Protein 1KXQ (pdb70)

CATH classification: 3.20.20.80 (+1 more: 2.60.40.1180)

Sequence (2464 aa):
QYAPQTQSGRTSIVHLFEWRWVDIALECERYLGPKGFGGVQVSPPNENIVVTNPSRPWWERYQPVSYKLCTRSGNENEFRDMVTRCNNVGVRIYVDAVINHMCGSGAAAGTGTTCGSYCNPGSREFPAVPYSAWDFNDGKCKTASGGIESYNDPYQVRDCQLVGLLDLALEKDYVRSMIADYLNKLIDIGVAGFRIDASKHMWPGDIKAVLDKLHNLNTNWFPAGSRPFIFQEVIDLGGEAIKSSEYFGNGRVTEFKYGAKLGTVVRKWSGEKMSYLKNWGEGWGFMPSDRALVFVDNHDNQRGHGAGGSSILTFWDARLYKIAVGFMLAHPYGFTRVMSSYRWARNFVNGEDVNDWIGPPNNNGVIKEVTINADTTCGNDWVCEHRWREIRNMVWFRNVVDGQPFANWWDNGSNQVAFGRGNRGFIVFNNDDWQLSSTLQTGLPGGTYCDVISGDKVGNSCTGIKVYVSSDGTAQFSISNSAEDPFIAIHAESKLQYAPQTQSGRTSIVHLFEWRWVDIALECERYLGPKGFGGVQVSPPNENIVVTNPSRPWWERYQPVSYKLCTRSGNENEFRDMVTRCNNVGVRIYVDAVINHMCGSGAAAGTGTTCGSYCNPGSREFPAVPYSAWDFNDGKCKTASGGIESYNDPYQVRDCQLVGLLDLALEKDYVRSMIADYLNKLIDIGVAGFRIDASKHMWPGDIKAVLDKLHNLNTNWFPAGSRPFIFQEVIDLGGEAIKSSEYFGNGRVTEFKYGAKLGTVVRKWSGEKMSYLKNWGEGWGFMPSDRALVFVDNHDNQRGHGAGGSSILTFWDARLYKIAVGFMLAHPYGFTRVMSSYRWARNFVNGEDVNDWIGPPNNNGVIKEVTINADTTCGNDWVCEHRWREIRNMVWFRNVVDGQPFANWWDNGSNQVAFGRGNRGFIVFNNDDWQLSSTLQTGLPGGTYCDVISGDKVGNSCTGIKVYVSSDGTAQFSISNSAEDPFIAIHAESKLQYAPQTQSGRTSIVHLFEWRWVDIALECERYLGPKGFGGVQVSPPNENIVVTNPSRPWWERYQPVSYKLCTRSGNENEFRDMVTRCNNVGVRIYVDAVINHMCGSGAAAGTGTTCGSYCNPGSREFPAVPYSAWDFNDGKCKTASGGIESYNDPYQVRDCQLVGLLDLALEKDYVRSMIADYLNKLIDIGVAGFRIDASKHMWPGDIKAVLDKLHNLNTNWFPAGSRPFIFQEVIDLGGEAIKSSEYFGNGRVTEFKYGAKLGTVVRKWSGEKMSYLKNWGEGWGFMPSDRALVFVDNHDNQRGHGAGGSSILTFWDARLYKIAVGFMLAHPYGFTRVMSSYRWARNFVNGEDVNDWIGPPNNNGVIKEVTINADTTCGNDWVCEHRWREIRNMVWFRNVVDGQPFANWWDNGSNQVAFGRGNRGFIVFNNDDWQLSSTLQTGLPGGTYCDVISGDKVGNSCTGIKVYVSSDGTAQFSISNSAEDPFIAIHAESKLQYAPQTQSGRTSIVHLFEWRWVDIALECERYLGPKGFGGVQVSPPNENIVVTNPSRPWWERYQPVSYKLCTRSGNENEFRDMVTRCNNVGVRIYVDAVINHMCGSGAAAGTGTTCGSYCNPGSREFPAVPYSAWDFNDGKCKTASGGIESYNDPYQVRDCQLVGLLDLALEKDYVRSMIADYLNKLIDIGVAGFRIDASKHMWPGDIKAVLDKLHNLNTNWFPAGSRPFIFQEVIDLGGEAIKSSEYFGNGRVTEFKYGAKLGTVVRKWSGEKMSYLKNWGEGWGFMPSDRALVFVDNHDNQRGHGAGGSSILTFWDARLYKIAVGFMLAHPYGFTRVMSSYRWARNFVNGEDVNDWIGPPNNNGVIKEVTINADTTCGNDWVCEHRWREIRNMVWFRNVVDGQPFANWWDNGSNQVAFGRGNRGFIVFNNDDWQLSSTLQTGLPGGTYCDVISGDKVGNSCTGIKVYVSSDGTAQFSISNSAEDPFIAIHAESKLQVQLVESGGGSVQAGGSLSLSCAASTYTDTVGWFRQAPGKEREGVAAIYRRTGYTYSADSVKGRFTLSQDNNKNTVYLQMNSLKPEDTGIYYCATGNSVRLASWEGYFYWGQGTQVTVSSQVQLVESGGGSVQAGGSLSLSCAASTYTDTVGWFRQAPGKEREGVAAIYRRTGYTYSADSVKGRFTLSQDNNKNTVYLQMNSLKPEDTGIYYCATGNSVRLASWEGYFYWGQGTQVTVSSQVQLVESGGGSVQAGGSLSLSCAASTYTDTVGWFRQAPGKEREGVAAIYRRTGYTYSADSVKGRFTLSQDNNKNTVYLQMNSLKPEDTGIYYCATGNSVRLASWEGYFYWGQGTQVTVSSQVQLVESGGGSVQAGGSLSLSCAASTYTDTVGWFRQAPGKEREGVAAIYRRTGYTYSADSVKGRFTLSQDNNKNTVYLQMNSLKPEDTGIYYCATGNSVRLASWEGYFYWGQGTQVTVSS

Organism: Sus scrofa (NCBI:txid9823)

Nearest PDB structures (foldseek):
  1ua3-assembly1_A  TM=1.000E+00  e=0.000E+00  Sus scrofa
  1kxq-assembly1_A  TM=1.000E+00  e=0.000E+00  Sus scrofa
  1wo2-assembly1_A  TM=9.997E-01  e=0.000E+00  Sus scrofa
  4x0n-assembly1_A  TM=9.987E-01  e=0.000E+00  Sus scrofa
  3l2m-assembly1_A  TM=9.996E-01  e=0.000E+00  Sus scrofa

Structure (mmCIF, N/CA/C/O backbone):
data_1KXQ
#
_entry.id   1KXQ
#
_cell.length_a   65.170
_cell.length_b   100.920
_cell.length_c   103.740
_cell.angle_alpha   79.31
_cell.angle_beta   72.63
_cell.angle_gamma   86.11
#
_symmetry.space_group_name_H-M   'P 1'
#
loop_
_entity.id
_entity.type
_entity.pdbx_description
1 polymer 'alpha-amylase, pancreatic'
2 polymer 'antibody VHH fragment CABAMD9'
3 non-polymer 'CALCIUM ION'
4 non-polymer 'CHLORIDE ION'
5 water water
#
loop_
_atom_site.group_PDB
_atom_site.id
_atom_site.type_symbol
_atom_site.label_atom_id
_atom_site.label_alt_id
_atom_site.label_comp_id
_atom_site.label_asym_id
_atom_site.label_entity_id
_atom_site.label_seq_id
_atom_site.pdbx_PDB_ins_code
_atom_site.Cartn_x
_atom_site.Cartn_y
_atom_site.Cartn_z
_atom_site.occupancy
_atom_site.B_iso_or_equiv
_atom_site.auth_seq_id
_atom_site.auth_comp_id
_atom_site.auth_asym_id
_atom_site.auth_atom_id
_atom_site.pdbx_PDB_model_num
ATOM 1 N N . GLN A 1 1 ? 14.756 -7.202 -7.581 1.00 18.54 1 GLN A N 1
ATOM 2 C CA . GLN A 1 1 ? 13.408 -6.598 -7.782 1.00 17.96 1 GLN A CA 1
ATOM 3 C C . GLN A 1 1 ? 12.444 -6.991 -6.669 1.00 16.99 1 GLN A C 1
ATOM 4 O O . GLN A 1 1 ? 11.457 -6.294 -6.437 1.00 16.36 1 GLN A O 1
ATOM 10 N N . TYR A 1 2 ? 12.725 -8.104 -5.990 1.00 15.72 2 TYR A N 1
ATOM 11 C CA . TYR A 1 2 ? 11.844 -8.591 -4.925 1.00 14.79 2 TYR A CA 1
ATOM 12 C C . TYR A 1 2 ? 12.210 -8.097 -3.534 1.00 14.12 2 TYR A C 1
ATOM 13 O O . TYR A 1 2 ? 11.358 -8.078 -2.646 1.00 13.52 2 TYR A O 1
ATOM 22 N N . ALA A 1 3 ? 13.480 -7.754 -3.330 1.00 13.46 3 ALA A N 1
ATOM 23 C CA . ALA A 1 3 ? 13.930 -7.238 -2.033 1.00 12.87 3 ALA A CA 1
ATOM 24 C C . ALA A 1 3 ? 13.370 -5.837 -1.887 1.00 12.45 3 ALA A C 1
ATOM 25 O O . ALA A 1 3 ? 13.496 -5.023 -2.806 1.00 12.12 3 ALA A O 1
ATOM 27 N N . PRO A 1 4 ? 12.774 -5.520 -0.722 1.00 11.94 4 PRO A N 1
ATOM 28 C CA . PRO A 1 4 ? 12.206 -4.178 -0.512 1.00 11.84 4 PRO A CA 1
ATOM 29 C C . PRO A 1 4 ? 13.223 -3.034 -0.515 1.00 12.18 4 PRO A C 1
ATOM 30 O O . PRO A 1 4 ? 12.898 -1.887 -0.854 1.00 11.54 4 PRO A O 1
ATOM 34 N N . GLN A 1 5 ? 14.458 -3.347 -0.137 1.00 12.19 5 GLN A N 1
ATOM 35 C CA . GLN A 1 5 ? 15.538 -2.369 -0.082 1.00 12.90 5 GLN A CA 1
ATOM 36 C C . GLN A 1 5 ? 15.331 -1.369 1.045 1.00 12.98 5 GLN A C 1
ATOM 37 O O . GLN A 1 5 ? 15.937 -0.298 1.075 1.00 12.77 5 GLN A O 1
ATOM 43 N N . THR A 1 6 ? 14.447 -1.724 1.972 1.00 13.09 6 THR A N 1
ATOM 44 C CA . THR A 1 6 ? 14.248 -0.913 3.161 1.00 13.02 6 THR A CA 1
ATOM 45 C C . THR A 1 6 ? 15.471 -1.283 4.005 1.00 13.41 6 THR A C 1
ATOM 46 O O . THR A 1 6 ? 16.153 -2.280 3.721 1.00 13.60 6 THR A O 1
ATOM 50 N N . GLN A 1 7 ? 15.761 -0.511 5.044 1.00 13.00 7 GLN A N 1
ATOM 51 C CA . GLN A 1 7 ? 16.884 -0.885 5.881 1.00 13.59 7 GLN A CA 1
ATOM 52 C C . GLN A 1 7 ? 16.605 -2.248 6.522 1.00 13.25 7 GLN A C 1
ATOM 53 O O . GLN A 1 7 ? 15.455 -2.644 6.734 1.00 12.80 7 GLN A O 1
ATOM 59 N N . SER A 1 8 ? 17.664 -2.985 6.821 1.00 13.11 8 SER A N 1
ATOM 60 C CA . SER A 1 8 ? 17.483 -4.273 7.471 1.00 12.98 8 SER A CA 1
ATOM 61 C C . SER A 1 8 ? 16.719 -4.060 8.777 1.00 12.97 8 SER A C 1
ATOM 62 O O . SER A 1 8 ? 17.011 -3.149 9.555 1.00 12.70 8 SER A O 1
ATOM 65 N N . GLY A 1 9 ? 15.721 -4.893 9.023 1.00 12.99 9 GLY A N 1
ATOM 66 C CA . GLY A 1 9 ? 14.975 -4.731 10.250 1.00 13.19 9 GLY A CA 1
ATOM 67 C C . GLY A 1 9 ? 13.721 -3.892 10.109 1.00 13.47 9 GLY A C 1
ATOM 68 O O . GLY A 1 9 ? 12.957 -3.785 11.070 1.00 13.73 9 GLY A O 1
ATOM 69 N N . ARG A 1 10 ? 13.525 -3.275 8.940 1.00 12.98 10 ARG A N 1
ATOM 70 C CA . ARG A 1 10 ? 12.329 -2.470 8.668 1.00 12.78 10 ARG A CA 1
ATOM 71 C C . ARG A 1 10 ? 11.553 -3.287 7.641 1.00 12.22 10 ARG A C 1
ATOM 72 O O . ARG A 1 10 ? 12.051 -3.608 6.548 1.00 11.93 10 ARG A O 1
ATOM 80 N N . THR A 1 11 ? 10.320 -3.616 8.008 1.00 10.97 11 THR A N 1
ATOM 81 C CA . THR A 1 11 ? 9.511 -4.526 7.224 1.00 10.60 11 THR A CA 1
ATOM 82 C C . THR A 1 11 ? 8.187 -4.090 6.627 1.00 10.13 11 THR A C 1
ATOM 83 O O . THR A 1 11 ? 7.460 -4.923 6.094 1.00 10.43 11 THR A O 1
ATOM 87 N N . SER A 1 12 ? 7.861 -2.804 6.696 1.00 9.95 12 SER A N 1
ATOM 88 C CA . SER A 1 12 ? 6.605 -2.332 6.105 1.00 9.99 12 SER A CA 1
ATOM 89 C C . SER A 1 12 ? 6.779 -1.017 5.370 1.00 10.06 12 SER A C 1
ATOM 90 O O . SER A 1 12 ? 7.734 -0.277 5.618 1.00 10.09 12 SER A O 1
ATOM 93 N N . ILE A 1 13 ? 5.858 -0.749 4.452 1.00 10.08 13 ILE A N 1
ATOM 94 C CA . ILE A 1 13 ? 5.828 0.543 3.787 1.00 10.48 13 ILE A CA 1
ATOM 95 C C . ILE A 1 13 ? 4.446 1.103 4.084 1.00 10.22 13 ILE A C 1
ATOM 96 O O . ILE A 1 13 ? 3.508 0.348 4.366 1.00 9.66 13 ILE A O 1
ATOM 101 N N . VAL A 1 14 ? 4.339 2.422 4.091 1.00 9.73 14 VAL A N 1
ATOM 102 C CA . VAL A 1 14 ? 3.059 3.057 4.319 1.00 10.08 14 VAL A CA 1
ATOM 103 C C . VAL A 1 14 ? 2.714 3.929 3.139 1.00 9.48 14 VAL A C 1
ATOM 104 O O . VAL A 1 14 ? 3.567 4.625 2.586 1.00 9.21 14 VAL A O 1
ATOM 108 N N . HIS A 1 15 ? 1.454 3.863 2.731 1.00 9.12 15 HIS A N 1
ATOM 109 C CA . HIS A 1 15 ? 0.992 4.678 1.614 1.00 8.66 15 HIS A CA 1
ATOM 110 C C . HIS A 1 15 ? 0.470 6.007 2.178 1.00 8.61 15 HIS A C 1
ATOM 111 O O . HIS A 1 15 ? -0.610 6.047 2.773 1.00 8.25 15 HIS A O 1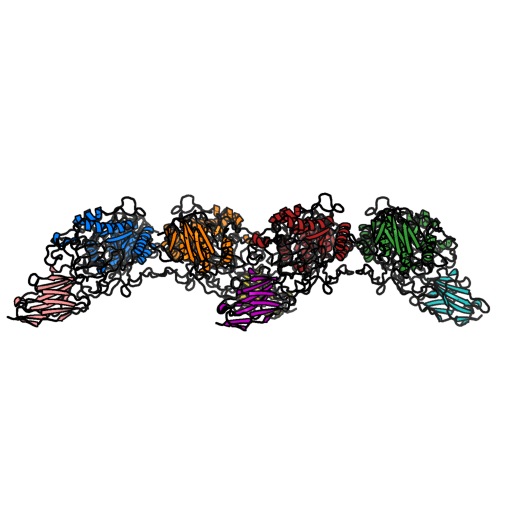
ATOM 118 N N . LEU A 1 16 ? 1.249 7.080 2.039 1.00 8.29 16 LEU A N 1
ATOM 119 C CA . LEU A 1 16 ? 0.801 8.396 2.534 1.00 8.39 16 LEU A CA 1
ATOM 120 C C . LEU A 1 16 ? 0.064 9.008 1.335 1.00 8.25 16 LEU A C 1
ATOM 121 O O . LEU A 1 16 ? 0.557 9.870 0.598 1.00 8.28 16 LEU A O 1
ATOM 126 N N . PHE A 1 17 ? -1.136 8.481 1.139 1.00 8.49 17 PHE A N 1
ATOM 127 C CA . PHE A 1 17 ? -2.021 8.813 0.024 1.00 8.42 17 PHE A CA 1
ATOM 128 C C . PHE A 1 17 ? -2.316 10.313 -0.092 1.00 8.68 17 PHE A C 1
ATOM 129 O O . PHE A 1 17 ? -2.912 10.901 0.810 1.00 8.56 17 PHE A O 1
ATOM 137 N N . GLU A 1 18 ? -1.872 10.917 -1.198 1.00 7.92 18 GLU A N 1
ATOM 138 C CA . GLU A 1 18 ? -2.080 12.345 -1.474 1.00 8.44 18 GLU A CA 1
ATOM 139 C C . GLU A 1 18 ? -1.328 13.316 -0.564 1.00 8.49 18 GLU A C 1
ATOM 140 O O . GLU A 1 18 ? -1.564 14.527 -0.583 1.00 8.63 18 GLU A O 1
ATOM 146 N N . TRP A 1 19 ? -0.401 12.805 0.231 1.00 8.45 19 TRP A N 1
ATOM 147 C CA . TRP A 1 19 ? 0.367 13.709 1.085 1.00 8.97 19 TRP A CA 1
ATOM 148 C C . TRP A 1 19 ? 1.335 14.564 0.264 1.00 9.15 19 TRP A C 1
ATOM 149 O O . TRP A 1 19 ? 1.844 14.142 -0.784 1.00 9.19 19 TRP A O 1
ATOM 160 N N . ARG A 1 20 ? 1.593 15.765 0.763 1.00 9.28 20 ARG A N 1
ATOM 161 C CA . ARG A 1 20 ? 2.526 16.688 0.120 1.00 10.13 20 ARG A CA 1
ATOM 162 C C . ARG A 1 20 ? 3.947 16.299 0.500 1.00 9.90 20 ARG A C 1
ATOM 163 O O . ARG A 1 20 ? 4.185 15.785 1.589 1.00 10.00 20 ARG A O 1
ATOM 171 N N . TRP A 1 21 ? 4.895 16.585 -0.384 1.00 9.92 21 TRP A N 1
ATOM 172 C CA . TRP A 1 21 ? 6.284 16.250 -0.125 1.00 9.75 21 TRP A CA 1
ATOM 173 C C . TRP A 1 21 ? 6.840 16.907 1.144 1.00 9.80 21 TRP A C 1
ATOM 174 O O . TRP A 1 21 ? 7.600 16.274 1.867 1.00 9.75 21 TRP A O 1
ATOM 185 N N . VAL A 1 22 ? 6.470 18.157 1.424 1.00 10.15 22 VAL A N 1
ATOM 186 C CA . VAL A 1 22 ? 6.998 18.812 2.623 1.00 10.58 22 VAL A CA 1
ATOM 187 C C . VAL A 1 22 ? 6.476 18.141 3.892 1.00 10.67 22 VAL A C 1
ATOM 188 O O . VAL A 1 22 ? 7.162 18.082 4.913 1.00 10.81 22 VAL A O 1
ATOM 192 N N . ASP A 1 23 ? 5.264 17.612 3.822 1.00 10.58 23 ASP A N 1
ATOM 193 C CA . ASP A 1 23 ? 4.693 16.931 4.971 1.00 11.00 23 ASP A CA 1
ATOM 194 C C . ASP A 1 23 ? 5.360 15.567 5.168 1.00 10.36 23 ASP A C 1
ATOM 195 O O . ASP A 1 23 ? 5.658 15.160 6.290 1.00 10.54 23 ASP A O 1
ATOM 200 N N . ILE A 1 24 ? 5.599 14.850 4.071 1.00 9.67 24 ILE A N 1
ATOM 201 C CA . ILE A 1 24 ? 6.216 13.537 4.171 1.00 9.28 24 ILE A CA 1
ATOM 202 C C . ILE A 1 24 ? 7.636 13.684 4.676 1.00 9.21 24 ILE A C 1
ATOM 203 O O . ILE A 1 24 ? 8.088 12.921 5.538 1.00 9.52 24 ILE A O 1
ATOM 208 N N . ALA A 1 25 ? 8.338 14.694 4.181 1.00 9.44 25 ALA A N 1
ATOM 209 C CA . ALA A 1 25 ? 9.715 14.891 4.628 1.00 9.74 25 ALA A CA 1
ATOM 210 C C . ALA A 1 25 ? 9.797 14.980 6.156 1.00 10.25 25 ALA A C 1
ATOM 211 O O . ALA A 1 25 ? 10.617 14.310 6.795 1.00 9.82 25 ALA A O 1
ATOM 213 N N . LEU A 1 26 ? 8.941 15.814 6.737 1.00 10.56 26 LEU A N 1
ATOM 214 C CA . LEU A 1 26 ? 8.914 16.001 8.180 1.00 11.41 26 LEU A CA 1
ATOM 215 C C . LEU A 1 26 ? 8.416 14.742 8.879 1.00 10.84 26 LEU A C 1
ATOM 216 O O . LEU A 1 26 ? 8.953 14.348 9.908 1.00 10.49 26 LEU A O 1
ATOM 221 N N . GLU A 1 27 ? 7.387 14.121 8.317 1.00 9.96 27 GLU A N 1
ATOM 222 C CA . GLU A 1 27 ? 6.833 12.912 8.914 1.00 9.48 27 GLU A CA 1
ATOM 223 C C . GLU A 1 27 ? 7.918 11.834 9.031 1.00 9.41 27 GLU A C 1
ATOM 224 O O . GLU A 1 27 ? 7.941 11.062 9.983 1.00 9.25 27 GLU A O 1
ATOM 230 N N . CYS A 1 28 ? 8.825 11.778 8.064 1.00 9.24 28 CYS A N 1
ATOM 231 C CA . CYS A 1 28 ? 9.906 10.797 8.150 1.00 9.48 28 CYS A CA 1
ATOM 232 C C . CYS A 1 28 ? 10.757 11.026 9.388 1.00 9.45 28 CYS A C 1
ATOM 233 O O . CYS A 1 28 ? 11.093 10.091 10.106 1.00 9.60 28 CYS A O 1
ATOM 236 N N . GLU A 1 29 ? 11.100 12.282 9.635 1.00 9.57 29 GLU A N 1
ATOM 237 C CA . GLU A 1 29 ? 11.926 12.629 10.768 1.00 9.88 29 GLU A CA 1
ATOM 238 C C . GLU A 1 29 ? 11.212 12.547 12.115 1.00 9.87 29 GLU A C 1
ATOM 239 O O . GLU A 1 29 ? 11.732 11.977 13.067 1.00 9.92 29 GLU A O 1
ATOM 245 N N . ARG A 1 30 ? 10.007 13.097 12.199 1.00 9.93 30 ARG A N 1
ATOM 246 C CA . ARG A 1 30 ? 9.332 13.131 13.498 1.00 10.33 30 ARG A CA 1
ATOM 247 C C . ARG A 1 30 ? 8.611 11.854 13.880 1.00 10.29 30 ARG A C 1
ATOM 248 O O . ARG A 1 30 ? 8.243 11.670 15.044 1.00 10.88 30 ARG A O 1
ATOM 256 N N . TYR A 1 31 ? 8.434 10.953 12.924 1.00 10.21 31 TYR A N 1
ATOM 257 C CA . TYR A 1 31 ? 7.690 9.742 13.223 1.00 10.10 31 TYR A CA 1
ATOM 258 C C . TYR A 1 31 ? 8.092 8.439 12.535 1.00 9.78 31 TYR A C 1
ATOM 259 O O . TYR A 1 31 ? 8.401 7.468 13.210 1.00 9.71 31 TYR A O 1
ATOM 268 N N . LEU A 1 32 ? 8.094 8.407 11.199 1.00 9.45 32 LEU A N 1
ATOM 269 C CA . LEU A 1 32 ? 8.380 7.158 10.480 1.00 9.17 32 LEU A CA 1
ATOM 270 C C . LEU A 1 32 ? 9.738 6.546 10.773 1.00 9.31 32 LEU A C 1
ATOM 271 O O . LEU A 1 32 ? 9.843 5.342 10.988 1.00 8.57 32 LEU A O 1
ATOM 276 N N . GLY A 1 33 ? 10.770 7.381 10.788 1.00 9.54 33 GLY A N 1
ATOM 277 C CA . GLY A 1 33 ? 12.105 6.893 11.075 1.00 9.81 33 GLY A CA 1
ATOM 278 C C . GLY A 1 33 ? 12.182 6.289 12.465 1.00 10.45 33 GLY A C 1
ATOM 279 O O . GLY A 1 33 ? 12.477 5.102 12.612 1.00 10.40 33 GLY A O 1
ATOM 280 N N . PRO A 1 34 ? 11.905 7.076 13.513 1.00 10.44 34 PRO A N 1
ATOM 281 C CA . PRO A 1 34 ? 11.966 6.558 14.889 1.00 10.57 34 PRO A CA 1
ATOM 282 C C . PRO A 1 34 ? 11.043 5.356 15.146 1.00 10.61 34 PRO A C 1
ATOM 283 O O . PRO A 1 34 ? 11.382 4.456 15.922 1.00 10.66 34 PRO A O 1
ATOM 287 N N . LYS A 1 35 ? 9.873 5.341 14.510 1.00 10.19 35 LYS A N 1
ATOM 288 C CA . LYS A 1 35 ? 8.926 4.253 14.727 1.00 10.05 35 LYS A CA 1
ATOM 289 C C . LYS A 1 35 ? 9.177 3.033 13.850 1.00 9.92 35 LYS A C 1
ATOM 290 O O . LYS A 1 35 ? 8.368 2.109 13.791 1.00 9.39 35 LYS A O 1
ATOM 296 N N . GLY A 1 36 ? 10.319 3.030 13.178 1.00 9.37 36 GLY A N 1
ATOM 297 C CA . GLY A 1 36 ? 10.692 1.851 12.412 1.00 9.28 36 GLY A CA 1
ATOM 298 C C . GLY A 1 36 ? 10.012 1.506 11.110 1.00 9.12 36 GLY A C 1
ATOM 299 O O . GLY A 1 36 ? 10.084 0.359 10.659 1.00 8.99 36 GLY A O 1
ATOM 300 N N . PHE A 1 37 ? 9.350 2.478 10.498 1.00 9.05 37 PHE A N 1
ATOM 301 C CA . PHE A 1 37 ? 8.708 2.225 9.214 1.00 9.08 37 PHE A CA 1
ATOM 302 C C . PHE A 1 37 ? 9.776 2.106 8.131 1.00 8.94 37 PHE A C 1
ATOM 303 O O . PHE A 1 37 ? 10.751 2.862 8.110 1.00 9.03 37 PHE A O 1
ATOM 311 N N . GLY A 1 38 ? 9.564 1.166 7.218 1.00 8.76 38 GLY A N 1
ATOM 312 C CA . GLY A 1 38 ? 10.509 0.933 6.146 1.00 8.58 38 GLY A CA 1
ATOM 313 C C . GLY A 1 38 ? 10.517 1.952 5.028 1.00 8.74 38 GLY A C 1
ATOM 314 O O . GLY A 1 38 ? 11.572 2.270 4.487 1.00 8.59 38 GLY A O 1
ATOM 315 N N . GLY A 1 39 ? 9.354 2.485 4.676 1.00 8.68 39 GLY A N 1
ATOM 316 C CA . GLY A 1 39 ? 9.317 3.435 3.589 1.00 8.39 39 GLY A CA 1
ATOM 317 C C . GLY A 1 39 ? 7.926 3.968 3.372 1.00 8.45 39 GLY A C 1
ATOM 318 O O . GLY A 1 39 ? 6.970 3.572 4.055 1.00 8.51 39 GLY A O 1
ATOM 319 N N . VAL A 1 40 ? 7.827 4.851 2.389 1.00 8.36 40 VAL A N 1
ATOM 320 C CA . VAL A 1 40 ? 6.580 5.503 2.046 1.00 8.05 40 VAL A CA 1
ATOM 321 C C . VAL A 1 40 ? 6.274 5.330 0.576 1.00 8.54 40 VAL A C 1
ATOM 322 O O . VAL A 1 40 ? 7.154 5.518 -0.248 1.00 8.45 40 VAL A O 1
ATOM 326 N N . GLN A 1 41 ? 5.046 4.942 0.258 1.00 8.38 41 GLN A N 1
ATOM 327 C CA . GLN A 1 41 ? 4.626 4.878 -1.130 1.00 8.16 41 GLN A CA 1
ATOM 328 C C . GLN A 1 41 ? 3.998 6.256 -1.315 1.00 8.39 41 GLN A C 1
ATOM 329 O O . GLN A 1 41 ? 3.054 6.629 -0.592 1.00 8.09 41 GLN A O 1
ATOM 335 N N . VAL A 1 42 ? 4.545 7.036 -2.236 1.00 8.15 42 VAL A N 1
ATOM 336 C CA . VAL A 1 42 ? 3.997 8.360 -2.492 1.00 8.18 42 VAL A CA 1
ATOM 337 C C . VAL A 1 42 ? 3.059 8.324 -3.678 1.00 8.25 42 VAL A C 1
ATOM 338 O O . VAL A 1 42 ? 3.132 7.428 -4.527 1.00 8.19 42 VAL A O 1
ATOM 342 N N . SER A 1 43 ? 2.166 9.303 -3.741 1.00 8.31 43 SER A N 1
ATOM 343 C CA . SER A 1 43 ? 1.256 9.392 -4.881 1.00 8.36 43 SER A CA 1
ATOM 344 C C . SER A 1 43 ? 2.104 9.751 -6.115 1.00 8.23 43 SER A C 1
ATOM 345 O O . SER A 1 43 ? 3.230 10.230 -5.982 1.00 8.26 43 SER A O 1
ATOM 348 N N . PRO A 1 44 ? 1.563 9.535 -7.319 1.00 8.09 44 PRO A N 1
ATOM 349 C CA . PRO A 1 44 ? 2.307 9.840 -8.560 1.00 8.07 44 PRO A CA 1
ATOM 350 C C . PRO A 1 44 ? 2.952 11.212 -8.481 1.00 8.20 44 PRO A C 1
ATOM 351 O O . PRO A 1 44 ? 2.255 12.217 -8.350 1.00 8.53 44 PRO A O 1
ATOM 355 N N . PRO A 1 45 ? 4.290 11.285 -8.615 1.00 8.40 45 PRO A N 1
ATOM 356 C CA . PRO A 1 45 ? 4.967 12.580 -8.532 1.00 8.82 45 PRO A CA 1
ATOM 357 C C . PRO A 1 45 ? 5.079 13.352 -9.832 1.00 9.07 45 PRO A C 1
ATOM 358 O O . PRO A 1 45 ? 5.603 14.460 -9.841 1.00 9.22 45 PRO A O 1
ATOM 362 N N . ASN A 1 46 ? 4.606 12.755 -10.926 1.00 9.25 46 ASN A N 1
ATOM 363 C CA . ASN A 1 46 ? 4.670 13.389 -12.242 1.00 9.57 46 ASN A CA 1
ATOM 364 C C . ASN A 1 46 ? 3.398 14.189 -12.534 1.00 9.62 46 ASN A C 1
ATOM 365 O O . ASN A 1 46 ? 2.312 13.878 -12.039 1.00 9.75 46 ASN A O 1
ATOM 370 N N . GLU A 1 47 ? 3.565 15.211 -13.368 1.00 9.42 47 GLU A N 1
ATOM 371 C CA . GLU A 1 47 ? 2.496 16.118 -13.764 1.00 9.57 47 GLU A CA 1
ATOM 372 C C . GLU A 1 47 ? 1.286 15.394 -14.338 1.00 9.28 47 GLU A C 1
ATOM 373 O O . GLU A 1 47 ? 1.416 14.487 -15.162 1.00 9.35 47 GLU A O 1
ATOM 379 N N . ASN A 1 48 ? 0.105 15.832 -13.922 1.00 9.17 48 ASN A N 1
ATOM 380 C CA . ASN A 1 48 ? -1.131 15.232 -14.386 1.00 9.73 48 ASN A CA 1
ATOM 381 C C . ASN A 1 48 ? -2.105 16.285 -14.881 1.00 9.50 48 ASN A C 1
ATOM 382 O O . ASN A 1 48 ? -1.892 17.482 -14.682 1.00 9.81 48 ASN A O 1
ATOM 387 N N . ILE A 1 49 ? -3.166 15.787 -15.546 1.00 20.00 49 ILE A N 1
ATOM 388 C CA . ILE A 1 49 ? -4.184 16.695 -16.059 1.00 20.00 49 ILE A CA 1
ATOM 389 C C . ILE A 1 49 ? -5.024 17.192 -14.882 1.00 20.00 49 ILE A C 1
ATOM 390 O O . ILE A 1 49 ? -5.237 16.460 -13.919 1.00 20.00 49 ILE A O 1
ATOM 395 N N . VAL A 1 50 ? -5.507 18.446 -14.922 1.00 10.22 50 VAL A N 1
ATOM 396 C CA . VAL A 1 50 ? -6.340 18.991 -13.854 1.00 10.75 50 VAL A CA 1
ATOM 397 C C . VAL A 1 50 ? -7.783 18.650 -14.219 1.00 11.18 50 VAL A C 1
ATOM 398 O O . VAL A 1 50 ? -8.261 19.009 -15.308 1.00 11.07 50 VAL A O 1
ATOM 402 N N . VAL A 1 51 ? -8.466 17.936 -13.326 1.00 11.13 51 VAL A N 1
ATOM 403 C CA . VAL A 1 51 ? -9.853 17.571 -13.556 1.00 11.57 51 VAL A CA 1
ATOM 404 C C . VAL A 1 51 ? -10.698 18.514 -12.723 1.00 11.63 51 VAL A C 1
ATOM 405 O O . VAL A 1 51 ? -10.476 18.653 -11.527 1.00 11.28 51 VAL A O 1
ATOM 409 N N . THR A 1 52 ? -11.654 19.173 -13.372 1.00 12.09 52 THR A N 1
ATOM 410 C CA . THR A 1 52 ? -12.526 20.121 -12.702 1.00 12.80 52 THR A CA 1
ATOM 411 C C . THR A 1 52 ? -13.965 19.590 -12.598 1.00 12.88 52 THR A C 1
ATOM 412 O O . THR A 1 52 ? -14.780 20.132 -11.841 1.00 13.78 52 THR A O 1
ATOM 416 N N . ASN A 1 53 ? -14.280 18.555 -13.366 1.00 12.69 53 ASN A N 1
ATOM 417 C CA . ASN A 1 53 ? -15.620 17.931 -13.331 1.00 12.72 53 ASN A CA 1
ATOM 418 C C . ASN A 1 53 ? -15.413 16.444 -13.043 1.00 12.17 53 ASN A C 1
ATOM 419 O O . ASN A 1 53 ? -15.232 15.652 -13.962 1.00 12.25 53 ASN A O 1
ATOM 424 N N . PRO A 1 54 ? -15.441 16.041 -11.766 1.00 11.97 54 PRO A N 1
ATOM 425 C CA . PRO A 1 54 ? -15.651 16.822 -10.544 1.00 11.76 54 PRO A CA 1
ATOM 426 C C . PRO A 1 54 ? -14.398 17.597 -10.136 1.00 11.85 54 PRO A C 1
ATOM 427 O O . PRO A 1 54 ? -13.349 17.483 -10.782 1.00 11.46 54 PRO A O 1
ATOM 431 N N . SER A 1 55 ? -14.495 18.344 -9.041 1.00 11.75 55 SER A N 1
ATOM 432 C CA . SER A 1 55 ? -13.395 19.190 -8.610 1.00 11.92 55 SER A CA 1
ATOM 433 C C . SER A 1 55 ? -12.188 18.562 -7.928 1.00 11.51 55 SER A C 1
ATOM 434 O O . SER A 1 55 ? -12.203 18.294 -6.724 1.00 11.56 55 SER A O 1
ATOM 437 N N . ARG A 1 56 ? -11.136 18.355 -8.718 1.00 11.10 56 ARG A N 1
ATOM 438 C CA . ARG A 1 56 ? -9.860 17.811 -8.244 1.00 10.46 56 ARG A CA 1
ATOM 439 C C . ARG A 1 56 ? -9.947 16.484 -7.505 1.00 10.22 56 ARG A C 1
ATOM 440 O O . ARG A 1 56 ? -9.541 16.373 -6.332 1.00 10.11 56 ARG A O 1
ATOM 448 N N . PRO A 1 57 ? -10.473 15.458 -8.175 1.00 9.77 57 PRO A N 1
ATOM 449 C CA . PRO A 1 57 ? -10.612 14.123 -7.588 1.00 9.40 57 PRO A CA 1
ATOM 450 C C . PRO A 1 57 ? -9.233 13.500 -7.376 1.00 9.32 57 PRO A C 1
ATOM 451 O O . PRO A 1 57 ? -8.267 13.920 -8.003 1.00 9.13 57 PRO A O 1
ATOM 455 N N . TRP A 1 58 ? -9.136 12.508 -6.496 1.00 9.13 58 TRP A N 1
ATOM 456 C CA . TRP A 1 58 ? -7.845 11.869 -6.284 1.00 8.99 58 TRP A CA 1
ATOM 457 C C . TRP A 1 58 ? -7.357 11.208 -7.575 1.00 8.97 58 TRP A C 1
ATOM 458 O O . TRP A 1 58 ? -6.145 11.200 -7.854 1.00 8.91 58 TRP A O 1
ATOM 469 N N . TRP A 1 59 ? -8.289 10.708 -8.391 1.00 8.68 59 TRP A N 1
ATOM 470 C CA . TRP A 1 59 ? -7.896 9.987 -9.599 1.00 8.73 59 TRP A CA 1
ATOM 471 C C . TRP A 1 59 ? -7.340 10.799 -10.751 1.00 9.06 59 TRP A C 1
ATOM 472 O O . TRP A 1 59 ? -6.898 10.234 -11.742 1.00 8.66 59 TRP A O 1
ATOM 483 N N . GLU A 1 60 ? -7.316 12.117 -10.615 1.00 8.77 60 GLU A N 1
ATOM 484 C CA . GLU A 1 60 ? -6.733 12.905 -11.690 1.00 9.08 60 GLU A CA 1
ATOM 485 C C . GLU A 1 60 ? -5.225 12.603 -11.727 1.00 9.21 60 GLU A C 1
ATOM 486 O O . GLU A 1 60 ? -4.576 12.790 -12.756 1.00 9.37 60 GLU A O 1
ATOM 492 N N . ARG A 1 61 ? -4.666 12.131 -10.611 1.00 8.85 61 ARG A N 1
ATOM 493 C CA . ARG A 1 61 ? -3.228 11.843 -10.581 1.00 9.07 61 ARG A CA 1
ATOM 494 C C . ARG A 1 61 ? -2.834 10.587 -11.336 1.00 9.12 61 ARG A C 1
ATOM 495 O O . ARG A 1 61 ? -1.642 10.266 -11.460 1.00 9.43 61 ARG A O 1
ATOM 503 N N . TYR A 1 62 ? -3.832 9.863 -11.841 1.00 8.96 62 TYR A N 1
ATOM 504 C CA . TYR A 1 62 ? -3.545 8.674 -12.636 1.00 8.92 62 TYR A CA 1
ATOM 505 C C . TYR A 1 62 ? -3.714 8.969 -14.125 1.00 8.68 62 TYR A C 1
ATOM 506 O O . TYR A 1 62 ? -3.819 8.071 -14.953 1.00 8.96 62 TYR A O 1
ATOM 515 N N . GLN A 1 63 ? -3.684 10.263 -14.441 1.00 9.14 63 GLN A N 1
ATOM 516 C CA . GLN A 1 63 ? -3.784 10.750 -15.823 1.00 8.96 63 GLN A CA 1
ATOM 517 C C . GLN A 1 63 ? -2.612 11.694 -16.119 1.00 9.34 63 GLN A C 1
ATOM 518 O O . GLN A 1 63 ? -2.742 12.916 -16.104 1.00 9.57 63 GLN A O 1
ATOM 524 N N . PRO A 1 64 ? -1.430 11.120 -16.390 1.00 9.36 64 PRO A N 1
ATOM 525 C CA . PRO A 1 64 ? -0.206 11.880 -16.688 1.00 9.80 64 PRO A CA 1
ATOM 526 C C . PRO A 1 64 ? -0.265 12.778 -17.917 1.00 10.06 64 PRO A C 1
ATOM 527 O O . PRO A 1 64 ? -0.928 12.445 -18.889 1.00 10.20 64 PRO A O 1
ATOM 531 N N . VAL A 1 65 ? 0.445 13.904 -17.862 1.00 10.53 65 VAL A N 1
ATOM 532 C CA . VAL A 1 65 ? 0.574 14.778 -19.023 1.00 10.85 65 VAL A CA 1
ATOM 533 C C . VAL A 1 65 ? 2.059 14.987 -19.346 1.00 11.05 65 VAL A C 1
ATOM 534 O O . VAL A 1 65 ? 2.397 15.459 -20.427 1.00 10.96 65 VAL A O 1
ATOM 538 N N . SER A 1 66 ? 2.936 14.625 -18.413 1.00 10.97 66 SER A N 1
ATOM 539 C CA . SER A 1 66 ? 4.392 14.713 -18.620 1.00 11.24 66 SER A CA 1
ATOM 540 C C . SER A 1 66 ? 5.072 13.979 -17.484 1.00 11.10 66 SER A C 1
ATOM 541 O O . SER A 1 66 ? 4.401 13.408 -16.622 1.00 10.81 66 SER A O 1
ATOM 544 N N . TYR A 1 67 ? 6.405 13.976 -17.490 1.00 11.24 67 TYR A N 1
ATOM 545 C CA . TYR A 1 67 ? 7.158 13.335 -16.417 1.00 11.62 67 TYR A CA 1
ATOM 546 C C . TYR A 1 67 ? 7.830 14.376 -15.526 1.00 11.97 67 TYR A C 1
ATOM 547 O O . TYR A 1 67 ? 8.724 14.058 -14.732 1.00 11.36 67 TYR A O 1
ATOM 556 N N . LYS A 1 68 ? 7.377 15.628 -15.624 1.00 12.30 68 LYS A N 1
ATOM 557 C CA . LYS A 1 68 ? 7.914 16.686 -14.767 1.00 13.43 68 LYS A CA 1
ATOM 558 C C . LYS A 1 68 ? 7.446 16.394 -13.340 1.00 13.32 68 LYS A C 1
ATOM 559 O O . LYS A 1 68 ? 6.289 16.017 -13.130 1.00 12.66 68 LYS A O 1
ATOM 565 N N . LEU A 1 69 ? 8.326 16.587 -12.362 1.00 13.47 69 LEU A N 1
ATOM 566 C CA . LEU A 1 69 ? 7.985 16.318 -10.949 1.00 14.28 69 LEU A CA 1
ATOM 567 C C . LEU A 1 69 ? 7.289 17.530 -10.355 1.00 14.38 69 LEU A C 1
ATOM 568 O O . LEU A 1 69 ? 7.832 18.223 -9.496 1.00 14.65 69 LEU A O 1
ATOM 573 N N . CYS A 1 70 ? 6.049 17.743 -10.765 1.00 14.28 70 CYS A N 1
ATOM 574 C CA . CYS A 1 70 ? 5.347 18.947 -10.375 1.00 14.27 70 CYS A CA 1
ATOM 575 C C . CYS A 1 70 ? 3.864 18.605 -10.294 1.00 13.30 70 CYS A C 1
ATOM 576 O O . CYS A 1 70 ? 3.185 18.479 -11.312 1.00 12.81 70 CYS A O 1
ATOM 579 N N . THR A 1 71 ? 3.384 18.472 -9.061 1.00 12.12 71 THR A N 1
ATOM 580 C CA . THR A 1 71 ? 2.011 18.048 -8.779 1.00 11.24 71 THR A CA 1
ATOM 581 C C . THR A 1 71 ? 1.460 18.799 -7.571 1.00 11.10 71 THR A C 1
ATOM 582 O O . THR A 1 71 ? 2.150 19.629 -6.980 1.00 10.67 71 THR A O 1
ATOM 586 N N . ARG A 1 72 ? 0.227 18.485 -7.174 1.00 11.07 72 ARG A N 1
ATOM 587 C CA . ARG A 1 72 ? -0.337 19.133 -5.991 1.00 11.26 72 ARG A CA 1
ATOM 588 C C . ARG A 1 72 ? 0.459 18.751 -4.744 1.00 10.91 72 ARG A C 1
ATOM 589 O O . ARG A 1 72 ? 0.352 19.418 -3.702 1.00 10.53 72 ARG A O 1
ATOM 597 N N . SER A 1 73 ? 1.239 17.671 -4.830 1.00 10.46 73 SER A N 1
ATOM 598 C CA . SER A 1 73 ? 2.059 17.282 -3.685 1.00 10.22 73 SER A CA 1
ATOM 599 C C . SER A 1 73 ? 3.287 18.183 -3.544 1.00 10.64 73 SER A C 1
ATOM 600 O O . SER A 1 73 ? 3.855 18.299 -2.458 1.00 10.69 73 SER A O 1
ATOM 603 N N . GLY A 1 74 ? 3.691 18.832 -4.635 1.00 10.84 74 GLY A N 1
ATOM 604 C CA . GLY A 1 74 ? 4.853 19.698 -4.554 1.00 11.51 74 GLY A CA 1
ATOM 605 C C . GLY A 1 74 ? 5.699 19.681 -5.817 1.00 12.00 74 GLY A C 1
ATOM 606 O O . GLY A 1 74 ? 5.374 18.987 -6.788 1.00 11.81 74 GLY A O 1
ATOM 607 N N . ASN A 1 75 ? 6.800 20.430 -5.787 1.00 12.78 75 ASN A N 1
ATOM 608 C CA . ASN A 1 75 ? 7.684 20.543 -6.940 1.00 13.97 75 ASN A CA 1
ATOM 609 C C . ASN A 1 75 ? 8.901 19.623 -6.843 1.00 13.48 75 ASN A C 1
ATOM 610 O O . ASN A 1 75 ? 9.073 18.892 -5.868 1.00 13.01 75 ASN A O 1
ATOM 615 N N . GLU A 1 76 ? 9.754 19.666 -7.858 1.00 13.26 76 GLU A N 1
ATOM 616 C CA . GLU A 1 76 ? 10.908 18.791 -7.875 1.00 13.15 76 GLU A CA 1
ATOM 617 C C . GLU A 1 76 ? 11.879 19.007 -6.725 1.00 13.00 76 GLU A C 1
ATOM 618 O O . GLU A 1 76 ? 12.417 18.047 -6.190 1.00 12.05 76 GLU A O 1
ATOM 624 N N . ASN A 1 77 ? 12.116 20.255 -6.337 1.00 13.07 77 ASN A N 1
ATOM 625 C CA . ASN A 1 77 ? 13.065 20.481 -5.251 1.00 13.70 77 ASN A CA 1
ATOM 626 C C . ASN A 1 77 ? 12.485 19.967 -3.933 1.00 12.92 77 ASN A C 1
ATOM 627 O O . ASN A 1 77 ? 13.223 19.455 -3.100 1.00 12.31 77 ASN A O 1
ATOM 632 N N . GLU A 1 78 ? 11.170 20.110 -3.740 1.00 12.27 78 GLU A N 1
ATOM 633 C CA . GLU A 1 78 ? 10.541 19.599 -2.520 1.00 11.74 78 GLU A CA 1
ATOM 634 C C . GLU A 1 78 ? 10.562 18.071 -2.561 1.00 11.23 78 GLU A C 1
ATOM 635 O O . GLU A 1 78 ? 10.695 17.416 -1.531 1.00 11.17 78 GLU A O 1
ATOM 641 N N . PHE A 1 79 ? 10.424 17.501 -3.749 1.00 10.69 79 PHE A N 1
ATOM 642 C CA . PHE A 1 79 ? 10.477 16.053 -3.878 1.00 10.03 79 PHE A CA 1
ATOM 643 C C . PHE A 1 79 ? 11.882 15.583 -3.486 1.00 10.24 79 PHE A C 1
ATOM 644 O O . PHE A 1 79 ? 12.054 14.623 -2.718 1.00 9.99 79 PHE A O 1
ATOM 652 N N . ARG A 1 80 ? 12.887 16.268 -4.013 1.00 10.14 80 ARG A N 1
ATOM 653 C CA . ARG A 1 80 ? 14.269 15.921 -3.692 1.00 10.24 80 ARG A CA 1
ATOM 654 C C . ARG A 1 80 ? 14.527 16.013 -2.190 1.00 10.49 80 ARG A C 1
ATOM 655 O O . ARG A 1 80 ? 15.129 15.113 -1.605 1.00 10.47 80 ARG A O 1
ATOM 663 N N . ASP A 1 81 ? 14.081 17.110 -1.580 1.00 10.52 81 ASP A N 1
ATOM 664 C CA . ASP A 1 81 ? 14.274 17.353 -0.152 1.00 10.84 81 ASP A CA 1
ATOM 665 C C . ASP A 1 81 ? 13.655 16.208 0.645 1.00 10.40 81 ASP A C 1
ATOM 666 O O . ASP A 1 81 ? 14.230 15.726 1.625 1.00 10.44 81 ASP A O 1
ATOM 671 N N . MET A 1 82 ? 12.491 15.761 0.207 1.00 9.87 82 MET A N 1
ATOM 672 C CA . MET A 1 82 ? 11.808 14.654 0.877 1.00 9.88 82 MET A CA 1
ATOM 673 C C . MET A 1 82 ? 12.587 13.341 0.766 1.00 9.71 82 MET A C 1
ATOM 674 O O . MET A 1 82 ? 12.745 12.623 1.748 1.00 9.83 82 MET A O 1
ATOM 679 N N . VAL A 1 83 ? 13.056 13.015 -0.435 1.00 9.41 83 VAL A N 1
ATOM 680 C CA . VAL A 1 83 ? 13.784 11.761 -0.610 1.00 9.49 83 VAL A CA 1
ATOM 681 C C . VAL A 1 83 ? 15.087 11.771 0.206 1.00 9.70 83 VAL A C 1
ATOM 682 O O . VAL A 1 83 ? 15.451 10.788 0.850 1.00 9.68 83 VAL A O 1
ATOM 686 N N . THR A 1 84 ? 15.775 12.902 0.198 1.00 10.03 84 THR A N 1
ATOM 687 C CA . THR A 1 84 ? 17.020 12.999 0.932 1.00 10.44 84 THR A CA 1
ATOM 688 C C . THR A 1 84 ? 16.776 12.884 2.435 1.00 10.15 84 THR A C 1
ATOM 689 O O . THR A 1 84 ? 17.433 12.111 3.140 1.00 10.35 84 THR A O 1
ATOM 693 N N . ARG A 1 85 ? 15.815 13.660 2.920 1.00 9.75 85 ARG A N 1
ATOM 694 C CA . ARG A 1 85 ? 15.529 13.664 4.345 1.00 9.49 85 ARG A CA 1
ATOM 695 C C . ARG A 1 85 ? 15.011 12.332 4.859 1.00 9.48 85 ARG A C 1
ATOM 696 O O . ARG A 1 85 ? 15.393 11.894 5.949 1.00 9.91 85 ARG A O 1
ATOM 704 N N . CYS A 1 86 ? 14.166 11.675 4.068 1.00 9.56 86 CYS A N 1
ATOM 705 C CA . CYS A 1 86 ? 13.638 10.387 4.464 1.00 9.22 86 CYS A CA 1
ATOM 706 C C . CYS A 1 86 ? 14.759 9.341 4.444 1.00 9.47 86 CYS A C 1
ATOM 707 O O . CYS A 1 86 ? 14.954 8.628 5.430 1.00 9.05 86 CYS A O 1
ATOM 710 N N . ASN A 1 87 ? 15.520 9.266 3.355 1.00 9.70 87 ASN A N 1
ATOM 711 C CA . ASN A 1 87 ? 16.613 8.292 3.331 1.00 10.19 87 ASN A CA 1
ATOM 712 C C . ASN A 1 87 ? 17.596 8.528 4.475 1.00 10.37 87 ASN A C 1
ATOM 713 O O . ASN A 1 87 ? 18.131 7.568 5.033 1.00 10.43 87 ASN A O 1
ATOM 718 N N . ASN A 1 88 ? 17.840 9.788 4.825 1.00 10.93 88 ASN A N 1
ATOM 719 C CA . ASN A 1 88 ? 18.788 10.078 5.902 1.00 11.43 88 ASN A CA 1
ATOM 720 C C . ASN A 1 88 ? 18.352 9.591 7.277 1.00 11.62 88 ASN A C 1
ATOM 721 O O . ASN A 1 88 ? 19.194 9.454 8.178 1.00 11.78 88 ASN A O 1
ATOM 726 N N . VAL A 1 89 ? 17.054 9.351 7.464 1.00 11.34 89 VAL A N 1
ATOM 727 C CA . VAL A 1 89 ? 16.586 8.783 8.730 1.00 11.23 89 VAL A CA 1
ATOM 728 C C . VAL A 1 89 ? 16.140 7.329 8.527 1.00 11.25 89 VAL A C 1
ATOM 729 O O . VAL A 1 89 ? 15.385 6.767 9.327 1.00 11.15 89 VAL A O 1
ATOM 733 N N . GLY A 1 90 ? 16.604 6.719 7.435 1.00 10.77 90 GLY A N 1
ATOM 734 C CA . GLY A 1 90 ? 16.309 5.321 7.187 1.00 10.54 90 GLY A CA 1
ATOM 735 C C . GLY A 1 90 ? 14.950 4.941 6.649 1.00 10.39 90 GLY A C 1
ATOM 736 O O . GLY A 1 90 ? 14.554 3.775 6.775 1.00 10.37 90 GLY A O 1
ATOM 737 N N . VAL A 1 91 ? 14.232 5.897 6.059 1.00 10.10 91 VAL A N 1
ATOM 738 C CA . VAL A 1 91 ? 12.915 5.625 5.487 1.00 9.91 91 VAL A CA 1
ATOM 739 C C . VAL A 1 91 ? 12.980 5.806 3.967 1.00 10.20 91 VAL A C 1
ATOM 740 O O . VAL A 1 91 ? 13.292 6.884 3.484 1.00 9.99 91 VAL A O 1
ATOM 744 N N . ARG A 1 92 ? 12.694 4.744 3.218 1.00 10.39 92 ARG A N 1
ATOM 745 C CA . ARG A 1 92 ? 12.762 4.822 1.761 1.00 10.87 92 ARG A CA 1
ATOM 746 C C . ARG A 1 92 ? 11.516 5.445 1.141 1.00 10.64 92 ARG A C 1
ATOM 747 O O . ARG A 1 92 ? 10.470 5.565 1.785 1.00 10.29 92 ARG A O 1
ATOM 755 N N . ILE A 1 93 ? 11.651 5.843 -0.117 1.00 9.97 93 ILE A N 1
ATOM 756 C CA . ILE A 1 93 ? 10.545 6.404 -0.889 1.00 10.14 93 ILE A CA 1
ATOM 757 C C . ILE A 1 93 ? 10.320 5.468 -2.075 1.00 10.01 93 ILE A C 1
ATOM 758 O O . ILE A 1 93 ? 11.283 5.102 -2.767 1.00 10.00 93 ILE A O 1
ATOM 763 N N . TYR A 1 94 ? 9.064 5.088 -2.297 1.00 9.39 94 TYR A N 1
ATOM 764 C CA . TYR A 1 94 ? 8.667 4.225 -3.413 1.00 9.25 94 TYR A CA 1
ATOM 765 C C . TYR A 1 94 ? 7.678 5.021 -4.224 1.00 9.19 94 TYR A C 1
ATOM 766 O O . TYR A 1 94 ? 6.667 5.485 -3.697 1.00 8.96 94 TYR A O 1
ATOM 775 N N . VAL A 1 95 ? 7.978 5.191 -5.508 1.00 8.65 95 VAL A N 1
ATOM 776 C CA . VAL A 1 95 ? 7.127 5.990 -6.372 1.00 8.62 95 VAL A CA 1
ATOM 777 C C . VAL A 1 95 ? 6.063 5.201 -7.097 1.00 8.81 95 VAL A C 1
ATOM 778 O O . VAL A 1 95 ? 6.307 4.112 -7.600 1.00 8.39 95 VAL A O 1
ATOM 782 N N . ASP A 1 96 ? 4.858 5.757 -7.119 1.00 8.84 96 ASP A N 1
ATOM 783 C CA . ASP A 1 96 ? 3.746 5.158 -7.830 1.00 8.86 96 ASP A CA 1
ATOM 784 C C . ASP A 1 96 ? 3.995 5.592 -9.272 1.00 9.10 96 ASP A C 1
ATOM 785 O O . ASP A 1 96 ? 3.804 6.767 -9.622 1.00 8.69 96 ASP A O 1
ATOM 790 N N . ALA A 1 97 ? 4.437 4.630 -10.080 1.00 8.88 97 ALA A N 1
ATOM 791 C CA . ALA A 1 97 ? 4.798 4.846 -11.488 1.00 9.18 97 ALA A CA 1
ATOM 792 C C . ALA A 1 97 ? 3.637 4.575 -12.427 1.00 9.08 97 ALA A C 1
ATOM 793 O O . ALA A 1 97 ? 3.244 3.437 -12.627 1.00 9.04 97 ALA A O 1
ATOM 795 N N . VAL A 1 98 ? 3.098 5.645 -12.996 1.00 9.25 98 VAL A N 1
ATOM 796 C CA . VAL A 1 98 ? 1.975 5.562 -13.912 1.00 9.58 98 VAL A CA 1
ATOM 797 C C . VAL A 1 98 ? 2.616 5.637 -15.292 1.00 9.83 98 VAL A C 1
ATOM 798 O O . VAL A 1 98 ? 2.877 6.723 -15.810 1.00 9.71 98 VAL A O 1
ATOM 802 N N . ILE A 1 99 ? 2.887 4.459 -15.849 1.00 10.20 99 ILE A N 1
ATOM 803 C CA . ILE A 1 99 ? 3.591 4.333 -17.121 1.00 10.71 99 ILE A CA 1
ATOM 804 C C . ILE A 1 99 ? 2.840 3.605 -18.233 1.00 11.21 99 ILE A C 1
ATOM 805 O O . ILE A 1 99 ? 3.329 3.494 -19.357 1.00 11.41 99 ILE A O 1
ATOM 810 N N . ASN A 1 100 ? 1.651 3.107 -17.939 1.00 11.26 100 ASN A N 1
ATOM 811 C CA . ASN A 1 100 ? 0.880 2.412 -18.960 1.00 11.36 100 ASN A CA 1
ATOM 812 C C . ASN A 1 100 ? 0.194 3.390 -19.890 1.00 11.37 100 ASN A C 1
ATOM 813 O O . ASN A 1 100 ? -0.073 3.087 -21.056 1.00 11.63 100 ASN A O 1
ATOM 818 N N . HIS A 1 101 ? -0.074 4.581 -19.383 1.00 10.90 101 HIS A N 1
ATOM 819 C CA . HIS A 1 101 ? -0.870 5.535 -20.144 1.00 10.67 101 HIS A CA 1
ATOM 820 C C . HIS A 1 101 ? -0.602 6.978 -19.793 1.00 10.81 101 HIS A C 1
ATOM 821 O O . HIS A 1 101 ? 0.111 7.279 -18.847 1.00 10.52 101 HIS A O 1
ATOM 828 N N . MET A 1 102 ? -1.180 7.869 -20.595 1.00 10.66 102 MET A N 1
ATOM 829 C CA . MET A 1 102 ? -1.130 9.287 -20.299 1.00 11.10 102 MET A CA 1
ATOM 830 C C . MET A 1 102 ? -2.577 9.580 -19.874 1.00 11.44 102 MET A C 1
ATOM 831 O O . MET A 1 102 ? -3.270 8.667 -19.432 1.00 12.07 102 MET A O 1
ATOM 836 N N . CYS A 1 103 ? -3.051 10.807 -20.036 1.00 11.60 103 CYS A N 1
ATOM 837 C CA . CYS A 1 103 ? -4.400 11.150 -19.580 1.00 11.76 103 CYS A CA 1
ATOM 838 C C . CYS A 1 103 ? -5.562 10.657 -20.428 1.00 12.09 103 CYS A C 1
ATOM 839 O O . CYS A 1 103 ? -5.378 10.027 -21.473 1.00 12.21 103 CYS A O 1
ATOM 842 N N . GLY A 1 104 ? -6.769 10.936 -19.940 1.00 12.29 104 GLY A N 1
ATOM 843 C CA . GLY A 1 104 ? -7.975 10.527 -20.637 1.00 12.77 104 GLY A CA 1
ATOM 844 C C . GLY A 1 104 ? -8.059 11.127 -22.025 1.00 12.96 104 GLY A C 1
ATOM 845 O O . GLY A 1 104 ? -7.666 12.273 -22.246 1.00 12.85 104 GLY A O 1
ATOM 846 N N . SER A 1 105 ? -8.590 10.343 -22.955 1.00 13.40 105 SER A N 1
ATOM 847 C CA . SER A 1 105 ? -8.734 10.762 -24.341 1.00 13.90 105 SER A CA 1
ATOM 848 C C . SER A 1 105 ? -9.618 11.993 -24.506 1.00 13.90 105 SER A C 1
ATOM 849 O O . SER A 1 105 ? -9.450 12.768 -25.447 1.00 14.02 105 SER A O 1
ATOM 852 N N . GLY A 1 106 ? -10.564 12.170 -23.595 1.00 13.97 106 GLY A N 1
ATOM 853 C CA . GLY A 1 106 ? -11.461 13.304 -23.694 1.00 13.95 106 GLY A CA 1
ATOM 854 C C . GLY A 1 106 ? -11.032 14.585 -23.010 1.00 13.94 106 GLY A C 1
ATOM 855 O O . GLY A 1 106 ? -11.764 15.575 -23.061 1.00 13.95 106 GLY A O 1
ATOM 856 N N . ALA A 1 107 ? -9.864 14.592 -22.368 1.00 13.96 107 ALA A N 1
ATOM 857 C CA . ALA A 1 107 ? -9.393 15.801 -21.690 1.00 14.19 107 ALA A CA 1
ATOM 858 C C . ALA A 1 107 ? -9.172 16.895 -22.735 1.00 14.48 107 ALA A C 1
ATOM 859 O O . ALA A 1 107 ? -8.714 16.608 -23.834 1.00 14.54 107 ALA A O 1
ATOM 861 N N . ALA A 1 108 ? -9.502 18.136 -22.385 1.00 14.87 108 ALA A N 1
ATOM 862 C CA . ALA A 1 108 ? -9.343 19.246 -23.328 1.00 15.17 108 ALA A CA 1
ATOM 863 C C . ALA A 1 108 ? -7.883 19.611 -23.554 1.00 15.23 108 ALA A C 1
ATOM 864 O O . ALA A 1 108 ? -7.063 19.538 -22.640 1.00 15.19 108 ALA A O 1
ATOM 866 N N . ALA A 1 109 ? -7.564 20.011 -24.785 1.00 15.21 109 ALA A N 1
ATOM 867 C CA . ALA A 1 109 ? -6.202 20.410 -25.125 1.00 15.16 109 ALA A CA 1
ATOM 868 C C . ALA A 1 109 ? -5.964 21.769 -24.503 1.00 15.16 109 ALA A C 1
ATOM 869 O O . ALA A 1 109 ? -6.857 22.615 -24.474 1.00 15.43 109 ALA A O 1
ATOM 871 N N . GLY A 1 110 ? -4.754 21.987 -24.006 1.00 14.94 110 GLY A N 1
ATOM 872 C CA . GLY A 1 110 ? -4.453 23.251 -23.371 1.00 14.49 110 GLY A CA 1
ATOM 873 C C . GLY A 1 110 ? -3.440 23.034 -22.273 1.00 14.66 110 GLY A C 1
ATOM 874 O O . GLY A 1 110 ? -2.738 22.020 -22.276 1.00 14.48 110 GLY A O 1
ATOM 875 N N . THR A 1 111 ? -3.374 23.977 -21.341 1.00 14.52 111 THR A N 1
ATOM 876 C CA . THR A 1 111 ? -2.439 23.906 -20.228 1.00 14.60 111 THR A CA 1
ATOM 877 C C . THR A 1 111 ? -3.135 23.727 -18.872 1.00 14.29 111 THR A C 1
ATOM 878 O O . THR A 1 111 ? -2.660 24.240 -17.849 1.00 14.34 111 THR A O 1
ATOM 882 N N . GLY A 1 112 ? -4.261 23.010 -18.880 1.00 13.88 112 GLY A N 1
ATOM 883 C CA . GLY A 1 112 ? -4.992 22.731 -17.646 1.00 13.33 112 GLY A CA 1
ATOM 884 C C . GLY A 1 112 ? -4.309 21.516 -17.037 1.00 13.07 112 GLY A C 1
ATOM 885 O O . GLY A 1 112 ? -4.881 20.419 -16.953 1.00 13.06 112 GLY A O 1
ATOM 886 N N . THR A 1 113 ? -3.071 21.731 -16.609 1.00 12.29 113 THR A N 1
ATOM 887 C CA . THR A 1 113 ? -2.217 20.676 -16.078 1.00 12.24 113 THR A CA 1
ATOM 888 C C . THR A 1 113 ? -1.546 21.149 -14.798 1.00 12.10 113 THR A C 1
ATOM 889 O O . THR A 1 113 ? -1.448 22.354 -14.559 1.00 11.77 113 THR A O 1
ATOM 893 N N . THR A 1 114 ? -1.025 20.216 -13.999 1.00 12.22 114 THR A N 1
ATOM 894 C CA . THR A 1 114 ? -0.442 20.627 -12.728 1.00 12.63 114 THR A CA 1
ATOM 895 C C . THR A 1 114 ? 0.840 21.448 -12.764 1.00 13.41 114 THR A C 1
ATOM 896 O O . THR A 1 114 ? 1.195 22.057 -11.753 1.00 13.76 114 THR A O 1
ATOM 900 N N . CYS A 1 115 ? 1.531 21.479 -13.902 1.00 14.31 115 CYS A N 1
ATOM 901 C CA . CYS A 1 115 ? 2.737 22.300 -14.011 1.00 15.15 115 CYS A CA 1
ATOM 902 C C . CYS A 1 115 ? 2.606 23.296 -15.151 1.00 15.29 115 CYS A C 1
ATOM 903 O O . CYS A 1 115 ? 3.554 24.021 -15.452 1.00 15.59 115 CYS A O 1
ATOM 906 N N . GLY A 1 116 ? 1.443 23.324 -15.795 1.00 15.03 116 GLY A N 1
ATOM 907 C CA . GLY A 1 116 ? 1.244 24.254 -16.894 1.00 14.56 116 GLY A CA 1
ATOM 908 C C . GLY A 1 116 ? 1.733 23.768 -18.243 1.00 14.51 116 GLY A C 1
ATOM 909 O O . GLY A 1 116 ? 1.742 24.542 -19.216 1.00 14.36 116 GLY A O 1
ATOM 910 N N . SER A 1 117 ? 2.157 22.509 -18.329 1.00 13.99 117 SER A N 1
ATOM 911 C CA . SER A 1 117 ? 2.596 21.977 -19.607 1.00 13.56 117 SER A CA 1
ATOM 912 C C . SER A 1 117 ? 1.391 21.929 -20.529 1.00 13.54 117 SER A C 1
ATOM 913 O O . SER A 1 117 ? 0.254 21.860 -20.084 1.00 13.69 117 SER A O 1
ATOM 916 N N . TYR A 1 118 ? 1.644 21.962 -21.825 1.00 13.43 118 TYR A N 1
ATOM 917 C CA . TYR A 1 118 ? 0.558 21.869 -22.769 1.00 13.33 118 TYR A CA 1
ATOM 918 C C . TYR A 1 118 ? 0.438 20.420 -23.211 1.00 13.29 118 TYR A C 1
ATOM 919 O O . TYR A 1 118 ? 1.413 19.660 -23.222 1.00 13.32 118 TYR A O 1
ATOM 928 N N . CYS A 1 119 ? -0.780 20.020 -23.543 1.00 13.15 119 CYS A N 1
ATOM 929 C CA . CYS A 1 119 ? -1.001 18.704 -24.088 1.00 13.09 119 CYS A CA 1
ATOM 930 C C . CYS A 1 119 ? -2.257 18.779 -24.949 1.00 13.13 119 CYS A C 1
ATOM 931 O O . CYS A 1 119 ? -3.093 19.674 -24.784 1.00 12.68 119 CYS A O 1
ATOM 934 N N . ASN A 1 120 ? -2.349 17.873 -25.907 1.00 13.05 120 ASN A N 1
ATOM 935 C CA . ASN A 1 120 ? -3.509 17.812 -26.780 1.00 13.72 120 ASN A CA 1
ATOM 936 C C . ASN A 1 120 ? -3.934 16.356 -26.819 1.00 13.68 120 ASN A C 1
ATOM 937 O O . ASN A 1 120 ? -3.603 15.614 -27.732 1.00 13.57 120 ASN A O 1
ATOM 942 N N . PRO A 1 121 ? -4.681 15.922 -25.798 1.00 13.86 121 PRO A N 1
ATOM 943 C CA . PRO A 1 121 ? -5.133 14.533 -25.732 1.00 14.19 121 PRO A CA 1
ATOM 944 C C . PRO A 1 121 ? -5.882 14.056 -26.977 1.00 14.12 121 PRO A C 1
ATOM 945 O O . PRO A 1 121 ? -5.686 12.937 -27.432 1.00 14.27 121 PRO A O 1
ATOM 949 N N . GLY A 1 122 ? -6.719 14.920 -27.541 1.00 14.44 122 GLY A N 1
ATOM 950 C CA . GLY A 1 122 ? -7.487 14.543 -28.718 1.00 15.04 122 GLY A CA 1
ATOM 951 C C . GLY A 1 122 ? -6.642 14.000 -29.853 1.00 15.27 122 GLY A C 1
ATOM 952 O O . GLY A 1 122 ? -7.067 13.086 -30.575 1.00 15.48 122 GLY A O 1
ATOM 953 N N . SER A 1 123 ? -5.448 14.565 -30.025 1.00 15.54 123 SER A N 1
ATOM 954 C CA . SER A 1 123 ? -4.543 14.115 -31.077 1.00 16.13 123 SER A CA 1
ATOM 955 C C . SER A 1 123 ? -3.301 13.433 -30.493 1.00 16.22 123 SER A C 1
ATOM 956 O O . SER A 1 123 ? -2.288 13.295 -31.171 1.00 15.86 123 SER A O 1
ATOM 959 N N . ARG A 1 124 ? -3.398 13.000 -29.231 1.00 15.96 124 ARG A N 1
ATOM 960 C CA . ARG A 1 124 ? -2.323 12.295 -28.533 1.00 16.31 124 ARG A CA 1
ATOM 961 C C . ARG A 1 124 ? -0.994 13.043 -28.523 1.00 15.68 124 ARG A C 1
ATOM 962 O O . ARG A 1 124 ? 0.055 12.442 -28.701 1.00 15.40 124 ARG A O 1
ATOM 970 N N . GLU A 1 125 ? -1.035 14.342 -28.282 1.00 15.27 125 GLU A N 1
ATOM 971 C CA . GLU A 1 125 ? 0.199 15.127 -28.261 1.00 14.95 125 GLU A CA 1
ATOM 972 C C . GLU A 1 125 ? 0.594 15.545 -26.854 1.00 14.23 125 GLU A C 1
ATOM 973 O O . GLU A 1 125 ? -0.179 16.224 -26.185 1.00 13.43 125 GLU A O 1
ATOM 979 N N . PHE A 1 126 ? 1.799 15.158 -26.420 1.00 13.41 126 PHE A N 1
ATOM 980 C CA . PHE A 1 126 ? 2.313 15.526 -25.097 1.00 13.43 126 PHE A CA 1
ATOM 981 C C . PHE A 1 126 ? 3.724 16.052 -25.322 1.00 13.62 126 PHE A C 1
ATOM 982 O O . PHE A 1 126 ? 4.707 15.390 -25.026 1.00 13.35 126 PHE A O 1
ATOM 990 N N . PRO A 1 127 ? 3.825 17.273 -25.845 1.00 14.06 127 PRO A N 1
ATOM 991 C CA . PRO A 1 127 ? 5.116 17.904 -26.133 1.00 14.37 127 PRO A CA 1
ATOM 992 C C . PRO A 1 127 ? 6.066 18.065 -24.956 1.00 14.39 127 PRO A C 1
ATOM 993 O O . PRO A 1 127 ? 7.268 18.261 -25.153 1.00 14.26 127 PRO A O 1
ATOM 997 N N . ALA A 1 128 ? 5.555 17.960 -23.733 1.00 14.12 128 ALA A N 1
ATOM 998 C CA . ALA A 1 128 ? 6.433 18.107 -22.578 1.00 14.31 128 ALA A CA 1
ATOM 999 C C . ALA A 1 128 ? 7.235 16.831 -22.306 1.00 14.37 128 ALA A C 1
ATOM 1000 O O . ALA A 1 128 ? 8.130 16.825 -21.459 1.00 14.67 128 ALA A O 1
ATOM 1002 N N . VAL A 1 129 ? 6.936 15.756 -23.029 1.00 14.17 129 VAL A N 1
ATOM 1003 C CA . VAL A 1 129 ? 7.656 14.511 -22.820 1.00 14.53 129 VAL A CA 1
ATOM 1004 C C . VAL A 1 129 ? 8.911 14.360 -23.703 1.00 14.70 129 VAL A C 1
ATOM 1005 O O . VAL A 1 129 ? 10.024 14.228 -23.181 1.00 14.85 129 VAL A O 1
ATOM 1009 N N . PRO A 1 130 ? 8.766 14.383 -25.039 1.00 14.84 130 PRO A N 1
ATOM 1010 C CA . PRO A 1 130 ? 7.555 14.535 -25.833 1.00 14.52 130 PRO A CA 1
ATOM 1011 C C . PRO A 1 130 ? 7.055 13.211 -26.407 1.00 14.60 130 PRO A C 1
ATOM 1012 O O . PRO A 1 130 ? 7.847 12.304 -26.709 1.00 14.30 130 PRO A O 1
ATOM 1016 N N . TYR A 1 131 ? 5.736 13.090 -26.522 1.00 14.12 131 TYR A N 1
ATOM 1017 C CA . TYR A 1 131 ? 5.116 11.925 -27.146 1.00 14.57 131 TYR A CA 1
ATOM 1018 C C . TYR A 1 131 ? 4.205 12.456 -28.252 1.00 15.10 131 TYR A C 1
ATOM 1019 O O . TYR A 1 131 ? 3.691 13.567 -28.143 1.00 14.95 131 TYR A O 1
ATOM 1028 N N . SER A 1 132 ? 3.996 11.637 -29.283 1.00 15.85 132 SER A N 1
ATOM 1029 C CA . SER A 1 132 ? 3.104 11.957 -30.400 1.00 16.85 132 SER A CA 1
ATOM 1030 C C . SER A 1 132 ? 2.154 10.778 -30.620 1.00 16.88 132 SER A C 1
ATOM 1031 O O . SER A 1 132 ? 2.292 9.739 -29.994 1.00 16.86 132 SER A O 1
ATOM 1034 N N . ALA A 1 133 ? 1.181 10.926 -31.515 1.00 17.36 133 ALA A N 1
ATOM 1035 C CA . ALA A 1 133 ? 0.230 9.842 -31.743 1.00 17.46 133 ALA A CA 1
ATOM 1036 C C . ALA A 1 133 ? 0.857 8.488 -32.017 1.00 17.74 133 ALA A C 1
ATOM 1037 O O . ALA A 1 133 ? 0.329 7.446 -31.597 1.00 17.70 133 ALA A O 1
ATOM 1039 N N . TRP A 1 134 ? 1.981 8.480 -32.730 1.00 17.62 134 TRP A N 1
ATOM 1040 C CA . TRP A 1 134 ? 2.594 7.205 -33.035 1.00 17.89 134 TRP A CA 1
ATOM 1041 C C . TRP A 1 134 ? 3.269 6.556 -31.848 1.00 17.78 134 TRP A C 1
ATOM 1042 O O . TRP A 1 134 ? 3.821 5.464 -31.961 1.00 18.35 134 TRP A O 1
ATOM 1053 N N . ASP A 1 135 ? 3.222 7.230 -30.704 1.00 17.76 135 ASP A N 1
ATOM 1054 C CA . ASP A 1 135 ? 3.797 6.675 -29.485 1.00 17.63 135 ASP A CA 1
ATOM 1055 C C . ASP A 1 135 ? 2.691 5.981 -28.690 1.00 17.59 135 ASP A C 1
ATOM 1056 O O . ASP A 1 135 ? 2.915 5.520 -27.573 1.00 17.22 135 ASP A O 1
ATOM 1061 N N . PHE A 1 136 ? 1.496 5.909 -29.276 1.00 17.41 136 PHE A N 1
ATOM 1062 C CA . PHE A 1 136 ? 0.366 5.253 -28.632 1.00 17.25 136 PHE A CA 1
ATOM 1063 C C . PHE A 1 136 ? -0.135 4.032 -29.397 1.00 17.75 136 PHE A C 1
ATOM 1064 O O . PHE A 1 136 ? 0.208 3.826 -30.568 1.00 17.62 136 PHE A O 1
ATOM 1072 N N . ASN A 1 137 ? -0.958 3.232 -28.723 1.00 17.86 137 ASN A N 1
ATOM 1073 C CA . ASN A 1 137 ? -1.487 1.997 -29.291 1.00 18.56 137 ASN A CA 1
ATOM 1074 C C . ASN A 1 137 ? -2.763 2.073 -30.113 1.00 19.19 137 ASN A C 1
ATOM 1075 O O . ASN A 1 137 ? -3.312 1.028 -30.467 1.00 19.26 137 ASN A O 1
ATOM 1080 N N . ASP A 1 138 ? -3.246 3.271 -30.417 1.00 20.09 138 ASP A N 1
ATOM 1081 C CA . ASP A 1 138 ? -4.474 3.370 -31.202 1.00 21.19 138 ASP A CA 1
ATOM 1082 C C . ASP A 1 138 ? -4.421 2.537 -32.479 1.00 21.78 138 ASP A C 1
ATOM 1083 O O . ASP A 1 138 ? -5.420 1.935 -32.874 1.00 21.82 138 ASP A O 1
ATOM 1088 N N . GLY A 1 139 ? -3.252 2.494 -33.110 1.00 22.34 139 GLY A N 1
ATOM 1089 C CA . GLY A 1 139 ? -3.106 1.721 -34.332 1.00 23.02 139 GLY A CA 1
ATOM 1090 C C . GLY A 1 139 ? -2.905 0.231 -34.119 1.00 23.31 139 GLY A C 1
ATOM 1091 O O . GLY A 1 139 ? -2.839 -0.529 -35.091 1.00 23.54 139 GLY A O 1
ATOM 1092 N N . LYS A 1 140 ? -2.810 -0.190 -32.859 1.00 23.30 140 LYS A N 1
ATOM 1093 C CA . LYS A 1 140 ? -2.598 -1.594 -32.511 1.00 23.44 140 LYS A CA 1
ATOM 1094 C C . LYS A 1 140 ? -3.855 -2.223 -31.918 1.00 23.22 140 LYS A C 1
ATOM 1095 O O . LYS A 1 140 ? -4.051 -3.434 -31.982 1.00 23.02 140 LYS A O 1
ATOM 1101 N N . CYS A 1 141 ? -4.701 -1.386 -31.325 1.00 23.07 141 CYS A N 1
ATOM 1102 C CA . CYS A 1 141 ? -5.941 -1.855 -30.716 1.00 22.77 141 CYS A CA 1
ATOM 1103 C C . CYS A 1 141 ? -6.978 -2.144 -31.804 1.00 22.55 141 CYS A C 1
ATOM 1104 O O . CYS A 1 141 ? -7.213 -1.321 -32.696 1.00 22.82 141 CYS A O 1
ATOM 1107 N N . LYS A 1 142 ? -7.597 -3.314 -31.711 1.00 22.20 142 LYS A N 1
ATOM 1108 C CA . LYS A 1 142 ? -8.590 -3.739 -32.687 1.00 21.79 142 LYS A CA 1
ATOM 1109 C C . LYS A 1 142 ? -10.053 -3.567 -32.262 1.00 20.88 142 LYS A C 1
ATOM 1110 O O . LYS A 1 142 ? -10.952 -3.932 -33.016 1.00 20.22 142 LYS A O 1
ATOM 1116 N N . THR A 1 143 ? -10.309 -3.026 -31.074 1.00 19.71 143 THR A N 1
ATOM 1117 C CA . THR A 1 143 ? -11.698 -2.875 -30.660 1.00 18.87 143 THR A CA 1
ATOM 1118 C C . THR A 1 143 ? -12.324 -1.628 -31.245 1.00 18.59 143 THR A C 1
ATOM 1119 O O . THR A 1 143 ? -11.681 -0.586 -31.377 1.00 18.41 143 THR A O 1
ATOM 1123 N N . ALA A 1 144 ? -13.596 -1.756 -31.601 1.00 18.29 144 ALA A N 1
ATOM 1124 C CA . ALA A 1 144 ? -14.360 -0.671 -32.188 1.00 17.97 144 ALA A CA 1
ATOM 1125 C C . ALA A 1 144 ? -14.407 0.555 -31.291 1.00 17.65 144 ALA A C 1
ATOM 1126 O O . ALA A 1 144 ? -14.359 1.680 -31.779 1.00 18.02 144 ALA A O 1
ATOM 1128 N N . SER A 1 145 ? -14.488 0.341 -29.979 1.00 17.13 145 SER A N 1
ATOM 1129 C CA . SER A 1 145 ? -14.541 1.464 -29.039 1.00 16.34 145 SER A CA 1
ATOM 1130 C C . SER A 1 145 ? -13.163 2.015 -28.733 1.00 16.16 145 SER A C 1
ATOM 1131 O O . SER A 1 145 ? -13.040 3.121 -28.222 1.00 16.01 145 SER A O 1
ATOM 1134 N N . GLY A 1 146 ? -12.128 1.233 -29.029 1.00 15.89 146 GLY A N 1
ATOM 1135 C CA . GLY A 1 146 ? -10.772 1.659 -28.730 1.00 15.55 146 GLY A CA 1
ATOM 1136 C C . GLY A 1 146 ? -10.416 1.373 -27.274 1.00 15.68 146 GLY A C 1
ATOM 1137 O O . GLY A 1 146 ? -9.301 1.657 -26.826 1.00 15.31 146 GLY A O 1
ATOM 1138 N N . GLY A 1 147 ? -11.369 0.812 -26.535 1.00 15.55 147 GLY A N 1
ATOM 1139 C CA . GLY A 1 147 ? -11.141 0.502 -25.132 1.00 15.80 147 GLY A CA 1
ATOM 1140 C C . GLY A 1 147 ? -11.169 -0.994 -24.891 1.00 16.25 147 GLY A C 1
ATOM 1141 O O . GLY A 1 147 ? -11.363 -1.771 -25.826 1.00 16.13 147 GLY A O 1
ATOM 1142 N N . ILE A 1 148 ? -10.975 -1.404 -23.641 1.00 16.48 148 ILE A N 1
ATOM 1143 C CA . ILE A 1 148 ? -10.991 -2.821 -23.292 1.00 17.00 148 ILE A CA 1
ATOM 1144 C C . ILE A 1 148 ? -12.448 -3.257 -23.167 1.00 17.83 148 ILE A C 1
ATOM 1145 O O . ILE A 1 148 ? -13.199 -2.725 -22.352 1.00 17.82 148 ILE A O 1
ATOM 1150 N N . GLU A 1 149 ? -12.843 -4.217 -23.995 1.00 18.42 149 GLU A N 1
ATOM 1151 C CA . GLU A 1 149 ? -14.213 -4.706 -23.988 1.00 19.49 149 GLU A CA 1
ATOM 1152 C C . GLU A 1 149 ? -14.305 -6.069 -23.323 1.00 20.30 149 GLU A C 1
ATOM 1153 O O . GLU A 1 149 ? -15.202 -6.306 -22.520 1.00 20.77 149 GLU A O 1
ATOM 1159 N N . SER A 1 150 ? -13.369 -6.955 -23.644 1.00 20.93 150 SER A N 1
ATOM 1160 C CA . SER A 1 150 ? -13.312 -8.272 -23.027 1.00 21.76 150 SER A CA 1
ATOM 1161 C C . SER A 1 150 ? -12.019 -8.323 -22.236 1.00 22.60 150 SER A C 1
ATOM 1162 O O . SER A 1 150 ? -10.942 -8.141 -22.799 1.00 22.30 150 SER A O 1
ATOM 1165 N N . TYR A 1 151 ? -12.110 -8.553 -20.935 1.00 23.65 151 TYR A N 1
ATOM 1166 C CA . TYR A 1 151 ? -10.894 -8.628 -20.141 1.00 24.86 151 TYR A CA 1
ATOM 1167 C C . TYR A 1 151 ? -10.307 -10.031 -20.218 1.00 25.40 151 TYR A C 1
ATOM 1168 O O . TYR A 1 151 ? -9.399 -10.379 -19.461 1.00 25.69 151 TYR A O 1
ATOM 1177 N N . ASN A 1 152 ? -10.823 -10.826 -21.156 1.00 25.92 152 ASN A N 1
ATOM 1178 C CA . ASN A 1 152 ? -10.339 -12.188 -21.368 1.00 26.43 152 ASN A CA 1
ATOM 1179 C C . ASN A 1 152 ? -9.407 -12.275 -22.561 1.00 26.18 152 ASN A C 1
ATOM 1180 O O . ASN A 1 152 ? -8.715 -13.279 -22.745 1.00 26.50 152 ASN A O 1
ATOM 1185 N N . ASP A 1 153 ? -9.397 -11.230 -23.378 1.00 25.49 153 ASP A N 1
ATOM 1186 C CA . ASP A 1 153 ? -8.516 -11.181 -24.532 1.00 24.97 153 ASP A CA 1
ATOM 1187 C C . ASP A 1 153 ? -7.243 -10.485 -24.067 1.00 24.53 153 ASP A C 1
ATOM 1188 O O . ASP A 1 153 ? -7.239 -9.274 -23.879 1.00 24.26 153 ASP A O 1
ATOM 1193 N N . PRO A 1 154 ? -6.143 -11.235 -23.891 1.00 24.02 154 PRO A N 1
ATOM 1194 C CA . PRO A 1 154 ? -4.905 -10.595 -23.439 1.00 23.59 154 PRO A CA 1
ATOM 1195 C C . PRO A 1 154 ? -4.455 -9.452 -24.332 1.00 23.17 154 PRO A C 1
ATOM 1196 O O . PRO A 1 154 ? -3.822 -8.513 -23.864 1.00 22.96 154 PRO A O 1
ATOM 1200 N N . TYR A 1 155 ? -4.767 -9.514 -25.620 1.00 22.36 155 TYR A N 1
ATOM 1201 C CA . TYR A 1 155 ? -4.352 -8.426 -26.490 1.00 22.02 155 TYR A CA 1
ATOM 1202 C C . TYR A 1 155 ? -5.056 -7.101 -26.227 1.00 21.31 155 TYR A C 1
ATOM 1203 O O . TYR A 1 155 ? -4.410 -6.068 -26.099 1.00 21.28 155 TYR A O 1
ATOM 1212 N N . GLN A 1 156 ? -6.377 -7.099 -26.147 1.00 20.42 156 GLN A N 1
ATOM 1213 C CA . GLN A 1 156 ? -7.011 -5.811 -25.916 1.00 19.62 156 GLN A CA 1
ATOM 1214 C C . GLN A 1 156 ? -6.800 -5.313 -24.485 1.00 19.03 156 GLN A C 1
ATOM 1215 O O . GLN A 1 156 ? -6.797 -4.115 -24.254 1.00 18.30 156 GLN A O 1
ATOM 1221 N N . VAL A 1 157 ? -6.603 -6.212 -23.525 1.00 18.23 157 VAL A N 1
ATOM 1222 C CA . VAL A 1 157 ? -6.378 -5.737 -22.163 1.00 17.84 157 VAL A CA 1
ATOM 1223 C C . VAL A 1 157 ? -5.068 -4.950 -22.102 1.00 17.46 157 VAL A C 1
ATOM 1224 O O . VAL A 1 157 ? -4.942 -3.991 -21.331 1.00 16.74 157 VAL A O 1
ATOM 1228 N N . ARG A 1 158 ? -4.102 -5.339 -22.936 1.00 16.77 158 ARG A N 1
ATOM 1229 C CA . ARG A 1 158 ? -2.795 -4.674 -22.982 1.00 16.76 158 ARG A CA 1
ATOM 1230 C C . ARG A 1 158 ? -2.631 -3.589 -24.048 1.00 16.71 158 ARG A C 1
ATOM 1231 O O . ARG A 1 158 ? -1.890 -2.622 -23.845 1.00 16.19 158 ARG A O 1
ATOM 1239 N N . ASP A 1 159 ? -3.324 -3.740 -25.178 1.00 16.15 159 ASP A N 1
ATOM 1240 C CA . ASP A 1 159 ? -3.174 -2.815 -26.294 1.00 16.55 159 ASP A CA 1
ATOM 1241 C C . ASP A 1 159 ? -4.221 -1.720 -26.430 1.00 16.41 159 ASP A C 1
ATOM 1242 O O . ASP A 1 159 ? -4.006 -0.746 -27.133 1.00 16.64 159 ASP A O 1
ATOM 1247 N N . CYS A 1 160 ? -5.350 -1.879 -25.756 1.00 16.51 160 CYS A N 1
ATOM 1248 C CA . CYS A 1 160 ? -6.390 -0.874 -25.866 1.00 16.80 160 CYS A CA 1
ATOM 1249 C C . CYS A 1 160 ? -6.412 0.033 -24.660 1.00 16.17 160 CYS A C 1
ATOM 1250 O O . CYS A 1 160 ? -5.692 -0.190 -23.678 1.00 15.89 160 CYS A O 1
ATOM 1253 N N . GLN A 1 161 ? -7.250 1.054 -24.737 1.00 15.30 161 GLN A N 1
ATOM 1254 C CA . GLN A 1 161 ? -7.346 2.029 -23.665 1.00 15.05 161 GLN A CA 1
ATOM 1255 C C . GLN A 1 161 ? -8.120 1.524 -22.473 1.00 14.65 161 GLN A C 1
ATOM 1256 O O . GLN A 1 161 ? -9.238 1.041 -22.619 1.00 13.92 161 GLN A O 1
ATOM 1262 N N . LEU A 1 162 ? -7.506 1.628 -21.299 1.00 14.34 162 LEU A N 1
ATOM 1263 C CA . LEU A 1 162 ? -8.156 1.249 -20.042 1.00 14.59 162 LEU A CA 1
ATOM 1264 C C . LEU A 1 162 ? -9.133 2.424 -19.839 1.00 14.22 162 LEU A C 1
ATOM 1265 O O . LEU A 1 162 ? -8.723 3.523 -19.473 1.00 14.28 162 LEU A O 1
ATOM 1270 N N . VAL A 1 163 ? -10.415 2.179 -20.094 1.00 14.04 163 VAL A N 1
ATOM 1271 C CA . VAL A 1 163 ? -11.455 3.213 -20.030 1.00 13.86 163 VAL A CA 1
ATOM 1272 C C . VAL A 1 163 ? -11.040 4.614 -20.512 1.00 13.82 163 VAL A C 1
ATOM 1273 O O . VAL A 1 163 ? -11.224 5.619 -19.815 1.00 13.50 163 VAL A O 1
ATOM 1277 N N . GLY A 1 164 ? -10.469 4.675 -21.714 1.00 13.55 164 GLY A N 1
ATOM 1278 C CA . GLY A 1 164 ? -10.097 5.952 -22.285 1.00 13.56 164 GLY A CA 1
ATOM 1279 C C . GLY A 1 164 ? -8.744 6.543 -21.930 1.00 14.06 164 GLY A C 1
ATOM 1280 O O . GLY A 1 164 ? -8.382 7.589 -22.463 1.00 13.88 164 GLY A O 1
ATOM 1281 N N . LEU A 1 165 ? -8.058 5.920 -21.024 1.00 20.00 165 LEU A N 1
ATOM 1282 C CA . LEU A 1 165 ? -6.686 6.331 -20.731 1.00 20.00 165 LEU A CA 1
ATOM 1283 C C . LEU A 1 165 ? -5.827 6.070 -21.957 1.00 20.00 165 LEU A C 1
ATOM 1284 O O . LEU A 1 165 ? -5.691 4.922 -22.393 1.00 20.00 165 LEU A O 1
ATOM 1289 N N . LEU A 1 166 ? -5.221 7.177 -22.531 1.00 13.53 166 LEU A N 1
ATOM 1290 C CA . LEU A 1 166 ? -4.425 7.011 -23.754 1.00 13.46 166 LEU A CA 1
ATOM 1291 C C . LEU A 1 166 ? -3.304 6.012 -23.498 1.00 13.36 166 LEU A C 1
ATOM 1292 O O . LEU A 1 166 ? -2.436 6.243 -22.657 1.00 13.23 166 LEU A O 1
ATOM 1297 N N . ASP A 1 167 ? -3.332 4.913 -24.253 1.00 13.49 167 ASP A N 1
ATOM 1298 C CA . ASP A 1 167 ? -2.426 3.791 -24.065 1.00 13.83 167 ASP A CA 1
ATOM 1299 C C . ASP A 1 167 ? -1.105 3.868 -24.794 1.00 14.16 167 ASP A C 1
ATOM 1300 O O . ASP A 1 167 ? -1.054 3.816 -26.016 1.00 14.38 167 ASP A O 1
ATOM 1305 N N . LEU A 1 168 ? -0.036 3.986 -24.017 1.00 14.44 168 LEU A N 1
ATOM 1306 C CA . LEU A 1 168 ? 1.319 4.100 -24.553 1.00 14.46 168 LEU A CA 1
ATOM 1307 C C . LEU A 1 168 ? 1.787 2.831 -25.286 1.00 14.61 168 LEU A C 1
ATOM 1308 O O . LEU A 1 168 ? 1.490 1.725 -24.870 1.00 13.92 168 LEU A O 1
ATOM 1313 N N . ALA A 1 169 ? 2.527 3.015 -26.380 1.00 15.12 169 ALA A N 1
ATOM 1314 C CA . ALA A 1 169 ? 3.054 1.894 -27.163 1.00 15.96 169 ALA A CA 1
ATOM 1315 C C . ALA A 1 169 ? 4.339 1.398 -26.491 1.00 16.62 169 ALA A C 1
ATOM 1316 O O . ALA A 1 169 ? 5.456 1.716 -26.920 1.00 16.46 169 ALA A O 1
ATOM 1318 N N . LEU A 1 170 ? 4.152 0.626 -25.431 1.00 17.02 170 LEU A N 1
ATOM 1319 C CA . LEU A 1 170 ? 5.245 0.085 -24.638 1.00 17.87 170 LEU A CA 1
ATOM 1320 C C . LEU A 1 170 ? 6.192 -0.880 -25.332 1.00 18.15 170 LEU A C 1
ATOM 1321 O O . LEU A 1 170 ? 7.161 -1.351 -24.734 1.00 17.85 170 LEU A O 1
ATOM 1326 N N . GLU A 1 171 ? 5.926 -1.182 -26.592 1.00 18.82 171 GLU A N 1
ATOM 1327 C CA . GLU A 1 171 ? 6.836 -2.056 -27.299 1.00 19.55 171 GLU A CA 1
ATOM 1328 C C . GLU A 1 171 ? 7.941 -1.214 -27.950 1.00 19.27 171 GLU A C 1
ATOM 1329 O O . GLU A 1 171 ? 9.029 -1.721 -28.221 1.00 19.12 171 GLU A O 1
ATOM 1335 N N . LYS A 1 172 ? 7.659 0.070 -28.182 1.00 18.91 172 LYS A N 1
ATOM 1336 C CA . LYS A 1 172 ? 8.597 0.995 -28.826 1.00 19.04 172 LYS A CA 1
ATOM 1337 C C . LYS A 1 172 ? 9.777 1.338 -27.940 1.00 19.02 172 LYS A C 1
ATOM 1338 O O . LYS A 1 172 ? 9.598 1.720 -26.783 1.00 18.82 172 LYS A O 1
ATOM 1344 N N . ASP A 1 173 ? 10.987 1.227 -28.473 1.00 18.76 173 ASP A N 1
ATOM 1345 C CA . ASP A 1 173 ? 12.132 1.557 -27.644 1.00 18.49 173 ASP A CA 1
ATOM 1346 C C . ASP A 1 173 ? 12.120 3.017 -27.227 1.00 17.92 173 ASP A C 1
ATOM 1347 O O . ASP A 1 173 ? 12.615 3.360 -26.154 1.00 17.67 173 ASP A O 1
ATOM 1352 N N . TYR A 1 174 ? 11.548 3.885 -28.061 1.00 17.07 174 TYR A N 1
ATOM 1353 C CA . TYR A 1 174 ? 11.482 5.297 -27.726 1.00 16.57 174 TYR A CA 1
ATOM 1354 C C . TYR A 1 174 ? 10.659 5.477 -26.455 1.00 16.26 174 TYR A C 1
ATOM 1355 O O . TYR A 1 174 ? 11.066 6.186 -25.538 1.00 16.07 174 TYR A O 1
ATOM 1364 N N . VAL A 1 175 ? 9.498 4.833 -26.419 1.00 16.10 175 VAL A N 1
ATOM 1365 C CA . VAL A 1 175 ? 8.608 4.935 -25.264 1.00 16.34 175 VAL A CA 1
ATOM 1366 C C . VAL A 1 175 ? 9.254 4.294 -24.037 1.00 16.60 175 VAL A C 1
ATOM 1367 O O . VAL A 1 175 ? 9.271 4.882 -22.951 1.00 16.44 175 VAL A O 1
ATOM 1371 N N . ARG A 1 176 ? 9.789 3.091 -24.224 1.00 17.00 176 ARG A N 1
ATOM 1372 C CA . ARG A 1 176 ? 10.465 2.371 -23.155 1.00 17.59 176 ARG A CA 1
ATOM 1373 C C . ARG A 1 176 ? 11.578 3.234 -22.562 1.00 17.12 176 ARG A C 1
ATOM 1374 O O . ARG A 1 176 ? 11.739 3.294 -21.344 1.00 17.10 176 ARG A O 1
ATOM 1382 N N . SER A 1 177 ? 12.326 3.929 -23.416 1.00 17.01 177 SER A N 1
ATOM 1383 C CA . SER A 1 177 ? 13.422 4.771 -22.950 1.00 16.69 177 SER A CA 1
ATOM 1384 C C . SER A 1 177 ? 12.947 6.053 -22.270 1.00 16.61 177 SER A C 1
ATOM 1385 O O . SER A 1 177 ? 13.582 6.540 -21.328 1.00 16.40 177 SER A O 1
ATOM 1388 N N . MET A 1 178 ? 11.842 6.619 -22.751 1.00 16.55 178 MET A N 1
ATOM 1389 C CA . MET A 1 178 ? 11.312 7.835 -22.147 1.00 16.59 178 MET A CA 1
ATOM 1390 C C . MET A 1 178 ? 10.870 7.512 -20.706 1.00 15.80 178 MET A C 1
ATOM 1391 O O . MET A 1 178 ? 11.111 8.288 -19.782 1.00 15.44 178 MET A O 1
ATOM 1396 N N . ILE A 1 179 ? 10.225 6.363 -20.539 1.00 15.31 179 ILE A N 1
ATOM 1397 C CA . ILE A 1 179 ? 9.753 5.916 -19.229 1.00 14.88 179 ILE A CA 1
ATOM 1398 C C . ILE A 1 179 ? 10.969 5.641 -18.349 1.00 14.47 179 ILE A C 1
ATOM 1399 O O . ILE A 1 179 ? 11.051 6.087 -17.199 1.00 13.83 179 ILE A O 1
ATOM 1404 N N . ALA A 1 180 ? 11.923 4.901 -18.891 1.00 14.44 180 ALA A N 1
ATOM 1405 C CA . ALA A 1 180 ? 13.134 4.593 -18.126 1.00 14.58 180 ALA A CA 1
ATOM 1406 C C . ALA A 1 180 ? 13.902 5.849 -17.742 1.00 14.48 180 ALA A C 1
ATOM 1407 O O . ALA A 1 180 ? 14.499 5.906 -16.673 1.00 14.84 180 ALA A O 1
ATOM 1409 N N . ASP A 1 181 ? 13.900 6.868 -18.596 1.00 14.66 181 ASP A N 1
ATOM 1410 C CA . ASP A 1 181 ? 14.598 8.102 -18.258 1.00 14.43 181 ASP A CA 1
ATOM 1411 C C . ASP A 1 181 ? 13.958 8.732 -17.008 1.00 13.96 181 ASP A C 1
ATOM 1412 O O . ASP A 1 181 ? 14.649 9.269 -16.134 1.00 13.54 181 ASP A O 1
ATOM 1417 N N . TYR A 1 182 ? 12.627 8.674 -16.953 1.00 12.89 182 TYR A N 1
ATOM 1418 C CA . TYR A 1 182 ? 11.862 9.198 -15.823 1.00 12.17 182 TYR A CA 1
ATOM 1419 C C . TYR A 1 182 ? 12.181 8.391 -14.549 1.00 11.90 182 TYR A C 1
ATOM 1420 O O . TYR A 1 182 ? 12.526 8.962 -13.516 1.00 11.75 182 TYR A O 1
ATOM 1429 N N . LEU A 1 183 ? 12.095 7.074 -14.644 1.00 11.73 183 LEU A N 1
ATOM 1430 C CA . LEU A 1 183 ? 12.356 6.222 -13.495 1.00 11.60 183 LEU A CA 1
ATOM 1431 C C . LEU A 1 183 ? 13.800 6.374 -13.030 1.00 11.85 183 LEU A C 1
ATOM 1432 O O . LEU A 1 183 ? 14.079 6.393 -11.823 1.00 11.11 183 LEU A O 1
ATOM 1437 N N . ASN A 1 184 ? 14.728 6.502 -13.979 1.00 11.37 184 ASN A N 1
ATOM 1438 C CA . ASN A 1 184 ? 16.120 6.663 -13.591 1.00 11.71 184 ASN A CA 1
ATOM 1439 C C . ASN A 1 184 ? 16.384 8.012 -12.929 1.00 11.60 184 ASN A C 1
ATOM 1440 O O . ASN A 1 184 ? 17.214 8.108 -12.027 1.00 11.71 184 ASN A O 1
ATOM 1445 N N . LYS A 1 185 ? 15.668 9.052 -13.339 1.00 11.49 185 LYS A N 1
ATOM 1446 C CA . LYS A 1 185 ? 15.846 10.351 -12.707 1.00 11.92 185 LYS A CA 1
ATOM 1447 C C . LYS A 1 185 ? 15.475 10.160 -11.232 1.00 11.53 185 LYS A C 1
ATOM 1448 O O . LYS A 1 185 ? 16.167 10.645 -10.330 1.00 11.35 185 LYS A O 1
ATOM 1454 N N . LEU A 1 186 ? 14.391 9.418 -11.001 1.00 11.22 186 LEU A N 1
ATOM 1455 C CA . LEU A 1 186 ? 13.930 9.180 -9.640 1.00 11.25 186 LEU A CA 1
ATOM 1456 C C . LEU A 1 186 ? 14.891 8.318 -8.844 1.00 11.03 186 LEU A C 1
ATOM 1457 O O . LEU A 1 186 ? 15.161 8.608 -7.679 1.00 10.79 186 LEU A O 1
ATOM 1462 N N . ILE A 1 187 ? 15.385 7.247 -9.454 1.00 11.01 187 ILE A N 1
ATOM 1463 C CA . ILE A 1 187 ? 16.343 6.383 -8.752 1.00 10.81 187 ILE A CA 1
ATOM 1464 C C . ILE A 1 187 ? 17.577 7.211 -8.376 1.00 11.19 187 ILE A C 1
ATOM 1465 O O . ILE A 1 187 ? 18.082 7.137 -7.253 1.00 10.96 187 ILE A O 1
ATOM 1470 N N . ASP A 1 188 ? 18.070 8.011 -9.310 1.00 11.46 188 ASP A N 1
ATOM 1471 C CA . ASP A 1 188 ? 19.251 8.805 -9.004 1.00 11.96 188 ASP A CA 1
ATOM 1472 C C . ASP A 1 188 ? 19.000 9.796 -7.877 1.00 11.71 188 ASP A C 1
ATOM 1473 O O . ASP A 1 188 ? 19.905 10.109 -7.100 1.00 11.97 188 ASP A O 1
ATOM 1478 N N . ILE A 1 189 ? 17.771 10.295 -7.785 1.00 11.60 189 ILE A N 1
ATOM 1479 C CA . ILE A 1 189 ? 17.403 11.199 -6.705 1.00 11.75 189 ILE A CA 1
ATOM 1480 C C . ILE A 1 189 ? 17.503 10.448 -5.365 1.00 11.38 189 ILE A C 1
ATOM 1481 O O . ILE A 1 189 ? 17.829 11.042 -4.332 1.00 11.48 189 ILE A O 1
ATOM 1486 N N . GLY A 1 190 ? 17.203 9.151 -5.390 1.00 11.13 190 GLY A N 1
ATOM 1487 C CA . GLY A 1 190 ? 17.295 8.350 -4.176 1.00 10.54 190 GLY A CA 1
ATOM 1488 C C . GLY A 1 190 ? 16.124 7.421 -3.898 1.00 10.42 190 GLY A C 1
ATOM 1489 O O . GLY A 1 190 ? 16.072 6.794 -2.846 1.00 9.70 190 GLY A O 1
ATOM 1490 N N . VAL A 1 191 ? 15.189 7.338 -4.837 1.00 10.29 191 VAL A N 1
ATOM 1491 C CA . VAL A 1 191 ? 14.024 6.477 -4.697 1.00 10.49 191 VAL A CA 1
ATOM 1492 C C . VAL A 1 191 ? 14.504 5.018 -4.657 1.00 10.44 191 VAL A C 1
ATOM 1493 O O . VAL A 1 191 ? 15.444 4.647 -5.351 1.00 10.68 191 VAL A O 1
ATOM 1497 N N . ALA A 1 192 ? 13.853 4.208 -3.835 1.00 9.90 192 ALA A N 1
ATOM 1498 C CA . ALA A 1 192 ? 14.237 2.815 -3.638 1.00 9.85 192 ALA A CA 1
ATOM 1499 C C . ALA A 1 192 ? 13.507 1.805 -4.521 1.00 9.63 192 ALA A C 1
ATOM 1500 O O . ALA A 1 192 ? 13.927 0.654 -4.656 1.00 9.76 192 ALA A O 1
ATOM 1502 N N . GLY A 1 193 ? 12.411 2.234 -5.119 1.00 9.43 193 GLY A N 1
ATOM 1503 C CA . GLY A 1 193 ? 11.650 1.312 -5.923 1.00 9.23 193 GLY A CA 1
ATOM 1504 C C . GLY A 1 193 ? 10.355 1.921 -6.389 1.00 9.28 193 GLY A C 1
ATOM 1505 O O . GLY A 1 193 ? 10.086 3.110 -6.158 1.00 9.00 193 GLY A O 1
ATOM 1506 N N . PHE A 1 194 ? 9.543 1.081 -7.013 1.00 9.41 194 PHE A N 1
ATOM 1507 C CA . PHE A 1 194 ? 8.301 1.534 -7.607 1.00 9.41 194 PHE A CA 1
ATOM 1508 C C . PHE A 1 194 ? 7.116 0.617 -7.515 1.00 9.55 194 PHE A C 1
ATOM 1509 O O . PHE A 1 194 ? 7.253 -0.614 -7.499 1.00 9.40 194 PHE A O 1
ATOM 1517 N N . ARG A 1 195 ? 5.947 1.257 -7.448 1.00 9.85 195 ARG A N 1
ATOM 1518 C CA . ARG A 1 195 ? 4.673 0.558 -7.560 1.00 10.06 195 ARG A CA 1
ATOM 1519 C C . ARG A 1 195 ? 4.417 0.740 -9.062 1.00 10.29 195 ARG A C 1
ATOM 1520 O O . ARG A 1 195 ? 4.379 1.868 -9.548 1.00 10.51 195 ARG A O 1
ATOM 1528 N N . ILE A 1 196 ? 4.298 -0.342 -9.817 1.00 10.25 196 ILE A N 1
ATOM 1529 C CA . ILE A 1 196 ? 4.007 -0.197 -11.238 1.00 10.14 196 ILE A CA 1
ATOM 1530 C C . ILE A 1 196 ? 2.492 -0.226 -11.423 1.00 9.87 196 ILE A C 1
ATOM 1531 O O . ILE A 1 196 ? 1.862 -1.285 -11.377 1.00 9.92 196 ILE A O 1
ATOM 1536 N N . ASP A 1 197 ? 1.917 0.958 -11.599 1.00 9.86 197 ASP A N 1
ATOM 1537 C CA . ASP A 1 197 ? 0.477 1.114 -11.782 1.00 9.80 197 ASP A CA 1
ATOM 1538 C C . ASP A 1 197 ? -0.030 0.406 -13.032 1.00 10.11 197 ASP A C 1
ATOM 1539 O O . ASP A 1 197 ? 0.668 0.361 -14.041 1.00 9.98 197 ASP A O 1
ATOM 1544 N N . ALA A 1 198 ? -1.247 -0.128 -12.952 1.00 10.16 198 ALA A N 1
ATOM 1545 C CA . ALA A 1 198 ? -1.904 -0.780 -14.088 1.00 10.64 198 ALA A CA 1
ATOM 1546 C C . ALA A 1 198 ? -1.055 -1.826 -14.802 1.00 11.10 198 ALA A C 1
ATOM 1547 O O . ALA A 1 198 ? -1.098 -1.931 -16.029 1.00 10.87 198 ALA A O 1
ATOM 1549 N N . SER A 1 199 ? -0.321 -2.632 -14.043 1.00 11.33 199 SER A N 1
ATOM 1550 C CA . SER A 1 199 ? 0.550 -3.633 -14.672 1.00 12.08 199 SER A CA 1
ATOM 1551 C C . SER A 1 199 ? -0.175 -4.654 -15.542 1.00 12.63 199 SER A C 1
ATOM 1552 O O . SER A 1 199 ? 0.363 -5.104 -16.550 1.00 12.03 199 SER A O 1
ATOM 1555 N N . LYS A 1 200 ? -1.400 -5.008 -15.164 1.00 13.20 200 LYS A N 1
ATOM 1556 C CA . LYS A 1 200 ? -2.190 -5.972 -15.926 1.00 14.25 200 LYS A CA 1
ATOM 1557 C C . LYS A 1 200 ? -2.338 -5.480 -17.363 1.00 13.84 200 LYS A C 1
ATOM 1558 O O . LYS A 1 200 ? -2.442 -6.278 -18.305 1.00 14.22 200 LYS A O 1
ATOM 1564 N N . HIS A 1 201 ? -2.289 -4.160 -17.530 1.00 13.27 201 HIS A N 1
ATOM 1565 C CA . HIS A 1 201 ? -2.478 -3.550 -18.832 1.00 13.32 201 HIS A CA 1
ATOM 1566 C C . HIS A 1 201 ? -1.253 -3.358 -19.688 1.00 13.13 201 HIS A C 1
ATOM 1567 O O . HIS A 1 201 ? -1.304 -2.698 -20.709 1.00 13.54 201 HIS A O 1
ATOM 1574 N N . MET A 1 202 ? -0.154 -3.974 -19.273 1.00 13.26 202 MET A N 1
ATOM 1575 C CA . MET A 1 202 ? 1.087 -3.917 -20.031 1.00 13.48 202 MET A CA 1
ATOM 1576 C C . MET A 1 202 ? 1.553 -5.353 -20.142 1.00 13.64 202 MET A C 1
ATOM 1577 O O . MET A 1 202 ? 1.255 -6.178 -19.279 1.00 13.23 202 MET A O 1
ATOM 1582 N N . TRP A 1 203 ? 2.249 -5.656 -21.230 1.00 14.32 203 TRP A N 1
ATOM 1583 C CA . TRP A 1 203 ? 2.765 -6.997 -21.428 1.00 14.63 203 TRP A CA 1
ATOM 1584 C C . TRP A 1 203 ? 3.918 -7.194 -20.462 1.00 14.31 203 TRP A C 1
ATOM 1585 O O . TRP A 1 203 ? 4.756 -6.305 -20.305 1.00 14.56 203 TRP A O 1
ATOM 1596 N N . PRO A 1 204 ? 3.975 -8.356 -19.799 1.00 14.49 204 PRO A N 1
ATOM 1597 C CA . PRO A 1 204 ? 5.067 -8.627 -18.853 1.00 14.64 204 PRO A CA 1
ATOM 1598 C C . PRO A 1 204 ? 6.442 -8.312 -19.471 1.00 14.60 204 PRO A C 1
ATOM 1599 O O . PRO A 1 204 ? 7.336 -7.768 -18.810 1.00 14.66 204 PRO A O 1
ATOM 1603 N N . GLY A 1 205 ? 6.602 -8.639 -20.750 1.00 14.74 205 GLY A N 1
ATOM 1604 C CA . GLY A 1 205 ? 7.871 -8.396 -21.425 1.00 15.19 205 GLY A CA 1
ATOM 1605 C C . GLY A 1 205 ? 8.213 -6.943 -21.707 1.00 15.39 205 GLY A C 1
ATOM 1606 O O . GLY A 1 205 ? 9.392 -6.568 -21.807 1.00 15.36 205 GLY A O 1
ATOM 1607 N N . ASP A 1 206 ? 7.195 -6.104 -21.874 1.00 15.43 206 ASP A N 1
ATOM 1608 C CA . ASP A 1 206 ? 7.451 -4.697 -22.108 1.00 15.52 206 ASP A CA 1
ATOM 1609 C C . ASP A 1 206 ? 7.890 -4.107 -20.776 1.00 15.55 206 ASP A C 1
ATOM 1610 O O . ASP A 1 206 ? 8.766 -3.253 -20.731 1.00 15.29 206 ASP A O 1
ATOM 1615 N N . ILE A 1 207 ? 7.270 -4.561 -19.689 1.00 15.30 207 ILE A N 1
ATOM 1616 C CA . ILE A 1 207 ? 7.663 -4.058 -18.381 1.00 15.24 207 ILE A CA 1
ATOM 1617 C C . ILE A 1 207 ? 9.116 -4.464 -18.143 1.00 15.61 207 ILE A C 1
ATOM 1618 O O . ILE A 1 207 ? 9.927 -3.652 -17.718 1.00 15.32 207 ILE A O 1
ATOM 1623 N N . LYS A 1 208 ? 9.439 -5.726 -18.429 1.00 16.40 208 LYS A N 1
ATOM 1624 C CA . LYS A 1 208 ? 10.804 -6.206 -18.243 1.00 17.07 208 LYS A CA 1
ATOM 1625 C C . LYS A 1 208 ? 11.781 -5.341 -19.037 1.00 17.06 208 LYS A C 1
ATOM 1626 O O . LYS A 1 208 ? 12.839 -4.971 -18.536 1.00 16.83 208 LYS A O 1
ATOM 1632 N N . ALA A 1 209 ? 11.429 -5.014 -20.278 1.00 16.95 209 ALA A N 1
ATOM 1633 C CA . ALA A 1 209 ? 12.301 -4.190 -21.110 1.00 17.18 209 ALA A CA 1
ATOM 1634 C C . ALA A 1 209 ? 12.571 -2.824 -20.499 1.00 17.17 209 ALA A C 1
ATOM 1635 O O . ALA A 1 209 ? 13.663 -2.270 -20.647 1.00 17.49 209 ALA A O 1
ATOM 1637 N N . VAL A 1 210 ? 11.575 -2.262 -19.819 1.00 16.95 210 VAL A N 1
ATOM 1638 C CA . VAL A 1 210 ? 11.761 -0.968 -19.183 1.00 16.71 210 VAL A CA 1
ATOM 1639 C C . VAL A 1 210 ? 12.636 -1.136 -17.939 1.00 16.79 210 VAL A C 1
ATOM 1640 O O . VAL A 1 210 ? 13.576 -0.372 -17.715 1.00 16.63 210 VAL A O 1
ATOM 1644 N N . LEU A 1 211 ? 12.325 -2.141 -17.135 1.00 17.20 211 LEU A N 1
ATOM 1645 C CA . LEU A 1 211 ? 13.075 -2.389 -15.905 1.00 17.80 211 LEU A CA 1
ATOM 1646 C C . LEU A 1 211 ? 14.555 -2.661 -16.150 1.00 18.00 211 LEU A C 1
ATOM 1647 O O . LEU A 1 211 ? 15.416 -2.262 -15.358 1.00 17.65 211 LEU A O 1
ATOM 1652 N N . ASP A 1 212 ? 14.846 -3.352 -17.243 1.00 18.31 212 ASP A N 1
ATOM 1653 C CA . ASP A 1 212 ? 16.224 -3.678 -17.572 1.00 18.71 212 ASP A CA 1
ATOM 1654 C C . ASP A 1 212 ? 17.077 -2.453 -17.872 1.00 18.17 212 ASP A C 1
ATOM 1655 O O . ASP A 1 212 ? 18.313 -2.503 -17.783 1.00 18.39 212 ASP A O 1
ATOM 1660 N N . LYS A 1 213 ? 16.424 -1.344 -18.198 1.00 17.08 213 LYS A N 1
ATOM 1661 C CA . LYS A 1 213 ? 17.120 -0.095 -18.489 1.00 16.32 213 LYS A CA 1
ATOM 1662 C C . LYS A 1 213 ? 17.426 0.720 -17.221 1.00 15.69 213 LYS A C 1
ATOM 1663 O O . LYS A 1 213 ? 18.112 1.745 -17.280 1.00 15.14 213 LYS A O 1
ATOM 1669 N N . LEU A 1 214 ? 16.909 0.275 -16.080 1.00 15.20 214 LEU A N 1
ATOM 1670 C CA . LEU A 1 214 ? 17.089 1.035 -14.846 1.00 14.94 214 LEU A CA 1
ATOM 1671 C C . LEU A 1 214 ? 18.428 0.929 -14.147 1.00 14.91 214 LEU A C 1
ATOM 1672 O O . LEU A 1 214 ? 19.032 -0.131 -14.097 1.00 15.12 214 LEU A O 1
ATOM 1677 N N . HIS A 1 215 ? 18.857 2.056 -13.600 1.00 14.77 215 HIS A N 1
ATOM 1678 C CA . HIS A 1 215 ? 20.096 2.172 -12.841 1.00 14.78 215 HIS A CA 1
ATOM 1679 C C . HIS A 1 215 ? 20.002 1.429 -11.517 1.00 14.74 215 HIS A C 1
ATOM 1680 O O . HIS A 1 215 ? 18.903 1.178 -10.997 1.00 14.74 215 HIS A O 1
ATOM 1687 N N . ASN A 1 216 ? 21.168 1.105 -10.963 1.00 14.18 216 ASN A N 1
ATOM 1688 C CA . ASN A 1 216 ? 21.233 0.495 -9.642 1.00 13.94 216 ASN A CA 1
ATOM 1689 C C . ASN A 1 216 ? 20.897 1.663 -8.715 1.00 13.15 216 ASN A C 1
ATOM 1690 O O . ASN A 1 216 ? 21.006 2.819 -9.103 1.00 12.94 216 ASN A O 1
ATOM 1695 N N . LEU A 1 217 ? 20.507 1.363 -7.487 1.00 12.64 217 LEU A N 1
ATOM 1696 C CA . LEU A 1 217 ? 20.158 2.413 -6.539 1.00 12.22 217 LEU A CA 1
ATOM 1697 C C . LEU A 1 217 ? 21.333 3.315 -6.152 1.00 12.41 217 LEU A C 1
ATOM 1698 O O . LEU A 1 217 ? 22.510 2.929 -6.261 1.00 12.30 217 LEU A O 1
ATOM 1703 N N . ASN A 1 218 ? 21.010 4.527 -5.707 1.00 12.56 218 ASN A N 1
ATOM 1704 C CA . ASN A 1 218 ? 22.011 5.507 -5.314 1.00 12.92 218 ASN A CA 1
ATOM 1705 C C . ASN A 1 218 ? 22.899 4.987 -4.168 1.00 13.13 218 ASN A C 1
ATOM 1706 O O . ASN A 1 218 ? 22.411 4.695 -3.074 1.00 12.82 218 ASN A O 1
ATOM 1711 N N . THR A 1 219 ? 24.208 4.893 -4.414 1.00 13.73 219 THR A N 1
ATOM 1712 C CA . THR A 1 219 ? 25.122 4.371 -3.406 1.00 14.22 219 THR A CA 1
ATOM 1713 C C . THR A 1 219 ? 25.351 5.245 -2.178 1.00 14.83 219 THR A C 1
ATOM 1714 O O . THR A 1 219 ? 26.079 4.861 -1.262 1.00 14.61 219 THR A O 1
ATOM 1718 N N . ASN A 1 220 ? 24.750 6.424 -2.156 1.00 15.32 220 ASN A N 1
ATOM 1719 C CA . ASN A 1 220 ? 24.857 7.256 -0.979 1.00 16.23 220 ASN A CA 1
ATOM 1720 C C . ASN A 1 220 ? 24.043 6.603 0.142 1.00 15.72 220 ASN A C 1
ATOM 1721 O O . ASN A 1 220 ? 24.280 6.856 1.328 1.00 15.57 220 ASN A O 1
ATOM 1726 N N . TRP A 1 221 ? 23.102 5.737 -0.232 1.00 15.12 221 TRP A N 1
ATOM 1727 C CA . TRP A 1 221 ? 22.272 5.057 0.759 1.00 14.74 221 TRP A CA 1
ATOM 1728 C C . TRP A 1 221 ? 22.181 3.536 0.616 1.00 14.94 221 TRP A C 1
ATOM 1729 O O . TRP A 1 221 ? 21.809 2.844 1.566 1.00 15.03 221 TRP A O 1
ATOM 1740 N N . PHE A 1 222 ? 22.510 3.011 -0.559 1.00 14.71 222 PHE A N 1
ATOM 1741 C CA . PHE A 1 222 ? 22.404 1.574 -0.791 1.00 14.90 222 PHE A CA 1
ATOM 1742 C C . PHE A 1 222 ? 23.715 0.911 -1.212 1.00 15.26 222 PHE A C 1
ATOM 1743 O O . PHE A 1 222 ? 24.568 1.544 -1.825 1.00 15.44 222 PHE A O 1
ATOM 1751 N N . PRO A 1 223 ? 23.893 -0.380 -0.886 1.00 15.61 223 PRO A N 1
ATOM 1752 C CA . PRO A 1 223 ? 25.152 -0.992 -1.317 1.00 15.70 223 PRO A CA 1
ATOM 1753 C C . PRO A 1 223 ? 25.199 -1.040 -2.837 1.00 15.52 223 PRO A C 1
ATOM 1754 O O . PRO A 1 223 ? 24.161 -1.001 -3.502 1.00 15.37 223 PRO A O 1
ATOM 1758 N N . ALA A 1 224 ? 26.405 -1.111 -3.391 1.00 15.22 224 ALA A N 1
ATOM 1759 C CA . ALA A 1 224 ? 26.547 -1.174 -4.836 1.00 15.15 224 ALA A CA 1
ATOM 1760 C C . ALA A 1 224 ? 25.787 -2.353 -5.438 1.00 15.24 224 ALA A C 1
ATOM 1761 O O . ALA A 1 224 ? 25.670 -3.422 -4.825 1.00 15.36 224 ALA A O 1
ATOM 1763 N N . GLY A 1 225 ? 25.265 -2.158 -6.643 1.00 15.16 225 GLY A N 1
ATOM 1764 C CA . GLY A 1 225 ? 24.569 -3.238 -7.319 1.00 14.98 225 GLY A CA 1
ATOM 1765 C C . GLY A 1 225 ? 23.166 -3.545 -6.828 1.00 14.86 225 GLY A C 1
ATOM 1766 O O . GLY A 1 225 ? 22.621 -4.602 -7.137 1.00 14.86 225 GLY A O 1
ATOM 1767 N N . SER A 1 226 ? 22.580 -2.637 -6.058 1.00 14.75 226 SER A N 1
ATOM 1768 C CA . SER A 1 226 ? 21.226 -2.850 -5.561 1.00 14.68 226 SER A CA 1
ATOM 1769 C C . SER A 1 226 ? 20.213 -2.497 -6.648 1.00 14.66 226 SER A C 1
ATOM 1770 O O . SER A 1 226 ? 20.334 -1.466 -7.307 1.00 14.59 226 SER A O 1
ATOM 1773 N N . ARG A 1 227 ? 19.220 -3.367 -6.814 1.00 14.58 227 ARG A N 1
ATOM 1774 C CA . ARG A 1 227 ? 18.184 -3.208 -7.827 1.00 14.64 227 ARG A CA 1
ATOM 1775 C C . ARG A 1 227 ? 16.933 -2.609 -7.178 1.00 13.86 227 ARG A C 1
ATOM 1776 O O . ARG A 1 227 ? 16.614 -2.899 -6.029 1.00 13.71 227 ARG A O 1
ATOM 1784 N N . PRO A 1 228 ? 16.219 -1.749 -7.903 1.00 13.14 228 PRO A N 1
ATOM 1785 C CA . PRO A 1 228 ? 15.014 -1.158 -7.315 1.00 12.80 228 PRO A CA 1
ATOM 1786 C C . PRO A 1 228 ? 13.936 -2.189 -6.992 1.00 12.25 228 PRO A C 1
ATOM 1787 O O . PRO A 1 228 ? 13.749 -3.156 -7.732 1.00 11.96 228 PRO A O 1
ATOM 1791 N N . PHE A 1 229 ? 13.233 -1.970 -5.878 1.00 11.81 229 PHE A N 1
ATOM 1792 C CA . PHE A 1 229 ? 12.141 -2.836 -5.459 1.00 11.49 229 PHE A CA 1
ATOM 1793 C C . PHE A 1 229 ? 10.996 -2.567 -6.437 1.00 11.11 229 PHE A C 1
ATOM 1794 O O . PHE A 1 229 ? 10.675 -1.418 -6.722 1.00 10.95 229 PHE A O 1
ATOM 1802 N N . ILE A 1 230 ? 10.394 -3.629 -6.960 1.00 10.82 230 ILE A N 1
ATOM 1803 C CA . ILE A 1 230 ? 9.300 -3.483 -7.899 1.00 10.65 230 ILE A CA 1
ATOM 1804 C C . ILE A 1 230 ? 8.076 -4.244 -7.406 1.00 10.85 230 ILE A C 1
ATOM 1805 O O . ILE A 1 230 ? 8.172 -5.434 -7.105 1.00 10.63 230 ILE A O 1
ATOM 1810 N N . PHE A 1 231 ? 6.944 -3.557 -7.262 1.00 10.52 231 PHE A N 1
ATOM 1811 C CA . PHE A 1 231 ? 5.708 -4.257 -6.929 1.00 10.67 231 PHE A CA 1
ATOM 1812 C C . PHE A 1 231 ? 4.690 -3.777 -7.943 1.00 10.72 231 PHE A C 1
ATOM 1813 O O . PHE A 1 231 ? 4.418 -2.573 -8.072 1.00 10.96 231 PHE A O 1
ATOM 1821 N N . GLN A 1 232 ? 4.182 -4.739 -8.705 1.00 10.73 232 GLN A N 1
ATOM 1822 C CA . GLN A 1 232 ? 3.243 -4.479 -9.794 1.00 10.72 232 GLN A CA 1
ATOM 1823 C C . GLN A 1 232 ? 1.789 -4.609 -9.394 1.00 10.73 232 GLN A C 1
ATOM 1824 O O . GLN A 1 232 ? 1.384 -5.615 -8.802 1.00 10.10 232 GLN A O 1
ATOM 1830 N N . GLU A 1 233 ? 0.995 -3.604 -9.753 1.00 10.48 233 GLU A N 1
ATOM 1831 C CA . GLU A 1 233 ? -0.419 -3.655 -9.433 1.00 10.83 233 GLU A CA 1
ATOM 1832 C C . GLU A 1 233 ? -1.144 -4.511 -10.457 1.00 10.58 233 GLU A C 1
ATOM 1833 O O . GLU A 1 233 ? -1.310 -4.119 -11.608 1.00 10.48 233 GLU A O 1
ATOM 1839 N N . VAL A 1 234 ? -1.577 -5.687 -10.017 1.00 11.05 234 VAL A N 1
ATOM 1840 C CA . VAL A 1 234 ? -2.333 -6.609 -10.853 1.00 11.70 234 VAL A CA 1
ATOM 1841 C C . VAL A 1 234 ? -3.433 -7.145 -9.954 1.00 12.12 234 VAL A C 1
ATOM 1842 O O . VAL A 1 234 ? -3.150 -7.668 -8.883 1.00 11.88 234 VAL A O 1
ATOM 1846 N N . ILE A 1 235 ? -4.678 -6.993 -10.379 1.00 13.03 235 ILE A N 1
ATOM 1847 C CA . ILE A 1 235 ? -5.796 -7.504 -9.592 1.00 14.43 235 ILE A CA 1
ATOM 1848 C C . ILE A 1 235 ? -6.218 -8.818 -10.220 1.00 15.42 235 ILE A C 1
ATOM 1849 O O . ILE A 1 235 ? -6.690 -8.846 -11.367 1.00 15.45 235 ILE A O 1
ATOM 1854 N N . ASP A 1 236 ? -6.031 -9.899 -9.470 1.00 16.53 236 ASP A N 1
ATOM 1855 C CA . ASP A 1 236 ? -6.389 -11.237 -9.924 1.00 17.76 236 ASP A CA 1
ATOM 1856 C C . ASP A 1 236 ? -6.902 -12.025 -8.726 1.00 18.61 236 ASP A C 1
ATOM 1857 O O . ASP A 1 236 ? -6.123 -12.512 -7.913 1.00 18.16 236 ASP A O 1
ATOM 1862 N N . LEU A 1 237 ? -8.228 -12.129 -8.619 1.00 19.61 237 LEU A N 1
ATOM 1863 C CA . LEU A 1 237 ? -8.851 -12.833 -7.501 1.00 21.22 237 LEU A CA 1
ATOM 1864 C C . LEU A 1 237 ? -9.089 -14.314 -7.765 1.00 22.20 237 LEU A C 1
ATOM 1865 O O . LEU A 1 237 ? -9.764 -14.984 -6.988 1.00 22.34 237 LEU A O 1
ATOM 1870 N N . GLY A 1 238 ? -8.523 -14.813 -8.854 1.00 23.17 238 GLY A N 1
ATOM 1871 C CA . GLY A 1 238 ? -8.651 -16.222 -9.175 1.00 24.70 238 GLY A CA 1
ATOM 1872 C C . GLY A 1 238 ? -9.627 -16.509 -10.292 1.00 25.65 238 GLY A C 1
ATOM 1873 O O . GLY A 1 238 ? -10.648 -15.841 -10.427 1.00 25.94 238 GLY A O 1
ATOM 1874 N N . GLY A 1 239 ? -9.307 -17.511 -11.099 1.00 26.64 239 GLY A N 1
ATOM 1875 C CA . GLY A 1 239 ? -10.177 -17.878 -12.200 1.00 27.74 239 GLY A CA 1
ATOM 1876 C C . GLY A 1 239 ? -10.352 -16.834 -13.288 1.00 28.37 239 GLY A C 1
ATOM 1877 O O . GLY A 1 239 ? -11.449 -16.685 -13.836 1.00 28.79 239 GLY A O 1
ATOM 1878 N N . GLU A 1 240 ? -9.301 -16.085 -13.608 1.00 28.89 240 GLU A N 1
ATOM 1879 C CA . GLU A 1 240 ? -9.428 -15.099 -14.682 1.00 29.13 240 GLU A CA 1
ATOM 1880 C C . GLU A 1 240 ? -8.364 -15.363 -15.745 1.00 28.79 240 GLU A C 1
ATOM 1881 O O . GLU A 1 240 ? -7.426 -16.122 -15.508 1.00 28.85 240 GLU A O 1
ATOM 1887 N N . ALA A 1 241 ? -8.518 -14.750 -16.915 1.00 28.37 241 ALA A N 1
ATOM 1888 C CA . ALA A 1 241 ? -7.579 -14.947 -18.019 1.00 27.85 241 ALA A CA 1
ATOM 1889 C C . ALA A 1 241 ? -6.125 -14.618 -17.699 1.00 27.39 241 ALA A C 1
ATOM 1890 O O . ALA A 1 241 ? -5.248 -15.475 -17.819 1.00 27.41 241 ALA A O 1
ATOM 1892 N N . ILE A 1 242 ? -5.870 -13.367 -17.326 1.00 26.60 242 ILE A N 1
ATOM 1893 C CA . ILE A 1 242 ? -4.521 -12.911 -16.996 1.00 25.93 242 ILE A CA 1
ATOM 1894 C C . ILE A 1 242 ? -4.237 -13.221 -15.532 1.00 25.10 242 ILE A C 1
ATOM 1895 O O . ILE A 1 242 ? -4.990 -12.813 -14.653 1.00 24.80 242 ILE A O 1
ATOM 1900 N N . LYS A 1 243 ? -3.150 -13.940 -15.272 1.00 24.21 243 LYS A N 1
ATOM 1901 C CA . LYS A 1 243 ? -2.792 -14.300 -13.905 1.00 23.43 243 LYS A CA 1
ATOM 1902 C C . LYS A 1 243 ? -1.631 -13.461 -13.389 1.00 22.46 243 LYS A C 1
ATOM 1903 O O . LYS A 1 243 ? -0.725 -13.098 -14.136 1.00 21.72 243 LYS A O 1
ATOM 1909 N N . SER A 1 244 ? -1.642 -13.165 -12.097 1.00 21.35 244 SER A N 1
ATOM 1910 C CA . SER A 1 244 ? -0.565 -12.369 -11.540 1.00 20.90 244 SER A CA 1
ATOM 1911 C C . SER A 1 244 ? 0.784 -13.071 -11.747 1.00 20.07 244 SER A C 1
ATOM 1912 O O . SER A 1 244 ? 1.822 -12.420 -11.848 1.00 19.46 244 SER A O 1
ATOM 1915 N N . SER A 1 245 ? 0.778 -14.400 -11.836 1.00 19.32 245 SER A N 1
ATOM 1916 C CA . SER A 1 245 ? 2.041 -15.110 -12.024 1.00 18.95 245 SER A CA 1
ATOM 1917 C C . SER A 1 245 ? 2.738 -14.730 -13.330 1.00 18.58 245 SER A C 1
ATOM 1918 O O . SER A 1 245 ? 3.947 -14.931 -13.470 1.00 18.70 245 SER A O 1
ATOM 1921 N N . GLU A 1 246 ? 2.003 -14.176 -14.289 1.00 17.89 246 GLU A N 1
ATOM 1922 C CA . GLU A 1 246 ? 2.645 -13.780 -15.542 1.00 17.48 246 GLU A CA 1
ATOM 1923 C C . GLU A 1 246 ? 3.651 -12.666 -15.289 1.00 16.60 246 GLU A C 1
ATOM 1924 O O . GLU A 1 246 ? 4.510 -12.397 -16.119 1.00 16.42 246 GLU A O 1
ATOM 1930 N N . TYR A 1 247 ? 3.549 -12.020 -14.132 1.00 15.80 247 TYR A N 1
ATOM 1931 C CA . TYR A 1 247 ? 4.437 -10.908 -13.823 1.00 15.05 247 TYR A CA 1
ATOM 1932 C C . TYR A 1 247 ? 5.544 -11.189 -12.801 1.00 14.96 247 TYR A C 1
ATOM 1933 O O . TYR A 1 247 ? 6.312 -10.289 -12.465 1.00 14.66 247 TYR A O 1
ATOM 1942 N N . PHE A 1 248 ? 5.633 -12.424 -12.312 1.00 15.21 248 PHE A N 1
ATOM 1943 C CA . PHE A 1 248 ? 6.639 -12.765 -11.305 1.00 15.35 248 PHE A CA 1
ATOM 1944 C C . PHE A 1 248 ? 8.082 -12.537 -11.713 1.00 15.35 248 PHE A C 1
ATOM 1945 O O . PHE A 1 248 ? 8.962 -12.399 -10.853 1.00 15.16 248 PHE A O 1
ATOM 1953 N N . GLY A 1 249 ? 8.338 -12.485 -13.012 1.00 15.12 249 GLY A N 1
ATOM 1954 C CA . GLY A 1 249 ? 9.703 -12.288 -13.456 1.00 15.07 249 GLY A CA 1
ATOM 1955 C C . GLY A 1 249 ? 10.217 -10.881 -13.317 1.00 15.00 249 GLY A C 1
ATOM 1956 O O . GLY A 1 249 ? 11.422 -10.651 -13.354 1.00 15.71 249 GLY A O 1
ATOM 1957 N N . ASN A 1 250 ? 9.291 -9.939 -13.149 1.00 14.40 250 ASN A N 1
ATOM 1958 C CA . ASN A 1 250 ? 9.594 -8.526 -13.039 1.00 14.13 250 ASN A CA 1
ATOM 1959 C C . ASN A 1 250 ? 9.779 -7.998 -11.623 1.00 13.35 250 ASN A C 1
ATOM 1960 O O . ASN A 1 250 ? 10.427 -6.972 -11.427 1.00 13.52 250 ASN A O 1
ATOM 1965 N N . GLY A 1 251 ? 9.194 -8.698 -10.659 1.00 12.90 251 GLY A N 1
ATOM 1966 C CA . GLY A 1 251 ? 9.249 -8.284 -9.264 1.00 12.07 251 GLY A CA 1
ATOM 1967 C C . GLY A 1 251 ? 8.013 -8.785 -8.546 1.00 11.57 251 GLY A C 1
ATOM 1968 O O . GLY A 1 251 ? 7.338 -9.701 -9.020 1.00 11.68 251 GLY A O 1
ATOM 1969 N N . ARG A 1 252 ? 7.701 -8.190 -7.398 1.00 11.33 252 ARG A N 1
ATOM 1970 C CA . AR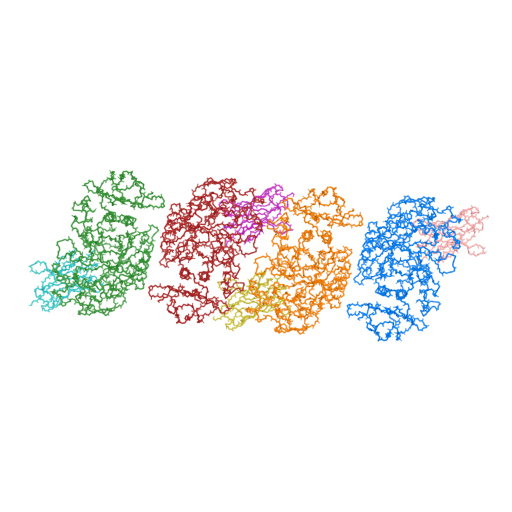G A 1 252 ? 6.531 -8.621 -6.655 1.00 10.91 252 ARG A CA 1
ATOM 1971 C C . ARG A 1 252 ? 5.264 -8.160 -7.343 1.00 10.91 252 ARG A C 1
ATOM 1972 O O . ARG A 1 252 ? 5.294 -7.325 -8.256 1.00 10.70 252 ARG A O 1
ATOM 1980 N N . VAL A 1 253 ? 4.154 -8.709 -6.868 1.00 10.61 253 VAL A N 1
ATOM 1981 C CA . VAL A 1 253 ? 2.838 -8.389 -7.393 1.00 10.61 253 VAL A CA 1
ATOM 1982 C C . VAL A 1 253 ? 1.892 -8.163 -6.218 1.00 10.31 253 VAL A C 1
ATOM 1983 O O . VAL A 1 253 ? 1.977 -8.832 -5.203 1.00 10.17 253 VAL A O 1
ATOM 1987 N N . THR A 1 254 ? 0.986 -7.207 -6.366 1.00 10.36 254 THR A N 1
ATOM 1988 C CA . THR A 1 254 ? 0.008 -6.957 -5.321 1.00 9.91 254 THR A CA 1
ATOM 1989 C C . THR A 1 254 ? -0.884 -8.190 -5.205 1.00 10.23 254 THR A C 1
ATOM 1990 O O . THR A 1 254 ? -1.451 -8.627 -6.196 1.00 10.29 254 THR A O 1
ATOM 1994 N N . GLU A 1 255 ? -1.036 -8.735 -4.004 1.00 10.37 255 GLU A N 1
ATOM 1995 C CA . GLU A 1 255 ? -1.911 -9.889 -3.838 1.00 10.65 255 GLU A CA 1
ATOM 1996 C C . GLU A 1 255 ? -3.259 -9.368 -3.321 1.00 10.40 255 GLU A C 1
ATOM 1997 O O . GLU A 1 255 ? -3.478 -9.274 -2.111 1.00 10.30 255 GLU A O 1
ATOM 2003 N N . PHE A 1 256 ? -4.163 -9.039 -4.243 1.00 10.44 256 PHE A N 1
ATOM 2004 C CA . PHE A 1 256 ? -5.471 -8.506 -3.856 1.00 10.76 256 PHE A CA 1
ATOM 2005 C C . PHE A 1 256 ? -6.371 -9.571 -3.222 1.00 10.85 256 PHE A C 1
ATOM 2006 O O . PHE A 1 256 ? -7.365 -9.241 -2.594 1.00 11.04 256 PHE A O 1
ATOM 2014 N N . LYS A 1 257 ? -6.023 -10.842 -3.358 1.00 11.27 257 LYS A N 1
ATOM 2015 C CA . LYS A 1 257 ? -6.841 -11.872 -2.716 1.00 11.59 257 LYS A CA 1
ATOM 2016 C C . LYS A 1 257 ? -6.732 -11.706 -1.204 1.00 11.25 257 LYS A C 1
ATOM 2017 O O . LYS A 1 257 ? -7.655 -12.036 -0.465 1.00 11.15 257 LYS A O 1
ATOM 2023 N N . TYR A 1 258 ? -5.590 -11.185 -0.762 1.00 10.93 258 TYR A N 1
ATOM 2024 C CA . TYR A 1 258 ? -5.287 -11.028 0.651 1.00 10.71 258 TYR A CA 1
ATOM 2025 C C . TYR A 1 258 ? -6.301 -10.224 1.451 1.00 10.73 258 TYR A C 1
ATOM 2026 O O . TYR A 1 258 ? -6.920 -10.738 2.383 1.00 10.45 258 TYR A O 1
ATOM 2035 N N . GLY A 1 259 ? -6.488 -8.965 1.085 1.00 10.64 259 GLY A N 1
ATOM 2036 C CA . GLY A 1 259 ? -7.429 -8.152 1.837 1.00 11.16 259 GLY A CA 1
ATOM 2037 C C . GLY A 1 259 ? -8.876 -8.559 1.658 1.00 11.19 259 GLY A C 1
ATOM 2038 O O . GLY A 1 259 ? -9.694 -8.411 2.579 1.00 11.26 259 GLY A O 1
ATOM 2039 N N . ALA A 1 260 ? -9.196 -9.084 0.478 1.00 11.46 260 ALA A N 1
ATOM 2040 C CA . ALA A 1 260 ? -10.556 -9.513 0.168 1.00 11.69 260 ALA A CA 1
ATOM 2041 C C . ALA A 1 260 ? -10.926 -10.662 1.089 1.00 11.89 260 ALA A C 1
ATOM 2042 O O . ALA A 1 260 ? -11.984 -10.668 1.719 1.00 11.90 260 ALA A O 1
ATOM 2044 N N . LYS A 1 261 ? -10.037 -11.643 1.178 1.00 12.15 261 LYS A N 1
ATOM 2045 C CA . LYS A 1 261 ? -10.302 -12.787 2.030 1.00 12.41 261 LYS A CA 1
ATOM 2046 C C . LYS A 1 261 ? -10.237 -12.428 3.503 1.00 12.22 261 LYS A C 1
ATOM 2047 O O . LYS A 1 261 ? -11.093 -12.845 4.280 1.00 12.00 261 LYS A O 1
ATOM 2053 N N . LEU A 1 262 ? -9.232 -11.657 3.900 1.00 11.93 262 LEU A N 1
ATOM 2054 C CA . LEU A 1 262 ? -9.110 -11.298 5.312 1.00 11.70 262 LEU A CA 1
ATOM 2055 C C . LEU A 1 262 ? -10.312 -10.484 5.776 1.00 11.50 262 LEU A C 1
ATOM 2056 O O . LEU A 1 262 ? -10.821 -10.683 6.883 1.00 11.36 262 LEU A O 1
ATOM 2061 N N . GLY A 1 263 ? -10.742 -9.549 4.936 1.00 10.97 263 GLY A N 1
ATOM 2062 C CA . GLY A 1 263 ? -11.887 -8.720 5.279 1.00 11.07 263 GLY A CA 1
ATOM 2063 C C . GLY A 1 263 ? -13.131 -9.571 5.490 1.00 11.09 263 GLY A C 1
ATOM 2064 O O . GLY A 1 263 ? -13.877 -9.369 6.446 1.00 10.92 263 GLY A O 1
ATOM 2065 N N . THR A 1 264 ? -13.360 -10.518 4.586 1.00 10.75 264 THR A N 1
ATOM 2066 C CA . THR A 1 264 ? -14.514 -11.403 4.705 1.00 11.15 264 THR A CA 1
ATOM 2067 C C . THR A 1 264 ? -14.419 -12.203 6.012 1.00 11.02 264 THR A C 1
ATOM 2068 O O . THR A 1 264 ? -15.409 -12.349 6.733 1.00 10.58 264 THR A O 1
ATOM 2072 N N . VAL A 1 265 ? -13.224 -12.703 6.328 1.00 10.89 265 VAL A N 1
ATOM 2073 C CA . VAL A 1 265 ? -13.022 -13.468 7.552 1.00 10.71 265 VAL A CA 1
ATOM 2074 C C . VAL A 1 265 ? -13.252 -12.626 8.810 1.00 11.09 265 VAL A C 1
ATOM 2075 O O . VAL A 1 265 ? -14.023 -13.012 9.700 1.00 10.78 265 VAL A O 1
ATOM 2079 N N . VAL A 1 266 ? -12.598 -11.464 8.890 1.00 11.09 266 VAL A N 1
ATOM 2080 C CA . VAL A 1 266 ? -12.733 -10.637 10.083 1.00 11.51 266 VAL A CA 1
ATOM 2081 C C . VAL A 1 266 ? -14.156 -10.104 10.266 1.00 11.72 266 VAL A C 1
ATOM 2082 O O . VAL A 1 266 ? -14.589 -9.892 11.395 1.00 12.13 266 VAL A O 1
ATOM 2086 N N . ARG A 1 267 ? -14.884 -9.908 9.172 1.00 11.86 267 ARG A N 1
ATOM 2087 C CA . ARG A 1 267 ? -16.275 -9.455 9.281 1.00 12.03 267 ARG A CA 1
ATOM 2088 C C . ARG A 1 267 ? -17.208 -10.631 9.603 1.00 12.72 267 ARG A C 1
ATOM 2089 O O . ARG A 1 267 ? -18.411 -10.432 9.832 1.00 12.92 267 ARG A O 1
ATOM 2097 N N . LYS A 1 268 ? -16.652 -11.841 9.581 1.00 12.98 268 LYS A N 1
ATOM 2098 C CA . LYS A 1 268 ? -17.414 -13.069 9.830 1.00 13.65 268 LYS A CA 1
ATOM 2099 C C . LYS A 1 268 ? -18.579 -13.188 8.848 1.00 13.99 268 LYS A C 1
ATOM 2100 O O . LYS A 1 268 ? -19.715 -13.498 9.220 1.00 13.89 268 LYS A O 1
ATOM 2106 N N . TRP A 1 269 ? -18.280 -12.932 7.578 1.00 13.78 269 TRP A N 1
ATOM 2107 C CA . TRP A 1 269 ? -19.280 -13.010 6.526 1.00 13.94 269 TRP A CA 1
ATOM 2108 C C . TRP A 1 269 ? -19.234 -14.351 5.830 1.00 14.28 269 TRP A C 1
ATOM 2109 O O . TRP A 1 269 ? -18.191 -14.995 5.767 1.00 13.63 269 TRP A O 1
ATOM 2120 N N . SER A 1 270 ? -20.386 -14.749 5.295 1.00 14.61 270 SER A N 1
ATOM 2121 C CA . SER A 1 270 ? -20.511 -15.981 4.527 1.00 15.34 270 SER A CA 1
ATOM 2122 C C . SER A 1 270 ? -19.868 -17.213 5.132 1.00 15.39 270 SER A C 1
ATOM 2123 O O . SER A 1 270 ? -19.218 -17.987 4.420 1.00 15.29 270 SER A O 1
ATOM 2126 N N . GLY A 1 271 ? -20.052 -17.392 6.438 1.00 15.43 271 GLY A N 1
ATOM 2127 C CA . GLY A 1 271 ? -19.525 -18.560 7.116 1.00 15.45 271 GLY A CA 1
ATOM 2128 C C . GLY A 1 271 ? -18.040 -18.568 7.426 1.00 15.54 271 GLY A C 1
ATOM 2129 O O . GLY A 1 271 ? -17.545 -19.530 8.012 1.00 15.36 271 GLY A O 1
ATOM 2130 N N . GLU A 1 272 ? -17.321 -17.513 7.066 1.00 15.63 272 GLU A N 1
ATOM 2131 C CA . GLU A 1 272 ? -15.892 -17.497 7.361 1.00 16.30 272 GLU A CA 1
ATOM 2132 C C . GLU A 1 272 ? -15.637 -17.267 8.852 1.00 16.77 272 GLU A C 1
ATOM 2133 O O . GLU A 1 272 ? -16.371 -16.524 9.516 1.00 16.62 272 GLU A O 1
ATOM 2139 N N . LYS A 1 273 ? -14.599 -17.923 9.365 1.00 16.86 273 LYS A N 1
ATOM 2140 C CA . LYS A 1 273 ? -14.203 -17.837 10.763 1.00 17.29 273 LYS A CA 1
ATOM 2141 C C . LYS A 1 273 ? -12.692 -17.584 10.858 1.00 16.69 273 LYS A C 1
ATOM 2142 O O . LYS A 1 273 ? -11.924 -18.069 10.030 1.00 16.22 273 LYS A O 1
ATOM 2148 N N . MET A 1 274 ? -12.268 -16.861 11.887 1.00 16.20 274 MET A N 1
ATOM 2149 C CA . MET A 1 274 ? -10.856 -16.573 12.050 1.00 15.98 274 MET A CA 1
ATOM 2150 C C . MET A 1 274 ? -10.030 -17.839 12.248 1.00 15.22 274 MET A C 1
ATOM 2151 O O . MET A 1 274 ? -8.857 -17.883 11.886 1.00 14.33 274 MET A O 1
ATOM 2156 N N . SER A 1 275 ? -10.630 -18.889 12.808 1.00 14.61 275 SER A N 1
ATOM 2157 C CA . SER A 1 275 ? -9.892 -20.132 12.999 1.00 14.43 275 SER A CA 1
ATOM 2158 C C . SER A 1 275 ? -9.458 -20.750 11.668 1.00 14.36 275 SER A C 1
ATOM 2159 O O . SER A 1 275 ? -8.566 -21.587 11.636 1.00 14.36 275 SER A O 1
ATOM 2162 N N . TYR A 1 276 ? -10.085 -20.336 10.571 1.00 14.17 276 TYR A N 1
ATOM 2163 C CA . TYR A 1 276 ? -9.731 -20.866 9.258 1.00 14.29 276 TYR A CA 1
ATOM 2164 C C . TYR A 1 276 ? -8.409 -20.281 8.745 1.00 13.95 276 TYR A C 1
ATOM 2165 O O . TYR A 1 276 ? -7.869 -20.754 7.737 1.00 13.79 276 TYR A O 1
ATOM 2174 N N . LEU A 1 277 ? -7.895 -19.262 9.438 1.00 13.61 277 LEU A N 1
ATOM 2175 C CA . LEU A 1 277 ? -6.642 -18.610 9.032 1.00 13.13 277 LEU A CA 1
ATOM 2176 C C . LEU A 1 277 ? -5.415 -19.418 9.418 1.00 13.31 277 LEU A C 1
ATOM 2177 O O . LEU A 1 277 ? -4.288 -18.997 9.172 1.00 13.19 277 LEU A O 1
ATOM 2182 N N . LYS A 1 278 ? -5.622 -20.584 10.021 1.00 13.21 278 LYS A N 1
ATOM 2183 C CA . LYS A 1 278 ? -4.485 -21.404 10.422 1.00 13.78 278 LYS A CA 1
ATOM 2184 C C . LYS A 1 278 ? -3.499 -21.623 9.274 1.00 13.72 278 LYS A C 1
ATOM 2185 O O . LYS A 1 278 ? -2.279 -21.571 9.473 1.00 13.73 278 LYS A O 1
ATOM 2191 N N . ASN A 1 279 ? -4.020 -21.835 8.070 1.00 13.32 279 ASN A N 1
ATOM 2192 C CA . ASN A 1 279 ? -3.159 -22.068 6.925 1.00 13.36 279 ASN A CA 1
ATOM 2193 C C . ASN A 1 279 ? -3.106 -20.874 5.990 1.00 13.15 279 ASN A C 1
ATOM 2194 O O . ASN A 1 279 ? -2.917 -21.028 4.780 1.00 12.63 279 ASN A O 1
ATOM 2199 N N . TRP A 1 280 ? -3.277 -19.689 6.566 1.00 12.65 280 TRP A N 1
ATOM 2200 C CA . TRP A 1 280 ? -3.217 -18.431 5.826 1.00 12.81 280 TRP A CA 1
ATOM 2201 C C . TRP A 1 280 ? -1.947 -18.375 4.979 1.00 13.19 280 TRP A C 1
ATOM 2202 O O . TRP A 1 280 ? -0.873 -18.842 5.393 1.00 13.28 280 TRP A O 1
ATOM 2213 N N . GLY A 1 281 ? -2.078 -17.794 3.792 1.00 13.84 281 GLY A N 1
ATOM 2214 C CA . GLY A 1 281 ? -0.951 -17.679 2.887 1.00 14.80 281 GLY A CA 1
ATOM 2215 C C . GLY A 1 281 ? -1.176 -18.546 1.665 1.00 15.31 281 GLY A C 1
ATOM 2216 O O . GLY A 1 281 ? -2.272 -18.586 1.098 1.00 14.75 281 GLY A O 1
ATOM 2217 N N . GLU A 1 282 ? -0.136 -19.257 1.253 1.00 16.01 282 GLU A N 1
ATOM 2218 C CA . GLU A 1 282 ? -0.263 -20.112 0.096 1.00 16.96 282 GLU A CA 1
ATOM 2219 C C . GLU A 1 282 ? -1.377 -21.151 0.293 1.00 16.87 282 GLU A C 1
ATOM 2220 O O . GLU A 1 282 ? -1.993 -21.596 -0.677 1.00 17.26 282 GLU A O 1
ATOM 2226 N N . GLY A 1 283 ? -1.662 -21.500 1.544 1.00 16.61 283 GLY A N 1
ATOM 2227 C CA . GLY A 1 283 ? -2.711 -22.467 1.820 1.00 16.24 283 GLY A CA 1
ATOM 2228 C C . GLY A 1 283 ? -4.076 -21.991 1.355 1.00 15.80 283 GLY A C 1
ATOM 2229 O O . GLY A 1 283 ? -4.993 -22.789 1.139 1.00 15.91 283 GLY A O 1
ATOM 2230 N N . TRP A 1 284 ? -4.228 -20.679 1.220 1.00 15.21 284 TRP A N 1
ATOM 2231 C CA . TRP A 1 284 ? -5.497 -20.123 0.761 1.00 14.73 284 TRP A CA 1
ATOM 2232 C C . TRP A 1 284 ? -5.465 -19.867 -0.746 1.00 14.75 284 TRP A C 1
ATOM 2233 O O . TRP A 1 284 ? -6.355 -19.212 -1.291 1.00 14.68 284 TRP A O 1
ATOM 2244 N N . GLY A 1 285 ? -4.429 -20.371 -1.413 1.00 14.70 285 GLY A N 1
ATOM 2245 C CA . GLY A 1 285 ? -4.335 -20.210 -2.857 1.00 14.59 285 GLY A CA 1
ATOM 2246 C C . GLY A 1 285 ? -3.647 -18.930 -3.309 1.00 14.46 285 GLY A C 1
ATOM 2247 O O . GLY A 1 285 ? -3.681 -18.572 -4.483 1.00 14.46 285 GLY A O 1
ATOM 2248 N N . PHE A 1 286 ? -3.012 -18.250 -2.367 1.00 14.32 286 PHE A N 1
ATOM 2249 C CA . PHE A 1 286 ? -2.323 -17.002 -2.660 1.00 13.91 286 PHE A CA 1
ATOM 2250 C C . PHE A 1 286 ? -1.007 -17.272 -3.386 1.00 13.84 286 PHE A C 1
ATOM 2251 O O . PHE A 1 286 ? -0.494 -18.400 -3.387 1.00 14.11 286 PHE A O 1
ATOM 2259 N N . MET A 1 287 ? -0.454 -16.230 -3.990 1.00 13.30 287 MET A N 1
ATOM 2260 C CA . MET A 1 287 ? 0.817 -16.361 -4.700 1.00 13.29 287 MET A CA 1
ATOM 2261 C C . MET A 1 287 ? 1.934 -16.643 -3.690 1.00 13.19 287 MET A C 1
ATOM 2262 O O . MET A 1 287 ? 1.738 -16.537 -2.480 1.00 13.16 287 MET A O 1
ATOM 2267 N N . PRO A 1 288 ? 3.125 -17.017 -4.175 1.00 13.47 288 PRO A N 1
ATOM 2268 C CA . PRO A 1 288 ? 4.223 -17.290 -3.246 1.00 13.60 288 PRO A CA 1
ATOM 2269 C C . PRO A 1 288 ? 4.496 -16.062 -2.379 1.00 13.76 288 PRO A C 1
ATOM 2270 O O . PRO A 1 288 ? 4.482 -14.926 -2.872 1.00 13.79 288 PRO A O 1
ATOM 2274 N N . SER A 1 289 ? 4.762 -16.289 -1.102 1.00 14.14 289 SER A N 1
ATOM 2275 C CA . SER A 1 289 ? 5.040 -15.194 -0.182 1.00 14.48 289 SER A CA 1
ATOM 2276 C C . SER A 1 289 ? 6.142 -14.260 -0.706 1.00 14.92 289 SER A C 1
ATOM 2277 O O . SER A 1 289 ? 6.029 -13.036 -0.604 1.00 14.47 289 SER A O 1
ATOM 2280 N N . ASP A 1 290 ? 7.200 -14.842 -1.274 1.00 15.32 290 ASP A N 1
ATOM 2281 C CA . ASP A 1 290 ? 8.320 -14.046 -1.765 1.00 15.73 290 ASP A CA 1
ATOM 2282 C C . ASP A 1 290 ? 8.034 -13.227 -3.019 1.00 15.22 290 ASP A C 1
ATOM 2283 O O . ASP A 1 290 ? 8.926 -12.544 -3.533 1.00 15.29 290 ASP A O 1
ATOM 2288 N N . ARG A 1 291 ? 6.795 -13.282 -3.506 1.00 14.35 291 ARG A N 1
ATOM 2289 C CA . ARG A 1 291 ? 6.417 -12.491 -4.668 1.00 13.55 291 ARG A CA 1
ATOM 2290 C C . ARG A 1 291 ? 5.268 -11.561 -4.307 1.00 12.78 291 ARG A C 1
ATOM 2291 O O . ARG A 1 291 ? 4.835 -10.782 -5.130 1.00 12.41 291 ARG A O 1
ATOM 2299 N N . ALA A 1 292 ? 4.789 -11.642 -3.073 1.00 11.93 292 ALA A N 1
ATOM 2300 C CA . ALA A 1 292 ? 3.629 -10.854 -2.685 1.00 11.41 292 ALA A CA 1
ATOM 2301 C C . ALA A 1 292 ? 3.813 -9.537 -1.941 1.00 11.05 292 ALA A C 1
ATOM 2302 O O . ALA A 1 292 ? 4.649 -9.420 -1.036 1.00 10.71 292 ALA A O 1
ATOM 2304 N N . LEU A 1 293 ? 3.018 -8.550 -2.353 1.00 10.80 293 LEU A N 1
ATOM 2305 C CA . LEU A 1 293 ? 2.950 -7.282 -1.649 1.00 10.91 293 LEU A CA 1
ATOM 2306 C C . LEU A 1 293 ? 1.513 -7.360 -1.103 1.00 10.33 293 LEU A C 1
ATOM 2307 O O . LEU A 1 293 ? 0.545 -7.463 -1.875 1.00 9.94 293 LEU A O 1
ATOM 2312 N N . VAL A 1 294 ? 1.375 -7.357 0.222 1.00 9.80 294 VAL A N 1
ATOM 2313 C CA . VAL A 1 294 ? 0.063 -7.486 0.840 1.00 9.80 294 VAL A CA 1
ATOM 2314 C C . VAL A 1 294 ? -0.377 -6.241 1.591 1.00 9.33 294 VAL A C 1
ATOM 2315 O O . VAL A 1 294 ? 0.423 -5.386 1.959 1.00 8.91 294 VAL A O 1
ATOM 2319 N N . PHE A 1 295 ? -1.678 -6.162 1.809 1.00 9.07 295 PHE A N 1
ATOM 2320 C CA . PHE A 1 295 ? -2.276 -5.013 2.464 1.00 8.79 295 PHE A CA 1
ATOM 2321 C C . PHE A 1 295 ? -3.725 -5.372 2.762 1.00 8.94 295 PHE A C 1
ATOM 2322 O O . PHE A 1 295 ? -4.281 -6.267 2.128 1.00 8.83 295 PHE A O 1
ATOM 2330 N N . VAL A 1 296 ? -4.330 -4.681 3.727 1.00 8.79 296 VAL A N 1
ATOM 2331 C CA . VAL A 1 296 ? -5.722 -4.939 4.077 1.00 8.83 296 VAL A CA 1
ATOM 2332 C C . VAL A 1 296 ? -6.617 -4.162 3.111 1.00 8.92 296 VAL A C 1
ATOM 2333 O O . VAL A 1 296 ? -7.614 -4.691 2.610 1.00 8.91 296 VAL A O 1
ATOM 2337 N N . ASP A 1 297 ? -6.252 -2.910 2.853 1.00 9.07 297 ASP A N 1
ATOM 2338 C CA . ASP A 1 297 ? -6.982 -2.064 1.903 1.00 9.35 297 ASP A CA 1
ATOM 2339 C C . ASP A 1 297 ? -6.000 -1.204 1.157 1.00 8.92 297 ASP A C 1
ATOM 2340 O O . ASP A 1 297 ? -4.876 -1.020 1.616 1.00 8.87 297 ASP A O 1
ATOM 2345 N N . ASN A 1 298 ? -6.401 -0.723 -0.019 1.00 9.00 298 ASN A N 1
ATOM 2346 C CA . ASN A 1 298 ? -5.546 0.209 -0.751 1.00 9.12 298 ASN A CA 1
ATOM 2347 C C . ASN A 1 298 ? -6.379 1.448 -1.049 1.00 9.39 298 ASN A C 1
ATOM 2348 O O . ASN A 1 298 ? -7.568 1.505 -0.711 1.00 9.24 298 ASN A O 1
ATOM 2353 N N . HIS A 1 299 ? -5.759 2.463 -1.632 1.00 9.53 299 HIS A N 1
ATOM 2354 C CA . HIS A 1 299 ? -6.472 3.713 -1.880 1.00 9.96 299 HIS A CA 1
ATOM 2355 C C . HIS A 1 299 ? -7.722 3.563 -2.732 1.00 10.59 299 HIS A C 1
ATOM 2356 O O . HIS A 1 299 ? -8.668 4.332 -2.596 1.00 10.86 299 HIS A O 1
ATOM 2363 N N . ASP A 1 300 ? -7.734 2.573 -3.615 1.00 11.04 300 ASP A N 1
ATOM 2364 C CA . ASP A 1 300 ? -8.884 2.400 -4.478 1.00 12.03 300 ASP A CA 1
ATOM 2365 C C . ASP A 1 300 ? -9.976 1.570 -3.849 1.00 11.57 300 ASP A C 1
ATOM 2366 O O . ASP A 1 300 ? -11.126 2.012 -3.768 1.00 11.43 300 ASP A O 1
ATOM 2371 N N . ASN A 1 301 ? -9.629 0.377 -3.376 1.00 10.95 301 ASN A N 1
ATOM 2372 C CA . ASN A 1 301 ? -10.669 -0.459 -2.810 1.00 10.48 301 ASN A CA 1
ATOM 2373 C C . ASN A 1 301 ? -11.186 -0.040 -1.432 1.00 10.38 301 ASN A C 1
ATOM 2374 O O . ASN A 1 301 ? -12.209 -0.566 -0.980 1.00 9.96 301 ASN A O 1
ATOM 2379 N N . GLN A 1 302 ? -10.531 0.913 -0.769 1.00 9.68 302 GLN A N 1
ATOM 2380 C CA . GLN A 1 302 ? -11.062 1.340 0.521 1.00 9.86 302 GLN A CA 1
ATOM 2381 C C . GLN A 1 302 ? -12.343 2.139 0.248 1.00 10.16 302 GLN A C 1
ATOM 2382 O O . GLN A 1 302 ? -13.108 2.436 1.171 1.00 9.76 302 GLN A O 1
ATOM 2388 N N . ARG A 1 303 ? -12.577 2.471 -1.024 1.00 10.64 303 ARG A N 1
ATOM 2389 C CA . ARG A 1 303 ? -13.780 3.202 -1.395 1.00 11.02 303 ARG A CA 1
ATOM 2390 C C . ARG A 1 303 ? -15.004 2.301 -1.616 1.00 11.82 303 ARG A C 1
ATOM 2391 O O . ARG A 1 303 ? -16.106 2.783 -1.878 1.00 12.16 303 ARG A O 1
ATOM 2399 N N . GLY A 1 304 ? -14.800 0.993 -1.522 1.00 12.36 304 GLY A N 1
ATOM 2400 C CA . GLY A 1 304 ? -15.934 0.072 -1.561 1.00 13.41 304 GLY A CA 1
ATOM 2401 C C . GLY A 1 304 ? -16.318 -0.777 -2.745 1.00 14.21 304 GLY A C 1
ATOM 2402 O O . GLY A 1 304 ? -17.107 -1.723 -2.586 1.00 14.61 304 GLY A O 1
ATOM 2403 N N . HIS A 1 305 ? -15.809 -0.467 -3.925 1.00 14.62 305 HIS A N 1
ATOM 2404 C CA . HIS A 1 305 ? -16.164 -1.286 -5.074 1.00 15.68 305 HIS A CA 1
ATOM 2405 C C . HIS A 1 305 ? -14.963 -1.660 -5.910 1.00 15.78 305 HIS A C 1
ATOM 2406 O O . HIS A 1 305 ? -15.025 -1.730 -7.139 1.00 15.88 305 HIS A O 1
ATOM 2413 N N . GLY A 1 306 ? -13.871 -1.927 -5.203 1.00 15.56 306 GLY A N 1
ATOM 2414 C CA . GLY A 1 306 ? -12.643 -2.340 -5.839 1.00 15.56 306 GLY A CA 1
ATOM 2415 C C . GLY A 1 306 ? -12.532 -3.839 -5.660 1.00 15.56 306 GLY A C 1
ATOM 2416 O O . GLY A 1 306 ? -13.539 -4.529 -5.486 1.00 15.48 306 GLY A O 1
ATOM 2417 N N . ALA A 1 307 ? -11.312 -4.362 -5.694 1.00 15.65 307 ALA A N 1
ATOM 2418 C CA . ALA A 1 307 ? -11.134 -5.795 -5.529 1.00 15.49 307 ALA A CA 1
ATOM 2419 C C . ALA A 1 307 ? -11.492 -6.154 -4.090 1.00 15.45 307 ALA A C 1
ATOM 2420 O O . ALA A 1 307 ? -10.843 -5.677 -3.165 1.00 15.82 307 ALA A O 1
ATOM 2422 N N . GLY A 1 308 ? -12.536 -6.964 -3.927 1.00 14.83 308 GLY A N 1
ATOM 2423 C CA . GLY A 1 308 ? -13.002 -7.394 -2.620 1.00 14.25 308 GLY A CA 1
ATOM 2424 C C . GLY A 1 308 ? -14.314 -6.710 -2.269 1.00 14.05 308 GLY A C 1
ATOM 2425 O O . GLY A 1 308 ? -14.998 -7.095 -1.326 1.00 14.15 308 GLY A O 1
ATOM 2426 N N . GLY A 1 309 ? -14.644 -5.663 -3.016 1.00 13.70 309 GLY A N 1
ATOM 2427 C CA . GLY A 1 309 ? -15.876 -4.935 -2.766 1.00 13.72 309 GLY A CA 1
ATOM 2428 C C . GLY A 1 309 ? -16.118 -4.492 -1.336 1.00 13.80 309 GLY A C 1
ATOM 2429 O O . GLY A 1 309 ? -15.248 -3.937 -0.662 1.00 13.65 309 GLY A O 1
ATOM 2430 N N . SER A 1 310 ? -17.330 -4.731 -0.860 1.00 13.95 310 SER A N 1
ATOM 2431 C CA . SER A 1 310 ? -17.673 -4.312 0.473 1.00 14.36 310 SER A CA 1
ATOM 2432 C C . SER A 1 310 ? -16.987 -5.090 1.587 1.00 13.48 310 SER A C 1
ATOM 2433 O O . SER A 1 310 ? -17.035 -4.670 2.736 1.00 13.52 310 SER A O 1
ATOM 2436 N N . SER A 1 311 ? -16.318 -6.197 1.267 1.00 13.23 311 SER A N 1
ATOM 2437 C CA . SER A 1 311 ? -15.655 -6.956 2.331 1.00 12.67 311 SER A CA 1
ATOM 2438 C C . SER A 1 311 ? -14.398 -6.244 2.809 1.00 12.10 311 SER A C 1
ATOM 2439 O O . SER A 1 311 ? -13.936 -6.471 3.921 1.00 11.85 311 SER A O 1
ATOM 2442 N N . ILE A 1 312 ? -13.829 -5.387 1.973 1.00 11.59 312 ILE A N 1
ATOM 2443 C CA . ILE A 1 312 ? -12.611 -4.690 2.389 1.00 11.35 312 ILE A CA 1
ATOM 2444 C C . ILE A 1 312 ? -12.824 -3.845 3.649 1.00 10.90 312 ILE A C 1
ATOM 2445 O O . ILE A 1 312 ? -13.781 -3.065 3.743 1.00 11.39 312 ILE A O 1
ATOM 2450 N N . LEU A 1 313 ? -11.934 -4.014 4.618 1.00 10.43 313 LEU A N 1
ATOM 2451 C CA . LEU A 1 313 ? -11.987 -3.258 5.871 1.00 10.24 313 LEU A CA 1
ATOM 2452 C C . LEU A 1 313 ? -11.142 -2.001 5.717 1.00 10.17 313 LEU A C 1
ATOM 2453 O O . LEU A 1 313 ? -10.072 -2.034 5.092 1.00 10.39 313 LEU A O 1
ATOM 2458 N N . THR A 1 314 ? -11.607 -0.908 6.313 1.00 10.15 314 THR A N 1
ATOM 2459 C CA . THR A 1 314 ? -10.934 0.382 6.212 1.00 9.95 314 THR A CA 1
ATOM 2460 C C . THR A 1 314 ? -11.035 1.100 7.541 1.00 10.12 314 THR A C 1
ATOM 2461 O O . THR A 1 314 ? -11.655 0.594 8.482 1.00 9.64 314 THR A O 1
ATOM 2465 N N . PHE A 1 315 ? -10.450 2.290 7.604 1.00 10.02 315 PHE A N 1
ATOM 2466 C CA . PHE A 1 315 ? -10.462 3.081 8.825 1.00 10.77 315 PHE A CA 1
ATOM 2467 C C . PHE A 1 315 ? -11.870 3.408 9.292 1.00 11.32 315 PHE A C 1
ATOM 2468 O O . PHE A 1 315 ? -12.064 3.737 10.465 1.00 11.27 315 PHE A O 1
ATOM 2476 N N . TRP A 1 316 ? -12.836 3.346 8.377 1.00 11.86 316 TRP A N 1
ATOM 2477 C CA . TRP A 1 316 ? -14.230 3.633 8.724 1.00 12.70 316 TRP A CA 1
ATOM 2478 C C . TRP A 1 316 ? -14.787 2.585 9.704 1.00 13.64 316 TRP A C 1
ATOM 2479 O O . TRP A 1 316 ? -15.747 2.853 10.427 1.00 14.22 316 TRP A O 1
ATOM 2490 N N . ASP A 1 317 ? -14.174 1.404 9.717 1.00 14.18 317 ASP A N 1
ATOM 2491 C CA . ASP A 1 317 ? -14.578 0.287 10.577 1.00 14.92 317 ASP A CA 1
ATOM 2492 C C . ASP A 1 317 ? -13.321 0.063 11.449 1.00 14.30 317 ASP A C 1
ATOM 2493 O O . ASP A 1 317 ? -12.747 -1.016 11.458 1.00 14.29 317 ASP A O 1
ATOM 2498 N N . ALA A 1 318 ? -12.915 1.100 12.182 1.00 14.01 318 ALA A N 1
ATOM 2499 C CA . ALA A 1 318 ? -11.672 1.087 12.960 1.00 13.57 318 ALA A CA 1
ATOM 2500 C C . ALA A 1 318 ? -11.331 -0.114 13.822 1.00 13.26 318 ALA A C 1
ATOM 2501 O O . ALA A 1 318 ? -10.206 -0.624 13.760 1.00 13.23 318 ALA A O 1
ATOM 2503 N N . ARG A 1 319 ? -12.282 -0.552 14.638 1.00 13.00 319 ARG A N 1
ATOM 2504 C CA . ARG A 1 319 ? -12.043 -1.672 15.536 1.00 12.81 319 ARG A CA 1
ATOM 2505 C C . ARG A 1 319 ? -11.659 -2.933 14.776 1.00 12.40 319 ARG A C 1
ATOM 2506 O O . ARG A 1 319 ? -10.638 -3.553 15.074 1.00 11.99 319 ARG A O 1
ATOM 2514 N N . LEU A 1 320 ? -12.476 -3.300 13.791 1.00 12.04 320 LEU A N 1
ATOM 2515 C CA . LEU A 1 320 ? -12.208 -4.486 12.985 1.00 12.33 320 LEU A CA 1
ATOM 2516 C C . LEU A 1 320 ? -10.981 -4.273 12.120 1.00 11.71 320 LEU A C 1
ATOM 2517 O O . LEU A 1 320 ? -10.210 -5.198 11.879 1.00 11.70 320 LEU A O 1
ATOM 2522 N N . TYR A 1 321 ? -10.781 -3.039 11.678 1.00 11.46 321 TYR A N 1
ATOM 2523 C CA . TYR A 1 321 ? -9.635 -2.748 10.830 1.00 10.84 321 TYR A CA 1
ATOM 2524 C C . TYR A 1 321 ? -8.335 -3.033 11.577 1.00 10.92 321 TYR A C 1
ATOM 2525 O O . TYR A 1 321 ? -7.412 -3.641 11.029 1.00 10.40 321 TYR A O 1
ATOM 2534 N N . LYS A 1 322 ? -8.258 -2.587 12.826 1.00 10.95 322 LYS A N 1
ATOM 2535 C CA . LYS A 1 322 ? -7.056 -2.809 13.611 1.00 11.01 322 LYS A CA 1
ATOM 2536 C C . LYS A 1 322 ? -6.794 -4.294 13.780 1.00 11.19 322 LYS A C 1
ATOM 2537 O O . LYS A 1 322 ? -5.645 -4.722 13.768 1.00 11.14 322 LYS A O 1
ATOM 2543 N N . ILE A 1 323 ? -7.798 -5.124 13.960 1.00 20.00 323 ILE A N 1
ATOM 2544 C CA . ILE A 1 323 ? -7.574 -6.554 14.130 1.00 20.00 323 ILE A CA 1
ATOM 2545 C C . ILE A 1 323 ? -7.026 -7.152 12.831 1.00 20.00 323 ILE A C 1
ATOM 2546 O O . ILE A 1 323 ? -6.092 -7.959 12.852 1.00 20.00 323 ILE A O 1
ATOM 2551 N N . ALA A 1 324 ? -7.607 -6.697 11.638 1.00 10.56 324 ALA A N 1
ATOM 2552 C CA . ALA A 1 324 ? -7.135 -7.228 10.361 1.00 9.86 324 ALA A CA 1
ATOM 2553 C C . ALA A 1 324 ? -5.698 -6.789 10.103 1.00 9.47 324 ALA A C 1
ATOM 2554 O O . ALA A 1 324 ? -4.857 -7.596 9.718 1.00 8.61 324 ALA A O 1
ATOM 2556 N N . VAL A 1 325 ? -5.402 -5.516 10.340 1.00 9.10 325 VAL A N 1
ATOM 2557 C CA . VAL A 1 325 ? -4.039 -5.037 10.123 1.00 9.36 325 VAL A CA 1
ATOM 2558 C C . VAL A 1 325 ? -3.059 -5.734 11.087 1.00 9.66 325 VAL A C 1
ATOM 2559 O O . VAL A 1 325 ? -1.938 -6.100 10.706 1.00 9.53 325 VAL A O 1
ATOM 2563 N N . GLY A 1 326 ? -3.507 -5.949 12.319 1.00 9.69 326 GLY A N 1
ATOM 2564 C CA . GLY A 1 326 ? -2.669 -6.600 13.318 1.00 9.74 326 GLY A CA 1
ATOM 2565 C C . GLY A 1 326 ? -2.341 -8.023 12.910 1.00 9.74 326 GLY A C 1
ATOM 2566 O O . GLY A 1 326 ? -1.198 -8.470 13.039 1.00 9.86 326 GLY A O 1
ATOM 2567 N N . PHE A 1 327 ? -3.339 -8.751 12.423 1.00 9.64 327 PHE A N 1
ATOM 2568 C CA . PHE A 1 327 ? -3.103 -10.121 11.986 1.00 9.76 327 PHE A CA 1
ATOM 2569 C C . PHE A 1 327 ? -2.119 -10.083 10.813 1.00 9.51 327 PHE A C 1
ATOM 2570 O O . PHE A 1 327 ? -1.161 -10.846 10.768 1.00 9.66 327 PHE A O 1
ATOM 2578 N N . MET A 1 328 ? -2.342 -9.176 9.874 1.00 9.51 328 MET A N 1
ATOM 2579 C CA . MET A 1 328 ? -1.436 -9.094 8.736 1.00 9.63 328 MET A CA 1
ATOM 2580 C C . MET A 1 328 ? -0.001 -8.796 9.174 1.00 9.74 328 MET A C 1
ATOM 2581 O O . MET A 1 328 ? 0.942 -9.458 8.749 1.00 9.55 328 MET A O 1
ATOM 2586 N N . LEU A 1 329 ? 0.164 -7.788 10.021 1.00 9.76 329 LEU A N 1
ATOM 2587 C CA . LEU A 1 329 ? 1.502 -7.403 10.478 1.00 10.15 329 LEU A CA 1
ATOM 2588 C C . LEU A 1 329 ? 2.214 -8.484 11.293 1.00 10.20 329 LEU A C 1
ATOM 2589 O O . LEU A 1 329 ? 3.441 -8.529 11.336 1.00 10.00 329 LEU A O 1
ATOM 2594 N N . ALA A 1 330 ? 1.445 -9.359 11.935 1.00 10.15 330 ALA A N 1
ATOM 2595 C CA . ALA A 1 330 ? 2.040 -10.422 12.734 1.00 10.73 330 ALA A CA 1
ATOM 2596 C C . ALA A 1 330 ? 2.380 -11.644 11.900 1.00 10.81 330 ALA A C 1
ATOM 2597 O O . ALA A 1 330 ? 3.326 -12.361 12.215 1.00 11.12 330 ALA A O 1
ATOM 2599 N N . HIS A 1 331 ? 1.614 -11.870 10.839 1.00 11.03 331 HIS A N 1
ATOM 2600 C CA . HIS A 1 331 ? 1.807 -13.062 10.006 1.00 11.35 331 HIS A CA 1
ATOM 2601 C C . HIS A 1 331 ? 2.986 -12.961 9.040 1.00 11.61 331 HIS A C 1
ATOM 2602 O O . HIS A 1 331 ? 3.160 -11.960 8.352 1.00 11.21 331 HIS A O 1
ATOM 2609 N N . PRO A 1 332 ? 3.790 -14.030 8.939 1.00 11.83 332 PRO A N 1
ATOM 2610 C CA . PRO A 1 332 ? 4.942 -13.972 8.035 1.00 12.09 332 PRO A CA 1
ATOM 2611 C C . PRO A 1 332 ? 4.702 -13.828 6.536 1.00 12.10 332 PRO A C 1
ATOM 2612 O O . PRO A 1 332 ? 5.620 -13.455 5.810 1.00 12.41 332 PRO A O 1
ATOM 2616 N N . TYR A 1 333 ? 3.494 -14.096 6.061 1.00 11.46 333 TYR A N 1
ATOM 2617 C CA . TYR A 1 333 ? 3.246 -14.010 4.629 1.00 11.43 333 TYR A CA 1
ATOM 2618 C C . TYR A 1 333 ? 3.341 -12.613 4.012 1.00 11.40 333 TYR A C 1
ATOM 2619 O O . TYR A 1 333 ? 2.750 -11.656 4.517 1.00 11.27 333 TYR A O 1
ATOM 2628 N N . GLY A 1 334 ? 4.099 -12.536 2.919 1.00 11.08 334 GLY A N 1
ATOM 2629 C CA . GLY A 1 334 ? 4.282 -11.318 2.142 1.00 10.93 334 GLY A CA 1
ATOM 2630 C C . GLY A 1 334 ? 5.016 -10.121 2.714 1.00 10.68 334 GLY A C 1
ATOM 2631 O O . GLY A 1 334 ? 5.479 -10.137 3.854 1.00 11.07 334 GLY A O 1
ATOM 2632 N N . PHE A 1 335 ? 5.160 -9.085 1.891 1.00 10.00 335 PHE A N 1
ATOM 2633 C CA . PHE A 1 335 ? 5.769 -7.837 2.348 1.00 9.87 335 PHE A CA 1
ATOM 2634 C C . PHE A 1 335 ? 4.563 -6.924 2.551 1.00 9.55 335 PHE A C 1
ATOM 2635 O O . PHE A 1 335 ? 3.760 -6.726 1.639 1.00 10.07 335 PHE A O 1
ATOM 2643 N N . THR A 1 336 ? 4.485 -6.332 3.732 1.00 9.43 336 THR A N 1
ATOM 2644 C CA . THR A 1 336 ? 3.344 -5.534 4.133 1.00 9.11 336 THR A CA 1
ATOM 2645 C C . THR A 1 336 ? 3.325 -4.041 3.874 1.00 9.00 336 THR A C 1
ATOM 2646 O O . THR A 1 336 ? 4.311 -3.343 4.110 1.00 9.10 336 THR A O 1
ATOM 2650 N N . ARG A 1 337 ? 2.174 -3.570 3.386 1.00 8.91 337 ARG A N 1
ATOM 2651 C CA . ARG A 1 337 ? 1.949 -2.152 3.158 1.00 9.26 337 ARG A CA 1
ATOM 2652 C C . ARG A 1 337 ? 0.733 -1.728 3.988 1.00 9.89 337 ARG A C 1
ATOM 2653 O O . ARG A 1 337 ? -0.318 -2.354 3.931 1.00 9.88 337 ARG A O 1
ATOM 2661 N N . VAL A 1 338 ? 0.915 -0.666 4.756 1.00 9.97 338 VAL A N 1
ATOM 2662 C CA . VAL A 1 338 ? -0.126 -0.111 5.601 1.00 10.86 338 VAL A CA 1
ATOM 2663 C C . VAL A 1 338 ? -0.669 1.135 4.898 1.00 10.79 338 VAL A C 1
ATOM 2664 O O . VAL A 1 338 ? 0.079 1.886 4.282 1.00 10.58 338 VAL A O 1
ATOM 2668 N N . MET A 1 339 ? -1.978 1.343 5.002 1.00 10.59 339 MET A N 1
ATOM 2669 C CA . MET A 1 339 ? -2.649 2.481 4.383 1.00 10.53 339 MET A CA 1
ATOM 2670 C C . MET A 1 339 ? -2.727 3.693 5.329 1.00 10.60 339 MET A C 1
ATOM 2671 O O . MET A 1 339 ? -2.785 3.529 6.547 1.00 10.48 339 MET A O 1
ATOM 2676 N N . SER A 1 340 ? -2.662 4.901 4.768 1.00 10.06 340 SER A N 1
ATOM 2677 C CA . SER A 1 340 ? -2.824 6.133 5.549 1.00 9.96 340 SER A CA 1
ATOM 2678 C C . SER A 1 340 ? -3.751 6.969 4.663 1.00 9.80 340 SER A C 1
ATOM 2679 O O . SER A 1 340 ? -3.409 7.312 3.528 1.00 9.33 340 SER A O 1
ATOM 2682 N N . SER A 1 341 ? -4.910 7.322 5.205 1.00 9.65 341 SER A N 1
ATOM 2683 C CA . SER A 1 341 ? -5.962 7.959 4.402 1.00 9.68 341 SER A CA 1
ATOM 2684 C C . SER A 1 341 ? -6.408 9.346 4.818 1.00 9.76 341 SER A C 1
ATOM 2685 O O . SER A 1 341 ? -5.917 9.902 5.781 1.00 9.81 341 SER A O 1
ATOM 2688 N N . TYR A 1 342 ? -7.367 9.881 4.067 1.00 10.00 342 TYR A N 1
ATOM 2689 C CA . TYR A 1 342 ? -8.002 11.142 4.437 1.00 10.41 342 TYR A CA 1
ATOM 2690 C C . TYR A 1 342 ? -9.498 10.834 4.470 1.00 11.00 342 TYR A C 1
ATOM 2691 O O . TYR A 1 342 ? -9.965 9.876 3.833 1.00 10.14 342 TYR A O 1
ATOM 2700 N N . ARG A 1 343 ? -10.248 11.619 5.235 1.00 11.80 343 ARG A N 1
ATOM 2701 C CA . ARG A 1 343 ? -11.687 11.407 5.346 1.00 13.22 343 ARG A CA 1
ATOM 2702 C C . ARG A 1 343 ? -12.436 12.222 4.298 1.00 12.75 343 ARG A C 1
ATOM 2703 O O . ARG A 1 343 ? -11.933 13.230 3.797 1.00 12.65 343 ARG A O 1
ATOM 2711 N N . TRP A 1 344 ? -13.642 11.778 3.963 1.00 12.50 344 TRP A N 1
ATOM 2712 C CA . TRP A 1 344 ? -14.469 12.486 3.005 1.00 12.32 344 TRP A CA 1
ATOM 2713 C C . TRP A 1 344 ? -15.914 12.170 3.362 1.00 12.57 344 TRP A C 1
ATOM 2714 O O . TRP A 1 344 ? -16.175 11.228 4.102 1.00 12.29 344 TRP A O 1
ATOM 2725 N N . ALA A 1 345 ? -16.846 12.971 2.852 1.00 13.06 345 ALA A N 1
ATOM 2726 C CA . ALA A 1 345 ? -18.257 12.742 3.125 1.00 13.73 345 ALA A CA 1
ATOM 2727 C C . ALA A 1 345 ? -18.801 11.694 2.166 1.00 13.94 345 ALA A C 1
ATOM 2728 O O . ALA A 1 345 ? -18.980 11.950 0.976 1.00 14.03 345 ALA A O 1
ATOM 2730 N N . ARG A 1 346 ? -19.072 10.507 2.687 1.00 14.55 346 ARG A N 1
ATOM 2731 C CA . ARG A 1 346 ? -19.577 9.444 1.841 1.00 15.20 346 ARG A CA 1
ATOM 2732 C C . ARG A 1 346 ? -21.039 9.666 1.506 1.00 15.46 346 ARG A C 1
ATOM 2733 O O . ARG A 1 346 ? -21.767 10.292 2.269 1.00 15.47 346 ARG A O 1
ATOM 2741 N N . ASN A 1 347 ? -21.450 9.178 0.345 1.00 15.58 347 ASN A N 1
ATOM 2742 C CA . ASN A 1 347 ? -22.835 9.306 -0.098 1.00 16.17 347 ASN A CA 1
ATOM 2743 C C . ASN A 1 347 ? -23.219 7.979 -0.731 1.00 16.28 347 ASN A C 1
ATOM 2744 O O . ASN A 1 347 ? -22.987 7.765 -1.919 1.00 15.87 347 ASN A O 1
ATOM 2749 N N . PHE A 1 348 ? -23.805 7.085 0.063 1.00 16.61 348 PHE A N 1
ATOM 2750 C CA . PHE A 1 348 ? -24.184 5.770 -0.441 1.00 17.23 348 PHE A CA 1
ATOM 2751 C C . PHE A 1 348 ? -25.531 5.743 -1.124 1.00 17.72 348 PHE A C 1
ATOM 2752 O O . PHE A 1 348 ? -26.525 6.229 -0.591 1.00 18.11 348 PHE A O 1
ATOM 2760 N N . VAL A 1 349 ? -25.538 5.182 -2.325 1.00 17.81 349 VAL A N 1
ATOM 2761 C CA . VAL A 1 349 ? -26.758 5.033 -3.106 1.00 18.42 349 VAL A CA 1
ATOM 2762 C C . VAL A 1 349 ? -26.798 3.539 -3.407 1.00 18.65 349 VAL A C 1
ATOM 2763 O O . VAL A 1 349 ? -25.911 3.008 -4.076 1.00 18.37 349 VAL A O 1
ATOM 2767 N N . ASN A 1 350 ? -27.811 2.857 -2.874 1.00 18.89 350 ASN A N 1
ATOM 2768 C CA . ASN A 1 350 ? -27.946 1.422 -3.049 1.00 19.25 350 ASN A CA 1
ATOM 2769 C C . ASN A 1 350 ? -26.614 0.701 -2.801 1.00 18.95 350 ASN A C 1
ATOM 2770 O O . ASN A 1 350 ? -26.210 -0.188 -3.545 1.00 19.31 350 ASN A O 1
ATOM 2775 N N . GLY A 1 351 ? -25.915 1.120 -1.752 1.00 18.57 351 GLY A N 1
ATOM 2776 C CA . GLY A 1 351 ? -24.661 0.467 -1.406 1.00 18.11 351 GLY A CA 1
ATOM 2777 C C . GLY A 1 351 ? -23.367 0.990 -2.000 1.00 17.86 351 GLY A C 1
ATOM 2778 O O . GLY A 1 351 ? -22.282 0.564 -1.583 1.00 17.75 351 GLY A O 1
ATOM 2779 N N . GLU A 1 352 ? -23.463 1.906 -2.960 1.00 17.48 352 GLU A N 1
ATOM 2780 C CA . GLU A 1 352 ? -22.275 2.466 -3.610 1.00 17.32 352 GLU A CA 1
ATOM 2781 C C . GLU A 1 352 ? -22.016 3.888 -3.167 1.00 16.00 352 GLU A C 1
ATOM 2782 O O . GLU A 1 352 ? -22.927 4.699 -3.145 1.00 15.34 352 GLU A O 1
ATOM 2788 N N . ASP A 1 353 ? -20.763 4.201 -2.875 1.00 14.53 353 ASP A N 1
ATOM 2789 C CA . ASP A 1 353 ? -20.409 5.549 -2.466 1.00 13.75 353 ASP A CA 1
ATOM 2790 C C . ASP A 1 353 ? -20.161 6.383 -3.715 1.00 13.65 353 ASP A C 1
ATOM 2791 O O . ASP A 1 353 ? -19.172 6.178 -4.432 1.00 13.75 353 ASP A O 1
ATOM 2796 N N . VAL A 1 354 ? -21.048 7.332 -3.979 1.00 12.98 354 VAL A N 1
ATOM 2797 C CA . VAL A 1 354 ? -20.881 8.167 -5.152 1.00 12.66 354 VAL A CA 1
ATOM 2798 C C . VAL A 1 354 ? -19.947 9.346 -4.908 1.00 12.25 354 VAL A C 1
ATOM 2799 O O . VAL A 1 354 ? -19.634 10.081 -5.845 1.00 11.83 354 VAL A O 1
ATOM 2803 N N . ASN A 1 355 ? -19.514 9.532 -3.660 1.00 11.62 355 ASN A N 1
ATOM 2804 C CA . ASN A 1 355 ? -18.590 10.618 -3.336 1.00 11.75 355 ASN A CA 1
ATOM 2805 C C . ASN A 1 355 ? -17.164 10.073 -3.198 1.00 11.50 355 ASN A C 1
ATOM 2806 O O . ASN A 1 355 ? -16.297 10.727 -2.631 1.00 11.65 355 ASN A O 1
ATOM 2811 N N . ASP A 1 356 ? -16.933 8.879 -3.730 1.00 11.60 356 ASP A N 1
ATOM 2812 C CA . ASP A 1 356 ? -15.623 8.251 -3.678 1.00 12.27 356 ASP A CA 1
ATOM 2813 C C . ASP A 1 356 ? -14.574 9.018 -4.498 1.00 11.77 356 ASP A C 1
ATOM 2814 O O . ASP A 1 356 ? -13.388 8.747 -4.386 1.00 11.55 356 ASP A O 1
ATOM 2819 N N . TRP A 1 357 ? -15.010 9.972 -5.311 1.00 11.05 357 TRP A N 1
ATOM 2820 C CA . TRP A 1 357 ? -14.086 10.762 -6.136 1.00 10.41 357 TRP A CA 1
ATOM 2821 C C . TRP A 1 357 ? -13.375 11.867 -5.345 1.00 10.32 357 TRP A C 1
ATOM 2822 O O . TRP A 1 357 ? -12.295 12.340 -5.735 1.00 10.20 357 TRP A O 1
ATOM 2833 N N . ILE A 1 358 ? -13.997 12.290 -4.249 1.00 10.05 358 ILE A N 1
ATOM 2834 C CA . ILE A 1 358 ? -13.486 13.404 -3.474 1.00 10.02 358 ILE A CA 1
ATOM 2835 C C . ILE A 1 358 ? -11.995 13.318 -3.222 1.00 10.03 358 ILE A C 1
ATOM 2836 O O . ILE A 1 358 ? -11.483 12.291 -2.796 1.00 10.19 358 ILE A O 1
ATOM 2841 N N . GLY A 1 359 ? -11.302 14.405 -3.537 1.00 10.14 359 GLY A N 1
ATOM 2842 C CA . GLY A 1 359 ? -9.863 14.425 -3.371 1.00 10.10 359 GLY A CA 1
ATOM 2843 C C . GLY A 1 359 ? -9.409 14.755 -1.963 1.00 10.46 359 GLY A C 1
ATOM 2844 O O . GLY A 1 359 ? -10.236 14.940 -1.054 1.00 10.55 359 GLY A O 1
ATOM 2845 N N . PRO A 1 360 ? -8.088 14.848 -1.749 1.00 10.61 360 PRO A N 1
ATOM 2846 C CA . PRO A 1 360 ? -7.529 15.151 -0.430 1.00 10.68 360 PRO A CA 1
ATOM 2847 C C . PRO A 1 360 ? -8.006 16.472 0.148 1.00 10.70 360 PRO A C 1
ATOM 2848 O O . PRO A 1 360 ? -8.449 17.355 -0.588 1.00 10.06 360 PRO A O 1
ATOM 2852 N N . PRO A 1 361 ? -7.924 16.609 1.477 1.00 11.28 361 PRO A N 1
ATOM 2853 C CA . PRO A 1 361 ? -8.338 17.827 2.173 1.00 11.64 361 PRO A CA 1
ATOM 2854 C C . PRO A 1 361 ? -7.691 19.013 1.481 1.00 12.04 361 PRO A C 1
ATOM 2855 O O . PRO A 1 361 ? -6.488 19.011 1.213 1.00 11.17 361 PRO A O 1
ATOM 2859 N N . ASN A 1 362 ? -8.477 20.045 1.212 1.00 12.77 362 ASN A N 1
ATOM 2860 C CA . ASN A 1 362 ? -7.923 21.173 0.482 1.00 13.80 362 ASN A CA 1
ATOM 2861 C C . ASN A 1 362 ? -8.656 22.483 0.734 1.00 14.76 362 ASN A C 1
ATOM 2862 O O . ASN A 1 362 ? -9.778 22.504 1.247 1.00 14.77 362 ASN A O 1
ATOM 2867 N N . ASN A 1 363 ? -7.993 23.565 0.347 1.00 15.63 363 ASN A N 1
ATOM 2868 C CA . ASN A 1 363 ? -8.545 24.913 0.419 1.00 16.68 363 ASN A CA 1
ATOM 2869 C C . ASN A 1 363 ? -8.490 25.378 -1.029 1.00 16.90 363 ASN A C 1
ATOM 2870 O O . ASN A 1 363 ? -7.415 25.672 -1.548 1.00 16.97 363 ASN A O 1
ATOM 2875 N N . ASN A 1 364 ? -9.643 25.421 -1.688 1.00 17.71 364 ASN A N 1
ATOM 2876 C CA . ASN A 1 364 ? -9.711 25.843 -3.087 1.00 18.35 364 ASN A CA 1
ATOM 2877 C C . ASN A 1 364 ? -8.702 25.108 -3.964 1.00 17.95 364 ASN A C 1
ATOM 2878 O O . ASN A 1 364 ? -8.001 25.715 -4.776 1.00 17.71 364 ASN A O 1
ATOM 2883 N N . GLY A 1 365 ? -8.626 23.795 -3.761 1.00 17.31 365 GLY A N 1
ATOM 2884 C CA . GLY A 1 365 ? -7.741 22.964 -4.558 1.00 16.15 365 GLY A CA 1
ATOM 2885 C C . GLY A 1 365 ? -6.318 22.789 -4.074 1.00 15.64 365 GLY A C 1
ATOM 2886 O O . GLY A 1 365 ? -5.597 21.953 -4.615 1.00 14.92 365 GLY A O 1
ATOM 2887 N N . VAL A 1 366 ? -5.895 23.562 -3.081 1.00 14.77 366 VAL A N 1
ATOM 2888 C CA . VAL A 1 366 ? -4.533 23.424 -2.586 1.00 14.47 366 VAL A CA 1
ATOM 2889 C C . VAL A 1 366 ? -4.585 22.453 -1.407 1.00 13.81 366 VAL A C 1
ATOM 2890 O O . VAL A 1 366 ? -5.304 22.678 -0.430 1.00 13.47 366 VAL A O 1
ATOM 2894 N N . ILE A 1 367 ? -3.830 21.361 -1.507 1.00 12.53 367 ILE A N 1
ATOM 2895 C CA . ILE A 1 367 ? -3.842 20.365 -0.452 1.00 12.18 367 ILE A CA 1
ATOM 2896 C C . ILE A 1 367 ? -3.422 20.928 0.892 1.00 12.26 367 ILE A C 1
ATOM 2897 O O . ILE A 1 367 ? -2.428 21.648 1.004 1.00 11.70 367 ILE A O 1
ATOM 2902 N N . LYS A 1 368 ? -4.205 20.605 1.922 1.00 12.45 368 LYS A N 1
ATOM 2903 C CA . LYS A 1 368 ? -3.918 21.073 3.279 1.00 13.18 368 LYS A CA 1
ATOM 2904 C C . LYS A 1 368 ? -2.754 20.337 3.922 1.00 13.37 368 LYS A C 1
ATOM 2905 O O . LYS A 1 368 ? -2.564 19.143 3.704 1.00 13.68 368 LYS A O 1
ATOM 2911 N N . GLU A 1 369 ? -2.004 21.058 4.742 1.00 13.65 369 GLU A N 1
ATOM 2912 C CA . GLU A 1 369 ? -0.878 20.489 5.468 1.00 13.97 369 GLU A CA 1
ATOM 2913 C C . GLU A 1 369 ? -1.394 19.465 6.481 1.00 13.92 369 GLU A C 1
ATOM 2914 O O . GLU A 1 369 ? -2.548 19.527 6.928 1.00 13.72 369 GLU A O 1
ATOM 2920 N N . VAL A 1 370 ? -0.542 18.512 6.830 1.00 13.63 370 VAL A N 1
ATOM 2921 C CA . VAL A 1 370 ? -0.921 17.525 7.821 1.00 13.96 370 VAL A CA 1
ATOM 2922 C C . VAL A 1 370 ? -0.514 18.126 9.151 1.00 14.23 370 VAL A C 1
ATOM 2923 O O . VAL A 1 370 ? 0.675 18.345 9.399 1.00 14.54 370 VAL A O 1
ATOM 2927 N N . THR A 1 371 ? -1.498 18.426 9.992 1.00 14.44 371 THR A N 1
ATOM 2928 C CA . THR A 1 371 ? -1.198 18.974 11.306 1.00 14.82 371 THR A CA 1
ATOM 2929 C C . THR A 1 371 ? -1.154 17.825 12.302 1.00 14.94 371 THR A C 1
ATOM 2930 O O . THR A 1 371 ? -1.899 16.845 12.183 1.00 14.54 371 THR A O 1
ATOM 2934 N N . ILE A 1 372 ? -0.255 17.929 13.273 1.00 15.13 372 ILE A N 1
ATOM 2935 C CA . ILE A 1 372 ? -0.117 16.871 14.262 1.00 16.11 372 ILE A CA 1
ATOM 2936 C C . ILE A 1 372 ? -0.584 17.384 15.610 1.00 16.87 372 ILE A C 1
ATOM 2937 O O . ILE A 1 372 ? -0.132 18.430 16.075 1.00 17.25 372 ILE A O 1
ATOM 2942 N N . ASN A 1 373 ? -1.491 16.649 16.235 1.00 17.69 373 ASN A N 1
ATOM 2943 C CA . ASN A 1 373 ? -2.013 17.047 17.538 1.00 18.88 373 ASN A CA 1
ATOM 2944 C C . ASN A 1 373 ? -1.121 16.489 18.631 1.00 19.44 373 ASN A C 1
ATOM 2945 O O . ASN A 1 373 ? -0.332 15.568 18.394 1.00 19.76 373 ASN A O 1
ATOM 2950 N N . ALA A 1 374 ? -1.235 17.047 19.832 1.00 20.02 374 ALA A N 1
ATOM 2951 C CA . ALA A 1 374 ? -0.418 16.594 20.956 1.00 20.58 374 ALA A CA 1
ATOM 2952 C C . ALA A 1 374 ? -0.577 15.099 21.264 1.00 20.84 374 ALA A C 1
ATOM 2953 O O . ALA A 1 374 ? 0.355 14.456 21.763 1.00 21.10 374 ALA A O 1
ATOM 2955 N N . ASP A 1 375 ? -1.747 14.540 20.970 1.00 20.82 375 ASP A N 1
ATOM 2956 C CA . ASP A 1 375 ? -1.984 13.126 21.236 1.00 20.76 375 ASP A CA 1
ATOM 2957 C C . ASP A 1 375 ? -1.564 12.216 20.079 1.00 20.19 375 ASP A C 1
ATOM 2958 O O . ASP A 1 375 ? -1.932 11.044 20.049 1.00 20.12 375 ASP A O 1
ATOM 2963 N N . THR A 1 376 ? -0.807 12.787 19.143 1.00 19.41 376 THR A N 1
ATOM 2964 C CA . THR A 1 376 ? -0.271 12.125 17.944 1.00 18.67 376 THR A CA 1
ATOM 2965 C C . THR A 1 376 ? -1.261 11.885 16.799 1.00 18.02 376 THR A C 1
ATOM 2966 O O . THR A 1 376 ? -0.888 11.313 15.771 1.00 17.69 376 THR A O 1
ATOM 2970 N N . THR A 1 377 ? -2.513 12.302 16.968 1.00 17.41 377 THR A N 1
ATOM 2971 C CA . THR A 1 377 ? -3.496 12.157 15.891 1.00 17.01 377 THR A CA 1
ATOM 2972 C C . THR A 1 377 ? -3.240 13.316 14.926 1.00 16.32 377 THR A C 1
ATOM 2973 O O . THR A 1 377 ? -2.408 14.183 15.203 1.00 16.51 377 THR A O 1
ATOM 2977 N N . CYS A 1 378 ? -3.934 13.330 13.795 1.00 15.29 378 CYS A N 1
ATOM 2978 C CA . CYS A 1 378 ? -3.748 14.408 12.821 1.00 14.71 378 CYS A CA 1
ATOM 2979 C C . CYS A 1 378 ? -5.002 15.247 12.654 1.00 14.75 378 CYS A C 1
ATOM 2980 O O . CYS A 1 378 ? -6.111 14.795 12.935 1.00 14.80 378 CYS A O 1
ATOM 2983 N N . GLY A 1 379 ? -4.822 16.469 12.171 1.00 14.49 379 GLY A N 1
ATOM 2984 C CA . GLY A 1 379 ? -5.957 17.341 11.935 1.00 14.28 379 GLY A CA 1
ATOM 2985 C C . GLY A 1 379 ? -6.176 17.458 10.439 1.00 14.26 379 GLY A C 1
ATOM 2986 O O . GLY A 1 379 ? -5.617 16.677 9.649 1.00 13.91 379 GLY A O 1
ATOM 2987 N N . ASN A 1 380 ? -6.999 18.422 10.047 1.00 14.15 380 ASN A N 1
ATOM 2988 C CA . ASN A 1 380 ? -7.291 18.678 8.641 1.00 14.45 380 ASN A CA 1
ATOM 2989 C C . ASN A 1 380 ? -7.819 17.490 7.837 1.00 14.66 380 ASN A C 1
ATOM 2990 O O . ASN A 1 380 ? -7.564 17.382 6.637 1.00 14.73 380 ASN A O 1
ATOM 2995 N N . ASP A 1 381 ? -8.553 16.612 8.506 1.00 14.61 381 ASP A N 1
ATOM 2996 C CA . ASP A 1 381 ? -9.173 15.442 7.876 1.00 14.69 381 ASP A CA 1
ATOM 2997 C C . ASP A 1 381 ? -8.234 14.332 7.428 1.00 13.72 381 ASP A C 1
ATOM 2998 O O . ASP A 1 381 ? -8.643 13.438 6.696 1.00 13.44 381 ASP A O 1
ATOM 3003 N N . TRP A 1 382 ? -6.976 14.391 7.839 1.00 12.45 382 TRP A N 1
ATOM 3004 C CA . TRP A 1 382 ? -6.075 13.290 7.508 1.00 11.70 382 TRP A CA 1
ATOM 3005 C C . TRP A 1 382 ? -6.321 12.264 8.617 1.00 11.56 382 TRP A C 1
ATOM 3006 O O . TRP A 1 382 ? -6.280 12.610 9.805 1.00 11.73 382 TRP A O 1
ATOM 3017 N N . VAL A 1 383 ? -6.583 11.012 8.252 1.00 11.16 383 VAL A N 1
ATOM 3018 C CA . VAL A 1 383 ? -6.873 9.986 9.259 1.00 11.46 383 VAL A CA 1
ATOM 3019 C C . VAL A 1 383 ? -5.641 9.507 10.015 1.00 11.12 383 VAL A C 1
ATOM 3020 O O . VAL A 1 383 ? -5.705 9.254 11.217 1.00 10.69 383 VAL A O 1
ATOM 3024 N N . CYS A 1 384 ? -4.525 9.369 9.303 1.00 10.68 384 CYS A N 1
ATOM 3025 C CA . CYS A 1 384 ? -3.274 8.940 9.912 1.00 11.04 384 CYS A CA 1
ATOM 3026 C C . CYS A 1 384 ? -3.356 7.617 10.674 1.00 10.84 384 CYS A C 1
ATOM 3027 O O . CYS A 1 384 ? -2.907 7.519 11.818 1.00 10.69 384 CYS A O 1
ATOM 3030 N N . GLU A 1 385 ? -3.904 6.598 10.020 1.00 10.50 385 GLU A N 1
ATOM 3031 C CA . GLU A 1 385 ? -4.015 5.277 10.631 1.00 10.38 385 GLU A CA 1
ATOM 3032 C C . GLU A 1 385 ? -2.661 4.755 11.052 1.00 10.29 385 GLU A C 1
ATOM 3033 O O . GLU A 1 385 ? -2.568 3.977 11.993 1.00 9.91 385 GLU A O 1
ATOM 3039 N N . HIS A 1 386 ? -1.610 5.159 10.349 1.00 10.03 386 HIS A N 1
ATOM 3040 C CA . HIS A 1 386 ? -0.274 4.674 10.659 1.00 10.44 386 HIS A CA 1
ATOM 3041 C C . HIS A 1 386 ? 0.242 5.178 11.994 1.00 10.87 386 HIS A C 1
ATOM 3042 O O . HIS A 1 386 ? 1.264 4.697 12.500 1.00 11.30 386 HIS A O 1
ATOM 3049 N N . ARG A 1 387 ? -0.462 6.153 12.562 1.00 10.66 387 ARG A N 1
ATOM 3050 C CA . ARG A 1 387 ? -0.104 6.703 13.866 1.00 10.59 387 ARG A CA 1
ATOM 3051 C C . ARG A 1 387 ? -0.951 6.085 14.980 1.00 10.89 387 ARG A C 1
ATOM 3052 O O . ARG A 1 387 ? -0.687 6.340 16.150 1.00 11.09 387 ARG A O 1
ATOM 3060 N N . TRP A 1 388 ? -1.956 5.284 14.625 1.00 10.82 388 TRP A N 1
ATOM 3061 C CA . TRP A 1 388 ? -2.767 4.618 15.655 1.00 10.98 388 TRP A CA 1
ATOM 3062 C C . TRP A 1 388 ? -1.814 3.704 16.434 1.00 11.36 388 TRP A C 1
ATOM 3063 O O . TRP A 1 388 ? -1.050 2.943 15.835 1.00 10.94 388 TRP A O 1
ATOM 3074 N N . ARG A 1 389 ? -1.861 3.772 17.762 1.00 11.36 389 ARG A N 1
ATOM 3075 C CA . ARG A 1 389 ? -0.969 2.965 18.605 1.00 12.16 389 ARG A CA 1
ATOM 3076 C C . ARG A 1 389 ? -0.990 1.495 18.212 1.00 11.65 389 ARG A C 1
ATOM 3077 O O . ARG A 1 389 ? 0.048 0.833 18.126 1.00 11.45 389 ARG A O 1
ATOM 3085 N N . GLU A 1 390 ? -2.198 0.999 17.988 1.00 11.58 390 GLU A N 1
ATOM 3086 C CA . GLU A 1 390 ? -2.406 -0.397 17.644 1.00 11.56 390 GLU A CA 1
ATOM 3087 C C . GLU A 1 390 ? -1.760 -0.823 16.334 1.00 11.48 390 GLU A C 1
ATOM 3088 O O . GLU A 1 390 ? -1.423 -1.996 16.151 1.00 11.81 390 GLU A O 1
ATOM 3094 N N . ILE A 1 391 ? -1.598 0.120 15.410 1.00 11.16 391 ILE A N 1
ATOM 3095 C CA . ILE A 1 391 ? -0.982 -0.201 14.126 1.00 11.01 391 ILE A CA 1
ATOM 3096 C C . ILE A 1 391 ? 0.500 0.084 14.235 1.00 11.02 391 ILE A C 1
ATOM 3097 O O . ILE A 1 391 ? 1.331 -0.744 13.868 1.00 9.91 391 ILE A O 1
ATOM 3102 N N . ARG A 1 392 ? 0.821 1.259 14.765 1.00 11.03 392 ARG A N 1
ATOM 3103 C CA . ARG A 1 392 ? 2.208 1.643 14.969 1.00 11.72 392 ARG A CA 1
ATOM 3104 C C . ARG A 1 392 ? 2.978 0.557 15.722 1.00 11.32 392 ARG A C 1
ATOM 3105 O O . ARG A 1 392 ? 4.061 0.151 15.321 1.00 11.23 392 ARG A O 1
ATOM 3113 N N . ASN A 1 393 ? 2.435 0.060 16.819 1.00 10.90 393 ASN A N 1
ATOM 3114 C CA . ASN A 1 393 ? 3.185 -0.946 17.552 1.00 10.78 393 ASN A CA 1
ATOM 3115 C C . ASN A 1 393 ? 3.250 -2.293 16.851 1.00 10.54 393 ASN A C 1
ATOM 3116 O O . ASN A 1 393 ? 4.172 -3.074 17.117 1.00 10.48 393 ASN A O 1
ATOM 3121 N N . MET A 1 394 ? 2.305 -2.567 15.946 1.00 10.14 394 MET A N 1
ATOM 3122 C CA . MET A 1 394 ? 2.345 -3.826 15.207 1.00 10.16 394 MET A CA 1
ATOM 3123 C C . MET A 1 394 ? 3.366 -3.707 14.083 1.00 10.09 394 MET A C 1
ATOM 3124 O O . MET A 1 394 ? 3.944 -4.707 13.643 1.00 10.40 394 MET A O 1
ATOM 3129 N N . VAL A 1 395 ? 3.599 -2.488 13.612 1.00 10.22 395 VAL A N 1
ATOM 3130 C CA . VAL A 1 395 ? 4.634 -2.304 12.591 1.00 10.33 395 VAL A CA 1
ATOM 3131 C C . VAL A 1 395 ? 5.974 -2.628 13.268 1.00 10.17 395 VAL A C 1
ATOM 3132 O O . VAL A 1 395 ? 6.835 -3.293 12.681 1.00 9.62 395 VAL A O 1
ATOM 3136 N N . TRP A 1 396 ? 6.123 -2.212 14.528 1.00 9.90 396 TRP A N 1
ATOM 3137 C CA . TRP A 1 396 ? 7.341 -2.494 15.279 1.00 10.56 396 TRP A CA 1
ATOM 3138 C C . TRP A 1 396 ? 7.413 -4.003 15.557 1.00 10.45 396 TRP A C 1
ATOM 3139 O O . TRP A 1 396 ? 8.470 -4.617 15.436 1.00 10.47 396 TRP A O 1
ATOM 3150 N N . PHE A 1 397 ? 6.279 -4.598 15.920 1.00 10.08 397 PHE A N 1
ATOM 3151 C CA . PHE A 1 397 ? 6.210 -6.038 16.174 1.00 10.40 397 PHE A CA 1
ATOM 3152 C C . PHE A 1 397 ? 6.799 -6.800 14.976 1.00 10.16 397 PHE A C 1
ATOM 3153 O O . PHE A 1 397 ? 7.675 -7.662 15.122 1.00 9.92 397 PHE A O 1
ATOM 3161 N N . ARG A 1 398 ? 6.343 -6.465 13.776 1.00 9.93 398 ARG A N 1
ATOM 3162 C CA . ARG A 1 398 ? 6.829 -7.160 12.588 1.00 9.79 398 ARG A CA 1
ATOM 3163 C C . ARG A 1 398 ? 8.343 -7.041 12.423 1.00 10.08 398 ARG A C 1
ATOM 3164 O O . ARG A 1 398 ? 9.003 -7.984 11.976 1.00 9.65 398 ARG A O 1
ATOM 3172 N N . ASN A 1 399 ? 8.891 -5.883 12.784 1.00 10.31 399 ASN A N 1
ATOM 3173 C CA . ASN A 1 399 ? 10.336 -5.682 12.712 1.00 11.05 399 ASN A CA 1
ATOM 3174 C C . ASN A 1 399 ? 11.022 -6.616 13.717 1.00 11.25 399 ASN A C 1
ATOM 3175 O O . ASN A 1 399 ? 12.011 -7.278 13.410 1.00 11.54 399 ASN A O 1
ATOM 3180 N N . VAL A 1 400 ? 10.508 -6.628 14.938 1.00 11.61 400 VAL A N 1
ATOM 3181 C CA . VAL A 1 400 ? 11.101 -7.442 15.988 1.00 12.06 400 VAL A CA 1
ATOM 3182 C C . VAL A 1 400 ? 11.137 -8.940 15.685 1.00 12.47 400 VAL A C 1
ATOM 3183 O O . VAL A 1 400 ? 12.145 -9.612 15.957 1.00 12.66 400 VAL A O 1
ATOM 3187 N N . VAL A 1 401 ? 10.062 -9.456 15.095 1.00 12.36 401 VAL A N 1
ATOM 3188 C CA . VAL A 1 401 ? 9.974 -10.891 14.826 1.00 12.62 401 VAL A CA 1
ATOM 3189 C C . VAL A 1 401 ? 10.449 -11.279 13.436 1.00 13.01 401 VAL A C 1
ATOM 3190 O O . VAL A 1 401 ? 10.421 -12.447 13.051 1.00 13.53 401 VAL A O 1
ATOM 3194 N N . ASP A 1 402 ? 10.900 -10.286 12.684 1.00 13.47 402 ASP A N 1
ATOM 3195 C CA . ASP A 1 402 ? 11.369 -10.491 11.325 1.00 14.24 402 ASP A CA 1
ATOM 3196 C C . ASP A 1 402 ? 12.314 -11.685 11.218 1.00 14.69 402 ASP A C 1
ATOM 3197 O O . ASP A 1 402 ? 13.299 -11.768 11.954 1.00 15.04 402 ASP A O 1
ATOM 3202 N N . GLY A 1 403 ? 11.998 -12.607 10.312 1.00 15.39 403 GLY A N 1
ATOM 3203 C CA . GLY A 1 403 ? 12.838 -13.777 10.115 1.00 16.07 403 GLY A CA 1
ATOM 3204 C C . GLY A 1 403 ? 12.444 -14.995 10.928 1.00 16.51 403 GLY A C 1
ATOM 3205 O O . GLY A 1 403 ? 12.925 -16.092 10.649 1.00 16.90 403 GLY A O 1
ATOM 3206 N N . GLN A 1 404 ? 11.579 -14.809 11.923 1.00 16.66 404 GLN A N 1
ATOM 3207 C CA . GLN A 1 404 ? 11.118 -15.903 12.781 1.00 16.87 404 GLN A CA 1
ATOM 3208 C C . GLN A 1 404 ? 9.948 -16.622 12.119 1.00 16.78 404 GLN A C 1
ATOM 3209 O O . GLN A 1 404 ? 9.094 -15.993 11.509 1.00 16.63 404 GLN A O 1
ATOM 3215 N N . PRO A 1 405 ? 9.884 -17.952 12.259 1.00 16.65 405 PRO A N 1
ATOM 3216 C CA . PRO A 1 405 ? 8.818 -18.761 11.668 1.00 16.68 405 PRO A CA 1
ATOM 3217 C C . PRO A 1 405 ? 7.483 -18.736 12.398 1.00 16.54 405 PRO A C 1
ATOM 3218 O O . PRO A 1 405 ? 7.407 -18.448 13.592 1.00 16.43 405 PRO A O 1
ATOM 3222 N N . PHE A 1 406 ? 6.438 -19.065 11.651 1.00 16.57 406 PHE A N 1
ATOM 3223 C CA . PHE A 1 406 ? 5.073 -19.162 12.153 1.00 16.84 406 PHE A CA 1
ATOM 3224 C C . PHE A 1 406 ? 5.125 -20.315 13.151 1.00 16.47 406 PHE A C 1
ATOM 3225 O O . PHE A 1 406 ? 5.667 -21.384 12.844 1.00 16.61 406 PHE A O 1
ATOM 3233 N N . ALA A 1 407 ? 4.585 -20.100 14.343 1.00 15.83 407 ALA A N 1
ATOM 3234 C CA . ALA A 1 407 ? 4.632 -21.139 15.365 1.00 15.35 407 ALA A CA 1
ATOM 3235 C C . ALA A 1 407 ? 3.532 -21.027 16.391 1.00 15.09 407 ALA A C 1
ATOM 3236 O O . ALA A 1 407 ? 2.825 -20.028 16.474 1.00 14.69 407 ALA A O 1
ATOM 3238 N N . ASN A 1 408 ? 3.361 -22.095 17.157 1.00 14.83 408 ASN A N 1
ATOM 3239 C CA . ASN A 1 408 ? 2.394 -22.083 18.230 1.00 14.68 408 ASN A CA 1
ATOM 3240 C C . ASN A 1 408 ? 0.995 -21.584 17.894 1.00 14.34 408 ASN A C 1
ATOM 3241 O O . ASN A 1 408 ? 0.438 -20.771 18.617 1.00 14.10 408 ASN A O 1
ATOM 3246 N N . TRP A 1 409 ? 0.427 -22.066 16.800 1.00 14.41 409 TRP A N 1
ATOM 3247 C CA . TRP A 1 409 ? -0.931 -21.672 16.468 1.00 14.47 409 TRP A CA 1
ATOM 3248 C C . TRP A 1 409 ? -1.926 -22.322 17.422 1.00 14.71 409 TRP A C 1
ATOM 3249 O O . TRP A 1 409 ? -1.745 -23.481 17.835 1.00 15.17 409 TRP A O 1
ATOM 3260 N N . TRP A 1 410 ? -2.967 -21.566 17.753 1.00 14.60 410 TRP A N 1
ATOM 3261 C CA . TRP A 1 410 ? -4.082 -22.002 18.596 1.00 14.76 410 TRP A CA 1
ATOM 3262 C C . TRP A 1 410 ? -5.358 -21.327 18.107 1.00 14.85 410 TRP A C 1
ATOM 3263 O O . TRP A 1 410 ? -5.327 -20.200 17.616 1.00 14.36 410 TRP A O 1
ATOM 3274 N N . ASP A 1 411 ? -6.486 -22.019 18.235 1.00 14.95 411 ASP A N 1
ATOM 3275 C CA . ASP A 1 411 ? -7.773 -21.448 17.879 1.00 15.44 411 ASP A CA 1
ATOM 3276 C C . ASP A 1 411 ? -8.827 -22.194 18.687 1.00 15.64 411 ASP A C 1
ATOM 3277 O O . ASP A 1 411 ? -8.557 -23.291 19.185 1.00 15.63 411 ASP A O 1
ATOM 3282 N N . ASN A 1 412 ? -9.989 -21.566 18.853 1.00 15.99 412 ASN A N 1
ATOM 3283 C CA . ASN A 1 412 ? -11.104 -22.142 19.613 1.00 16.56 412 ASN A CA 1
ATOM 3284 C C . ASN A 1 412 ? -12.165 -22.702 18.672 1.00 16.86 412 ASN A C 1
ATOM 3285 O O . ASN A 1 412 ? -13.342 -22.810 19.039 1.00 17.26 412 ASN A O 1
ATOM 3290 N N . GLY A 1 413 ? -11.750 -23.028 17.450 1.00 16.97 413 GLY A N 1
ATOM 3291 C CA . GLY A 1 413 ? -12.672 -23.571 16.465 1.00 16.82 413 GLY A CA 1
ATOM 3292 C C . GLY A 1 413 ? -13.700 -22.555 16.009 1.00 16.83 413 GLY A C 1
ATOM 3293 O O . GLY A 1 413 ? -14.621 -22.874 15.253 1.00 17.18 413 GLY A O 1
ATOM 3294 N N . SER A 1 414 ? -13.540 -21.314 16.448 1.00 16.33 414 SER A N 1
ATOM 3295 C CA . SER A 1 414 ? -14.475 -20.270 16.076 1.00 16.24 414 SER A CA 1
ATOM 3296 C C . SER A 1 414 ? -13.744 -19.006 15.599 1.00 15.95 414 SER A C 1
ATOM 3297 O O . SER A 1 414 ? -13.203 -19.002 14.496 1.00 15.81 414 SER A O 1
ATOM 3300 N N . ASN A 1 415 ? -13.711 -17.961 16.419 1.00 15.51 415 ASN A N 1
ATOM 3301 C CA . ASN A 1 415 ? -13.050 -16.719 16.030 1.00 15.20 415 ASN A CA 1
ATOM 3302 C C . ASN A 1 415 ? -12.036 -16.210 17.042 1.00 14.92 415 ASN A C 1
ATOM 3303 O O . ASN A 1 415 ? -11.766 -15.004 17.097 1.00 14.43 415 ASN A O 1
ATOM 3308 N N . GLN A 1 416 ? -11.514 -17.114 17.868 1.00 14.47 416 GLN A N 1
ATOM 3309 C CA . GLN A 1 416 ? -10.466 -16.768 18.832 1.00 14.34 416 GLN A CA 1
ATOM 3310 C C . GLN A 1 416 ? -9.248 -17.526 18.336 1.00 14.04 416 GLN A C 1
ATOM 3311 O O . GLN A 1 416 ? -9.276 -18.750 18.191 1.00 14.17 416 GLN A O 1
ATOM 3317 N N . VAL A 1 417 ? -8.180 -16.796 18.036 1.00 13.63 417 VAL A N 1
ATOM 3318 C CA . VAL A 1 417 ? -6.981 -17.417 17.502 1.00 13.64 417 VAL A CA 1
ATOM 3319 C C . VAL A 1 417 ? -5.726 -16.785 18.072 1.00 13.10 417 VAL A C 1
ATOM 3320 O O . VAL A 1 417 ? -5.779 -15.685 18.609 1.00 12.62 417 VAL A O 1
ATOM 3324 N N . ALA A 1 418 ? -4.609 -17.499 17.963 1.00 12.96 418 ALA A N 1
ATOM 3325 C CA . ALA A 1 418 ? -3.330 -17.012 18.454 1.00 12.95 418 ALA A CA 1
ATOM 3326 C C . ALA A 1 418 ? -2.180 -17.708 17.744 1.00 12.77 418 ALA A C 1
ATOM 3327 O O . ALA A 1 418 ? -2.321 -18.828 17.255 1.00 12.75 418 ALA A O 1
ATOM 3329 N N . PHE A 1 419 ? -1.043 -17.030 17.664 1.00 12.59 419 PHE A N 1
ATOM 3330 C CA . PHE A 1 419 ? 0.125 -17.636 17.074 1.00 12.39 419 PHE A CA 1
ATOM 3331 C C . PHE A 1 419 ? 1.343 -16.799 17.391 1.00 12.50 419 PHE A C 1
ATOM 3332 O O . PHE A 1 419 ? 1.229 -15.651 17.815 1.00 12.14 419 PHE A O 1
ATOM 3340 N N . GLY A 1 420 ? 2.506 -17.405 17.213 1.00 12.65 420 GLY A N 1
ATOM 3341 C CA . GLY A 1 420 ? 3.742 -16.715 17.502 1.00 12.79 420 GLY A CA 1
ATOM 3342 C C . GLY A 1 420 ? 4.684 -16.721 16.324 1.00 12.97 420 GLY A C 1
ATOM 3343 O O . GLY A 1 420 ? 4.419 -17.310 15.285 1.00 12.63 420 GLY A O 1
ATOM 3344 N N . ARG A 1 421 ? 5.800 -16.031 16.497 1.00 13.38 421 ARG A N 1
ATOM 3345 C CA . ARG A 1 421 ? 6.830 -15.943 15.480 1.00 14.17 421 ARG A CA 1
ATOM 3346 C C . ARG A 1 421 ? 8.103 -16.359 16.206 1.00 14.30 421 ARG A C 1
ATOM 3347 O O . ARG A 1 421 ? 8.698 -15.568 16.961 1.00 13.99 421 ARG A O 1
ATOM 3355 N N . GLY A 1 422 ? 8.483 -17.618 16.008 1.00 14.32 422 GLY A N 1
ATOM 3356 C CA . GLY A 1 422 ? 9.665 -18.146 16.670 1.00 14.68 422 GLY A CA 1
ATOM 3357 C C . GLY A 1 422 ? 9.605 -17.867 18.161 1.00 15.06 422 GLY A C 1
ATOM 3358 O O . GLY A 1 422 ? 8.569 -18.077 18.798 1.00 14.76 422 GLY A O 1
ATOM 3359 N N . ASN A 1 423 ? 10.706 -17.377 18.729 1.00 15.37 423 ASN A N 1
ATOM 3360 C CA . ASN A 1 423 ? 10.733 -17.073 20.155 1.00 15.67 423 ASN A CA 1
ATOM 3361 C C . ASN A 1 423 ? 10.756 -15.571 20.370 1.00 15.59 423 ASN A C 1
ATOM 3362 O O . ASN A 1 423 ? 11.168 -15.105 21.429 1.00 15.49 423 ASN A O 1
ATOM 3367 N N . ARG A 1 424 ? 10.267 -14.813 19.387 1.00 14.96 424 ARG A N 1
ATOM 3368 C CA . ARG A 1 424 ? 10.311 -13.362 19.516 1.00 14.84 424 ARG A CA 1
ATOM 3369 C C . ARG A 1 424 ? 9.008 -12.585 19.594 1.00 14.10 424 ARG A C 1
ATOM 3370 O O . ARG A 1 424 ? 9.026 -11.411 19.924 1.00 13.79 424 ARG A O 1
ATOM 3378 N N . GLY A 1 425 ? 7.878 -13.231 19.342 1.00 13.38 425 GLY A N 1
ATOM 3379 C CA . GLY A 1 425 ? 6.620 -12.509 19.440 1.00 13.03 425 GLY A CA 1
ATOM 3380 C C . GLY A 1 425 ? 5.430 -13.445 19.493 1.00 12.66 425 GLY A C 1
ATOM 3381 O O . GLY A 1 425 ? 5.513 -14.564 19.001 1.00 12.26 425 GLY A O 1
ATOM 3382 N N . PHE A 1 426 ? 4.322 -12.967 20.057 1.00 12.41 426 PHE A N 1
ATOM 3383 C CA . PHE A 1 426 ? 3.099 -13.755 20.178 1.00 11.99 426 PHE A CA 1
ATOM 3384 C C . PHE A 1 426 ? 1.906 -12.805 20.132 1.00 11.92 426 PHE A C 1
ATOM 3385 O O . PHE A 1 426 ? 1.959 -11.697 20.666 1.00 11.45 426 PHE A O 1
ATOM 3393 N N . ILE A 1 427 ? 0.832 -13.243 19.486 1.00 11.49 427 ILE A N 1
ATOM 3394 C CA . ILE A 1 427 ? -0.360 -12.416 19.359 1.00 11.74 427 ILE A CA 1
ATOM 3395 C C . ILE A 1 427 ? -1.600 -13.288 19.578 1.00 11.96 427 ILE A C 1
ATOM 3396 O O . ILE A 1 427 ? -1.611 -14.461 19.204 1.00 12.12 427 ILE A O 1
ATOM 3401 N N . VAL A 1 428 ? -2.614 -12.712 20.218 1.00 12.12 428 VAL A N 1
ATOM 3402 C CA . VAL A 1 428 ? -3.878 -13.412 20.534 1.00 12.73 428 VAL A CA 1
ATOM 3403 C C . VAL A 1 428 ? -5.064 -12.530 20.134 1.00 12.83 428 VAL A C 1
ATOM 3404 O O . VAL A 1 428 ? -5.107 -11.355 20.480 1.00 12.63 428 VAL A O 1
ATOM 3408 N N . PHE A 1 429 ? -6.035 -13.110 19.427 1.00 13.12 429 PHE A N 1
ATOM 3409 C CA . PHE A 1 429 ? -7.205 -12.366 18.977 1.00 13.48 429 PHE A CA 1
ATOM 3410 C C . PHE A 1 429 ? -8.505 -12.962 19.472 1.00 13.80 429 PHE A C 1
ATOM 3411 O O . PHE A 1 429 ? -8.640 -14.172 19.507 1.00 14.11 429 PHE A O 1
ATOM 3419 N N . ASN A 1 430 ? -9.458 -12.106 19.818 1.00 14.11 430 ASN A N 1
ATOM 3420 C CA . ASN A 1 430 ? -10.779 -12.585 20.200 1.00 14.59 430 ASN A CA 1
ATOM 3421 C C . ASN A 1 430 ? -11.784 -11.883 19.310 1.00 14.70 430 ASN A C 1
ATOM 3422 O O . ASN A 1 430 ? -12.141 -10.721 19.556 1.00 14.63 430 ASN A O 1
ATOM 3427 N N . ASN A 1 431 ? -12.224 -12.555 18.247 1.00 15.30 431 ASN A N 1
ATOM 3428 C CA . ASN A 1 431 ? -13.226 -11.940 17.393 1.00 16.05 431 ASN A CA 1
ATOM 3429 C C . ASN A 1 431 ? -14.549 -12.694 17.520 1.00 16.47 431 ASN A C 1
ATOM 3430 O O . ASN A 1 431 ? -15.363 -12.710 16.601 1.00 16.51 431 ASN A O 1
ATOM 3435 N N . ASP A 1 432 ? -14.745 -13.321 18.677 1.00 16.96 432 ASP A N 1
ATOM 3436 C CA . ASP A 1 432 ? -15.992 -14.025 18.950 1.00 17.63 432 ASP A CA 1
ATOM 3437 C C . ASP A 1 432 ? -16.857 -13.137 19.831 1.00 18.30 432 ASP A C 1
ATOM 3438 O O . ASP A 1 432 ? -16.372 -12.171 20.417 1.00 18.23 432 ASP A O 1
ATOM 3443 N N . ASP A 1 433 ? -18.138 -13.477 19.929 1.00 18.99 433 ASP A N 1
ATOM 3444 C CA . ASP A 1 433 ? -19.079 -12.700 20.723 1.00 19.67 433 ASP A CA 1
ATOM 3445 C C . ASP A 1 433 ? -19.159 -13.099 22.199 1.00 19.87 433 ASP A C 1
ATOM 3446 O O . ASP A 1 433 ? -20.212 -13.004 22.831 1.00 19.81 433 ASP A O 1
ATOM 3451 N N . TRP A 1 434 ? -18.034 -13.542 22.738 1.00 19.73 434 TRP A N 1
ATOM 3452 C CA . TRP A 1 434 ? -17.939 -13.919 24.140 1.00 19.92 434 TRP A CA 1
ATOM 3453 C C . TRP A 1 434 ? -16.487 -13.799 24.577 1.00 20.02 434 TRP A C 1
ATOM 3454 O O . TRP A 1 434 ? -15.596 -13.570 23.757 1.00 20.16 434 TRP A O 1
ATOM 3465 N N . GLN A 1 435 ? -16.255 -13.933 25.873 1.00 20.12 435 GLN A N 1
ATOM 3466 C CA . GLN A 1 435 ? -14.927 -13.805 26.448 1.00 20.53 435 GLN A CA 1
ATOM 3467 C C . GLN A 1 435 ? -13.881 -14.834 26.032 1.00 20.07 435 GLN A C 1
ATOM 3468 O O . GLN A 1 435 ? -14.186 -16.015 25.847 1.00 19.66 435 GLN A O 1
ATOM 3474 N N . LEU A 1 436 ? -12.642 -14.365 25.872 1.00 19.65 436 LEU A N 1
ATOM 3475 C CA . LEU A 1 436 ? -11.521 -15.245 25.578 1.00 19.45 436 LEU A CA 1
ATOM 3476 C C . LEU A 1 436 ? -10.857 -15.396 26.944 1.00 19.79 436 LEU A C 1
ATOM 3477 O O . LEU A 1 436 ? -10.568 -14.403 27.626 1.00 19.52 436 LEU A O 1
ATOM 3482 N N . SER A 1 437 ? -10.638 -16.639 27.350 1.00 20.07 437 SER A N 1
ATOM 3483 C CA . SER A 1 437 ? -10.033 -16.938 28.647 1.00 20.55 437 SER A CA 1
ATOM 3484 C C . SER A 1 437 ? -9.282 -18.248 28.478 1.00 20.70 437 SER A C 1
ATOM 3485 O O . SER A 1 437 ? -9.865 -19.325 28.617 1.00 20.73 437 SER A O 1
ATOM 3488 N N . SER A 1 438 ? -7.992 -18.158 28.177 1.00 20.66 438 SER A N 1
ATOM 3489 C CA . SER A 1 438 ? -7.186 -19.349 27.940 1.00 20.86 438 SER A CA 1
ATOM 3490 C C . SER A 1 438 ? -5.722 -19.157 28.300 1.00 20.88 438 SER A C 1
ATOM 3491 O O . SER A 1 438 ? -5.200 -18.044 28.252 1.00 21.00 438 SER A O 1
ATOM 3494 N N . THR A 1 439 ? -5.065 -20.257 28.653 1.00 20.83 439 THR A N 1
ATOM 3495 C CA . THR A 1 439 ? -3.647 -20.243 28.969 1.00 20.74 439 THR A CA 1
ATOM 3496 C C . THR A 1 439 ? -2.983 -20.821 27.731 1.00 20.51 439 THR A C 1
ATOM 3497 O O . THR A 1 439 ? -3.214 -21.980 27.370 1.00 20.66 439 THR A O 1
ATOM 3501 N N . LEU A 1 440 ? -2.166 -20.014 27.067 1.00 20.04 440 LEU A N 1
ATOM 3502 C CA . LEU A 1 440 ? -1.537 -20.458 25.832 1.00 19.72 440 LEU A CA 1
ATOM 3503 C C . LEU A 1 440 ? -0.024 -20.478 25.810 1.00 19.28 440 LEU A C 1
ATOM 3504 O O . LEU A 1 440 ? 0.638 -19.691 26.492 1.00 18.90 440 LEU A O 1
ATOM 3509 N N . GLN A 1 441 ? 0.524 -21.364 24.983 1.00 18.83 441 GLN A N 1
ATOM 3510 C CA . GLN A 1 441 ? 1.964 -21.466 24.811 1.00 18.59 441 GLN A CA 1
ATOM 3511 C C . GLN A 1 441 ? 2.378 -20.335 23.870 1.00 18.53 441 GLN A C 1
ATOM 3512 O O . GLN A 1 441 ? 1.998 -20.337 22.698 1.00 18.13 441 GLN A O 1
ATOM 3518 N N . THR A 1 442 ? 3.162 -19.389 24.382 1.00 18.23 442 THR A N 1
ATOM 3519 C CA . THR A 1 442 ? 3.612 -18.228 23.612 1.00 18.03 442 THR A CA 1
ATOM 3520 C C . THR A 1 442 ? 4.909 -18.435 22.852 1.00 18.18 442 THR A C 1
ATOM 3521 O O . THR A 1 442 ? 5.200 -17.707 21.899 1.00 18.25 442 THR A O 1
ATOM 3525 N N . GLY A 1 443 ? 5.707 -19.398 23.297 1.00 18.19 443 GLY A N 1
ATOM 3526 C CA . GLY A 1 443 ? 6.981 -19.647 22.664 1.00 18.21 443 GLY A CA 1
ATOM 3527 C C . GLY A 1 443 ? 8.036 -18.653 23.133 1.00 18.12 443 GLY A C 1
ATOM 3528 O O . GLY A 1 443 ? 9.189 -18.717 22.717 1.00 17.82 443 GLY A O 1
ATOM 3529 N N . LEU A 1 444 ? 7.650 -17.752 24.028 1.00 18.24 444 LEU A N 1
ATOM 3530 C CA . LEU A 1 444 ? 8.564 -16.722 24.532 1.00 18.66 444 LEU A CA 1
ATOM 3531 C C . LEU A 1 444 ? 9.227 -17.021 25.874 1.00 18.51 444 LEU A C 1
ATOM 3532 O O . LEU A 1 444 ? 8.682 -17.761 26.691 1.00 18.56 444 LEU A O 1
ATOM 3537 N N . PRO A 1 445 ? 10.413 -16.438 26.117 1.00 18.51 445 PRO A N 1
ATOM 3538 C CA . PRO A 1 445 ? 11.129 -16.640 27.383 1.00 18.35 445 PRO A CA 1
ATOM 3539 C C . PRO A 1 445 ? 10.253 -16.122 28.524 1.00 18.30 445 PRO A C 1
ATOM 3540 O O . PRO A 1 445 ? 9.515 -15.145 28.360 1.00 18.37 445 PRO A O 1
ATOM 3544 N N . GLY A 1 446 ? 10.320 -16.770 29.681 1.00 18.14 446 GLY A N 1
ATOM 3545 C CA . GLY A 1 446 ? 9.508 -16.333 30.807 1.00 18.10 446 GLY A CA 1
ATOM 3546 C C . GLY A 1 446 ? 9.781 -14.892 31.216 1.00 17.92 446 GLY A C 1
ATOM 3547 O O . GLY A 1 446 ? 10.898 -14.396 31.040 1.00 18.02 446 GLY A O 1
ATOM 3548 N N . GLY A 1 447 ? 8.761 -14.233 31.765 1.00 17.64 447 GLY A N 1
ATOM 3549 C CA . GLY A 1 447 ? 8.898 -12.856 32.204 1.00 17.62 447 GLY A CA 1
ATOM 3550 C C . GLY A 1 447 ? 7.624 -12.046 32.061 1.00 17.38 447 GLY A C 1
ATOM 3551 O O . GLY A 1 447 ? 6.570 -12.581 31.726 1.00 17.05 447 GLY A O 1
ATOM 3552 N N . THR A 1 448 ? 7.721 -10.744 32.330 1.00 17.03 448 THR A N 1
ATOM 3553 C CA . THR A 1 448 ? 6.573 -9.848 32.227 1.00 16.70 448 THR A CA 1
ATOM 3554 C C . THR A 1 448 ? 6.696 -9.074 30.917 1.00 16.32 448 THR A C 1
ATOM 3555 O O . THR A 1 448 ? 7.715 -8.424 30.679 1.00 16.08 448 THR A O 1
ATOM 3559 N N . TYR A 1 449 ? 5.668 -9.149 30.071 1.00 15.46 449 TYR A N 1
ATOM 3560 C CA . TYR A 1 449 ? 5.699 -8.451 28.791 1.00 15.22 449 TYR A CA 1
ATOM 3561 C C . TYR A 1 449 ? 4.624 -7.404 28.722 1.00 15.21 449 TYR A C 1
ATOM 3562 O O . TYR A 1 449 ? 3.516 -7.603 29.217 1.00 14.90 449 TYR A O 1
ATOM 3571 N N . CYS A 1 450 ? 4.950 -6.284 28.092 1.00 14.96 450 CYS A N 1
ATOM 3572 C CA . CYS A 1 450 ? 3.967 -5.235 27.925 1.00 15.21 450 CYS A CA 1
ATOM 3573 C C . CYS A 1 450 ? 3.172 -5.573 26.674 1.00 14.55 450 CYS A C 1
ATOM 3574 O O . CYS A 1 450 ? 3.763 -5.910 25.647 1.00 13.93 450 CYS A O 1
ATOM 3577 N N . ASP A 1 451 ? 1.844 -5.508 26.775 1.00 13.76 451 ASP A N 1
ATOM 3578 C CA . ASP A 1 451 ? 0.975 -5.737 25.618 1.00 13.36 451 ASP A CA 1
ATOM 3579 C C . ASP A 1 451 ? 1.102 -4.443 24.820 1.00 13.10 451 ASP A C 1
ATOM 3580 O O . ASP A 1 451 ? 0.814 -3.364 25.345 1.00 13.45 451 ASP A O 1
ATOM 3585 N N . VAL A 1 452 ? 1.520 -4.528 23.559 1.00 12.44 452 VAL A N 1
ATOM 3586 C CA . VAL A 1 452 ? 1.721 -3.296 22.803 1.00 11.97 452 VAL A CA 1
ATOM 3587 C C . VAL A 1 452 ? 0.510 -2.786 22.059 1.00 11.78 452 VAL A C 1
ATOM 3588 O O . VAL A 1 452 ? 0.585 -1.785 21.344 1.00 11.63 452 VAL A O 1
ATOM 3592 N N . ILE A 1 453 ? -0.621 -3.460 22.239 1.00 11.82 453 ILE A N 1
ATOM 3593 C CA . ILE A 1 453 ? -1.845 -3.010 21.620 1.00 12.08 453 ILE A CA 1
ATOM 3594 C C . ILE A 1 453 ? -2.489 -2.004 22.585 1.00 12.68 453 ILE A C 1
ATOM 3595 O O . ILE A 1 453 ? -2.944 -0.943 22.173 1.00 12.62 453 ILE A O 1
ATOM 3600 N N . SER A 1 454 ? -2.483 -2.320 23.879 1.00 13.35 454 SER A N 1
ATOM 3601 C CA . SER A 1 454 ? -3.072 -1.431 24.875 1.00 13.63 454 SER A CA 1
ATOM 3602 C C . SER A 1 454 ? -2.096 -0.380 25.396 1.00 14.05 454 SER A C 1
ATOM 3603 O O . SER A 1 454 ? -2.510 0.636 25.965 1.00 14.69 454 SER A O 1
ATOM 3606 N N . GLY A 1 455 ? -0.806 -0.619 25.223 1.00 14.27 455 GLY A N 1
ATOM 3607 C CA . GLY A 1 455 ? 0.163 0.333 25.720 1.00 14.87 455 GLY A CA 1
ATOM 3608 C C . GLY A 1 455 ? 1.548 0.221 25.133 1.00 15.37 455 GLY A C 1
ATOM 3609 O O . GLY A 1 455 ? 1.755 -0.282 24.020 1.00 14.87 455 GLY A O 1
ATOM 3610 N N . ASP A 1 456 ? 2.508 0.696 25.911 1.00 15.86 456 ASP A N 1
ATOM 3611 C CA . ASP A 1 456 ? 3.891 0.702 25.491 1.00 16.76 456 ASP A CA 1
ATOM 3612 C C . ASP A 1 456 ? 4.824 0.396 26.647 1.00 17.13 456 ASP A C 1
ATOM 3613 O O . ASP A 1 456 ? 4.458 0.523 27.819 1.00 17.39 456 ASP A O 1
ATOM 3618 N N . LYS A 1 457 ? 6.037 0.000 26.294 1.00 17.28 457 LYS A N 1
ATOM 3619 C CA . LYS A 1 457 ? 7.070 -0.227 27.282 1.00 17.54 457 LYS A CA 1
ATOM 3620 C C . LYS A 1 457 ? 7.851 1.086 27.329 1.00 17.60 457 LYS A C 1
ATOM 3621 O O . LYS A 1 457 ? 8.273 1.605 26.296 1.00 17.56 457 LYS A O 1
ATOM 3627 N N . VAL A 1 458 ? 8.020 1.637 28.522 1.00 17.70 458 VAL A N 1
ATOM 3628 C CA . VAL A 1 458 ? 8.775 2.873 28.674 1.00 18.27 458 VAL A CA 1
ATOM 3629 C C . VAL A 1 458 ? 9.760 2.625 29.801 1.00 18.40 458 VAL A C 1
ATOM 3630 O O . VAL A 1 458 ? 9.373 2.462 30.956 1.00 17.97 458 VAL A O 1
ATOM 3634 N N . GLY A 1 459 ? 11.041 2.574 29.472 1.00 19.01 459 GLY A N 1
ATOM 3635 C CA . GLY A 1 459 ? 12.005 2.292 30.512 1.00 20.11 459 GLY A CA 1
ATOM 3636 C C . GLY A 1 459 ? 11.629 0.937 31.076 1.00 20.86 459 GLY A C 1
ATOM 3637 O O . GLY A 1 459 ? 11.298 0.030 30.312 1.00 21.24 459 GLY A O 1
ATOM 3638 N N . ASN A 1 460 ? 11.656 0.782 32.393 1.00 21.29 460 ASN A N 1
ATOM 3639 C CA . ASN A 1 460 ? 11.301 -0.505 32.978 1.00 21.86 460 ASN A CA 1
ATOM 3640 C C . ASN A 1 460 ? 9.842 -0.540 33.447 1.00 21.28 460 ASN A C 1
ATOM 3641 O O . ASN A 1 460 ? 9.539 -0.941 34.564 1.00 21.51 460 ASN A O 1
ATOM 3646 N N . SER A 1 461 ? 8.923 -0.132 32.573 1.00 20.65 461 SER A N 1
ATOM 3647 C CA . SER A 1 461 ? 7.507 -0.137 32.925 1.00 20.08 461 SER A CA 1
ATOM 3648 C C . SER A 1 461 ? 6.634 -0.322 31.694 1.00 19.48 461 SER A C 1
ATOM 3649 O O . SER A 1 461 ? 7.107 -0.181 30.560 1.00 18.87 461 SER A O 1
ATOM 3652 N N . CYS A 1 462 ? 5.364 -0.639 31.935 1.00 19.10 462 CYS A N 1
ATOM 3653 C CA . CYS A 1 462 ? 4.362 -0.811 30.878 1.00 18.96 462 CYS A CA 1
ATOM 3654 C C . CYS A 1 462 ? 3.244 0.186 31.138 1.00 18.71 462 CYS A C 1
ATOM 3655 O O . CYS A 1 462 ? 2.857 0.394 32.286 1.00 18.78 462 CYS A O 1
ATOM 3658 N N . THR A 1 463 ? 2.690 0.774 30.084 1.00 17.99 463 THR A N 1
ATOM 3659 C CA . THR A 1 463 ? 1.608 1.728 30.270 1.00 17.87 463 THR A CA 1
ATOM 3660 C C . THR A 1 463 ? 0.234 1.087 30.111 1.00 17.82 463 THR A C 1
ATOM 3661 O O . THR A 1 463 ? -0.782 1.694 30.457 1.00 18.02 463 THR A O 1
ATOM 3665 N N . GLY A 1 464 ? 0.198 -0.132 29.578 1.00 17.69 464 GLY A N 1
ATOM 3666 C CA . GLY A 1 464 ? -1.072 -0.819 29.393 1.00 17.75 464 GLY A CA 1
ATOM 3667 C C . GLY A 1 464 ? -1.086 -2.177 30.079 1.00 17.81 464 GLY A C 1
ATOM 3668 O O . GLY A 1 464 ? -0.506 -2.352 31.150 1.00 17.95 464 GLY A O 1
ATOM 3669 N N . ILE A 1 465 ? -1.755 -3.138 29.458 1.00 17.58 465 ILE A N 1
ATOM 3670 C CA . ILE A 1 465 ? -1.847 -4.493 29.984 1.00 17.80 465 ILE A CA 1
ATOM 3671 C C . ILE A 1 465 ? -0.490 -5.176 30.048 1.00 17.68 465 ILE A C 1
ATOM 3672 O O . ILE A 1 465 ? 0.352 -4.992 29.175 1.00 17.28 465 ILE A O 1
ATOM 3677 N N . LYS A 1 466 ? -0.285 -5.972 31.094 1.00 17.77 466 LYS A N 1
ATOM 3678 C CA . LYS A 1 466 ? 0.955 -6.721 31.253 1.00 18.05 466 LYS A CA 1
ATOM 3679 C C . LYS A 1 466 ? 0.608 -8.198 31.085 1.00 17.92 466 LYS A C 1
ATOM 3680 O O . LYS A 1 466 ? -0.438 -8.648 31.545 1.00 17.72 466 LYS A O 1
ATOM 3686 N N . VAL A 1 467 ? 1.480 -8.945 30.420 1.00 17.70 467 VAL A N 1
ATOM 3687 C CA . VAL A 1 467 ? 1.249 -10.369 30.233 1.00 17.97 467 VAL A CA 1
ATOM 3688 C C . VAL A 1 467 ? 2.360 -11.103 30.965 1.00 18.50 467 VAL A C 1
ATOM 3689 O O . VAL A 1 467 ? 3.532 -10.784 30.796 1.00 18.00 467 VAL A O 1
ATOM 3693 N N . TYR A 1 468 ? 2.005 -12.071 31.805 1.00 19.31 468 TYR A N 1
ATOM 3694 C CA . TYR A 1 468 ? 3.046 -12.807 32.498 1.00 20.60 468 TYR A CA 1
ATOM 3695 C C . TYR A 1 468 ? 3.246 -14.171 31.869 1.00 20.41 468 TYR A C 1
ATOM 3696 O O . TYR A 1 468 ? 2.363 -15.031 31.925 1.00 20.33 468 TYR A O 1
ATOM 3705 N N . VAL A 1 469 ? 4.415 -14.360 31.276 1.00 20.28 469 VAL A N 1
ATOM 3706 C CA . VAL A 1 469 ? 4.750 -15.619 30.649 1.00 20.61 469 VAL A CA 1
ATOM 3707 C C . VAL A 1 469 ? 5.526 -16.420 31.676 1.00 20.73 469 VAL A C 1
ATOM 3708 O O . VAL A 1 469 ? 6.526 -15.952 32.231 1.00 20.50 469 VAL A O 1
ATOM 3712 N N . SER A 1 470 ? 5.034 -17.619 31.957 1.00 20.94 470 SER A N 1
ATOM 3713 C CA . SER A 1 470 ? 5.682 -18.473 32.940 1.00 21.54 470 SER A CA 1
ATOM 3714 C C . SER A 1 470 ? 6.947 -19.060 32.357 1.00 21.63 470 SER A C 1
ATOM 3715 O O . SER A 1 470 ? 7.243 -18.892 31.176 1.00 21.36 470 SER A O 1
ATOM 3718 N N . SER A 1 471 ? 7.694 -19.776 33.184 1.00 21.97 471 SER A N 1
ATOM 3719 C CA . SER A 1 471 ? 8.944 -20.359 32.725 1.00 22.53 471 SER A CA 1
ATOM 3720 C C . SER A 1 471 ? 8.825 -21.279 31.506 1.00 22.65 471 SER A C 1
ATOM 3721 O O . SER A 1 471 ? 9.731 -21.320 30.677 1.00 22.99 471 SER A O 1
ATOM 3724 N N . ASP A 1 472 ? 7.729 -22.015 31.371 1.00 22.73 472 ASP A N 1
ATOM 3725 C CA . ASP A 1 472 ? 7.632 -22.911 30.221 1.00 22.87 472 ASP A CA 1
ATOM 3726 C C . ASP A 1 472 ? 7.031 -22.259 28.984 1.00 22.42 472 ASP A C 1
ATOM 3727 O O . ASP A 1 472 ? 6.733 -22.939 28.006 1.00 22.19 472 ASP A O 1
ATOM 3732 N N . GLY A 1 473 ? 6.845 -20.944 29.035 1.00 21.73 473 GLY A N 1
ATOM 3733 C CA . GLY A 1 473 ? 6.300 -20.243 27.884 1.00 21.30 473 GLY A CA 1
ATOM 3734 C C . GLY A 1 473 ? 4.803 -20.017 27.862 1.00 20.97 473 GLY A C 1
ATOM 3735 O O . GLY A 1 473 ? 4.300 -19.287 27.004 1.00 20.55 473 GLY A O 1
ATOM 3736 N N . THR A 1 474 ? 4.073 -20.628 28.789 1.00 20.91 474 THR A N 1
ATOM 3737 C CA . THR A 1 474 ? 2.627 -20.445 28.815 1.00 20.86 474 THR A CA 1
ATOM 3738 C C . THR A 1 474 ? 2.220 -19.191 29.566 1.00 20.62 474 THR A C 1
ATOM 3739 O O . THR A 1 474 ? 2.868 -18.790 30.530 1.00 20.61 474 THR A O 1
ATOM 3743 N N . ALA A 1 475 ? 1.145 -18.564 29.110 1.00 20.52 475 ALA A N 1
ATOM 3744 C CA . ALA A 1 475 ? 0.656 -17.352 29.739 1.00 20.48 475 ALA A CA 1
ATOM 3745 C C . ALA A 1 475 ? -0.862 -17.296 29.683 1.00 20.58 475 ALA A C 1
ATOM 3746 O O . ALA A 1 475 ? -1.491 -17.827 28.761 1.00 20.44 475 ALA A O 1
ATOM 3748 N N . GLN A 1 476 ? -1.451 -16.656 30.684 1.00 20.67 476 GLN A N 1
ATOM 3749 C CA . GLN A 1 476 ? -2.889 -16.522 30.756 1.00 21.10 476 GLN A CA 1
ATOM 3750 C C . GLN A 1 476 ? -3.353 -15.275 30.013 1.00 20.79 476 GLN A C 1
ATOM 3751 O O . GLN A 1 476 ? -2.807 -14.183 30.205 1.00 20.82 476 GLN A O 1
ATOM 3757 N N . PHE A 1 477 ? -4.357 -15.457 29.163 1.00 20.22 477 PHE A N 1
ATOM 3758 C CA . PHE A 1 477 ? -4.929 -14.368 28.380 1.00 19.80 477 PHE A CA 1
ATOM 3759 C C . PHE A 1 477 ? -6.422 -14.278 28.638 1.00 19.97 477 PHE A C 1
ATOM 3760 O O . PHE A 1 477 ? -7.123 -15.285 28.629 1.00 19.93 477 PHE A O 1
ATOM 3768 N N . SER A 1 478 ? -6.895 -13.064 28.892 1.00 20.17 478 SER A N 1
ATOM 3769 C CA . SER A 1 478 ? -8.308 -12.801 29.127 1.00 20.53 478 SER A CA 1
ATOM 3770 C C . SER A 1 478 ? -8.680 -11.558 28.341 1.00 20.60 478 SER A C 1
ATOM 3771 O O . SER A 1 478 ? -8.237 -10.446 28.661 1.00 20.62 478 SER A O 1
ATOM 3774 N N . ILE A 1 479 ? -9.488 -11.755 27.306 1.00 20.31 479 ILE A N 1
ATOM 3775 C CA . ILE A 1 479 ? -9.922 -10.661 26.452 1.00 20.16 479 ILE A CA 1
ATOM 3776 C C . ILE A 1 479 ? -11.431 -10.645 26.320 1.00 20.15 479 ILE A C 1
ATOM 3777 O O . ILE A 1 479 ? -12.025 -11.590 25.796 1.00 19.67 479 ILE A O 1
ATOM 3782 N N . SER A 1 480 ? -12.059 -9.577 26.791 1.00 20.31 480 SER A N 1
ATOM 3783 C CA . SER A 1 480 ? -13.505 -9.475 26.665 1.00 20.61 480 SER A CA 1
ATOM 3784 C C . SER A 1 480 ? -13.840 -9.152 25.217 1.00 20.62 480 SER A C 1
ATOM 3785 O O . SER A 1 480 ? -13.046 -8.512 24.524 1.00 20.45 480 SER A O 1
ATOM 3788 N N . ASN A 1 481 ? -15.011 -9.585 24.759 1.00 20.44 481 ASN A N 1
ATOM 3789 C CA . ASN A 1 481 ? -15.432 -9.277 23.399 1.00 20.58 481 ASN A CA 1
ATOM 3790 C C . ASN A 1 481 ? -15.905 -7.819 23.349 1.00 20.45 481 ASN A C 1
ATOM 3791 O O . ASN A 1 481 ? -16.183 -7.286 22.282 1.00 20.49 481 ASN A O 1
ATOM 3796 N N . SER A 1 482 ? -15.997 -7.178 24.509 1.00 20.51 482 SER A N 1
ATOM 3797 C CA . SER A 1 482 ? -16.425 -5.786 24.558 1.00 20.56 482 SER A CA 1
ATOM 3798 C C . SER A 1 482 ? -15.212 -4.872 24.630 1.00 20.13 482 SER A C 1
ATOM 3799 O O . SER A 1 482 ? -15.348 -3.651 24.678 1.00 20.17 482 SER A O 1
ATOM 3802 N N . ALA A 1 483 ? -14.027 -5.470 24.637 1.00 19.56 483 ALA A N 1
ATOM 3803 C CA . ALA A 1 483 ? -12.786 -4.701 24.693 1.00 19.31 483 ALA A CA 1
ATOM 3804 C C . ALA A 1 483 ? -12.675 -3.784 23.472 1.00 19.12 483 ALA A C 1
ATOM 3805 O O . ALA A 1 483 ? -13.092 -4.145 22.373 1.00 18.91 483 ALA A O 1
ATOM 3807 N N . GLU A 1 484 ? -12.128 -2.590 23.685 1.00 18.86 484 GLU A N 1
ATOM 3808 C CA . GLU A 1 484 ? -11.945 -1.611 22.618 1.00 18.91 484 GLU A CA 1
ATOM 3809 C C . GLU A 1 484 ? -11.160 -2.245 21.472 1.00 17.95 484 GLU A C 1
ATOM 3810 O O . GLU A 1 484 ? -11.539 -2.126 20.306 1.00 17.65 484 GLU A O 1
ATOM 3816 N N . ASP A 1 485 ? -10.071 -2.923 21.825 1.00 17.09 485 ASP A N 1
ATOM 3817 C CA . ASP A 1 485 ? -9.209 -3.626 20.871 1.00 16.27 485 ASP A CA 1
ATOM 3818 C C . ASP A 1 485 ? -9.106 -5.034 21.434 1.00 15.48 485 ASP A C 1
ATOM 3819 O O . ASP A 1 485 ? -8.342 -5.292 22.369 1.00 15.61 485 ASP A O 1
ATOM 3824 N N . PRO A 1 486 ? -9.886 -5.967 20.876 1.00 14.79 486 PRO A N 1
ATOM 3825 C CA . PRO A 1 486 ? -9.879 -7.349 21.358 1.00 14.31 486 PRO A CA 1
ATOM 3826 C C . PRO A 1 486 ? -8.710 -8.231 20.957 1.00 13.60 486 PRO A C 1
ATOM 3827 O O . PRO A 1 486 ? -8.900 -9.356 20.503 1.00 13.66 486 PRO A O 1
ATOM 3831 N N . PHE A 1 487 ? -7.496 -7.715 21.095 1.00 13.36 487 PHE A N 1
ATOM 3832 C CA . PHE A 1 487 ? -6.315 -8.504 20.792 1.00 12.84 487 PHE A CA 1
ATOM 3833 C C . PHE A 1 487 ? -5.125 -7.992 21.566 1.00 12.72 487 PHE A C 1
ATOM 3834 O O . PHE A 1 487 ? -5.069 -6.818 21.933 1.00 12.56 487 PHE A O 1
ATOM 3842 N N . ILE A 1 488 ? -4.201 -8.903 21.837 1.00 12.31 488 ILE A N 1
ATOM 3843 C CA . ILE A 1 488 ? -3.011 -8.624 22.618 1.00 12.78 488 ILE A CA 1
ATOM 3844 C C . ILE A 1 488 ? -1.787 -9.101 21.868 1.00 12.47 488 ILE A C 1
ATOM 3845 O O . ILE A 1 488 ? -1.812 -10.159 21.229 1.00 12.54 488 ILE A O 1
ATOM 3850 N N . ALA A 1 489 ? -0.720 -8.312 21.923 1.00 11.97 489 ALA A N 1
ATOM 3851 C CA . ALA A 1 489 ? 0.520 -8.688 21.265 1.00 11.91 489 ALA A CA 1
ATOM 3852 C C . ALA A 1 489 ? 1.701 -8.344 22.161 1.00 11.96 489 ALA A C 1
ATOM 3853 O O . ALA A 1 489 ? 1.764 -7.248 22.737 1.00 11.76 489 ALA A O 1
ATOM 3855 N N . ILE A 1 490 ? 2.640 -9.282 22.254 1.00 11.70 490 ILE A N 1
ATOM 3856 C CA . ILE A 1 490 ? 3.841 -9.099 23.061 1.00 11.76 490 ILE A CA 1
ATOM 3857 C C . ILE A 1 490 ? 5.050 -9.558 22.259 1.00 11.84 490 ILE A C 1
ATOM 3858 O O . ILE A 1 490 ? 4.936 -10.430 21.406 1.00 11.84 490 ILE A O 1
ATOM 3863 N N . HIS A 1 491 ? 6.212 -8.956 22.503 1.00 12.13 491 HIS A N 1
ATOM 3864 C CA . HIS A 1 491 ? 7.401 -9.356 21.754 1.00 12.32 491 HIS A CA 1
ATOM 3865 C C . HIS A 1 491 ? 8.687 -9.141 22.535 1.00 12.64 491 HIS A C 1
ATOM 3866 O O . HIS A 1 491 ? 8.679 -8.576 23.623 1.00 12.54 491 HIS A O 1
ATOM 3873 N N . ALA A 1 492 ? 9.792 -9.603 21.961 1.00 13.36 492 ALA A N 1
ATOM 3874 C CA . ALA A 1 492 ? 11.081 -9.528 22.626 1.00 14.13 492 ALA A CA 1
ATOM 3875 C C . ALA A 1 492 ? 11.482 -8.138 23.090 1.00 14.66 492 ALA A C 1
ATOM 3876 O O . ALA A 1 492 ? 12.236 -8.001 24.048 1.00 15.05 492 ALA A O 1
ATOM 3878 N N . GLU A 1 493 ? 10.988 -7.101 22.431 1.00 14.96 493 GLU A N 1
ATOM 3879 C CA . GLU A 1 493 ? 11.349 -5.753 22.856 1.00 15.12 493 GLU A CA 1
ATOM 3880 C C . GLU A 1 493 ? 10.315 -5.066 23.742 1.00 15.28 493 GLU A C 1
ATOM 3881 O O . GLU A 1 493 ? 10.457 -3.882 24.064 1.00 15.67 493 GLU A O 1
ATOM 3887 N N . SER A 1 494 ? 9.291 -5.811 24.158 1.00 15.24 494 SER A N 1
ATOM 3888 C CA . SER A 1 494 ? 8.280 -5.264 25.066 1.00 15.47 494 SER A CA 1
ATOM 3889 C C . SER A 1 494 ? 8.403 -5.996 26.407 1.00 15.98 494 SER A C 1
ATOM 3890 O O . SER A 1 494 ? 7.586 -5.815 27.303 1.00 15.42 494 SER A O 1
ATOM 3893 N N . LYS A 1 495 ? 9.433 -6.825 26.530 1.00 16.68 495 LYS A N 1
ATOM 3894 C CA . LYS A 1 495 ? 9.673 -7.561 27.766 1.00 17.91 495 LYS A CA 1
ATOM 3895 C C . LYS A 1 495 ? 10.356 -6.635 28.771 1.00 18.55 495 LYS A C 1
ATOM 3896 O O . LYS A 1 495 ? 11.252 -5.867 28.409 1.00 18.78 495 LYS A O 1
ATOM 3902 N N . LEU A 1 496 ? 9.940 -6.714 30.029 1.00 19.41 496 LEU A N 1
ATOM 3903 C CA . LEU A 1 496 ? 10.539 -5.889 31.070 1.00 20.51 496 LEU A CA 1
ATOM 3904 C C . LEU A 1 496 ? 11.816 -6.552 31.577 1.00 21.03 496 LEU A C 1
ATOM 3905 O O . LEU A 1 496 ? 11.925 -7.793 31.469 1.00 20.96 496 LEU A O 1
ATOM 3911 N N . GLN B 1 1 ? 38.697 13.672 29.412 1.00 23.88 1 GLN B N 1
ATOM 3912 C CA . GLN B 1 1 ? 37.622 14.548 29.954 1.00 23.91 1 GLN B CA 1
ATOM 3913 C C . GLN B 1 1 ? 37.351 15.762 29.083 1.00 23.30 1 GLN B C 1
ATOM 3914 O O . GLN B 1 1 ? 36.315 16.411 29.231 1.00 22.82 1 GLN B O 1
ATOM 3920 N N . TYR B 1 2 ? 38.271 16.059 28.171 1.00 22.54 2 TYR B N 1
ATOM 3921 C CA . TYR B 1 2 ? 38.151 17.228 27.308 1.00 22.06 2 TYR B CA 1
ATOM 3922 C C . TYR B 1 2 ? 37.380 16.988 26.020 1.00 21.42 2 TYR B C 1
ATOM 3923 O O . TYR B 1 2 ? 36.874 17.930 25.411 1.00 20.96 2 TYR B O 1
ATOM 3932 N N . ALA B 1 3 ? 37.295 15.726 25.611 1.00 20.92 3 ALA B N 1
ATOM 3933 C CA . ALA B 1 3 ? 36.593 15.357 24.392 1.00 20.60 3 ALA B CA 1
ATOM 3934 C C . ALA B 1 3 ? 35.095 15.348 24.642 1.00 20.28 3 ALA B C 1
ATOM 3935 O O . ALA B 1 3 ? 34.617 14.695 25.573 1.00 20.16 3 ALA B O 1
ATOM 3937 N N . PRO B 1 4 ? 34.328 16.056 23.799 1.00 20.28 4 PRO B N 1
ATOM 3938 C CA . PRO B 1 4 ? 32.873 16.101 23.979 1.00 20.31 4 PRO B CA 1
ATOM 3939 C C . PRO B 1 4 ? 32.174 14.752 23.843 1.00 20.27 4 PRO B C 1
ATOM 3940 O O . PRO B 1 4 ? 31.118 14.535 24.431 1.00 20.15 4 PRO B O 1
ATOM 3944 N N . GLN B 1 5 ? 32.776 13.843 23.078 1.00 20.27 5 GLN B N 1
ATOM 3945 C CA . GLN B 1 5 ? 32.223 12.505 22.845 1.00 20.33 5 GLN B CA 1
ATOM 3946 C C . GLN B 1 5 ? 30.941 12.525 22.008 1.00 20.29 5 GLN B C 1
ATOM 3947 O O . GLN B 1 5 ? 30.124 11.606 22.066 1.00 19.85 5 GLN B O 1
ATOM 3953 N N . THR B 1 6 ? 30.781 13.589 21.231 1.00 20.61 6 THR B N 1
ATOM 3954 C CA . THR B 1 6 ? 29.646 13.709 20.336 1.00 21.28 6 THR B CA 1
ATOM 3955 C C . THR B 1 6 ? 30.000 12.845 19.140 1.00 22.10 6 THR B C 1
ATOM 3956 O O . THR B 1 6 ? 31.165 12.485 18.943 1.00 22.08 6 THR B O 1
ATOM 3960 N N . GLN B 1 7 ? 28.999 12.517 18.341 1.00 23.01 7 GLN B N 1
ATOM 3961 C CA . GLN B 1 7 ? 29.231 11.724 17.150 1.00 24.24 7 GLN B CA 1
ATOM 3962 C C . GLN B 1 7 ? 30.193 12.560 16.317 1.00 24.38 7 GLN B C 1
ATOM 3963 O O . GLN B 1 7 ? 30.119 13.789 16.331 1.00 24.51 7 GLN B O 1
ATOM 3969 N N . SER B 1 8 ? 31.107 11.904 15.608 1.00 24.51 8 SER B N 1
ATOM 3970 C CA . SER B 1 8 ? 32.083 12.615 14.784 1.00 24.43 8 SER B CA 1
ATOM 3971 C C . SER B 1 8 ? 31.437 13.653 13.872 1.00 23.96 8 SER B C 1
ATOM 3972 O O . SER B 1 8 ? 30.477 13.363 13.165 1.00 23.98 8 SER B O 1
ATOM 3975 N N . GLY B 1 9 ? 31.975 14.865 13.886 1.00 23.50 9 GLY B N 1
ATOM 3976 C CA . GLY B 1 9 ? 31.427 15.907 13.040 1.00 22.81 9 GLY B CA 1
ATOM 3977 C C . GLY B 1 9 ? 30.345 16.765 13.670 1.00 22.03 9 GLY B C 1
ATOM 3978 O O . GLY B 1 9 ? 29.936 17.756 13.064 1.00 22.42 9 GLY B O 1
ATOM 3979 N N . ARG B 1 10 ? 29.857 16.395 14.853 1.00 21.13 10 ARG B N 1
ATOM 3980 C CA . ARG B 1 10 ? 28.833 17.208 15.520 1.00 20.16 10 ARG B CA 1
ATOM 3981 C C . ARG B 1 10 ? 29.579 18.055 16.525 1.00 18.97 10 ARG B C 1
ATOM 3982 O O . ARG B 1 10 ? 30.322 17.538 17.358 1.00 19.07 10 ARG B O 1
ATOM 3990 N N . THR B 1 11 ? 29.341 19.359 16.454 1.00 17.56 11 THR B N 1
ATOM 3991 C CA . THR B 1 11 ? 30.106 20.327 17.221 1.00 16.36 11 THR B CA 1
ATOM 3992 C C . THR B 1 11 ? 29.470 21.227 18.270 1.00 15.71 11 THR B C 1
ATOM 3993 O O . THR B 1 11 ? 30.145 22.121 18.791 1.00 15.74 11 THR B O 1
ATOM 3997 N N . SER B 1 12 ? 28.195 21.026 18.582 1.00 14.64 12 SER B N 1
ATOM 3998 C CA . SER B 1 12 ? 27.570 21.863 19.602 1.00 14.03 12 SER B CA 1
ATOM 3999 C C . SER B 1 12 ? 26.622 21.056 20.470 1.00 13.99 12 SER B C 1
ATOM 4000 O O . SER B 1 12 ? 26.230 19.930 20.122 1.00 13.69 12 SER B O 1
ATOM 4003 N N . ILE B 1 13 ? 26.285 21.621 21.626 1.00 13.34 13 ILE B N 1
ATOM 4004 C CA . ILE B 1 13 ? 25.290 21.006 22.481 1.00 13.51 13 ILE B CA 1
ATOM 4005 C C . ILE B 1 13 ? 24.281 22.107 22.744 1.00 12.96 13 ILE B C 1
ATOM 4006 O O . ILE B 1 13 ? 24.582 23.298 22.573 1.00 12.29 13 ILE B O 1
ATOM 4011 N N . VAL B 1 14 ? 23.066 21.714 23.091 1.00 12.53 14 VAL B N 1
ATOM 4012 C CA . VAL B 1 14 ? 22.026 22.687 23.388 1.00 12.36 14 VAL B CA 1
ATOM 4013 C C . VAL B 1 14 ? 21.491 22.453 24.776 1.00 11.87 14 VAL B C 1
ATOM 4014 O O . VAL B 1 14 ? 21.279 21.316 25.196 1.00 11.89 14 VAL B O 1
ATOM 4018 N N . HIS B 1 15 ? 21.292 23.542 25.507 1.00 11.23 15 HIS B N 1
ATOM 4019 C CA . HIS B 1 15 ? 20.746 23.441 26.851 1.00 10.92 15 HIS B CA 1
ATOM 4020 C C . HIS B 1 15 ? 19.234 23.505 26.738 1.00 10.43 15 HIS B C 1
ATOM 4021 O O . HIS B 1 15 ? 18.670 24.572 26.484 1.00 10.41 15 HIS B O 1
ATOM 4028 N N . LEU B 1 16 ? 18.565 22.359 26.874 1.00 10.39 16 LEU B N 1
ATOM 4029 C CA . LEU B 1 16 ? 17.097 22.360 26.798 1.00 10.24 16 LEU B CA 1
ATOM 4030 C C . LEU B 1 16 ? 16.649 22.564 28.243 1.00 10.32 16 LEU B C 1
ATOM 4031 O O . LEU B 1 16 ? 16.205 21.649 28.944 1.00 10.35 16 LEU B O 1
ATOM 4036 N N . PHE B 1 17 ? 16.798 23.812 28.662 1.00 10.44 17 PHE B N 1
ATOM 4037 C CA . PHE B 1 17 ? 16.526 24.273 30.021 1.00 10.12 17 PHE B CA 1
ATOM 4038 C C . PHE B 1 17 ? 15.120 23.964 30.517 1.00 10.36 17 PHE B C 1
ATOM 4039 O O . PHE B 1 17 ? 14.137 24.456 29.973 1.00 9.56 17 PHE B O 1
ATOM 4047 N N . GLU B 1 18 ? 15.049 23.138 31.554 1.00 10.41 18 GLU B N 1
ATOM 4048 C CA . GLU B 1 18 ? 13.782 22.733 32.172 1.00 10.99 18 GLU B CA 1
ATOM 4049 C C . GLU B 1 18 ? 12.842 21.889 31.316 1.00 11.16 18 GLU B C 1
ATOM 4050 O O . GLU B 1 18 ? 11.677 21.725 31.655 1.00 11.46 18 GLU B O 1
ATOM 4056 N N . TRP B 1 19 ? 13.341 21.356 30.205 1.00 11.44 19 TRP B N 1
ATOM 4057 C CA . TRP B 1 19 ? 12.521 20.492 29.372 1.00 11.57 19 TRP B CA 1
ATOM 4058 C C . TRP B 1 19 ? 12.283 19.144 30.046 1.00 11.83 19 TRP B C 1
ATOM 4059 O O . TRP B 1 19 ? 13.120 18.650 30.814 1.00 11.37 19 TRP B O 1
ATOM 4070 N N . ARG B 1 20 ? 11.131 18.559 29.737 1.00 12.29 20 ARG B N 1
ATOM 4071 C CA . ARG B 1 20 ? 10.752 17.249 30.246 1.00 12.79 20 ARG B CA 1
ATOM 4072 C C . ARG B 1 20 ? 11.479 16.194 29.426 1.00 12.54 20 ARG B C 1
ATOM 4073 O O . ARG B 1 20 ? 11.741 16.392 28.232 1.00 12.65 20 ARG B O 1
ATOM 4081 N N . TRP B 1 21 ? 11.805 15.073 30.059 1.00 12.57 21 TRP B N 1
ATOM 4082 C CA . TRP B 1 21 ? 12.524 13.996 29.371 1.00 12.58 21 TRP B CA 1
ATOM 4083 C C . TRP B 1 21 ? 11.827 13.515 28.100 1.00 12.81 21 TRP B C 1
ATOM 4084 O O . TRP B 1 21 ? 12.482 13.315 27.072 1.00 13.14 21 TRP B O 1
ATOM 4095 N N . VAL B 1 22 ? 10.513 13.332 28.149 1.00 13.02 22 VAL B N 1
ATOM 4096 C CA . VAL B 1 22 ? 9.794 12.850 26.966 1.00 13.19 22 VAL B CA 1
ATOM 4097 C C . VAL B 1 22 ? 9.855 13.839 25.821 1.00 12.92 22 VAL B C 1
ATOM 4098 O O . VAL B 1 22 ? 9.917 13.439 24.654 1.00 12.52 22 VAL B O 1
ATOM 4102 N N . ASP B 1 23 ? 9.856 15.131 26.145 1.00 12.09 23 ASP B N 1
ATOM 4103 C CA . ASP B 1 23 ? 9.928 16.147 25.106 1.00 11.87 23 ASP B CA 1
ATOM 4104 C C . ASP B 1 23 ? 11.323 16.164 24.502 1.00 11.29 23 ASP B C 1
ATOM 4105 O O . ASP B 1 23 ? 11.482 16.379 23.299 1.00 11.14 23 ASP B O 1
ATOM 4110 N N . ILE B 1 24 ? 12.331 15.939 25.339 1.00 10.95 24 ILE B N 1
ATOM 4111 C CA . ILE B 1 24 ? 13.706 15.904 24.841 1.00 10.76 24 ILE B CA 1
ATOM 4112 C C . ILE B 1 24 ? 13.878 14.666 23.948 1.00 10.97 24 ILE B C 1
ATOM 4113 O O . ILE B 1 24 ? 14.518 14.745 22.892 1.00 10.72 24 ILE B O 1
ATOM 4118 N N . ALA B 1 25 ? 13.292 13.535 24.353 1.00 11.06 25 ALA B N 1
ATOM 4119 C CA . ALA B 1 25 ? 13.392 12.308 23.557 1.00 11.31 25 ALA B CA 1
ATOM 4120 C C . ALA B 1 25 ? 12.819 12.568 22.173 1.00 11.23 25 ALA B C 1
ATOM 4121 O O . ALA B 1 25 ? 13.445 12.266 21.154 1.00 11.04 25 ALA B O 1
ATOM 4123 N N . LEU B 1 26 ? 11.625 13.150 22.149 1.00 11.33 26 LEU B N 1
ATOM 4124 C CA . LEU B 1 26 ? 10.953 13.469 20.900 1.00 11.88 26 LEU B CA 1
ATOM 4125 C C . LEU B 1 26 ? 11.794 14.456 20.090 1.00 11.73 26 LEU B C 1
ATOM 4126 O O . LEU B 1 26 ? 11.999 14.278 18.890 1.00 11.72 26 LEU B O 1
ATOM 4131 N N . GLU B 1 27 ? 12.301 15.484 20.761 1.00 11.63 27 GLU B N 1
ATOM 4132 C CA . GLU B 1 27 ? 13.097 16.505 20.093 1.00 11.71 27 GLU B CA 1
ATOM 4133 C C . GLU B 1 27 ? 14.369 15.919 19.447 1.00 12.19 27 GLU B C 1
ATOM 4134 O O . GLU B 1 27 ? 14.771 16.324 18.343 1.00 11.95 27 GLU B O 1
ATOM 4140 N N . CYS B 1 28 ? 15.002 14.966 20.119 1.00 12.52 28 CYS B N 1
ATOM 4141 C CA . CYS B 1 28 ? 16.192 14.335 19.552 1.00 12.51 28 CYS B CA 1
ATOM 4142 C C . CYS B 1 28 ? 15.847 13.723 18.207 1.00 12.94 28 CYS B C 1
ATOM 4143 O O . CYS B 1 28 ? 16.572 13.883 17.229 1.00 13.03 28 CYS B O 1
ATOM 4146 N N . GLU B 1 29 ? 14.731 13.011 18.172 1.00 12.80 29 GLU B N 1
ATOM 4147 C CA . GLU B 1 29 ? 14.319 12.346 16.948 1.00 12.85 29 GLU B CA 1
ATOM 4148 C C . GLU B 1 29 ? 13.848 13.262 15.828 1.00 12.99 29 GLU B C 1
ATOM 4149 O O . GLU B 1 29 ? 14.339 13.196 14.700 1.00 12.75 29 GLU B O 1
ATOM 4155 N N . ARG B 1 30 ? 12.904 14.131 16.148 1.00 12.79 30 ARG B N 1
ATOM 4156 C CA . ARG B 1 30 ? 12.283 14.982 15.145 1.00 12.87 30 ARG B CA 1
ATOM 4157 C C . ARG B 1 30 ? 13.048 16.223 14.750 1.00 13.22 30 ARG B C 1
ATOM 4158 O O . ARG B 1 30 ? 12.639 16.925 13.824 1.00 13.72 30 ARG B O 1
ATOM 4166 N N . TYR B 1 31 ? 14.142 16.508 15.447 1.00 12.71 31 TYR B N 1
ATOM 4167 C CA . TYR B 1 31 ? 14.868 17.720 15.143 1.00 12.75 31 TYR B CA 1
ATOM 4168 C C . TYR B 1 31 ? 16.377 17.709 15.380 1.00 12.76 31 TYR B C 1
ATOM 4169 O O . TYR B 1 31 ? 17.140 17.966 14.451 1.00 12.74 31 TYR B O 1
ATOM 4178 N N . LEU B 1 32 ? 16.811 17.419 16.606 1.00 12.38 32 LEU B N 1
ATOM 4179 C CA . LEU B 1 32 ? 18.242 17.458 16.913 1.00 12.64 32 LEU B CA 1
ATOM 4180 C C . LEU B 1 32 ? 19.131 16.518 16.105 1.00 12.89 32 LEU B C 1
ATOM 4181 O O . LEU B 1 32 ? 20.213 16.919 15.667 1.00 12.86 32 LEU B O 1
ATOM 4186 N N . GLY B 1 33 ? 18.684 15.281 15.914 1.00 13.13 33 GLY B N 1
ATOM 4187 C CA . GLY B 1 33 ? 19.471 14.338 15.145 1.00 13.44 33 GLY B CA 1
ATOM 4188 C C . GLY B 1 33 ? 19.590 14.815 13.709 1.00 13.65 33 GLY B C 1
ATOM 4189 O O . GLY B 1 33 ? 20.694 15.042 13.201 1.00 13.64 33 GLY B O 1
ATOM 4190 N N . PRO B 1 34 ? 18.448 14.999 13.027 1.00 13.80 34 PRO B N 1
ATOM 4191 C CA . PRO B 1 34 ? 18.418 15.456 11.636 1.00 13.88 34 PRO B CA 1
ATOM 4192 C C . PRO B 1 34 ? 19.171 16.764 11.432 1.00 14.29 34 PRO B C 1
ATOM 4193 O O . PRO B 1 34 ? 19.809 16.966 10.399 1.00 14.63 34 PRO B O 1
ATOM 4197 N N . LYS B 1 35 ? 19.091 17.656 12.414 1.00 14.01 35 LYS B N 1
ATOM 4198 C CA . LYS B 1 35 ? 19.760 18.939 12.296 1.00 13.89 35 LYS B CA 1
ATOM 4199 C C . LYS B 1 35 ? 21.215 18.958 12.742 1.00 13.60 35 LYS B C 1
ATOM 4200 O O . LYS B 1 35 ? 21.824 20.015 12.832 1.00 13.34 35 LYS B O 1
ATOM 4206 N N . GLY B 1 36 ? 21.772 17.790 13.035 1.00 13.37 36 GLY B N 1
ATOM 4207 C CA . GLY B 1 36 ? 23.181 17.742 13.392 1.00 13.40 36 GLY B CA 1
ATOM 4208 C C . GLY B 1 36 ? 23.639 18.250 14.742 1.00 13.14 36 GLY B C 1
ATOM 4209 O O . GLY B 1 36 ? 24.828 18.537 14.922 1.00 13.21 36 GLY B O 1
ATOM 4210 N N . PHE B 1 37 ? 22.726 18.363 15.695 1.00 12.77 37 PHE B N 1
ATOM 4211 C CA . PHE B 1 37 ? 23.123 18.813 17.031 1.00 12.31 37 PHE B CA 1
ATOM 4212 C C . PHE B 1 37 ? 23.898 17.690 17.714 1.00 12.12 37 PHE B C 1
ATOM 4213 O O . PHE B 1 37 ? 23.517 16.516 17.628 1.00 11.65 37 PHE B O 1
ATOM 4221 N N . GLY B 1 38 ? 24.974 18.048 18.404 1.00 11.84 38 GLY B N 1
ATOM 4222 C CA . GLY B 1 38 ? 25.783 17.041 19.055 1.00 11.86 38 GLY B CA 1
ATOM 4223 C C . GLY B 1 38 ? 25.206 16.476 20.336 1.00 11.61 38 GLY B C 1
ATOM 4224 O O . GLY B 1 38 ? 25.382 15.303 20.636 1.00 11.87 38 GLY B O 1
ATOM 4225 N N . GLY B 1 39 ? 24.514 17.300 21.115 1.00 11.57 39 GLY B N 1
ATOM 4226 C CA . GLY B 1 39 ? 23.974 16.783 22.354 1.00 11.49 39 GLY B CA 1
ATOM 4227 C C . GLY B 1 39 ? 23.088 17.785 23.045 1.00 11.42 39 GLY B C 1
ATOM 4228 O O . GLY B 1 39 ? 22.899 18.904 22.557 1.00 11.62 39 GLY B O 1
ATOM 4229 N N . VAL B 1 40 ? 22.569 17.364 24.191 1.00 11.12 40 VAL B N 1
ATOM 4230 C CA . VAL B 1 40 ? 21.667 18.157 25.011 1.00 10.94 40 VAL B CA 1
ATOM 4231 C C . VAL B 1 40 ? 22.161 18.196 26.452 1.00 10.67 40 VAL B C 1
ATOM 4232 O O . VAL B 1 40 ? 22.489 17.161 27.029 1.00 10.73 40 VAL B O 1
ATOM 4236 N N . GLN B 1 41 ? 22.254 19.396 27.012 1.00 10.46 41 GLN B N 1
ATOM 4237 C CA . GLN B 1 41 ? 22.588 19.542 28.416 1.00 10.11 41 GLN B CA 1
ATOM 4238 C C . GLN B 1 41 ? 21.191 19.551 29.045 1.00 10.44 41 GLN B C 1
ATOM 4239 O O . GLN B 1 41 ? 20.344 20.375 28.671 1.00 10.22 41 GLN B O 1
ATOM 4245 N N . VAL B 1 42 ? 20.932 18.620 29.958 1.00 10.48 42 VAL B N 1
ATOM 4246 C CA . VAL B 1 42 ? 19.631 18.553 30.620 1.00 10.68 42 VAL B CA 1
ATOM 4247 C C . VAL B 1 42 ? 19.691 19.181 32.011 1.00 10.87 42 VAL B C 1
ATOM 4248 O O . VAL B 1 42 ? 20.758 19.280 32.609 1.00 11.29 42 VAL B O 1
ATOM 4252 N N . SER B 1 43 ? 18.541 19.632 32.506 1.00 10.77 43 SER B N 1
ATOM 4253 C CA . SER B 1 43 ? 18.480 20.186 33.854 1.00 10.76 43 SER B CA 1
ATOM 4254 C C . SER B 1 43 ? 18.785 19.051 34.846 1.00 10.78 43 SER B C 1
ATOM 4255 O O . SER B 1 43 ? 18.682 17.869 34.499 1.00 10.43 43 SER B O 1
ATOM 4258 N N . PRO B 1 44 ? 19.181 19.386 36.093 1.00 10.90 44 PRO B N 1
ATOM 4259 C CA . PRO B 1 44 ? 19.499 18.354 37.095 1.00 10.92 44 PRO B CA 1
ATOM 4260 C C . PRO B 1 44 ? 18.452 17.243 37.101 1.00 11.07 44 PRO B C 1
ATOM 4261 O O . PRO B 1 44 ? 17.273 17.498 37.326 1.00 10.32 44 PRO B O 1
ATOM 4265 N N . PRO B 1 45 ? 18.875 15.990 36.889 1.00 11.43 45 PRO B N 1
ATOM 4266 C CA . PRO B 1 45 ? 17.854 14.941 36.878 1.00 11.99 45 PRO B CA 1
ATOM 4267 C C . PRO B 1 45 ? 17.578 14.268 38.209 1.00 12.28 45 PRO B C 1
ATOM 4268 O O . PRO B 1 45 ? 16.800 13.321 38.273 1.00 12.55 45 PRO B O 1
ATOM 4272 N N . ASN B 1 46 ? 18.222 14.752 39.266 1.00 12.59 46 ASN B N 1
ATOM 4273 C CA . ASN B 1 46 ? 18.059 14.184 40.595 1.00 12.90 46 ASN B CA 1
ATOM 4274 C C . ASN B 1 46 ? 17.005 14.928 41.393 1.00 13.21 46 ASN B C 1
ATOM 4275 O O . ASN B 1 46 ? 16.765 16.113 41.167 1.00 12.91 46 ASN B O 1
ATOM 4280 N N . GLU B 1 47 ? 16.406 14.221 42.355 1.00 13.02 47 GLU B N 1
ATOM 4281 C CA . GLU B 1 47 ? 15.355 14.776 43.197 1.00 13.05 47 GLU B CA 1
ATOM 4282 C C . GLU B 1 47 ? 15.770 16.056 43.907 1.00 12.84 47 GLU B C 1
ATOM 4283 O O . GLU B 1 47 ? 16.860 16.136 44.471 1.00 12.71 47 GLU B O 1
ATOM 4289 N N . ASN B 1 48 ? 14.879 17.046 43.906 1.00 12.32 48 ASN B N 1
ATOM 4290 C CA . ASN B 1 48 ? 15.167 18.319 44.551 1.00 12.37 48 ASN B CA 1
ATOM 4291 C C . ASN B 1 48 ? 14.050 18.720 45.509 1.00 12.55 48 ASN B C 1
ATOM 4292 O O . ASN B 1 48 ? 12.980 18.104 45.536 1.00 12.20 48 ASN B O 1
ATOM 4297 N N . ILE B 1 49 ? 14.288 19.714 46.327 1.00 20.00 49 ILE B N 1
ATOM 4298 C CA . ILE B 1 49 ? 13.277 20.197 47.259 1.00 20.00 49 ILE B CA 1
ATOM 4299 C C . ILE B 1 49 ? 12.225 20.970 46.469 1.00 20.00 49 ILE B C 1
ATOM 4300 O O . ILE B 1 49 ? 12.528 21.599 45.453 1.00 20.00 49 ILE B O 1
ATOM 4305 N N . VAL B 1 50 ? 10.979 20.880 46.917 1.00 13.63 50 VAL B N 1
ATOM 4306 C CA . VAL B 1 50 ? 9.881 21.581 46.270 1.00 13.67 50 VAL B CA 1
ATOM 4307 C C . VAL B 1 50 ? 9.779 22.961 46.923 1.00 13.90 50 VAL B C 1
ATOM 4308 O O . VAL B 1 50 ? 9.594 23.074 48.138 1.00 14.10 50 VAL B O 1
ATOM 4312 N N . VAL B 1 51 ? 9.941 24.010 46.126 1.00 13.66 51 VAL B N 1
ATOM 4313 C CA . VAL B 1 51 ? 9.832 25.367 46.639 1.00 13.71 51 VAL B CA 1
ATOM 4314 C C . VAL B 1 51 ? 8.461 25.904 46.217 1.00 14.03 51 VAL B C 1
ATOM 4315 O O . VAL B 1 51 ? 8.136 25.961 45.031 1.00 13.85 51 VAL B O 1
ATOM 4319 N N . THR B 1 52 ? 7.645 26.259 47.205 1.00 14.52 52 THR B N 1
ATOM 4320 C CA . THR B 1 52 ? 6.311 26.769 46.945 1.00 15.22 52 THR B CA 1
ATOM 4321 C C . THR B 1 52 ? 6.257 28.275 47.157 1.00 15.00 52 THR B C 1
ATOM 4322 O O . THR B 1 52 ? 5.317 28.932 46.721 1.00 15.55 52 THR B O 1
ATOM 4326 N N . ASN B 1 53 ? 7.268 28.820 47.831 1.00 14.70 53 ASN B N 1
ATOM 4327 C CA . ASN B 1 53 ? 7.349 30.261 48.067 1.00 14.49 53 ASN B CA 1
ATOM 4328 C C . ASN B 1 53 ? 8.694 30.717 47.513 1.00 14.31 53 ASN B C 1
ATOM 4329 O O . ASN B 1 53 ? 9.692 30.650 48.222 1.00 14.25 53 ASN B O 1
ATOM 4334 N N . PRO B 1 54 ? 8.748 31.168 46.239 1.00 14.02 54 PRO B N 1
ATOM 4335 C CA . PRO B 1 54 ? 7.678 31.308 45.244 1.00 13.91 54 PRO B CA 1
ATOM 4336 C C . PRO B 1 54 ? 7.265 29.977 44.616 1.00 13.92 54 PRO B C 1
ATOM 4337 O O . PRO B 1 54 ? 7.873 28.944 44.878 1.00 13.43 54 PRO B O 1
ATOM 4341 N N . SER B 1 55 ? 6.243 30.021 43.760 1.00 13.97 55 SER B N 1
ATOM 4342 C CA . SER B 1 55 ? 5.701 28.812 43.152 1.00 14.41 55 SER B CA 1
ATOM 4343 C C . SER B 1 55 ? 6.530 28.077 42.094 1.00 13.87 55 SER B C 1
ATOM 4344 O O . SER B 1 55 ? 6.432 28.375 40.905 1.00 14.13 55 SER B O 1
ATOM 4347 N N . ARG B 1 56 ? 7.329 27.115 42.546 1.00 13.41 56 ARG B N 1
ATOM 4348 C CA . ARG B 1 56 ? 8.169 26.271 41.697 1.00 12.85 56 ARG B CA 1
ATOM 4349 C C . ARG B 1 56 ? 9.141 27.020 40.793 1.00 12.39 56 ARG B C 1
ATOM 4350 O O . ARG B 1 56 ? 9.082 26.911 39.568 1.00 12.08 56 ARG B O 1
ATOM 4358 N N . PRO B 1 57 ? 10.074 27.767 41.388 1.00 12.06 57 PRO B N 1
ATOM 4359 C CA . PRO B 1 57 ? 11.051 28.520 40.590 1.00 11.59 57 PRO B CA 1
ATOM 4360 C C . PRO B 1 57 ? 12.017 27.577 39.874 1.00 11.16 57 PRO B C 1
ATOM 4361 O O . PRO B 1 57 ? 12.153 26.417 40.251 1.00 11.16 57 PRO B O 1
ATOM 4365 N N . TRP B 1 58 ? 12.708 28.063 38.848 1.00 10.96 58 TRP B N 1
ATOM 4366 C CA . TRP B 1 58 ? 13.653 27.184 38.170 1.00 10.43 58 TRP B CA 1
ATOM 4367 C C . TRP B 1 58 ? 14.765 26.756 39.127 1.00 10.30 58 TRP B C 1
ATOM 4368 O O . TRP B 1 58 ? 15.255 25.618 39.077 1.00 10.22 58 TRP B O 1
ATOM 4379 N N . TRP B 1 59 ? 15.156 27.660 40.016 1.00 9.82 59 TRP B N 1
ATOM 4380 C CA . TRP B 1 59 ? 16.258 27.368 40.903 1.00 10.02 59 TRP B CA 1
ATOM 4381 C C . TRP B 1 59 ? 16.074 26.324 41.995 1.00 10.22 59 TRP B C 1
ATOM 4382 O O . TRP B 1 59 ? 17.037 25.975 42.670 1.00 10.53 59 TRP B O 1
ATOM 4393 N N . GLU B 1 60 ? 14.863 25.795 42.153 1.00 10.27 60 GLU B N 1
ATOM 4394 C CA . GLU B 1 60 ? 14.677 24.766 43.159 1.00 10.50 60 GLU B CA 1
ATOM 4395 C C . GLU B 1 60 ? 15.450 23.520 42.717 1.00 10.50 60 GLU B C 1
ATOM 4396 O O . GLU B 1 60 ? 15.798 22.694 43.547 1.00 10.54 60 GLU B O 1
ATOM 4402 N N . ARG B 1 61 ? 15.752 23.405 41.419 1.00 10.63 61 ARG B N 1
ATOM 4403 C CA . ARG B 1 61 ? 16.461 22.230 40.923 1.00 10.68 61 ARG B CA 1
ATOM 4404 C C . ARG B 1 61 ? 17.928 22.200 41.284 1.00 10.68 61 ARG B C 1
ATOM 4405 O O . ARG B 1 61 ? 18.635 21.215 41.003 1.00 10.62 61 ARG B O 1
ATOM 4413 N N . TYR B 1 62 ? 18.394 23.272 41.917 1.00 10.72 62 TYR B N 1
ATOM 4414 C CA . TYR B 1 62 ? 19.780 23.317 42.360 1.00 10.80 62 TYR B CA 1
ATOM 4415 C C . TYR B 1 62 ? 19.880 23.083 43.861 1.00 10.96 62 TYR B C 1
ATOM 4416 O O . TYR B 1 62 ? 20.888 23.384 44.486 1.00 10.91 62 TYR B O 1
ATOM 4425 N N . GLN B 1 63 ? 18.812 22.502 44.413 1.00 10.84 63 GLN B N 1
ATOM 4426 C CA . GLN B 1 63 ? 18.754 22.141 45.825 1.00 11.49 63 GLN B CA 1
ATOM 4427 C C . GLN B 1 63 ? 18.396 20.656 45.952 1.00 11.72 63 GLN B C 1
ATOM 4428 O O . GLN B 1 63 ? 17.259 20.300 46.222 1.00 11.81 63 GLN B O 1
ATOM 4434 N N . PRO B 1 64 ? 19.386 19.779 45.763 1.00 12.44 64 PRO B N 1
ATOM 4435 C CA . PRO B 1 64 ? 19.190 18.327 45.845 1.00 12.66 64 PRO B CA 1
ATOM 4436 C C . PRO B 1 64 ? 18.706 17.805 47.188 1.00 13.16 64 PRO B C 1
ATOM 4437 O O . PRO B 1 64 ? 19.086 18.324 48.235 1.00 13.16 64 PRO B O 1
ATOM 4441 N N . VAL B 1 65 ? 17.878 16.759 47.157 1.00 13.36 65 VAL B N 1
ATOM 4442 C CA . VAL B 1 65 ? 17.420 16.117 48.391 1.00 13.94 65 VAL B CA 1
ATOM 4443 C C . VAL B 1 65 ? 17.734 14.622 48.318 1.00 14.33 65 VAL B C 1
ATOM 4444 O O . VAL B 1 65 ? 17.642 13.921 49.313 1.00 14.26 65 VAL B O 1
ATOM 4448 N N . SER B 1 66 ? 18.122 14.146 47.135 1.00 14.44 66 SER B N 1
ATOM 4449 C CA . SER B 1 66 ? 18.518 12.754 46.952 1.00 14.83 66 SER B CA 1
ATOM 4450 C C . SER B 1 66 ? 19.065 12.623 45.546 1.00 15.10 66 SER B C 1
ATOM 4451 O O . SER B 1 66 ? 19.120 13.605 44.796 1.00 14.82 66 SER B O 1
ATOM 4454 N N . TYR B 1 67 ? 19.474 11.414 45.183 1.00 15.42 67 TYR B N 1
ATOM 4455 C CA . TYR B 1 67 ? 19.979 11.184 43.849 1.00 15.92 67 TYR B CA 1
ATOM 4456 C C . TYR B 1 67 ? 19.019 10.336 43.026 1.00 16.05 67 TYR B C 1
ATOM 4457 O O . TYR B 1 67 ? 19.390 9.806 41.983 1.00 16.55 67 TYR B O 1
ATOM 4466 N N . LYS B 1 68 ? 17.778 10.220 43.491 1.00 16.43 68 LYS B N 1
ATOM 4467 C CA . LYS B 1 68 ? 16.773 9.479 42.723 1.00 16.81 68 LYS B CA 1
ATOM 4468 C C . LYS B 1 68 ? 16.513 10.298 41.449 1.00 16.73 68 LYS B C 1
ATOM 4469 O O . LYS B 1 68 ? 16.444 11.528 41.504 1.00 16.33 68 LYS B O 1
ATOM 4475 N N . LEU B 1 69 ? 16.370 9.627 40.311 1.00 16.40 69 LEU B N 1
ATOM 4476 C CA . LEU B 1 69 ? 16.135 10.321 39.035 1.00 16.68 69 LEU B CA 1
ATOM 4477 C C . LEU B 1 69 ? 14.648 10.575 38.891 1.00 16.82 69 LEU B C 1
ATOM 4478 O O . LEU B 1 69 ? 13.977 10.006 38.038 1.00 17.06 69 LEU B O 1
ATOM 4483 N N . CYS B 1 70 ? 14.150 11.492 39.700 1.00 16.70 70 CYS B N 1
ATOM 4484 C CA . CYS B 1 70 ? 12.729 11.752 39.765 1.00 16.94 70 CYS B CA 1
ATOM 4485 C C . CYS B 1 70 ? 12.522 13.253 40.027 1.00 15.88 70 CYS B C 1
ATOM 4486 O O . CYS B 1 70 ? 12.688 13.729 41.153 1.00 15.41 70 CYS B O 1
ATOM 4489 N N . THR B 1 71 ? 12.170 13.974 38.963 1.00 14.72 71 THR B N 1
ATOM 4490 C CA . THR B 1 71 ? 12.008 15.433 38.975 1.00 13.88 71 THR B CA 1
ATOM 4491 C C . THR B 1 71 ? 10.773 15.856 38.180 1.00 13.84 71 THR B C 1
ATOM 4492 O O . THR B 1 71 ? 10.036 15.007 37.677 1.00 13.85 71 THR B O 1
ATOM 4496 N N . ARG B 1 72 ? 10.553 17.164 38.044 1.00 13.74 72 ARG B N 1
ATOM 4497 C CA . ARG B 1 72 ? 9.411 17.630 37.269 1.00 13.88 72 ARG B CA 1
ATOM 4498 C C . ARG B 1 72 ? 9.632 17.300 35.790 1.00 13.47 72 ARG B C 1
ATOM 4499 O O . ARG B 1 72 ? 8.692 17.341 35.000 1.00 13.45 72 ARG B O 1
ATOM 4507 N N . SER B 1 73 ? 10.876 17.007 35.411 1.00 12.72 73 SER B N 1
ATOM 4508 C CA . SER B 1 73 ? 11.161 16.650 34.018 1.00 12.63 73 SER B CA 1
ATOM 4509 C C . SER B 1 73 ? 10.728 15.220 33.746 1.00 12.63 73 SER B C 1
ATOM 4510 O O . SER B 1 73 ? 10.455 14.852 32.606 1.00 12.22 73 SER B O 1
ATOM 4513 N N . GLY B 1 74 ? 10.663 14.412 34.799 1.00 13.40 74 GLY B N 1
ATOM 4514 C CA . GLY B 1 74 ? 10.240 13.033 34.607 1.00 14.33 74 GLY B CA 1
ATOM 4515 C C . GLY B 1 74 ? 10.847 12.056 35.596 1.00 15.09 74 GLY B C 1
ATOM 4516 O O . GLY B 1 74 ? 11.683 12.441 36.413 1.00 14.57 74 GLY B O 1
ATOM 4517 N N . ASN B 1 75 ? 10.437 10.790 35.511 1.00 16.05 75 ASN B N 1
ATOM 4518 C CA . ASN B 1 75 ? 10.937 9.750 36.406 1.00 17.60 75 ASN B CA 1
ATOM 4519 C C . ASN B 1 75 ? 12.085 8.987 35.753 1.00 17.31 75 ASN B C 1
ATOM 4520 O O . ASN B 1 75 ? 12.447 9.260 34.609 1.00 17.21 75 ASN B O 1
ATOM 4525 N N . GLU B 1 76 ? 12.661 8.032 36.478 1.00 17.31 76 GLU B N 1
ATOM 4526 C CA . GLU B 1 76 ? 13.792 7.274 35.956 1.00 17.15 76 GLU B CA 1
ATOM 4527 C C . GLU B 1 76 ? 13.464 6.552 34.662 1.00 16.88 76 GLU B C 1
ATOM 4528 O O . GLU B 1 76 ? 14.314 6.415 33.784 1.00 16.21 76 GLU B O 1
ATOM 4534 N N . ASN B 1 77 ? 12.226 6.081 34.573 1.00 16.69 77 ASN B N 1
ATOM 4535 C CA . ASN B 1 77 ? 11.701 5.391 33.402 1.00 16.84 77 ASN B CA 1
ATOM 4536 C C . ASN B 1 77 ? 11.831 6.295 32.171 1.00 16.21 77 ASN B C 1
ATOM 4537 O O . ASN B 1 77 ? 12.383 5.923 31.129 1.00 15.44 77 ASN B O 1
ATOM 4542 N N . GLU B 1 78 ? 11.307 7.503 32.319 1.00 15.55 78 GLU B N 1
ATOM 4543 C CA . GLU B 1 78 ? 11.315 8.476 31.244 1.00 15.05 78 GLU B CA 1
ATOM 4544 C C . GLU B 1 78 ? 12.712 8.964 30.930 1.00 14.60 78 GLU B C 1
ATOM 4545 O O . GLU B 1 78 ? 13.012 9.246 29.782 1.00 14.20 78 GLU B O 1
ATOM 4551 N N . PHE B 1 79 ? 13.565 9.056 31.949 1.00 14.09 79 PHE B N 1
ATOM 4552 C CA . PHE B 1 79 ? 14.941 9.502 31.749 1.00 13.91 79 PHE B CA 1
ATOM 4553 C C . PHE B 1 79 ? 15.701 8.472 30.922 1.00 13.87 79 PHE B C 1
ATOM 4554 O O . PHE B 1 79 ? 16.422 8.825 30.003 1.00 13.66 79 PHE B O 1
ATOM 4562 N N . ARG B 1 80 ? 15.534 7.193 31.247 1.00 14.09 80 ARG B N 1
ATOM 4563 C CA . ARG B 1 80 ? 16.203 6.132 30.496 1.00 14.24 80 ARG B CA 1
ATOM 4564 C C . ARG B 1 80 ? 15.727 6.127 29.041 1.00 14.24 80 ARG B C 1
ATOM 4565 O O . ARG B 1 80 ? 16.522 6.014 28.109 1.00 14.34 80 ARG B O 1
ATOM 4573 N N . ASP B 1 81 ? 14.422 6.258 28.855 1.00 13.94 81 ASP B N 1
ATOM 4574 C CA . ASP B 1 81 ? 13.829 6.266 27.524 1.00 13.91 81 ASP B CA 1
ATOM 4575 C C . ASP B 1 81 ? 14.450 7.394 26.686 1.00 13.77 81 ASP B C 1
ATOM 4576 O O . ASP B 1 81 ? 14.755 7.230 25.505 1.00 13.79 81 ASP B O 1
ATOM 4581 N N . MET B 1 82 ? 14.635 8.547 27.317 1.00 13.34 82 MET B N 1
ATOM 4582 C CA . MET B 1 82 ? 15.207 9.703 26.652 1.00 13.42 82 MET B CA 1
ATOM 4583 C C . MET B 1 82 ? 16.645 9.453 26.240 1.00 13.36 82 MET B C 1
ATOM 4584 O O . MET B 1 82 ? 17.033 9.698 25.095 1.00 13.35 82 MET B O 1
ATOM 4589 N N . VAL B 1 83 ? 17.446 8.966 27.177 1.00 13.30 83 VAL B N 1
ATOM 4590 C CA . VAL B 1 83 ? 18.840 8.715 26.867 1.00 13.37 83 VAL B CA 1
ATOM 4591 C C . VAL B 1 83 ? 18.990 7.680 25.753 1.00 13.44 83 VAL B C 1
ATOM 4592 O O . VAL B 1 83 ? 19.835 7.832 24.868 1.00 13.50 83 VAL B O 1
ATOM 4596 N N . THR B 1 84 ? 18.167 6.636 25.787 1.00 13.55 84 THR B N 1
ATOM 4597 C CA . THR B 1 84 ? 18.230 5.601 24.760 1.00 13.46 84 THR B CA 1
ATOM 4598 C C . THR B 1 84 ? 17.858 6.181 23.397 1.00 13.36 84 THR B C 1
ATOM 4599 O O . THR B 1 84 ? 18.590 6.040 22.411 1.00 12.85 84 THR B O 1
ATOM 4603 N N . ARG B 1 85 ? 16.724 6.866 23.343 1.00 13.04 85 ARG B N 1
ATOM 4604 C CA . ARG B 1 85 ? 16.268 7.419 22.074 1.00 13.04 85 ARG B CA 1
ATOM 4605 C C . ARG B 1 85 ? 17.191 8.466 21.482 1.00 13.21 85 ARG B C 1
ATOM 4606 O O . ARG B 1 85 ? 17.370 8.528 20.266 1.00 13.29 85 ARG B O 1
ATOM 4614 N N . CYS B 1 86 ? 17.779 9.292 22.334 1.00 13.02 86 CYS B N 1
ATOM 4615 C CA . CYS B 1 86 ? 18.682 10.319 21.847 1.00 13.14 86 CYS B CA 1
ATOM 4616 C C . CYS B 1 86 ? 19.982 9.696 21.340 1.00 13.57 86 CYS B C 1
ATOM 4617 O O . CYS B 1 86 ? 20.443 10.002 20.235 1.00 13.54 86 CYS B O 1
ATOM 4620 N N . ASN B 1 87 ? 20.573 8.811 22.137 1.00 13.76 87 ASN B N 1
ATOM 4621 C CA . ASN B 1 87 ? 21.804 8.159 21.696 1.00 14.56 87 ASN B CA 1
ATOM 4622 C C . ASN B 1 87 ? 21.573 7.394 20.394 1.00 14.90 87 ASN B C 1
ATOM 4623 O O . ASN B 1 87 ? 22.464 7.321 19.547 1.00 15.14 87 ASN B O 1
ATOM 4628 N N . ASN B 1 88 ? 20.384 6.812 20.245 1.00 15.09 88 ASN B N 1
ATOM 4629 C CA . ASN B 1 88 ? 20.075 6.040 19.049 1.00 15.49 88 ASN B CA 1
ATOM 4630 C C . ASN B 1 88 ? 20.040 6.877 17.778 1.00 15.65 88 ASN B C 1
ATOM 4631 O O . ASN B 1 88 ? 20.110 6.335 16.669 1.00 16.01 88 ASN B O 1
ATOM 4636 N N . VAL B 1 89 ? 19.930 8.196 17.919 1.00 15.48 89 VAL B N 1
ATOM 4637 C CA . VAL B 1 89 ? 19.943 9.054 16.740 1.00 15.72 89 VAL B CA 1
ATOM 4638 C C . VAL B 1 89 ? 21.193 9.928 16.723 1.00 15.58 89 VAL B C 1
ATOM 4639 O O . VAL B 1 89 ? 21.258 10.937 16.024 1.00 15.77 89 VAL B O 1
ATOM 4643 N N . GLY B 1 90 ? 22.186 9.535 17.515 1.00 15.48 90 GLY B N 1
ATOM 4644 C CA . GLY B 1 90 ? 23.440 10.274 17.532 1.00 15.24 90 GLY B CA 1
ATOM 4645 C C . GLY B 1 90 ? 23.460 11.595 18.279 1.00 15.21 90 GLY B C 1
ATOM 4646 O O . GLY B 1 90 ? 24.290 12.459 17.997 1.00 14.78 90 GLY B O 1
ATOM 4647 N N . VAL B 1 91 ? 22.562 11.756 19.243 1.00 14.85 91 VAL B N 1
ATOM 4648 C CA . VAL B 1 91 ? 22.522 12.990 20.027 1.00 14.52 91 VAL B CA 1
ATOM 4649 C C . VAL B 1 91 ? 22.827 12.592 21.472 1.00 14.40 91 VAL B C 1
ATOM 4650 O O . VAL B 1 91 ? 22.085 11.836 22.088 1.00 14.34 91 VAL B O 1
ATOM 4654 N N . ARG B 1 92 ? 23.932 13.096 22.015 1.00 14.31 92 ARG B N 1
ATOM 4655 C CA . ARG B 1 92 ? 24.325 12.724 23.365 1.00 14.53 92 ARG B CA 1
ATOM 4656 C C . ARG B 1 92 ? 23.593 13.508 24.449 1.00 13.92 92 ARG B C 1
ATOM 4657 O O . ARG B 1 92 ? 23.040 14.584 24.198 1.00 14.03 92 ARG B O 1
ATOM 4665 N N . ILE B 1 93 ? 23.628 12.966 25.662 1.00 13.23 93 ILE B N 1
ATOM 4666 C CA . ILE B 1 93 ? 23.000 13.604 26.821 1.00 12.85 93 ILE B CA 1
ATOM 4667 C C . ILE B 1 93 ? 24.075 13.979 27.841 1.00 12.72 93 ILE B C 1
ATOM 4668 O O . ILE B 1 93 ? 24.909 13.152 28.216 1.00 12.34 93 ILE B O 1
ATOM 4673 N N . TYR B 1 94 ? 24.059 15.232 28.283 1.00 12.36 94 TYR B N 1
ATOM 4674 C CA . TYR B 1 94 ? 25.025 15.693 29.278 1.00 12.33 94 TYR B CA 1
ATOM 4675 C C . TYR B 1 94 ? 24.232 16.151 30.487 1.00 12.38 94 TYR B C 1
ATOM 4676 O O . TYR B 1 94 ? 23.317 16.958 30.370 1.00 12.05 94 TYR B O 1
ATOM 4685 N N . VAL B 1 95 ? 24.577 15.613 31.647 1.00 12.33 95 VAL B N 1
ATOM 4686 C CA . VAL B 1 95 ? 23.856 15.925 32.868 1.00 12.45 95 VAL B CA 1
ATOM 4687 C C . VAL B 1 95 ? 24.441 17.055 33.688 1.00 12.33 95 VAL B C 1
ATOM 4688 O O . VAL B 1 95 ? 25.652 17.149 33.876 1.00 11.70 95 VAL B O 1
ATOM 4692 N N . ASP B 1 96 ? 23.550 17.921 34.165 1.00 12.08 96 ASP B N 1
ATOM 4693 C CA . ASP B 1 96 ? 23.931 19.035 35.011 1.00 12.14 96 ASP B CA 1
ATOM 4694 C C . ASP B 1 96 ? 24.044 18.372 36.379 1.00 11.92 96 ASP B C 1
ATOM 4695 O O . ASP B 1 96 ? 23.041 18.040 37.003 1.00 12.03 96 ASP B O 1
ATOM 4700 N N . ALA B 1 97 ? 25.275 18.150 36.812 1.00 11.93 97 ALA B N 1
ATOM 4701 C CA . ALA B 1 97 ? 25.533 17.482 38.077 1.00 11.80 97 ALA B CA 1
ATOM 4702 C C . ALA B 1 97 ? 25.673 18.446 39.250 1.00 11.88 97 ALA B C 1
ATOM 4703 O O . ALA B 1 97 ? 26.646 19.192 39.335 1.00 11.67 97 ALA B O 1
ATOM 4705 N N . VAL B 1 98 ? 24.701 18.417 40.153 1.00 11.79 98 VAL B N 1
ATOM 4706 C CA . VAL B 1 98 ? 24.715 19.291 41.318 1.00 12.28 98 VAL B CA 1
ATOM 4707 C C . VAL B 1 98 ? 25.259 18.446 42.457 1.00 12.62 98 VAL B C 1
ATOM 4708 O O . VAL B 1 98 ? 24.527 17.694 43.112 1.00 12.72 98 VAL B O 1
ATOM 4712 N N . ILE B 1 99 ? 26.553 18.596 42.694 1.00 12.78 99 ILE B N 1
ATOM 4713 C CA . ILE B 1 99 ? 27.243 17.778 43.684 1.00 13.22 99 ILE B CA 1
ATOM 4714 C C . ILE B 1 99 ? 27.966 18.502 44.810 1.00 13.29 99 ILE B C 1
ATOM 4715 O O . ILE B 1 99 ? 28.509 17.863 45.710 1.00 13.44 99 ILE B O 1
ATOM 4720 N N . ASN B 1 100 ? 27.985 19.830 44.766 1.00 12.99 100 ASN B N 1
ATOM 4721 C CA . ASN B 1 100 ? 28.661 20.590 45.809 1.00 12.84 100 ASN B CA 1
ATOM 4722 C C . ASN B 1 100 ? 27.840 20.648 47.091 1.00 12.79 100 ASN B C 1
ATOM 4723 O O . ASN B 1 100 ? 28.378 20.739 48.194 1.00 12.59 100 ASN B O 1
ATOM 4728 N N . HIS B 1 101 ? 26.528 20.548 46.949 1.00 12.63 101 HIS B N 1
ATOM 4729 C CA . HIS B 1 101 ? 25.659 20.732 48.092 1.00 13.03 101 HIS B CA 1
ATOM 4730 C C . HIS B 1 101 ? 24.335 20.006 47.956 1.00 13.16 101 HIS B C 1
ATOM 4731 O O . HIS B 1 101 ? 24.021 19.433 46.904 1.00 13.06 101 HIS B O 1
ATOM 4738 N N . MET B 1 102 ? 23.573 20.046 49.041 1.00 13.21 102 MET B N 1
ATOM 4739 C CA . MET B 1 102 ? 22.221 19.515 49.043 1.00 14.17 102 MET B CA 1
ATOM 4740 C C . MET B 1 102 ? 21.379 20.797 49.136 1.00 14.45 102 MET B C 1
ATOM 4741 O O . MET B 1 102 ? 21.877 21.874 48.787 1.00 14.97 102 MET B O 1
ATOM 4746 N N . CYS B 1 103 ? 20.144 20.722 49.616 1.00 14.98 103 CYS B N 1
ATOM 4747 C CA . CYS B 1 103 ? 19.286 21.908 49.666 1.00 15.68 103 CYS B CA 1
ATOM 4748 C C . CYS B 1 103 ? 19.630 22.958 50.730 1.00 16.49 103 CYS B C 1
ATOM 4749 O O . CYS B 1 103 ? 20.557 22.788 51.511 1.00 16.14 103 CYS B O 1
ATOM 4752 N N . GLY B 1 104 ? 18.858 24.045 50.738 1.00 17.58 104 GLY B N 1
ATOM 4753 C CA . GLY B 1 104 ? 19.066 25.122 51.689 1.00 19.09 104 GLY B CA 1
ATOM 4754 C C . GLY B 1 104 ? 18.900 24.679 53.129 1.00 20.25 104 GLY B C 1
ATOM 4755 O O . GLY B 1 104 ? 18.031 23.863 53.442 1.00 20.18 104 GLY B O 1
ATOM 4756 N N . SER B 1 105 ? 19.735 25.209 54.011 1.00 21.24 105 SER B N 1
ATOM 4757 C CA . SER B 1 105 ? 19.672 24.833 55.418 1.00 22.45 105 SER B CA 1
ATOM 4758 C C . SER B 1 105 ? 18.333 25.198 56.054 1.00 22.91 105 SER B C 1
ATOM 4759 O O . SER B 1 105 ? 17.947 24.625 57.081 1.00 23.19 105 SER B O 1
ATOM 4762 N N . GLY B 1 106 ? 17.620 26.142 55.447 1.00 23.15 106 GLY B N 1
ATOM 4763 C CA . GLY B 1 106 ? 16.338 26.562 55.986 1.00 23.42 106 GLY B CA 1
ATOM 4764 C C . GLY B 1 106 ? 15.132 25.868 55.390 1.00 23.55 106 GLY B C 1
ATOM 4765 O O . GLY B 1 106 ? 13.991 26.202 55.730 1.00 23.72 106 GLY B O 1
ATOM 4766 N N . ALA B 1 107 ? 15.366 24.920 54.485 1.00 23.48 107 ALA B N 1
ATOM 4767 C CA . ALA B 1 107 ? 14.260 24.189 53.881 1.00 23.66 107 ALA B CA 1
ATOM 4768 C C . ALA B 1 107 ? 13.576 23.421 55.011 1.00 23.66 107 ALA B C 1
ATOM 4769 O O . ALA B 1 107 ? 14.243 22.889 55.897 1.00 23.62 107 ALA B O 1
ATOM 4771 N N . ALA B 1 108 ? 12.251 23.369 54.979 1.00 24.02 108 ALA B N 1
ATOM 4772 C CA . ALA B 1 108 ? 11.503 22.668 56.012 1.00 24.04 108 ALA B CA 1
ATOM 4773 C C . ALA B 1 108 ? 11.710 21.163 55.926 1.00 24.08 108 ALA B C 1
ATOM 4774 O O . ALA B 1 108 ? 11.853 20.600 54.838 1.00 24.17 108 ALA B O 1
ATOM 4776 N N . ALA B 1 109 ? 11.725 20.507 57.082 1.00 24.03 109 ALA B N 1
ATOM 4777 C CA . ALA B 1 109 ? 11.873 19.057 57.120 1.00 23.63 109 ALA B CA 1
ATOM 4778 C C . ALA B 1 109 ? 10.551 18.475 56.627 1.00 23.40 109 ALA B C 1
ATOM 4779 O O . ALA B 1 109 ? 9.485 19.075 56.827 1.00 23.74 109 ALA B O 1
ATOM 4781 N N . GLY B 1 110 ? 10.608 17.320 55.973 1.00 22.92 110 GLY B N 1
ATOM 4782 C CA . GLY B 1 110 ? 9.383 16.710 55.488 1.00 22.06 110 GLY B CA 1
ATOM 4783 C C . GLY B 1 110 ? 9.555 16.013 54.154 1.00 21.50 110 GLY B C 1
ATOM 4784 O O . GLY B 1 110 ? 10.675 15.669 53.774 1.00 21.20 110 GLY B O 1
ATOM 4785 N N . THR B 1 111 ? 8.443 15.807 53.450 1.00 20.91 111 THR B N 1
ATOM 4786 C CA . THR B 1 111 ? 8.466 15.138 52.159 1.00 20.44 111 THR B CA 1
ATOM 4787 C C . THR B 1 111 ? 8.055 16.078 51.014 1.00 19.96 111 THR B C 1
ATOM 4788 O O . THR B 1 111 ? 7.515 15.637 49.997 1.00 19.64 111 THR B O 1
ATOM 4792 N N . GLY B 1 112 ? 8.305 17.380 51.191 1.00 19.33 112 GLY B N 1
ATOM 4793 C CA . GLY B 1 112 ? 8.003 18.347 50.140 1.00 18.78 112 GLY B CA 1
ATOM 4794 C C . GLY B 1 112 ? 9.199 18.301 49.196 1.00 18.45 112 GLY B C 1
ATOM 4795 O O . GLY B 1 112 ? 10.020 19.232 49.125 1.00 18.18 112 GLY B O 1
ATOM 4796 N N . THR B 1 113 ? 9.280 17.193 48.469 1.00 17.82 113 THR B N 1
ATOM 4797 C CA . THR B 1 113 ? 10.373 16.881 47.558 1.00 17.32 113 THR B CA 1
ATOM 4798 C C . THR B 1 113 ? 9.798 16.360 46.250 1.00 17.07 113 THR B C 1
ATOM 4799 O O . THR B 1 113 ? 8.666 15.885 46.223 1.00 16.77 113 THR B O 1
ATOM 4803 N N . THR B 1 114 ? 10.573 16.404 45.169 1.00 16.64 114 THR B N 1
ATOM 4804 C CA . THR B 1 114 ? 10.013 15.981 43.893 1.00 16.68 114 THR B CA 1
ATOM 4805 C C . THR B 1 114 ? 9.678 14.506 43.755 1.00 17.32 114 THR B C 1
ATOM 4806 O O . THR B 1 114 ? 8.899 14.137 42.871 1.00 17.20 114 THR B O 1
ATOM 4810 N N . CYS B 1 115 ? 10.243 13.657 44.610 1.00 18.09 115 CYS B N 1
ATOM 4811 C CA . CYS B 1 115 ? 9.905 12.232 44.547 1.00 19.27 115 CYS B CA 1
ATOM 4812 C C . CYS B 1 115 ? 9.273 11.750 45.842 1.00 19.61 115 CYS B C 1
ATOM 4813 O O . CYS B 1 115 ? 9.045 10.546 46.018 1.00 19.81 115 CYS B O 1
ATOM 4816 N N . GLY B 1 116 ? 8.996 12.682 46.744 1.00 19.75 116 GLY B N 1
ATOM 4817 C CA . GLY B 1 116 ? 8.385 12.322 48.014 1.00 19.88 116 GLY B CA 1
ATOM 4818 C C . GLY B 1 116 ? 9.360 11.822 49.066 1.00 20.04 116 GLY B C 1
ATOM 4819 O O . GLY B 1 116 ? 8.937 11.334 50.119 1.00 19.93 116 GLY B O 1
ATOM 4820 N N . SER B 1 117 ? 10.660 11.915 48.799 1.00 19.77 117 SER B N 1
ATOM 4821 C CA . SER B 1 117 ? 11.655 11.486 49.776 1.00 19.88 117 SER B CA 1
ATOM 4822 C C . SER B 1 117 ? 11.617 12.438 50.966 1.00 19.88 117 SER B C 1
ATOM 4823 O O . SER B 1 117 ? 11.226 13.602 50.846 1.00 19.85 117 SER B O 1
ATOM 4826 N N . TYR B 1 118 ? 12.015 11.939 52.124 1.00 19.79 118 TYR B N 1
ATOM 4827 C CA . TYR B 1 118 ? 12.048 12.776 53.301 1.00 19.61 118 TYR B CA 1
ATOM 4828 C C . TYR B 1 118 ? 13.456 13.321 53.506 1.00 19.59 118 TYR B C 1
ATOM 4829 O O . TYR B 1 118 ? 14.455 12.711 53.116 1.00 19.09 118 TYR B O 1
ATOM 4838 N N . CYS B 1 119 ? 13.525 14.494 54.112 1.00 19.78 119 CYS B N 1
ATOM 4839 C CA . CYS B 1 119 ? 14.801 15.067 54.475 1.00 19.94 119 CYS B CA 1
ATOM 4840 C C . CYS B 1 119 ? 14.511 16.065 55.584 1.00 19.88 119 CYS B C 1
ATOM 4841 O O . CYS B 1 119 ? 13.393 16.565 55.719 1.00 19.64 119 CYS B O 1
ATOM 4844 N N . ASN B 1 120 ? 15.510 16.305 56.412 1.00 20.01 120 ASN B N 1
ATOM 4845 C CA . ASN B 1 120 ? 15.388 17.286 57.476 1.00 20.28 120 ASN B CA 1
ATOM 4846 C C . ASN B 1 120 ? 16.665 18.090 57.324 1.00 20.42 120 ASN B C 1
ATOM 4847 O O . ASN B 1 120 ? 17.704 17.731 57.865 1.00 19.97 120 ASN B O 1
ATOM 4852 N N . PRO B 1 121 ? 16.607 19.170 56.531 1.00 20.85 121 PRO B N 1
ATOM 4853 C CA . PRO B 1 121 ? 17.765 20.034 56.289 1.00 21.22 121 PRO B CA 1
ATOM 4854 C C . PRO B 1 121 ? 18.390 20.570 57.572 1.00 21.54 121 PRO B C 1
ATOM 4855 O O . PRO B 1 121 ? 19.611 20.618 57.697 1.00 21.50 121 PRO B O 1
ATOM 4859 N N . GLY B 1 122 ? 17.550 20.974 58.522 1.00 21.90 122 GLY B N 1
ATOM 4860 C CA . GLY B 1 122 ? 18.072 21.492 59.775 1.00 22.41 122 GLY B CA 1
ATOM 4861 C C . GLY B 1 122 ? 18.996 20.492 60.441 1.00 22.75 122 GLY B C 1
ATOM 4862 O O . GLY B 1 122 ? 19.986 20.863 61.078 1.00 22.84 122 GLY B O 1
ATOM 4863 N N . SER B 1 123 ? 18.677 19.209 60.284 1.00 22.56 123 SER B N 1
ATOM 4864 C CA . SER B 1 123 ? 19.471 18.149 60.889 1.00 22.75 123 SER B CA 1
ATOM 4865 C C . SER B 1 123 ? 20.480 17.532 59.941 1.00 22.50 123 SER B C 1
ATOM 4866 O O . SER B 1 123 ? 21.116 16.533 60.287 1.00 22.39 123 SER B O 1
ATOM 4869 N N . ARG B 1 124 ? 20.623 18.112 58.748 1.00 22.31 124 ARG B N 1
ATOM 4870 C CA . ARG B 1 124 ? 21.549 17.578 57.752 1.00 22.29 124 ARG B CA 1
ATOM 4871 C C . ARG B 1 124 ? 21.197 16.115 57.488 1.00 22.17 124 ARG B C 1
ATOM 4872 O O . ARG B 1 124 ? 22.081 15.296 57.237 1.00 21.62 124 ARG B O 1
ATOM 4880 N N . GLU B 1 125 ? 19.905 15.792 57.541 1.00 22.44 125 GLU B N 1
ATOM 4881 C CA . GLU B 1 125 ? 19.457 14.406 57.341 1.00 22.91 125 GLU B CA 1
ATOM 4882 C C . GLU B 1 125 ? 18.825 14.157 55.979 1.00 22.27 125 GLU B C 1
ATOM 4883 O O . GLU B 1 125 ? 17.779 14.716 55.679 1.00 22.02 125 GLU B O 1
ATOM 4889 N N . PHE B 1 126 ? 19.449 13.302 55.175 1.00 21.68 126 PHE B N 1
ATOM 4890 C CA . PHE B 1 126 ? 18.917 12.951 53.855 1.00 21.31 126 PHE B CA 1
ATOM 4891 C C . PHE B 1 126 ? 18.965 11.431 53.752 1.00 21.16 126 PHE B C 1
ATOM 4892 O O . PHE B 1 126 ? 19.822 10.870 53.087 1.00 20.66 126 PHE B O 1
ATOM 4900 N N . PRO B 1 127 ? 18.018 10.751 54.416 1.00 21.54 127 PRO B N 1
ATOM 4901 C CA . PRO B 1 127 ? 17.981 9.286 54.398 1.00 21.75 127 PRO B CA 1
ATOM 4902 C C . PRO B 1 127 ? 17.846 8.626 53.035 1.00 21.75 127 PRO B C 1
ATOM 4903 O O . PRO B 1 127 ? 18.164 7.446 52.889 1.00 21.80 127 PRO B O 1
ATOM 4907 N N . ALA B 1 128 ? 17.394 9.367 52.031 1.00 21.79 128 ALA B N 1
ATOM 4908 C CA . ALA B 1 128 ? 17.259 8.772 50.708 1.00 21.81 128 ALA B CA 1
ATOM 4909 C C . ALA B 1 128 ? 18.605 8.589 50.003 1.00 21.77 128 ALA B C 1
ATOM 4910 O O . ALA B 1 128 ? 18.685 7.893 48.994 1.00 22.08 128 ALA B O 1
ATOM 4912 N N . VAL B 1 129 ? 19.667 9.191 50.531 1.00 21.75 129 VAL B N 1
ATOM 4913 C CA . VAL B 1 129 ? 20.971 9.066 49.899 1.00 21.41 129 VAL B CA 1
ATOM 4914 C C . VAL B 1 129 ? 21.784 7.828 50.320 1.00 21.69 129 VAL B C 1
ATOM 4915 O O . VAL B 1 129 ? 22.131 6.994 49.478 1.00 21.62 129 VAL B O 1
ATOM 4919 N N . PRO B 1 130 ? 22.110 7.690 51.619 1.00 21.58 130 PRO B N 1
ATOM 4920 C CA . PRO B 1 130 ? 21.808 8.567 52.748 1.00 21.44 130 PRO B CA 1
ATOM 4921 C C . PRO B 1 130 ? 22.981 9.467 53.141 1.00 21.26 130 PRO B C 1
ATOM 4922 O O . PRO B 1 130 ? 24.151 9.110 52.962 1.00 21.09 130 PRO B O 1
ATOM 4926 N N . TYR B 1 131 ? 22.650 10.634 53.685 1.00 20.98 131 TYR B N 1
ATOM 4927 C CA . TYR B 1 131 ? 23.658 11.564 54.179 1.00 20.92 131 TYR B CA 1
ATOM 4928 C C . TYR B 1 131 ? 23.274 11.927 55.607 1.00 21.33 131 TYR B C 1
ATOM 4929 O O . TYR B 1 131 ? 22.084 12.065 55.919 1.00 21.33 131 TYR B O 1
ATOM 4938 N N . SER B 1 132 ? 24.289 12.085 56.454 1.00 22.16 132 SER B N 1
ATOM 4939 C CA . SER B 1 132 ? 24.131 12.458 57.862 1.00 23.03 132 SER B CA 1
ATOM 4940 C C . SER B 1 132 ? 24.868 13.764 58.089 1.00 22.98 132 SER B C 1
ATOM 4941 O O . SER B 1 132 ? 25.545 14.265 57.193 1.00 22.64 132 SER B O 1
ATOM 4944 N N . ALA B 1 133 ? 24.765 14.278 59.312 1.00 23.19 133 ALA B N 1
ATOM 4945 C CA . ALA B 1 133 ? 25.434 15.516 59.684 1.00 23.67 133 ALA B CA 1
ATOM 4946 C C . ALA B 1 133 ? 26.932 15.458 59.443 1.00 23.86 133 ALA B C 1
ATOM 4947 O O . ALA B 1 133 ? 27.545 16.478 59.154 1.00 23.77 133 ALA B O 1
ATOM 4949 N N . TRP B 1 134 ? 27.551 14.290 59.580 1.00 24.45 134 TRP B N 1
ATOM 4950 C CA . TRP B 1 134 ? 28.986 14.281 59.351 1.00 24.88 134 TRP B CA 1
ATOM 4951 C C . TRP B 1 134 ? 29.384 14.140 57.900 1.00 24.18 134 TRP B C 1
ATOM 4952 O O . TRP B 1 134 ? 30.551 13.931 57.587 1.00 24.05 134 TRP B O 1
ATOM 4963 N N . ASP B 1 135 ? 28.410 14.270 57.007 1.00 23.11 135 ASP B N 1
ATOM 4964 C CA . ASP B 1 135 ? 28.703 14.207 55.585 1.00 22.21 135 ASP B CA 1
ATOM 4965 C C . ASP B 1 135 ? 28.757 15.634 55.033 1.00 21.74 135 ASP B C 1
ATOM 4966 O O . ASP B 1 135 ? 28.904 15.842 53.830 1.00 21.28 135 ASP B O 1
ATOM 4971 N N . PHE B 1 136 ? 28.655 16.612 55.933 1.00 21.31 136 PHE B N 1
ATOM 4972 C CA . PHE B 1 136 ? 28.687 18.027 55.551 1.00 20.89 136 PHE B CA 1
ATOM 4973 C C . PHE B 1 136 ? 29.889 18.774 56.135 1.00 21.06 136 PHE B C 1
ATOM 4974 O O . PHE B 1 136 ? 30.530 18.295 57.072 1.00 20.91 136 PHE B O 1
ATOM 4982 N N . ASN B 1 137 ? 30.174 19.953 55.578 1.00 20.96 137 ASN B N 1
ATOM 4983 C CA . ASN B 1 137 ? 31.323 20.765 55.972 1.00 21.20 137 ASN B CA 1
ATOM 4984 C C . ASN B 1 137 ? 31.181 21.712 57.142 1.00 21.67 137 ASN B C 1
ATOM 4985 O O . ASN B 1 137 ? 32.026 22.579 57.326 1.00 21.52 137 ASN B O 1
ATOM 4990 N N . ASP B 1 138 ? 30.147 21.570 57.947 1.00 22.56 138 ASP B N 1
ATOM 4991 C CA . ASP B 1 138 ? 30.012 22.513 59.042 1.00 23.17 138 ASP B CA 1
ATOM 4992 C C . ASP B 1 138 ? 31.248 22.625 59.951 1.00 23.29 138 ASP B C 1
ATOM 4993 O O . ASP B 1 138 ? 31.595 23.725 60.388 1.00 23.29 138 ASP B O 1
ATOM 4998 N N . GLY B 1 139 ? 31.955 21.522 60.183 1.00 23.20 139 GLY B N 1
ATOM 4999 C CA . GLY B 1 139 ? 33.139 21.581 61.034 1.00 22.98 139 GLY B CA 1
ATOM 5000 C C . GLY B 1 139 ? 34.384 22.129 60.345 1.00 22.85 139 GLY B C 1
ATOM 5001 O O . GLY B 1 139 ? 35.469 22.211 60.932 1.00 23.00 139 GLY B O 1
ATOM 5002 N N . LYS B 1 140 ? 34.226 22.528 59.092 1.00 22.44 140 LYS B N 1
ATOM 5003 C CA . LYS B 1 140 ? 35.324 23.050 58.302 1.00 22.02 140 LYS B CA 1
ATOM 5004 C C . LYS B 1 140 ? 35.076 24.524 57.951 1.00 21.39 140 LYS B C 1
ATOM 5005 O O . LYS B 1 140 ? 35.918 25.187 57.344 1.00 21.05 140 LYS B O 1
ATOM 5011 N N . CYS B 1 141 ? 33.916 25.040 58.342 1.00 20.57 141 CYS B N 1
ATOM 5012 C CA . CYS B 1 141 ? 33.592 26.426 58.028 1.00 20.07 141 CYS B CA 1
ATOM 5013 C C . CYS B 1 141 ? 33.847 27.331 59.226 1.00 19.82 141 CYS B C 1
ATOM 5014 O O . CYS B 1 141 ? 33.354 27.088 60.329 1.00 19.34 141 CYS B O 1
ATOM 5017 N N . LYS B 1 142 ? 34.607 28.395 58.982 1.00 19.59 142 LYS B N 1
ATOM 5018 C CA . LYS B 1 142 ? 35.007 29.335 60.019 1.00 19.72 142 LYS B CA 1
ATOM 5019 C C . LYS B 1 142 ? 34.018 30.465 60.338 1.00 18.87 142 LYS B C 1
ATOM 5020 O O . LYS B 1 142 ? 34.155 31.139 61.361 1.00 19.16 142 LYS B O 1
ATOM 5026 N N . THR B 1 143 ? 33.015 30.672 59.493 1.00 17.45 143 THR B N 1
ATOM 5027 C CA . THR B 1 143 ? 32.111 31.801 59.700 1.00 16.27 143 THR B CA 1
ATOM 5028 C C . THR B 1 143 ? 30.947 31.635 60.656 1.00 15.97 143 THR B C 1
ATOM 5029 O O . THR B 1 143 ? 30.390 30.549 60.792 1.00 15.63 143 THR B O 1
ATOM 5033 N N . ALA B 1 144 ? 30.561 32.745 61.278 1.00 15.54 144 ALA B N 1
ATOM 5034 C CA . ALA B 1 144 ? 29.446 32.741 62.218 1.00 15.64 144 ALA B CA 1
ATOM 5035 C C . ALA B 1 144 ? 28.125 32.379 61.544 1.00 15.40 144 ALA B C 1
ATOM 5036 O O . ALA B 1 144 ? 27.315 31.661 62.134 1.00 15.90 144 ALA B O 1
ATOM 5038 N N . SER B 1 145 ? 27.917 32.851 60.316 1.00 14.84 145 SER B N 1
ATOM 5039 C CA . SER B 1 145 ? 26.673 32.571 59.599 1.00 14.53 145 SER B CA 1
ATOM 5040 C C . SER B 1 145 ? 26.647 31.184 58.981 1.00 14.55 145 SER B C 1
ATOM 5041 O O . SER B 1 145 ? 25.585 30.707 58.578 1.00 14.56 145 SER B O 1
ATOM 5044 N N . GLY B 1 146 ? 27.805 30.533 58.911 1.00 14.26 146 GLY B N 1
ATOM 5045 C CA . GLY B 1 146 ? 27.868 29.220 58.294 1.00 14.05 146 GLY B CA 1
ATOM 5046 C C . GLY B 1 146 ? 27.954 29.327 56.776 1.00 14.12 146 GLY B C 1
ATOM 5047 O O . GLY B 1 146 ? 28.089 28.313 56.079 1.00 14.15 146 GLY B O 1
ATOM 5048 N N . GLY B 1 147 ? 27.879 30.555 56.258 1.00 13.67 147 GLY B N 1
ATOM 5049 C CA . GLY B 1 147 ? 27.951 30.751 54.823 1.00 13.30 147 GLY B CA 1
ATOM 5050 C C . GLY B 1 147 ? 29.194 31.480 54.358 1.00 13.17 147 GLY B C 1
ATOM 5051 O O . GLY B 1 147 ? 30.028 31.901 55.158 1.00 12.57 147 GLY B O 1
ATOM 5052 N N . ILE B 1 148 ? 29.328 31.610 53.046 1.00 12.95 148 ILE B N 1
ATOM 5053 C CA . ILE B 1 148 ? 30.459 32.319 52.476 1.00 13.06 148 ILE B CA 1
ATOM 5054 C C . ILE B 1 148 ? 30.209 33.803 52.750 1.00 13.54 148 ILE B C 1
ATOM 5055 O O . ILE B 1 148 ? 29.193 34.346 52.324 1.00 13.79 148 ILE B O 1
ATOM 5060 N N . GLU B 1 149 ? 31.129 34.441 53.462 1.00 13.44 149 GLU B N 1
ATOM 5061 C CA . GLU B 1 149 ? 30.993 35.852 53.808 1.00 14.04 149 GLU B CA 1
ATOM 5062 C C . GLU B 1 149 ? 31.986 36.674 53.012 1.00 14.73 149 GLU B C 1
ATOM 5063 O O . GLU B 1 149 ? 31.637 37.720 52.459 1.00 15.13 149 GLU B O 1
ATOM 5069 N N . SER B 1 150 ? 33.227 36.210 52.960 1.00 15.16 150 SER B N 1
ATOM 5070 C CA . SER B 1 150 ? 34.234 36.875 52.145 1.00 15.97 150 SER B CA 1
ATOM 5071 C C . SER B 1 150 ? 34.441 35.965 50.940 1.00 16.89 150 SER B C 1
ATOM 5072 O O . SER B 1 150 ? 35.021 34.881 51.056 1.00 16.39 150 SER B O 1
ATOM 5075 N N . TYR B 1 151 ? 33.947 36.383 49.781 1.00 17.95 151 TYR B N 1
ATOM 5076 C CA . TYR B 1 151 ? 34.101 35.543 48.606 1.00 19.32 151 TYR B CA 1
ATOM 5077 C C . TYR B 1 151 ? 35.515 35.652 48.082 1.00 19.96 151 TYR B C 1
ATOM 5078 O O . TYR B 1 151 ? 35.807 35.163 46.992 1.00 20.67 151 TYR B O 1
ATOM 5087 N N . ASN B 1 152 ? 36.391 36.294 48.857 1.00 20.52 152 ASN B N 1
ATOM 5088 C CA . ASN B 1 152 ? 37.783 36.445 48.461 1.00 20.70 152 ASN B CA 1
ATOM 5089 C C . ASN B 1 152 ? 38.748 35.473 49.158 1.00 20.03 152 ASN B C 1
ATOM 5090 O O . ASN B 1 152 ? 39.948 35.491 48.896 1.00 20.08 152 ASN B O 1
ATOM 5095 N N . ASP B 1 153 ? 38.210 34.621 50.031 1.00 18.81 153 ASP B N 1
ATOM 5096 C CA . ASP B 1 153 ? 39.003 33.606 50.733 1.00 17.69 153 ASP B CA 1
ATOM 5097 C C . ASP B 1 153 ? 38.570 32.266 50.160 1.00 17.03 153 ASP B C 1
ATOM 5098 O O . ASP B 1 153 ? 37.453 31.827 50.407 1.00 15.99 153 ASP B O 1
ATOM 5103 N N . PRO B 1 154 ? 39.455 31.587 49.407 1.00 16.86 154 PRO B N 1
ATOM 5104 C CA . PRO B 1 154 ? 39.089 30.293 48.818 1.00 16.71 154 PRO B CA 1
ATOM 5105 C C . PRO B 1 154 ? 38.570 29.286 49.831 1.00 16.55 154 PRO B C 1
ATOM 5106 O O . PRO B 1 154 ? 37.742 28.434 49.492 1.00 16.66 154 PRO B O 1
ATOM 5110 N N . TYR B 1 155 ? 39.051 29.359 51.071 1.00 16.17 155 TYR B N 1
ATOM 5111 C CA . TYR B 1 155 ? 38.566 28.426 52.074 1.00 15.95 155 TYR B CA 1
ATOM 5112 C C . TYR B 1 155 ? 37.113 28.690 52.386 1.00 15.22 155 TYR B C 1
ATOM 5113 O O . TYR B 1 155 ? 36.337 27.762 52.579 1.00 14.67 155 TYR B O 1
ATOM 5122 N N . GLN B 1 156 ? 36.720 29.954 52.440 1.00 14.22 156 GLN B N 1
ATOM 5123 C CA . GLN B 1 156 ? 35.316 30.203 52.691 1.00 13.95 156 GLN B CA 1
ATOM 5124 C C . GLN B 1 156 ? 34.478 29.821 51.468 1.00 14.05 156 GLN B C 1
ATOM 5125 O O . GLN B 1 156 ? 33.406 29.227 51.605 1.00 13.54 156 GLN B O 1
ATOM 5131 N N . VAL B 1 157 ? 34.947 30.133 50.268 1.00 14.43 157 VAL B N 1
ATOM 5132 C CA . VAL B 1 157 ? 34.063 29.835 49.155 1.00 14.74 157 VAL B CA 1
ATOM 5133 C C . VAL B 1 157 ? 33.938 28.343 48.872 1.00 14.68 157 VAL B C 1
ATOM 5134 O O . VAL B 1 157 ? 32.941 27.912 48.311 1.00 14.01 157 VAL B O 1
ATOM 5138 N N . ARG B 1 158 ? 34.902 27.542 49.326 1.00 14.66 158 ARG B N 1
ATOM 5139 C CA . ARG B 1 158 ? 34.818 26.099 49.100 1.00 14.91 158 ARG B CA 1
ATOM 5140 C C . ARG B 1 158 ? 34.309 25.269 50.282 1.00 14.89 158 ARG B C 1
ATOM 5141 O O . ARG B 1 158 ? 33.712 24.206 50.084 1.00 14.16 158 ARG B O 1
ATOM 5149 N N . ASP B 1 159 ? 34.545 25.744 51.502 1.00 14.98 159 ASP B N 1
ATOM 5150 C CA . ASP B 1 159 ? 34.164 24.987 52.695 1.00 15.34 159 ASP B CA 1
ATOM 5151 C C . ASP B 1 159 ? 32.933 25.492 53.448 1.00 15.34 159 ASP B C 1
ATOM 5152 O O . ASP B 1 159 ? 32.428 24.796 54.319 1.00 15.51 159 ASP B O 1
ATOM 5157 N N . CYS B 1 160 ? 32.467 26.706 53.146 1.00 15.28 160 CYS B N 1
ATOM 5158 C CA . CYS B 1 160 ? 31.279 27.223 53.807 1.00 15.61 160 CYS B CA 1
ATOM 5159 C C . CYS B 1 160 ? 30.103 27.091 52.858 1.00 15.05 160 CYS B C 1
ATOM 5160 O O . CYS B 1 160 ? 30.286 26.755 51.692 1.00 14.94 160 CYS B O 1
ATOM 5163 N N . GLN B 1 161 ? 28.898 27.328 53.367 1.00 14.81 161 GLN B N 1
ATOM 5164 C CA . GLN B 1 161 ? 27.698 27.203 52.553 1.00 14.77 161 GLN B CA 1
ATOM 5165 C C . GLN B 1 161 ? 27.462 28.360 51.599 1.00 14.51 161 GLN B C 1
ATOM 5166 O O . GLN B 1 161 ? 27.448 29.521 52.011 1.00 13.82 161 GLN B O 1
ATOM 5172 N N . LEU B 1 162 ? 27.289 28.037 50.321 1.00 14.34 162 LEU B N 1
ATOM 5173 C CA . LEU B 1 162 ? 26.988 29.040 49.298 1.00 14.58 162 LEU B CA 1
ATOM 5174 C C . LEU B 1 162 ? 25.552 29.432 49.648 1.00 14.40 162 LEU B C 1
ATOM 5175 O O . LEU B 1 162 ? 24.633 28.641 49.492 1.00 14.47 162 LEU B O 1
ATOM 5180 N N . VAL B 1 163 ? 25.370 30.655 50.130 1.00 14.20 163 VAL B N 1
ATOM 5181 C CA . VAL B 1 163 ? 24.058 31.129 50.570 1.00 14.43 163 VAL B CA 1
ATOM 5182 C C . VAL B 1 163 ? 23.197 30.075 51.286 1.00 14.59 163 VAL B C 1
ATOM 5183 O O . VAL B 1 163 ? 22.009 29.909 50.999 1.00 14.41 163 VAL B O 1
ATOM 5187 N N . GLY B 1 164 ? 23.798 29.372 52.234 1.00 14.76 164 GLY B N 1
ATOM 5188 C CA . GLY B 1 164 ? 23.035 28.400 52.992 1.00 15.29 164 GLY B CA 1
ATOM 5189 C C . GLY B 1 164 ? 22.796 27.037 52.369 1.00 15.84 164 GLY B C 1
ATOM 5190 O O . GLY B 1 164 ? 22.100 26.208 52.981 1.00 15.79 164 GLY B O 1
ATOM 5191 N N . LEU B 1 165 ? 23.316 26.816 51.223 1.00 20.00 165 LEU B N 1
ATOM 5192 C CA . LEU B 1 165 ? 23.222 25.497 50.590 1.00 20.00 165 LEU B CA 1
ATOM 5193 C C . LEU B 1 165 ? 24.106 24.544 51.408 1.00 20.00 165 LEU B C 1
ATOM 5194 O O . LEU B 1 165 ? 25.319 24.732 51.468 1.00 20.00 165 LEU B O 1
ATOM 5199 N N . LEU B 1 166 ? 23.462 23.467 51.917 1.00 15.81 166 LEU B N 1
ATOM 5200 C CA . LEU B 1 166 ? 24.244 22.564 52.770 1.00 15.84 166 LEU B CA 1
ATOM 5201 C C . LEU B 1 166 ? 25.438 22.027 51.999 1.00 15.64 166 LEU B C 1
ATOM 5202 O O . LEU B 1 166 ? 25.283 21.331 50.996 1.00 15.31 166 LEU B O 1
ATOM 5207 N N . ASP B 1 167 ? 26.633 22.347 52.483 1.00 15.42 167 ASP B N 1
ATOM 5208 C CA . ASP B 1 167 ? 27.872 21.987 51.798 1.00 15.60 167 ASP B CA 1
ATOM 5209 C C . ASP B 1 167 ? 28.379 20.574 52.101 1.00 15.88 167 ASP B C 1
ATOM 5210 O O . ASP B 1 167 ? 28.744 20.258 53.230 1.00 16.07 167 ASP B O 1
ATOM 5215 N N . LEU B 1 168 ? 28.424 19.743 51.067 1.00 16.14 168 LEU B N 1
ATOM 5216 C CA . LEU B 1 168 ? 28.873 18.360 51.189 1.00 16.73 168 LEU B CA 1
ATOM 5217 C C . LEU B 1 168 ? 30.369 18.268 51.513 1.00 17.14 168 LEU B C 1
ATOM 5218 O O . LEU B 1 168 ? 31.182 19.008 50.953 1.00 16.77 168 LEU B O 1
ATOM 5223 N N . ALA B 1 169 ? 30.731 17.345 52.410 1.00 17.62 169 ALA B N 1
ATOM 5224 C CA . ALA B 1 169 ? 32.130 17.157 52.779 1.00 18.21 169 ALA B CA 1
ATOM 5225 C C . ALA B 1 169 ? 32.787 16.351 51.665 1.00 18.71 169 ALA B C 1
ATOM 5226 O O . ALA B 1 169 ? 32.988 15.138 51.783 1.00 18.31 169 ALA B O 1
ATOM 5228 N N . LEU B 1 170 ? 33.117 17.044 50.585 1.00 19.23 170 LEU B N 1
ATOM 5229 C CA . LEU B 1 170 ? 33.709 16.437 49.402 1.00 20.19 170 LEU B CA 1
ATOM 5230 C C . LEU B 1 170 ? 35.095 15.833 49.536 1.00 20.81 170 LEU B C 1
ATOM 5231 O O . LEU B 1 170 ? 35.629 15.297 48.568 1.00 20.48 170 LEU B O 1
ATOM 5236 N N . GLU B 1 171 ? 35.685 15.924 50.722 1.00 21.59 171 GLU B N 1
ATOM 5237 C CA . GLU B 1 171 ? 37.006 15.349 50.906 1.00 22.53 171 GLU B CA 1
ATOM 5238 C C . GLU B 1 171 ? 36.857 13.908 51.378 1.00 22.64 171 GLU B C 1
ATOM 5239 O O . GLU B 1 171 ? 37.768 13.109 51.217 1.00 22.87 171 GLU B O 1
ATOM 5245 N N . LYS B 1 172 ? 35.694 13.588 51.938 1.00 22.89 172 LYS B N 1
ATOM 5246 C CA . LYS B 1 172 ? 35.411 12.253 52.464 1.00 23.25 172 LYS B CA 1
ATOM 5247 C C . LYS B 1 172 ? 35.148 11.214 51.380 1.00 23.34 172 LYS B C 1
ATOM 5248 O O . LYS B 1 172 ? 34.441 11.478 50.405 1.00 23.23 172 LYS B O 1
ATOM 5254 N N . ASP B 1 173 ? 35.698 10.017 51.552 1.00 23.32 173 ASP B N 1
ATOM 5255 C CA . ASP B 1 173 ? 35.480 9.002 50.538 1.00 23.21 173 ASP B CA 1
ATOM 5256 C C . ASP B 1 173 ? 34.023 8.577 50.476 1.00 22.79 173 ASP B C 1
ATOM 5257 O O . ASP B 1 173 ? 33.528 8.226 49.411 1.00 22.67 173 ASP B O 1
ATOM 5262 N N . TYR B 1 174 ? 33.332 8.612 51.609 1.00 22.51 174 TYR B N 1
ATOM 5263 C CA . TYR B 1 174 ? 31.930 8.220 51.620 1.00 22.29 174 TYR B CA 1
ATOM 5264 C C . TYR B 1 174 ? 31.117 9.147 50.719 1.00 22.00 174 TYR B C 1
ATOM 5265 O O . TYR B 1 174 ? 30.302 8.693 49.906 1.00 21.63 174 TYR B O 1
ATOM 5274 N N . VAL B 1 175 ? 31.339 10.449 50.881 1.00 21.53 175 VAL B N 1
ATOM 5275 C CA . VAL B 1 175 ? 30.639 11.458 50.088 1.00 21.41 175 VAL B CA 1
ATOM 5276 C C . VAL B 1 175 ? 31.094 11.390 48.625 1.00 21.37 175 VAL B C 1
ATOM 5277 O O . VAL B 1 175 ? 30.275 11.430 47.701 1.00 21.16 175 VAL B O 1
ATOM 5281 N N . ARG B 1 176 ? 32.398 11.275 48.408 1.00 21.58 176 ARG B N 1
ATOM 5282 C CA . ARG B 1 176 ? 32.917 11.170 47.052 1.00 21.93 176 ARG B CA 1
ATOM 5283 C C . ARG B 1 176 ? 32.362 9.917 46.353 1.00 21.91 176 ARG B C 1
ATOM 5284 O O . ARG B 1 176 ? 32.089 9.939 45.153 1.00 21.72 176 ARG B O 1
ATOM 5292 N N . SER B 1 177 ? 32.162 8.841 47.110 1.00 21.85 177 SER B N 1
ATOM 5293 C CA . SER B 1 177 ? 31.637 7.605 46.536 1.00 22.07 177 SER B CA 1
ATOM 5294 C C . SER B 1 177 ? 30.133 7.661 46.288 1.00 22.01 177 SER B C 1
ATOM 5295 O O . SER B 1 177 ? 29.642 7.112 45.301 1.00 21.90 177 SER B O 1
ATOM 5298 N N . MET B 1 178 ? 29.405 8.336 47.171 1.00 22.00 178 MET B N 1
ATOM 5299 C CA . MET B 1 178 ? 27.966 8.468 47.022 1.00 22.23 178 MET B CA 1
ATOM 5300 C C . MET B 1 178 ? 27.692 9.248 45.730 1.00 21.64 178 MET B C 1
ATOM 5301 O O . MET B 1 178 ? 26.784 8.914 44.962 1.00 21.40 178 MET B O 1
ATOM 5306 N N . ILE B 1 179 ? 28.491 10.285 45.500 1.00 20.81 179 ILE B N 1
ATOM 5307 C CA . ILE B 1 179 ? 28.343 11.106 44.302 1.00 19.98 179 ILE B CA 1
ATOM 5308 C C . ILE B 1 179 ? 28.753 10.314 43.065 1.00 19.67 179 ILE B C 1
ATOM 5309 O O . ILE B 1 179 ? 28.043 10.323 42.058 1.00 19.36 179 ILE B O 1
ATOM 5314 N N . ALA B 1 180 ? 29.883 9.612 43.146 1.00 19.18 180 ALA B N 1
ATOM 5315 C CA . ALA B 1 180 ? 30.349 8.829 42.008 1.00 19.03 180 ALA B CA 1
ATOM 5316 C C . ALA B 1 180 ? 29.345 7.732 41.653 1.00 18.72 180 ALA B C 1
ATOM 5317 O O . ALA B 1 180 ? 29.216 7.363 40.483 1.00 18.83 180 ALA B O 1
ATOM 5319 N N . ASP B 1 181 ? 28.633 7.216 42.655 1.00 18.61 181 ASP B N 1
ATOM 5320 C CA . ASP B 1 181 ? 27.648 6.164 42.404 1.00 18.16 181 ASP B CA 1
ATOM 5321 C C . ASP B 1 181 ? 26.513 6.735 41.567 1.00 17.96 181 ASP B C 1
ATOM 5322 O O . ASP B 1 181 ? 25.990 6.081 40.665 1.00 17.85 181 ASP B O 1
ATOM 5327 N N . TYR B 1 182 ? 26.135 7.966 41.888 1.00 17.35 182 TYR B N 1
ATOM 5328 C CA . TYR B 1 182 ? 25.079 8.661 41.164 1.00 17.04 182 TYR B CA 1
ATOM 5329 C C . TYR B 1 182 ? 25.517 8.922 39.717 1.00 17.07 182 TYR B C 1
ATOM 5330 O O . TYR B 1 182 ? 24.790 8.610 38.768 1.00 16.98 182 TYR B O 1
ATOM 5339 N N . LEU B 1 183 ? 26.710 9.481 39.542 1.00 17.00 183 LEU B N 1
ATOM 5340 C CA . LEU B 1 183 ? 27.213 9.779 38.205 1.00 16.72 183 LEU B CA 1
ATOM 5341 C C . LEU B 1 183 ? 27.401 8.510 37.367 1.00 16.80 183 LEU B C 1
ATOM 5342 O O . LEU B 1 183 ? 27.175 8.510 36.154 1.00 16.28 183 LEU B O 1
ATOM 5347 N N . ASN B 1 184 ? 27.820 7.433 38.025 1.00 16.89 184 ASN B N 1
ATOM 5348 C CA . ASN B 1 184 ? 28.036 6.170 37.333 1.00 17.17 184 ASN B CA 1
ATOM 5349 C C . ASN B 1 184 ? 26.732 5.535 36.897 1.00 17.31 184 ASN B C 1
ATOM 5350 O O . ASN B 1 184 ? 26.681 4.884 35.853 1.00 17.48 184 ASN B O 1
ATOM 5355 N N . LYS B 1 185 ? 25.680 5.720 37.687 1.00 17.53 185 LYS B N 1
ATOM 5356 C CA . LYS B 1 185 ? 24.373 5.188 37.329 1.00 17.61 185 LYS B CA 1
ATOM 5357 C C . LYS B 1 185 ? 24.002 5.881 36.022 1.00 17.38 185 LYS B C 1
ATOM 5358 O O . LYS B 1 185 ? 23.554 5.248 35.065 1.00 17.25 185 LYS B O 1
ATOM 5364 N N . LEU B 1 186 ? 24.204 7.195 35.988 1.00 17.08 186 LEU B N 1
ATOM 5365 C CA . LEU B 1 186 ? 23.902 7.977 34.796 1.00 17.17 186 LEU B CA 1
ATOM 5366 C C . LEU B 1 186 ? 24.738 7.534 33.588 1.00 17.21 186 LEU B C 1
ATOM 5367 O O . LEU B 1 186 ? 24.232 7.430 32.465 1.00 16.90 186 LEU B O 1
ATOM 5372 N N . ILE B 1 187 ? 26.027 7.299 33.803 1.00 17.39 187 ILE B N 1
ATOM 5373 C CA . ILE B 1 187 ? 26.891 6.850 32.718 1.00 17.84 187 ILE B CA 1
ATOM 5374 C C . ILE B 1 187 ? 26.401 5.504 32.189 1.00 18.05 187 ILE B C 1
ATOM 5375 O O . ILE B 1 187 ? 26.342 5.281 30.981 1.00 18.17 187 ILE B O 1
ATOM 5380 N N . ASP B 1 188 ? 26.055 4.608 33.105 1.00 18.32 188 ASP B N 1
ATOM 5381 C CA . ASP B 1 188 ? 25.589 3.284 32.717 1.00 18.75 188 ASP B CA 1
ATOM 5382 C C . ASP B 1 188 ? 24.288 3.367 31.906 1.00 18.22 188 ASP B C 1
ATOM 5383 O O . ASP B 1 188 ? 24.060 2.563 30.992 1.00 17.96 188 ASP B O 1
ATOM 5388 N N . ILE B 1 189 ? 23.442 4.350 32.221 1.00 17.51 189 ILE B N 1
ATOM 5389 C CA . ILE B 1 189 ? 22.196 4.543 31.483 1.00 16.66 189 ILE B CA 1
ATOM 5390 C C . ILE B 1 189 ? 22.514 5.043 30.061 1.00 16.37 189 ILE B C 1
ATOM 5391 O O . ILE B 1 189 ? 21.758 4.776 29.114 1.00 16.37 189 ILE B O 1
ATOM 5396 N N . GLY B 1 190 ? 23.638 5.748 29.903 1.00 15.85 190 GLY B N 1
ATOM 5397 C CA . GLY B 1 190 ? 24.024 6.214 28.577 1.00 15.11 190 GLY B CA 1
ATOM 5398 C C . GLY B 1 190 ? 24.457 7.661 28.444 1.00 14.71 190 GLY B C 1
ATOM 5399 O O . GLY B 1 190 ? 24.706 8.141 27.336 1.00 14.33 190 GLY B O 1
ATOM 5400 N N . VAL B 1 191 ? 24.548 8.362 29.568 1.00 14.48 191 VAL B N 1
ATOM 5401 C CA . VAL B 1 191 ? 24.963 9.760 29.548 1.00 14.46 191 VAL B CA 1
ATOM 5402 C C . VAL B 1 191 ? 26.410 9.843 29.085 1.00 14.41 191 VAL B C 1
ATOM 5403 O O . VAL B 1 191 ? 27.222 8.984 29.427 1.00 14.42 191 VAL B O 1
ATOM 5407 N N . ALA B 1 192 ? 26.734 10.881 28.315 1.00 14.11 192 ALA B N 1
ATOM 5408 C CA . ALA B 1 192 ? 28.071 11.054 27.761 1.00 14.05 192 ALA B CA 1
ATOM 5409 C C . ALA B 1 192 ? 29.010 11.952 28.545 1.00 14.04 192 ALA B C 1
ATOM 5410 O O . ALA B 1 192 ? 30.213 11.995 28.270 1.00 14.08 192 ALA B O 1
ATOM 5412 N N . GLY B 1 193 ? 28.477 12.664 29.525 1.00 13.82 193 GLY B N 1
ATOM 5413 C CA . GLY B 1 193 ? 29.331 13.579 30.256 1.00 13.93 193 GLY B CA 1
ATOM 5414 C C . GLY B 1 193 ? 28.545 14.471 31.186 1.00 13.70 193 GLY B C 1
ATOM 5415 O O . GLY B 1 193 ? 27.325 14.325 31.301 1.00 13.77 193 GLY B O 1
ATOM 5416 N N . PHE B 1 194 ? 29.238 15.416 31.815 1.00 13.54 194 PHE B N 1
ATOM 5417 C CA . PHE B 1 194 ? 28.599 16.268 32.810 1.00 13.52 194 PHE B CA 1
ATOM 5418 C C . PHE B 1 194 ? 29.003 17.727 32.880 1.00 13.36 194 PHE B C 1
ATOM 5419 O O . PHE B 1 194 ? 30.131 18.104 32.567 1.00 13.35 194 PHE B O 1
ATOM 5427 N N . ARG B 1 195 ? 28.040 18.543 33.300 1.00 12.99 195 ARG B N 1
ATOM 5428 C CA . ARG B 1 195 ? 28.308 19.944 33.586 1.00 13.06 195 ARG B CA 1
ATOM 5429 C C . ARG B 1 195 ? 28.493 19.827 35.103 1.00 12.99 195 ARG B C 1
ATOM 5430 O O . ARG B 1 195 ? 27.583 19.344 35.790 1.00 12.99 195 ARG B O 1
ATOM 5438 N N . ILE B 1 196 ? 29.652 20.210 35.636 1.00 13.09 196 ILE B N 1
ATOM 5439 C CA . ILE B 1 196 ? 29.841 20.130 37.085 1.00 12.92 196 ILE B CA 1
ATOM 5440 C C . ILE B 1 196 ? 29.450 21.482 37.672 1.00 12.91 196 ILE B C 1
ATOM 5441 O O . ILE B 1 196 ? 30.203 22.455 37.619 1.00 12.52 196 ILE B O 1
ATOM 5446 N N . ASP B 1 197 ? 28.242 21.528 38.214 1.00 12.91 197 ASP B N 1
ATOM 5447 C CA . ASP B 1 197 ? 27.696 22.745 38.799 1.00 13.03 197 ASP B CA 1
ATOM 5448 C C . ASP B 1 197 ? 28.512 23.242 39.989 1.00 13.10 197 ASP B C 1
ATOM 5449 O O . ASP B 1 197 ? 29.055 22.434 40.744 1.00 13.17 197 ASP B O 1
ATOM 5454 N N . ALA B 1 198 ? 28.562 24.566 40.157 1.00 12.98 198 ALA B N 1
ATOM 5455 C CA . ALA B 1 198 ? 29.242 25.211 41.278 1.00 13.13 198 ALA B CA 1
ATOM 5456 C C . ALA B 1 198 ? 30.663 24.707 41.531 1.00 13.16 198 ALA B C 1
ATOM 5457 O O . ALA B 1 198 ? 31.068 24.536 42.682 1.00 12.57 198 ALA B O 1
ATOM 5459 N N . SER B 1 199 ? 31.428 24.508 40.461 1.00 13.31 199 SER B N 1
ATOM 5460 C CA . SER B 1 199 ? 32.793 24.003 40.617 1.00 13.50 199 SER B CA 1
ATOM 5461 C C . SER B 1 199 ? 33.692 24.940 41.425 1.00 13.67 199 SER B C 1
ATOM 5462 O O . SER B 1 199 ? 34.588 24.487 42.130 1.00 13.08 199 SER B O 1
ATOM 5465 N N . LYS B 1 200 ? 33.444 26.242 41.333 1.00 13.96 200 LYS B N 1
ATOM 5466 C CA . LYS B 1 200 ? 34.233 27.213 42.079 1.00 14.57 200 LYS B CA 1
ATOM 5467 C C . LYS B 1 200 ? 34.146 26.923 43.583 1.00 14.35 200 LYS B C 1
ATOM 5468 O O . LYS B 1 200 ? 35.074 27.211 44.345 1.00 14.52 200 LYS B O 1
ATOM 5474 N N . HIS B 1 201 ? 33.030 26.331 43.997 1.00 14.00 201 HIS B N 1
ATOM 5475 C CA . HIS B 1 201 ? 32.780 26.031 45.398 1.00 14.16 201 HIS B CA 1
ATOM 5476 C C . HIS B 1 201 ? 33.311 24.697 45.891 1.00 14.09 201 HIS B C 1
ATOM 5477 O O . HIS B 1 201 ? 33.048 24.288 47.019 1.00 14.12 201 HIS B O 1
ATOM 5484 N N . MET B 1 202 ? 34.079 24.035 45.034 1.00 14.19 202 MET B N 1
ATOM 5485 C CA . MET B 1 202 ? 34.709 22.780 45.408 1.00 14.58 202 MET B CA 1
ATOM 5486 C C . MET B 1 202 ? 36.204 22.863 45.109 1.00 14.70 202 MET B C 1
ATOM 5487 O O . MET B 1 202 ? 36.656 23.660 44.288 1.00 14.85 202 MET B O 1
ATOM 5492 N N . TRP B 1 203 ? 36.987 22.063 45.817 1.00 15.37 203 TRP B N 1
ATOM 5493 C CA . TRP B 1 203 ? 38.417 22.038 45.579 1.00 15.45 203 TRP B CA 1
ATOM 5494 C C . TRP B 1 203 ? 38.651 21.206 44.324 1.00 15.71 203 TRP B C 1
ATOM 5495 O O . TRP B 1 203 ? 38.045 20.148 44.156 1.00 15.34 203 TRP B O 1
ATOM 5506 N N . PRO B 1 204 ? 39.527 21.677 43.431 1.00 15.70 204 PRO B N 1
ATOM 5507 C CA . PRO B 1 204 ? 39.834 20.963 42.192 1.00 16.13 204 PRO B CA 1
ATOM 5508 C C . PRO B 1 204 ? 40.205 19.508 42.477 1.00 16.46 204 PRO B C 1
ATOM 5509 O O . PRO B 1 204 ? 39.868 18.615 41.709 1.00 16.43 204 PRO B O 1
ATOM 5513 N N . GLY B 1 205 ? 40.886 19.285 43.599 1.00 16.74 205 GLY B N 1
ATOM 5514 C CA . GLY B 1 205 ? 41.302 17.942 43.969 1.00 17.13 205 GLY B CA 1
ATOM 5515 C C . GLY B 1 205 ? 40.191 16.996 44.365 1.00 17.43 205 GLY B C 1
ATOM 5516 O O . GLY B 1 205 ? 40.309 15.784 44.159 1.00 17.42 205 GLY B O 1
ATOM 5517 N N . ASP B 1 206 ? 39.126 17.531 44.956 1.00 17.34 206 ASP B N 1
ATOM 5518 C CA . ASP B 1 206 ? 37.987 16.715 45.354 1.00 17.87 206 ASP B CA 1
ATOM 5519 C C . ASP B 1 206 ? 37.201 16.353 44.103 1.00 17.96 206 ASP B C 1
ATOM 5520 O O . ASP B 1 206 ? 36.675 15.245 43.993 1.00 18.07 206 ASP B O 1
ATOM 5525 N N . ILE B 1 207 ? 37.110 17.292 43.166 1.00 17.97 207 ILE B N 1
ATOM 5526 C CA . ILE B 1 207 ? 36.407 17.019 41.919 1.00 18.52 207 ILE B CA 1
ATOM 5527 C C . ILE B 1 207 ? 37.160 15.888 41.217 1.00 19.01 207 ILE B C 1
ATOM 5528 O O . ILE B 1 207 ? 36.551 14.916 40.764 1.00 18.97 207 ILE B O 1
ATOM 5533 N N . LYS B 1 208 ? 38.485 16.015 41.157 1.00 19.72 208 LYS B N 1
ATOM 5534 C CA . LYS B 1 208 ? 39.323 15.001 40.519 1.00 20.52 208 LYS B CA 1
ATOM 5535 C C . LYS B 1 208 ? 39.082 13.640 41.170 1.00 20.49 208 LYS B C 1
ATOM 5536 O O . LYS B 1 208 ? 38.897 12.642 40.479 1.00 20.38 208 LYS B O 1
ATOM 5542 N N . ALA B 1 209 ? 39.079 13.602 42.501 1.00 20.48 209 ALA B N 1
ATOM 5543 C CA . ALA B 1 209 ? 38.859 12.352 43.225 1.00 20.61 209 ALA B CA 1
ATOM 5544 C C . ALA B 1 209 ? 37.541 11.699 42.817 1.00 20.82 209 ALA B C 1
ATOM 5545 O O . ALA B 1 209 ? 37.460 10.479 42.673 1.00 20.68 209 ALA B O 1
ATOM 5547 N N . VAL B 1 210 ? 36.504 12.513 42.633 1.00 21.08 210 VAL B N 1
ATOM 5548 C CA . VAL B 1 210 ? 35.202 11.990 42.235 1.00 21.58 210 VAL B CA 1
ATOM 5549 C C . VAL B 1 210 ? 35.242 11.496 40.797 1.00 21.82 210 VAL B C 1
ATOM 5550 O O . VAL B 1 210 ? 34.743 10.416 40.483 1.00 21.60 210 VAL B O 1
ATOM 5554 N N . LEU B 1 211 ? 35.835 12.302 39.925 1.00 22.30 211 LEU B N 1
ATOM 5555 C CA . LEU B 1 211 ? 35.935 11.974 38.509 1.00 23.04 211 LEU B CA 1
ATOM 5556 C C . LEU B 1 211 ? 36.704 10.687 38.250 1.00 23.31 211 LEU B C 1
ATOM 5557 O O . LEU B 1 211 ? 36.348 9.913 37.362 1.00 23.29 211 LEU B O 1
ATOM 5562 N N . ASP B 1 212 ? 37.759 10.455 39.022 1.00 23.61 212 ASP B N 1
ATOM 5563 C CA . ASP B 1 212 ? 38.551 9.250 38.827 1.00 23.83 212 ASP B CA 1
ATOM 5564 C C . ASP B 1 212 ? 37.790 7.980 39.161 1.00 23.62 212 ASP B C 1
ATOM 5565 O O . ASP B 1 212 ? 38.220 6.886 38.790 1.00 23.83 212 ASP B O 1
ATOM 5570 N N . LYS B 1 213 ? 36.667 8.117 39.858 1.00 23.21 213 LYS B N 1
ATOM 5571 C CA . LYS B 1 213 ? 35.845 6.962 40.223 1.00 22.94 213 LYS B CA 1
ATOM 5572 C C . LYS B 1 213 ? 34.847 6.601 39.110 1.00 22.80 213 LYS B C 1
ATOM 5573 O O . LYS B 1 213 ? 34.189 5.562 39.173 1.00 22.68 213 LYS B O 1
ATOM 5579 N N . LEU B 1 214 ? 34.751 7.448 38.089 1.00 22.61 214 LEU B N 1
ATOM 5580 C CA . LEU B 1 214 ? 33.784 7.224 37.012 1.00 22.41 214 LEU B CA 1
ATOM 5581 C C . LEU B 1 214 ? 34.132 6.149 35.992 1.00 22.41 214 LEU B C 1
ATOM 5582 O O . LEU B 1 214 ? 35.278 6.040 35.562 1.00 22.47 214 LEU B O 1
ATOM 5587 N N . HIS B 1 215 ? 33.117 5.377 35.601 1.00 22.53 215 HIS B N 1
ATOM 5588 C CA . HIS B 1 215 ? 33.255 4.293 34.616 1.00 22.57 215 HIS B CA 1
ATOM 5589 C C . HIS B 1 215 ? 33.415 4.829 33.196 1.00 22.18 215 HIS B C 1
ATOM 5590 O O . HIS B 1 215 ? 33.132 5.997 32.918 1.00 22.19 215 HIS B O 1
ATOM 5597 N N . ASN B 1 216 ? 33.859 3.963 32.290 1.00 21.59 216 ASN B N 1
ATOM 5598 C CA . ASN B 1 216 ? 33.979 4.351 30.892 1.00 21.05 216 ASN B CA 1
ATOM 5599 C C . ASN B 1 216 ? 32.548 4.433 30.381 1.00 20.27 216 ASN B C 1
ATOM 5600 O O . ASN B 1 216 ? 31.643 3.857 30.975 1.00 19.83 216 ASN B O 1
ATOM 5605 N N . LEU B 1 217 ? 32.346 5.135 29.273 1.00 19.67 217 LEU B N 1
ATOM 5606 C CA . LEU B 1 217 ? 31.006 5.280 28.731 1.00 19.23 217 LEU B CA 1
ATOM 5607 C C . LEU B 1 217 ? 30.407 3.962 28.244 1.00 18.95 217 LEU B C 1
ATOM 5608 O O . LEU B 1 217 ? 31.119 2.977 28.021 1.00 18.77 217 LEU B O 1
ATOM 5613 N N . ASN B 1 218 ? 29.085 3.952 28.105 1.00 18.50 218 ASN B N 1
ATOM 5614 C CA . ASN B 1 218 ? 28.328 2.774 27.688 1.00 18.41 218 ASN B CA 1
ATOM 5615 C C . ASN B 1 218 ? 28.682 2.308 26.264 1.00 18.34 218 ASN B C 1
ATOM 5616 O O . ASN B 1 218 ? 28.490 3.046 25.299 1.00 17.88 218 ASN B O 1
ATOM 5621 N N . THR B 1 219 ? 29.175 1.072 26.132 1.00 18.41 219 THR B N 1
ATOM 5622 C CA . THR B 1 219 ? 29.578 0.560 24.820 1.00 18.59 219 THR B CA 1
ATOM 5623 C C . THR B 1 219 ? 28.462 0.303 23.816 1.00 18.76 219 THR B C 1
ATOM 5624 O O . THR B 1 219 ? 28.727 -0.063 22.668 1.00 18.56 219 THR B O 1
ATOM 5628 N N . ASN B 1 220 ? 27.215 0.469 24.239 1.00 18.52 220 ASN B N 1
ATOM 5629 C CA . ASN B 1 220 ? 26.111 0.301 23.305 1.00 18.84 220 ASN B CA 1
ATOM 5630 C C . ASN B 1 220 ? 26.246 1.396 22.253 1.00 19.09 220 ASN B C 1
ATOM 5631 O O . ASN B 1 220 ? 25.832 1.221 21.104 1.00 18.91 220 ASN B O 1
ATOM 5636 N N . TRP B 1 221 ? 26.842 2.521 22.654 1.00 19.13 221 TRP B N 1
ATOM 5637 C CA . TRP B 1 221 ? 26.995 3.668 21.760 1.00 19.59 221 TRP B CA 1
ATOM 5638 C C . TRP B 1 221 ? 28.399 4.231 21.634 1.00 20.23 221 TRP B C 1
ATOM 5639 O O . TRP B 1 221 ? 28.717 4.866 20.633 1.00 20.91 221 TRP B O 1
ATOM 5650 N N . PHE B 1 222 ? 29.235 4.029 22.645 1.00 20.75 222 PHE B N 1
ATOM 5651 C CA . PHE B 1 222 ? 30.585 4.576 22.604 1.00 21.42 222 PHE B CA 1
ATOM 5652 C C . PHE B 1 222 ? 31.653 3.505 22.504 1.00 22.04 222 PHE B C 1
ATOM 5653 O O . PHE B 1 222 ? 31.469 2.382 22.984 1.00 21.97 222 PHE B O 1
ATOM 5661 N N . PRO B 1 223 ? 32.785 3.839 21.868 1.00 22.56 223 PRO B N 1
ATOM 5662 C CA . PRO B 1 223 ? 33.867 2.862 21.743 1.00 22.97 223 PRO B CA 1
ATOM 5663 C C . PRO B 1 223 ? 34.362 2.479 23.134 1.00 23.26 223 PRO B C 1
ATOM 5664 O O . PRO B 1 223 ? 34.222 3.246 24.086 1.00 23.05 223 PRO B O 1
ATOM 5668 N N . ALA B 1 224 ? 34.930 1.286 23.259 1.00 23.44 224 ALA B N 1
ATOM 5669 C CA . ALA B 1 224 ? 35.427 0.849 24.553 1.00 23.69 224 ALA B CA 1
ATOM 5670 C C . ALA B 1 224 ? 36.482 1.836 25.033 1.00 23.63 224 ALA B C 1
ATOM 5671 O O . ALA B 1 224 ? 37.257 2.360 24.232 1.00 23.91 224 ALA B O 1
ATOM 5673 N N . GLY B 1 225 ? 36.501 2.098 26.335 1.00 23.61 225 GLY B N 1
ATOM 5674 C CA . GLY B 1 225 ? 37.485 3.011 26.890 1.00 23.32 225 GLY B CA 1
ATOM 5675 C C . GLY B 1 225 ? 37.193 4.490 26.725 1.00 23.20 225 GLY B C 1
ATOM 5676 O O . GLY B 1 225 ? 38.119 5.304 26.751 1.00 23.30 225 GLY B O 1
ATOM 5677 N N . SER B 1 226 ? 35.922 4.847 26.544 1.00 22.68 226 SER B N 1
ATOM 5678 C CA . SER B 1 226 ? 35.556 6.256 26.396 1.00 22.29 226 SER B CA 1
ATOM 5679 C C . SER B 1 226 ? 35.397 6.909 27.756 1.00 21.75 226 SER B C 1
ATOM 5680 O O . SER B 1 226 ? 34.747 6.366 28.646 1.00 21.48 226 SER B O 1
ATOM 5683 N N . ARG B 1 227 ? 36.007 8.081 27.898 1.00 21.54 227 ARG B N 1
ATOM 5684 C CA . ARG B 1 227 ? 35.969 8.857 29.133 1.00 21.25 227 ARG B CA 1
ATOM 5685 C C . ARG B 1 227 ? 34.860 9.904 29.039 1.00 20.16 227 ARG B C 1
ATOM 5686 O O . ARG B 1 227 ? 34.705 10.546 28.008 1.00 19.99 227 ARG B O 1
ATOM 5694 N N . PRO B 1 228 ? 34.092 10.102 30.118 1.00 19.41 228 PRO B N 1
ATOM 5695 C CA . PRO B 1 228 ? 33.026 11.106 30.056 1.00 18.55 228 PRO B CA 1
ATOM 5696 C C . PRO B 1 228 ? 33.554 12.528 29.839 1.00 18.03 228 PRO B C 1
ATOM 5697 O O . PRO B 1 228 ? 34.626 12.900 30.329 1.00 17.91 228 PRO B O 1
ATOM 5701 N N . PHE B 1 229 ? 32.791 13.310 29.082 1.00 17.05 229 PHE B N 1
ATOM 5702 C CA . PHE B 1 229 ? 33.131 14.698 28.799 1.00 16.21 229 PHE B CA 1
ATOM 5703 C C . PHE B 1 229 ? 32.836 15.470 30.080 1.00 15.86 229 PHE B C 1
ATOM 5704 O O . PHE B 1 229 ? 31.783 15.288 30.685 1.00 15.50 229 PHE B O 1
ATOM 5712 N N . ILE B 1 230 ? 33.763 16.320 30.499 1.00 15.21 230 ILE B N 1
ATOM 5713 C CA . ILE B 1 230 ? 33.560 17.095 31.716 1.00 14.81 230 ILE B CA 1
ATOM 5714 C C . ILE B 1 230 ? 33.709 18.606 31.490 1.00 14.56 230 ILE B C 1
ATOM 5715 O O . ILE B 1 230 ? 34.741 19.054 31.010 1.00 14.36 230 ILE B O 1
ATOM 5720 N N . PHE B 1 231 ? 32.665 19.388 31.777 1.00 13.90 231 PHE B N 1
ATOM 5721 C CA . PHE B 1 231 ? 32.811 20.841 31.704 1.00 14.18 231 PHE B CA 1
ATOM 5722 C C . PHE B 1 231 ? 32.352 21.397 33.048 1.00 13.54 231 PHE B C 1
ATOM 5723 O O . PHE B 1 231 ? 31.235 21.160 33.497 1.00 13.59 231 PHE B O 1
ATOM 5731 N N . GLN B 1 232 ? 33.277 22.091 33.704 1.00 13.55 232 GLN B N 1
ATOM 5732 C CA . GLN B 1 232 ? 33.074 22.656 35.033 1.00 13.28 232 GLN B CA 1
ATOM 5733 C C . GLN B 1 232 ? 32.599 24.093 35.015 1.00 13.43 232 GLN B C 1
ATOM 5734 O O . GLN B 1 232 ? 33.184 24.935 34.325 1.00 13.41 232 GLN B O 1
ATOM 5740 N N . GLU B 1 233 ? 31.543 24.380 35.776 1.00 13.49 233 GLU B N 1
ATOM 5741 C CA . GLU B 1 233 ? 31.035 25.743 35.838 1.00 13.44 233 GLU B CA 1
ATOM 5742 C C . GLU B 1 233 ? 31.841 26.529 36.836 1.00 13.43 233 GLU B C 1
ATOM 5743 O O . GLU B 1 233 ? 31.716 26.327 38.047 1.00 13.32 233 GLU B O 1
ATOM 5749 N N . VAL B 1 234 ? 32.682 27.415 36.318 1.00 13.58 234 VAL B N 1
ATOM 5750 C CA . VAL B 1 234 ? 33.470 28.295 37.153 1.00 13.72 234 VAL B CA 1
ATOM 5751 C C . VAL B 1 234 ? 33.321 29.673 36.547 1.00 14.02 234 VAL B C 1
ATOM 5752 O O . VAL B 1 234 ? 33.638 29.860 35.372 1.00 13.68 234 VAL B O 1
ATOM 5756 N N . ILE B 1 235 ? 32.811 30.625 37.328 1.00 14.29 235 ILE B N 1
ATOM 5757 C CA . ILE B 1 235 ? 32.692 31.992 36.846 1.00 15.01 235 ILE B CA 1
ATOM 5758 C C . ILE B 1 235 ? 33.956 32.715 37.271 1.00 15.28 235 ILE B C 1
ATOM 5759 O O . ILE B 1 235 ? 34.206 32.913 38.461 1.00 15.09 235 ILE B O 1
ATOM 5764 N N . ASP B 1 236 ? 34.777 33.078 36.298 1.00 15.82 236 ASP B N 1
ATOM 5765 C CA . ASP B 1 236 ? 36.019 33.789 36.582 1.00 16.54 236 ASP B CA 1
ATOM 5766 C C . ASP B 1 236 ? 36.229 34.827 35.498 1.00 17.08 236 ASP B C 1
ATOM 5767 O O . ASP B 1 236 ? 36.731 34.512 34.426 1.00 16.60 236 ASP B O 1
ATOM 5772 N N . LEU B 1 237 ? 35.840 36.068 35.774 1.00 18.07 237 LEU B N 1
ATOM 5773 C CA . LEU B 1 237 ? 35.997 37.123 34.783 1.00 19.40 237 LEU B CA 1
ATOM 5774 C C . LEU B 1 237 ? 37.331 37.827 34.949 1.00 20.06 237 LEU B C 1
ATOM 5775 O O . LEU B 1 237 ? 37.583 38.842 34.298 1.00 20.32 237 LEU B O 1
ATOM 5780 N N . GLY B 1 238 ? 38.170 37.286 35.827 1.00 20.67 238 GLY B N 1
ATOM 5781 C CA . GLY B 1 238 ? 39.478 37.867 36.071 1.00 21.60 238 GLY B CA 1
ATOM 5782 C C . GLY B 1 238 ? 39.523 38.666 37.359 1.00 22.20 238 GLY B C 1
ATOM 5783 O O . GLY B 1 238 ? 38.552 39.321 37.734 1.00 22.36 238 GLY B O 1
ATOM 5784 N N . GLY B 1 239 ? 40.655 38.607 38.053 1.00 23.02 239 GLY B N 1
ATOM 5785 C CA . GLY B 1 239 ? 40.789 39.359 39.291 1.00 23.82 239 GLY B CA 1
ATOM 5786 C C . GLY B 1 239 ? 40.041 38.779 40.477 1.00 24.41 239 GLY B C 1
ATOM 5787 O O . GLY B 1 239 ? 39.768 39.483 41.458 1.00 24.47 239 GLY B O 1
ATOM 5788 N N . GLU B 1 240 ? 39.706 37.494 40.393 1.00 24.83 240 GLU B N 1
ATOM 5789 C CA . GLU B 1 240 ? 38.996 36.812 41.472 1.00 25.26 240 GLU B CA 1
ATOM 5790 C C . GLU B 1 240 ? 39.948 35.887 42.237 1.00 24.56 240 GLU B C 1
ATOM 5791 O O . GLU B 1 240 ? 41.002 35.516 41.732 1.00 24.47 240 GLU B O 1
ATOM 5797 N N . ALA B 1 241 ? 39.572 35.527 43.458 1.00 23.92 241 ALA B N 1
ATOM 5798 C CA . ALA B 1 241 ? 40.397 34.656 44.296 1.00 23.11 241 ALA B CA 1
ATOM 5799 C C . ALA B 1 241 ? 40.608 33.272 43.688 1.00 22.37 241 ALA B C 1
ATOM 5800 O O . ALA B 1 241 ? 41.646 32.642 43.893 1.00 22.35 241 ALA B O 1
ATOM 5802 N N . ILE B 1 242 ? 39.619 32.796 42.947 1.00 21.57 242 ILE B N 1
ATOM 5803 C CA . ILE B 1 242 ? 39.715 31.493 42.311 1.00 20.82 242 ILE B CA 1
ATOM 5804 C C . ILE B 1 242 ? 39.774 31.666 40.795 1.00 20.67 242 ILE B C 1
ATOM 5805 O O . ILE B 1 242 ? 38.987 32.400 40.206 1.00 20.63 242 ILE B O 1
ATOM 5810 N N . LYS B 1 243 ? 40.728 30.990 40.170 1.00 20.40 243 LYS B N 1
ATOM 5811 C CA . LYS B 1 243 ? 40.911 31.089 38.732 1.00 20.37 243 LYS B CA 1
ATOM 5812 C C . LYS B 1 243 ? 40.447 29.823 38.026 1.00 19.79 243 LYS B C 1
ATOM 5813 O O . LYS B 1 243 ? 40.615 28.718 38.530 1.00 19.23 243 LYS B O 1
ATOM 5819 N N . SER B 1 244 ? 39.862 29.981 36.845 1.00 19.30 244 SER B N 1
ATOM 5820 C CA . SER B 1 244 ? 39.387 28.813 36.126 1.00 18.99 244 SER B CA 1
ATOM 5821 C C . SER B 1 244 ? 40.525 27.828 35.818 1.00 18.38 244 SER B C 1
ATOM 5822 O O . SER B 1 244 ? 40.313 26.618 35.819 1.00 17.61 244 SER B O 1
ATOM 5825 N N . SER B 1 245 ? 41.737 28.337 35.606 1.00 17.96 245 SER B N 1
ATOM 5826 C CA . SER B 1 245 ? 42.859 27.453 35.311 1.00 18.02 245 SER B CA 1
ATOM 5827 C C . SER B 1 245 ? 43.120 26.414 36.409 1.00 17.70 245 SER B C 1
ATOM 5828 O O . SER B 1 245 ? 43.765 25.394 36.163 1.00 17.81 245 SER B O 1
ATOM 5831 N N . GLU B 1 246 ? 42.622 26.651 37.621 1.00 17.27 246 GLU B N 1
ATOM 5832 C CA . GLU B 1 246 ? 42.833 25.695 38.706 1.00 17.23 246 GLU B CA 1
ATOM 5833 C C . GLU B 1 246 ? 42.109 24.381 38.421 1.00 16.91 246 GLU B C 1
ATOM 5834 O O . GLU B 1 246 ? 42.400 23.355 39.037 1.00 17.02 246 GLU B O 1
ATOM 5840 N N . TYR B 1 247 ? 41.166 24.431 37.482 1.00 16.71 247 TYR B N 1
ATOM 5841 C CA . TYR B 1 247 ? 40.341 23.287 37.125 1.00 16.66 247 TYR B CA 1
ATOM 5842 C C . TYR B 1 247 ? 40.647 22.588 35.801 1.00 17.01 247 TYR B C 1
ATOM 5843 O O . TYR B 1 247 ? 40.007 21.586 35.475 1.00 16.75 247 TYR B O 1
ATOM 5852 N N . PHE B 1 248 ? 41.611 23.109 35.050 1.00 17.38 248 PHE B N 1
ATOM 5853 C CA . PHE B 1 248 ? 41.974 22.541 33.745 1.00 18.12 248 PHE B CA 1
ATOM 5854 C C . PHE B 1 248 ? 42.378 21.076 33.775 1.00 18.38 248 PHE B C 1
ATOM 5855 O O . PHE B 1 248 ? 42.280 20.388 32.755 1.00 18.81 248 PHE B O 1
ATOM 5863 N N . GLY B 1 249 ? 42.853 20.606 34.920 1.00 18.64 249 GLY B N 1
ATOM 5864 C CA . GLY B 1 249 ? 43.261 19.213 35.026 1.00 18.60 249 GLY B CA 1
ATOM 5865 C C . GLY B 1 249 ? 42.110 18.222 35.097 1.00 18.57 249 GLY B C 1
ATOM 5866 O O . GLY B 1 249 ? 42.310 17.015 34.902 1.00 18.87 249 GLY B O 1
ATOM 5867 N N . ASN B 1 250 ? 40.898 18.718 35.351 1.00 18.05 250 ASN B N 1
ATOM 5868 C CA . ASN B 1 250 ? 39.718 17.853 35.468 1.00 17.66 250 ASN B CA 1
ATOM 5869 C C . ASN B 1 250 ? 38.867 17.764 34.215 1.00 17.37 250 ASN B C 1
ATOM 5870 O O . ASN B 1 250 ? 38.067 16.832 34.062 1.00 17.16 250 ASN B O 1
ATOM 5875 N N . GLY B 1 251 ? 39.027 18.739 33.334 1.00 16.99 251 GLY B N 1
ATOM 5876 C CA . GLY B 1 251 ? 38.228 18.785 32.126 1.00 16.82 251 GLY B CA 1
ATOM 5877 C C . GLY B 1 251 ? 38.102 20.219 31.662 1.00 16.47 251 GLY B C 1
ATOM 5878 O O . GLY B 1 251 ? 38.888 21.078 32.063 1.00 16.41 251 GLY B O 1
ATOM 5879 N N . ARG B 1 252 ? 37.123 20.493 30.807 1.00 16.35 252 ARG B N 1
ATOM 5880 C CA . ARG B 1 252 ? 36.950 21.849 30.314 1.00 16.41 252 ARG B CA 1
ATOM 5881 C C . ARG B 1 252 ? 36.280 22.709 31.377 1.00 15.56 252 ARG B C 1
ATOM 5882 O O . ARG B 1 252 ? 35.808 22.202 32.404 1.00 15.50 252 ARG B O 1
ATOM 5890 N N . VAL B 1 253 ? 36.267 24.010 31.121 1.00 15.00 253 VAL B N 1
ATOM 5891 C CA . VAL B 1 253 ? 35.674 24.965 32.038 1.00 14.33 253 VAL B CA 1
ATOM 5892 C C . VAL B 1 253 ? 34.868 25.984 31.240 1.00 14.16 253 VAL B C 1
ATOM 5893 O O . VAL B 1 253 ? 35.232 26.351 30.122 1.00 13.72 253 VAL B O 1
ATOM 5897 N N . THR B 1 254 ? 33.745 26.400 31.815 1.00 13.66 254 THR B N 1
ATOM 5898 C CA . THR B 1 254 ? 32.900 27.407 31.201 1.00 13.46 254 THR B CA 1
ATOM 5899 C C . THR B 1 254 ? 33.680 28.713 31.152 1.00 13.61 254 THR B C 1
ATOM 5900 O O . THR B 1 254 ? 34.158 29.191 32.180 1.00 13.90 254 THR B O 1
ATOM 5904 N N . GLU B 1 255 ? 33.794 29.295 29.965 1.00 13.48 255 GLU B N 1
ATOM 5905 C CA . GLU B 1 255 ? 34.503 30.555 29.818 1.00 13.27 255 GLU B CA 1
ATOM 5906 C C . GLU B 1 255 ? 33.463 31.668 29.801 1.00 13.02 255 GLU B C 1
ATOM 5907 O O . GLU B 1 255 ? 32.973 32.068 28.747 1.00 12.80 255 GLU B O 1
ATOM 5913 N N . PHE B 1 256 ? 33.107 32.146 30.988 1.00 12.58 256 PHE B N 1
ATOM 5914 C CA . PHE B 1 256 ? 32.126 33.216 31.099 1.00 12.67 256 PHE B CA 1
ATOM 5915 C C . PHE B 1 256 ? 32.627 34.551 30.560 1.00 12.69 256 PHE B C 1
ATOM 5916 O O . PHE B 1 256 ? 31.840 35.479 30.353 1.00 12.92 256 PHE B O 1
ATOM 5924 N N . LYS B 1 257 ? 33.925 34.672 30.324 1.00 13.02 257 LYS B N 1
ATOM 5925 C CA . LYS B 1 257 ? 34.427 35.927 29.762 1.00 13.30 257 LYS B CA 1
ATOM 5926 C C . LYS B 1 257 ? 33.898 36.061 28.327 1.00 13.08 257 LYS B C 1
ATOM 5927 O O . LYS B 1 257 ? 33.706 37.157 27.822 1.00 13.33 257 LYS B O 1
ATOM 5933 N N . TYR B 1 258 ? 33.664 34.925 27.684 1.00 12.86 258 TYR B N 1
ATOM 5934 C CA . TYR B 1 258 ? 33.222 34.886 26.292 1.00 12.29 258 TYR B CA 1
ATOM 5935 C C . TYR B 1 258 ? 31.923 35.656 26.008 1.00 12.09 258 TYR B C 1
ATOM 5936 O O . TYR B 1 258 ? 31.900 36.576 25.188 1.00 11.77 258 TYR B O 1
ATOM 5945 N N . GLY B 1 259 ? 30.851 35.281 26.695 1.00 11.68 259 GLY B N 1
ATOM 5946 C CA . GLY B 1 259 ? 29.571 35.935 26.484 1.00 11.94 259 GLY B CA 1
ATOM 5947 C C . GLY B 1 259 ? 29.549 37.370 26.959 1.00 11.80 259 GLY B C 1
ATOM 5948 O O . GLY B 1 259 ? 28.895 38.216 26.359 1.00 11.71 259 GLY B O 1
ATOM 5949 N N . ALA B 1 260 ? 30.256 37.635 28.050 1.00 12.06 260 ALA B N 1
ATOM 5950 C CA . ALA B 1 260 ? 30.315 38.975 28.598 1.00 12.53 260 ALA B CA 1
ATOM 5951 C C . ALA B 1 260 ? 30.986 39.921 27.613 1.00 12.96 260 ALA B C 1
ATOM 5952 O O . ALA B 1 260 ? 30.472 40.991 27.329 1.00 13.21 260 ALA B O 1
ATOM 5954 N N . LYS B 1 261 ? 32.145 39.527 27.099 1.00 13.31 261 LYS B N 1
ATOM 5955 C CA . LYS B 1 261 ? 32.853 40.372 26.143 1.00 13.80 261 LYS B CA 1
ATOM 5956 C C . LYS B 1 261 ? 32.125 40.468 24.797 1.00 13.66 261 LYS B C 1
ATOM 5957 O O . LYS B 1 261 ? 32.034 41.551 24.207 1.00 13.54 261 LYS B O 1
ATOM 5963 N N . LEU B 1 262 ? 31.601 39.347 24.308 1.00 13.28 262 LEU B N 1
ATOM 5964 C CA . LEU B 1 262 ? 30.899 39.367 23.028 1.00 13.35 262 LEU B CA 1
ATOM 5965 C C . LEU B 1 262 ? 29.652 40.244 23.084 1.00 13.19 262 LEU B C 1
ATOM 5966 O O . LEU B 1 262 ? 29.345 40.960 22.133 1.00 13.25 262 LEU B O 1
ATOM 5971 N N . GLY B 1 263 ? 28.925 40.174 24.197 1.00 13.13 263 GLY B N 1
ATOM 5972 C CA . GLY B 1 263 ? 27.733 40.986 24.339 1.00 13.12 263 GLY B CA 1
ATOM 5973 C C . GLY B 1 263 ? 28.108 42.460 24.344 1.00 13.08 263 GLY B C 1
ATOM 5974 O O . GLY B 1 263 ? 27.463 43.274 23.698 1.00 13.29 263 GLY B O 1
ATOM 5975 N N . THR B 1 264 ? 29.143 42.809 25.094 1.00 12.93 264 THR B N 1
ATOM 5976 C CA . THR B 1 264 ? 29.586 44.190 25.145 1.00 13.08 264 THR B CA 1
ATOM 5977 C C . THR B 1 264 ? 29.947 44.669 23.736 1.00 13.18 264 THR B C 1
ATOM 5978 O O . THR B 1 264 ? 29.576 45.769 23.332 1.00 12.94 264 THR B O 1
ATOM 5982 N N . VAL B 1 265 ? 30.647 43.829 22.984 1.00 12.92 265 VAL B N 1
ATOM 5983 C CA . VAL B 1 265 ? 31.054 44.201 21.639 1.00 13.26 265 VAL B CA 1
ATOM 5984 C C . VAL B 1 265 ? 29.884 44.356 20.675 1.00 13.45 265 VAL B C 1
ATOM 5985 O O . VAL B 1 265 ? 29.780 45.357 19.960 1.00 13.68 265 VAL B O 1
ATOM 5989 N N . VAL B 1 266 ? 28.980 43.385 20.664 1.00 13.53 266 VAL B N 1
ATOM 5990 C CA . VAL B 1 266 ? 27.860 43.458 19.751 1.00 13.48 266 VAL B CA 1
ATOM 5991 C C . VAL B 1 266 ? 26.922 44.603 20.094 1.00 13.69 266 VAL B C 1
ATOM 5992 O O . VAL B 1 266 ? 26.290 45.177 19.204 1.00 13.74 266 VAL B O 1
ATOM 5996 N N . ARG B 1 267 ? 26.824 44.944 21.376 1.00 13.83 267 ARG B N 1
ATOM 5997 C CA . ARG B 1 267 ? 25.986 46.071 21.787 1.00 14.12 267 ARG B CA 1
ATOM 5998 C C . ARG B 1 267 ? 26.717 47.395 21.531 1.00 14.76 267 ARG B C 1
ATOM 5999 O O . ARG B 1 267 ? 26.125 48.469 21.662 1.00 14.65 267 ARG B O 1
ATOM 6007 N N . LYS B 1 268 ? 28.001 47.302 21.194 1.00 15.33 268 LYS B N 1
ATOM 6008 C CA . LYS B 1 268 ? 28.845 48.475 20.939 1.00 16.16 268 LYS B CA 1
ATOM 6009 C C . LYS B 1 268 ? 28.916 49.383 22.160 1.00 16.45 268 LYS B C 1
ATOM 6010 O O . LYS B 1 268 ? 28.859 50.617 22.066 1.00 16.54 268 LYS B O 1
ATOM 6016 N N . TRP B 1 269 ? 29.058 48.752 23.315 1.00 16.52 269 TRP B N 1
ATOM 6017 C CA . TRP B 1 269 ? 29.166 49.474 24.575 1.00 17.09 269 TRP B CA 1
ATOM 6018 C C . TRP B 1 269 ? 30.612 49.732 24.935 1.00 17.49 269 TRP B C 1
ATOM 6019 O O . TRP B 1 269 ? 31.523 49.011 24.517 1.00 17.38 269 TRP B O 1
ATOM 6030 N N . SER B 1 270 ? 30.808 50.781 25.722 1.00 18.03 270 SER B N 1
ATOM 6031 C CA . SER B 1 270 ? 32.126 51.140 26.224 1.00 18.47 270 SER B CA 1
ATOM 6032 C C . SER B 1 270 ? 33.273 51.170 25.231 1.00 18.25 270 SER B C 1
ATOM 6033 O O . SER B 1 270 ? 34.365 50.687 25.528 1.00 18.30 270 SER B O 1
ATOM 6036 N N . GLY B 1 271 ? 33.024 51.756 24.066 1.00 18.04 271 GLY B N 1
ATOM 6037 C CA . GLY B 1 271 ? 34.066 51.897 23.063 1.00 17.76 271 GLY B CA 1
ATOM 6038 C C . GLY B 1 271 ? 34.416 50.679 22.236 1.00 17.47 271 GLY B C 1
ATOM 6039 O O . GLY B 1 271 ? 35.319 50.741 21.406 1.00 17.31 271 GLY B O 1
ATOM 6040 N N . GLU B 1 272 ? 33.705 49.575 22.442 1.00 17.44 272 GLU B N 1
ATOM 6041 C CA . GLU B 1 272 ? 33.985 48.359 21.690 1.00 17.49 272 GLU B CA 1
ATOM 6042 C C . GLU B 1 272 ? 33.423 48.430 20.268 1.00 17.42 272 GLU B C 1
ATOM 6043 O O . GLU B 1 272 ? 32.393 49.071 20.023 1.00 17.36 272 GLU B O 1
ATOM 6049 N N . LYS B 1 273 ? 34.110 47.764 19.346 1.00 17.26 273 LYS B N 1
ATOM 6050 C CA . LYS B 1 273 ? 33.717 47.717 17.932 1.00 17.41 273 LYS B CA 1
ATOM 6051 C C . LYS B 1 273 ? 33.910 46.292 17.454 1.00 17.08 273 LYS B C 1
ATOM 6052 O O . LYS B 1 273 ? 34.802 45.598 17.927 1.00 16.69 273 LYS B O 1
ATOM 6058 N N . MET B 1 274 ? 33.089 45.853 16.508 1.00 17.00 274 MET B N 1
ATOM 6059 C CA . MET B 1 274 ? 33.191 44.483 16.039 1.00 17.12 274 MET B CA 1
ATOM 6060 C C . MET B 1 274 ? 34.515 44.179 15.360 1.00 16.93 274 MET B C 1
ATOM 6061 O O . MET B 1 274 ? 34.991 43.045 15.394 1.00 16.49 274 MET B O 1
ATOM 6066 N N . SER B 1 275 ? 35.112 45.187 14.738 1.00 16.75 275 SER B N 1
ATOM 6067 C CA . SER B 1 275 ? 36.390 44.987 14.072 1.00 16.87 275 SER B CA 1
ATOM 6068 C C . SER B 1 275 ? 37.455 44.605 15.096 1.00 16.73 275 SER B C 1
ATOM 6069 O O . SER B 1 275 ? 38.485 44.029 14.745 1.00 16.86 275 SER B O 1
ATOM 6072 N N . TYR B 1 276 ? 37.210 44.908 16.369 1.00 16.52 276 TYR B N 1
ATOM 6073 C CA . TYR B 1 276 ? 38.182 44.558 17.401 1.00 16.38 276 TYR B CA 1
ATOM 6074 C C . TYR B 1 276 ? 38.207 43.049 17.654 1.00 16.37 276 TYR B C 1
ATOM 6075 O O . TYR B 1 276 ? 39.067 42.554 18.385 1.00 16.45 276 TYR B O 1
ATOM 6084 N N . LEU B 1 277 ? 37.260 42.321 17.070 1.00 16.28 277 LEU B N 1
ATOM 6085 C CA . LEU B 1 277 ? 37.196 40.875 17.268 1.00 16.34 277 LEU B CA 1
ATOM 6086 C C . LEU B 1 277 ? 38.168 40.086 16.385 1.00 16.61 277 LEU B C 1
ATOM 6087 O O . LEU B 1 277 ? 38.166 38.856 16.378 1.00 16.71 277 LEU B O 1
ATOM 6092 N N . LYS B 1 278 ? 39.005 40.789 15.638 1.00 16.81 278 LYS B N 1
ATOM 6093 C CA . LYS B 1 278 ? 39.955 40.103 14.762 1.00 17.35 278 LYS B CA 1
ATOM 6094 C C . LYS B 1 278 ? 40.815 39.082 15.509 1.00 17.32 278 LYS B C 1
ATOM 6095 O O . LYS B 1 278 ? 41.121 38.006 14.976 1.00 17.70 278 LYS B O 1
ATOM 6101 N N . ASN B 1 279 ? 41.202 39.410 16.740 1.00 17.13 279 ASN B N 1
ATOM 6102 C CA . ASN B 1 279 ? 42.033 38.513 17.541 1.00 16.95 279 ASN B CA 1
ATOM 6103 C C . ASN B 1 279 ? 41.243 37.783 18.630 1.00 16.76 279 ASN B C 1
ATOM 6104 O O . ASN B 1 279 ? 41.791 37.371 19.659 1.00 16.54 279 ASN B O 1
ATOM 6109 N N . TRP B 1 280 ? 39.949 37.603 18.374 1.00 16.40 280 TRP B N 1
ATOM 6110 C CA . TRP B 1 280 ? 39.055 36.909 19.304 1.00 16.29 280 TRP B CA 1
ATOM 6111 C C . TRP B 1 280 ? 39.649 35.564 19.720 1.00 16.80 280 TRP B C 1
ATOM 6112 O O . TRP B 1 280 ? 40.281 34.872 18.916 1.00 16.86 280 TRP B O 1
ATOM 6123 N N . GLY B 1 281 ? 39.438 35.195 20.981 1.00 17.14 281 GLY B N 1
ATOM 6124 C CA . GLY B 1 281 ? 39.965 33.940 21.489 1.00 17.75 281 GLY B CA 1
ATOM 6125 C C . GLY B 1 281 ? 40.978 34.229 22.581 1.00 18.24 281 GLY B C 1
ATOM 6126 O O . GLY B 1 281 ? 40.784 35.138 23.396 1.00 17.80 281 GLY B O 1
ATOM 6127 N N . GLU B 1 282 ? 42.062 33.461 22.594 1.00 18.88 282 GLU B N 1
ATOM 6128 C CA . GLU B 1 282 ? 43.116 33.646 23.583 1.00 19.82 282 GLU B CA 1
ATOM 6129 C C . GLU B 1 282 ? 43.640 35.087 23.545 1.00 19.66 282 GLU B C 1
ATOM 6130 O O . GLU B 1 282 ? 44.122 35.619 24.554 1.00 20.13 282 GLU B O 1
ATOM 6136 N N . GLY B 1 283 ? 43.538 35.711 22.377 1.00 19.53 283 GLY B N 1
ATOM 6137 C CA . GLY B 1 283 ? 43.981 37.084 22.222 1.00 19.21 283 GLY B CA 1
ATOM 6138 C C . GLY B 1 283 ? 43.232 38.054 23.114 1.00 18.80 283 GLY B C 1
ATOM 6139 O O . GLY B 1 283 ? 43.718 39.147 23.401 1.00 18.88 283 GLY B O 1
ATOM 6140 N N . TRP B 1 284 ? 42.036 37.667 23.550 1.00 18.43 284 TRP B N 1
ATOM 6141 C CA . TRP B 1 284 ? 41.251 38.527 24.423 1.00 17.95 284 TRP B CA 1
ATOM 6142 C C . TRP B 1 284 ? 41.447 38.122 25.885 1.00 17.99 284 TRP B C 1
ATOM 6143 O O . TRP B 1 284 ? 40.731 38.590 26.774 1.00 18.35 284 TRP B O 1
ATOM 6154 N N . GLY B 1 285 ? 42.427 37.256 26.132 1.00 17.62 285 GLY B N 1
ATOM 6155 C CA . GLY B 1 285 ? 42.717 36.831 27.495 1.00 17.39 285 GLY B CA 1
ATOM 6156 C C . GLY B 1 285 ? 41.927 35.631 27.979 1.00 16.92 285 GLY B C 1
ATOM 6157 O O . GLY B 1 285 ? 41.934 35.297 29.166 1.00 17.10 285 GLY B O 1
ATOM 6158 N N . PHE B 1 286 ? 41.244 34.968 27.057 1.00 16.75 286 PHE B N 1
ATOM 6159 C CA . PHE B 1 286 ? 40.437 33.801 27.402 1.00 16.22 286 PHE B CA 1
ATOM 6160 C C . PHE B 1 286 ? 41.332 32.587 27.619 1.00 16.14 286 PHE B C 1
ATOM 6161 O O . PHE B 1 286 ? 42.497 32.584 27.215 1.00 16.51 286 PHE B O 1
ATOM 6169 N N . MET B 1 287 ? 40.778 31.558 28.246 1.00 16.09 287 MET B N 1
ATOM 6170 C CA . MET B 1 287 ? 41.511 30.311 28.490 1.00 16.22 287 MET B CA 1
ATOM 6171 C C . MET B 1 287 ? 41.833 29.627 27.170 1.00 16.67 287 MET B C 1
ATOM 6172 O O . MET B 1 287 ? 41.329 30.016 26.119 1.00 16.47 287 MET B O 1
ATOM 6177 N N . PRO B 1 288 ? 42.685 28.591 27.206 1.00 16.99 288 PRO B N 1
ATOM 6178 C CA . PRO B 1 288 ? 43.009 27.907 25.951 1.00 17.42 288 PRO B CA 1
ATOM 6179 C C . PRO B 1 288 ? 41.735 27.352 25.323 1.00 17.68 288 PRO B C 1
ATOM 6180 O O . PRO B 1 288 ? 40.875 26.799 26.020 1.00 17.62 288 PRO B O 1
ATOM 6184 N N . SER B 1 289 ? 41.624 27.475 24.009 1.00 17.78 289 SER B N 1
ATOM 6185 C CA . SER B 1 289 ? 40.451 26.974 23.311 1.00 18.10 289 SER B CA 1
ATOM 6186 C C . SER B 1 289 ? 40.146 25.508 23.635 1.00 18.34 289 SER B C 1
ATOM 6187 O O . SER B 1 289 ? 38.976 25.131 23.722 1.00 18.22 289 SER B O 1
ATOM 6190 N N . ASP B 1 290 ? 41.174 24.680 23.836 1.00 18.38 290 ASP B N 1
ATOM 6191 C CA . ASP B 1 290 ? 40.939 23.267 24.121 1.00 18.74 290 ASP B CA 1
ATOM 6192 C C . ASP B 1 290 ? 40.487 22.957 25.547 1.00 18.15 290 ASP B C 1
ATOM 6193 O O . ASP B 1 290 ? 40.315 21.800 25.917 1.00 17.87 290 ASP B O 1
ATOM 6198 N N . ARG B 1 291 ? 40.263 23.998 26.340 1.00 17.45 291 ARG B N 1
ATOM 6199 C CA . ARG B 1 291 ? 39.801 23.806 27.704 1.00 17.17 291 ARG B CA 1
ATOM 6200 C C . ARG B 1 291 ? 38.487 24.560 27.880 1.00 16.46 291 ARG B C 1
ATOM 6201 O O . ARG B 1 291 ? 37.886 24.505 28.942 1.00 16.36 291 ARG B O 1
ATOM 6209 N N . ALA B 1 292 ? 38.020 25.207 26.820 1.00 15.66 292 ALA B N 1
ATOM 6210 C CA . ALA B 1 292 ? 36.827 26.046 26.936 1.00 15.28 292 ALA B CA 1
ATOM 6211 C C . ALA B 1 292 ? 35.483 25.545 26.444 1.00 14.88 292 ALA B C 1
ATOM 6212 O O . ALA B 1 292 ? 35.392 24.919 25.388 1.00 14.93 292 ALA B O 1
ATOM 6214 N N . LEU B 1 293 ? 34.450 25.827 27.238 1.00 14.24 293 LEU B N 1
ATOM 6215 C CA . LEU B 1 293 ? 33.075 25.537 26.849 1.00 13.98 293 LEU B CA 1
ATOM 6216 C C . LEU B 1 293 ? 32.534 26.979 26.758 1.00 13.52 293 LEU B C 1
ATOM 6217 O O . LEU B 1 293 ? 32.555 27.718 27.746 1.00 13.07 293 LEU B O 1
ATOM 6222 N N . VAL B 1 294 ? 32.091 27.381 25.572 1.00 12.85 294 VAL B N 1
ATOM 6223 C CA . VAL B 1 294 ? 31.605 28.746 25.372 1.00 12.60 294 VAL B CA 1
ATOM 6224 C C . VAL B 1 294 ? 30.135 28.828 25.039 1.00 12.22 294 VAL B C 1
ATOM 6225 O O . VAL B 1 294 ? 29.516 27.850 24.632 1.00 12.15 294 VAL B O 1
ATOM 6229 N N . PHE B 1 295 ? 29.592 30.030 25.204 1.00 11.94 295 PHE B N 1
ATOM 6230 C CA . PHE B 1 295 ? 28.180 30.285 24.980 1.00 11.80 295 PHE B CA 1
ATOM 6231 C C . PHE B 1 295 ? 27.963 31.791 25.053 1.00 11.68 295 PHE B C 1
ATOM 6232 O O . PHE B 1 295 ? 28.777 32.509 25.622 1.00 11.40 295 PHE B O 1
ATOM 6240 N N . VAL B 1 296 ? 26.862 32.263 24.477 1.00 11.56 296 VAL B N 1
ATOM 6241 C CA . VAL B 1 296 ? 26.539 33.685 24.524 1.00 11.32 296 VAL B CA 1
ATOM 6242 C C . VAL B 1 296 ? 25.842 34.009 25.850 1.00 11.34 296 VAL B C 1
ATOM 6243 O O . VAL B 1 296 ? 26.169 34.999 26.521 1.00 11.13 296 VAL B O 1
ATOM 6247 N N . ASP B 1 297 ? 24.896 33.157 26.237 1.00 11.09 297 ASP B N 1
ATOM 6248 C CA . ASP B 1 297 ? 24.179 33.315 27.498 1.00 11.02 297 ASP B CA 1
ATOM 6249 C C . ASP B 1 297 ? 23.955 31.927 28.065 1.00 10.79 297 ASP B C 1
ATOM 6250 O O . ASP B 1 297 ? 24.066 30.933 27.344 1.00 10.87 297 ASP B O 1
ATOM 6255 N N . ASN B 1 298 ? 23.723 31.850 29.374 1.00 10.74 298 ASN B N 1
ATOM 6256 C CA . ASN B 1 298 ? 23.397 30.562 29.985 1.00 11.04 298 ASN B CA 1
ATOM 6257 C C . ASN B 1 298 ? 22.100 30.797 30.742 1.00 11.32 298 ASN B C 1
ATOM 6258 O O . ASN B 1 298 ? 21.562 31.923 30.730 1.00 11.04 298 ASN B O 1
ATOM 6263 N N . HIS B 1 299 ? 21.578 29.758 31.387 1.00 11.39 299 HIS B N 1
ATOM 6264 C CA . HIS B 1 299 ? 20.290 29.891 32.064 1.00 11.82 299 HIS B CA 1
ATOM 6265 C C . HIS B 1 299 ? 20.227 30.913 33.176 1.00 12.20 299 HIS B C 1
ATOM 6266 O O . HIS B 1 299 ? 19.164 31.465 33.453 1.00 11.69 299 HIS B O 1
ATOM 6273 N N . ASP B 1 300 ? 21.360 31.156 33.823 1.00 12.48 300 ASP B N 1
ATOM 6274 C CA . ASP B 1 300 ? 21.393 32.109 34.905 1.00 13.01 300 ASP B CA 1
ATOM 6275 C C . ASP B 1 300 ? 21.612 33.550 34.451 1.00 12.59 300 ASP B C 1
ATOM 6276 O O . ASP B 1 300 ? 20.831 34.427 34.807 1.00 12.03 300 ASP B O 1
ATOM 6281 N N . ASN B 1 301 ? 22.646 33.796 33.650 1.00 11.93 301 ASN B N 1
ATOM 6282 C CA . ASN B 1 301 ? 22.900 35.168 33.256 1.00 11.58 301 ASN B CA 1
ATOM 6283 C C . ASN B 1 301 ? 21.948 35.715 32.208 1.00 11.39 301 ASN B C 1
ATOM 6284 O O . ASN B 1 301 ? 21.946 36.919 31.968 1.00 11.25 301 ASN B O 1
ATOM 6289 N N . GLN B 1 302 ? 21.117 34.866 31.599 1.00 11.16 302 GLN B N 1
ATOM 6290 C CA . GLN B 1 302 ? 20.169 35.410 30.625 1.00 11.66 302 GLN B CA 1
ATOM 6291 C C . GLN B 1 302 ? 19.113 36.187 31.410 1.00 11.87 302 GLN B C 1
ATOM 6292 O O . GLN B 1 302 ? 18.287 36.897 30.824 1.00 11.63 302 GLN B O 1
ATOM 6298 N N . ARG B 1 303 ? 19.131 36.033 32.734 1.00 12.07 303 ARG B N 1
ATOM 6299 C CA . ARG B 1 303 ? 18.180 36.744 33.595 1.00 12.65 303 ARG B CA 1
ATOM 6300 C C . ARG B 1 303 ? 18.653 38.151 33.970 1.00 13.54 303 ARG B C 1
ATOM 6301 O O . ARG B 1 303 ? 17.945 38.902 34.648 1.00 13.57 303 ARG B O 1
ATOM 6309 N N . GLY B 1 304 ? 19.853 38.514 33.529 1.00 13.96 304 GLY B N 1
ATOM 6310 C CA . GLY B 1 304 ? 20.300 39.890 33.726 1.00 15.29 304 GLY B CA 1
ATOM 6311 C C . GLY B 1 304 ? 21.269 40.311 34.805 1.00 16.06 304 GLY B C 1
ATOM 6312 O O . GLY B 1 304 ? 21.797 41.419 34.761 1.00 15.99 304 GLY B O 1
ATOM 6313 N N . HIS B 1 305 ? 21.493 39.473 35.794 1.00 17.17 305 HIS B N 1
ATOM 6314 C CA . HIS B 1 305 ? 22.432 39.865 36.823 1.00 18.07 305 HIS B CA 1
ATOM 6315 C C . HIS B 1 305 ? 23.297 38.684 37.178 1.00 18.16 305 HIS B C 1
ATOM 6316 O O . HIS B 1 305 ? 23.538 38.364 38.342 1.00 18.17 305 HIS B O 1
ATOM 6323 N N . GLY B 1 306 ? 23.746 38.020 36.124 1.00 17.66 306 GLY B N 1
ATOM 6324 C CA . GLY B 1 306 ? 24.632 36.888 36.273 1.00 17.43 306 GLY B CA 1
ATOM 6325 C C . GLY B 1 306 ? 25.990 37.387 35.834 1.00 17.42 306 GLY B C 1
ATOM 6326 O O . GLY B 1 306 ? 26.230 38.593 35.813 1.00 17.18 306 GLY B O 1
ATOM 6327 N N . ALA B 1 307 ? 26.883 36.469 35.487 1.00 17.27 307 ALA B N 1
ATOM 6328 C CA . ALA B 1 307 ? 28.213 36.838 35.035 1.00 17.15 307 ALA B CA 1
ATOM 6329 C C . ALA B 1 307 ? 28.087 37.601 33.716 1.00 16.93 307 ALA B C 1
ATOM 6330 O O . ALA B 1 307 ? 27.670 37.028 32.706 1.00 17.04 307 ALA B O 1
ATOM 6332 N N . GLY B 1 308 ? 28.427 38.888 33.741 1.00 16.60 308 GLY B N 1
ATOM 6333 C CA . GLY B 1 308 ? 28.336 39.712 32.547 1.00 16.30 308 GLY B CA 1
ATOM 6334 C C . GLY B 1 308 ? 27.251 40.761 32.686 1.00 16.16 308 GLY B C 1
ATOM 6335 O O . GLY B 1 308 ? 27.193 41.722 31.915 1.00 16.44 308 GLY B O 1
ATOM 6336 N N . GLY B 1 309 ? 26.374 40.581 33.666 1.00 15.72 309 GLY B N 1
ATOM 6337 C CA . GLY B 1 309 ? 25.314 41.551 33.878 1.00 15.50 309 GLY B CA 1
ATOM 6338 C C . GLY B 1 309 ? 24.437 41.858 32.670 1.00 15.35 309 GLY B C 1
ATOM 6339 O O . GLY B 1 309 ? 24.044 40.970 31.922 1.00 14.73 309 GLY B O 1
ATOM 6340 N N . SER B 1 310 ? 24.142 43.136 32.475 1.00 15.35 310 SER B N 1
ATOM 6341 C CA . SER B 1 310 ? 23.277 43.553 31.381 1.00 15.64 310 SER B CA 1
ATOM 6342 C C . SER B 1 310 ? 23.891 43.434 29.983 1.00 14.85 310 SER B C 1
ATOM 6343 O O . SER B 1 310 ? 23.176 43.544 28.983 1.00 14.65 310 SER B O 1
ATOM 6346 N N . SER B 1 311 ? 25.199 43.205 29.904 1.00 14.26 311 SER B N 1
ATOM 6347 C CA . SER B 1 311 ? 25.833 43.093 28.599 1.00 13.70 311 SER B CA 1
ATOM 6348 C C . SER B 1 311 ? 25.443 41.780 27.926 1.00 12.99 311 SER B C 1
ATOM 6349 O O . SER B 1 311 ? 25.499 41.674 26.709 1.00 12.20 311 SER B O 1
ATOM 6352 N N . ILE B 1 312 ? 25.042 40.783 28.710 1.00 12.32 312 ILE B N 1
ATOM 6353 C CA . ILE B 1 312 ? 24.663 39.495 28.129 1.00 12.00 312 ILE B CA 1
ATOM 6354 C C . ILE B 1 312 ? 23.491 39.609 27.161 1.00 12.01 312 ILE B C 1
ATOM 6355 O O . ILE B 1 312 ? 22.453 40.210 27.478 1.00 12.31 312 ILE B O 1
ATOM 6360 N N . LEU B 1 313 ? 23.665 39.046 25.968 1.00 11.77 313 LEU B N 1
ATOM 6361 C CA . LEU B 1 313 ? 22.610 39.051 24.968 1.00 11.49 313 LEU B CA 1
ATOM 6362 C C . LEU B 1 313 ? 21.788 37.772 25.124 1.00 11.63 313 LEU B C 1
ATOM 6363 O O . LEU B 1 313 ? 22.334 36.687 25.374 1.00 11.66 313 LEU B O 1
ATOM 6368 N N . THR B 1 314 ? 20.477 37.916 24.951 1.00 11.69 314 THR B N 1
ATOM 6369 C CA . THR B 1 314 ? 19.532 36.813 25.102 1.00 11.83 314 THR B CA 1
ATOM 6370 C C . THR B 1 314 ? 18.443 36.883 24.040 1.00 12.02 314 THR B C 1
ATOM 6371 O O . THR B 1 314 ? 18.422 37.798 23.218 1.00 11.80 314 THR B O 1
ATOM 6375 N N . PHE B 1 315 ? 17.522 35.925 24.076 1.00 11.96 315 PHE B N 1
ATOM 6376 C CA . PHE B 1 315 ? 16.435 35.902 23.103 1.00 12.35 315 PHE B CA 1
ATOM 6377 C C . PHE B 1 315 ? 15.561 37.160 23.189 1.00 13.05 315 PHE B C 1
ATOM 6378 O O . PHE B 1 315 ? 14.798 37.452 22.260 1.00 13.24 315 PHE B O 1
ATOM 6386 N N . TRP B 1 316 ? 15.665 37.898 24.298 1.00 13.64 316 TRP B N 1
ATOM 6387 C CA . TRP B 1 316 ? 14.875 39.122 24.462 1.00 14.40 316 TRP B CA 1
ATOM 6388 C C . TRP B 1 316 ? 15.331 40.195 23.468 1.00 14.92 316 TRP B C 1
ATOM 6389 O O . TRP B 1 316 ? 14.574 41.114 23.135 1.00 15.53 316 TRP B O 1
ATOM 6400 N N . ASP B 1 317 ? 16.565 40.073 22.999 1.00 15.13 317 ASP B N 1
ATOM 6401 C CA . ASP B 1 317 ? 17.117 41.002 22.011 1.00 15.51 317 ASP B CA 1
ATOM 6402 C C . ASP B 1 317 ? 17.543 40.118 20.850 1.00 14.97 317 ASP B C 1
ATOM 6403 O O . ASP B 1 317 ? 18.711 40.050 20.478 1.00 14.64 317 ASP B O 1
ATOM 6408 N N . ALA B 1 318 ? 16.537 39.468 20.270 1.00 14.55 318 ALA B N 1
ATOM 6409 C CA . ALA B 1 318 ? 16.717 38.490 19.202 1.00 14.20 318 ALA B CA 1
ATOM 6410 C C . ALA B 1 318 ? 17.638 38.850 18.054 1.00 14.10 318 ALA B C 1
ATOM 6411 O O . ALA B 1 318 ? 18.480 38.042 17.665 1.00 13.69 318 ALA B O 1
ATOM 6413 N N . ARG B 1 319 ? 17.477 40.049 17.498 1.00 13.97 319 ARG B N 1
ATOM 6414 C CA . ARG B 1 319 ? 18.310 40.448 16.363 1.00 13.99 319 ARG B CA 1
ATOM 6415 C C . ARG B 1 319 ? 19.798 40.452 16.707 1.00 13.82 319 ARG B C 1
ATOM 6416 O O . ARG B 1 319 ? 20.585 39.791 16.033 1.00 13.62 319 ARG B O 1
ATOM 6424 N N . LEU B 1 320 ? 20.179 41.178 17.751 1.00 13.78 320 LEU B N 1
ATOM 6425 C CA . LEU B 1 320 ? 21.581 41.216 18.155 1.00 14.26 320 LEU B CA 1
ATOM 6426 C C . LEU B 1 320 ? 22.015 39.842 18.666 1.00 13.71 320 LEU B C 1
ATOM 6427 O O . LEU B 1 320 ? 23.169 39.449 18.512 1.00 13.49 320 LEU B O 1
ATOM 6432 N N . TYR B 1 321 ? 21.089 39.106 19.272 1.00 13.02 321 TYR B N 1
ATOM 6433 C CA . TYR B 1 321 ? 21.420 37.787 19.796 1.00 12.46 321 TYR B CA 1
ATOM 6434 C C . TYR B 1 321 ? 21.871 36.850 18.676 1.00 12.38 321 TYR B C 1
ATOM 6435 O O . TYR B 1 321 ? 22.881 36.137 18.808 1.00 11.76 321 TYR B O 1
ATOM 6444 N N . LYS B 1 322 ? 21.125 36.844 17.576 1.00 12.23 322 LYS B N 1
ATOM 6445 C CA . LYS B 1 322 ? 21.458 35.994 16.443 1.00 12.50 322 LYS B CA 1
ATOM 6446 C C . LYS B 1 322 ? 22.831 36.328 15.882 1.00 12.58 322 LYS B C 1
ATOM 6447 O O . LYS B 1 322 ? 23.560 35.435 15.462 1.00 12.39 322 LYS B O 1
ATOM 6453 N N . ILE B 1 323 ? 23.205 37.563 15.841 1.00 20.00 323 ILE B N 1
ATOM 6454 C CA . ILE B 1 323 ? 24.510 37.919 15.306 1.00 20.00 323 ILE B CA 1
ATOM 6455 C C . ILE B 1 323 ? 25.601 37.390 16.243 1.00 20.00 323 ILE B C 1
ATOM 6456 O O . ILE B 1 323 ? 26.610 36.840 15.791 1.00 20.00 323 ILE B O 1
ATOM 6461 N N . ALA B 1 324 ? 25.383 37.537 17.594 1.00 12.28 324 ALA B N 1
ATOM 6462 C CA . ALA B 1 324 ? 26.359 37.056 18.573 1.00 11.96 324 ALA B CA 1
ATOM 6463 C C . ALA B 1 324 ? 26.500 35.547 18.473 1.00 12.11 324 ALA B C 1
ATOM 6464 O O . ALA B 1 324 ? 27.609 35.015 18.434 1.00 11.66 324 ALA B O 1
ATOM 6466 N N . VAL B 1 325 ? 25.367 34.853 18.440 1.00 11.82 325 VAL B N 1
ATOM 6467 C CA . VAL B 1 325 ? 25.402 33.399 18.333 1.00 12.07 325 VAL B CA 1
ATOM 6468 C C . VAL B 1 325 ? 26.043 32.953 17.013 1.00 12.37 325 VAL B C 1
ATOM 6469 O O . VAL B 1 325 ? 26.802 31.982 16.984 1.00 12.39 325 VAL B O 1
ATOM 6473 N N . GLY B 1 326 ? 25.741 33.671 15.934 1.00 12.31 326 GLY B N 1
ATOM 6474 C CA . GLY B 1 326 ? 26.295 33.334 14.630 1.00 12.78 326 GLY B CA 1
ATOM 6475 C C . GLY B 1 326 ? 27.799 33.525 14.634 1.00 12.60 326 GLY B C 1
ATOM 6476 O O . GLY B 1 326 ? 28.540 32.693 14.100 1.00 12.69 326 GLY B O 1
ATOM 6477 N N . PHE B 1 327 ? 28.269 34.613 15.241 1.00 12.60 327 PHE B N 1
ATOM 6478 C CA . PHE B 1 327 ? 29.706 34.846 15.300 1.00 12.86 327 PHE B CA 1
ATOM 6479 C C . PHE B 1 327 ? 30.373 33.713 16.071 1.00 12.74 327 PHE B C 1
ATOM 6480 O O . PHE B 1 327 ? 31.393 33.154 15.644 1.00 12.36 327 PHE B O 1
ATOM 6488 N N . MET B 1 328 ? 29.800 33.376 17.222 1.00 12.49 328 MET B N 1
ATOM 6489 C CA . MET B 1 328 ? 30.342 32.298 18.035 1.00 12.70 328 MET B CA 1
ATOM 6490 C C . MET B 1 328 ? 30.369 30.972 17.291 1.00 13.03 328 MET B C 1
ATOM 6491 O O . MET B 1 328 ? 31.370 30.261 17.315 1.00 12.66 328 MET B O 1
ATOM 6496 N N . LEU B 1 329 ? 29.264 30.627 16.639 1.00 13.33 329 LEU B N 1
ATOM 6497 C CA . LEU B 1 329 ? 29.189 29.343 15.944 1.00 13.72 329 LEU B CA 1
ATOM 6498 C C . LEU B 1 329 ? 30.135 29.239 14.742 1.00 13.71 329 LEU B C 1
ATOM 6499 O O . LEU B 1 329 ? 30.499 28.138 14.326 1.00 13.11 329 LEU B O 1
ATOM 6504 N N . ALA B 1 330 ? 30.538 30.379 14.196 1.00 13.71 330 ALA B N 1
ATOM 6505 C CA . ALA B 1 330 ? 31.437 30.391 13.044 1.00 14.10 330 ALA B CA 1
ATOM 6506 C C . ALA B 1 330 ? 32.899 30.391 13.464 1.00 14.39 330 ALA B C 1
ATOM 6507 O O . ALA B 1 330 ? 33.743 29.828 12.773 1.00 14.58 330 ALA B O 1
ATOM 6509 N N . HIS B 1 331 ? 33.187 31.024 14.596 1.00 14.37 331 HIS B N 1
ATOM 6510 C CA . HIS B 1 331 ? 34.561 31.133 15.081 1.00 14.68 331 HIS B CA 1
ATOM 6511 C C . HIS B 1 331 ? 35.078 29.824 15.668 1.00 14.70 331 HIS B C 1
ATOM 6512 O O . HIS B 1 331 ? 34.378 29.142 16.404 1.00 14.35 331 HIS B O 1
ATOM 6519 N N . PRO B 1 332 ? 36.335 29.459 15.363 1.00 14.89 332 PRO B N 1
ATOM 6520 C CA . PRO B 1 332 ? 36.895 28.203 15.875 1.00 15.02 332 PRO B CA 1
ATOM 6521 C C . PRO B 1 332 ? 37.119 28.042 17.383 1.00 15.04 332 PRO B C 1
ATOM 6522 O O . PRO B 1 332 ? 37.237 26.922 17.872 1.00 15.32 332 PRO B O 1
ATOM 6526 N N . TYR B 1 333 ? 37.156 29.144 18.119 1.00 14.62 333 TYR B N 1
ATOM 6527 C CA . TYR B 1 333 ? 37.418 29.084 19.549 1.00 14.80 333 TYR B CA 1
ATOM 6528 C C . TYR B 1 333 ? 36.378 28.344 20.395 1.00 14.72 333 TYR B C 1
ATOM 6529 O O . TYR B 1 333 ? 35.174 28.609 20.288 1.00 14.84 333 TYR B O 1
ATOM 6538 N N . GLY B 1 334 ? 36.866 27.432 21.234 1.00 14.54 334 GLY B N 1
ATOM 6539 C CA . GLY B 1 334 ? 36.027 26.680 22.163 1.00 14.56 334 GLY B CA 1
ATOM 6540 C C . GLY B 1 334 ? 35.007 25.692 21.631 1.00 14.28 334 GLY B C 1
ATOM 6541 O O . GLY B 1 334 ? 34.832 25.550 20.418 1.00 14.50 334 GLY B O 1
ATOM 6542 N N . PHE B 1 335 ? 34.364 24.974 22.550 1.00 13.95 335 PHE B N 1
ATOM 6543 C CA . PHE B 1 335 ? 33.316 24.023 22.183 1.00 13.75 335 PHE B CA 1
ATOM 6544 C C . PHE B 1 335 ? 32.034 24.773 22.526 1.00 13.49 335 PHE B C 1
ATOM 6545 O O . PHE B 1 335 ? 31.855 25.230 23.658 1.00 13.54 335 PHE B O 1
ATOM 6553 N N . THR B 1 336 ? 31.152 24.884 21.547 1.00 13.19 336 THR B N 1
ATOM 6554 C CA . THR B 1 336 ? 29.936 25.676 21.673 1.00 12.97 336 THR B CA 1
ATOM 6555 C C . THR B 1 336 ? 28.659 25.075 22.246 1.00 12.56 336 THR B C 1
ATOM 6556 O O . THR B 1 336 ? 28.271 23.957 21.907 1.00 12.44 336 THR B O 1
ATOM 6560 N N . ARG B 1 337 ? 28.015 25.847 23.119 1.00 11.99 337 ARG B N 1
ATOM 6561 C CA . ARG B 1 337 ? 26.740 25.467 23.705 1.00 12.03 337 ARG B CA 1
ATOM 6562 C C . ARG B 1 337 ? 25.729 26.564 23.365 1.00 12.20 337 ARG B C 1
ATOM 6563 O O . ARG B 1 337 ? 25.990 27.753 23.563 1.00 12.38 337 ARG B O 1
ATOM 6571 N N . VAL B 1 338 ? 24.602 26.140 22.808 1.00 12.38 338 VAL B N 1
ATOM 6572 C CA . VAL B 1 338 ? 23.518 27.021 22.431 1.00 12.83 338 VAL B CA 1
ATOM 6573 C C . VAL B 1 338 ? 22.436 26.927 23.504 1.00 12.71 338 VAL B C 1
ATOM 6574 O O . VAL B 1 338 ? 22.137 25.851 24.020 1.00 12.39 338 VAL B O 1
ATOM 6578 N N . MET B 1 339 ? 21.852 28.065 23.846 1.00 12.80 339 MET B N 1
ATOM 6579 C CA . MET B 1 339 ? 20.822 28.100 24.868 1.00 12.56 339 MET B CA 1
ATOM 6580 C C . MET B 1 339 ? 19.429 27.915 24.255 1.00 12.19 339 MET B C 1
ATOM 6581 O O . MET B 1 339 ? 19.203 28.301 23.114 1.00 12.11 339 MET B O 1
ATOM 6586 N N . SER B 1 340 ? 18.516 27.272 24.986 1.00 11.64 340 SER B N 1
ATOM 6587 C CA . SER B 1 340 ? 17.120 27.137 24.535 1.00 11.58 340 SER B CA 1
ATOM 6588 C C . SER B 1 340 ? 16.312 27.458 25.797 1.00 11.50 340 SER B C 1
ATOM 6589 O O . SER B 1 340 ? 16.414 26.766 26.820 1.00 11.13 340 SER B O 1
ATOM 6592 N N . SER B 1 341 ? 15.493 28.497 25.693 1.00 11.48 341 SER B N 1
ATOM 6593 C CA . SER B 1 341 ? 14.779 29.037 26.845 1.00 11.51 341 SER B CA 1
ATOM 6594 C C . SER B 1 341 ? 13.262 28.979 26.825 1.00 11.73 341 SER B C 1
ATOM 6595 O O . SER B 1 341 ? 12.657 28.489 25.886 1.00 11.95 341 SER B O 1
ATOM 6598 N N . TYR B 1 342 ? 12.667 29.487 27.897 1.00 11.86 342 TYR B N 1
ATOM 6599 C CA . TYR B 1 342 ? 11.216 29.637 27.969 1.00 12.08 342 TYR B CA 1
ATOM 6600 C C . TYR B 1 342 ? 11.016 31.093 28.343 1.00 12.65 342 TYR B C 1
ATOM 6601 O O . TYR B 1 342 ? 11.885 31.722 28.951 1.00 12.13 342 TYR B O 1
ATOM 6610 N N . ARG B 1 343 ? 9.870 31.632 27.967 1.00 13.57 343 ARG B N 1
ATOM 6611 C CA . ARG B 1 343 ? 9.576 33.022 28.261 1.00 14.87 343 ARG B CA 1
ATOM 6612 C C . ARG B 1 343 ? 8.867 33.171 29.594 1.00 14.57 343 ARG B C 1
ATOM 6613 O O . ARG B 1 343 ? 8.234 32.240 30.087 1.00 14.60 343 ARG B O 1
ATOM 6621 N N . TRP B 1 344 ? 8.989 34.355 30.175 1.00 14.23 344 TRP B N 1
ATOM 6622 C CA . TRP B 1 344 ? 8.319 34.660 31.431 1.00 13.83 344 TRP B CA 1
ATOM 6623 C C . TRP B 1 344 ? 8.022 36.147 31.413 1.00 14.13 344 TRP B C 1
ATOM 6624 O O . TRP B 1 344 ? 8.602 36.893 30.621 1.00 13.69 344 TRP B O 1
ATOM 6635 N N . ALA B 1 345 ? 7.106 36.565 32.279 1.00 14.56 345 ALA B N 1
ATOM 6636 C CA . ALA B 1 345 ? 6.732 37.964 32.384 1.00 15.33 345 ALA B CA 1
ATOM 6637 C C . ALA B 1 345 ? 7.744 38.693 33.253 1.00 15.60 345 ALA B C 1
ATOM 6638 O O . ALA B 1 345 ? 7.780 38.501 34.465 1.00 15.75 345 ALA B O 1
ATOM 6640 N N . ARG B 1 346 ? 8.575 39.520 32.638 1.00 16.23 346 ARG B N 1
ATOM 6641 C CA . ARG B 1 346 ? 9.556 40.270 33.397 1.00 16.97 346 ARG B CA 1
ATOM 6642 C C . ARG B 1 346 ? 8.868 41.395 34.165 1.00 17.29 346 ARG B C 1
ATOM 6643 O O . ARG B 1 346 ? 7.836 41.910 33.739 1.00 17.38 346 ARG B O 1
ATOM 6651 N N . ASN B 1 347 ? 9.437 41.754 35.309 1.00 17.28 347 ASN B N 1
ATOM 6652 C CA . ASN B 1 347 ? 8.888 42.800 36.174 1.00 17.51 347 ASN B CA 1
ATOM 6653 C C . ASN B 1 347 ? 10.090 43.582 36.673 1.00 17.67 347 ASN B C 1
ATOM 6654 O O . ASN B 1 347 ? 10.758 43.185 37.630 1.00 17.40 347 ASN B O 1
ATOM 6659 N N . PHE B 1 348 ? 10.371 44.701 36.012 1.00 17.79 348 PHE B N 1
ATOM 6660 C CA . PHE B 1 348 ? 11.524 45.505 36.366 1.00 18.30 348 PHE B CA 1
ATOM 6661 C C . PHE B 1 348 ? 11.304 46.542 37.451 1.00 18.46 348 PHE B C 1
ATOM 6662 O O . PHE B 1 348 ? 10.309 47.265 37.447 1.00 18.66 348 PHE B O 1
ATOM 6670 N N . VAL B 1 349 ? 12.252 46.601 38.382 1.00 18.33 349 VAL B N 1
ATOM 6671 C CA . VAL B 1 349 ? 12.237 47.569 39.474 1.00 18.54 349 VAL B CA 1
ATOM 6672 C C . VAL B 1 349 ? 13.670 48.085 39.529 1.00 18.22 349 VAL B C 1
ATOM 6673 O O . VAL B 1 349 ? 14.605 47.350 39.858 1.00 17.92 349 VAL B O 1
ATOM 6677 N N . ASN B 1 350 ? 13.836 49.349 39.153 1.00 17.94 350 ASN B N 1
ATOM 6678 C CA . ASN B 1 350 ? 15.153 49.966 39.105 1.00 17.59 350 ASN B CA 1
ATOM 6679 C C . ASN B 1 350 ? 16.131 49.105 38.301 1.00 17.55 350 ASN B C 1
ATOM 6680 O O . ASN B 1 350 ? 17.289 48.906 38.684 1.00 17.38 350 ASN B O 1
ATOM 6685 N N . GLY B 1 351 ? 15.627 48.604 37.171 1.00 17.49 351 GLY B N 1
ATOM 6686 C CA . GLY B 1 351 ? 16.416 47.796 36.251 1.00 17.36 351 GLY B CA 1
ATOM 6687 C C . GLY B 1 351 ? 16.637 46.335 36.571 1.00 17.13 351 GLY B C 1
ATOM 6688 O O . GLY B 1 351 ? 17.291 45.617 35.798 1.00 17.19 351 GLY B O 1
ATOM 6689 N N . GLU B 1 352 ? 16.123 45.878 37.706 1.00 16.59 352 GLU B N 1
ATOM 6690 C CA . GLU B 1 352 ? 16.306 44.489 38.081 1.00 16.18 352 GLU B CA 1
ATOM 6691 C C . GLU B 1 352 ? 15.007 43.729 37.884 1.00 15.75 352 GLU B C 1
ATOM 6692 O O . GLU B 1 352 ? 13.935 44.211 38.247 1.00 15.56 352 GLU B O 1
ATOM 6698 N N . ASP B 1 353 ? 15.092 42.544 37.285 1.00 15.54 353 ASP B N 1
ATOM 6699 C CA . ASP B 1 353 ? 13.900 41.742 37.037 1.00 15.20 353 ASP B CA 1
ATOM 6700 C C . ASP B 1 353 ? 13.581 40.915 38.264 1.00 15.05 353 ASP B C 1
ATOM 6701 O O . ASP B 1 353 ? 14.306 39.971 38.581 1.00 15.22 353 ASP B O 1
ATOM 6706 N N . VAL B 1 354 ? 12.504 41.251 38.961 1.00 14.92 354 VAL B N 1
ATOM 6707 C CA . VAL B 1 354 ? 12.145 40.493 40.148 1.00 14.73 354 VAL B CA 1
ATOM 6708 C C . VAL B 1 354 ? 11.391 39.210 39.829 1.00 14.66 354 VAL B C 1
ATOM 6709 O O . VAL B 1 354 ? 11.167 38.388 40.714 1.00 14.59 354 VAL B O 1
ATOM 6713 N N . ASN B 1 355 ? 11.002 39.023 38.570 1.00 14.56 355 ASN B N 1
ATOM 6714 C CA . ASN B 1 355 ? 10.266 37.813 38.203 1.00 14.76 355 ASN B CA 1
ATOM 6715 C C . ASN B 1 355 ? 11.196 36.799 37.553 1.00 14.77 355 ASN B C 1
ATOM 6716 O O . ASN B 1 355 ? 10.748 35.880 36.866 1.00 14.86 355 ASN B O 1
ATOM 6721 N N . ASP B 1 356 ? 12.495 36.965 37.784 1.00 14.59 356 ASP B N 1
ATOM 6722 C CA . ASP B 1 356 ? 13.463 36.055 37.204 1.00 14.47 356 ASP B CA 1
ATOM 6723 C C . ASP B 1 356 ? 13.413 34.674 37.846 1.00 14.13 356 ASP B C 1
ATOM 6724 O O . ASP B 1 356 ? 14.069 33.747 37.374 1.00 13.54 356 ASP B O 1
ATOM 6729 N N . TRP B 1 357 ? 12.633 34.533 38.919 1.00 13.38 357 TRP B N 1
ATOM 6730 C CA . TRP B 1 357 ? 12.488 33.243 39.595 1.00 12.85 357 TRP B CA 1
ATOM 6731 C C . TRP B 1 357 ? 11.541 32.312 38.846 1.00 12.92 357 TRP B C 1
ATOM 6732 O O . TRP B 1 357 ? 11.623 31.085 38.976 1.00 12.44 357 TRP B O 1
ATOM 6743 N N . ILE B 1 358 ? 10.629 32.897 38.071 1.00 12.68 358 ILE B N 1
ATOM 6744 C CA . ILE B 1 358 ? 9.624 32.106 37.392 1.00 13.07 358 ILE B CA 1
ATOM 6745 C C . ILE B 1 358 ? 10.139 30.849 36.700 1.00 12.63 358 ILE B C 1
ATOM 6746 O O . ILE B 1 358 ? 11.077 30.884 35.896 1.00 12.38 358 ILE B O 1
ATOM 6751 N N . GLY B 1 359 ? 9.506 29.728 37.048 1.00 12.44 359 GLY B N 1
ATOM 6752 C CA . GLY B 1 359 ? 9.876 28.446 36.476 1.00 12.23 359 GLY B CA 1
ATOM 6753 C C . GLY B 1 359 ? 9.311 28.199 35.087 1.00 12.11 359 GLY B C 1
ATOM 6754 O O . GLY B 1 359 ? 8.637 29.063 34.502 1.00 12.16 359 GLY B O 1
ATOM 6755 N N . PRO B 1 360 ? 9.594 27.015 34.522 1.00 11.91 360 PRO B N 1
ATOM 6756 C CA . PRO B 1 360 ? 9.112 26.643 33.189 1.00 12.15 360 PRO B CA 1
ATOM 6757 C C . PRO B 1 360 ? 7.592 26.717 33.043 1.00 12.56 360 PRO B C 1
ATOM 6758 O O . PRO B 1 360 ? 6.860 26.668 34.034 1.00 12.27 360 PRO B O 1
ATOM 6762 N N . PRO B 1 361 ? 7.103 26.855 31.797 1.00 12.84 361 PRO B N 1
ATOM 6763 C CA . PRO B 1 361 ? 5.659 26.923 31.522 1.00 13.37 361 PRO B CA 1
ATOM 6764 C C . PRO B 1 361 ? 5.001 25.754 32.259 1.00 13.95 361 PRO B C 1
ATOM 6765 O O . PRO B 1 361 ? 5.485 24.623 32.180 1.00 13.76 361 PRO B O 1
ATOM 6769 N N . ASN B 1 362 ? 3.902 26.015 32.956 1.00 14.81 362 ASN B N 1
ATOM 6770 C CA . ASN B 1 362 ? 3.275 24.963 33.732 1.00 15.90 362 ASN B CA 1
ATOM 6771 C C . ASN B 1 362 ? 1.797 25.203 34.008 1.00 16.57 362 ASN B C 1
ATOM 6772 O O . ASN B 1 362 ? 1.297 26.319 33.882 1.00 16.59 362 ASN B O 1
ATOM 6777 N N . ASN B 1 363 ? 1.117 24.136 34.397 1.00 17.56 363 ASN B N 1
ATOM 6778 C CA . ASN B 1 363 ? -0.284 24.210 34.788 1.00 18.78 363 ASN B CA 1
ATOM 6779 C C . ASN B 1 363 ? -0.237 23.712 36.225 1.00 19.40 363 ASN B C 1
ATOM 6780 O O . ASN B 1 363 ? 0.014 22.534 36.471 1.00 19.35 363 ASN B O 1
ATOM 6785 N N . ASN B 1 364 ? -0.426 24.633 37.165 1.00 20.25 364 ASN B N 1
ATOM 6786 C CA . ASN B 1 364 ? -0.397 24.305 38.577 1.00 20.82 364 ASN B CA 1
ATOM 6787 C C . ASN B 1 364 ? 0.829 23.481 38.955 1.00 20.25 364 ASN B C 1
ATOM 6788 O O . ASN B 1 364 ? 0.734 22.471 39.647 1.00 19.90 364 ASN B O 1
ATOM 6793 N N . GLY B 1 365 ? 1.990 23.920 38.476 1.00 19.51 365 GLY B N 1
ATOM 6794 C CA . GLY B 1 365 ? 3.225 23.230 38.806 1.00 18.59 365 GLY B CA 1
ATOM 6795 C C . GLY B 1 365 ? 3.663 22.097 37.900 1.00 18.18 365 GLY B C 1
ATOM 6796 O O . GLY B 1 365 ? 4.803 21.648 38.009 1.00 17.64 365 GLY B O 1
ATOM 6797 N N . VAL B 1 366 ? 2.781 21.610 37.028 1.00 17.73 366 VAL B N 1
ATOM 6798 C CA . VAL B 1 366 ? 3.158 20.526 36.122 1.00 17.40 366 VAL B CA 1
ATOM 6799 C C . VAL B 1 366 ? 3.690 21.165 34.835 1.00 16.89 366 VAL B C 1
ATOM 6800 O O . VAL B 1 366 ? 2.998 21.930 34.176 1.00 16.39 366 VAL B O 1
ATOM 6804 N N . ILE B 1 367 ? 4.934 20.859 34.490 1.00 16.44 367 ILE B N 1
ATOM 6805 C CA . ILE B 1 367 ? 5.540 21.463 33.310 1.00 16.12 367 ILE B CA 1
ATOM 6806 C C . ILE B 1 367 ? 4.738 21.134 32.062 1.00 16.28 367 ILE B C 1
ATOM 6807 O O . ILE B 1 367 ? 4.330 19.981 31.858 1.00 15.89 367 ILE B O 1
ATOM 6812 N N . LYS B 1 368 ? 4.503 22.151 31.237 1.00 16.47 368 LYS B N 1
ATOM 6813 C CA . LYS B 1 368 ? 3.758 21.982 29.988 1.00 16.94 368 LYS B CA 1
ATOM 6814 C C . LYS B 1 368 ? 4.622 21.335 28.912 1.00 17.21 368 LYS B C 1
ATOM 6815 O O . LYS B 1 368 ? 5.824 21.591 28.812 1.00 17.21 368 LYS B O 1
ATOM 6821 N N . GLU B 1 369 ? 3.996 20.516 28.081 1.00 17.21 369 GLU B N 1
ATOM 6822 C CA . GLU B 1 369 ? 4.721 19.862 27.008 1.00 17.62 369 GLU B CA 1
ATOM 6823 C C . GLU B 1 369 ? 5.180 20.905 25.998 1.00 16.80 369 GLU B C 1
ATOM 6824 O O . GLU B 1 369 ? 4.617 22.005 25.918 1.00 16.42 369 GLU B O 1
ATOM 6830 N N . VAL B 1 370 ? 6.219 20.568 25.242 1.00 15.94 370 VAL B N 1
ATOM 6831 C CA . VAL B 1 370 ? 6.705 21.465 24.213 1.00 15.61 370 VAL B CA 1
ATOM 6832 C C . VAL B 1 370 ? 5.891 21.113 22.975 1.00 15.72 370 VAL B C 1
ATOM 6833 O O . VAL B 1 370 ? 5.979 20.002 22.468 1.00 16.05 370 VAL B O 1
ATOM 6837 N N . THR B 1 371 ? 5.068 22.044 22.517 1.00 15.57 371 THR B N 1
ATOM 6838 C CA . THR B 1 371 ? 4.278 21.800 21.320 1.00 15.54 371 THR B CA 1
ATOM 6839 C C . THR B 1 371 ? 5.057 22.372 20.142 1.00 15.33 371 THR B C 1
ATOM 6840 O O . THR B 1 371 ? 5.714 23.416 20.248 1.00 15.28 371 THR B O 1
ATOM 6844 N N . ILE B 1 372 ? 4.988 21.672 19.016 1.00 15.11 372 ILE B N 1
ATOM 6845 C CA . ILE B 1 372 ? 5.686 22.094 17.814 1.00 15.14 372 ILE B CA 1
ATOM 6846 C C . ILE B 1 372 ? 4.670 22.597 16.797 1.00 15.53 372 ILE B C 1
ATOM 6847 O O . ILE B 1 372 ? 3.736 21.875 16.430 1.00 15.54 372 ILE B O 1
ATOM 6852 N N . ASN B 1 373 ? 4.850 23.843 16.364 1.00 15.89 373 ASN B N 1
ATOM 6853 C CA . ASN B 1 373 ? 3.970 24.471 15.386 1.00 16.68 373 ASN B CA 1
ATOM 6854 C C . ASN B 1 373 ? 4.328 24.068 13.959 1.00 16.99 373 ASN B C 1
ATOM 6855 O O . ASN B 1 373 ? 5.419 23.561 13.694 1.00 16.80 373 ASN B O 1
ATOM 6860 N N . ALA B 1 374 ? 3.400 24.289 13.039 1.00 17.40 374 ALA B N 1
ATOM 6861 C CA . ALA B 1 374 ? 3.627 23.939 11.644 1.00 18.06 374 ALA B CA 1
ATOM 6862 C C . ALA B 1 374 ? 4.783 24.714 11.033 1.00 18.19 374 ALA B C 1
ATOM 6863 O O . ALA B 1 374 ? 5.423 24.225 10.106 1.00 18.56 374 ALA B O 1
ATOM 6865 N N . ASP B 1 375 ? 5.057 25.914 11.546 1.00 18.18 375 ASP B N 1
ATOM 6866 C CA . ASP B 1 375 ? 6.154 26.722 11.019 1.00 18.14 375 ASP B CA 1
ATOM 6867 C C . ASP B 1 375 ? 7.488 26.401 11.708 1.00 17.89 375 ASP B C 1
ATOM 6868 O O . ASP B 1 375 ? 8.485 27.102 11.524 1.00 17.86 375 ASP B O 1
ATOM 6873 N N . THR B 1 376 ? 7.468 25.315 12.479 1.00 17.50 376 THR B N 1
ATOM 6874 C CA . THR B 1 376 ? 8.593 24.756 13.237 1.00 17.05 376 THR B CA 1
ATOM 6875 C C . THR B 1 376 ? 9.012 25.484 14.513 1.00 16.92 376 THR B C 1
ATOM 6876 O O . THR B 1 376 ? 10.037 25.151 15.109 1.00 16.87 376 THR B O 1
ATOM 6880 N N . THR B 1 377 ? 8.236 26.479 14.927 1.00 16.59 377 THR B N 1
ATOM 6881 C CA . THR B 1 377 ? 8.520 27.181 16.173 1.00 16.40 377 THR B CA 1
ATOM 6882 C C . THR B 1 377 ? 7.810 26.356 17.238 1.00 16.12 377 THR B C 1
ATOM 6883 O O . THR B 1 377 ? 7.162 25.364 16.913 1.00 15.94 377 THR B O 1
ATOM 6887 N N . CYS B 1 378 ? 7.937 26.761 18.504 1.00 15.76 378 CYS B N 1
ATOM 6888 C CA . CYS B 1 378 ? 7.307 26.053 19.611 1.00 15.61 378 CYS B CA 1
ATOM 6889 C C . CYS B 1 378 ? 6.206 26.885 20.231 1.00 15.80 378 CYS B C 1
ATOM 6890 O O . CYS B 1 378 ? 6.220 28.101 20.131 1.00 16.07 378 CYS B O 1
ATOM 6893 N N . GLY B 1 379 ? 5.266 26.220 20.886 1.00 15.73 379 GLY B N 1
ATOM 6894 C CA . GLY B 1 379 ? 4.193 26.923 21.558 1.00 15.49 379 GLY B CA 1
ATOM 6895 C C . GLY B 1 379 ? 4.392 26.746 23.059 1.00 15.81 379 GLY B C 1
ATOM 6896 O O . GLY B 1 379 ? 5.473 26.327 23.508 1.00 15.17 379 GLY B O 1
ATOM 6897 N N . ASN B 1 380 ? 3.351 27.048 23.832 1.00 15.56 380 ASN B N 1
ATOM 6898 C CA . ASN B 1 380 ? 3.385 26.925 25.291 1.00 15.92 380 ASN B CA 1
ATOM 6899 C C . ASN B 1 380 ? 4.510 27.695 25.962 1.00 15.61 380 ASN B C 1
ATOM 6900 O O . ASN B 1 380 ? 5.003 27.282 27.009 1.00 15.94 380 ASN B O 1
ATOM 6905 N N . ASP B 1 381 ? 4.913 28.803 25.344 1.00 15.49 381 ASP B N 1
ATOM 6906 C CA . ASP B 1 381 ? 5.959 29.677 25.877 1.00 15.38 381 ASP B CA 1
ATOM 6907 C C . ASP B 1 381 ? 7.387 29.177 25.884 1.00 14.57 381 ASP B C 1
ATOM 6908 O O . ASP B 1 381 ? 8.244 29.766 26.554 1.00 13.98 381 ASP B O 1
ATOM 6913 N N . TRP B 1 382 ? 7.649 28.083 25.174 1.00 13.36 382 TRP B N 1
ATOM 6914 C CA . TRP B 1 382 ? 9.030 27.612 25.044 1.00 12.93 382 TRP B CA 1
ATOM 6915 C C . TRP B 1 382 ? 9.552 28.463 23.880 1.00 13.03 382 TRP B C 1
ATOM 6916 O O . TRP B 1 382 ? 8.920 28.521 22.822 1.00 12.88 382 TRP B O 1
ATOM 6927 N N . VAL B 1 383 ? 10.689 29.131 24.041 1.00 12.94 383 VAL B N 1
ATOM 6928 C CA . VAL B 1 383 ? 11.128 29.984 22.940 1.00 13.29 383 VAL B CA 1
ATOM 6929 C C . VAL B 1 383 ? 11.834 29.205 21.834 1.00 12.89 383 VAL B C 1
ATOM 6930 O O . VAL B 1 383 ? 11.764 29.572 20.655 1.00 12.63 383 VAL B O 1
ATOM 6934 N N . CYS B 1 384 ? 12.521 28.130 22.212 1.00 12.65 384 CYS B N 1
ATOM 6935 C CA . CYS B 1 384 ? 13.187 27.286 21.228 1.00 12.53 384 CYS B CA 1
ATOM 6936 C C . CYS B 1 384 ? 14.117 28.021 20.261 1.00 12.18 384 CYS B C 1
ATOM 6937 O O . CYS B 1 384 ? 13.962 27.894 19.043 1.00 11.85 384 CYS B O 1
ATOM 6940 N N . GLU B 1 385 ? 15.082 28.772 20.792 1.00 11.58 385 GLU B N 1
ATOM 6941 C CA . GLU B 1 385 ? 16.024 29.497 19.941 1.00 11.68 385 GLU B CA 1
ATOM 6942 C C . GLU B 1 385 ? 16.776 28.547 19.035 1.00 11.58 385 GLU B C 1
ATOM 6943 O O . GLU B 1 385 ? 17.195 28.920 17.926 1.00 11.37 385 GLU B O 1
ATOM 6949 N N . HIS B 1 386 ? 16.947 27.312 19.502 1.00 11.25 386 HIS B N 1
ATOM 6950 C CA . HIS B 1 386 ? 17.703 26.330 18.722 1.00 11.36 386 HIS B CA 1
ATOM 6951 C C . HIS B 1 386 ? 17.002 25.927 17.435 1.00 11.51 386 HIS B C 1
ATOM 6952 O O . HIS B 1 386 ? 17.600 25.270 16.575 1.00 11.58 386 HIS B O 1
ATOM 6959 N N . ARG B 1 387 ? 15.731 26.308 17.322 1.00 11.51 387 ARG B N 1
ATOM 6960 C CA . ARG B 1 387 ? 14.931 26.047 16.132 1.00 11.55 387 ARG B CA 1
ATOM 6961 C C . ARG B 1 387 ? 14.909 27.283 15.216 1.00 11.93 387 ARG B C 1
ATOM 6962 O O . ARG B 1 387 ? 14.411 27.223 14.094 1.00 12.02 387 ARG B O 1
ATOM 6970 N N . TRP B 1 388 ? 15.437 28.409 15.685 1.00 12.08 388 TRP B N 1
ATOM 6971 C CA . TRP B 1 388 ? 15.473 29.593 14.822 1.00 12.28 388 TRP B CA 1
ATOM 6972 C C . TRP B 1 388 ? 16.365 29.247 13.623 1.00 12.65 388 TRP B C 1
ATOM 6973 O O . TRP B 1 388 ? 17.474 28.746 13.800 1.00 12.63 388 TRP B O 1
ATOM 6984 N N . ARG B 1 389 ? 15.886 29.518 12.415 1.00 13.22 389 ARG B N 1
ATOM 6985 C CA . ARG B 1 389 ? 16.656 29.211 11.213 1.00 13.84 389 ARG B CA 1
ATOM 6986 C C . ARG B 1 389 ? 18.100 29.697 11.293 1.00 13.57 389 ARG B C 1
ATOM 6987 O O . ARG B 1 389 ? 19.036 28.957 10.984 1.00 13.36 389 ARG B O 1
ATOM 6995 N N . GLU B 1 390 ? 18.259 30.951 11.705 1.00 13.18 390 GLU B N 1
ATOM 6996 C CA . GLU B 1 390 ? 19.564 31.591 11.806 1.00 13.36 390 GLU B CA 1
ATOM 6997 C C . GLU B 1 390 ? 20.515 30.893 12.769 1.00 13.39 390 GLU B C 1
ATOM 6998 O O . GLU B 1 390 ? 21.720 30.966 12.600 1.00 13.93 390 GLU B O 1
ATOM 7004 N N . ILE B 1 391 ? 19.984 30.234 13.790 1.00 13.10 391 ILE B N 1
ATOM 7005 C CA . ILE B 1 391 ? 20.839 29.527 14.734 1.00 13.13 391 ILE B CA 1
ATOM 7006 C C . ILE B 1 391 ? 21.011 28.090 14.264 1.00 13.39 391 ILE B C 1
ATOM 7007 O O . ILE B 1 391 ? 22.132 27.570 14.182 1.00 12.80 391 ILE B O 1
ATOM 7012 N N . ARG B 1 392 ? 19.892 27.448 13.948 1.00 13.36 392 ARG B N 1
ATOM 7013 C CA . ARG B 1 392 ? 19.924 26.074 13.470 1.00 14.07 392 ARG B CA 1
ATOM 7014 C C . ARG B 1 392 ? 20.915 25.933 12.319 1.00 14.04 392 ARG B C 1
ATOM 7015 O O . ARG B 1 392 ? 21.726 25.006 12.290 1.00 14.13 392 ARG B O 1
ATOM 7023 N N . ASN B 1 393 ? 20.859 26.849 11.362 1.00 13.85 393 ASN B N 1
ATOM 7024 C CA . ASN B 1 393 ? 21.770 26.730 10.229 1.00 13.90 393 ASN B CA 1
ATOM 7025 C C . ASN B 1 393 ? 23.223 27.036 10.571 1.00 13.83 393 ASN B C 1
ATOM 7026 O O . ASN B 1 393 ? 24.131 26.550 9.893 1.00 13.98 393 ASN B O 1
ATOM 7031 N N . MET B 1 394 ? 23.453 27.823 11.618 1.00 13.51 394 MET B N 1
ATOM 7032 C CA . MET B 1 394 ? 24.822 28.099 12.031 1.00 13.48 394 MET B CA 1
ATOM 7033 C C . MET B 1 394 ? 25.358 26.902 12.819 1.00 13.50 394 MET B C 1
ATOM 7034 O O . MET B 1 394 ? 26.566 26.660 12.857 1.00 13.44 394 MET B O 1
ATOM 7039 N N . VAL B 1 395 ? 24.473 26.137 13.456 1.00 13.44 395 VAL B N 1
ATOM 7040 C CA . VAL B 1 395 ? 24.980 24.955 14.145 1.00 13.82 395 VAL B CA 1
ATOM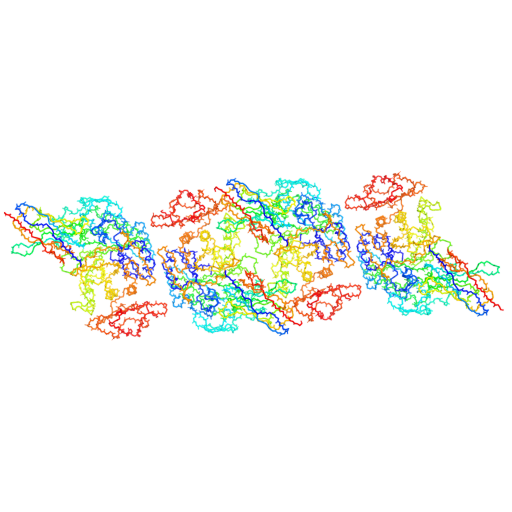 7041 C C . VAL B 1 395 ? 25.434 23.986 13.046 1.00 13.67 395 VAL B C 1
ATOM 7042 O O . VAL B 1 395 ? 26.433 23.286 13.208 1.00 13.31 395 VAL B O 1
ATOM 7046 N N . TRP B 1 396 ? 24.730 23.979 11.910 1.00 13.68 396 TRP B N 1
ATOM 7047 C CA . TRP B 1 396 ? 25.120 23.112 10.802 1.00 14.55 396 TRP B CA 1
ATOM 7048 C C . TRP B 1 396 ? 26.434 23.647 10.218 1.00 14.22 396 TRP B C 1
ATOM 7049 O O . TRP B 1 396 ? 27.357 22.883 9.955 1.00 14.21 396 TRP B O 1
ATOM 7060 N N . PHE B 1 397 ? 26.516 24.965 10.053 1.00 13.86 397 PHE B N 1
ATOM 7061 C CA . PHE B 1 397 ? 27.720 25.622 9.539 1.00 13.75 397 PHE B CA 1
ATOM 7062 C C . PHE B 1 397 ? 28.943 25.157 10.340 1.00 13.68 397 PHE B C 1
ATOM 7063 O O . PHE B 1 397 ? 29.960 24.782 9.758 1.00 13.19 397 PHE B O 1
ATOM 7071 N N . ARG B 1 398 ? 28.846 25.165 11.671 1.00 13.54 398 ARG B N 1
ATOM 7072 C CA . ARG B 1 398 ? 29.982 24.762 12.487 1.00 14.09 398 ARG B CA 1
ATOM 7073 C C . ARG B 1 398 ? 30.427 23.337 12.197 1.00 14.45 398 ARG B C 1
ATOM 7074 O O . ARG B 1 398 ? 31.620 23.053 12.199 1.00 14.51 398 ARG B O 1
ATOM 7082 N N . ASN B 1 399 ? 29.475 22.436 11.968 1.00 14.73 399 ASN B N 1
ATOM 7083 C CA . ASN B 1 399 ? 29.805 21.043 11.656 1.00 15.42 399 ASN B CA 1
ATOM 7084 C C . ASN B 1 399 ? 30.562 20.975 10.317 1.00 15.89 399 ASN B C 1
ATOM 7085 O O . ASN B 1 399 ? 31.591 20.301 10.183 1.00 16.02 399 ASN B O 1
ATOM 7090 N N . VAL B 1 400 ? 30.007 21.658 9.325 1.00 16.19 400 VAL B N 1
ATOM 7091 C CA . VAL B 1 400 ? 30.565 21.670 7.981 1.00 16.82 400 VAL B CA 1
ATOM 7092 C C . VAL B 1 400 ? 31.993 22.188 7.931 1.00 17.43 400 VAL B C 1
ATOM 7093 O O . VAL B 1 400 ? 32.814 21.666 7.179 1.00 17.93 400 VAL B O 1
ATOM 7097 N N . VAL B 1 401 ? 32.310 23.187 8.752 1.00 17.94 401 VAL B N 1
ATOM 7098 C CA . VAL B 1 401 ? 33.650 23.771 8.724 1.00 18.60 401 VAL B CA 1
ATOM 7099 C C . VAL B 1 401 ? 34.594 23.205 9.774 1.00 19.22 401 VAL B C 1
ATOM 7100 O O . VAL B 1 401 ? 35.737 23.658 9.898 1.00 19.40 401 VAL B O 1
ATOM 7104 N N . ASP B 1 402 ? 34.120 22.221 10.530 1.00 20.02 402 ASP B N 1
ATOM 7105 C CA . ASP B 1 402 ? 34.921 21.604 11.589 1.00 20.77 402 ASP B CA 1
ATOM 7106 C C . ASP B 1 402 ? 36.342 21.281 11.139 1.00 21.21 402 ASP B C 1
ATOM 7107 O O . ASP B 1 402 ? 36.546 20.621 10.119 1.00 21.09 402 ASP B O 1
ATOM 7112 N N . GLY B 1 403 ? 37.319 21.729 11.918 1.00 21.56 403 GLY B N 1
ATOM 7113 C CA . GLY B 1 403 ? 38.709 21.461 11.586 1.00 21.91 403 GLY B CA 1
ATOM 7114 C C . GLY B 1 403 ? 39.366 22.493 10.686 1.00 22.28 403 GLY B C 1
ATOM 7115 O O . GLY B 1 403 ? 40.592 22.548 10.614 1.00 22.53 403 GLY B O 1
ATOM 7116 N N . GLN B 1 404 ? 38.569 23.301 9.995 1.00 22.29 404 GLN B N 1
ATOM 7117 C CA . GLN B 1 404 ? 39.099 24.324 9.096 1.00 22.58 404 GLN B CA 1
ATOM 7118 C C . GLN B 1 404 ? 39.582 25.541 9.877 1.00 22.62 404 GLN B C 1
ATOM 7119 O O . GLN B 1 404 ? 38.930 25.982 10.830 1.00 22.57 404 GLN B O 1
ATOM 7125 N N . PRO B 1 405 ? 40.725 26.116 9.468 1.00 22.48 405 PRO B N 1
ATOM 7126 C CA . PRO B 1 405 ? 41.307 27.285 10.131 1.00 22.38 405 PRO B CA 1
ATOM 7127 C C . PRO B 1 405 ? 40.635 28.633 9.878 1.00 22.06 405 PRO B C 1
ATOM 7128 O O . PRO B 1 405 ? 40.053 28.875 8.825 1.00 21.65 405 PRO B O 1
ATOM 7132 N N . PHE B 1 406 ? 40.719 29.500 10.880 1.00 22.04 406 PHE B N 1
ATOM 7133 C CA . PHE B 1 406 ? 40.191 30.854 10.801 1.00 22.19 406 PHE B CA 1
ATOM 7134 C C . PHE B 1 406 ? 40.976 31.474 9.640 1.00 22.08 406 PHE B C 1
ATOM 7135 O O . PHE B 1 406 ? 42.197 31.332 9.573 1.00 22.35 406 PHE B O 1
ATOM 7143 N N . ALA B 1 407 ? 40.287 32.130 8.715 1.00 21.73 407 ALA B N 1
ATOM 7144 C CA . ALA B 1 407 ? 40.972 32.706 7.559 1.00 21.56 407 ALA B CA 1
ATOM 7145 C C . ALA B 1 407 ? 40.218 33.832 6.877 1.00 21.32 407 ALA B C 1
ATOM 7146 O O . ALA B 1 407 ? 39.062 34.104 7.180 1.00 21.23 407 ALA B O 1
ATOM 7148 N N . ASN B 1 408 ? 40.900 34.503 5.955 1.00 20.92 408 ASN B N 1
ATOM 7149 C CA . ASN B 1 408 ? 40.283 35.572 5.177 1.00 20.68 408 ASN B CA 1
ATOM 7150 C C . ASN B 1 408 ? 39.507 36.618 5.972 1.00 20.40 408 ASN B C 1
ATOM 7151 O O . ASN B 1 408 ? 38.418 37.050 5.574 1.00 20.36 408 ASN B O 1
ATOM 7156 N N . TRP B 1 409 ? 40.067 37.037 7.098 1.00 19.98 409 TRP B N 1
ATOM 7157 C CA . TRP B 1 409 ? 39.417 38.053 7.899 1.00 19.45 409 TRP B CA 1
ATOM 7158 C C . TRP B 1 409 ? 39.390 39.386 7.164 1.00 19.38 409 TRP B C 1
ATOM 7159 O O . TRP B 1 409 ? 40.335 39.752 6.456 1.00 19.54 409 TRP B O 1
ATOM 7170 N N . TRP B 1 410 ? 38.293 40.106 7.345 1.00 19.13 410 TRP B N 1
ATOM 7171 C CA . TRP B 1 410 ? 38.116 41.427 6.770 1.00 18.91 410 TRP B CA 1
ATOM 7172 C C . TRP B 1 410 ? 37.281 42.279 7.725 1.00 18.82 410 TRP B C 1
ATOM 7173 O O . TRP B 1 410 ? 36.467 41.758 8.489 1.00 17.97 410 TRP B O 1
ATOM 7184 N N . ASP B 1 411 ? 37.526 43.582 7.722 1.00 18.36 411 ASP B N 1
ATOM 7185 C CA . ASP B 1 411 ? 36.727 44.494 8.526 1.00 18.61 411 ASP B CA 1
ATOM 7186 C C . ASP B 1 411 ? 36.810 45.875 7.893 1.00 18.41 411 ASP B C 1
ATOM 7187 O O . ASP B 1 411 ? 37.735 46.159 7.120 1.00 18.84 411 ASP B O 1
ATOM 7192 N N . ASN B 1 412 ? 35.828 46.721 8.186 1.00 18.37 412 ASN B N 1
ATOM 7193 C CA . ASN B 1 412 ? 35.782 48.071 7.620 1.00 18.17 412 ASN B CA 1
ATOM 7194 C C . ASN B 1 412 ? 36.331 49.093 8.603 1.00 18.18 412 ASN B C 1
ATOM 7195 O O . ASN B 1 412 ? 36.064 50.292 8.489 1.00 18.22 412 ASN B O 1
ATOM 7200 N N . GLY B 1 413 ? 37.093 48.607 9.573 1.00 18.39 413 GLY B N 1
ATOM 7201 C CA . GLY B 1 413 ? 37.664 49.485 10.585 1.00 18.14 413 GLY B CA 1
ATOM 7202 C C . GLY B 1 413 ? 36.633 49.966 11.593 1.00 18.10 413 GLY B C 1
ATOM 7203 O O . GLY B 1 413 ? 36.943 50.775 12.472 1.00 18.34 413 GLY B O 1
ATOM 7204 N N . SER B 1 414 ? 35.411 49.445 11.487 1.00 17.85 414 SER B N 1
ATOM 7205 C CA . SER B 1 414 ? 34.330 49.850 12.368 1.00 17.60 414 SER B CA 1
ATOM 7206 C C . SER B 1 414 ? 33.584 48.642 12.919 1.00 17.24 414 SER B C 1
ATOM 7207 O O . SER B 1 414 ? 34.136 47.901 13.727 1.00 17.06 414 SER B O 1
ATOM 7210 N N . ASN B 1 415 ? 32.347 48.441 12.469 1.00 16.98 415 ASN B N 1
ATOM 7211 C CA . ASN B 1 415 ? 31.529 47.326 12.959 1.00 16.85 415 ASN B CA 1
ATOM 7212 C C . ASN B 1 415 ? 31.051 46.377 11.874 1.00 17.05 415 ASN B C 1
ATOM 7213 O O . ASN B 1 415 ? 30.021 45.708 12.026 1.00 16.83 415 ASN B O 1
ATOM 7218 N N . GLN B 1 416 ? 31.784 46.330 10.768 1.00 16.88 416 GLN B N 1
ATOM 7219 C CA . GLN B 1 416 ? 31.450 45.407 9.690 1.00 17.15 416 GLN B CA 1
ATOM 7220 C C . GLN B 1 416 ? 32.645 44.473 9.610 1.00 17.22 416 GLN B C 1
ATOM 7221 O O . GLN B 1 416 ? 33.797 44.907 9.528 1.00 17.54 416 GLN B O 1
ATOM 7227 N N . VAL B 1 417 ? 32.378 43.177 9.672 1.00 17.51 417 VAL B N 1
ATOM 7228 C CA . VAL B 1 417 ? 33.452 42.208 9.655 1.00 17.60 417 VAL B CA 1
ATOM 7229 C C . VAL B 1 417 ? 33.069 40.966 8.883 1.00 17.76 417 VAL B C 1
ATOM 7230 O O . VAL B 1 417 ? 31.894 40.729 8.621 1.00 17.74 417 VAL B O 1
ATOM 7234 N N . ALA B 1 418 ? 34.067 40.167 8.536 1.00 17.44 418 ALA B N 1
ATOM 7235 C CA . ALA B 1 418 ? 33.827 38.932 7.819 1.00 17.62 418 ALA B CA 1
ATOM 7236 C C . ALA B 1 418 ? 35.034 38.026 7.970 1.00 17.65 418 ALA B C 1
ATOM 7237 O O . ALA B 1 418 ? 36.152 38.492 8.181 1.00 18.15 418 ALA B O 1
ATOM 7239 N N . PHE B 1 419 ? 34.802 36.726 7.880 1.00 17.38 419 PHE B N 1
ATOM 7240 C CA . PHE B 1 419 ? 35.892 35.776 7.951 1.00 17.02 419 PHE B CA 1
ATOM 7241 C C . PHE B 1 419 ? 35.421 34.408 7.521 1.00 17.35 419 PHE B C 1
ATOM 7242 O O . PHE B 1 419 ? 34.223 34.125 7.503 1.00 17.05 419 PHE B O 1
ATOM 7250 N N . GLY B 1 420 ? 36.371 33.568 7.151 1.00 17.51 420 GLY B N 1
ATOM 7251 C CA . GLY B 1 420 ? 36.023 32.231 6.722 1.00 18.03 420 GLY B CA 1
ATOM 7252 C C . GLY B 1 420 ? 36.697 31.154 7.551 1.00 18.47 420 GLY B C 1
ATOM 7253 O O . GLY B 1 420 ? 37.427 31.430 8.505 1.00 18.32 420 GLY B O 1
ATOM 7254 N N . ARG B 1 421 ? 36.425 29.908 7.186 1.00 18.93 421 ARG B N 1
ATOM 7255 C CA . ARG B 1 421 ? 36.997 28.753 7.850 1.00 19.50 421 ARG B CA 1
ATOM 7256 C C . ARG B 1 421 ? 37.501 27.871 6.725 1.00 19.59 421 ARG B C 1
ATOM 7257 O O . ARG B 1 421 ? 36.735 27.128 6.103 1.00 19.48 421 ARG B O 1
ATOM 7265 N N . GLY B 1 422 ? 38.795 27.990 6.447 1.00 19.75 422 GLY B N 1
ATOM 7266 C CA . GLY B 1 422 ? 39.398 27.215 5.374 1.00 19.85 422 GLY B CA 1
ATOM 7267 C C . GLY B 1 422 ? 38.674 27.506 4.078 1.00 19.92 422 GLY B C 1
ATOM 7268 O O . GLY B 1 422 ? 38.392 28.659 3.749 1.00 19.64 422 GLY B O 1
ATOM 7269 N N . ASN B 1 423 ? 38.354 26.450 3.345 1.00 20.23 423 ASN B N 1
ATOM 7270 C CA . ASN B 1 423 ? 37.653 26.594 2.080 1.00 20.74 423 ASN B CA 1
ATOM 7271 C C . ASN B 1 423 ? 36.268 25.973 2.228 1.00 20.70 423 ASN B C 1
ATOM 7272 O O . ASN B 1 423 ? 35.685 25.509 1.249 1.00 20.76 423 ASN B O 1
ATOM 7277 N N . ARG B 1 424 ? 35.733 25.978 3.448 1.00 20.52 424 ARG B N 1
ATOM 7278 C CA . ARG B 1 424 ? 34.431 25.363 3.683 1.00 20.14 424 ARG B CA 1
ATOM 7279 C C . ARG B 1 424 ? 33.309 26.266 4.164 1.00 19.59 424 ARG B C 1
ATOM 7280 O O . ARG B 1 424 ? 32.142 25.874 4.140 1.00 18.90 424 ARG B O 1
ATOM 7288 N N . GLY B 1 425 ? 33.646 27.470 4.594 1.00 18.83 425 GLY B N 1
ATOM 7289 C CA . GLY B 1 425 ? 32.612 28.368 5.057 1.00 18.62 425 GLY B CA 1
ATOM 7290 C C . GLY B 1 425 ? 33.060 29.810 5.141 1.00 18.28 425 GLY B C 1
ATOM 7291 O O . GLY B 1 425 ? 34.243 30.087 5.319 1.00 18.28 425 GLY B O 1
ATOM 7292 N N . PHE B 1 426 ? 32.114 30.735 5.020 1.00 17.91 426 PHE B N 1
ATOM 7293 C CA . PHE B 1 426 ? 32.435 32.155 5.093 1.00 17.54 426 PHE B CA 1
ATOM 7294 C C . PHE B 1 426 ? 31.243 32.888 5.693 1.00 17.44 426 PHE B C 1
ATOM 7295 O O . PHE B 1 426 ? 30.095 32.527 5.433 1.00 17.14 426 PHE B O 1
ATOM 7303 N N . ILE B 1 427 ? 31.507 33.922 6.482 1.00 17.35 427 ILE B N 1
ATOM 7304 C CA . ILE B 1 427 ? 30.422 34.653 7.115 1.00 17.30 427 ILE B CA 1
ATOM 7305 C C . ILE B 1 427 ? 30.712 36.164 7.116 1.00 17.21 427 ILE B C 1
ATOM 7306 O O . ILE B 1 427 ? 31.861 36.589 7.285 1.00 17.23 427 ILE B O 1
ATOM 7311 N N . VAL B 1 428 ? 29.669 36.965 6.910 1.00 16.88 428 VAL B N 1
ATOM 7312 C CA . VAL B 1 428 ? 29.794 38.422 6.861 1.00 16.68 428 VAL B CA 1
ATOM 7313 C C . VAL B 1 428 ? 28.767 39.112 7.756 1.00 16.32 428 VAL B C 1
ATOM 7314 O O . VAL B 1 428 ? 27.576 38.806 7.703 1.00 16.07 428 VAL B O 1
ATOM 7318 N N . PHE B 1 429 ? 29.238 40.067 8.549 1.00 15.75 429 PHE B N 1
ATOM 7319 C CA . PHE B 1 429 ? 28.387 40.801 9.481 1.00 15.75 429 PHE B CA 1
ATOM 7320 C C . PHE B 1 429 ? 28.376 42.301 9.265 1.00 15.81 429 PHE B C 1
ATOM 7321 O O . PHE B 1 429 ? 29.419 42.909 9.028 1.00 15.85 429 PHE B O 1
ATOM 7329 N N . ASN B 1 430 ? 27.209 42.905 9.414 1.00 15.77 430 ASN B N 1
ATOM 7330 C CA . ASN B 1 430 ? 27.115 44.350 9.330 1.00 16.17 430 ASN B CA 1
ATOM 7331 C C . ASN B 1 430 ? 26.485 44.849 10.620 1.00 16.50 430 ASN B C 1
ATOM 7332 O O . ASN B 1 430 ? 25.269 44.776 10.794 1.00 16.50 430 ASN B O 1
ATOM 7337 N N . ASN B 1 431 ? 27.307 45.336 11.547 1.00 16.74 431 ASN B N 1
ATOM 7338 C CA . ASN B 1 431 ? 26.753 45.859 12.782 1.00 17.22 431 ASN B CA 1
ATOM 7339 C C . ASN B 1 431 ? 26.946 47.374 12.852 1.00 17.55 431 ASN B C 1
ATOM 7340 O O . ASN B 1 431 ? 26.962 47.968 13.929 1.00 17.77 431 ASN B O 1
ATOM 7345 N N . ASP B 1 432 ? 27.095 47.993 11.685 1.00 18.14 432 ASP B N 1
ATOM 7346 C CA . ASP B 1 432 ? 27.232 49.440 11.590 1.00 18.40 432 ASP B CA 1
ATOM 7347 C C . ASP B 1 432 ? 25.877 50.044 11.222 1.00 19.00 432 ASP B C 1
ATOM 7348 O O . ASP B 1 432 ? 24.956 49.336 10.805 1.00 18.96 432 ASP B O 1
ATOM 7353 N N . ASP B 1 433 ? 25.771 51.358 11.360 1.00 19.68 433 ASP B N 1
ATOM 7354 C CA . ASP B 1 433 ? 24.540 52.076 11.062 1.00 20.67 433 ASP B CA 1
ATOM 7355 C C . ASP B 1 433 ? 24.450 52.560 9.619 1.00 20.68 433 ASP B C 1
ATOM 7356 O O . ASP B 1 433 ? 23.916 53.630 9.338 1.00 21.04 433 ASP B O 1
ATOM 7361 N N . TRP B 1 434 ? 24.984 51.758 8.709 1.00 20.86 434 TRP B N 1
ATOM 7362 C CA . TRP B 1 434 ? 24.944 52.066 7.286 1.00 20.86 434 TRP B CA 1
ATOM 7363 C C . TRP B 1 434 ? 25.116 50.767 6.529 1.00 21.22 434 TRP B C 1
ATOM 7364 O O . TRP B 1 434 ? 25.464 49.740 7.109 1.00 20.82 434 TRP B O 1
ATOM 7375 N N . GLN B 1 435 ? 24.867 50.818 5.227 1.00 21.67 435 GLN B N 1
ATOM 7376 C CA . GLN B 1 435 ? 24.952 49.645 4.378 1.00 22.37 435 GLN B CA 1
ATOM 7377 C C . GLN B 1 435 ? 26.349 49.045 4.236 1.00 21.96 435 GLN B C 1
ATOM 7378 O O . GLN B 1 435 ? 27.358 49.755 4.242 1.00 21.71 435 GLN B O 1
ATOM 7384 N N . LEU B 1 436 ? 26.393 47.720 4.129 1.00 21.53 436 LEU B N 1
ATOM 7385 C CA . LEU B 1 436 ? 27.643 47.008 3.903 1.00 21.17 436 LEU B CA 1
ATOM 7386 C C . LEU B 1 436 ? 27.559 46.648 2.431 1.00 21.44 436 LEU B C 1
ATOM 7387 O O . LEU B 1 436 ? 26.568 46.077 1.987 1.00 21.22 436 LEU B O 1
ATOM 7392 N N . SER B 1 437 ? 28.583 47.016 1.669 1.00 21.66 437 SER B N 1
ATOM 7393 C CA . SER B 1 437 ? 28.628 46.725 0.238 1.00 22.01 437 SER B CA 1
ATOM 7394 C C . SER B 1 437 ? 30.097 46.535 -0.083 1.00 22.24 437 SER B C 1
ATOM 7395 O O . SER B 1 437 ? 30.823 47.506 -0.252 1.00 22.19 437 SER B O 1
ATOM 7398 N N . SER B 1 438 ? 30.530 45.282 -0.148 1.00 22.42 438 SER B N 1
ATOM 7399 C CA . SER B 1 438 ? 31.926 44.968 -0.411 1.00 22.75 438 SER B CA 1
ATOM 7400 C C . SER B 1 438 ? 32.083 43.657 -1.146 1.00 22.98 438 SER B C 1
ATOM 7401 O O . SER B 1 438 ? 31.259 42.751 -1.001 1.00 23.01 438 SER B O 1
ATOM 7404 N N . THR B 1 439 ? 33.156 43.551 -1.923 1.00 22.91 439 THR B N 1
ATOM 7405 C CA . THR B 1 439 ? 33.469 42.321 -2.629 1.00 22.90 439 THR B CA 1
ATOM 7406 C C . THR B 1 439 ? 34.588 41.716 -1.805 1.00 22.95 439 THR B C 1
ATOM 7407 O O . THR B 1 439 ? 35.662 42.304 -1.668 1.00 22.86 439 THR B O 1
ATOM 7411 N N . LEU B 1 440 ? 34.336 40.543 -1.244 1.00 22.76 440 LEU B N 1
ATOM 7412 C CA . LEU B 1 440 ? 35.320 39.907 -0.381 1.00 23.02 440 LEU B CA 1
ATOM 7413 C C . LEU B 1 440 ? 35.793 38.545 -0.833 1.00 22.69 440 LEU B C 1
ATOM 7414 O O . LEU B 1 440 ? 35.070 37.819 -1.514 1.00 22.79 440 LEU B O 1
ATOM 7419 N N . GLN B 1 441 ? 37.011 38.197 -0.422 1.00 22.30 441 GLN B N 1
ATOM 7420 C CA . GLN B 1 441 ? 37.568 36.888 -0.719 1.00 22.01 441 GLN B CA 1
ATOM 7421 C C . GLN B 1 441 ? 36.941 35.954 0.320 1.00 21.85 441 GLN B C 1
ATOM 7422 O O . GLN B 1 441 ? 37.082 36.167 1.531 1.00 21.69 441 GLN B O 1
ATOM 7428 N N . THR B 1 442 ? 36.241 34.934 -0.161 1.00 21.68 442 THR B N 1
ATOM 7429 C CA . THR B 1 442 ? 35.562 33.983 0.713 1.00 21.22 442 THR B CA 1
ATOM 7430 C C . THR B 1 442 ? 36.374 32.729 0.998 1.00 21.20 442 THR B C 1
ATOM 7431 O O . THR B 1 442 ? 36.118 32.040 1.983 1.00 21.00 442 THR B O 1
ATOM 7435 N N . GLY B 1 443 ? 37.340 32.427 0.135 1.00 21.04 443 GLY B N 1
ATOM 7436 C CA . GLY B 1 443 ? 38.141 31.229 0.314 1.00 21.20 443 GLY B CA 1
ATOM 7437 C C . GLY B 1 443 ? 37.402 29.993 -0.186 1.00 21.14 443 GLY B C 1
ATOM 7438 O O . GLY B 1 443 ? 37.897 28.873 -0.094 1.00 21.03 443 GLY B O 1
ATOM 7439 N N . LEU B 1 444 ? 36.208 30.205 -0.729 1.00 21.51 444 LEU B N 1
ATOM 7440 C CA . LEU B 1 444 ? 35.374 29.117 -1.238 1.00 21.77 444 LEU B CA 1
ATOM 7441 C C . LEU B 1 444 ? 35.448 28.930 -2.756 1.00 21.78 444 LEU B C 1
ATOM 7442 O O . LEU B 1 444 ? 35.736 29.875 -3.493 1.00 21.72 444 LEU B O 1
ATOM 7447 N N . PRO B 1 445 ? 35.188 27.699 -3.235 1.00 21.87 445 PRO B N 1
ATOM 7448 C CA . PRO B 1 445 ? 35.215 27.413 -4.677 1.00 21.76 445 PRO B CA 1
ATOM 7449 C C . PRO B 1 445 ? 34.080 28.180 -5.344 1.00 21.78 445 PRO B C 1
ATOM 7450 O O . PRO B 1 445 ? 33.039 28.410 -4.726 1.00 21.67 445 PRO B O 1
ATOM 7454 N N . GLY B 1 446 ? 34.269 28.569 -6.602 1.00 21.49 446 GLY B N 1
ATOM 7455 C CA . GLY B 1 446 ? 33.230 29.307 -7.299 1.00 21.32 446 GLY B CA 1
ATOM 7456 C C . GLY B 1 446 ? 31.920 28.538 -7.319 1.00 21.18 446 GLY B C 1
ATOM 7457 O O . GLY B 1 446 ? 31.918 27.310 -7.280 1.00 21.26 446 GLY B O 1
ATOM 7458 N N . GLY B 1 447 ? 30.809 29.266 -7.358 1.00 21.18 447 GLY B N 1
ATOM 7459 C CA . GLY B 1 447 ? 29.505 28.633 -7.391 1.00 20.98 447 GLY B CA 1
ATOM 7460 C C . GLY B 1 447 ? 28.420 29.547 -6.860 1.00 20.71 447 GLY B C 1
ATOM 7461 O O . GLY B 1 447 ? 28.675 30.697 -6.520 1.00 20.69 447 GLY B O 1
ATOM 7462 N N . THR B 1 448 ? 27.195 29.037 -6.814 1.00 20.30 448 THR B N 1
ATOM 7463 C CA . THR B 1 448 ? 26.071 29.796 -6.284 1.00 20.25 448 THR B CA 1
ATOM 7464 C C . THR B 1 448 ? 25.817 29.185 -4.907 1.00 19.69 448 THR B C 1
ATOM 7465 O O . THR B 1 448 ? 25.619 27.982 -4.803 1.00 19.38 448 THR B O 1
ATOM 7469 N N . TYR B 1 449 ? 25.842 30.006 -3.858 1.00 19.12 449 TYR B N 1
ATOM 7470 C CA . TYR B 1 449 ? 25.638 29.494 -2.500 1.00 18.67 449 TYR B CA 1
ATOM 7471 C C . TYR B 1 449 ? 24.404 30.076 -1.855 1.00 18.34 449 TYR B C 1
ATOM 7472 O O . TYR B 1 449 ? 24.126 31.263 -1.976 1.00 18.27 449 TYR B O 1
ATOM 7481 N N . CYS B 1 450 ? 23.667 29.235 -1.148 1.00 17.99 450 CYS B N 1
ATOM 7482 C CA . CYS B 1 450 ? 22.494 29.718 -0.452 1.00 17.76 450 CYS B CA 1
ATOM 7483 C C . CYS B 1 450 ? 22.968 30.358 0.843 1.00 17.08 450 CYS B C 1
ATOM 7484 O O . CYS B 1 450 ? 23.795 29.783 1.545 1.00 16.79 450 CYS B O 1
ATOM 7487 N N . ASP B 1 451 ? 22.468 31.554 1.141 1.00 16.05 451 ASP B N 1
ATOM 7488 C CA . ASP B 1 451 ? 22.789 32.209 2.400 1.00 15.24 451 ASP B CA 1
ATOM 7489 C C . ASP B 1 451 ? 21.920 31.446 3.390 1.00 14.88 451 ASP B C 1
ATOM 7490 O O . ASP B 1 451 ? 20.690 31.430 3.244 1.00 14.82 451 ASP B O 1
ATOM 7495 N N . VAL B 1 452 ? 22.539 30.836 4.394 1.00 14.12 452 VAL B N 1
ATOM 7496 C CA . VAL B 1 452 ? 21.772 30.046 5.352 1.00 13.90 452 VAL B CA 1
ATOM 7497 C C . VAL B 1 452 ? 21.170 30.838 6.508 1.00 13.77 452 VAL B C 1
ATOM 7498 O O . VAL B 1 452 ? 20.535 30.269 7.382 1.00 13.54 452 VAL B O 1
ATOM 7502 N N . ILE B 1 453 ? 21.344 32.154 6.502 1.00 13.62 453 ILE B N 1
ATOM 7503 C CA . ILE B 1 453 ? 20.741 32.989 7.535 1.00 13.64 453 ILE B CA 1
ATOM 7504 C C . ILE B 1 453 ? 19.349 33.444 7.054 1.00 13.99 453 ILE B C 1
ATOM 7505 O O . ILE B 1 453 ? 18.375 33.409 7.813 1.00 14.01 453 ILE B O 1
ATOM 7510 N N . SER B 1 454 ? 19.246 33.835 5.783 1.00 13.97 454 SER B N 1
ATOM 7511 C CA . SER B 1 454 ? 17.970 34.295 5.226 1.00 14.01 454 SER B CA 1
ATOM 7512 C C . SER B 1 454 ? 17.132 33.142 4.671 1.00 14.24 454 SER B C 1
ATOM 7513 O O . SER B 1 454 ? 15.918 33.277 4.464 1.00 14.47 454 SER B O 1
ATOM 7516 N N . GLY B 1 455 ? 17.772 32.008 4.433 1.00 14.18 455 GLY B N 1
ATOM 7517 C CA . GLY B 1 455 ? 17.046 30.891 3.871 1.00 14.67 455 GLY B CA 1
ATOM 7518 C C . GLY B 1 455 ? 17.697 29.542 4.040 1.00 14.94 455 GLY B C 1
ATOM 7519 O O . GLY B 1 455 ? 18.533 29.336 4.936 1.00 14.55 455 GLY B O 1
ATOM 7520 N N . ASP B 1 456 ? 17.293 28.617 3.175 1.00 15.46 456 ASP B N 1
ATOM 7521 C CA . ASP B 1 456 ? 17.798 27.254 3.204 1.00 16.30 456 ASP B CA 1
ATOM 7522 C C . ASP B 1 456 ? 18.016 26.727 1.800 1.00 16.76 456 ASP B C 1
ATOM 7523 O O . ASP B 1 456 ? 17.470 27.255 0.832 1.00 16.88 456 ASP B O 1
ATOM 7528 N N . LYS B 1 457 ? 18.825 25.682 1.703 1.00 17.06 457 LYS B N 1
ATOM 7529 C CA . LYS B 1 457 ? 19.040 25.017 0.433 1.00 17.33 457 LYS B CA 1
ATOM 7530 C C . LYS B 1 457 ? 18.013 23.880 0.462 1.00 17.25 457 LYS B C 1
ATOM 7531 O O . LYS B 1 457 ? 18.047 23.017 1.340 1.00 16.79 457 LYS B O 1
ATOM 7537 N N . VAL B 1 458 ? 17.079 23.904 -0.475 1.00 17.15 458 VAL B N 1
ATOM 7538 C CA . VAL B 1 458 ? 16.058 22.866 -0.555 1.00 17.58 458 VAL B CA 1
ATOM 7539 C C . VAL B 1 458 ? 16.189 22.230 -1.931 1.00 17.80 458 VAL B C 1
ATOM 7540 O O . VAL B 1 458 ? 15.921 22.873 -2.958 1.00 17.41 458 VAL B O 1
ATOM 7544 N N . GLY B 1 459 ? 16.604 20.963 -1.957 1.00 18.50 459 GLY B N 1
ATOM 7545 C CA . GLY B 1 459 ? 16.800 20.310 -3.239 1.00 19.48 459 GLY B CA 1
ATOM 7546 C C . GLY B 1 459 ? 17.902 21.111 -3.907 1.00 20.47 459 GLY B C 1
ATOM 7547 O O . GLY B 1 459 ? 18.926 21.387 -3.274 1.00 20.34 459 GLY B O 1
ATOM 7548 N N . ASN B 1 460 ? 17.707 21.507 -5.161 1.00 21.19 460 ASN B N 1
ATOM 7549 C CA . ASN B 1 460 ? 18.727 22.292 -5.848 1.00 22.16 460 ASN B CA 1
ATOM 7550 C C . ASN B 1 460 ? 18.317 23.761 -5.965 1.00 21.76 460 ASN B C 1
ATOM 7551 O O . ASN B 1 460 ? 18.524 24.400 -6.998 1.00 22.16 460 ASN B O 1
ATOM 7556 N N . SER B 1 461 ? 17.722 24.298 -4.905 1.00 21.16 461 SER B N 1
ATOM 7557 C CA . SER B 1 461 ? 17.307 25.690 -4.900 1.00 20.62 461 SER B CA 1
ATOM 7558 C C . SER B 1 461 ? 17.635 26.325 -3.548 1.00 20.26 461 SER B C 1
ATOM 7559 O O . SER B 1 461 ? 17.965 25.616 -2.598 1.00 19.77 461 SER B O 1
ATOM 7562 N N . CYS B 1 462 ? 17.561 27.658 -3.492 1.00 19.98 462 CYS B N 1
ATOM 7563 C CA . CYS B 1 462 ? 17.789 28.440 -2.275 1.00 19.94 462 CYS B CA 1
ATOM 7564 C C . CYS B 1 462 ? 16.476 29.143 -2.002 1.00 19.73 462 CYS B C 1
ATOM 7565 O O . CYS B 1 462 ? 15.841 29.625 -2.936 1.00 19.90 462 CYS B O 1
ATOM 7568 N N . THR B 1 463 ? 16.074 29.236 -0.741 1.00 19.28 463 THR B N 1
ATOM 7569 C CA . THR B 1 463 ? 14.820 29.904 -0.428 1.00 19.09 463 THR B CA 1
ATOM 7570 C C . THR B 1 463 ? 15.035 31.359 -0.061 1.00 19.09 463 THR B C 1
ATOM 7571 O O . THR B 1 463 ? 14.075 32.131 0.029 1.00 18.93 463 THR B O 1
ATOM 7575 N N . GLY B 1 464 ? 16.289 31.737 0.153 1.00 19.04 464 GLY B N 1
ATOM 7576 C CA . GLY B 1 464 ? 16.583 33.109 0.523 1.00 19.22 464 GLY B CA 1
ATOM 7577 C C . GLY B 1 464 ? 17.609 33.761 -0.382 1.00 19.12 464 GLY B C 1
ATOM 7578 O O . GLY B 1 464 ? 17.617 33.547 -1.595 1.00 19.24 464 GLY B O 1
ATOM 7579 N N . ILE B 1 465 ? 18.484 34.557 0.211 1.00 19.24 465 ILE B N 1
ATOM 7580 C CA . ILE B 1 465 ? 19.521 35.240 -0.549 1.00 19.54 465 ILE B CA 1
ATOM 7581 C C . ILE B 1 465 ? 20.502 34.245 -1.174 1.00 19.68 465 ILE B C 1
ATOM 7582 O O . ILE B 1 465 ? 20.852 33.223 -0.574 1.00 19.37 465 ILE B O 1
ATOM 7587 N N . LYS B 1 466 ? 20.925 34.531 -2.401 1.00 20.22 466 LYS B N 1
ATOM 7588 C CA . LYS B 1 466 ? 21.907 33.686 -3.062 1.00 20.93 466 LYS B CA 1
ATOM 7589 C C . LYS B 1 466 ? 23.193 34.507 -3.175 1.00 21.09 466 LYS B C 1
ATOM 7590 O O . LYS B 1 466 ? 23.145 35.713 -3.420 1.00 21.21 466 LYS B O 1
ATOM 7596 N N . VAL B 1 467 ? 24.332 33.858 -2.976 1.00 21.20 467 VAL B N 1
ATOM 7597 C CA . VAL B 1 467 ? 25.620 34.531 -3.081 1.00 21.73 467 VAL B CA 1
ATOM 7598 C C . VAL B 1 467 ? 26.356 33.884 -4.245 1.00 22.46 467 VAL B C 1
ATOM 7599 O O . VAL B 1 467 ? 26.488 32.670 -4.302 1.00 21.97 467 VAL B O 1
ATOM 7603 N N . TYR B 1 468 ? 26.818 34.697 -5.185 1.00 23.59 468 TYR B N 1
ATOM 7604 C CA . TYR B 1 468 ? 27.526 34.164 -6.333 1.00 25.05 468 TYR B CA 1
ATOM 7605 C C . TYR B 1 468 ? 29.012 34.381 -6.132 1.00 25.15 468 TYR B C 1
ATOM 7606 O O . TYR B 1 468 ? 29.485 35.517 -6.186 1.00 25.23 468 TYR B O 1
ATOM 7615 N N . VAL B 1 469 ? 29.750 33.307 -5.880 1.00 25.30 469 VAL B N 1
ATOM 7616 C CA . VAL B 1 469 ? 31.186 33.453 -5.698 1.00 25.53 469 VAL B CA 1
ATOM 7617 C C . VAL B 1 469 ? 31.843 33.110 -7.027 1.00 25.66 469 VAL B C 1
ATOM 7618 O O . VAL B 1 469 ? 31.526 32.096 -7.651 1.00 25.16 469 VAL B O 1
ATOM 7622 N N . SER B 1 470 ? 32.726 33.983 -7.490 1.00 26.04 470 SER B N 1
ATOM 7623 C CA . SER B 1 470 ? 33.389 33.724 -8.757 1.00 26.58 470 SER B CA 1
ATOM 7624 C C . SER B 1 470 ? 34.486 32.678 -8.588 1.00 26.68 470 SER B C 1
ATOM 7625 O O . SER B 1 470 ? 34.784 32.247 -7.474 1.00 26.45 470 SER B O 1
ATOM 7628 N N . SER B 1 471 ? 35.070 32.254 -9.702 1.00 26.88 471 SER B N 1
ATOM 7629 C CA . SER B 1 471 ? 36.111 31.242 -9.668 1.00 27.09 471 SER B CA 1
ATOM 7630 C C . SER B 1 471 ? 37.315 31.621 -8.807 1.00 27.01 471 SER B C 1
ATOM 7631 O O . SER B 1 471 ? 38.022 30.741 -8.322 1.00 27.17 471 SER B O 1
ATOM 7634 N N . ASP B 1 472 ? 37.548 32.913 -8.597 1.00 27.05 472 ASP B N 1
ATOM 7635 C CA . ASP B 1 472 ? 38.689 33.318 -7.779 1.00 27.03 472 ASP B CA 1
ATOM 7636 C C . ASP B 1 472 ? 38.348 33.340 -6.292 1.00 26.67 472 ASP B C 1
ATOM 7637 O O . ASP B 1 472 ? 39.202 33.622 -5.454 1.00 26.73 472 ASP B O 1
ATOM 7642 N N . GLY B 1 473 ? 37.096 33.032 -5.968 1.00 26.33 473 GLY B N 1
ATOM 7643 C CA . GLY B 1 473 ? 36.693 32.996 -4.574 1.00 25.57 473 GLY B CA 1
ATOM 7644 C C . GLY B 1 473 ? 36.088 34.273 -4.039 1.00 25.21 473 GLY B C 1
ATOM 7645 O O . GLY B 1 473 ? 35.642 34.315 -2.889 1.00 25.05 473 GLY B O 1
ATOM 7646 N N . THR B 1 474 ? 36.059 35.322 -4.852 1.00 24.52 474 THR B N 1
ATOM 7647 C CA . THR B 1 474 ? 35.494 36.579 -4.390 1.00 24.04 474 THR B CA 1
ATOM 7648 C C . THR B 1 474 ? 33.997 36.631 -4.635 1.00 23.47 474 THR B C 1
ATOM 7649 O O . THR B 1 474 ? 33.475 35.949 -5.519 1.00 23.41 474 THR B O 1
ATOM 7653 N N . ALA B 1 475 ? 33.302 37.421 -3.827 1.00 22.79 475 ALA B N 1
ATOM 7654 C CA . ALA B 1 475 ? 31.865 37.549 -3.966 1.00 22.20 475 ALA B CA 1
ATOM 7655 C C . ALA B 1 475 ? 31.407 38.894 -3.455 1.00 21.85 475 ALA B C 1
ATOM 7656 O O . ALA B 1 475 ? 32.024 39.480 -2.563 1.00 21.44 475 ALA B O 1
ATOM 7658 N N . GLN B 1 476 ? 30.319 39.382 -4.035 1.00 21.81 476 GLN B N 1
ATOM 7659 C CA . GLN B 1 476 ? 29.762 40.658 -3.640 1.00 22.03 476 GLN B CA 1
ATOM 7660 C C . GLN B 1 476 ? 28.718 40.465 -2.550 1.00 21.41 476 GLN B C 1
ATOM 7661 O O . GLN B 1 476 ? 27.808 39.642 -2.684 1.00 20.91 476 GLN B O 1
ATOM 7667 N N . PHE B 1 477 ? 28.869 41.234 -1.476 1.00 20.78 477 PHE B N 1
ATOM 7668 C CA . PHE B 1 477 ? 27.974 41.188 -0.341 1.00 20.41 477 PHE B CA 1
ATOM 7669 C C . PHE B 1 477 ? 27.315 42.545 -0.149 1.00 20.46 477 PHE B C 1
ATOM 7670 O O . PHE B 1 477 ? 27.998 43.577 -0.147 1.00 20.41 477 PHE B O 1
ATOM 7678 N N . SER B 1 478 ? 25.991 42.547 -0.005 1.00 20.47 478 SER B N 1
ATOM 7679 C CA . SER B 1 478 ? 25.244 43.780 0.211 1.00 20.77 478 SER B CA 1
ATOM 7680 C C . SER B 1 478 ? 24.278 43.541 1.352 1.00 20.63 478 SER B C 1
ATOM 7681 O O . SER B 1 478 ? 23.282 42.824 1.193 1.00 20.52 478 SER B O 1
ATOM 7684 N N . ILE B 1 479 ? 24.568 44.138 2.500 1.00 19.96 479 ILE B N 1
ATOM 7685 C CA . ILE B 1 479 ? 23.708 43.965 3.662 1.00 19.65 479 ILE B CA 1
ATOM 7686 C C . ILE B 1 479 ? 23.289 45.304 4.259 1.00 19.68 479 ILE B C 1
ATOM 7687 O O . ILE B 1 479 ? 24.124 46.072 4.731 1.00 19.52 479 ILE B O 1
ATOM 7692 N N . SER B 1 480 ? 21.992 45.580 4.233 1.00 19.70 480 SER B N 1
ATOM 7693 C CA . SER B 1 480 ? 21.467 46.814 4.800 1.00 19.94 480 SER B CA 1
ATOM 7694 C C . SER B 1 480 ? 21.501 46.751 6.319 1.00 20.20 480 SER B C 1
ATOM 7695 O O . SER B 1 480 ? 21.300 45.686 6.901 1.00 19.89 480 SER B O 1
ATOM 7698 N N . ASN B 1 481 ? 21.749 47.888 6.962 1.00 20.42 481 ASN B N 1
ATOM 7699 C CA . ASN B 1 481 ? 21.766 47.919 8.420 1.00 20.90 481 ASN B CA 1
ATOM 7700 C C . ASN B 1 481 ? 20.340 47.768 8.937 1.00 21.04 481 ASN B C 1
ATOM 7701 O O . ASN B 1 481 ? 20.123 47.649 10.141 1.00 21.05 481 ASN B O 1
ATOM 7706 N N . SER B 1 482 ? 19.365 47.781 8.026 1.00 21.21 482 SER B N 1
ATOM 7707 C CA . SER B 1 482 ? 17.969 47.612 8.424 1.00 21.49 482 SER B CA 1
ATOM 7708 C C . SER B 1 482 ? 17.472 46.199 8.096 1.00 21.20 482 SER B C 1
ATOM 7709 O O . SER B 1 482 ? 16.291 45.891 8.260 1.00 21.19 482 SER B O 1
ATOM 7712 N N . ALA B 1 483 ? 18.378 45.338 7.639 1.00 20.75 483 ALA B N 1
ATOM 7713 C CA . ALA B 1 483 ? 18.012 43.962 7.308 1.00 20.54 483 ALA B CA 1
ATOM 7714 C C . ALA B 1 483 ? 17.513 43.229 8.557 1.00 20.34 483 ALA B C 1
ATOM 7715 O O . ALA B 1 483 ? 17.975 43.487 9.661 1.00 20.36 483 ALA B O 1
ATOM 7717 N N . GLU B 1 484 ? 16.559 42.324 8.369 1.00 20.46 484 GLU B N 1
ATOM 7718 C CA . GLU B 1 484 ? 16.003 41.539 9.466 1.00 20.60 484 GLU B CA 1
ATOM 7719 C C . GLU B 1 484 ? 17.176 40.928 10.234 1.00 19.57 484 GLU B C 1
ATOM 7720 O O . GLU B 1 484 ? 17.251 41.035 11.454 1.00 19.55 484 GLU B O 1
ATOM 7726 N N . ASP B 1 485 ? 18.086 40.297 9.498 1.00 18.45 485 ASP B N 1
ATOM 7727 C CA . ASP B 1 485 ? 19.296 39.693 10.057 1.00 17.72 485 ASP B CA 1
ATOM 7728 C C . ASP B 1 485 ? 20.441 40.281 9.242 1.00 17.15 485 ASP B C 1
ATOM 7729 O O . ASP B 1 485 ? 20.630 39.930 8.073 1.00 17.03 485 ASP B O 1
ATOM 7734 N N . PRO B 1 486 ? 21.210 41.199 9.850 1.00 16.70 486 PRO B N 1
ATOM 7735 C CA . PRO B 1 486 ? 22.336 41.869 9.201 1.00 16.38 486 PRO B CA 1
ATOM 7736 C C . PRO B 1 486 ? 23.604 41.047 9.013 1.00 15.92 486 PRO B C 1
ATOM 7737 O O . PRO B 1 486 ? 24.711 41.553 9.195 1.00 15.95 486 PRO B O 1
ATOM 7741 N N . PHE B 1 487 ? 23.451 39.770 8.677 1.00 15.23 487 PHE B N 1
ATOM 7742 C CA . PHE B 1 487 ? 24.616 38.940 8.423 1.00 14.61 487 PHE B CA 1
ATOM 7743 C C . PHE B 1 487 ? 24.233 37.811 7.483 1.00 14.44 487 PHE B C 1
ATOM 7744 O O . PHE B 1 487 ? 23.062 37.430 7.396 1.00 14.72 487 PHE B O 1
ATOM 7752 N N . ILE B 1 488 ? 25.235 37.324 6.753 1.00 14.31 488 ILE B N 1
ATOM 7753 C CA . ILE B 1 488 ? 25.076 36.281 5.747 1.00 14.20 488 ILE B CA 1
ATOM 7754 C C . ILE B 1 488 ? 26.142 35.222 5.956 1.00 13.93 488 ILE B C 1
ATOM 7755 O O . ILE B 1 488 ? 27.281 35.534 6.304 1.00 13.61 488 ILE B O 1
ATOM 7760 N N . ALA B 1 489 ? 25.765 33.964 5.758 1.00 13.79 489 ALA B N 1
ATOM 7761 C CA . ALA B 1 489 ? 26.696 32.858 5.928 1.00 13.96 489 ALA B CA 1
ATOM 7762 C C . ALA B 1 489 ? 26.491 31.828 4.821 1.00 13.98 489 ALA B C 1
ATOM 7763 O O . ALA B 1 489 ? 25.361 31.509 4.464 1.00 14.09 489 ALA B O 1
ATOM 7765 N N . ILE B 1 490 ? 27.593 31.322 4.278 1.00 14.41 490 ILE B N 1
ATOM 7766 C CA . ILE B 1 490 ? 27.543 30.321 3.213 1.00 14.93 490 ILE B CA 1
ATOM 7767 C C . ILE B 1 490 ? 28.587 29.267 3.512 1.00 15.21 490 ILE B C 1
ATOM 7768 O O . ILE B 1 490 ? 29.596 29.558 4.158 1.00 15.07 490 ILE B O 1
ATOM 7773 N N . HIS B 1 491 ? 28.344 28.035 3.075 1.00 15.58 491 HIS B N 1
ATOM 7774 C CA . HIS B 1 491 ? 29.294 26.955 3.327 1.00 16.10 491 HIS B CA 1
ATOM 7775 C C . HIS B 1 491 ? 29.199 25.884 2.260 1.00 16.69 491 HIS B C 1
ATOM 7776 O O . HIS B 1 491 ? 28.274 25.896 1.445 1.00 16.87 491 HIS B O 1
ATOM 7783 N N . ALA B 1 492 ? 30.160 24.966 2.263 1.00 17.30 492 ALA B N 1
ATOM 7784 C CA . ALA B 1 492 ? 30.212 23.913 1.252 1.00 17.74 492 ALA B CA 1
ATOM 7785 C C . ALA B 1 492 ? 28.909 23.171 1.044 1.00 18.12 492 ALA B C 1
ATOM 7786 O O . ALA B 1 492 ? 28.629 22.730 -0.071 1.00 18.21 492 ALA B O 1
ATOM 7788 N N . GLU B 1 493 ? 28.102 23.030 2.090 1.00 18.29 493 GLU B N 1
ATOM 7789 C CA . GLU B 1 493 ? 26.851 22.298 1.922 1.00 18.73 493 GLU B CA 1
ATOM 7790 C C . GLU B 1 493 ? 25.629 23.148 1.573 1.00 18.74 493 GLU B C 1
ATOM 7791 O O . GLU B 1 493 ? 24.502 22.631 1.513 1.00 18.91 493 GLU B O 1
ATOM 7797 N N . SER B 1 494 ? 25.849 24.442 1.331 1.00 18.40 494 SER B N 1
ATOM 7798 C CA . SER B 1 494 ? 24.755 25.329 0.922 1.00 18.69 494 SER B CA 1
ATOM 7799 C C . SER B 1 494 ? 24.998 25.693 -0.540 1.00 19.21 494 SER B C 1
ATOM 7800 O O . SER B 1 494 ? 24.290 26.515 -1.116 1.00 18.96 494 SER B O 1
ATOM 7803 N N . LYS B 1 495 ? 26.011 25.067 -1.135 1.00 19.97 495 LYS B N 1
ATOM 7804 C CA . LYS B 1 495 ? 26.338 25.314 -2.538 1.00 20.84 495 LYS B CA 1
ATOM 7805 C C . LYS B 1 495 ? 25.394 24.540 -3.449 1.00 21.04 495 LYS B C 1
ATOM 7806 O O . LYS B 1 495 ? 25.155 23.350 -3.243 1.00 21.11 495 LYS B O 1
ATOM 7812 N N . LEU B 1 496 ? 24.862 25.222 -4.454 1.00 21.43 496 LEU B N 1
ATOM 7813 C CA . LEU B 1 496 ? 23.970 24.589 -5.419 1.00 22.27 496 LEU B CA 1
ATOM 7814 C C . LEU B 1 496 ? 24.785 23.784 -6.434 1.00 22.67 496 LEU B C 1
ATOM 7815 O O . LEU B 1 496 ? 25.999 24.068 -6.589 1.00 22.63 496 LEU B O 1
ATOM 7821 N N . GLN C 1 1 ? 89.337 71.620 80.479 1.00 23.57 1 GLN C N 1
ATOM 7822 C CA . GLN C 1 1 ? 88.402 72.682 80.959 1.00 23.49 1 GLN C CA 1
ATOM 7823 C C . GLN C 1 1 ? 88.278 73.888 80.025 1.00 22.93 1 GLN C C 1
ATOM 7824 O O . GLN C 1 1 ? 87.289 74.627 80.090 1.00 22.46 1 GLN C O 1
ATOM 7830 N N . TYR C 1 2 ? 89.263 74.087 79.149 1.00 22.03 2 TYR C N 1
ATOM 7831 C CA . TYR C 1 2 ? 89.245 75.237 78.247 1.00 21.66 2 TYR C CA 1
ATOM 7832 C C . TYR C 1 2 ? 88.580 74.976 76.908 1.00 21.18 2 TYR C C 1
ATOM 7833 O O . TYR C 1 2 ? 88.112 75.902 76.252 1.00 20.82 2 TYR C O 1
ATOM 7842 N N . ALA C 1 3 ? 88.543 73.711 76.504 1.00 20.92 3 ALA C N 1
ATOM 7843 C CA . ALA C 1 3 ? 87.922 73.338 75.241 1.00 20.79 3 ALA C CA 1
ATOM 7844 C C . ALA C 1 3 ? 86.402 73.400 75.375 1.00 20.57 3 ALA C C 1
ATOM 7845 O O . ALA C 1 3 ? 85.831 72.850 76.309 1.00 20.32 3 ALA C O 1
ATOM 7847 N N . PRO C 1 4 ? 85.724 74.089 74.445 1.00 20.59 4 PRO C N 1
ATOM 7848 C CA . PRO C 1 4 ? 84.264 74.174 74.534 1.00 20.54 4 PRO C CA 1
ATOM 7849 C C . PRO C 1 4 ? 83.535 72.842 74.392 1.00 20.59 4 PRO C C 1
ATOM 7850 O O . PRO C 1 4 ? 82.422 72.685 74.891 1.00 20.35 4 PRO C O 1
ATOM 7854 N N . GLN C 1 5 ? 84.164 71.887 73.709 1.00 20.82 5 GLN C N 1
ATOM 7855 C CA . GLN C 1 5 ? 83.583 70.556 73.500 1.00 21.32 5 GLN C CA 1
ATOM 7856 C C . GLN C 1 5 ? 82.374 70.567 72.564 1.00 21.73 5 GLN C C 1
ATOM 7857 O O . GLN C 1 5 ? 81.512 69.681 72.615 1.00 21.39 5 GLN C O 1
ATOM 7863 N N . THR C 1 6 ? 82.307 71.586 71.715 1.00 22.30 6 THR C N 1
ATOM 7864 C CA . THR C 1 6 ? 81.237 71.682 70.727 1.00 23.02 6 THR C CA 1
ATOM 7865 C C . THR C 1 6 ? 81.610 70.681 69.633 1.00 23.78 6 THR C C 1
ATOM 7866 O O . THR C 1 6 ? 82.709 70.124 69.636 1.00 23.67 6 THR C O 1
ATOM 7870 N N . GLN C 1 7 ? 80.698 70.443 68.702 1.00 24.71 7 GLN C N 1
ATOM 7871 C CA . GLN C 1 7 ? 80.996 69.550 67.600 1.00 25.57 7 GLN C CA 1
ATOM 7872 C C . GLN C 1 7 ? 82.103 70.266 66.822 1.00 25.72 7 GLN C C 1
ATOM 7873 O O . GLN C 1 7 ? 82.077 71.489 66.680 1.00 25.66 7 GLN C O 1
ATOM 7879 N N . SER C 1 8 ? 83.078 69.512 66.329 1.00 25.74 8 SER C N 1
ATOM 7880 C CA . SER C 1 8 ? 84.186 70.107 65.593 1.00 25.68 8 SER C CA 1
ATOM 7881 C C . SER C 1 8 ? 83.699 71.095 64.538 1.00 25.22 8 SER C C 1
ATOM 7882 O O . SER C 1 8 ? 82.781 70.798 63.776 1.00 25.30 8 SER C O 1
ATOM 7885 N N . GLY C 1 9 ? 84.316 72.273 64.509 1.00 24.84 9 GLY C N 1
ATOM 7886 C CA . GLY C 1 9 ? 83.927 73.285 63.547 1.00 24.11 9 GLY C CA 1
ATOM 7887 C C . GLY C 1 9 ? 82.937 74.318 64.061 1.00 23.46 9 GLY C C 1
ATOM 7888 O O . GLY C 1 9 ? 82.847 75.407 63.494 1.00 23.72 9 GLY C O 1
ATOM 7889 N N . ARG C 1 10 ? 82.200 73.996 65.126 1.00 22.50 10 ARG C N 1
ATOM 7890 C CA . ARG C 1 10 ? 81.215 74.923 65.688 1.00 21.46 10 ARG C CA 1
ATOM 7891 C C . ARG C 1 10 ? 81.893 75.807 66.718 1.00 20.35 10 ARG C C 1
ATOM 7892 O O . ARG C 1 10 ? 82.452 75.325 67.703 1.00 20.14 10 ARG C O 1
ATOM 7900 N N . THR C 1 11 ? 81.793 77.112 66.496 1.00 19.13 11 THR C N 1
ATOM 7901 C CA . THR C 1 11 ? 82.499 78.089 67.301 1.00 18.29 11 THR C CA 1
ATOM 7902 C C . THR C 1 11 ? 81.772 79.062 68.239 1.00 17.65 11 THR C C 1
ATOM 7903 O O . THR C 1 11 ? 82.415 79.942 68.815 1.00 17.45 11 THR C O 1
ATOM 7907 N N . SER C 1 12 ? 80.465 78.915 68.414 1.00 16.99 12 SER C N 1
ATOM 7908 C CA . SER C 1 12 ? 79.742 79.813 69.313 1.00 16.25 12 SER C CA 1
ATOM 7909 C C . SER C 1 12 ? 78.672 79.125 70.140 1.00 15.88 12 SER C C 1
ATOM 7910 O O . SER C 1 12 ? 78.211 78.025 69.818 1.00 15.59 12 SER C O 1
ATOM 7913 N N . ILE C 1 13 ? 78.285 79.790 71.219 1.00 15.31 13 ILE C N 1
ATOM 7914 C CA . ILE C 1 13 ? 77.188 79.300 72.021 1.00 15.28 13 ILE C CA 1
ATOM 7915 C C . ILE C 1 13 ? 76.215 80.463 72.105 1.00 14.81 13 ILE C C 1
ATOM 7916 O O . ILE C 1 13 ? 76.592 81.621 71.892 1.00 14.53 13 ILE C O 1
ATOM 7921 N N . VAL C 1 14 ? 74.954 80.149 72.352 1.00 14.44 14 VAL C N 1
ATOM 7922 C CA . VAL C 1 14 ? 73.944 81.181 72.488 1.00 14.31 14 VAL C CA 1
ATOM 7923 C C . VAL C 1 14 ? 73.257 81.001 73.814 1.00 14.04 14 VAL C C 1
ATOM 7924 O O . VAL C 1 14 ? 72.999 79.873 74.236 1.00 13.79 14 VAL C O 1
ATOM 7928 N N . HIS C 1 15 ? 72.998 82.118 74.488 1.00 13.31 15 HIS C N 1
ATOM 7929 C CA . HIS C 1 15 ? 72.308 82.100 75.772 1.00 12.81 15 HIS C CA 1
ATOM 7930 C C . HIS C 1 15 ? 70.822 82.240 75.495 1.00 12.32 15 HIS C C 1
ATOM 7931 O O . HIS C 1 15 ? 70.351 83.315 75.130 1.00 12.21 15 HIS C O 1
ATOM 7938 N N . LEU C 1 16 ? 70.078 81.143 75.616 1.00 12.05 16 LEU C N 1
ATOM 7939 C CA . LEU C 1 16 ? 68.633 81.219 75.397 1.00 11.86 16 LEU C CA 1
ATOM 7940 C C . LEU C 1 16 ? 68.045 81.543 76.765 1.00 11.86 16 LEU C C 1
ATOM 7941 O O . LEU C 1 16 ? 67.479 80.703 77.466 1.00 11.65 16 LEU C O 1
ATOM 7946 N N . PHE C 1 17 ? 68.215 82.809 77.126 1.00 11.69 17 PHE C N 1
ATOM 7947 C CA . PHE C 1 17 ? 67.794 83.355 78.411 1.00 11.59 17 PHE C CA 1
ATOM 7948 C C . PHE C 1 17 ? 66.325 83.138 78.769 1.00 11.58 17 PHE C C 1
ATOM 7949 O O . PHE C 1 17 ? 65.431 83.668 78.116 1.00 10.80 17 PHE C O 1
ATOM 7957 N N . GLU C 1 18 ? 66.101 82.352 79.822 1.00 11.51 18 GLU C N 1
ATOM 7958 C CA . GLU C 1 18 ? 64.773 82.047 80.342 1.00 12.01 18 GLU C CA 1
ATOM 7959 C C . GLU C 1 18 ? 63.867 81.200 79.439 1.00 12.08 18 GLU C C 1
ATOM 7960 O O . GLU C 1 18 ? 62.668 81.073 79.693 1.00 11.59 18 GLU C O 1
ATOM 7966 N N . TRP C 1 19 ? 64.442 80.617 78.395 1.00 12.20 19 TRP C N 1
ATOM 7967 C CA . TRP C 1 19 ? 63.671 79.747 77.502 1.00 12.40 19 TRP C CA 1
ATOM 7968 C C . TRP C 1 19 ? 63.309 78.459 78.229 1.00 12.76 19 TRP C C 1
ATOM 7969 O O . TRP C 1 19 ? 64.074 77.982 79.074 1.00 12.35 19 TRP C O 1
ATOM 7980 N N . ARG C 1 20 ? 62.150 77.909 77.872 1.00 12.79 20 ARG C N 1
ATOM 7981 C CA . ARG C 1 20 ? 61.646 76.633 78.417 1.00 13.32 20 ARG C CA 1
ATOM 7982 C C . ARG C 1 20 ? 62.368 75.494 77.721 1.00 13.07 20 ARG C C 1
ATOM 7983 O O . ARG C 1 20 ? 62.734 75.609 76.551 1.00 12.59 20 ARG C O 1
ATOM 7991 N N . TRP C 1 21 ? 62.558 74.384 78.429 1.00 13.29 21 TRP C N 1
ATOM 7992 C CA . TRP C 1 21 ? 63.257 73.241 77.834 1.00 13.53 21 TRP C CA 1
ATOM 7993 C C . TRP C 1 21 ? 62.565 72.713 76.570 1.00 13.98 21 TRP C C 1
ATOM 7994 O O . TRP C 1 21 ? 63.241 72.321 75.623 1.00 13.83 21 TRP C O 1
ATOM 8005 N N . VAL C 1 22 ? 61.231 72.696 76.545 1.00 14.36 22 VAL C N 1
ATOM 8006 C CA . VAL C 1 22 ? 60.541 72.203 75.353 1.00 14.65 22 VAL C CA 1
ATOM 8007 C C . VAL C 1 22 ? 60.878 73.062 74.144 1.00 14.76 22 VAL C C 1
ATOM 8008 O O . VAL C 1 22 ? 61.066 72.545 73.042 1.00 14.80 22 VAL C O 1
ATOM 8012 N N . ASP C 1 23 ? 60.997 74.370 74.357 1.00 14.58 23 ASP C N 1
ATOM 8013 C CA . ASP C 1 23 ? 61.310 75.274 73.263 1.00 14.72 23 ASP C CA 1
ATOM 8014 C C . ASP C 1 23 ? 62.759 75.158 72.836 1.00 14.21 23 ASP C C 1
ATOM 8015 O O . ASP C 1 23 ? 63.065 75.229 71.653 1.00 13.89 23 ASP C O 1
ATOM 8020 N N . ILE C 1 24 ? 63.662 74.961 73.788 1.00 13.77 24 ILE C N 1
ATOM 8021 C CA . ILE C 1 24 ? 65.058 74.817 73.422 1.00 13.59 24 ILE C CA 1
ATOM 8022 C C . ILE C 1 24 ? 65.271 73.528 72.628 1.00 13.85 24 ILE C C 1
ATOM 8023 O O . ILE C 1 24 ? 66.003 73.513 71.628 1.00 13.95 24 ILE C O 1
ATOM 8028 N N . ALA C 1 25 ? 64.610 72.452 73.047 1.00 13.98 25 ALA C N 1
ATOM 8029 C CA . ALA C 1 25 ? 64.757 71.176 72.346 1.00 14.25 25 ALA C CA 1
ATOM 8030 C C . ALA C 1 25 ? 64.359 71.360 70.893 1.00 14.58 25 ALA C C 1
ATOM 8031 O O . ALA C 1 25 ? 65.075 70.930 69.994 1.00 14.57 25 ALA C O 1
ATOM 8033 N N . LEU C 1 26 ? 63.221 72.009 70.666 1.00 14.74 26 LEU C N 1
ATOM 8034 C CA . LEU C 1 26 ? 62.746 72.259 69.311 1.00 15.48 26 LEU C CA 1
ATOM 8035 C C . LEU C 1 26 ? 63.694 73.159 68.539 1.00 15.34 26 LEU C C 1
ATOM 8036 O O . LEU C 1 26 ? 63.979 72.925 67.362 1.00 15.30 26 LEU C O 1
ATOM 8041 N N . GLU C 1 27 ? 64.168 74.200 69.216 1.00 15.06 27 GLU C N 1
ATOM 8042 C CA . GLU C 1 27 ? 65.073 75.162 68.601 1.00 15.16 27 GLU C CA 1
ATOM 8043 C C . GLU C 1 27 ? 66.356 74.489 68.130 1.00 15.43 27 GLU C C 1
ATOM 8044 O O . GLU C 1 27 ? 66.893 74.845 67.090 1.00 15.50 27 GLU C O 1
ATOM 8050 N N . CYS C 1 28 ? 66.841 73.506 68.880 1.00 15.19 28 CYS C N 1
ATOM 8051 C CA . CYS C 1 28 ? 68.039 72.786 68.481 1.00 15.51 28 CYS C CA 1
ATOM 8052 C C . CYS C 1 28 ? 67.856 72.108 67.125 1.00 15.61 28 CYS C C 1
ATOM 8053 O O . CYS C 1 28 ? 68.697 72.225 66.227 1.00 15.11 28 CYS C O 1
ATOM 8056 N N . GLU C 1 29 ? 66.743 71.400 66.993 1.00 15.62 29 GLU C N 1
ATOM 8057 C CA . GLU C 1 29 ? 66.444 70.671 65.767 1.00 15.83 29 GLU C CA 1
ATOM 8058 C C . GLU C 1 29 ? 66.123 71.576 64.579 1.00 16.05 29 GLU C C 1
ATOM 8059 O O . GLU C 1 29 ? 66.732 71.453 63.523 1.00 15.94 29 GLU C O 1
ATOM 8065 N N . ARG C 1 30 ? 65.191 72.504 64.771 1.00 16.20 30 ARG C N 1
ATOM 8066 C CA . ARG C 1 30 ? 64.758 73.370 63.684 1.00 16.43 30 ARG C CA 1
ATOM 8067 C C . ARG C 1 30 ? 65.697 74.494 63.307 1.00 16.60 30 ARG C C 1
ATOM 8068 O O . ARG C 1 30 ? 65.590 75.038 62.208 1.00 16.99 30 ARG C O 1
ATOM 8076 N N . TYR C 1 31 ? 66.633 74.839 64.180 1.00 16.22 31 TYR C N 1
ATOM 8077 C CA . TYR C 1 31 ? 67.481 75.971 63.857 1.00 15.96 31 TYR C CA 1
ATOM 8078 C C . TYR C 1 31 ? 68.954 75.933 64.243 1.00 15.75 31 TYR C C 1
ATOM 8079 O O . TYR C 1 31 ? 69.827 76.076 63.390 1.00 15.62 31 TYR C O 1
ATOM 8088 N N . LEU C 1 32 ? 69.239 75.734 65.526 1.00 15.14 32 LEU C N 1
ATOM 8089 C CA . LEU C 1 32 ? 70.619 75.739 65.987 1.00 15.31 32 LEU C CA 1
ATOM 8090 C C . LEU C 1 32 ? 71.511 74.704 65.309 1.00 15.26 32 LEU C C 1
ATOM 8091 O O . LEU C 1 32 ? 72.651 74.996 64.952 1.00 15.14 32 LEU C O 1
ATOM 8096 N N . GLY C 1 33 ? 70.995 73.491 65.143 1.00 15.43 33 GLY C N 1
ATOM 8097 C CA . GLY C 1 33 ? 71.785 72.454 64.504 1.00 15.50 33 GLY C CA 1
ATOM 8098 C C . GLY C 1 33 ? 72.086 72.823 63.065 1.00 15.46 33 GLY C C 1
ATOM 8099 O O . GLY C 1 33 ? 73.245 72.941 62.675 1.00 15.38 33 GLY C O 1
ATOM 8100 N N . PRO C 1 34 ? 71.047 73.004 62.241 1.00 15.59 34 PRO C N 1
ATOM 8101 C CA . PRO C 1 34 ? 71.213 73.362 60.827 1.00 15.66 34 PRO C CA 1
ATOM 8102 C C . PRO C 1 34 ? 72.052 74.623 60.612 1.00 15.81 34 PRO C C 1
ATOM 8103 O O . PRO C 1 34 ? 72.811 74.723 59.649 1.00 16.03 34 PRO C O 1
ATOM 8107 N N . LYS C 1 35 ? 71.918 75.580 61.521 1.00 15.73 35 LYS C N 1
ATOM 8108 C CA . LYS C 1 35 ? 72.643 76.836 61.384 1.00 15.36 35 LYS C CA 1
ATOM 8109 C C . LYS C 1 35 ? 74.031 76.860 62.003 1.00 15.15 35 LYS C C 1
ATOM 8110 O O . LYS C 1 35 ? 74.643 77.911 62.106 1.00 14.62 35 LYS C O 1
ATOM 8116 N N . GLY C 1 36 ? 74.529 75.696 62.411 1.00 14.75 36 GLY C N 1
ATOM 8117 C CA . GLY C 1 36 ? 75.875 75.620 62.925 1.00 14.60 36 GLY C CA 1
ATOM 8118 C C . GLY C 1 36 ? 76.212 76.185 64.291 1.00 14.58 36 GLY C C 1
ATOM 8119 O O . GLY C 1 36 ? 77.380 76.453 64.558 1.00 14.95 36 GLY C O 1
ATOM 8120 N N . PHE C 1 37 ? 75.220 76.365 65.151 1.00 14.40 37 PHE C N 1
ATOM 8121 C CA . PHE C 1 37 ? 75.518 76.865 66.487 1.00 14.12 37 PHE C CA 1
ATOM 8122 C C . PHE C 1 37 ? 76.170 75.749 67.290 1.00 14.32 37 PHE C C 1
ATOM 8123 O O . PHE C 1 37 ? 75.785 74.585 67.175 1.00 14.51 37 PHE C O 1
ATOM 8131 N N . GLY C 1 38 ? 77.160 76.106 68.100 1.00 13.72 38 GLY C N 1
ATOM 8132 C CA . GLY C 1 38 ? 77.849 75.108 68.886 1.00 13.69 38 GLY C CA 1
ATOM 8133 C C . GLY C 1 38 ? 77.101 74.621 70.105 1.00 13.81 38 GLY C C 1
ATOM 8134 O O . GLY C 1 38 ? 77.214 73.459 70.486 1.00 13.46 38 GLY C O 1
ATOM 8135 N N . GLY C 1 39 ? 76.334 75.501 70.736 1.00 13.40 39 GLY C N 1
ATOM 8136 C CA . GLY C 1 39 ? 75.629 75.070 71.922 1.00 13.25 39 GLY C CA 1
ATOM 8137 C C . GLY C 1 39 ? 74.768 76.151 72.525 1.00 13.12 39 GLY C C 1
ATOM 8138 O O . GLY C 1 39 ? 74.699 77.271 72.014 1.00 13.18 39 GLY C O 1
ATOM 8139 N N . VAL C 1 40 ? 74.129 75.801 73.633 1.00 12.78 40 VAL C N 1
ATOM 8140 C CA . VAL C 1 40 ? 73.218 76.705 74.323 1.00 12.88 40 VAL C CA 1
ATOM 8141 C C . VAL C 1 40 ? 73.544 76.812 75.793 1.00 12.50 40 VAL C C 1
ATOM 8142 O O . VAL C 1 40 ? 73.755 75.797 76.452 1.00 12.88 40 VAL C O 1
ATOM 8146 N N . GLN C 1 41 ? 73.600 78.040 76.295 1.00 12.27 41 GLN C N 1
ATOM 8147 C CA . GLN C 1 41 ? 73.782 78.254 77.719 1.00 11.89 41 GLN C CA 1
ATOM 8148 C C . GLN C 1 41 ? 72.339 78.356 78.191 1.00 11.96 41 GLN C C 1
ATOM 8149 O O . GLN C 1 41 ? 71.590 79.211 77.710 1.00 11.58 41 GLN C O 1
ATOM 8155 N N . VAL C 1 42 ? 71.935 77.468 79.100 1.00 11.91 42 VAL C N 1
ATOM 8156 C CA . VAL C 1 42 ? 70.569 77.483 79.600 1.00 12.15 42 VAL C CA 1
ATOM 8157 C C . VAL C 1 42 ? 70.509 78.227 80.925 1.00 11.94 42 VAL C C 1
ATOM 8158 O O . VAL C 1 42 ? 71.518 78.373 81.607 1.00 11.99 42 VAL C O 1
ATOM 8162 N N . SER C 1 43 ? 69.330 78.719 81.274 1.00 11.95 43 SER C N 1
ATOM 8163 C CA . SER C 1 43 ? 69.167 79.393 82.560 1.00 11.88 43 SER C CA 1
ATOM 8164 C C . SER C 1 43 ? 69.308 78.322 83.652 1.00 11.74 43 SER C C 1
ATOM 8165 O O . SER C 1 43 ? 69.192 77.115 83.377 1.00 11.52 43 SER C O 1
ATOM 8168 N N . PRO C 1 44 ? 69.555 78.733 84.906 1.00 11.38 44 PRO C N 1
ATOM 8169 C CA . PRO C 1 44 ? 69.709 77.743 85.982 1.00 11.70 44 PRO C CA 1
ATOM 8170 C C . PRO C 1 44 ? 68.623 76.675 85.956 1.00 11.79 44 PRO C C 1
ATOM 8171 O O . PRO C 1 44 ? 67.440 76.979 86.093 1.00 11.66 44 PRO C O 1
ATOM 8175 N N . PRO C 1 45 ? 69.013 75.394 85.821 1.00 12.05 45 PRO C N 1
ATOM 8176 C CA . PRO C 1 45 ? 67.983 74.353 85.775 1.00 12.45 45 PRO C CA 1
ATOM 8177 C C . PRO C 1 45 ? 67.548 73.784 87.116 1.00 12.74 45 PRO C C 1
ATOM 8178 O O . PRO C 1 45 ? 66.680 72.906 87.169 1.00 13.44 45 PRO C O 1
ATOM 8182 N N . ASN C 1 46 ? 68.125 74.295 88.198 1.00 12.65 46 ASN C N 1
ATOM 8183 C CA . ASN C 1 46 ? 67.788 73.811 89.533 1.00 12.85 46 ASN C CA 1
ATOM 8184 C C . ASN C 1 46 ? 66.705 74.671 90.190 1.00 12.50 46 ASN C C 1
ATOM 8185 O O . ASN C 1 46 ? 66.588 75.868 89.918 1.00 11.89 46 ASN C O 1
ATOM 8190 N N . GLU C 1 47 ? 65.942 74.048 91.084 1.00 12.08 47 GLU C N 1
ATOM 8191 C CA . GLU C 1 47 ? 64.845 74.702 91.792 1.00 11.90 47 GLU C CA 1
ATOM 8192 C C . GLU C 1 47 ? 65.273 75.983 92.496 1.00 11.84 47 GLU C C 1
ATOM 8193 O O . GLU C 1 47 ? 66.316 76.019 93.156 1.00 11.54 47 GLU C O 1
ATOM 8199 N N . ASN C 1 48 ? 64.434 77.007 92.397 1.00 11.53 48 ASN C N 1
ATOM 8200 C CA . ASN C 1 48 ? 64.717 78.285 93.021 1.00 11.60 48 ASN C CA 1
ATOM 8201 C C . ASN C 1 48 ? 63.527 78.788 93.837 1.00 11.78 48 ASN C C 1
ATOM 8202 O O . ASN C 1 48 ? 62.425 78.244 93.759 1.00 11.96 48 ASN C O 1
ATOM 8207 N N . ILE C 1 49 ? 63.748 79.813 94.636 1.00 20.00 49 ILE C N 1
ATOM 8208 C CA . ILE C 1 49 ? 62.688 80.394 95.446 1.00 20.00 49 ILE C CA 1
ATOM 8209 C C . ILE C 1 49 ? 61.744 81.183 94.543 1.00 20.00 49 ILE C C 1
ATOM 8210 O O . ILE C 1 49 ? 62.174 81.804 93.562 1.00 20.00 49 ILE C O 1
ATOM 8215 N N . VAL C 1 50 ? 60.473 81.166 94.856 1.00 12.69 50 VAL C N 1
ATOM 8216 C CA . VAL C 1 50 ? 59.513 81.908 94.054 1.00 12.53 50 VAL C CA 1
ATOM 8217 C C . VAL C 1 50 ? 59.459 83.327 94.606 1.00 12.46 50 VAL C C 1
ATOM 8218 O O . VAL C 1 50 ? 59.171 83.538 95.787 1.00 12.64 50 VAL C O 1
ATOM 8222 N N . VAL C 1 51 ? 59.763 84.307 93.768 1.00 12.09 51 VAL C N 1
ATOM 8223 C CA . VAL C 1 51 ? 59.689 85.687 94.216 1.00 11.97 51 VAL C CA 1
ATOM 8224 C C . VAL C 1 51 ? 58.418 86.284 93.639 1.00 12.13 51 VAL C C 1
ATOM 8225 O O . VAL C 1 51 ? 58.240 86.307 92.427 1.00 11.80 51 VAL C O 1
ATOM 8229 N N . THR C 1 52 ? 57.533 86.770 94.511 1.00 12.42 52 THR C N 1
ATOM 8230 C CA . THR C 1 52 ? 56.278 87.359 94.055 1.00 13.06 52 THR C CA 1
ATOM 8231 C C . THR C 1 52 ? 56.274 88.885 94.168 1.00 12.92 52 THR C C 1
ATOM 8232 O O . THR C 1 52 ? 55.429 89.561 93.565 1.00 13.13 52 THR C O 1
ATOM 8236 N N . ASN C 1 53 ? 57.213 89.424 94.942 1.00 12.68 53 ASN C N 1
ATOM 8237 C CA . ASN C 1 53 ? 57.333 90.869 95.108 1.00 12.66 53 ASN C CA 1
ATOM 8238 C C . ASN C 1 53 ? 58.768 91.215 94.688 1.00 12.46 53 ASN C C 1
ATOM 8239 O O . ASN C 1 53 ? 59.684 91.143 95.504 1.00 12.70 53 ASN C O 1
ATOM 8244 N N . PRO C 1 54 ? 58.981 91.605 93.416 1.00 12.29 54 PRO C N 1
ATOM 8245 C CA . PRO C 1 54 ? 58.035 91.772 92.304 1.00 12.52 54 PRO C CA 1
ATOM 8246 C C . PRO C 1 54 ? 57.607 90.437 91.697 1.00 12.81 54 PRO C C 1
ATOM 8247 O O . PRO C 1 54 ? 58.115 89.388 92.079 1.00 12.60 54 PRO C O 1
ATOM 8251 N N . SER C 1 55 ? 56.699 90.477 90.731 1.00 13.14 55 SER C N 1
ATOM 8252 C CA . SER C 1 55 ? 56.177 89.239 90.166 1.00 13.42 55 SER C CA 1
ATOM 8253 C C . SER C 1 55 ? 57.046 88.424 89.215 1.00 13.23 55 SER C C 1
ATOM 8254 O O . SER C 1 55 ? 57.093 88.694 88.013 1.00 13.33 55 SER C O 1
ATOM 8257 N N . ARG C 1 56 ? 57.704 87.404 89.771 1.00 12.76 56 ARG C N 1
ATOM 8258 C CA . ARG C 1 56 ? 58.535 86.476 89.011 1.00 12.26 56 ARG C CA 1
ATOM 8259 C C . ARG C 1 56 ? 59.655 87.100 88.181 1.00 11.80 56 ARG C C 1
ATOM 8260 O O . ARG C 1 56 ? 59.725 86.942 86.961 1.00 11.95 56 ARG C O 1
ATOM 8268 N N . PRO C 1 57 ? 60.566 87.808 88.847 1.00 11.48 57 PRO C N 1
ATOM 8269 C CA . PRO C 1 57 ? 61.693 88.452 88.170 1.00 11.11 57 PRO C CA 1
ATOM 8270 C C . PRO C 1 57 ? 62.673 87.415 87.629 1.00 10.86 57 PRO C C 1
ATOM 8271 O O . PRO C 1 57 ? 62.710 86.280 88.095 1.00 10.69 57 PRO C O 1
ATOM 8275 N N . TRP C 1 58 ? 63.474 87.800 86.645 1.00 10.84 58 TRP C N 1
ATOM 8276 C CA . TRP C 1 58 ? 64.429 86.851 86.108 1.00 10.77 58 TRP C CA 1
ATOM 8277 C C . TRP C 1 58 ? 65.402 86.427 87.202 1.00 10.50 58 TRP C C 1
ATOM 8278 O O . TRP C 1 58 ? 65.827 85.267 87.255 1.00 10.43 58 TRP C O 1
ATOM 8289 N N . TRP C 1 59 ? 65.736 87.355 88.091 1.00 10.32 59 TRP C N 1
ATOM 8290 C CA . TRP C 1 59 ? 66.732 87.041 89.104 1.00 10.36 59 TRP C CA 1
ATOM 8291 C C . TRP C 1 59 ? 66.363 86.057 90.202 1.00 10.69 59 TRP C C 1
ATOM 8292 O O . TRP C 1 59 ? 67.239 85.652 90.955 1.00 10.61 59 TRP C O 1
ATOM 8303 N N . GLU C 1 60 ? 65.100 85.644 90.286 1.00 10.97 60 GLU C N 1
ATOM 8304 C CA . GLU C 1 60 ? 64.766 84.659 91.312 1.00 11.18 60 GLU C CA 1
ATOM 8305 C C . GLU C 1 60 ? 65.502 83.354 90.991 1.00 11.27 60 GLU C C 1
ATOM 8306 O O . GLU C 1 60 ? 65.740 82.554 91.881 1.00 11.41 60 GLU C O 1
ATOM 8312 N N . ARG C 1 61 ? 65.894 83.157 89.731 1.00 11.42 61 ARG C N 1
ATOM 8313 C CA . ARG C 1 61 ? 66.594 81.921 89.368 1.00 11.52 61 ARG C CA 1
ATOM 8314 C C . ARG C 1 61 ? 68.030 81.866 89.866 1.00 11.63 61 ARG C C 1
ATOM 8315 O O . ARG C 1 61 ? 68.696 80.851 89.707 1.00 11.65 61 ARG C O 1
ATOM 8323 N N . TYR C 1 62 ? 68.510 82.943 90.480 1.00 11.55 62 TYR C N 1
ATOM 8324 C CA . TYR C 1 62 ? 69.863 82.906 91.024 1.00 11.43 62 TYR C CA 1
ATOM 8325 C C . TYR C 1 62 ? 69.793 82.755 92.549 1.00 11.48 62 TYR C C 1
ATOM 8326 O O . TYR C 1 62 ? 70.742 83.054 93.275 1.00 12.02 62 TYR C O 1
ATOM 8335 N N . GLN C 1 63 ? 68.641 82.264 93.009 1.00 11.26 63 GLN C N 1
ATOM 8336 C CA . GLN C 1 63 ? 68.383 81.996 94.431 1.00 10.90 63 GLN C CA 1
ATOM 8337 C C . GLN C 1 63 ? 67.911 80.547 94.591 1.00 10.87 63 GLN C C 1
ATOM 8338 O O . GLN C 1 63 ? 66.715 80.264 94.744 1.00 10.10 63 GLN C O 1
ATOM 8344 N N . PRO C 1 64 ? 68.863 79.604 94.568 1.00 10.73 64 PRO C N 1
ATOM 8345 C CA . PRO C 1 64 ? 68.573 78.172 94.699 1.00 11.08 64 PRO C CA 1
ATOM 8346 C C . PRO C 1 64 ? 67.937 77.760 96.006 1.00 11.45 64 PRO C C 1
ATOM 8347 O O . PRO C 1 64 ? 68.203 78.355 97.048 1.00 11.03 64 PRO C O 1
ATOM 8351 N N . VAL C 1 65 ? 67.099 76.722 95.943 1.00 11.85 65 VAL C N 1
ATOM 8352 C CA . VAL C 1 65 ? 66.502 76.165 97.155 1.00 12.18 65 VAL C CA 1
ATOM 8353 C C . VAL C 1 65 ? 66.727 74.656 97.192 1.00 12.47 65 VAL C C 1
ATOM 8354 O O . VAL C 1 65 ? 66.464 74.019 98.210 1.00 12.50 65 VAL C O 1
ATOM 8358 N N . SER C 1 66 ? 67.231 74.101 96.088 1.00 12.57 66 SER C N 1
ATOM 8359 C CA . SER C 1 66 ? 67.551 72.666 95.984 1.00 12.98 66 SER C CA 1
ATOM 8360 C C . SER C 1 66 ? 68.246 72.425 94.644 1.00 13.24 66 SER C C 1
ATOM 8361 O O . SER C 1 66 ? 68.433 73.364 93.860 1.00 13.45 66 SER C O 1
ATOM 8364 N N . TYR C 1 67 ? 68.655 71.181 94.391 1.00 13.53 67 TYR C N 1
ATOM 8365 C CA . TYR C 1 67 ? 69.286 70.857 93.121 1.00 13.91 67 TYR C CA 1
ATOM 8366 C C . TYR C 1 67 ? 68.355 70.024 92.242 1.00 14.16 67 TYR C C 1
ATOM 8367 O O . TYR C 1 67 ? 68.785 69.430 91.256 1.00 14.38 67 TYR C O 1
ATOM 8376 N N . LYS C 1 68 ? 67.070 69.994 92.596 1.00 14.72 68 LYS C N 1
ATOM 8377 C CA . LYS C 1 68 ? 66.077 69.289 91.783 1.00 15.14 68 LYS C CA 1
ATOM 8378 C C . LYS C 1 68 ? 66.007 70.058 90.465 1.00 15.37 68 LYS C C 1
ATOM 8379 O O . LYS C 1 68 ? 66.026 71.291 90.472 1.00 15.08 68 LYS C O 1
ATOM 8385 N N . LEU C 1 69 ? 65.922 69.344 89.345 1.00 15.42 69 LEU C N 1
ATOM 8386 C CA . LEU C 1 69 ? 65.869 69.981 88.019 1.00 16.03 69 LEU C CA 1
ATOM 8387 C C . LEU C 1 69 ? 64.421 70.316 87.718 1.00 16.36 69 LEU C C 1
ATOM 8388 O O . LEU C 1 69 ? 63.805 69.749 86.823 1.00 16.26 69 LEU C O 1
ATOM 8393 N N . CYS C 1 70 ? 63.891 71.282 88.452 1.00 16.21 70 CYS C N 1
ATOM 8394 C CA . CYS C 1 70 ? 62.481 71.607 88.342 1.00 16.56 70 CYS C CA 1
ATOM 8395 C C . CYS C 1 70 ? 62.316 73.122 88.497 1.00 15.76 70 CYS C C 1
ATOM 8396 O O . CYS C 1 70 ? 62.415 73.659 89.598 1.00 15.34 70 CYS C O 1
ATOM 8399 N N . THR C 1 71 ? 62.053 73.787 87.370 1.00 14.66 71 THR C N 1
ATOM 8400 C CA . THR C 1 71 ? 61.969 75.248 87.300 1.00 14.02 71 THR C CA 1
ATOM 8401 C C . THR C 1 71 ? 60.857 75.694 86.364 1.00 13.98 71 THR C C 1
ATOM 8402 O O . THR C 1 71 ? 60.144 74.862 85.803 1.00 14.02 71 THR C O 1
ATOM 8406 N N . ARG C 1 72 ? 60.733 77.005 86.161 1.00 13.91 72 ARG C N 1
ATOM 8407 C CA . ARG C 1 72 ? 59.711 77.486 85.234 1.00 13.97 72 ARG C CA 1
ATOM 8408 C C . ARG C 1 72 ? 60.071 77.028 83.823 1.00 13.86 72 ARG C C 1
ATOM 8409 O O . ARG C 1 72 ? 59.217 77.005 82.926 1.00 13.23 72 ARG C O 1
ATOM 8417 N N . SER C 1 73 ? 61.343 76.685 83.614 1.00 13.61 73 SER C N 1
ATOM 8418 C CA . SER C 1 73 ? 61.765 76.217 82.304 1.00 13.78 73 SER C CA 1
ATOM 8419 C C . SER C 1 73 ? 61.273 74.801 82.054 1.00 14.11 73 SER C C 1
ATOM 8420 O O . SER C 1 73 ? 61.093 74.401 80.909 1.00 14.10 73 SER C O 1
ATOM 8423 N N . GLY C 1 74 ? 61.044 74.044 83.126 1.00 14.56 74 GLY C N 1
ATOM 8424 C CA . GLY C 1 74 ? 60.567 72.683 82.939 1.00 15.46 74 GLY C CA 1
ATOM 8425 C C . GLY C 1 74 ? 61.040 71.729 84.009 1.00 16.26 74 GLY C C 1
ATOM 8426 O O . GLY C 1 74 ? 61.782 72.126 84.904 1.00 15.85 74 GLY C O 1
ATOM 8427 N N . ASN C 1 75 ? 60.610 70.472 83.905 1.00 16.81 75 ASN C N 1
ATOM 8428 C CA . ASN C 1 75 ? 60.962 69.435 84.871 1.00 18.15 75 ASN C CA 1
ATOM 8429 C C . ASN C 1 75 ? 62.176 68.624 84.407 1.00 17.60 75 ASN C C 1
ATOM 8430 O O . ASN C 1 75 ? 62.705 68.836 83.318 1.00 17.37 75 ASN C O 1
ATOM 8435 N N . GLU C 1 76 ? 62.613 67.682 85.232 1.00 17.40 76 GLU C N 1
ATOM 8436 C CA . GLU C 1 76 ? 63.789 66.883 84.886 1.00 17.32 76 GLU C CA 1
ATOM 8437 C C . GLU C 1 76 ? 63.622 66.125 83.589 1.00 17.03 76 GLU C C 1
ATOM 8438 O O . GLU C 1 76 ? 64.553 66.014 82.806 1.00 16.65 76 GLU C O 1
ATOM 8444 N N . ASN C 1 77 ? 62.421 65.605 83.386 1.00 17.33 77 ASN C N 1
ATOM 8445 C CA . ASN C 1 77 ? 62.043 64.851 82.195 1.00 17.69 77 ASN C CA 1
ATOM 8446 C C . ASN C 1 77 ? 62.272 65.683 80.931 1.00 16.96 77 ASN C C 1
ATOM 8447 O O . ASN C 1 77 ? 62.886 65.235 79.964 1.00 16.41 77 ASN C O 1
ATOM 8452 N N . GLU C 1 78 ? 61.740 66.900 80.957 1.00 16.09 78 GLU C N 1
ATOM 8453 C CA . GLU C 1 78 ? 61.851 67.801 79.825 1.00 15.73 78 GLU C CA 1
ATOM 8454 C C . GLU C 1 78 ? 63.287 68.247 79.652 1.00 15.03 78 GLU C C 1
ATOM 8455 O O . GLU C 1 78 ? 63.745 68.465 78.532 1.00 14.57 78 GLU C O 1
ATOM 8461 N N . PHE C 1 79 ? 64.005 68.364 80.763 1.00 14.61 79 PHE C N 1
ATOM 8462 C CA . PHE C 1 79 ? 65.399 68.771 80.692 1.00 14.44 79 PHE C CA 1
ATOM 8463 C C . PHE C 1 79 ? 66.207 67.684 79.986 1.00 14.30 79 PHE C C 1
ATOM 8464 O O . PHE C 1 79 ? 67.036 67.974 79.127 1.00 14.14 79 PHE C O 1
ATOM 8472 N N . ARG C 1 80 ? 65.970 66.430 80.370 1.00 14.15 80 ARG C N 1
ATOM 8473 C CA . ARG C 1 80 ? 66.655 65.298 79.761 1.00 13.96 80 ARG C CA 1
ATOM 8474 C C . ARG C 1 80 ? 66.314 65.227 78.281 1.00 13.96 80 ARG C C 1
ATOM 8475 O O . ARG C 1 80 ? 67.187 65.024 77.443 1.00 13.37 80 ARG C O 1
ATOM 8483 N N . ASP C 1 81 ? 65.032 65.383 77.963 1.00 14.00 81 ASP C N 1
ATOM 8484 C CA . ASP C 1 81 ? 64.605 65.328 76.567 1.00 14.28 81 ASP C CA 1
ATOM 8485 C C . ASP C 1 81 ? 65.341 66.404 75.762 1.00 13.97 81 ASP C C 1
ATOM 8486 O O . ASP C 1 81 ? 65.793 66.157 74.648 1.00 13.53 81 ASP C O 1
ATOM 8491 N N . MET C 1 82 ? 65.458 67.597 76.332 1.00 13.86 82 MET C N 1
ATOM 8492 C CA . MET C 1 82 ? 66.153 68.696 75.658 1.00 13.85 82 MET C CA 1
ATOM 8493 C C . MET C 1 82 ? 67.637 68.369 75.437 1.00 14.03 82 MET C C 1
ATOM 8494 O O . MET C 1 82 ? 68.168 68.531 74.333 1.00 14.13 82 MET C O 1
ATOM 8499 N N . VAL C 1 83 ? 68.320 67.908 76.481 1.00 14.03 83 VAL C N 1
ATOM 8500 C CA . VAL C 1 83 ? 69.733 67.587 76.335 1.00 14.16 83 VAL C CA 1
ATOM 8501 C C . VAL C 1 83 ? 69.978 66.494 75.299 1.00 14.52 83 VAL C C 1
ATOM 8502 O O . VAL C 1 83 ? 70.904 66.577 74.495 1.00 14.05 83 VAL C O 1
ATOM 8506 N N . THR C 1 84 ? 69.136 65.470 75.314 1.00 14.63 84 THR C N 1
ATOM 8507 C CA . THR C 1 84 ? 69.267 64.378 74.363 1.00 15.04 84 THR C CA 1
ATOM 8508 C C . THR C 1 84 ? 69.049 64.859 72.935 1.00 15.03 84 THR C C 1
ATOM 8509 O O . THR C 1 84 ? 69.867 64.609 72.047 1.00 15.05 84 THR C O 1
ATOM 8513 N N . ARG C 1 85 ? 67.941 65.557 72.724 1.00 14.81 85 ARG C N 1
ATOM 8514 C CA . ARG C 1 85 ? 67.591 66.032 71.394 1.00 14.93 85 ARG C CA 1
ATOM 8515 C C . ARG C 1 85 ? 68.585 67.019 70.821 1.00 14.94 85 ARG C C 1
ATOM 8516 O O . ARG C 1 85 ? 68.898 66.973 69.622 1.00 14.93 85 ARG C O 1
ATOM 8524 N N . CYS C 1 86 ? 69.106 67.894 71.676 1.00 14.88 86 CYS C N 1
ATOM 8525 C CA . CYS C 1 86 ? 70.079 68.879 71.226 1.00 15.18 86 CYS C CA 1
ATOM 8526 C C . CYS C 1 86 ? 71.383 68.172 70.883 1.00 15.47 86 CYS C C 1
ATOM 8527 O O . CYS C 1 86 ? 71.941 68.391 69.810 1.00 15.22 86 CYS C O 1
ATOM 8530 N N . ASN C 1 87 ? 71.867 67.300 71.768 1.00 15.89 87 ASN C N 1
ATOM 8531 C CA . ASN C 1 87 ? 73.104 66.586 71.457 1.00 16.28 87 ASN C CA 1
ATOM 8532 C C . ASN C 1 87 ? 72.970 65.786 70.159 1.00 16.70 87 ASN C C 1
ATOM 8533 O O . ASN C 1 87 ? 73.905 65.733 69.364 1.00 16.92 87 ASN C O 1
ATOM 8538 N N . ASN C 1 88 ? 71.806 65.179 69.938 1.00 17.24 88 ASN C N 1
ATOM 8539 C CA . ASN C 1 88 ? 71.604 64.374 68.733 1.00 17.47 88 ASN C CA 1
ATOM 8540 C C . ASN C 1 88 ? 71.727 65.155 67.428 1.00 17.67 88 ASN C C 1
ATOM 8541 O O . ASN C 1 88 ? 71.966 64.561 66.376 1.00 17.69 88 ASN C O 1
ATOM 8546 N N . VAL C 1 89 ? 71.559 66.475 67.477 1.00 17.80 89 VAL C N 1
ATOM 8547 C CA . VAL C 1 89 ? 71.726 67.273 66.260 1.00 17.98 89 VAL C CA 1
ATOM 8548 C C . VAL C 1 89 ? 72.993 68.129 66.327 1.00 17.87 89 VAL C C 1
ATOM 8549 O O . VAL C 1 89 ? 73.139 69.118 65.613 1.00 18.07 89 VAL C O 1
ATOM 8553 N N . GLY C 1 90 ? 73.909 67.731 67.199 1.00 17.66 90 GLY C N 1
ATOM 8554 C CA . GLY C 1 90 ? 75.174 68.429 67.322 1.00 17.38 90 GLY C CA 1
ATOM 8555 C C . GLY C 1 90 ? 75.179 69.764 68.050 1.00 17.11 90 GLY C C 1
ATOM 8556 O O . GLY C 1 90 ? 76.058 70.585 67.818 1.00 17.27 90 GLY C O 1
ATOM 8557 N N . VAL C 1 91 ? 74.218 69.984 68.937 1.00 16.79 91 VAL C N 1
ATOM 8558 C CA . VAL C 1 91 ? 74.170 71.244 69.686 1.00 16.30 91 VAL C CA 1
ATOM 8559 C C . VAL C 1 91 ? 74.338 70.942 71.173 1.00 16.41 91 VAL C C 1
ATOM 8560 O O . VAL C 1 91 ? 73.499 70.259 71.762 1.00 16.02 91 VAL C O 1
ATOM 8564 N N . ARG C 1 92 ? 75.416 71.443 71.784 1.00 16.55 92 ARG C N 1
ATOM 8565 C CA . ARG C 1 92 ? 75.666 71.160 73.204 1.00 16.87 92 ARG C CA 1
ATOM 8566 C C . ARG C 1 92 ? 74.832 71.998 74.169 1.00 16.48 92 ARG C C 1
ATOM 8567 O O . ARG C 1 92 ? 74.296 73.047 73.813 1.00 16.13 92 ARG C O 1
ATOM 8575 N N . ILE C 1 93 ? 74.746 71.522 75.404 1.00 15.68 93 ILE C N 1
ATOM 8576 C CA . ILE C 1 93 ? 74.021 72.236 76.438 1.00 15.28 93 ILE C CA 1
ATOM 8577 C C . ILE C 1 93 ? 75.029 72.600 77.519 1.00 14.77 93 ILE C C 1
ATOM 8578 O O . ILE C 1 93 ? 75.790 71.746 77.968 1.00 14.55 93 ILE C O 1
ATOM 8583 N N . TYR C 1 94 ? 75.050 73.873 77.917 1.00 14.13 94 TYR C N 1
ATOM 8584 C CA . TYR C 1 94 ? 75.955 74.347 78.964 1.00 13.63 94 TYR C CA 1
ATOM 8585 C C . TYR C 1 94 ? 75.066 74.916 80.045 1.00 13.27 94 TYR C C 1
ATOM 8586 O O . TYR C 1 94 ? 74.220 75.773 79.782 1.00 12.73 94 TYR C O 1
ATOM 8595 N N . VAL C 1 95 ? 75.269 74.423 81.259 1.00 12.57 95 VAL C N 1
ATOM 8596 C CA . VAL C 1 95 ? 74.451 74.814 82.400 1.00 12.25 95 VAL C CA 1
ATOM 8597 C C . VAL C 1 95 ? 75.006 75.933 83.255 1.00 11.95 95 VAL C C 1
ATOM 8598 O O . VAL C 1 95 ? 76.184 75.948 83.598 1.00 11.34 95 VAL C O 1
ATOM 8602 N N . ASP C 1 96 ? 74.121 76.878 83.577 1.00 11.66 96 ASP C N 1
ATOM 8603 C CA . ASP C 1 96 ? 74.438 78.008 84.440 1.00 12.01 96 ASP C CA 1
ATOM 8604 C C . ASP C 1 96 ? 74.350 77.423 85.853 1.00 12.04 96 ASP C C 1
ATOM 8605 O O . ASP C 1 96 ? 73.254 77.201 86.397 1.00 12.30 96 ASP C O 1
ATOM 8610 N N . ALA C 1 97 ? 75.522 77.158 86.420 1.00 11.85 97 ALA C N 1
ATOM 8611 C CA . ALA C 1 97 ? 75.675 76.541 87.721 1.00 11.68 97 ALA C CA 1
ATOM 8612 C C . ALA C 1 97 ? 75.756 77.564 88.835 1.00 11.57 97 ALA C C 1
ATOM 8613 O O . ALA C 1 97 ? 76.758 78.260 88.983 1.00 11.32 97 ALA C O 1
ATOM 8615 N N . VAL C 1 98 ? 74.690 77.634 89.621 1.00 11.72 98 VAL C N 1
ATOM 8616 C CA . VAL C 1 98 ? 74.607 78.578 90.726 1.00 11.91 98 VAL C CA 1
ATOM 8617 C C . VAL C 1 98 ? 74.981 77.766 91.971 1.00 12.07 98 VAL C C 1
ATOM 8618 O O . VAL C 1 98 ? 74.147 77.103 92.590 1.00 12.11 98 VAL C O 1
ATOM 8622 N N . ILE C 1 99 ? 76.257 77.845 92.322 1.00 12.23 99 ILE C N 1
ATOM 8623 C CA . ILE C 1 99 ? 76.809 77.064 93.417 1.00 12.25 99 ILE C CA 1
ATOM 8624 C C . ILE C 1 99 ? 77.442 77.828 94.576 1.00 11.97 99 ILE C C 1
ATOM 8625 O O . ILE C 1 99 ? 77.839 77.227 95.568 1.00 11.89 99 ILE C O 1
ATOM 8630 N N . ASN C 1 100 ? 77.542 79.148 94.475 1.00 11.51 100 ASN C N 1
ATOM 8631 C CA . ASN C 1 100 ? 78.142 79.928 95.559 1.00 11.37 100 ASN C CA 1
ATOM 8632 C C . ASN C 1 100 ? 77.188 80.112 96.732 1.00 11.59 100 ASN C C 1
ATOM 8633 O O . ASN C 1 100 ? 77.605 80.275 97.878 1.00 11.23 100 ASN C O 1
ATOM 8638 N N . HIS C 1 101 ? 75.896 80.058 96.438 1.00 11.56 101 HIS C N 1
ATOM 8639 C CA . HIS C 1 101 ? 74.903 80.365 97.450 1.00 11.85 101 HIS C CA 1
ATOM 8640 C C . HIS C 1 101 ? 73.578 79.692 97.239 1.00 12.14 101 HIS C C 1
ATOM 8641 O O . HIS C 1 101 ? 73.350 79.056 96.215 1.00 12.29 101 HIS C O 1
ATOM 8648 N N . MET C 1 102 ? 72.713 79.824 98.235 1.00 12.22 102 MET C N 1
ATOM 8649 C CA . MET C 1 102 ? 71.338 79.343 98.127 1.00 12.71 102 MET C CA 1
ATOM 8650 C C . MET C 1 102 ? 70.541 80.651 98.051 1.00 12.89 102 MET C C 1
ATOM 8651 O O . MET C 1 102 ? 71.102 81.679 97.669 1.00 13.02 102 MET C O 1
ATOM 8656 N N . CYS C 1 103 ? 69.269 80.649 98.423 1.00 12.93 103 CYS C N 1
ATOM 8657 C CA . CYS C 1 103 ? 68.473 81.876 98.288 1.00 13.31 103 CYS C CA 1
ATOM 8658 C C . CYS C 1 103 ? 68.756 82.996 99.293 1.00 13.39 103 CYS C C 1
ATOM 8659 O O . CYS C 1 103 ? 69.598 82.868 100.168 1.00 13.35 103 CYS C O 1
ATOM 8662 N N . GLY C 1 104 ? 68.048 84.106 99.124 1.00 13.49 104 GLY C N 1
ATOM 8663 C CA . GLY C 1 104 ? 68.210 85.242 100.013 1.00 13.86 104 GLY C CA 1
ATOM 8664 C C . GLY C 1 104 ? 67.857 84.912 101.456 1.00 14.17 104 GLY C C 1
ATOM 8665 O O . GLY C 1 104 ? 66.923 84.145 101.739 1.00 13.93 104 GLY C O 1
ATOM 8666 N N . SER C 1 105 ? 68.602 85.508 102.381 1.00 14.59 105 SER C N 1
ATOM 8667 C CA . SER C 1 105 ? 68.382 85.266 103.798 1.00 15.18 105 SER C CA 1
ATOM 8668 C C . SER C 1 105 ? 66.978 85.650 104.261 1.00 15.38 105 SER C C 1
ATOM 8669 O O . SER C 1 105 ? 66.449 85.054 105.205 1.00 15.85 105 SER C O 1
ATOM 8672 N N . GLY C 1 106 ? 66.374 86.629 103.595 1.00 15.56 106 GLY C N 1
ATOM 8673 C CA . GLY C 1 106 ? 65.043 87.079 103.983 1.00 15.77 106 GLY C CA 1
ATOM 8674 C C . GLY C 1 106 ? 63.861 86.327 103.391 1.00 15.97 106 GLY C C 1
ATOM 8675 O O . GLY C 1 106 ? 62.710 86.613 103.733 1.00 15.87 106 GLY C O 1
ATOM 8676 N N . ALA C 1 107 ? 64.124 85.358 102.520 1.00 15.88 107 ALA C N 1
ATOM 8677 C CA . ALA C 1 107 ? 63.043 84.605 101.889 1.00 16.40 107 ALA C CA 1
ATOM 8678 C C . ALA C 1 107 ? 62.205 83.867 102.943 1.00 16.68 107 ALA C C 1
ATOM 8679 O O . ALA C 1 107 ? 62.726 83.408 103.959 1.00 16.89 107 ALA C O 1
ATOM 8681 N N . ALA C 1 108 ? 60.904 83.748 102.699 1.00 17.17 108 ALA C N 1
ATOM 8682 C CA . ALA C 1 108 ? 60.019 83.097 103.660 1.00 17.58 108 ALA C CA 1
ATOM 8683 C C . ALA C 1 108 ? 60.148 81.587 103.743 1.00 17.83 108 ALA C C 1
ATOM 8684 O O . ALA C 1 108 ? 60.286 80.906 102.720 1.00 18.19 108 ALA C O 1
ATOM 8686 N N . ALA C 1 109 ? 60.092 81.064 104.966 1.00 17.87 109 ALA C N 1
ATOM 8687 C CA . ALA C 1 109 ? 60.145 79.618 105.161 1.00 17.88 109 ALA C CA 1
ATOM 8688 C C . ALA C 1 109 ? 58.834 79.068 104.632 1.00 17.97 109 ALA C C 1
ATOM 8689 O O . ALA C 1 109 ? 57.769 79.673 104.812 1.00 18.19 109 ALA C O 1
ATOM 8691 N N . GLY C 1 110 ? 58.904 77.929 103.964 1.00 17.78 110 GLY C N 1
ATOM 8692 C CA . GLY C 1 110 ? 57.703 77.351 103.402 1.00 17.64 110 GLY C CA 1
ATOM 8693 C C . GLY C 1 110 ? 57.993 76.665 102.088 1.00 17.42 110 GLY C C 1
ATOM 8694 O O . GLY C 1 110 ? 59.135 76.290 101.816 1.00 17.22 110 GLY C O 1
ATOM 8695 N N . THR C 1 111 ? 56.960 76.521 101.264 1.00 16.93 111 THR C N 1
ATOM 8696 C CA . THR C 1 111 ? 57.108 75.846 99.993 1.00 16.89 111 THR C CA 1
ATOM 8697 C C . THR C 1 111 ? 56.897 76.731 98.768 1.00 16.56 111 THR C C 1
ATOM 8698 O O . THR C 1 111 ? 56.441 76.249 97.723 1.00 16.81 111 THR C O 1
ATOM 8702 N N . GLY C 1 112 ? 57.227 78.018 98.899 1.00 16.13 112 GLY C N 1
ATOM 8703 C CA . GLY C 1 112 ? 57.101 78.951 97.780 1.00 15.63 112 GLY C CA 1
ATOM 8704 C C . GLY C 1 112 ? 58.356 78.789 96.939 1.00 15.20 112 GLY C C 1
ATOM 8705 O O . GLY C 1 112 ? 59.214 79.668 96.878 1.00 14.82 112 GLY C O 1
ATOM 8706 N N . THR C 1 113 ? 58.440 77.641 96.284 1.00 15.03 113 THR C N 1
ATOM 8707 C CA . THR C 1 113 ? 59.594 77.256 95.499 1.00 14.83 113 THR C CA 1
ATOM 8708 C C . THR C 1 113 ? 59.118 76.684 94.173 1.00 15.05 113 THR C C 1
ATOM 8709 O O . THR C 1 113 ? 57.962 76.261 94.058 1.00 14.67 113 THR C O 1
ATOM 8713 N N . THR C 1 114 ? 60.000 76.626 93.179 1.00 14.98 114 THR C N 1
ATOM 8714 C CA . THR C 1 114 ? 59.547 76.170 91.878 1.00 15.43 114 THR C CA 1
ATOM 8715 C C . THR C 1 114 ? 59.160 74.702 91.772 1.00 16.16 114 THR C C 1
ATOM 8716 O O . THR C 1 114 ? 58.505 74.321 90.802 1.00 16.27 114 THR C O 1
ATOM 8720 N N . CYS C 1 115 ? 59.534 73.884 92.755 1.00 16.70 115 CYS C N 1
ATOM 8721 C CA . CYS C 1 115 ? 59.133 72.482 92.723 1.00 17.87 115 CYS C CA 1
ATOM 8722 C C . CYS C 1 115 ? 58.336 72.113 93.966 1.00 18.03 115 CYS C C 1
ATOM 8723 O O . CYS C 1 115 ? 57.993 70.947 94.174 1.00 18.18 115 CYS C O 1
ATOM 8726 N N . GLY C 1 116 ? 58.047 73.109 94.789 1.00 17.91 116 GLY C N 1
ATOM 8727 C CA . GLY C 1 116 ? 57.289 72.854 95.995 1.00 18.04 116 GLY C CA 1
ATOM 8728 C C . GLY C 1 116 ? 58.108 72.336 97.158 1.00 18.00 116 GLY C C 1
ATOM 8729 O O . GLY C 1 116 ? 57.537 71.976 98.188 1.00 17.86 116 GLY C O 1
ATOM 8730 N N . SER C 1 117 ? 59.430 72.261 97.003 1.00 17.73 117 SER C N 1
ATOM 8731 C CA . SER C 1 117 ? 60.275 71.809 98.094 1.00 17.44 117 SER C CA 1
ATOM 8732 C C . SER C 1 117 ? 60.190 72.801 99.250 1.00 17.55 117 SER C C 1
ATOM 8733 O O . SER C 1 117 ? 59.947 73.994 99.055 1.00 16.91 117 SER C O 1
ATOM 8736 N N . TYR C 1 118 ? 60.386 72.297 100.462 1.00 17.48 118 TYR C N 1
ATOM 8737 C CA . TYR C 1 118 ? 60.367 73.149 101.637 1.00 17.87 118 TYR C CA 1
ATOM 8738 C C . TYR C 1 118 ? 61.765 73.673 101.918 1.00 17.99 118 TYR C C 1
ATOM 8739 O O . TYR C 1 118 ? 62.769 73.034 101.588 1.00 17.79 118 TYR C O 1
ATOM 8748 N N . CYS C 1 119 ? 61.827 74.863 102.500 1.00 18.22 119 CYS C N 1
ATOM 8749 C CA . CYS C 1 119 ? 63.095 75.439 102.911 1.00 18.47 119 CYS C CA 1
ATOM 8750 C C . CYS C 1 119 ? 62.798 76.473 103.986 1.00 18.48 119 CYS C C 1
ATOM 8751 O O . CYS C 1 119 ? 61.681 76.987 104.081 1.00 18.27 119 CYS C O 1
ATOM 8754 N N . ASN C 1 120 ? 63.789 76.743 104.822 1.00 18.45 120 ASN C N 1
ATOM 8755 C CA . ASN C 1 120 ? 63.629 77.732 105.878 1.00 19.05 120 ASN C CA 1
ATOM 8756 C C . ASN C 1 120 ? 64.892 78.575 105.826 1.00 19.00 120 ASN C C 1
ATOM 8757 O O . ASN C 1 120 ? 65.830 78.346 106.575 1.00 18.91 120 ASN C O 1
ATOM 8762 N N . PRO C 1 121 ? 64.930 79.564 104.922 1.00 19.14 121 PRO C N 1
ATOM 8763 C CA . PRO C 1 121 ? 66.085 80.454 104.747 1.00 19.38 121 PRO C CA 1
ATOM 8764 C C . PRO C 1 121 ? 66.628 81.079 106.027 1.00 19.84 121 PRO C C 1
ATOM 8765 O O . PRO C 1 121 ? 67.837 81.132 106.233 1.00 19.74 121 PRO C O 1
ATOM 8769 N N . GLY C 1 122 ? 65.732 81.553 106.883 1.00 20.44 122 GLY C N 1
ATOM 8770 C CA . GLY C 1 122 ? 66.163 82.155 108.132 1.00 21.15 122 GLY C CA 1
ATOM 8771 C C . GLY C 1 122 ? 66.972 81.229 109.016 1.00 21.57 122 GLY C C 1
ATOM 8772 O O . GLY C 1 122 ? 67.894 81.681 109.707 1.00 22.05 122 GLY C O 1
ATOM 8773 N N . SER C 1 123 ? 66.631 79.943 109.020 1.00 21.67 123 SER C N 1
ATOM 8774 C CA . SER C 1 123 ? 67.357 78.976 109.830 1.00 22.05 123 SER C CA 1
ATOM 8775 C C . SER C 1 123 ? 68.399 78.243 108.980 1.00 21.77 123 SER C C 1
ATOM 8776 O O . SER C 1 123 ? 68.991 77.268 109.433 1.00 21.98 123 SER C O 1
ATOM 8779 N N . ARG C 1 124 ? 68.638 78.739 107.764 1.00 21.37 124 ARG C N 1
ATOM 8780 C CA . ARG C 1 124 ? 69.603 78.132 106.838 1.00 20.99 124 ARG C CA 1
ATOM 8781 C C . ARG C 1 124 ? 69.301 76.661 106.597 1.00 20.49 124 ARG C C 1
ATOM 8782 O O . ARG C 1 124 ? 70.222 75.840 106.507 1.00 19.58 124 ARG C O 1
ATOM 8790 N N . GLU C 1 125 ? 68.015 76.335 106.486 1.00 20.07 125 GLU C N 1
ATOM 8791 C CA . GLU C 1 125 ? 67.586 74.956 106.271 1.00 19.81 125 GLU C CA 1
ATOM 8792 C C . GLU C 1 125 ? 67.062 74.700 104.866 1.00 18.66 125 GLU C C 1
ATOM 8793 O O . GLU C 1 125 ? 66.099 75.322 104.443 1.00 17.98 125 GLU C O 1
ATOM 8799 N N . PHE C 1 126 ? 67.683 73.754 104.168 1.00 17.43 126 PHE C N 1
ATOM 8800 C CA . PHE C 1 126 ? 67.266 73.377 102.817 1.00 16.53 126 PHE C CA 1
ATOM 8801 C C . PHE C 1 126 ? 67.223 71.848 102.815 1.00 16.18 126 PHE C C 1
ATOM 8802 O O . PHE C 1 126 ? 68.100 71.185 102.272 1.00 15.27 126 PHE C O 1
ATOM 8810 N N . PRO C 1 127 ? 66.176 71.275 103.418 1.00 16.25 127 PRO C N 1
ATOM 8811 C CA . PRO C 1 127 ? 66.076 69.813 103.477 1.00 16.43 127 PRO C CA 1
ATOM 8812 C C . PRO C 1 127 ? 66.103 69.060 102.160 1.00 16.51 127 PRO C C 1
ATOM 8813 O O . PRO C 1 127 ? 66.449 67.879 102.130 1.00 16.26 127 PRO C O 1
ATOM 8817 N N . ALA C 1 128 ? 65.752 69.723 101.065 1.00 16.34 128 ALA C N 1
ATOM 8818 C CA . ALA C 1 128 ? 65.747 69.045 99.782 1.00 16.75 128 ALA C CA 1
ATOM 8819 C C . ALA C 1 128 ? 67.141 68.757 99.251 1.00 16.75 128 ALA C C 1
ATOM 8820 O O . ALA C 1 128 ? 67.289 68.031 98.270 1.00 17.17 128 ALA C O 1
ATOM 8822 N N . VAL C 1 129 ? 68.168 69.308 99.888 1.00 16.61 129 VAL C N 1
ATOM 8823 C CA . VAL C 1 129 ? 69.523 69.054 99.420 1.00 16.44 129 VAL C CA 1
ATOM 8824 C C . VAL C 1 129 ? 70.163 67.799 100.032 1.00 16.58 129 VAL C C 1
ATOM 8825 O O . VAL C 1 129 ? 70.514 66.872 99.297 1.00 16.85 129 VAL C O 1
ATOM 8829 N N . PRO C 1 130 ? 70.330 67.741 101.365 1.00 16.23 130 PRO C N 1
ATOM 8830 C CA . PRO C 1 130 ? 69.987 68.738 102.384 1.00 15.87 130 PRO C CA 1
ATOM 8831 C C . PRO C 1 130 ? 71.189 69.558 102.840 1.00 15.69 130 PRO C C 1
ATOM 8832 O O . PRO C 1 130 ? 72.330 69.081 102.830 1.00 15.47 130 PRO C O 1
ATOM 8836 N N . TYR C 1 131 ? 70.912 70.797 103.221 1.00 15.34 131 TYR C N 1
ATOM 8837 C CA . TYR C 1 131 ? 71.914 71.703 103.776 1.00 15.32 131 TYR C CA 1
ATOM 8838 C C . TYR C 1 131 ? 71.337 72.202 105.094 1.00 15.62 131 TYR C C 1
ATOM 8839 O O . TYR C 1 131 ? 70.120 72.363 105.229 1.00 15.65 131 TYR C O 1
ATOM 8848 N N . SER C 1 132 ? 72.207 72.454 106.061 1.00 16.03 132 SER C N 1
ATOM 8849 C CA . SER C 1 132 ? 71.775 72.969 107.351 1.00 16.73 132 SER C CA 1
ATOM 8850 C C . SER C 1 132 ? 72.675 74.154 107.653 1.00 16.67 132 SER C C 1
ATOM 8851 O O . SER C 1 132 ? 73.590 74.456 106.888 1.00 16.08 132 SER C O 1
ATOM 8854 N N . ALA C 1 133 ? 72.416 74.817 108.772 1.00 16.70 133 ALA C N 1
ATOM 8855 C CA . ALA C 1 133 ? 73.176 75.996 109.155 1.00 16.90 133 ALA C CA 1
ATOM 8856 C C . ALA C 1 133 ? 74.685 75.887 109.024 1.00 16.81 133 ALA C C 1
ATOM 8857 O O . ALA C 1 133 ? 75.338 76.803 108.509 1.00 16.84 133 ALA C O 1
ATOM 8859 N N . TRP C 1 134 ? 75.248 74.774 109.474 1.00 16.69 134 TRP C N 1
ATOM 8860 C CA . TRP C 1 134 ? 76.693 74.632 109.431 1.00 16.57 134 TRP C CA 1
ATOM 8861 C C . TRP C 1 134 ? 77.293 74.400 108.054 1.00 16.17 134 TRP C C 1
ATOM 8862 O O . TRP C 1 134 ? 78.511 74.247 107.914 1.00 15.65 134 TRP C O 1
ATOM 8873 N N . ASP C 1 135 ? 76.441 74.402 107.033 1.00 15.42 135 ASP C N 1
ATOM 8874 C CA . ASP C 1 135 ? 76.916 74.241 105.659 1.00 15.19 135 ASP C CA 1
ATOM 8875 C C . ASP C 1 135 ? 77.072 75.620 105.026 1.00 14.90 135 ASP C C 1
ATOM 8876 O O . ASP C 1 135 ? 77.357 75.734 103.831 1.00 14.99 135 ASP C O 1
ATOM 8881 N N . PHE C 1 136 ? 76.873 76.661 105.829 1.00 14.28 136 PHE C N 1
ATOM 8882 C CA . PHE C 1 136 ? 77.002 78.035 105.347 1.00 14.50 136 PHE C CA 1
ATOM 8883 C C . PHE C 1 136 ? 78.156 78.770 106.029 1.00 14.66 136 PHE C C 1
ATOM 8884 O O . PHE C 1 136 ? 78.639 78.345 107.076 1.00 14.81 136 PHE C O 1
ATOM 8892 N N . ASN C 1 137 ? 78.592 79.866 105.418 1.00 14.82 137 ASN C N 1
ATOM 8893 C CA . ASN C 1 137 ? 79.726 80.648 105.918 1.00 15.17 137 ASN C CA 1
ATOM 8894 C C . ASN C 1 137 ? 79.483 81.692 107.004 1.00 15.46 137 ASN C C 1
ATOM 8895 O O . ASN C 1 137 ? 80.388 82.471 107.303 1.00 15.11 137 ASN C O 1
ATOM 8900 N N . ASP C 1 138 ? 78.301 81.736 107.602 1.00 15.87 138 ASP C N 1
ATOM 8901 C CA . ASP C 1 138 ? 78.064 82.755 108.620 1.00 16.58 138 ASP C CA 1
ATOM 8902 C C . ASP C 1 138 ? 79.118 82.810 109.734 1.00 16.72 138 ASP C C 1
ATOM 8903 O O . ASP C 1 138 ? 79.469 83.894 110.223 1.00 16.46 138 ASP C O 1
ATOM 8908 N N . GLY C 1 139 ? 79.630 81.651 110.136 1.00 16.83 139 GLY C N 1
ATOM 8909 C CA . GLY C 1 139 ? 80.628 81.637 111.192 1.00 17.56 139 GLY C CA 1
ATOM 8910 C C . GLY C 1 139 ? 82.037 81.978 110.720 1.00 17.92 139 GLY C C 1
ATOM 8911 O O . GLY C 1 139 ? 82.978 81.993 111.515 1.00 18.40 139 GLY C O 1
ATOM 8912 N N . LYS C 1 140 ? 82.182 82.252 109.429 1.00 17.98 140 LYS C N 1
ATOM 8913 C CA . LYS C 1 140 ? 83.473 82.563 108.820 1.00 18.26 140 LYS C CA 1
ATOM 8914 C C . LYS C 1 140 ? 83.524 84.031 108.395 1.00 18.01 140 LYS C C 1
ATOM 8915 O O . LYS C 1 140 ? 84.595 84.612 108.170 1.00 17.63 140 LYS C O 1
ATOM 8921 N N . CYS C 1 141 ? 82.350 84.634 108.280 1.00 17.75 141 CYS C N 1
ATOM 8922 C CA . CYS C 1 141 ? 82.267 86.025 107.841 1.00 17.44 141 CYS C CA 1
ATOM 8923 C C . CYS C 1 141 ? 82.490 86.993 109.002 1.00 17.16 141 CYS C C 1
ATOM 8924 O O . CYS C 1 141 ? 81.882 86.857 110.054 1.00 16.95 141 CYS C O 1
ATOM 8927 N N . LYS C 1 142 ? 83.373 87.971 108.803 1.00 16.64 142 LYS C N 1
ATOM 8928 C CA . LYS C 1 142 ? 83.697 88.930 109.849 1.00 16.13 142 LYS C CA 1
ATOM 8929 C C . LYS C 1 142 ? 82.979 90.280 109.780 1.00 15.21 142 LYS C C 1
ATOM 8930 O O . LYS C 1 142 ? 83.363 91.210 110.488 1.00 14.86 142 LYS C O 1
ATOM 8936 N N . THR C 1 143 ? 81.962 90.409 108.931 1.00 14.34 143 THR C N 1
ATOM 8937 C CA . THR C 1 143 ? 81.251 91.684 108.845 1.00 13.68 143 THR C CA 1
ATOM 8938 C C . THR C 1 143 ? 80.005 91.648 109.712 1.00 13.51 143 THR C C 1
ATOM 8939 O O . THR C 1 143 ? 79.330 90.623 109.822 1.00 13.23 143 THR C O 1
ATOM 8943 N N . ALA C 1 144 ? 79.679 92.773 110.337 1.00 13.44 144 ALA C N 1
ATOM 8944 C CA . ALA C 1 144 ? 78.522 92.769 111.224 1.00 13.38 144 ALA C CA 1
ATOM 8945 C C . ALA C 1 144 ? 77.194 92.559 110.511 1.00 13.27 144 ALA C C 1
ATOM 8946 O O . ALA C 1 144 ? 76.252 92.033 111.100 1.00 13.55 144 ALA C O 1
ATOM 8948 N N . SER C 1 145 ? 77.125 92.939 109.238 1.00 13.05 145 SER C N 1
ATOM 8949 C CA . SER C 1 145 ? 75.883 92.773 108.492 1.00 12.86 145 SER C CA 1
ATOM 8950 C C . SER C 1 145 ? 75.775 91.377 107.895 1.00 12.81 145 SER C C 1
ATOM 8951 O O . SER C 1 145 ? 74.706 90.978 107.441 1.00 12.73 145 SER C O 1
ATOM 8954 N N . GLY C 1 146 ? 76.889 90.647 107.889 1.00 12.58 146 GLY C N 1
ATOM 8955 C CA . GLY C 1 146 ? 76.893 89.311 107.321 1.00 12.71 146 GLY C CA 1
ATOM 8956 C C . GLY C 1 146 ? 77.068 89.334 105.810 1.00 12.43 146 GLY C C 1
ATOM 8957 O O . GLY C 1 146 ? 77.207 88.287 105.168 1.00 12.00 146 GLY C O 1
ATOM 8958 N N . GLY C 1 147 ? 77.075 90.540 105.244 1.00 12.39 147 GLY C N 1
ATOM 8959 C CA . GLY C 1 147 ? 77.227 90.695 103.811 1.00 12.55 147 GLY C CA 1
ATOM 8960 C C . GLY C 1 147 ? 78.543 91.332 103.425 1.00 12.86 147 GLY C C 1
ATOM 8961 O O . GLY C 1 147 ? 79.349 91.694 104.272 1.00 12.91 147 GLY C O 1
ATOM 8962 N N . ILE C 1 148 ? 78.766 91.477 102.130 1.00 13.23 148 ILE C N 1
ATOM 8963 C CA . ILE C 1 148 ? 79.997 92.078 101.650 1.00 13.79 148 ILE C CA 1
ATOM 8964 C C . ILE C 1 148 ? 79.883 93.585 101.830 1.00 14.60 148 ILE C C 1
ATOM 8965 O O . ILE C 1 148 ? 78.991 94.222 101.267 1.00 15.24 148 ILE C O 1
ATOM 8970 N N . GLU C 1 149 ? 80.780 94.151 102.627 1.00 15.28 149 GLU C N 1
ATOM 8971 C CA . GLU C 1 149 ? 80.749 95.577 102.890 1.00 15.92 149 GLU C CA 1
ATOM 8972 C C . GLU C 1 149 ? 81.839 96.269 102.072 1.00 16.55 149 GLU C C 1
ATOM 8973 O O . GLU C 1 149 ? 81.545 97.203 101.331 1.00 17.62 149 GLU C O 1
ATOM 8979 N N . SER C 1 150 ? 83.077 95.809 102.173 1.00 16.63 150 SER C N 1
ATOM 8980 C CA . SER C 1 150 ? 84.141 96.367 101.342 1.00 16.87 150 SER C CA 1
ATOM 8981 C C . SER C 1 150 ? 84.414 95.325 100.272 1.00 17.12 150 SER C C 1
ATOM 8982 O O . SER C 1 150 ? 84.776 94.190 100.583 1.00 16.78 150 SER C O 1
ATOM 8985 N N . TYR C 1 151 ? 84.231 95.695 99.015 1.00 17.51 151 TYR C N 1
ATOM 8986 C CA . TYR C 1 151 ? 84.475 94.756 97.947 1.00 18.03 151 TYR C CA 1
ATOM 8987 C C . TYR C 1 151 ? 85.947 94.716 97.605 1.00 18.18 151 TYR C C 1
ATOM 8988 O O . TYR C 1 151 ? 86.338 94.105 96.615 1.00 18.38 151 TYR C O 1
ATOM 8997 N N . ASN C 1 152 ? 86.764 95.355 98.438 1.00 18.18 152 ASN C N 1
ATOM 8998 C CA . ASN C 1 152 ? 88.207 95.359 98.230 1.00 18.31 152 ASN C CA 1
ATOM 8999 C C . ASN C 1 152 ? 88.898 94.338 99.124 1.00 18.02 152 ASN C C 1
ATOM 9000 O O . ASN C 1 152 ? 90.113 94.128 99.022 1.00 18.03 152 ASN C O 1
ATOM 9005 N N . ASP C 1 153 ? 88.131 93.724 100.023 1.00 17.69 153 ASP C N 1
ATOM 9006 C CA . ASP C 1 153 ? 88.665 92.712 100.933 1.00 17.54 153 ASP C CA 1
ATOM 9007 C C . ASP C 1 153 ? 88.285 91.344 100.370 1.00 17.40 153 ASP C C 1
ATOM 9008 O O . ASP C 1 153 ? 87.140 90.932 100.480 1.00 16.82 153 ASP C O 1
ATOM 9013 N N . PRO C 1 154 ? 89.247 90.616 99.775 1.00 17.26 154 PRO C N 1
ATOM 9014 C CA . PRO C 1 154 ? 88.955 89.297 99.204 1.00 17.40 154 PRO C CA 1
ATOM 9015 C C . PRO C 1 154 ? 88.289 88.327 100.164 1.00 17.25 154 PRO C C 1
ATOM 9016 O O . PRO C 1 154 ? 87.479 87.499 99.755 1.00 17.23 154 PRO C O 1
ATOM 9020 N N . TYR C 1 155 ? 88.625 88.408 101.442 1.00 17.03 155 TYR C N 1
ATOM 9021 C CA . TYR C 1 155 ? 87.996 87.507 102.385 1.00 17.22 155 TYR C CA 1
ATOM 9022 C C . TYR C 1 155 ? 86.486 87.707 102.508 1.00 16.74 155 TYR C C 1
ATOM 9023 O O . TYR C 1 155 ? 85.726 86.744 102.431 1.00 16.55 155 TYR C O 1
ATOM 9032 N N . GLN C 1 156 ? 86.027 88.936 102.696 1.00 16.20 156 GLN C N 1
ATOM 9033 C CA . GLN C 1 156 ? 84.585 89.084 102.818 1.00 15.75 156 GLN C CA 1
ATOM 9034 C C . GLN C 1 156 ? 83.882 88.897 101.471 1.00 15.49 156 GLN C C 1
ATOM 9035 O O . GLN C 1 156 ? 82.735 88.459 101.432 1.00 15.17 156 GLN C O 1
ATOM 9041 N N . VAL C 1 157 ? 84.557 89.185 100.362 1.00 15.22 157 VAL C N 1
ATOM 9042 C CA . VAL C 1 157 ? 83.894 88.988 99.069 1.00 15.03 157 VAL C CA 1
ATOM 9043 C C . VAL C 1 157 ? 83.624 87.504 98.829 1.00 14.87 157 VAL C C 1
ATOM 9044 O O . VAL C 1 157 ? 82.699 87.140 98.115 1.00 14.10 157 VAL C O 1
ATOM 9048 N N . ARG C 1 158 ? 84.426 86.640 99.443 1.00 14.38 158 ARG C N 1
ATOM 9049 C CA . ARG C 1 158 ? 84.229 85.215 99.249 1.00 14.57 158 ARG C CA 1
ATOM 9050 C C . ARG C 1 158 ? 83.559 84.484 100.390 1.00 14.14 158 ARG C C 1
ATOM 9051 O O . ARG C 1 158 ? 82.914 83.457 100.176 1.00 13.93 158 ARG C O 1
ATOM 9059 N N . ASP C 1 159 ? 83.697 85.019 101.596 1.00 13.81 159 ASP C N 1
ATOM 9060 C CA . ASP C 1 159 ? 83.146 84.367 102.768 1.00 13.86 159 ASP C CA 1
ATOM 9061 C C . ASP C 1 159 ? 81.841 84.967 103.284 1.00 13.80 159 ASP C C 1
ATOM 9062 O O . ASP C 1 159 ? 81.152 84.344 104.088 1.00 13.49 159 ASP C O 1
ATOM 9067 N N . CYS C 1 160 ? 81.498 86.168 102.834 1.00 14.13 160 CYS C N 1
ATOM 9068 C CA . CYS C 1 160 ? 80.258 86.785 103.289 1.00 14.34 160 CYS C CA 1
ATOM 9069 C C . CYS C 1 160 ? 79.167 86.692 102.236 1.00 14.28 160 CYS C C 1
ATOM 9070 O O . CYS C 1 160 ? 79.412 86.288 101.098 1.00 14.16 160 CYS C O 1
ATOM 9073 N N . GLN C 1 161 ? 77.955 87.069 102.625 1.00 14.12 161 GLN C N 1
ATOM 9074 C CA . GLN C 1 161 ? 76.808 87.019 101.726 1.00 13.96 161 GLN C CA 1
ATOM 9075 C C . GLN C 1 161 ? 76.818 88.102 100.646 1.00 13.94 161 GLN C C 1
ATOM 9076 O O . GLN C 1 161 ? 76.914 89.292 100.945 1.00 12.89 161 GLN C O 1
ATOM 9082 N N . LEU C 1 162 ? 76.740 87.682 99.386 1.00 13.99 162 LEU C N 1
ATOM 9083 C CA . LEU C 1 162 ? 76.675 88.637 98.277 1.00 14.29 162 LEU C CA 1
ATOM 9084 C C . LEU C 1 162 ? 75.238 89.163 98.422 1.00 14.30 162 LEU C C 1
ATOM 9085 O O . LEU C 1 162 ? 74.282 88.451 98.132 1.00 13.71 162 LEU C O 1
ATOM 9090 N N . VAL C 1 163 ? 75.111 90.407 98.879 1.00 14.16 163 VAL C N 1
ATOM 9091 C CA . VAL C 1 163 ? 73.816 91.027 99.144 1.00 14.63 163 VAL C CA 1
ATOM 9092 C C . VAL C 1 163 ? 72.774 90.078 99.732 1.00 14.46 163 VAL C C 1
ATOM 9093 O O . VAL C 1 163 ? 71.633 90.006 99.265 1.00 14.90 163 VAL C O 1
ATOM 9097 N N . GLY C 1 164 ? 73.182 89.353 100.770 1.00 14.25 164 GLY C N 1
ATOM 9098 C CA . GLY C 1 164 ? 72.263 88.471 101.465 1.00 14.39 164 GLY C CA 1
ATOM 9099 C C . GLY C 1 164 ? 71.994 87.083 100.932 1.00 14.36 164 GLY C C 1
ATOM 9100 O O . GLY C 1 164 ? 71.186 86.364 101.523 1.00 14.26 164 GLY C O 1
ATOM 9101 N N . LEU C 1 165 ? 72.610 86.727 99.813 1.00 20.00 165 LEU C N 1
ATOM 9102 C CA . LEU C 1 165 ? 72.506 85.379 99.264 1.00 20.00 165 LEU C CA 1
ATOM 9103 C C . LEU C 1 165 ? 73.216 84.469 100.274 1.00 20.00 165 LEU C C 1
ATOM 9104 O O . LEU C 1 165 ? 74.409 84.632 100.505 1.00 20.00 165 LEU C O 1
ATOM 9109 N N . LEU C 1 166 ? 72.489 83.490 100.854 1.00 14.06 166 LEU C N 1
ATOM 9110 C CA . LEU C 1 166 ? 73.116 82.614 101.851 1.00 13.67 166 LEU C CA 1
ATOM 9111 C C . LEU C 1 166 ? 74.350 81.960 101.237 1.00 13.56 166 LEU C C 1
ATOM 9112 O O . LEU C 1 166 ? 74.267 81.242 100.247 1.00 13.30 166 LEU C O 1
ATOM 9117 N N . ASP C 1 167 ? 75.497 82.218 101.853 1.00 13.37 167 ASP C N 1
ATOM 9118 C CA . ASP C 1 167 ? 76.776 81.758 101.321 1.00 13.38 167 ASP C CA 1
ATOM 9119 C C . ASP C 1 167 ? 77.205 80.362 101.757 1.00 13.84 167 ASP C C 1
ATOM 9120 O O . ASP C 1 167 ? 77.438 80.119 102.937 1.00 13.61 167 ASP C O 1
ATOM 9125 N N . LEU C 1 168 ? 77.311 79.452 100.789 1.00 14.41 168 LEU C N 1
ATOM 9126 C CA . LEU C 1 168 ? 77.699 78.072 101.059 1.00 14.94 168 LEU C CA 1
ATOM 9127 C C . LEU C 1 168 ? 79.160 77.946 101.509 1.00 15.17 168 LEU C C 1
ATOM 9128 O O . LEU C 1 168 ? 80.043 78.652 101.019 1.00 14.71 168 LEU C O 1
ATOM 9133 N N . ALA C 1 169 ? 79.405 77.022 102.438 1.00 15.81 169 ALA C N 1
ATOM 9134 C CA . ALA C 1 169 ? 80.752 76.792 102.947 1.00 16.18 169 ALA C CA 1
ATOM 9135 C C . ALA C 1 169 ? 81.464 75.865 101.971 1.00 16.70 169 ALA C C 1
ATOM 9136 O O . ALA C 1 169 ? 81.537 74.642 102.182 1.00 16.17 169 ALA C O 1
ATOM 9138 N N . LEU C 1 170 ? 81.975 76.474 100.905 1.00 16.99 170 LEU C N 1
ATOM 9139 C CA . LEU C 1 170 ? 82.659 75.778 99.822 1.00 17.50 170 LEU C CA 1
ATOM 9140 C C . LEU C 1 170 ? 83.958 75.106 100.206 1.00 18.24 170 LEU C C 1
ATOM 9141 O O . LEU C 1 170 ? 84.576 74.435 99.380 1.00 18.12 170 LEU C O 1
ATOM 9146 N N . GLU C 1 171 ? 84.390 75.290 101.445 1.00 18.79 171 GLU C N 1
ATOM 9147 C CA . GLU C 1 171 ? 85.612 74.630 101.876 1.00 19.81 171 GLU C CA 1
ATOM 9148 C C . GLU C 1 171 ? 85.275 73.224 102.400 1.00 19.65 171 GLU C C 1
ATOM 9149 O O . GLU C 1 171 ? 86.140 72.355 102.462 1.00 19.83 171 GLU C O 1
ATOM 9155 N N . LYS C 1 172 ? 84.013 72.999 102.753 1.00 19.39 172 LYS C N 1
ATOM 9156 C CA . LYS C 1 172 ? 83.584 71.708 103.292 1.00 19.45 172 LYS C CA 1
ATOM 9157 C C . LYS C 1 172 ? 83.449 70.615 102.233 1.00 19.35 172 LYS C C 1
ATOM 9158 O O . LYS C 1 172 ? 82.832 70.830 101.190 1.00 19.08 172 LYS C O 1
ATOM 9164 N N . ASP C 1 173 ? 84.004 69.431 102.490 1.00 19.10 173 ASP C N 1
ATOM 9165 C CA . ASP C 1 173 ? 83.846 68.375 101.503 1.00 19.08 173 ASP C CA 1
ATOM 9166 C C . ASP C 1 173 ? 82.373 68.010 101.333 1.00 18.32 173 ASP C C 1
ATOM 9167 O O . ASP C 1 173 ? 81.968 67.621 100.251 1.00 18.34 173 ASP C O 1
ATOM 9172 N N . TYR C 1 174 ? 81.574 68.114 102.392 1.00 17.38 174 TYR C N 1
ATOM 9173 C CA . TYR C 1 174 ? 80.154 67.781 102.281 1.00 16.83 174 TYR C CA 1
ATOM 9174 C C . TYR C 1 174 ? 79.487 68.688 101.259 1.00 16.49 174 TYR C C 1
ATOM 9175 O O . TYR C 1 174 ? 78.711 68.231 100.429 1.00 16.27 174 TYR C O 1
ATOM 9184 N N . VAL C 1 175 ? 79.794 69.980 101.334 1.00 16.21 175 VAL C N 1
ATOM 9185 C CA . VAL C 1 175 ? 79.207 70.946 100.411 1.00 16.04 175 VAL C CA 1
ATOM 9186 C C . VAL C 1 175 ? 79.783 70.756 99.014 1.00 16.22 175 VAL C C 1
ATOM 9187 O O . VAL C 1 175 ? 79.050 70.755 98.024 1.00 15.80 175 VAL C O 1
ATOM 9191 N N . ARG C 1 176 ? 81.095 70.590 98.933 1.00 16.47 176 ARG C N 1
ATOM 9192 C CA . ARG C 1 176 ? 81.732 70.382 97.645 1.00 17.59 176 ARG C CA 1
ATOM 9193 C C . ARG C 1 176 ? 81.174 69.118 96.975 1.00 17.45 176 ARG C C 1
ATOM 9194 O O . ARG C 1 176 ? 80.964 69.088 95.760 1.00 17.40 176 ARG C O 1
ATOM 9202 N N . SER C 1 177 ? 80.918 68.083 97.767 1.00 17.38 177 SER C N 1
ATOM 9203 C CA . SER C 1 177 ? 80.391 66.838 97.214 1.00 17.63 177 SER C CA 1
ATOM 9204 C C . SER C 1 177 ? 78.930 66.966 96.805 1.00 17.47 177 SER C C 1
ATOM 9205 O O . SER C 1 177 ? 78.507 66.364 95.829 1.00 17.71 177 SER C O 1
ATOM 9208 N N . MET C 1 178 ? 78.164 67.759 97.543 1.00 17.37 178 MET C N 1
ATOM 9209 C CA . MET C 1 178 ? 76.758 67.950 97.219 1.00 17.44 178 MET C CA 1
ATOM 9210 C C . MET C 1 178 ? 76.646 68.664 95.873 1.00 16.59 178 MET C C 1
ATOM 9211 O O . MET C 1 178 ? 75.818 68.310 95.032 1.00 16.32 178 MET C O 1
ATOM 9216 N N . ILE C 1 179 ? 77.491 69.670 95.683 1.00 15.85 179 ILE C N 1
ATOM 9217 C CA . ILE C 1 179 ? 77.510 70.434 94.446 1.00 15.44 179 ILE C CA 1
ATOM 9218 C C . ILE C 1 179 ? 78.011 69.540 93.311 1.00 15.41 179 ILE C C 1
ATOM 9219 O O . ILE C 1 179 ? 77.408 69.492 92.237 1.00 15.18 179 ILE C O 1
ATOM 9224 N N . ALA C 1 180 ? 79.102 68.818 93.552 1.00 15.57 180 ALA C N 1
ATOM 9225 C CA . ALA C 1 180 ? 79.644 67.929 92.524 1.00 15.93 180 ALA C CA 1
ATOM 9226 C C . ALA C 1 180 ? 78.617 66.868 92.106 1.00 15.78 180 ALA C C 1
ATOM 9227 O O . ALA C 1 180 ? 78.534 66.511 90.938 1.00 16.10 180 ALA C O 1
ATOM 9229 N N . ASP C 1 181 ? 77.839 66.363 93.058 1.00 16.14 181 ASP C N 1
ATOM 9230 C CA . ASP C 1 181 ? 76.821 65.356 92.740 1.00 16.13 181 ASP C CA 1
ATOM 9231 C C . ASP C 1 181 ? 75.807 65.965 91.761 1.00 15.54 181 ASP C C 1
ATOM 9232 O O . ASP C 1 181 ? 75.366 65.306 90.821 1.00 15.26 181 ASP C O 1
ATOM 9237 N N . TYR C 1 182 ? 75.445 67.228 91.992 1.00 14.89 182 TYR C N 1
ATOM 9238 C CA . TYR C 1 182 ? 74.500 67.939 91.125 1.00 14.25 182 TYR C CA 1
ATOM 9239 C C . TYR C 1 182 ? 75.101 68.134 89.734 1.00 14.12 182 TYR C C 1
ATOM 9240 O O . TYR C 1 182 ? 74.458 67.853 88.720 1.00 14.07 182 TYR C O 1
ATOM 9249 N N . LEU C 1 183 ? 76.344 68.587 89.681 1.00 14.25 183 LEU C N 1
ATOM 9250 C CA . LEU C 1 183 ? 76.989 68.806 88.398 1.00 14.38 183 LEU C CA 1
ATOM 9251 C C . LEU C 1 183 ? 77.184 67.483 87.671 1.00 14.69 183 LEU C C 1
ATOM 9252 O O . LEU C 1 183 ? 77.042 67.403 86.450 1.00 14.78 183 LEU C O 1
ATOM 9257 N N . ASN C 1 184 ? 77.492 66.433 88.419 1.00 14.70 184 ASN C N 1
ATOM 9258 C CA . ASN C 1 184 ? 77.692 65.144 87.777 1.00 15.15 184 ASN C CA 1
ATOM 9259 C C . ASN C 1 184 ? 76.379 64.555 87.264 1.00 15.42 184 ASN C C 1
ATOM 9260 O O . ASN C 1 184 ? 76.374 63.841 86.266 1.00 15.86 184 ASN C O 1
ATOM 9265 N N . LYS C 1 185 ? 75.269 64.848 87.935 1.00 15.54 185 LYS C N 1
ATOM 9266 C CA . LYS C 1 185 ? 73.970 64.371 87.472 1.00 15.99 185 LYS C CA 1
ATOM 9267 C C . LYS C 1 185 ? 73.753 65.002 86.100 1.00 15.80 185 LYS C C 1
ATOM 9268 O O . LYS C 1 185 ? 73.331 64.339 85.157 1.00 15.71 185 LYS C O 1
ATOM 9274 N N . LEU C 1 186 ? 74.076 66.288 85.985 1.00 15.54 186 LEU C N 1
ATOM 9275 C CA . LEU C 1 186 ? 73.906 66.993 84.718 1.00 15.54 186 LEU C CA 1
ATOM 9276 C C . LEU C 1 186 ? 74.840 66.451 83.643 1.00 15.59 186 LEU C C 1
ATOM 9277 O O . LEU C 1 186 ? 74.440 66.274 82.491 1.00 15.34 186 LEU C O 1
ATOM 9282 N N . ILE C 1 187 ? 76.087 66.178 84.010 1.00 15.70 187 ILE C N 1
ATOM 9283 C CA . ILE C 1 187 ? 77.048 65.638 83.049 1.00 16.19 187 ILE C CA 1
ATOM 9284 C C . ILE C 1 187 ? 76.551 64.284 82.536 1.00 16.50 187 ILE C C 1
ATOM 9285 O O . ILE C 1 187 ? 76.591 64.008 81.340 1.00 16.15 187 ILE C O 1
ATOM 9290 N N . ASP C 1 188 ? 76.060 63.453 83.443 1.00 17.05 188 ASP C N 1
ATOM 9291 C CA . ASP C 1 188 ? 75.575 62.138 83.053 1.00 18.01 188 ASP C CA 1
ATOM 9292 C C . ASP C 1 188 ? 74.355 62.239 82.138 1.00 17.56 188 ASP C C 1
ATOM 9293 O O . ASP C 1 188 ? 74.128 61.372 81.287 1.00 17.71 188 ASP C O 1
ATOM 9298 N N . ILE C 1 189 ? 73.571 63.303 82.302 1.00 16.87 189 ILE C N 1
ATOM 9299 C CA . ILE C 1 189 ? 72.402 63.510 81.458 1.00 16.33 189 ILE C CA 1
ATOM 9300 C C . ILE C 1 189 ? 72.877 63.890 80.060 1.00 16.36 189 ILE C C 1
ATOM 9301 O O . ILE C 1 189 ? 72.201 63.595 79.067 1.00 16.74 189 ILE C O 1
ATOM 9306 N N . GLY C 1 190 ? 74.039 64.536 79.975 1.00 16.20 190 GLY C N 1
ATOM 9307 C CA . GLY C 1 190 ? 74.569 64.883 78.670 1.00 15.52 190 GLY C CA 1
ATOM 9308 C C . GLY C 1 190 ? 75.094 66.295 78.489 1.00 15.18 190 GLY C C 1
ATOM 9309 O O . GLY C 1 190 ? 75.485 66.667 77.386 1.00 14.65 190 GLY C O 1
ATOM 9310 N N . VAL C 1 191 ? 75.101 67.076 79.563 1.00 14.79 191 VAL C N 1
ATOM 9311 C CA . VAL C 1 191 ? 75.589 68.446 79.496 1.00 15.16 191 VAL C CA 1
ATOM 9312 C C . VAL C 1 191 ? 77.079 68.457 79.170 1.00 14.87 191 VAL C C 1
ATOM 9313 O O . VAL C 1 191 ? 77.825 67.585 79.619 1.00 15.03 191 VAL C O 1
ATOM 9317 N N . ALA C 1 192 ? 77.514 69.444 78.388 1.00 14.34 192 ALA C N 1
ATOM 9318 C CA . ALA C 1 192 ? 78.911 69.549 77.962 1.00 14.01 192 ALA C CA 1
ATOM 9319 C C . ALA C 1 192 ? 79.802 70.437 78.818 1.00 13.64 192 ALA C C 1
ATOM 9320 O O . ALA C 1 192 ? 81.029 70.401 78.704 1.00 13.33 192 ALA C O 1
ATOM 9322 N N . GLY C 1 193 ? 79.199 71.248 79.672 1.00 13.50 193 GLY C N 1
ATOM 9323 C CA . GLY C 1 193 ? 80.014 72.137 80.474 1.00 13.21 193 GLY C CA 1
ATOM 9324 C C . GLY C 1 193 ? 79.177 73.097 81.283 1.00 13.09 193 GLY C C 1
ATOM 9325 O O . GLY C 1 193 ? 77.945 73.007 81.287 1.00 12.86 193 GLY C O 1
ATOM 9326 N N . PHE C 1 194 ? 79.842 74.040 81.934 1.00 12.74 194 PHE C N 1
ATOM 9327 C CA . PHE C 1 194 ? 79.130 74.961 82.801 1.00 12.65 194 PHE C CA 1
ATOM 9328 C C . PHE C 1 194 ? 79.635 76.378 82.843 1.00 12.60 194 PHE C C 1
ATOM 9329 O O . PHE C 1 194 ? 80.816 76.650 82.643 1.00 12.66 194 PHE C O 1
ATOM 9337 N N . ARG C 1 195 ? 78.703 77.274 83.155 1.00 12.17 195 ARG C N 1
ATOM 9338 C CA . ARG C 1 195 ? 79.024 78.660 83.413 1.00 11.90 195 ARG C CA 1
ATOM 9339 C C . ARG C 1 195 ? 79.039 78.609 84.946 1.00 11.87 195 ARG C C 1
ATOM 9340 O O . ARG C 1 195 ? 78.056 78.192 85.571 1.00 11.66 195 ARG C O 1
ATOM 9348 N N . ILE C 1 196 ? 80.144 78.983 85.574 1.00 12.01 196 ILE C N 1
ATOM 9349 C CA . ILE C 1 196 ? 80.169 78.961 87.029 1.00 12.35 196 ILE C CA 1
ATOM 9350 C C . ILE C 1 196 ? 79.805 80.354 87.492 1.00 12.22 196 ILE C C 1
ATOM 9351 O O . ILE C 1 196 ? 80.607 81.285 87.436 1.00 11.99 196 ILE C O 1
ATOM 9356 N N . ASP C 1 197 ? 78.553 80.478 87.915 1.00 12.21 197 ASP C N 1
ATOM 9357 C CA . ASP C 1 197 ? 78.002 81.730 88.385 1.00 12.03 197 ASP C CA 1
ATOM 9358 C C . ASP C 1 197 ? 78.732 82.262 89.628 1.00 12.08 197 ASP C C 1
ATOM 9359 O O . ASP C 1 197 ? 79.214 81.488 90.450 1.00 11.50 197 ASP C O 1
ATOM 9364 N N . ALA C 1 198 ? 78.813 83.590 89.741 1.00 11.84 198 ALA C N 1
ATOM 9365 C CA . ALA C 1 198 ? 79.418 84.249 90.898 1.00 12.35 198 ALA C CA 1
ATOM 9366 C C . ALA C 1 198 ? 80.776 83.691 91.315 1.00 12.41 198 ALA C C 1
ATOM 9367 O O . ALA C 1 198 ? 81.057 83.550 92.507 1.00 12.31 198 ALA C O 1
ATOM 9369 N N . SER C 1 199 ? 81.636 83.424 90.340 1.00 12.74 199 SER C N 1
ATOM 9370 C CA . SER C 1 199 ? 82.943 82.849 90.645 1.00 12.99 199 SER C CA 1
ATOM 9371 C C . SER C 1 199 ? 83.823 83.747 91.511 1.00 12.97 199 SER C C 1
ATOM 9372 O O . SER C 1 199 ? 84.596 83.259 92.334 1.00 12.76 199 SER C O 1
ATOM 9375 N N . LYS C 1 200 ? 83.693 85.063 91.339 1.00 13.50 200 LYS C N 1
ATOM 9376 C CA . LYS C 1 200 ? 84.479 86.014 92.121 1.00 13.75 200 LYS C CA 1
ATOM 9377 C C . LYS C 1 200 ? 84.206 85.803 93.608 1.00 13.24 200 LYS C C 1
ATOM 9378 O O . LYS C 1 200 ? 85.065 86.039 94.452 1.00 12.66 200 LYS C O 1
ATOM 9384 N N . HIS C 1 201 ? 83.010 85.309 93.920 1.00 12.66 201 HIS C N 1
ATOM 9385 C CA . HIS C 1 201 ? 82.612 85.106 95.301 1.00 12.71 201 HIS C CA 1
ATOM 9386 C C . HIS C 1 201 ? 82.983 83.771 95.928 1.00 12.37 201 HIS C C 1
ATOM 9387 O O . HIS C 1 201 ? 82.550 83.423 97.032 1.00 11.85 201 HIS C O 1
ATOM 9394 N N . MET C 1 202 ? 83.816 83.028 95.217 1.00 12.39 202 MET C N 1
ATOM 9395 C CA . MET C 1 202 ? 84.297 81.755 95.726 1.00 13.08 202 MET C CA 1
ATOM 9396 C C . MET C 1 202 ? 85.807 81.769 95.546 1.00 13.16 202 MET C C 1
ATOM 9397 O O . MET C 1 202 ? 86.334 82.437 94.653 1.00 13.03 202 MET C O 1
ATOM 9402 N N . TRP C 1 203 ? 86.498 81.043 96.411 1.00 13.67 203 TRP C N 1
ATOM 9403 C CA . TRP C 1 203 ? 87.944 80.963 96.327 1.00 13.89 203 TRP C CA 1
ATOM 9404 C C . TRP C 1 203 ? 88.302 80.079 95.135 1.00 14.00 203 TRP C C 1
ATOM 9405 O O . TRP C 1 203 ? 87.705 79.026 94.954 1.00 13.82 203 TRP C O 1
ATOM 9416 N N . PRO C 1 204 ? 89.269 80.501 94.306 1.00 14.05 204 PRO C N 1
ATOM 9417 C CA . PRO C 1 204 ? 89.647 79.674 93.152 1.00 14.65 204 PRO C CA 1
ATOM 9418 C C . PRO C 1 204 ? 89.911 78.203 93.524 1.00 14.78 204 PRO C C 1
ATOM 9419 O O . PRO C 1 204 ? 89.580 77.290 92.769 1.00 14.97 204 PRO C O 1
ATOM 9423 N N . GLY C 1 205 ? 90.493 77.986 94.697 1.00 15.34 205 GLY C N 1
ATOM 9424 C CA . GLY C 1 205 ? 90.807 76.636 95.147 1.00 15.73 205 GLY C CA 1
ATOM 9425 C C . GLY C 1 205 ? 89.618 75.766 95.503 1.00 16.21 205 GLY C C 1
ATOM 9426 O O . GLY C 1 205 ? 89.673 74.538 95.360 1.00 16.39 205 GLY C O 1
ATOM 9427 N N . ASP C 1 206 ? 88.545 76.388 95.988 1.00 16.09 206 ASP C N 1
ATOM 9428 C CA . ASP C 1 206 ? 87.343 75.642 96.330 1.00 16.16 206 ASP C CA 1
ATOM 9429 C C . ASP C 1 206 ? 86.679 75.263 95.023 1.00 16.24 206 ASP C C 1
ATOM 9430 O O . ASP C 1 206 ? 86.153 74.162 94.886 1.00 16.41 206 ASP C O 1
ATOM 9435 N N . ILE C 1 207 ? 86.691 76.183 94.059 1.00 16.23 207 ILE C N 1
ATOM 9436 C CA . ILE C 1 207 ? 86.092 75.876 92.761 1.00 16.35 207 ILE C CA 1
ATOM 9437 C C . ILE C 1 207 ? 86.843 74.673 92.178 1.00 16.86 207 ILE C C 1
ATOM 9438 O O . ILE C 1 207 ? 86.233 73.733 91.686 1.00 16.68 207 ILE C O 1
ATOM 9443 N N . LYS C 1 208 ? 88.169 74.704 92.258 1.00 17.44 208 LYS C N 1
ATOM 9444 C CA . LYS C 1 208 ? 88.982 73.610 91.727 1.00 18.33 208 LYS C CA 1
ATOM 9445 C C . LYS C 1 208 ? 88.612 72.303 92.411 1.00 18.17 208 LYS C C 1
ATOM 9446 O O . LYS C 1 208 ? 88.452 71.273 91.757 1.00 17.92 208 LYS C O 1
ATOM 9452 N N . ALA C 1 209 ? 88.461 72.351 93.733 1.00 18.20 209 ALA C N 1
ATOM 9453 C CA . ALA C 1 209 ? 88.124 71.157 94.494 1.00 18.42 209 ALA C CA 1
ATOM 9454 C C . ALA C 1 209 ? 86.809 70.554 94.013 1.00 18.65 209 ALA C C 1
ATOM 9455 O O . ALA C 1 209 ? 86.638 69.333 94.007 1.00 18.72 209 ALA C O 1
ATOM 9457 N N . VAL C 1 210 ? 85.865 71.402 93.620 1.00 18.53 210 VAL C N 1
ATOM 9458 C CA . VAL C 1 210 ? 84.596 70.893 93.120 1.00 18.71 210 VAL C CA 1
ATOM 9459 C C . VAL C 1 210 ? 84.787 70.321 91.715 1.00 18.97 210 VAL C C 1
ATOM 9460 O O . VAL C 1 210 ? 84.297 69.240 91.401 1.00 18.80 210 VAL C O 1
ATOM 9464 N N . LEU C 1 211 ? 85.516 71.052 90.879 1.00 19.40 211 LEU C N 1
ATOM 9465 C CA . LEU C 1 211 ? 85.747 70.640 89.501 1.00 20.10 211 LEU C CA 1
ATOM 9466 C C . LEU C 1 211 ? 86.490 69.332 89.364 1.00 20.52 211 LEU C C 1
ATOM 9467 O O . LEU C 1 211 ? 86.244 68.571 88.428 1.00 20.34 211 LEU C O 1
ATOM 9472 N N . ASP C 1 212 ? 87.406 69.074 90.289 1.00 21.04 212 ASP C N 1
ATOM 9473 C CA . ASP C 1 212 ? 88.180 67.844 90.239 1.00 21.53 212 ASP C CA 1
ATOM 9474 C C . ASP C 1 212 ? 87.338 66.616 90.567 1.00 21.45 212 ASP C C 1
ATOM 9475 O O . ASP C 1 212 ? 87.762 65.485 90.332 1.00 21.45 212 ASP C O 1
ATOM 9480 N N . LYS C 1 213 ? 86.142 66.836 91.100 1.00 21.05 213 LYS C N 1
ATOM 9481 C CA . LYS C 1 213 ? 85.233 65.743 91.425 1.00 21.02 213 LYS C CA 1
ATOM 9482 C C . LYS C 1 213 ? 84.336 65.411 90.227 1.00 20.85 213 LYS C C 1
ATOM 9483 O O . LYS C 1 213 ? 83.555 64.463 90.273 1.00 20.71 213 LYS C O 1
ATOM 9489 N N . LEU C 1 214 ? 84.434 66.199 89.163 1.00 20.72 214 LEU C N 1
ATOM 9490 C CA . LEU C 1 214 ? 83.577 65.978 88.001 1.00 20.76 214 LEU C CA 1
ATOM 9491 C C . LEU C 1 214 ? 83.981 64.825 87.091 1.00 20.99 214 LEU C C 1
ATOM 9492 O O . LEU C 1 214 ? 85.171 64.598 86.825 1.00 20.83 214 LEU C O 1
ATOM 9497 N N . HIS C 1 215 ? 82.958 64.110 86.632 1.00 21.20 215 HIS C N 1
ATOM 9498 C CA . HIS C 1 215 ? 83.089 62.971 85.725 1.00 21.60 215 HIS C CA 1
ATOM 9499 C C . HIS C 1 215 ? 83.421 63.475 84.321 1.00 21.80 215 HIS C C 1
ATOM 9500 O O . HIS C 1 215 ? 83.217 64.654 84.001 1.00 21.54 215 HIS C O 1
ATOM 9507 N N . ASN C 1 216 ? 83.922 62.574 83.480 1.00 21.94 216 ASN C N 1
ATOM 9508 C CA . ASN C 1 216 ? 84.205 62.918 82.088 1.00 22.37 216 ASN C CA 1
ATOM 9509 C C . ASN C 1 216 ? 82.836 62.979 81.441 1.00 22.19 216 ASN C C 1
ATOM 9510 O O . ASN C 1 216 ? 81.875 62.428 81.983 1.00 22.29 216 ASN C O 1
ATOM 9515 N N . LEU C 1 217 ? 82.740 63.619 80.281 1.00 22.14 217 LEU C N 1
ATOM 9516 C CA . LEU C 1 217 ? 81.453 63.739 79.604 1.00 22.03 217 LEU C CA 1
ATOM 9517 C C . LEU C 1 217 ? 80.846 62.400 79.188 1.00 22.29 217 LEU C C 1
ATOM 9518 O O . LEU C 1 217 ? 81.549 61.386 79.064 1.00 21.97 217 LEU C O 1
ATOM 9523 N N . ASN C 1 218 ? 79.533 62.405 78.993 1.00 22.43 218 ASN C N 1
ATOM 9524 C CA . ASN C 1 218 ? 78.784 61.211 78.618 1.00 22.98 218 ASN C CA 1
ATOM 9525 C C . ASN C 1 218 ? 79.304 60.636 77.301 1.00 23.28 218 ASN C C 1
ATOM 9526 O O . ASN C 1 218 ? 79.245 61.302 76.273 1.00 22.96 218 ASN C O 1
ATOM 9531 N N . THR C 1 219 ? 79.794 59.393 77.337 1.00 23.75 219 THR C N 1
ATOM 9532 C CA . THR C 1 219 ? 80.345 58.748 76.141 1.00 24.50 219 THR C CA 1
ATOM 9533 C C . THR C 1 219 ? 79.349 58.381 75.045 1.00 24.98 219 THR C C 1
ATOM 9534 O O . THR C 1 219 ? 79.737 57.832 74.014 1.00 25.30 219 THR C O 1
ATOM 9538 N N . ASN C 1 220 ? 78.070 58.666 75.263 1.00 25.49 220 ASN C N 1
ATOM 9539 C CA . ASN C 1 220 ? 77.053 58.413 74.243 1.00 25.81 220 ASN C CA 1
ATOM 9540 C C . ASN C 1 220 ? 77.225 59.471 73.152 1.00 25.59 220 ASN C C 1
ATOM 9541 O O . ASN C 1 220 ? 76.860 59.260 71.999 1.00 25.45 220 ASN C O 1
ATOM 9546 N N . TRP C 1 221 ? 77.784 60.616 73.531 1.00 25.11 221 TRP C N 1
ATOM 9547 C CA . TRP C 1 221 ? 77.972 61.725 72.595 1.00 24.96 221 TRP C CA 1
ATOM 9548 C C . TRP C 1 221 ? 79.384 62.263 72.531 1.00 24.89 221 TRP C C 1
ATOM 9549 O O . TRP C 1 221 ? 79.756 62.904 71.557 1.00 25.05 221 TRP C O 1
ATOM 9560 N N . PHE C 1 222 ? 80.164 62.037 73.578 1.00 24.87 222 PHE C N 1
ATOM 9561 C CA . PHE C 1 222 ? 81.526 62.554 73.595 1.00 24.90 222 PHE C CA 1
ATOM 9562 C C . PHE C 1 222 ? 82.557 61.443 73.638 1.00 25.41 222 PHE C C 1
ATOM 9563 O O . PHE C 1 222 ? 82.292 60.361 74.168 1.00 25.51 222 PHE C O 1
ATOM 9571 N N . PRO C 1 223 ? 83.752 61.694 73.086 1.00 25.77 223 PRO C N 1
ATOM 9572 C CA . PRO C 1 223 ? 84.779 60.651 73.115 1.00 26.13 223 PRO C CA 1
ATOM 9573 C C . PRO C 1 223 ? 85.236 60.414 74.546 1.00 26.29 223 PRO C C 1
ATOM 9574 O O . PRO C 1 223 ? 85.075 61.272 75.415 1.00 26.19 223 PRO C O 1
ATOM 9578 N N . ALA C 1 224 ? 85.806 59.242 74.783 1.00 26.40 224 ALA C N 1
ATOM 9579 C CA . ALA C 1 224 ? 86.291 58.879 76.104 1.00 26.41 224 ALA C CA 1
ATOM 9580 C C . ALA C 1 224 ? 87.256 59.937 76.624 1.00 26.28 224 ALA C C 1
ATOM 9581 O O . ALA C 1 224 ? 88.006 60.532 75.851 1.00 26.55 224 ALA C O 1
ATOM 9583 N N . GLY C 1 225 ? 87.220 60.168 77.937 1.00 26.12 225 GLY C N 1
ATOM 9584 C CA . GLY C 1 225 ? 88.106 61.135 78.571 1.00 25.58 225 GLY C CA 1
ATOM 9585 C C . GLY C 1 225 ? 87.886 62.607 78.265 1.00 25.28 225 GLY C C 1
ATOM 9586 O O . GLY C 1 225 ? 88.816 63.412 78.358 1.00 25.42 225 GLY C O 1
ATOM 9587 N N . SER C 1 226 ? 86.665 62.981 77.903 1.00 24.76 226 SER C N 1
ATOM 9588 C CA . SER C 1 226 ? 86.395 64.381 77.603 1.00 24.30 226 SER C CA 1
ATOM 9589 C C . SER C 1 226 ? 86.070 65.124 78.896 1.00 23.72 226 SER C C 1
ATOM 9590 O O . SER C 1 226 ? 85.254 64.667 79.694 1.00 23.83 226 SER C O 1
ATOM 9593 N N . ARG C 1 227 ? 86.719 66.267 79.093 1.00 23.12 227 ARG C N 1
ATOM 9594 C CA . ARG C 1 227 ? 86.534 67.084 80.293 1.00 22.55 227 ARG C CA 1
ATOM 9595 C C . ARG C 1 227 ? 85.482 68.171 80.054 1.00 21.29 227 ARG C C 1
ATOM 9596 O O . ARG C 1 227 ? 85.437 68.774 78.986 1.00 20.91 227 ARG C O 1
ATOM 9604 N N . PRO C 1 228 ? 84.632 68.448 81.055 1.00 19.99 228 PRO C N 1
ATOM 9605 C CA . PRO C 1 228 ? 83.620 69.492 80.835 1.00 19.13 228 PRO C CA 1
ATOM 9606 C C . PRO C 1 228 ? 84.199 70.882 80.573 1.00 18.30 228 PRO C C 1
ATOM 9607 O O . PRO C 1 228 ? 85.232 71.266 81.132 1.00 18.12 228 PRO C O 1
ATOM 9611 N N . PHE C 1 229 ? 83.520 71.634 79.713 1.00 17.36 229 PHE C N 1
ATOM 9612 C CA . PHE C 1 229 ? 83.938 72.988 79.395 1.00 16.50 229 PHE C CA 1
ATOM 9613 C C . PHE C 1 229 ? 83.564 73.838 80.602 1.00 16.27 229 PHE C C 1
ATOM 9614 O O . PHE C 1 229 ? 82.453 73.733 81.109 1.00 15.88 229 PHE C O 1
ATOM 9622 N N . ILE C 1 230 ? 84.476 74.687 81.047 1.00 16.12 230 ILE C N 1
ATOM 9623 C CA . ILE C 1 230 ? 84.187 75.530 82.196 1.00 16.14 230 ILE C CA 1
ATOM 9624 C C . ILE C 1 230 ? 84.474 77.002 81.925 1.00 15.67 230 ILE C C 1
ATOM 9625 O O . ILE C 1 230 ? 85.570 77.351 81.509 1.00 15.50 230 ILE C O 1
ATOM 9630 N N . PHE C 1 231 ? 83.483 77.865 82.128 1.00 15.45 231 PHE C N 1
ATOM 9631 C CA . PHE C 1 231 ? 83.722 79.293 81.984 1.00 15.21 231 PHE C CA 1
ATOM 9632 C C . PHE C 1 231 ? 83.137 79.929 83.243 1.00 14.85 231 PHE C C 1
ATOM 9633 O O . PHE C 1 231 ? 81.976 79.721 83.609 1.00 14.79 231 PHE C O 1
ATOM 9641 N N . GLN C 1 232 ? 84.011 80.638 83.937 1.00 14.50 232 GLN C N 1
ATOM 9642 C CA . GLN C 1 232 ? 83.698 81.271 85.204 1.00 14.30 232 GLN C CA 1
ATOM 9643 C C . GLN C 1 232 ? 83.286 82.717 85.057 1.00 14.15 232 GLN C C 1
ATOM 9644 O O . GLN C 1 232 ? 83.964 83.486 84.385 1.00 13.97 232 GLN C O 1
ATOM 9650 N N . GLU C 1 233 ? 82.184 83.086 85.697 1.00 13.85 233 GLU C N 1
ATOM 9651 C CA . GLU C 1 233 ? 81.748 84.470 85.647 1.00 14.14 233 GLU C CA 1
ATOM 9652 C C . GLU C 1 233 ? 82.513 85.267 86.690 1.00 13.97 233 GLU C C 1
ATOM 9653 O O . GLU C 1 233 ? 82.334 85.073 87.895 1.00 13.58 233 GLU C O 1
ATOM 9659 N N . VAL C 1 234 ? 83.376 86.155 86.213 1.00 14.29 234 VAL C N 1
ATOM 9660 C CA . VAL C 1 234 ? 84.167 87.032 87.064 1.00 14.59 234 VAL C CA 1
ATOM 9661 C C . VAL C 1 234 ? 84.201 88.360 86.333 1.00 14.95 234 VAL C C 1
ATOM 9662 O O . VAL C 1 234 ? 84.616 88.418 85.178 1.00 14.42 234 VAL C O 1
ATOM 9666 N N . ILE C 1 235 ? 83.731 89.414 86.992 1.00 15.82 235 ILE C N 1
ATOM 9667 C CA . ILE C 1 235 ? 83.732 90.747 86.401 1.00 16.71 235 ILE C CA 1
ATOM 9668 C C . ILE C 1 235 ? 84.990 91.462 86.888 1.00 17.44 235 ILE C C 1
ATOM 9669 O O . ILE C 1 235 ? 85.136 91.741 88.075 1.00 17.71 235 ILE C O 1
ATOM 9674 N N . ASP C 1 236 ? 85.906 91.737 85.971 1.00 17.97 236 ASP C N 1
ATOM 9675 C CA . ASP C 1 236 ? 87.148 92.418 86.320 1.00 18.81 236 ASP C CA 1
ATOM 9676 C C . ASP C 1 236 ? 87.492 93.365 85.186 1.00 19.47 236 ASP C C 1
ATOM 9677 O O . ASP C 1 236 ? 88.019 92.946 84.155 1.00 19.32 236 ASP C O 1
ATOM 9682 N N . LEU C 1 237 ? 87.190 94.647 85.371 1.00 20.23 237 LEU C N 1
ATOM 9683 C CA . LEU C 1 237 ? 87.462 95.631 84.332 1.00 21.50 237 LEU C CA 1
ATOM 9684 C C . LEU C 1 237 ? 88.839 96.269 84.479 1.00 22.16 237 LEU C C 1
ATOM 9685 O O . LEU C 1 237 ? 89.166 97.231 83.786 1.00 22.19 237 LEU C O 1
ATOM 9690 N N . GLY C 1 238 ? 89.644 95.712 85.378 1.00 23.00 238 GLY C N 1
ATOM 9691 C CA . GLY C 1 238 ? 90.987 96.217 85.586 1.00 24.07 238 GLY C CA 1
ATOM 9692 C C . GLY C 1 238 ? 91.138 97.023 86.854 1.00 24.80 238 GLY C C 1
ATOM 9693 O O . GLY C 1 238 ? 90.227 97.749 87.246 1.00 24.68 238 GLY C O 1
ATOM 9694 N N . GLY C 1 239 ? 92.292 96.886 87.498 1.00 25.65 239 GLY C N 1
ATOM 9695 C CA . GLY C 1 239 ? 92.557 97.623 88.720 1.00 26.80 239 GLY C CA 1
ATOM 9696 C C . GLY C 1 239 ? 91.582 97.304 89.828 1.00 27.50 239 GLY C C 1
ATOM 9697 O O . GLY C 1 239 ? 91.131 98.199 90.553 1.00 28.00 239 GLY C O 1
ATOM 9698 N N . GLU C 1 240 ? 91.248 96.026 89.961 1.00 27.85 240 GLU C N 1
ATOM 9699 C CA . GLU C 1 240 ? 90.324 95.589 90.995 1.00 28.29 240 GLU C CA 1
ATOM 9700 C C . GLU C 1 240 ? 91.002 94.667 91.999 1.00 27.83 240 GLU C C 1
ATOM 9701 O O . GLU C 1 240 ? 92.114 94.188 91.760 1.00 27.88 240 GLU C O 1
ATOM 9707 N N . ALA C 1 241 ? 90.329 94.428 93.122 1.00 27.20 241 ALA C N 1
ATOM 9708 C CA . ALA C 1 241 ? 90.860 93.589 94.189 1.00 26.73 241 ALA C CA 1
ATOM 9709 C C . ALA C 1 241 ? 91.043 92.130 93.770 1.00 26.28 241 ALA C C 1
ATOM 9710 O O . ALA C 1 241 ? 92.027 91.485 94.131 1.00 26.45 241 ALA C O 1
ATOM 9712 N N . ILE C 1 242 ? 90.084 91.605 93.022 1.00 25.57 242 ILE C N 1
ATOM 9713 C CA . ILE C 1 242 ? 90.170 90.225 92.560 1.00 24.66 242 ILE C CA 1
ATOM 9714 C C . ILE C 1 242 ? 90.337 90.285 91.052 1.00 24.15 242 ILE C C 1
ATOM 9715 O O . ILE C 1 242 ? 89.610 91.006 90.368 1.00 23.92 242 ILE C O 1
ATOM 9720 N N . LYS C 1 243 ? 91.294 89.529 90.530 1.00 23.31 243 LYS C N 1
ATOM 9721 C CA . LYS C 1 243 ? 91.538 89.554 89.103 1.00 22.68 243 LYS C CA 1
ATOM 9722 C C . LYS C 1 243 ? 91.104 88.272 88.440 1.00 21.69 243 LYS C C 1
ATOM 9723 O O . LYS C 1 243 ? 91.176 87.205 89.035 1.00 21.10 243 LYS C O 1
ATOM 9729 N N . SER C 1 244 ? 90.647 88.379 87.198 1.00 21.01 244 SER C N 1
ATOM 9730 C CA . SER C 1 244 ? 90.189 87.198 86.494 1.00 20.51 244 SER C CA 1
ATOM 9731 C C . SER C 1 244 ? 91.298 86.151 86.388 1.00 19.81 244 SER C C 1
ATOM 9732 O O . SER C 1 244 ? 91.019 84.954 86.405 1.00 19.36 244 SER C O 1
ATOM 9735 N N . SER C 1 245 ? 92.555 86.591 86.327 1.00 19.24 245 SER C N 1
ATOM 9736 C CA . SER C 1 245 ? 93.660 85.637 86.226 1.00 18.90 245 SER C CA 1
ATOM 9737 C C . SER C 1 245 ? 93.754 84.643 87.388 1.00 18.52 245 SER C C 1
ATOM 9738 O O . SER C 1 245 ? 94.361 83.582 87.246 1.00 18.49 245 SER C O 1
ATOM 9741 N N . GLU C 1 246 ? 93.168 84.962 88.541 1.00 17.88 246 GLU C N 1
ATOM 9742 C CA . GLU C 1 246 ? 93.211 84.033 89.669 1.00 17.60 246 GLU C CA 1
ATOM 9743 C C . GLU C 1 246 ? 92.420 82.754 89.382 1.00 17.23 246 GLU C C 1
ATOM 9744 O O . GLU C 1 246 ? 92.586 81.737 90.062 1.00 16.82 246 GLU C O 1
ATOM 9750 N N . TYR C 1 247 ? 91.561 82.812 88.369 1.00 16.87 247 TYR C N 1
ATOM 9751 C CA . TYR C 1 247 ? 90.708 81.685 88.014 1.00 16.40 247 TYR C CA 1
ATOM 9752 C C . TYR C 1 247 ? 91.110 80.911 86.759 1.00 16.61 247 TYR C C 1
ATOM 9753 O O . TYR C 1 247 ? 90.437 79.957 86.373 1.00 16.41 247 TYR C O 1
ATOM 9762 N N . PHE C 1 248 ? 92.224 81.291 86.141 1.00 16.88 248 PHE C N 1
ATOM 9763 C CA . PHE C 1 248 ? 92.648 80.615 84.919 1.00 17.18 248 PHE C CA 1
ATOM 9764 C C . PHE C 1 248 ? 92.956 79.130 85.058 1.00 17.18 248 PHE C C 1
ATOM 9765 O O . PHE C 1 248 ? 92.894 78.394 84.073 1.00 17.19 248 PHE C O 1
ATOM 9773 N N . GLY C 1 249 ? 93.272 78.687 86.271 1.00 17.30 249 GLY C N 1
ATOM 9774 C CA . GLY C 1 249 ? 93.603 77.286 86.477 1.00 17.39 249 GLY C CA 1
ATOM 9775 C C . GLY C 1 249 ? 92.410 76.356 86.440 1.00 17.53 249 GLY C C 1
ATOM 9776 O O . GLY C 1 249 ? 92.558 75.136 86.286 1.00 18.04 249 GLY C O 1
ATOM 9777 N N . ASN C 1 250 ? 91.218 76.930 86.566 1.00 17.07 250 ASN C N 1
ATOM 9778 C CA . ASN C 1 250 ? 89.981 76.160 86.571 1.00 16.94 250 ASN C CA 1
ATOM 9779 C C . ASN C 1 250 ? 89.267 76.055 85.232 1.00 16.64 250 ASN C C 1
ATOM 9780 O O . ASN C 1 250 ? 88.461 75.154 85.035 1.00 17.07 250 ASN C O 1
ATOM 9785 N N . GLY C 1 251 ? 89.544 76.994 84.336 1.00 16.37 251 GLY C N 1
ATOM 9786 C CA . GLY C 1 251 ? 88.896 77.011 83.040 1.00 15.85 251 GLY C CA 1
ATOM 9787 C C . GLY C 1 251 ? 88.908 78.429 82.512 1.00 15.50 251 GLY C C 1
ATOM 9788 O O . GLY C 1 251 ? 89.692 79.264 82.980 1.00 15.36 251 GLY C O 1
ATOM 9789 N N . ARG C 1 252 ? 88.056 78.709 81.529 1.00 15.11 252 ARG C N 1
ATOM 9790 C CA . ARG C 1 252 ? 87.993 80.044 80.961 1.00 14.98 252 ARG C CA 1
ATOM 9791 C C . ARG C 1 252 ? 87.293 80.988 81.912 1.00 14.49 252 ARG C C 1
ATOM 9792 O O . ARG C 1 252 ? 86.691 80.561 82.901 1.00 14.33 252 ARG C O 1
ATOM 9800 N N . VAL C 1 253 ? 87.374 82.273 81.585 1.00 14.10 253 VAL C N 1
ATOM 9801 C CA . VAL C 1 253 ? 86.748 83.317 82.382 1.00 13.88 253 VAL C CA 1
ATOM 9802 C C . VAL C 1 253 ? 86.045 84.305 81.462 1.00 13.63 253 VAL C C 1
ATOM 9803 O O . VAL C 1 253 ? 86.508 84.588 80.353 1.00 13.53 253 VAL C O 1
ATOM 9807 N N . THR C 1 254 ? 84.909 84.816 81.924 1.00 13.12 254 THR C N 1
ATOM 9808 C CA . THR C 1 254 ? 84.169 85.808 81.169 1.00 12.77 254 THR C CA 1
ATOM 9809 C C . THR C 1 254 ? 85.034 87.068 81.101 1.00 12.90 254 THR C C 1
ATOM 9810 O O . THR C 1 254 ? 85.476 87.585 82.133 1.00 12.49 254 THR C O 1
ATOM 9814 N N . GLU C 1 255 ? 85.289 87.556 79.896 1.00 12.95 255 GLU C N 1
ATOM 9815 C CA . GLU C 1 255 ? 86.082 88.784 79.765 1.00 13.57 255 GLU C CA 1
ATOM 9816 C C . GLU C 1 255 ? 85.100 89.943 79.594 1.00 13.55 255 GLU C C 1
ATOM 9817 O O . GLU C 1 255 ? 84.719 90.297 78.477 1.00 13.58 255 GLU C O 1
ATOM 9823 N N . PHE C 1 256 ? 84.668 90.523 80.707 1.00 13.61 256 PHE C N 1
ATOM 9824 C CA . PHE C 1 256 ? 83.719 91.623 80.638 1.00 13.96 256 PHE C CA 1
ATOM 9825 C C . PHE C 1 256 ? 84.294 92.914 80.065 1.00 14.55 256 PHE C C 1
ATOM 9826 O O . PHE C 1 256 ? 83.540 93.828 79.719 1.00 14.78 256 PHE C O 1
ATOM 9834 N N . LYS C 1 257 ? 85.616 93.005 79.972 1.00 14.93 257 LYS C N 1
ATOM 9835 C CA . LYS C 1 257 ? 86.227 94.204 79.391 1.00 15.17 257 LYS C CA 1
ATOM 9836 C C . LYS C 1 257 ? 85.829 94.271 77.928 1.00 14.90 257 LYS C C 1
ATOM 9837 O O . LYS C 1 257 ? 85.734 95.339 77.338 1.00 14.67 257 LYS C O 1
ATOM 9843 N N . TYR C 1 258 ? 85.606 93.103 77.341 1.00 14.37 258 TYR C N 1
ATOM 9844 C CA . TYR C 1 258 ? 85.264 93.003 75.931 1.00 14.22 258 TYR C CA 1
ATOM 9845 C C . TYR C 1 258 ? 84.049 93.816 75.480 1.00 14.32 258 TYR C C 1
ATOM 9846 O O . TYR C 1 258 ? 84.167 94.705 74.634 1.00 14.58 258 TYR C O 1
ATOM 9855 N N . GLY C 1 259 ? 82.884 93.527 76.046 1.00 14.35 259 GLY C N 1
ATOM 9856 C CA . GLY C 1 259 ? 81.679 94.234 75.648 1.00 14.49 259 GLY C CA 1
ATOM 9857 C C . GLY C 1 259 ? 81.680 95.681 76.086 1.00 14.81 259 GLY C C 1
ATOM 9858 O O . GLY C 1 259 ? 81.089 96.543 75.427 1.00 14.83 259 GLY C O 1
ATOM 9859 N N . ALA C 1 260 ? 82.340 95.952 77.205 1.00 15.16 260 ALA C N 1
ATOM 9860 C CA . ALA C 1 260 ? 82.412 97.314 77.722 1.00 15.60 260 ALA C CA 1
ATOM 9861 C C . ALA C 1 260 ? 83.178 98.195 76.741 1.00 15.81 260 ALA C C 1
ATOM 9862 O O . ALA C 1 260 ? 82.723 99.270 76.370 1.00 15.73 260 ALA C O 1
ATOM 9864 N N . LYS C 1 261 ? 84.337 97.724 76.300 1.00 16.29 261 LYS C N 1
ATOM 9865 C CA . LYS C 1 261 ? 85.131 98.505 75.362 1.00 16.35 261 LYS C CA 1
ATOM 9866 C C . LYS C 1 261 ? 84.496 98.555 73.974 1.00 16.11 261 LYS C C 1
ATOM 9867 O O . LYS C 1 261 ? 84.414 99.618 73.369 1.00 15.81 261 LYS C O 1
ATOM 9873 N N . LEU C 1 262 ? 84.038 97.416 73.464 1.00 15.66 262 LEU C N 1
ATOM 9874 C CA . LEU C 1 262 ? 83.437 97.394 72.132 1.00 15.59 262 LEU C CA 1
ATOM 9875 C C . LEU C 1 262 ? 82.193 98.268 72.042 1.00 15.01 262 LEU C C 1
ATOM 9876 O O . LEU C 1 262 ? 81.948 98.911 71.024 1.00 14.68 262 LEU C O 1
ATOM 9881 N N . GLY C 1 263 ? 81.402 98.279 73.112 1.00 14.90 263 GLY C N 1
ATOM 9882 C CA . GLY C 1 263 ? 80.190 99.075 73.117 1.00 14.48 263 GLY C CA 1
ATOM 9883 C C . GLY C 1 263 ? 80.528 100.553 73.069 1.00 14.36 263 GLY C C 1
ATOM 9884 O O . GLY C 1 263 ? 79.884 101.336 72.359 1.00 13.90 263 GLY C O 1
ATOM 9885 N N . THR C 1 264 ? 81.543 100.940 73.831 1.00 14.51 264 THR C N 1
ATOM 9886 C CA . THR C 1 264 ? 81.953 102.341 73.833 1.00 14.78 264 THR C CA 1
ATOM 9887 C C . THR C 1 264 ? 82.468 102.734 72.449 1.00 14.83 264 THR C C 1
ATOM 9888 O O . THR C 1 264 ? 82.140 103.807 71.932 1.00 14.80 264 THR C O 1
ATOM 9892 N N . VAL C 1 265 ? 83.258 101.854 71.840 1.00 14.87 265 VAL C N 1
ATOM 9893 C CA . VAL C 1 265 ? 83.804 102.129 70.518 1.00 14.76 265 VAL C CA 1
ATOM 9894 C C . VAL C 1 265 ? 82.733 102.247 69.436 1.00 14.99 265 VAL C C 1
ATOM 9895 O O . VAL C 1 265 ? 82.697 103.214 68.672 1.00 15.16 265 VAL C O 1
ATOM 9899 N N . VAL C 1 266 ? 81.851 101.261 69.361 1.00 14.84 266 VAL C N 1
ATOM 9900 C CA . VAL C 1 266 ? 80.818 101.279 68.344 1.00 15.02 266 VAL C CA 1
ATOM 9901 C C . VAL C 1 266 ? 79.830 102.425 68.552 1.00 15.03 266 VAL C C 1
ATOM 9902 O O . VAL C 1 266 ? 79.261 102.950 67.592 1.00 15.20 266 VAL C O 1
ATOM 9906 N N . ARG C 1 267 ? 79.627 102.838 69.799 1.00 15.02 267 ARG C N 1
ATOM 9907 C CA . ARG C 1 267 ? 78.731 103.968 70.049 1.00 15.39 267 ARG C CA 1
ATOM 9908 C C . ARG C 1 267 ? 79.491 105.257 69.774 1.00 15.44 267 ARG C C 1
ATOM 9909 O O . ARG C 1 267 ? 78.899 106.331 69.729 1.00 15.65 267 ARG C O 1
ATOM 9917 N N . LYS C 1 268 ? 80.806 105.132 69.613 1.00 15.70 268 LYS C N 1
ATOM 9918 C CA . LYS C 1 268 ? 81.682 106.279 69.372 1.00 16.16 268 LYS C CA 1
ATOM 9919 C C . LYS C 1 268 ? 81.583 107.263 70.530 1.00 16.23 268 LYS C C 1
ATOM 9920 O O . LYS C 1 268 ? 81.537 108.488 70.340 1.00 16.69 268 LYS C O 1
ATOM 9926 N N . TRP C 1 269 ? 81.543 106.718 71.740 1.00 16.19 269 TRP C N 1
ATOM 9927 C CA . TRP C 1 269 ? 81.473 107.541 72.937 1.00 16.39 269 TRP C CA 1
ATOM 9928 C C . TRP C 1 269 ? 82.878 107.873 73.433 1.00 16.67 269 TRP C C 1
ATOM 9929 O O . TRP C 1 269 ? 83.848 107.181 73.108 1.00 16.36 269 TRP C O 1
ATOM 9940 N N . SER C 1 270 ? 82.969 108.932 74.228 1.00 17.01 270 SER C N 1
ATOM 9941 C CA . SER C 1 270 ? 84.235 109.350 74.815 1.00 17.66 270 SER C CA 1
ATOM 9942 C C . SER C 1 270 ? 85.414 109.307 73.854 1.00 18.02 270 SER C C 1
ATOM 9943 O O . SER C 1 270 ? 86.491 108.797 74.178 1.00 18.13 270 SER C O 1
ATOM 9946 N N . GLY C 1 271 ? 85.182 109.826 72.655 1.00 18.51 271 GLY C N 1
ATOM 9947 C CA . GLY C 1 271 ? 86.222 109.911 71.650 1.00 18.76 271 GLY C CA 1
ATOM 9948 C C . GLY C 1 271 ? 86.726 108.643 70.998 1.00 19.12 271 GLY C C 1
ATOM 9949 O O . GLY C 1 271 ? 87.732 108.685 70.285 1.00 19.21 271 GLY C O 1
ATOM 9950 N N . GLU C 1 272 ? 86.050 107.521 71.204 1.00 19.25 272 GLU C N 1
ATOM 9951 C CA . GLU C 1 272 ? 86.524 106.283 70.593 1.00 19.67 272 GLU C CA 1
ATOM 9952 C C . GLU C 1 272 ? 86.198 106.233 69.107 1.00 19.93 272 GLU C C 1
ATOM 9953 O O . GLU C 1 272 ? 85.230 106.835 68.658 1.00 19.71 272 GLU C O 1
ATOM 9959 N N . LYS C 1 273 ? 87.038 105.531 68.354 1.00 20.42 273 LYS C N 1
ATOM 9960 C CA . LYS C 1 273 ? 86.876 105.382 66.908 1.00 20.99 273 LYS C CA 1
ATOM 9961 C C . LYS C 1 273 ? 87.059 103.914 66.567 1.00 20.68 273 LYS C C 1
ATOM 9962 O O . LYS C 1 273 ? 87.869 103.228 67.181 1.00 20.56 273 LYS C O 1
ATOM 9968 N N . MET C 1 274 ? 86.321 103.430 65.578 1.00 20.67 274 MET C N 1
ATOM 9969 C CA . MET C 1 274 ? 86.426 102.028 65.215 1.00 20.49 274 MET C CA 1
ATOM 9970 C C . MET C 1 274 ? 87.818 101.646 64.714 1.00 20.31 274 MET C C 1
ATOM 9971 O O . MET C 1 274 ? 88.251 100.506 64.886 1.00 20.11 274 MET C O 1
ATOM 9976 N N . SER C 1 275 ? 88.526 102.595 64.106 1.00 20.13 275 SER C N 1
ATOM 9977 C CA . SER C 1 275 ? 89.877 102.317 63.612 1.00 19.90 275 SER C CA 1
ATOM 9978 C C . SER C 1 275 ? 90.832 101.941 64.743 1.00 19.72 275 SER C C 1
ATOM 9979 O O . SER C 1 275 ? 91.879 101.346 64.507 1.00 19.63 275 SER C O 1
ATOM 9982 N N . TYR C 1 276 ? 90.475 102.271 65.979 1.00 19.80 276 TYR C N 1
ATOM 9983 C CA . TYR C 1 276 ? 91.326 101.927 67.110 1.00 19.90 276 TYR C CA 1
ATOM 9984 C C . TYR C 1 276 ? 91.302 100.425 67.391 1.00 19.71 276 TYR C C 1
ATOM 9985 O O . TYR C 1 276 ? 92.143 99.917 68.128 1.00 19.36 276 TYR C O 1
ATOM 9994 N N . LEU C 1 277 ? 90.337 99.718 66.805 1.00 19.69 277 LEU C N 1
ATOM 9995 C CA . LEU C 1 277 ? 90.202 98.274 67.015 1.00 19.69 277 LEU C CA 1
ATOM 9996 C C . LEU C 1 277 ? 91.242 97.434 66.266 1.00 20.00 277 LEU C C 1
ATOM 9997 O O . LEU C 1 277 ? 91.232 96.206 66.339 1.00 19.66 277 LEU C O 1
ATOM 10002 N N . LYS C 1 278 ? 92.144 98.096 65.551 1.00 20.31 278 LYS C N 1
ATOM 10003 C CA . LYS C 1 278 ? 93.161 97.377 64.800 1.00 20.89 278 LYS C CA 1
ATOM 10004 C C . LYS C 1 278 ? 93.895 96.357 65.676 1.00 20.73 278 LYS C C 1
ATOM 10005 O O . LYS C 1 278 ? 94.151 95.232 65.248 1.00 20.77 278 LYS C O 1
ATOM 10011 N N . ASN C 1 279 ? 94.213 96.736 66.912 1.00 20.56 279 ASN C N 1
ATOM 10012 C CA . ASN C 1 279 ? 94.915 95.827 67.813 1.00 20.43 279 ASN C CA 1
ATOM 10013 C C . ASN C 1 279 ? 94.002 95.203 68.868 1.00 20.22 279 ASN C C 1
ATOM 10014 O O . ASN C 1 279 ? 94.439 94.900 69.977 1.00 20.17 279 ASN C O 1
ATOM 10019 N N . TRP C 1 280 ? 92.738 95.023 68.504 1.00 19.86 280 TRP C N 1
ATOM 10020 C CA . TRP C 1 280 ? 91.740 94.421 69.386 1.00 19.69 280 TRP C CA 1
ATOM 10021 C C . TRP C 1 280 ? 92.258 93.121 69.996 1.00 20.01 280 TRP C C 1
ATOM 10022 O O . TRP C 1 280 ? 92.963 92.354 69.340 1.00 19.73 280 TRP C O 1
ATOM 10033 N N . GLY C 1 281 ? 91.901 92.869 71.253 1.00 20.29 281 GLY C N 1
ATOM 10034 C CA . GLY C 1 281 ? 92.342 91.652 71.914 1.00 21.05 281 GLY C CA 1
ATOM 10035 C C . GLY C 1 281 ? 93.309 91.957 73.038 1.00 21.46 281 GLY C C 1
ATOM 10036 O O . GLY C 1 281 ? 93.110 92.899 73.799 1.00 21.40 281 GLY C O 1
ATOM 10037 N N . GLU C 1 282 ? 94.358 91.153 73.154 1.00 22.10 282 GLU C N 1
ATOM 10038 C CA . GLU C 1 282 ? 95.346 91.374 74.194 1.00 22.94 282 GLU C CA 1
ATOM 10039 C C . GLU C 1 282 ? 95.913 92.796 74.108 1.00 22.87 282 GLU C C 1
ATOM 10040 O O . GLU C 1 282 ? 96.300 93.378 75.123 1.00 23.24 282 GLU C O 1
ATOM 10046 N N . GLY C 1 283 ? 95.940 93.355 72.903 1.00 22.62 283 GLY C N 1
ATOM 10047 C CA . GLY C 1 283 ? 96.444 94.706 72.720 1.00 22.44 283 GLY C CA 1
ATOM 10048 C C . GLY C 1 283 ? 95.644 95.727 73.508 1.00 22.23 283 GLY C C 1
ATOM 10049 O O . GLY C 1 283 ? 96.145 96.815 73.824 1.00 22.43 283 GLY C O 1
ATOM 10050 N N . TRP C 1 284 ? 94.395 95.386 73.823 1.00 21.80 284 TRP C N 1
ATOM 10051 C CA . TRP C 1 284 ? 93.539 96.281 74.595 1.00 21.42 284 TRP C CA 1
ATOM 10052 C C . TRP C 1 284 ? 93.574 95.929 76.076 1.00 21.27 284 TRP C C 1
ATOM 10053 O O . TRP C 1 284 ? 92.759 96.416 76.858 1.00 21.56 284 TRP C O 1
ATOM 10064 N N . GLY C 1 285 ? 94.531 95.089 76.452 1.00 21.05 285 GLY C N 1
ATOM 10065 C CA . GLY C 1 285 ? 94.675 94.691 77.841 1.00 20.71 285 GLY C CA 1
ATOM 10066 C C . GLY C 1 285 ? 93.792 93.548 78.295 1.00 20.34 285 GLY C C 1
ATOM 10067 O O . GLY C 1 285 ? 93.655 93.303 79.500 1.00 20.59 285 GLY C O 1
ATOM 10068 N N . PHE C 1 286 ? 93.198 92.834 77.346 1.00 19.81 286 PHE C N 1
ATOM 10069 C CA . PHE C 1 286 ? 92.326 91.715 77.694 1.00 18.93 286 PHE C CA 1
ATOM 10070 C C . PHE C 1 286 ? 93.146 90.493 78.089 1.00 18.78 286 PHE C C 1
ATOM 10071 O O . PHE C 1 286 ? 94.348 90.438 77.847 1.00 18.67 286 PHE C O 1
ATOM 10079 N N . MET C 1 287 ? 92.482 89.504 78.681 1.00 18.06 287 MET C N 1
ATOM 10080 C CA . MET C 1 287 ? 93.135 88.265 79.097 1.00 17.69 287 MET C CA 1
ATOM 10081 C C . MET C 1 287 ? 93.545 87.442 77.869 1.00 17.64 287 MET C C 1
ATOM 10082 O O . MET C 1 287 ? 93.169 87.754 76.743 1.00 17.38 287 MET C O 1
ATOM 10087 N N . PRO C 1 288 ? 94.317 86.370 78.075 1.00 17.90 288 PRO C N 1
ATOM 10088 C CA . PRO C 1 288 ? 94.709 85.573 76.906 1.00 17.98 288 PRO C CA 1
ATOM 10089 C C . PRO C 1 288 ? 93.480 85.040 76.170 1.00 18.04 288 PRO C C 1
ATOM 10090 O O . PRO C 1 288 ? 92.527 84.557 76.795 1.00 18.02 288 PRO C O 1
ATOM 10094 N N . SER C 1 289 ? 93.505 85.106 74.845 1.00 17.79 289 SER C N 1
ATOM 10095 C CA . SER C 1 289 ? 92.382 84.615 74.063 1.00 17.79 289 SER C CA 1
ATOM 10096 C C . SER C 1 289 ? 91.954 83.202 74.452 1.00 18.08 289 SER C C 1
ATOM 10097 O O . SER C 1 289 ? 90.758 82.919 74.551 1.00 17.92 289 SER C O 1
ATOM 10100 N N . ASP C 1 290 ? 92.921 82.315 74.681 1.00 18.46 290 ASP C N 1
ATOM 10101 C CA . ASP C 1 290 ? 92.586 80.942 75.024 1.00 19.02 290 ASP C CA 1
ATOM 10102 C C . ASP C 1 290 ? 91.985 80.745 76.422 1.00 18.67 290 ASP C C 1
ATOM 10103 O O . ASP C 1 290 ? 91.705 79.625 76.833 1.00 18.85 290 ASP C O 1
ATOM 10108 N N . ARG C 1 291 ? 91.772 81.835 77.142 1.00 18.18 291 ARG C N 1
ATOM 10109 C CA . ARG C 1 291 ? 91.175 81.746 78.467 1.00 17.82 291 ARG C CA 1
ATOM 10110 C C . ARG C 1 291 ? 89.881 82.547 78.520 1.00 17.26 291 ARG C C 1
ATOM 10111 O O . ARG C 1 291 ? 89.174 82.531 79.526 1.00 17.01 291 ARG C O 1
ATOM 10119 N N . ALA C 1 292 ? 89.563 83.211 77.418 1.00 16.74 292 ALA C N 1
ATOM 10120 C CA . ALA C 1 292 ? 88.412 84.090 77.360 1.00 16.39 292 ALA C CA 1
ATOM 10121 C C . ALA C 1 292 ? 87.101 83.602 76.778 1.00 16.05 292 ALA C C 1
ATOM 10122 O O . ALA C 1 292 ? 87.080 82.884 75.784 1.00 16.02 292 ALA C O 1
ATOM 10124 N N . LEU C 1 293 ? 86.009 83.996 77.426 1.00 15.60 293 LEU C N 1
ATOM 10125 C CA . LEU C 1 293 ? 84.669 83.735 76.906 1.00 15.52 293 LEU C CA 1
ATOM 10126 C C . LEU C 1 293 ? 84.199 85.172 76.685 1.00 15.02 293 LEU C C 1
ATOM 10127 O O . LEU C 1 293 ? 84.136 85.957 77.636 1.00 14.89 293 LEU C O 1
ATOM 10132 N N . VAL C 1 294 ? 83.909 85.523 75.436 1.00 14.25 294 VAL C N 1
ATOM 10133 C CA . VAL C 1 294 ? 83.508 86.888 75.110 1.00 13.76 294 VAL C CA 1
ATOM 10134 C C . VAL C 1 294 ? 82.068 87.023 74.642 1.00 13.74 294 VAL C C 1
ATOM 10135 O O . VAL C 1 294 ? 81.431 86.056 74.222 1.00 13.61 294 VAL C O 1
ATOM 10139 N N . PHE C 1 295 ? 81.566 88.251 74.721 1.00 13.52 295 PHE C N 1
ATOM 10140 C CA . PHE C 1 295 ? 80.192 88.550 74.361 1.00 13.25 295 PHE C CA 1
ATOM 10141 C C . PHE C 1 295 ? 80.033 90.058 74.304 1.00 13.25 295 PHE C C 1
ATOM 10142 O O . PHE C 1 295 ? 80.819 90.787 74.908 1.00 13.29 295 PHE C O 1
ATOM 10150 N N . VAL C 1 296 ? 79.023 90.522 73.576 1.00 12.88 296 VAL C N 1
ATOM 10151 C CA . VAL C 1 296 ? 78.769 91.955 73.470 1.00 12.81 296 VAL C CA 1
ATOM 10152 C C . VAL C 1 296 ? 77.982 92.385 74.715 1.00 12.89 296 VAL C C 1
ATOM 10153 O O . VAL C 1 296 ? 78.305 93.396 75.357 1.00 12.93 296 VAL C O 1
ATOM 10157 N N . ASP C 1 297 ? 76.970 91.596 75.072 1.00 12.82 297 ASP C N 1
ATOM 10158 C CA . ASP C 1 297 ? 76.163 91.855 76.271 1.00 12.63 297 ASP C CA 1
ATOM 10159 C C . ASP C 1 297 ? 75.793 90.520 76.906 1.00 12.68 297 ASP C C 1
ATOM 10160 O O . ASP C 1 297 ? 75.853 89.480 76.250 1.00 12.61 297 ASP C O 1
ATOM 10165 N N . ASN C 1 298 ? 75.462 90.537 78.194 1.00 12.54 298 ASN C N 1
ATOM 10166 C CA . ASN C 1 298 ? 75.010 89.311 78.844 1.00 12.53 298 ASN C CA 1
ATOM 10167 C C . ASN C 1 298 ? 73.653 89.624 79.467 1.00 12.71 298 ASN C C 1
ATOM 10168 O O . ASN C 1 298 ? 73.178 90.760 79.392 1.00 12.23 298 ASN C O 1
ATOM 10173 N N . HIS C 1 299 ? 73.007 88.627 80.061 1.00 12.33 299 HIS C N 1
ATOM 10174 C CA . HIS C 1 299 ? 71.664 88.838 80.583 1.00 13.00 299 HIS C CA 1
ATOM 10175 C C . HIS C 1 299 ? 71.562 89.922 81.646 1.00 13.46 299 HIS C C 1
ATOM 10176 O O . HIS C 1 299 ? 70.527 90.578 81.768 1.00 13.38 299 HIS C O 1
ATOM 10183 N N . ASP C 1 300 ? 72.628 90.120 82.412 1.00 13.75 300 ASP C N 1
ATOM 10184 C CA . ASP C 1 300 ? 72.589 91.139 83.437 1.00 14.41 300 ASP C CA 1
ATOM 10185 C C . ASP C 1 300 ? 72.942 92.534 82.927 1.00 14.13 300 ASP C C 1
ATOM 10186 O O . ASP C 1 300 ? 72.172 93.481 83.118 1.00 14.06 300 ASP C O 1
ATOM 10191 N N . ASN C 1 301 ? 74.075 92.674 82.247 1.00 13.50 301 ASN C N 1
ATOM 10192 C CA . ASN C 1 301 ? 74.441 94.015 81.809 1.00 12.97 301 ASN C CA 1
ATOM 10193 C C . ASN C 1 301 ? 73.652 94.575 80.634 1.00 12.74 301 ASN C C 1
ATOM 10194 O O . ASN C 1 301 ? 73.762 95.754 80.337 1.00 12.26 301 ASN C O 1
ATOM 10199 N N . GLN C 1 302 ? 72.832 93.759 79.974 1.00 12.60 302 GLN C N 1
ATOM 10200 C CA . GLN C 1 302 ? 72.039 94.313 78.881 1.00 12.72 302 GLN C CA 1
ATOM 10201 C C . GLN C 1 302 ? 70.944 95.169 79.529 1.00 12.93 302 GLN C C 1
ATOM 10202 O O . GLN C 1 302 ? 70.213 95.887 78.844 1.00 13.21 302 GLN C O 1
ATOM 10208 N N . ARG C 1 303 ? 70.831 95.098 80.856 1.00 13.22 303 ARG C N 1
ATOM 10209 C CA . ARG C 1 303 ? 69.830 95.897 81.550 1.00 13.71 303 ARG C CA 1
ATOM 10210 C C . ARG C 1 303 ? 70.352 97.294 81.910 1.00 14.65 303 ARG C C 1
ATOM 10211 O O . ARG C 1 303 ? 69.657 98.098 82.532 1.00 14.52 303 ARG C O 1
ATOM 10219 N N . GLY C 1 304 ? 71.595 97.567 81.530 1.00 15.16 304 GLY C N 1
ATOM 10220 C CA . GLY C 1 304 ? 72.116 98.911 81.713 1.00 16.63 304 GLY C CA 1
ATOM 10221 C C . GLY C 1 304 ? 72.953 99.337 82.888 1.00 17.59 304 GLY C C 1
ATOM 10222 O O . GLY C 1 304 ? 73.551 100.419 82.842 1.00 17.90 304 GLY C O 1
ATOM 10223 N N . HIS C 1 305 ? 72.990 98.557 83.952 1.00 18.75 305 HIS C N 1
ATOM 10224 C CA . HIS C 1 305 ? 73.843 98.966 85.047 1.00 20.06 305 HIS C CA 1
ATOM 10225 C C . HIS C 1 305 ? 74.666 97.824 85.598 1.00 20.10 305 HIS C C 1
ATOM 10226 O O . HIS C 1 305 ? 74.810 97.643 86.810 1.00 20.79 305 HIS C O 1
ATOM 10233 N N . GLY C 1 306 ? 75.213 97.050 84.668 1.00 19.85 306 GLY C N 1
ATOM 10234 C CA . GLY C 1 306 ? 76.060 95.929 85.017 1.00 19.91 306 GLY C CA 1
ATOM 10235 C C . GLY C 1 306 ? 77.467 96.325 84.632 1.00 19.94 306 GLY C C 1
ATOM 10236 O O . GLY C 1 306 ? 77.772 97.512 84.591 1.00 20.15 306 GLY C O 1
ATOM 10237 N N . ALA C 1 307 ? 78.322 95.348 84.350 1.00 19.94 307 ALA C N 1
ATOM 10238 C CA . ALA C 1 307 ? 79.692 95.635 83.959 1.00 19.59 307 ALA C CA 1
ATOM 10239 C C . ALA C 1 307 ? 79.659 96.315 82.599 1.00 19.45 307 ALA C C 1
ATOM 10240 O O . ALA C 1 307 ? 79.298 95.694 81.584 1.00 19.53 307 ALA C O 1
ATOM 10242 N N . GLY C 1 308 ? 80.007 97.595 82.586 1.00 18.86 308 GLY C N 1
ATOM 10243 C CA . GLY C 1 308 ? 80.017 98.355 81.350 1.00 18.13 308 GLY C CA 1
ATOM 10244 C C . GLY C 1 308 ? 78.974 99.453 81.332 1.00 17.70 308 GLY C C 1
ATOM 10245 O O . GLY C 1 308 ? 78.984 100.318 80.459 1.00 17.63 308 GLY C O 1
ATOM 10246 N N . GLY C 1 309 ? 78.055 99.405 82.289 1.00 17.05 309 GLY C N 1
ATOM 10247 C CA . GLY C 1 309 ? 77.019 100.412 82.361 1.00 16.45 309 GLY C CA 1
ATOM 10248 C C . GLY C 1 309 ? 76.252 100.649 81.073 1.00 16.24 309 GLY C C 1
ATOM 10249 O O . GLY C 1 309 ? 75.914 99.720 80.338 1.00 15.87 309 GLY C O 1
ATOM 10250 N N . SER C 1 310 ? 75.983 101.918 80.791 1.00 15.85 310 SER C N 1
ATOM 10251 C CA . SER C 1 310 ? 75.235 102.308 79.608 1.00 16.03 310 SER C CA 1
ATOM 10252 C C . SER C 1 310 ? 75.942 102.067 78.284 1.00 15.33 310 SER C C 1
ATOM 10253 O O . SER C 1 310 ? 75.302 102.112 77.229 1.00 15.23 310 SER C O 1
ATOM 10256 N N . SER C 1 311 ? 77.252 101.830 78.322 1.00 14.98 311 SER C N 1
ATOM 10257 C CA . SER C 1 311 ? 77.981 101.607 77.076 1.00 14.83 311 SER C CA 1
ATOM 10258 C C . SER C 1 311 ? 77.625 100.266 76.451 1.00 14.20 311 SER C C 1
ATOM 10259 O O . SER C 1 311 ? 77.731 100.105 75.250 1.00 14.25 311 SER C O 1
ATOM 10262 N N . ILE C 1 312 ? 77.184 99.310 77.260 1.00 13.52 312 ILE C N 1
ATOM 10263 C CA . ILE C 1 312 ? 76.827 97.993 76.714 1.00 12.87 312 ILE C CA 1
ATOM 10264 C C . ILE C 1 312 ? 75.748 98.089 75.629 1.00 12.71 312 ILE C C 1
ATOM 10265 O O . ILE C 1 312 ? 74.695 98.709 75.832 1.00 12.57 312 ILE C O 1
ATOM 10270 N N . LEU C 1 313 ? 76.022 97.490 74.471 1.00 12.38 313 LEU C N 1
ATOM 10271 C CA . LEU C 1 313 ? 75.066 97.491 73.359 1.00 12.44 313 LEU C CA 1
ATOM 10272 C C . LEU C 1 313 ? 74.152 96.271 73.486 1.00 12.41 313 LEU C C 1
ATOM 10273 O O . LEU C 1 313 ? 74.597 95.193 73.873 1.00 11.95 313 LEU C O 1
ATOM 10278 N N . THR C 1 314 ? 72.878 96.462 73.165 1.00 12.56 314 THR C N 1
ATOM 10279 C CA . THR C 1 314 ? 71.872 95.402 73.255 1.00 12.86 314 THR C CA 1
ATOM 10280 C C . THR C 1 314 ? 70.923 95.455 72.059 1.00 13.04 314 THR C C 1
ATOM 10281 O O . THR C 1 314 ? 71.039 96.333 71.199 1.00 13.20 314 THR C O 1
ATOM 10285 N N . PHE C 1 315 ? 69.964 94.530 72.022 1.00 13.29 315 PHE C N 1
ATOM 10286 C CA . PHE C 1 315 ? 68.990 94.476 70.932 1.00 13.38 315 PHE C CA 1
ATOM 10287 C C . PHE C 1 315 ? 68.156 95.762 70.832 1.00 13.93 315 PHE C C 1
ATOM 10288 O O . PHE C 1 315 ? 67.541 96.030 69.798 1.00 13.34 315 PHE C O 1
ATOM 10296 N N . TRP C 1 316 ? 68.144 96.557 71.904 1.00 14.68 316 TRP C N 1
ATOM 10297 C CA . TRP C 1 316 ? 67.381 97.812 71.906 1.00 15.98 316 TRP C CA 1
ATOM 10298 C C . TRP C 1 316 ? 67.988 98.800 70.918 1.00 16.62 316 TRP C C 1
ATOM 10299 O O . TRP C 1 316 ? 67.289 99.692 70.418 1.00 17.23 316 TRP C O 1
ATOM 10310 N N . ASP C 1 317 ? 69.286 98.645 70.660 1.00 17.23 317 ASP C N 1
ATOM 10311 C CA . ASP C 1 317 ? 70.024 99.490 69.711 1.00 18.03 317 ASP C CA 1
ATOM 10312 C C . ASP C 1 317 ? 70.445 98.523 68.601 1.00 17.53 317 ASP C C 1
ATOM 10313 O O . ASP C 1 317 ? 71.631 98.343 68.335 1.00 17.20 317 ASP C O 1
ATOM 10318 N N . ALA C 1 318 ? 69.459 97.902 67.968 1.00 17.23 318 ALA C N 1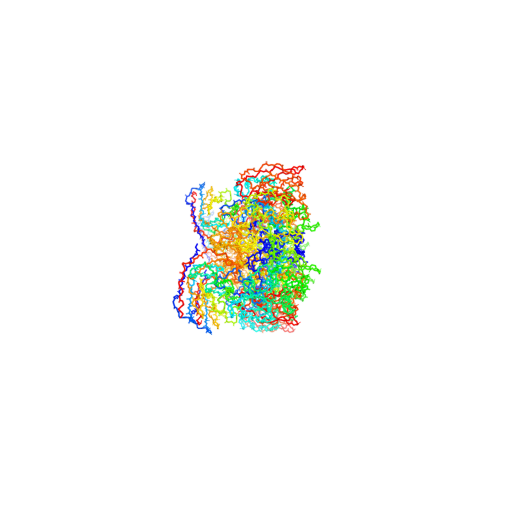
ATOM 10319 C CA . ALA C 1 318 ? 69.699 96.878 66.943 1.00 16.62 318 ALA C CA 1
ATOM 10320 C C . ALA C 1 318 ? 70.759 97.116 65.874 1.00 16.51 318 ALA C C 1
ATOM 10321 O O . ALA C 1 318 ? 71.599 96.247 65.622 1.00 15.73 318 ALA C O 1
ATOM 10323 N N . ARG C 1 319 ? 70.726 98.286 65.243 1.00 16.20 319 ARG C N 1
ATOM 10324 C CA . ARG C 1 319 ? 71.680 98.573 64.180 1.00 16.53 319 ARG C CA 1
ATOM 10325 C C . ARG C 1 319 ? 73.121 98.519 64.670 1.00 16.12 319 ARG C C 1
ATOM 10326 O O . ARG C 1 319 ? 73.954 97.842 64.076 1.00 16.05 319 ARG C O 1
ATOM 10334 N N . LEU C 1 320 ? 73.417 99.236 65.748 1.00 15.88 320 LEU C N 1
ATOM 10335 C CA . LEU C 1 320 ? 74.761 99.228 66.306 1.00 15.92 320 LEU C CA 1
ATOM 10336 C C . LEU C 1 320 ? 75.086 97.873 66.901 1.00 15.20 320 LEU C C 1
ATOM 10337 O O . LEU C 1 320 ? 76.218 97.406 66.823 1.00 15.40 320 LEU C O 1
ATOM 10342 N N . TYR C 1 321 ? 74.085 97.236 67.493 1.00 14.63 321 TYR C N 1
ATOM 10343 C CA . TYR C 1 321 ? 74.287 95.931 68.105 1.00 14.04 321 TYR C CA 1
ATOM 10344 C C . TYR C 1 321 ? 74.783 94.920 67.081 1.00 14.13 321 TYR C C 1
ATOM 10345 O O . TYR C 1 321 ? 75.707 94.152 67.351 1.00 14.18 321 TYR C O 1
ATOM 10354 N N . LYS C 1 322 ? 74.162 94.911 65.906 1.00 14.21 322 LYS C N 1
ATOM 10355 C CA . LYS C 1 322 ? 74.569 93.979 64.866 1.00 14.46 322 LYS C CA 1
ATOM 10356 C C . LYS C 1 322 ? 76.008 94.229 64.411 1.00 14.56 322 LYS C C 1
ATOM 10357 O O . LYS C 1 322 ? 76.741 93.282 64.125 1.00 14.51 322 LYS C O 1
ATOM 10363 N N . ILE C 1 323 ? 76.440 95.428 64.371 1.00 20.00 323 ILE C N 1
ATOM 10364 C CA . ILE C 1 323 ? 77.813 95.698 63.956 1.00 20.00 323 ILE C CA 1
ATOM 10365 C C . ILE C 1 323 ? 78.790 95.221 65.026 1.00 20.00 323 ILE C C 1
ATOM 10366 O O . ILE C 1 323 ? 79.841 94.660 64.710 1.00 20.00 323 ILE C O 1
ATOM 10371 N N . ALA C 1 324 ? 78.428 95.451 66.295 1.00 13.82 324 ALA C N 1
ATOM 10372 C CA . ALA C 1 324 ? 79.283 94.994 67.386 1.00 13.49 324 ALA C CA 1
ATOM 10373 C C . ALA C 1 324 ? 79.391 93.468 67.384 1.00 13.42 324 ALA C C 1
ATOM 10374 O O . ALA C 1 324 ? 80.481 92.915 67.480 1.00 13.23 324 ALA C O 1
ATOM 10376 N N . VAL C 1 325 ? 78.249 92.796 67.284 1.00 13.41 325 VAL C N 1
ATOM 10377 C CA . VAL C 1 325 ? 78.207 91.338 67.259 1.00 13.56 325 VAL C CA 1
ATOM 10378 C C . VAL C 1 325 ? 78.966 90.812 66.027 1.00 13.68 325 VAL C C 1
ATOM 10379 O O . VAL C 1 325 ? 79.691 89.820 66.117 1.00 13.56 325 VAL C O 1
ATOM 10383 N N . GLY C 1 326 ? 78.818 91.506 64.899 1.00 13.92 326 GLY C N 1
ATOM 10384 C CA . GLY C 1 326 ? 79.500 91.105 63.672 1.00 14.27 326 GLY C CA 1
ATOM 10385 C C . GLY C 1 326 ? 81.006 91.213 63.806 1.00 14.50 326 GLY C C 1
ATOM 10386 O O . GLY C 1 326 ? 81.759 90.310 63.392 1.00 14.81 326 GLY C O 1
ATOM 10387 N N . PHE C 1 327 ? 81.465 92.317 64.389 1.00 14.71 327 PHE C N 1
ATOM 10388 C CA . PHE C 1 327 ? 82.887 92.507 64.596 1.00 15.04 327 PHE C CA 1
ATOM 10389 C C . PHE C 1 327 ? 83.382 91.378 65.500 1.00 15.07 327 PHE C C 1
ATOM 10390 O O . PHE C 1 327 ? 84.377 90.727 65.208 1.00 15.24 327 PHE C O 1
ATOM 10398 N N . MET C 1 328 ? 82.669 91.132 66.594 1.00 14.86 328 MET C N 1
ATOM 10399 C CA . MET C 1 328 ? 83.058 90.070 67.511 1.00 14.65 328 MET C CA 1
ATOM 10400 C C . MET C 1 328 ? 83.137 88.704 66.837 1.00 14.80 328 MET C C 1
ATOM 10401 O O . MET C 1 328 ? 84.119 87.982 66.999 1.00 14.51 328 MET C O 1
ATOM 10406 N N . LEU C 1 329 ? 82.104 88.351 66.081 1.00 15.10 329 LEU C N 1
ATOM 10407 C CA . LEU C 1 329 ? 82.070 87.046 65.434 1.00 15.55 329 LEU C CA 1
ATOM 10408 C C . LEU C 1 329 ? 83.120 86.886 64.338 1.00 15.75 329 LEU C C 1
ATOM 10409 O O . LEU C 1 329 ? 83.520 85.770 64.016 1.00 15.45 329 LEU C O 1
ATOM 10414 N N . ALA C 1 330 ? 83.572 87.992 63.752 1.00 15.70 330 ALA C N 1
ATOM 10415 C CA . ALA C 1 330 ? 84.590 87.891 62.706 1.00 15.99 330 ALA C CA 1
ATOM 10416 C C . ALA C 1 330 ? 86.005 87.828 63.275 1.00 15.96 330 ALA C C 1
ATOM 10417 O O . ALA C 1 330 ? 86.880 87.161 62.717 1.00 16.43 330 ALA C O 1
ATOM 10419 N N . HIS C 1 331 ? 86.223 88.505 64.398 1.00 15.90 331 HIS C N 1
ATOM 10420 C CA . HIS C 1 331 ? 87.538 88.564 65.021 1.00 15.88 331 HIS C CA 1
ATOM 10421 C C . HIS C 1 331 ? 87.939 87.268 65.740 1.00 16.14 331 HIS C C 1
ATOM 10422 O O . HIS C 1 331 ? 87.140 86.661 66.450 1.00 16.05 331 HIS C O 1
ATOM 10429 N N . PRO C 1 332 ? 89.198 86.833 65.571 1.00 16.28 332 PRO C N 1
ATOM 10430 C CA . PRO C 1 332 ? 89.643 85.595 66.216 1.00 16.45 332 PRO C CA 1
ATOM 10431 C C . PRO C 1 332 ? 89.698 85.533 67.745 1.00 16.63 332 PRO C C 1
ATOM 10432 O O . PRO C 1 332 ? 89.671 84.436 68.308 1.00 16.71 332 PRO C O 1
ATOM 10436 N N . TYR C 1 333 ? 89.756 86.682 68.417 1.00 16.35 333 TYR C N 1
ATOM 10437 C CA . TYR C 1 333 ? 89.847 86.688 69.877 1.00 16.41 333 TYR C CA 1
ATOM 10438 C C . TYR C 1 333 ? 88.704 86.011 70.647 1.00 16.40 333 TYR C C 1
ATOM 10439 O O . TYR C 1 333 ? 87.527 86.332 70.451 1.00 16.18 333 TYR C O 1
ATOM 10448 N N . GLY C 1 334 ? 89.095 85.087 71.524 1.00 16.06 334 GLY C N 1
ATOM 10449 C CA . GLY C 1 334 ? 88.191 84.367 72.407 1.00 15.92 334 GLY C CA 1
ATOM 10450 C C . GLY C 1 334 ? 87.153 83.418 71.846 1.00 15.79 334 GLY C C 1
ATOM 10451 O O . GLY C 1 334 ? 87.056 83.223 70.632 1.00 15.77 334 GLY C O 1
ATOM 10452 N N . PHE C 1 335 ? 86.393 82.808 72.755 1.00 15.29 335 PHE C N 1
ATOM 10453 C CA . PHE C 1 335 ? 85.307 81.914 72.372 1.00 15.22 335 PHE C CA 1
ATOM 10454 C C . PHE C 1 335 ? 84.061 82.764 72.551 1.00 14.96 335 PHE C C 1
ATOM 10455 O O . PHE C 1 335 ? 83.796 83.285 73.640 1.00 14.48 335 PHE C O 1
ATOM 10463 N N . THR C 1 336 ? 83.287 82.862 71.484 1.00 14.60 336 THR C N 1
ATOM 10464 C CA . THR C 1 336 ? 82.103 83.706 71.442 1.00 14.34 336 THR C CA 1
ATOM 10465 C C . THR C 1 336 ? 80.743 83.186 71.899 1.00 14.14 336 THR C C 1
ATOM 10466 O O . THR C 1 336 ? 80.336 82.077 71.562 1.00 13.83 336 THR C O 1
ATOM 10470 N N . ARG C 1 337 ? 80.056 84.016 72.686 1.00 13.58 337 ARG C N 1
ATOM 10471 C CA . ARG C 1 337 ? 78.709 83.719 73.157 1.00 13.58 337 ARG C CA 1
ATOM 10472 C C . ARG C 1 337 ? 77.794 84.837 72.663 1.00 14.06 337 ARG C C 1
ATOM 10473 O O . ARG C 1 337 ? 78.076 86.031 72.855 1.00 14.12 337 ARG C O 1
ATOM 10481 N N . VAL C 1 338 ? 76.714 84.425 72.008 1.00 14.31 338 VAL C N 1
ATOM 10482 C CA . VAL C 1 338 ? 75.708 85.326 71.465 1.00 14.69 338 VAL C CA 1
ATOM 10483 C C . VAL C 1 338 ? 74.517 85.330 72.428 1.00 14.52 338 VAL C C 1
ATOM 10484 O O . VAL C 1 338 ? 74.154 84.302 72.997 1.00 14.52 338 VAL C O 1
ATOM 10488 N N . MET C 1 339 ? 73.921 86.499 72.619 1.00 14.39 339 MET C N 1
ATOM 10489 C CA . MET C 1 339 ? 72.789 86.652 73.526 1.00 14.54 339 MET C CA 1
ATOM 10490 C C . MET C 1 339 ? 71.437 86.502 72.808 1.00 14.29 339 MET C C 1
ATOM 10491 O O . MET C 1 339 ? 71.320 86.845 71.641 1.00 14.62 339 MET C O 1
ATOM 10496 N N . SER C 1 340 ? 70.430 85.955 73.494 1.00 14.14 340 SER C N 1
ATOM 10497 C CA . SER C 1 340 ? 69.080 85.833 72.931 1.00 13.69 340 SER C CA 1
ATOM 10498 C C . SER C 1 340 ? 68.186 86.291 74.079 1.00 13.55 340 SER C C 1
ATOM 10499 O O . SER C 1 340 ? 68.156 85.670 75.148 1.00 13.33 340 SER C O 1
ATOM 10502 N N . SER C 1 341 ? 67.447 87.368 73.849 1.00 13.08 341 SER C N 1
ATOM 10503 C CA . SER C 1 341 ? 66.664 87.998 74.904 1.00 13.00 341 SER C CA 1
ATOM 10504 C C . SER C 1 341 ? 65.148 88.024 74.749 1.00 12.93 341 SER C C 1
ATOM 10505 O O . SER C 1 341 ? 64.584 87.498 73.790 1.00 12.96 341 SER C O 1
ATOM 10508 N N . TYR C 1 342 ? 64.492 88.646 75.723 1.00 12.98 342 TYR C N 1
ATOM 10509 C CA . TYR C 1 342 ? 63.058 88.867 75.645 1.00 13.22 342 TYR C CA 1
ATOM 10510 C C . TYR C 1 342 ? 62.886 90.363 75.895 1.00 13.83 342 TYR C C 1
ATOM 10511 O O . TYR C 1 342 ? 63.751 91.013 76.501 1.00 13.08 342 TYR C O 1
ATOM 10520 N N . ARG C 1 343 ? 61.785 90.915 75.393 1.00 14.81 343 ARG C N 1
ATOM 10521 C CA . ARG C 1 343 ? 61.518 92.338 75.551 1.00 15.79 343 ARG C CA 1
ATOM 10522 C C . ARG C 1 343 ? 60.773 92.626 76.843 1.00 15.66 343 ARG C C 1
ATOM 10523 O O . ARG C 1 343 ? 60.079 91.767 77.373 1.00 15.26 343 ARG C O 1
ATOM 10531 N N . TRP C 1 344 ? 60.931 93.839 77.357 1.00 15.29 344 TRP C N 1
ATOM 10532 C CA . TRP C 1 344 ? 60.213 94.228 78.570 1.00 15.16 344 TRP C CA 1
ATOM 10533 C C . TRP C 1 344 ? 60.055 95.735 78.511 1.00 15.47 344 TRP C C 1
ATOM 10534 O O . TRP C 1 344 ? 60.742 96.398 77.737 1.00 15.26 344 TRP C O 1
ATOM 10545 N N . ALA C 1 345 ? 59.154 96.268 79.334 1.00 15.95 345 ALA C N 1
ATOM 10546 C CA . ALA C 1 345 ? 58.896 97.698 79.370 1.00 16.56 345 ALA C CA 1
ATOM 10547 C C . ALA C 1 345 ? 59.916 98.390 80.264 1.00 16.95 345 ALA C C 1
ATOM 10548 O O . ALA C 1 345 ? 59.863 98.279 81.487 1.00 16.92 345 ALA C O 1
ATOM 10550 N N . ARG C 1 346 ? 60.853 99.100 79.648 1.00 17.39 346 ARG C N 1
ATOM 10551 C CA . ARG C 1 346 ? 61.876 99.783 80.416 1.00 18.11 346 ARG C CA 1
ATOM 10552 C C . ARG C 1 346 ? 61.309 101.021 81.077 1.00 18.48 346 ARG C C 1
ATOM 10553 O O . ARG C 1 346 ? 60.399 101.653 80.542 1.00 18.91 346 ARG C O 1
ATOM 10561 N N . ASN C 1 347 ? 61.846 101.358 82.244 1.00 18.77 347 ASN C N 1
ATOM 10562 C CA . ASN C 1 347 ? 61.405 102.534 83.001 1.00 19.28 347 ASN C CA 1
ATOM 10563 C C . ASN C 1 347 ? 62.653 103.182 83.584 1.00 19.58 347 ASN C C 1
ATOM 10564 O O . ASN C 1 347 ? 63.114 102.820 84.665 1.00 19.06 347 ASN C O 1
ATOM 10569 N N . PHE C 1 348 ? 63.208 104.140 82.852 1.00 20.22 348 PHE C N 1
ATOM 10570 C CA . PHE C 1 348 ? 64.430 104.803 83.291 1.00 21.02 348 PHE C CA 1
ATOM 10571 C C . PHE C 1 348 ? 64.272 105.947 84.277 1.00 21.63 348 PHE C C 1
ATOM 10572 O O . PHE C 1 348 ? 63.385 106.789 84.143 1.00 21.78 348 PHE C O 1
ATOM 10580 N N . VAL C 1 349 ? 65.158 105.961 85.266 1.00 22.32 349 VAL C N 1
ATOM 10581 C CA . VAL C 1 349 ? 65.191 107.008 86.274 1.00 23.40 349 VAL C CA 1
ATOM 10582 C C . VAL C 1 349 ? 66.654 107.399 86.380 1.00 23.85 349 VAL C C 1
ATOM 10583 O O . VAL C 1 349 ? 67.491 106.587 86.768 1.00 23.76 349 VAL C O 1
ATOM 10587 N N . ASN C 1 350 ? 66.972 108.637 86.008 1.00 24.57 350 ASN C N 1
ATOM 10588 C CA . ASN C 1 350 ? 68.357 109.086 86.065 1.00 25.28 350 ASN C CA 1
ATOM 10589 C C . ASN C 1 350 ? 69.273 108.064 85.394 1.00 25.17 350 ASN C C 1
ATOM 10590 O O . ASN C 1 350 ? 70.379 107.802 85.868 1.00 25.42 350 ASN C O 1
ATOM 10595 N N . GLY C 1 351 ? 68.797 107.475 84.297 1.00 25.07 351 GLY C N 1
ATOM 10596 C CA . GLY C 1 351 ? 69.584 106.493 83.564 1.00 24.68 351 GLY C CA 1
ATOM 10597 C C . GLY C 1 351 ? 69.470 105.047 84.029 1.00 24.35 351 GLY C C 1
ATOM 10598 O O . GLY C 1 351 ? 70.021 104.131 83.403 1.00 24.56 351 GLY C O 1
ATOM 10599 N N . GLU C 1 352 ? 68.760 104.825 85.129 1.00 23.49 352 GLU C N 1
ATOM 10600 C CA . GLU C 1 352 ? 68.610 103.472 85.647 1.00 22.57 352 GLU C CA 1
ATOM 10601 C C . GLU C 1 352 ? 67.239 102.885 85.336 1.00 21.03 352 GLU C C 1
ATOM 10602 O O . GLU C 1 352 ? 66.223 103.522 85.557 1.00 20.60 352 GLU C O 1
ATOM 10608 N N . ASP C 1 353 ? 67.221 101.658 84.826 1.00 19.33 353 ASP C N 1
ATOM 10609 C CA . ASP C 1 353 ? 65.968 100.990 84.487 1.00 17.70 353 ASP C CA 1
ATOM 10610 C C . ASP C 1 353 ? 65.399 100.301 85.723 1.00 17.07 353 ASP C C 1
ATOM 10611 O O . ASP C 1 353 ? 65.882 99.243 86.126 1.00 16.70 353 ASP C O 1
ATOM 10616 N N . VAL C 1 354 ? 64.374 100.895 86.327 1.00 16.34 354 VAL C N 1
ATOM 10617 C CA . VAL C 1 354 ? 63.790 100.303 87.522 1.00 15.90 354 VAL C CA 1
ATOM 10618 C C . VAL C 1 354 ? 62.886 99.124 87.189 1.00 15.47 354 VAL C C 1
ATOM 10619 O O . VAL C 1 354 ? 62.423 98.419 88.086 1.00 15.48 354 VAL C O 1
ATOM 10623 N N . ASN C 1 355 ? 62.634 98.910 85.903 1.00 14.97 355 ASN C N 1
ATOM 10624 C CA . ASN C 1 355 ? 61.835 97.761 85.484 1.00 14.55 355 ASN C CA 1
ATOM 10625 C C . ASN C 1 355 ? 62.743 96.635 85.006 1.00 14.30 355 ASN C C 1
ATOM 10626 O O . ASN C 1 355 ? 62.273 95.686 84.377 1.00 13.79 355 ASN C O 1
ATOM 10631 N N . ASP C 1 356 ? 64.033 96.726 85.330 1.00 14.00 356 ASP C N 1
ATOM 10632 C CA . ASP C 1 356 ? 64.992 95.693 84.920 1.00 14.14 356 ASP C CA 1
ATOM 10633 C C . ASP C 1 356 ? 64.744 94.324 85.563 1.00 13.73 356 ASP C C 1
ATOM 10634 O O . ASP C 1 356 ? 65.370 93.329 85.177 1.00 13.72 356 ASP C O 1
ATOM 10639 N N . TRP C 1 357 ? 63.842 94.272 86.534 1.00 13.17 357 TRP C N 1
ATOM 10640 C CA . TRP C 1 357 ? 63.512 93.018 87.211 1.00 12.55 357 TRP C CA 1
ATOM 10641 C C . TRP C 1 357 ? 62.585 92.133 86.394 1.00 12.59 357 TRP C C 1
ATOM 10642 O O . TRP C 1 357 ? 62.566 90.907 86.560 1.00 12.03 357 TRP C O 1
ATOM 10653 N N . ILE C 1 358 ? 61.796 92.764 85.527 1.00 12.40 358 ILE C N 1
ATOM 10654 C CA . ILE C 1 358 ? 60.802 92.039 84.755 1.00 12.41 358 ILE C CA 1
ATOM 10655 C C . ILE C 1 358 ? 61.278 90.727 84.161 1.00 12.27 358 ILE C C 1
ATOM 10656 O O . ILE C 1 358 ? 62.292 90.668 83.458 1.00 12.01 358 ILE C O 1
ATOM 10661 N N . GLY C 1 359 ? 60.526 89.672 84.457 1.00 12.47 359 GLY C N 1
ATOM 10662 C CA . GLY C 1 359 ? 60.878 88.348 83.979 1.00 12.89 359 GLY C CA 1
ATOM 10663 C C . GLY C 1 359 ? 60.422 88.057 82.562 1.00 13.15 359 GLY C C 1
ATOM 10664 O O . GLY C 1 359 ? 59.828 88.902 81.902 1.00 13.40 359 GLY C O 1
ATOM 10665 N N . PRO C 1 360 ? 60.669 86.837 82.080 1.00 13.48 360 PRO C N 1
ATOM 10666 C CA . PRO C 1 360 ? 60.288 86.418 80.727 1.00 13.47 360 PRO C CA 1
ATOM 10667 C C . PRO C 1 360 ? 58.795 86.505 80.438 1.00 13.92 360 PRO C C 1
ATOM 10668 O O . PRO C 1 360 ? 57.963 86.504 81.353 1.00 13.41 360 PRO C O 1
ATOM 10672 N N . PRO C 1 361 ? 58.445 86.586 79.145 1.00 14.22 361 PRO C N 1
ATOM 10673 C CA . PRO C 1 361 ? 57.060 86.666 78.666 1.00 14.94 361 PRO C CA 1
ATOM 10674 C C . PRO C 1 361 ? 56.285 85.582 79.398 1.00 15.42 361 PRO C C 1
ATOM 10675 O O . PRO C 1 361 ? 56.717 84.434 79.442 1.00 15.16 361 PRO C O 1
ATOM 10679 N N . ASN C 1 362 ? 55.140 85.933 79.968 1.00 16.20 362 ASN C N 1
ATOM 10680 C CA . ASN C 1 362 ? 54.401 84.948 80.730 1.00 17.56 362 ASN C CA 1
ATOM 10681 C C . ASN C 1 362 ? 52.926 85.265 80.805 1.00 18.13 362 ASN C C 1
ATOM 10682 O O . ASN C 1 362 ? 52.495 86.385 80.524 1.00 18.02 362 ASN C O 1
ATOM 10687 N N . ASN C 1 363 ? 52.170 84.244 81.191 1.00 19.17 363 ASN C N 1
ATOM 10688 C CA . ASN C 1 363 ? 50.735 84.340 81.394 1.00 20.31 363 ASN C CA 1
ATOM 10689 C C . ASN C 1 363 ? 50.557 83.933 82.851 1.00 20.78 363 ASN C C 1
ATOM 10690 O O . ASN C 1 363 ? 50.648 82.760 83.191 1.00 20.90 363 ASN C O 1
ATOM 10695 N N . ASN C 1 364 ? 50.333 84.909 83.718 1.00 21.47 364 ASN C N 1
ATOM 10696 C CA . ASN C 1 364 ? 50.180 84.626 85.138 1.00 22.09 364 ASN C CA 1
ATOM 10697 C C . ASN C 1 364 ? 51.350 83.819 85.698 1.00 21.62 364 ASN C C 1
ATOM 10698 O O . ASN C 1 364 ? 51.155 82.905 86.502 1.00 21.53 364 ASN C O 1
ATOM 10703 N N . GLY C 1 365 ? 52.561 84.153 85.256 1.00 20.96 365 GLY C N 1
ATOM 10704 C CA . GLY C 1 365 ? 53.745 83.479 85.764 1.00 19.99 365 GLY C CA 1
ATOM 10705 C C . GLY C 1 365 ? 54.219 82.260 85.003 1.00 19.55 365 GLY C C 1
ATOM 10706 O O . GLY C 1 365 ? 55.306 81.762 85.268 1.00 18.94 365 GLY C O 1
ATOM 10707 N N . VAL C 1 366 ? 53.414 81.756 84.074 1.00 19.02 366 VAL C N 1
ATOM 10708 C CA . VAL C 1 366 ? 53.831 80.596 83.293 1.00 18.94 366 VAL C CA 1
ATOM 10709 C C . VAL C 1 366 ? 54.513 81.106 82.026 1.00 18.47 366 VAL C C 1
ATOM 10710 O O . VAL C 1 366 ? 53.914 81.838 81.236 1.00 18.24 366 VAL C O 1
ATOM 10714 N N . ILE C 1 367 ? 55.774 80.735 81.831 1.00 18.04 367 ILE C N 1
ATOM 10715 C CA . ILE C 1 367 ? 56.506 81.214 80.661 1.00 17.74 367 ILE C CA 1
ATOM 10716 C C . ILE C 1 367 ? 55.845 80.861 79.327 1.00 17.78 367 ILE C C 1
ATOM 10717 O O . ILE C 1 367 ? 55.397 79.738 79.120 1.00 17.47 367 ILE C O 1
ATOM 10722 N N . LYS C 1 368 ? 55.786 81.844 78.433 1.00 17.73 368 LYS C N 1
ATOM 10723 C CA . LYS C 1 368 ? 55.180 81.660 77.118 1.00 18.03 368 LYS C CA 1
ATOM 10724 C C . LYS C 1 368 ? 56.093 80.882 76.182 1.00 18.43 368 LYS C C 1
ATOM 10725 O O . LYS C 1 368 ? 57.317 81.012 76.234 1.00 18.29 368 LYS C O 1
ATOM 10731 N N . GLU C 1 369 ? 55.488 80.090 75.303 1.00 18.59 369 GLU C N 1
ATOM 10732 C CA . GLU C 1 369 ? 56.247 79.315 74.333 1.00 19.12 369 GLU C CA 1
ATOM 10733 C C . GLU C 1 369 ? 56.875 80.300 73.352 1.00 18.72 369 GLU C C 1
ATOM 10734 O O . GLU C 1 369 ? 56.415 81.435 73.232 1.00 18.43 369 GLU C O 1
ATOM 10740 N N . VAL C 1 370 ? 57.923 79.862 72.664 1.00 18.37 370 VAL C N 1
ATOM 10741 C CA . VAL C 1 370 ? 58.578 80.686 71.651 1.00 18.31 370 VAL C CA 1
ATOM 10742 C C . VAL C 1 370 ? 57.868 80.354 70.338 1.00 18.65 370 VAL C C 1
ATOM 10743 O O . VAL C 1 370 ? 57.870 79.206 69.895 1.00 18.56 370 VAL C O 1
ATOM 10747 N N . THR C 1 371 ? 57.233 81.350 69.736 1.00 18.78 371 THR C N 1
ATOM 10748 C CA . THR C 1 371 ? 56.539 81.135 68.474 1.00 19.25 371 THR C CA 1
ATOM 10749 C C . THR C 1 371 ? 57.471 81.577 67.353 1.00 19.51 371 THR C C 1
ATOM 10750 O O . THR C 1 371 ? 58.225 82.544 67.504 1.00 19.32 371 THR C O 1
ATOM 10754 N N . ILE C 1 372 ? 57.428 80.856 66.237 1.00 19.80 372 ILE C N 1
ATOM 10755 C CA . ILE C 1 372 ? 58.284 81.155 65.094 1.00 20.32 372 ILE C CA 1
ATOM 10756 C C . ILE C 1 372 ? 57.461 81.690 63.932 1.00 20.72 372 ILE C C 1
ATOM 10757 O O . ILE C 1 372 ? 56.440 81.104 63.561 1.00 20.82 372 ILE C O 1
ATOM 10762 N N . ASN C 1 373 ? 57.907 82.806 63.367 1.00 21.14 373 ASN C N 1
ATOM 10763 C CA . ASN C 1 373 ? 57.218 83.424 62.238 1.00 21.54 373 ASN C CA 1
ATOM 10764 C C . ASN C 1 373 ? 57.759 82.930 60.893 1.00 21.77 373 ASN C C 1
ATOM 10765 O O . ASN C 1 373 ? 58.830 82.325 60.821 1.00 21.66 373 ASN C O 1
ATOM 10770 N N . ALA C 1 374 ? 57.005 83.182 59.828 1.00 22.10 374 ALA C N 1
ATOM 10771 C CA . ALA C 1 374 ? 57.409 82.753 58.495 1.00 22.35 374 ALA C CA 1
ATOM 10772 C C . ALA C 1 374 ? 58.731 83.388 58.081 1.00 22.40 374 ALA C C 1
ATOM 10773 O O . ALA C 1 374 ? 59.507 82.791 57.328 1.00 22.55 374 ALA C O 1
ATOM 10775 N N . ASP C 1 375 ? 59.003 84.595 58.569 1.00 22.46 375 ASP C N 1
ATOM 10776 C CA . ASP C 1 375 ? 60.261 85.253 58.207 1.00 22.70 375 ASP C CA 1
ATOM 10777 C C . ASP C 1 375 ? 61.427 84.821 59.097 1.00 22.35 375 ASP C C 1
ATOM 10778 O O . ASP C 1 375 ? 62.537 85.344 58.980 1.00 22.27 375 ASP C O 1
ATOM 10783 N N . THR C 1 376 ? 61.155 83.843 59.963 1.00 21.78 376 THR C N 1
ATOM 10784 C CA . THR C 1 376 ? 62.117 83.265 60.914 1.00 21.27 376 THR C CA 1
ATOM 10785 C C . THR C 1 376 ? 62.311 84.060 62.205 1.00 20.75 376 THR C C 1
ATOM 10786 O O . THR C 1 376 ? 63.168 83.714 63.017 1.00 20.32 376 THR C O 1
ATOM 10790 N N . THR C 1 377 ? 61.541 85.126 62.397 1.00 20.02 377 THR C N 1
ATOM 10791 C CA . THR C 1 377 ? 61.641 85.889 63.638 1.00 19.86 377 THR C CA 1
ATOM 10792 C C . THR C 1 377 ? 60.745 85.192 64.660 1.00 19.48 377 THR C C 1
ATOM 10793 O O . THR C 1 377 ? 60.050 84.226 64.332 1.00 19.40 377 THR C O 1
ATOM 10797 N N . CYS C 1 378 ? 60.758 85.675 65.895 1.00 18.83 378 CYS C N 1
ATOM 10798 C CA . CYS C 1 378 ? 59.936 85.072 66.938 1.00 18.42 378 CYS C CA 1
ATOM 10799 C C . CYS C 1 378 ? 58.833 85.995 67.400 1.00 18.44 378 CYS C C 1
ATOM 10800 O O . CYS C 1 378 ? 58.911 87.209 67.226 1.00 18.53 378 CYS C O 1
ATOM 10803 N N . GLY C 1 379 ? 57.813 85.405 68.015 1.00 18.56 379 GLY C N 1
ATOM 10804 C CA . GLY C 1 379 ? 56.713 86.181 68.552 1.00 18.51 379 GLY C CA 1
ATOM 10805 C C . GLY C 1 379 ? 56.753 86.041 70.066 1.00 18.72 379 GLY C C 1
ATOM 10806 O O . GLY C 1 379 ? 57.753 85.576 70.616 1.00 18.77 379 GLY C O 1
ATOM 10807 N N . ASN C 1 380 ? 55.671 86.427 70.733 1.00 18.49 380 ASN C N 1
ATOM 10808 C CA . ASN C 1 380 ? 55.562 86.352 72.189 1.00 18.68 380 ASN C CA 1
ATOM 10809 C C . ASN C 1 380 ? 56.630 87.124 72.967 1.00 18.64 380 ASN C C 1
ATOM 10810 O O . ASN C 1 380 ? 57.002 86.750 74.080 1.00 18.70 380 ASN C O 1
ATOM 10815 N N . ASP C 1 381 ? 57.092 88.221 72.380 1.00 18.52 381 ASP C N 1
ATOM 10816 C CA . ASP C 1 381 ? 58.097 89.087 72.994 1.00 18.50 381 ASP C CA 1
ATOM 10817 C C . ASP C 1 381 ? 59.497 88.506 73.100 1.00 17.72 381 ASP C C 1
ATOM 10818 O O . ASP C 1 381 ? 60.342 89.074 73.794 1.00 17.45 381 ASP C O 1
ATOM 10823 N N . TRP C 1 382 ? 59.746 87.372 72.451 1.00 16.70 382 TRP C N 1
ATOM 10824 C CA . TRP C 1 382 ? 61.089 86.811 72.459 1.00 15.88 382 TRP C CA 1
ATOM 10825 C C . TRP C 1 382 ? 61.770 87.538 71.304 1.00 15.75 382 TRP C C 1
ATOM 10826 O O . TRP C 1 382 ? 61.256 87.552 70.186 1.00 15.63 382 TRP C O 1
ATOM 10837 N N . VAL C 1 383 ? 62.911 88.157 71.568 1.00 15.22 383 VAL C N 1
ATOM 10838 C CA . VAL C 1 383 ? 63.605 88.910 70.525 1.00 15.67 383 VAL C CA 1
ATOM 10839 C C . VAL C 1 383 ? 64.325 88.017 69.533 1.00 15.46 383 VAL C C 1
ATOM 10840 O O . VAL C 1 383 ? 64.393 88.330 68.356 1.00 15.86 383 VAL C O 1
ATOM 10844 N N . CYS C 1 384 ? 64.879 86.914 70.018 1.00 15.37 384 CYS C N 1
ATOM 10845 C CA . CYS C 1 384 ? 65.582 85.975 69.148 1.00 15.18 384 CYS C CA 1
ATOM 10846 C C . CYS C 1 384 ? 66.656 86.609 68.275 1.00 14.91 384 CYS C C 1
ATOM 10847 O O . CYS C 1 384 ? 66.646 86.446 67.052 1.00 14.89 384 CYS C O 1
ATOM 10850 N N . GLU C 1 385 ? 67.592 87.313 68.904 1.00 14.56 385 GLU C N 1
ATOM 10851 C CA . GLU C 1 385 ? 68.680 87.953 68.159 1.00 14.42 385 GLU C CA 1
ATOM 10852 C C . GLU C 1 385 ? 69.470 86.913 67.391 1.00 14.35 385 GLU C C 1
ATOM 10853 O O . GLU C 1 385 ? 70.024 87.196 66.329 1.00 14.02 385 GLU C O 1
ATOM 10859 N N . HIS C 1 386 ? 69.544 85.706 67.946 1.00 14.17 386 HIS C N 1
ATOM 10860 C CA . HIS C 1 386 ? 70.328 84.655 67.315 1.00 14.04 386 HIS C CA 1
ATOM 10861 C C . HIS C 1 386 ? 69.744 84.238 65.982 1.00 14.43 386 HIS C C 1
ATOM 10862 O O . HIS C 1 386 ? 70.402 83.539 65.223 1.00 14.30 386 HIS C O 1
ATOM 10869 N N . ARG C 1 387 ? 68.520 84.684 65.707 1.00 14.15 387 ARG C N 1
ATOM 10870 C CA . ARG C 1 387 ? 67.839 84.387 64.450 1.00 14.57 387 ARG C CA 1
ATOM 10871 C C . ARG C 1 387 ? 67.929 85.539 63.447 1.00 14.63 387 ARG C C 1
ATOM 10872 O O . ARG C 1 387 ? 67.570 85.380 62.280 1.00 15.39 387 ARG C O 1
ATOM 10880 N N . TRP C 1 388 ? 68.384 86.704 63.897 1.00 14.73 388 TRP C N 1
ATOM 10881 C CA . TRP C 1 388 ? 68.533 87.834 62.984 1.00 14.64 388 TRP C CA 1
ATOM 10882 C C . TRP C 1 388 ? 69.503 87.395 61.900 1.00 14.60 388 TRP C C 1
ATOM 10883 O O . TRP C 1 388 ? 70.561 86.861 62.213 1.00 13.97 388 TRP C O 1
ATOM 10894 N N . ARG C 1 389 ? 69.176 87.641 60.633 1.00 14.93 389 ARG C N 1
ATOM 10895 C CA . ARG C 1 389 ? 70.068 87.206 59.553 1.00 15.72 389 ARG C CA 1
ATOM 10896 C C . ARG C 1 389 ? 71.507 87.649 59.745 1.00 15.56 389 ARG C C 1
ATOM 10897 O O . ARG C 1 389 ? 72.454 86.884 59.531 1.00 15.39 389 ARG C O 1
ATOM 10905 N N . GLU C 1 390 ? 71.663 88.908 60.132 1.00 15.34 390 GLU C N 1
ATOM 10906 C CA . GLU C 1 390 ? 72.975 89.476 60.316 1.00 15.46 390 GLU C CA 1
ATOM 10907 C C . GLU C 1 390 ? 73.819 88.794 61.371 1.00 15.25 390 GLU C C 1
ATOM 10908 O O . GLU C 1 390 ? 75.045 88.824 61.285 1.00 15.71 390 GLU C O 1
ATOM 10914 N N . ILE C 1 391 ? 73.182 88.179 62.365 1.00 14.87 391 ILE C N 1
ATOM 10915 C CA . ILE C 1 391 ? 73.934 87.514 63.419 1.00 14.83 391 ILE C CA 1
ATOM 10916 C C . ILE C 1 391 ? 74.089 86.039 63.058 1.00 14.78 391 ILE C C 1
ATOM 10917 O O . ILE C 1 391 ? 75.182 85.471 63.142 1.00 14.27 391 ILE C O 1
ATOM 10922 N N . ARG C 1 392 ? 72.985 85.439 62.627 1.00 15.20 392 ARG C N 1
ATOM 10923 C CA . ARG C 1 392 ? 72.976 84.049 62.207 1.00 15.88 392 ARG C CA 1
ATOM 10924 C C . ARG C 1 392 ? 74.064 83.815 61.170 1.00 15.77 392 ARG C C 1
ATOM 10925 O O . ARG C 1 392 ? 74.837 82.874 61.274 1.00 15.74 392 ARG C O 1
ATOM 10933 N N . ASN C 1 393 ? 74.132 84.666 60.155 1.00 15.47 393 ASN C N 1
ATOM 10934 C CA . ASN C 1 393 ? 75.144 84.434 59.134 1.00 15.68 393 ASN C CA 1
ATOM 10935 C C . ASN C 1 393 ? 76.564 84.696 59.595 1.00 15.54 393 ASN C C 1
ATOM 10936 O O . ASN C 1 393 ? 77.511 84.194 58.999 1.00 15.42 393 ASN C O 1
ATOM 10941 N N . MET C 1 394 ? 76.727 85.472 60.663 1.00 15.29 394 MET C N 1
ATOM 10942 C CA . MET C 1 394 ? 78.063 85.720 61.176 1.00 15.12 394 MET C CA 1
ATOM 10943 C C . MET C 1 394 ? 78.483 84.571 62.084 1.00 15.14 394 MET C C 1
ATOM 10944 O O . MET C 1 394 ? 79.676 84.309 62.255 1.00 14.96 394 MET C O 1
ATOM 10949 N N . VAL C 1 395 ? 77.508 83.875 62.666 1.00 15.09 395 VAL C N 1
ATOM 10950 C CA . VAL C 1 395 ? 77.850 82.719 63.497 1.00 15.46 395 VAL C CA 1
ATOM 10951 C C . VAL C 1 395 ? 78.370 81.678 62.496 1.00 15.31 395 VAL C C 1
ATOM 10952 O O . VAL C 1 395 ? 79.320 80.962 62.780 1.00 15.02 395 VAL C O 1
ATOM 10956 N N . TRP C 1 396 ? 77.756 81.618 61.314 1.00 15.52 396 TRP C N 1
ATOM 10957 C CA . TRP C 1 396 ? 78.216 80.684 60.291 1.00 15.93 396 TRP C CA 1
ATOM 10958 C C . TRP C 1 396 ? 79.604 81.142 59.815 1.00 15.95 396 TRP C C 1
ATOM 10959 O O . TRP C 1 396 ? 80.528 80.337 59.682 1.00 15.60 396 TRP C O 1
ATOM 10970 N N . PHE C 1 397 ? 79.758 82.446 59.590 1.00 15.79 397 PHE C N 1
ATOM 10971 C CA . PHE C 1 397 ? 81.040 83.012 59.178 1.00 16.09 397 PHE C CA 1
ATOM 10972 C C . PHE C 1 397 ? 82.177 82.543 60.109 1.00 15.96 397 PHE C C 1
ATOM 10973 O O . PHE C 1 397 ? 83.227 82.103 59.649 1.00 15.63 397 PHE C O 1
ATOM 10981 N N . ARG C 1 398 ? 81.963 82.626 61.419 1.00 15.96 398 ARG C N 1
ATOM 10982 C CA . ARG C 1 398 ? 82.995 82.233 62.362 1.00 16.14 398 ARG C CA 1
ATOM 10983 C C . ARG C 1 398 ? 83.401 80.770 62.224 1.00 16.18 398 ARG C C 1
ATOM 10984 O O . ARG C 1 398 ? 84.567 80.431 62.421 1.00 16.26 398 ARG C O 1
ATOM 10992 N N . ASN C 1 399 ? 82.440 79.912 61.892 1.00 16.52 399 ASN C N 1
ATOM 10993 C CA . ASN C 1 399 ? 82.714 78.485 61.709 1.00 16.91 399 ASN C CA 1
ATOM 10994 C C . ASN C 1 399 ? 83.609 78.300 60.482 1.00 17.39 399 ASN C C 1
ATOM 10995 O O . ASN C 1 399 ? 84.636 77.608 60.527 1.00 17.34 399 ASN C O 1
ATOM 11000 N N . VAL C 1 400 ? 83.210 78.935 59.385 1.00 17.78 400 VAL C N 1
ATOM 11001 C CA . VAL C 1 400 ? 83.937 78.843 58.124 1.00 18.52 400 VAL C CA 1
ATOM 11002 C C . VAL C 1 400 ? 85.388 79.285 58.192 1.00 18.82 400 VAL C C 1
ATOM 11003 O O . VAL C 1 400 ? 86.263 78.630 57.614 1.00 19.00 400 VAL C O 1
ATOM 11007 N N . VAL C 1 401 ? 85.658 80.368 58.916 1.00 18.96 401 VAL C N 1
ATOM 11008 C CA . VAL C 1 401 ? 87.020 80.889 59.007 1.00 19.46 401 VAL C CA 1
ATOM 11009 C C . VAL C 1 401 ? 87.814 80.386 60.207 1.00 20.02 401 VAL C C 1
ATOM 11010 O O . VAL C 1 401 ? 88.936 80.839 60.441 1.00 20.33 401 VAL C O 1
ATOM 11014 N N . ASP C 1 402 ? 87.242 79.444 60.953 1.00 20.72 402 ASP C N 1
ATOM 11015 C CA . ASP C 1 402 ? 87.889 78.894 62.139 1.00 21.64 402 ASP C CA 1
ATOM 11016 C C . ASP C 1 402 ? 89.340 78.532 61.861 1.00 22.09 402 ASP C C 1
ATOM 11017 O O . ASP C 1 402 ? 89.635 77.830 60.892 1.00 22.22 402 ASP C O 1
ATOM 11022 N N . GLY C 1 403 ? 90.243 79.024 62.702 1.00 22.58 403 GLY C N 1
ATOM 11023 C CA . GLY C 1 403 ? 91.658 78.716 62.540 1.00 23.14 403 GLY C CA 1
ATOM 11024 C C . GLY C 1 403 ? 92.436 79.628 61.608 1.00 23.56 403 GLY C C 1
ATOM 11025 O O . GLY C 1 403 ? 93.668 79.611 61.607 1.00 23.85 403 GLY C O 1
ATOM 11026 N N . GLN C 1 404 ? 91.734 80.411 60.800 1.00 23.87 404 GLN C N 1
ATOM 11027 C CA . GLN C 1 404 ? 92.398 81.327 59.880 1.00 24.09 404 GLN C CA 1
ATOM 11028 C C . GLN C 1 404 ? 92.841 82.568 60.655 1.00 24.13 404 GLN C C 1
ATOM 11029 O O . GLN C 1 404 ? 92.104 83.085 61.502 1.00 23.83 404 GLN C O 1
ATOM 11035 N N . PRO C 1 405 ? 94.055 83.064 60.376 1.00 23.96 405 PRO C N 1
ATOM 11036 C CA . PRO C 1 405 ? 94.587 84.245 61.063 1.00 23.81 405 PRO C CA 1
ATOM 11037 C C . PRO C 1 405 ? 94.008 85.594 60.654 1.00 23.63 405 PRO C C 1
ATOM 11038 O O . PRO C 1 405 ? 93.566 85.786 59.525 1.00 23.47 405 PRO C O 1
ATOM 11042 N N . PHE C 1 406 ? 94.031 86.524 61.601 1.00 23.41 406 PHE C N 1
ATOM 11043 C CA . PHE C 1 406 ? 93.580 87.889 61.381 1.00 23.27 406 PHE C CA 1
ATOM 11044 C C . PHE C 1 406 ? 94.510 88.414 60.284 1.00 23.03 406 PHE C C 1
ATOM 11045 O O . PHE C 1 406 ? 95.731 88.260 60.377 1.00 22.88 406 PHE C O 1
ATOM 11053 N N . ALA C 1 407 ? 93.935 89.003 59.242 1.00 22.78 407 ALA C N 1
ATOM 11054 C CA . ALA C 1 407 ? 94.734 89.504 58.135 1.00 22.51 407 ALA C CA 1
ATOM 11055 C C . ALA C 1 407 ? 94.058 90.610 57.350 1.00 22.35 407 ALA C C 1
ATOM 11056 O O . ALA C 1 407 ? 92.876 90.885 57.515 1.00 21.96 407 ALA C O 1
ATOM 11058 N N . ASN C 1 408 ? 94.840 91.257 56.493 1.00 22.24 408 ASN C N 1
ATOM 11059 C CA . ASN C 1 408 ? 94.322 92.298 55.628 1.00 22.21 408 ASN C CA 1
ATOM 11060 C C . ASN C 1 408 ? 93.503 93.394 56.304 1.00 21.89 408 ASN C C 1
ATOM 11061 O O . ASN C 1 408 ? 92.433 93.756 55.826 1.00 21.81 408 ASN C O 1
ATOM 11066 N N . TRP C 1 409 ? 94.011 93.931 57.406 1.00 21.72 409 TRP C N 1
ATOM 11067 C CA . TRP C 1 409 ? 93.309 95.004 58.094 1.00 21.65 409 TRP C CA 1
ATOM 11068 C C . TRP C 1 409 ? 93.401 96.302 57.301 1.00 21.64 409 TRP C C 1
ATOM 11069 O O . TRP C 1 409 ? 94.441 96.613 56.708 1.00 21.83 409 TRP C O 1
ATOM 11080 N N . TRP C 1 410 ? 92.305 97.050 57.293 1.00 21.51 410 TRP C N 1
ATOM 11081 C CA . TRP C 1 410 ? 92.248 98.342 56.617 1.00 21.31 410 TRP C CA 1
ATOM 11082 C C . TRP C 1 410 ? 91.344 99.254 57.427 1.00 21.51 410 TRP C C 1
ATOM 11083 O O . TRP C 1 410 ? 90.411 98.788 58.086 1.00 21.14 410 TRP C O 1
ATOM 11094 N N . ASP C 1 411 ? 91.634 100.550 57.403 1.00 21.66 411 ASP C N 1
ATOM 11095 C CA . ASP C 1 411 ? 90.775 101.517 58.075 1.00 22.10 411 ASP C CA 1
ATOM 11096 C C . ASP C 1 411 ? 90.971 102.877 57.417 1.00 22.10 411 ASP C C 1
ATOM 11097 O O . ASP C 1 411 ? 91.980 103.112 56.749 1.00 22.42 411 ASP C O 1
ATOM 11102 N N . ASN C 1 412 ? 89.990 103.757 57.570 1.00 21.93 412 ASN C N 1
ATOM 11103 C CA . ASN C 1 412 ? 90.058 105.085 56.968 1.00 21.86 412 ASN C CA 1
ATOM 11104 C C . ASN C 1 412 ? 90.506 106.140 57.985 1.00 21.80 412 ASN C C 1
ATOM 11105 O O . ASN C 1 412 ? 90.278 107.337 57.790 1.00 22.04 412 ASN C O 1
ATOM 11110 N N . GLY C 1 413 ? 91.144 105.683 59.060 1.00 21.69 413 GLY C N 1
ATOM 11111 C CA . GLY C 1 413 ? 91.610 106.579 60.108 1.00 21.54 413 GLY C CA 1
ATOM 11112 C C . GLY C 1 413 ? 90.476 107.130 60.959 1.00 21.29 413 GLY C C 1
ATOM 11113 O O . GLY C 1 413 ? 90.683 107.998 61.814 1.00 21.48 413 GLY C O 1
ATOM 11114 N N . SER C 1 414 ? 89.271 106.619 60.735 1.00 21.06 414 SER C N 1
ATOM 11115 C CA . SER C 1 414 ? 88.109 107.082 61.483 1.00 20.65 414 SER C CA 1
ATOM 11116 C C . SER C 1 414 ? 87.268 105.901 61.980 1.00 20.57 414 SER C C 1
ATOM 11117 O O . SER C 1 414 ? 87.707 105.152 62.848 1.00 20.44 414 SER C O 1
ATOM 11120 N N . ASN C 1 415 ? 86.078 105.728 61.411 1.00 20.31 415 ASN C N 1
ATOM 11121 C CA . ASN C 1 415 ? 85.184 104.650 61.827 1.00 20.22 415 ASN C CA 1
ATOM 11122 C C . ASN C 1 415 ? 84.840 103.623 60.744 1.00 20.28 415 ASN C C 1
ATOM 11123 O O . ASN C 1 415 ? 83.829 102.924 60.843 1.00 19.80 415 ASN C O 1
ATOM 11128 N N . GLN C 1 416 ? 85.658 103.557 59.696 1.00 20.28 416 GLN C N 1
ATOM 11129 C CA . GLN C 1 416 ? 85.447 102.576 58.640 1.00 20.13 416 GLN C CA 1
ATOM 11130 C C . GLN C 1 416 ? 86.627 101.630 58.782 1.00 20.29 416 GLN C C 1
ATOM 11131 O O . GLN C 1 416 ? 87.782 102.055 58.814 1.00 20.37 416 GLN C O 1
ATOM 11137 N N . VAL C 1 417 ? 86.321 100.344 58.881 1.00 20.05 417 VAL C N 1
ATOM 11138 C CA . VAL C 1 417 ? 87.332 99.321 59.094 1.00 20.32 417 VAL C CA 1
ATOM 11139 C C . VAL C 1 417 ? 87.007 98.053 58.303 1.00 19.99 417 VAL C C 1
ATOM 11140 O O . VAL C 1 417 ? 85.858 97.815 57.948 1.00 19.93 417 VAL C O 1
ATOM 11144 N N . ALA C 1 418 ? 88.026 97.249 58.030 1.00 19.80 418 ALA C N 1
ATOM 11145 C CA . ALA C 1 418 ? 87.835 95.996 57.308 1.00 19.72 418 ALA C CA 1
ATOM 11146 C C . ALA C 1 418 ? 88.966 95.049 57.638 1.00 19.78 418 ALA C C 1
ATOM 11147 O O . ALA C 1 418 ? 90.074 95.481 57.914 1.00 19.82 418 ALA C O 1
ATOM 11149 N N . PHE C 1 419 ? 88.679 93.752 57.633 1.00 19.67 419 PHE C N 1
ATOM 11150 C CA . PHE C 1 419 ? 89.717 92.762 57.869 1.00 19.76 419 PHE C CA 1
ATOM 11151 C C . PHE C 1 419 ? 89.242 91.389 57.443 1.00 19.83 419 PHE C C 1
ATOM 11152 O O . PHE C 1 419 ? 88.046 91.159 57.261 1.00 19.66 419 PHE C O 1
ATOM 11160 N N . GLY C 1 420 ? 90.192 90.483 57.259 1.00 20.06 420 GLY C N 1
ATOM 11161 C CA . GLY C 1 420 ? 89.827 89.145 56.847 1.00 20.45 420 GLY C CA 1
ATOM 11162 C C . GLY C 1 420 ? 90.385 88.079 57.753 1.00 20.80 420 GLY C C 1
ATOM 11163 O O . GLY C 1 420 ? 91.079 88.360 58.732 1.00 20.32 420 GLY C O 1
ATOM 11164 N N . ARG C 1 421 ? 90.045 86.839 57.426 1.00 21.45 421 ARG C N 1
ATOM 11165 C CA . ARG C 1 421 ? 90.521 85.689 58.165 1.00 22.19 421 ARG C CA 1
ATOM 11166 C C . ARG C 1 421 ? 91.155 84.754 57.154 1.00 22.28 421 ARG C C 1
ATOM 11167 O O . ARG C 1 421 ? 90.465 84.017 56.457 1.00 22.33 421 ARG C O 1
ATOM 11175 N N . GLY C 1 422 ? 92.478 84.800 57.076 1.00 22.51 422 GLY C N 1
ATOM 11176 C CA . GLY C 1 422 ? 93.175 83.969 56.120 1.00 22.71 422 GLY C CA 1
ATOM 11177 C C . GLY C 1 422 ? 92.590 84.211 54.741 1.00 22.78 422 GLY C C 1
ATOM 11178 O O . GLY C 1 422 ? 92.366 85.353 54.329 1.00 22.74 422 GLY C O 1
ATOM 11179 N N . ASN C 1 423 ? 92.318 83.125 54.030 1.00 22.92 423 ASN C N 1
ATOM 11180 C CA . ASN C 1 423 ? 91.760 83.211 52.693 1.00 23.07 423 ASN C CA 1
ATOM 11181 C C . ASN C 1 423 ? 90.340 82.666 52.709 1.00 22.89 423 ASN C C 1
ATOM 11182 O O . ASN C 1 423 ? 89.828 82.232 51.679 1.00 22.94 423 ASN C O 1
ATOM 11187 N N . ARG C 1 424 ? 89.693 82.707 53.872 1.00 22.57 424 ARG C N 1
ATOM 11188 C CA . ARG C 1 424 ? 88.345 82.168 53.979 1.00 22.33 424 ARG C CA 1
ATOM 11189 C C . ARG C 1 424 ? 87.225 83.154 54.263 1.00 21.58 424 ARG C C 1
ATOM 11190 O O . ARG C 1 424 ? 86.055 82.823 54.092 1.00 21.45 424 ARG C O 1
ATOM 11198 N N . GLY C 1 425 ? 87.566 84.368 54.682 1.00 20.98 425 GLY C N 1
ATOM 11199 C CA . GLY C 1 425 ? 86.519 85.335 54.957 1.00 20.15 425 GLY C CA 1
ATOM 11200 C C . GLY C 1 425 ? 86.990 86.774 55.037 1.00 19.60 425 GLY C C 1
ATOM 11201 O O . GLY C 1 425 ? 88.161 87.044 55.294 1.00 19.48 425 GLY C O 1
ATOM 11202 N N . PHE C 1 426 ? 86.068 87.703 54.814 1.00 19.18 426 PHE C N 1
ATOM 11203 C CA . PHE C 1 426 ? 86.396 89.126 54.867 1.00 18.65 426 PHE C CA 1
ATOM 11204 C C . PHE C 1 426 ? 85.173 89.925 55.310 1.00 18.24 426 PHE C C 1
ATOM 11205 O O . PHE C 1 426 ? 84.042 89.589 54.963 1.00 18.03 426 PHE C O 1
ATOM 11213 N N . ILE C 1 427 ? 85.401 90.992 56.071 1.00 18.11 427 ILE C N 1
ATOM 11214 C CA . ILE C 1 427 ? 84.301 91.810 56.567 1.00 17.88 427 ILE C CA 1
ATOM 11215 C C . ILE C 1 427 ? 84.691 93.286 56.491 1.00 17.69 427 ILE C C 1
ATOM 11216 O O . ILE C 1 427 ? 85.841 93.642 56.729 1.00 17.31 427 ILE C O 1
ATOM 11221 N N . VAL C 1 428 ? 83.723 94.126 56.141 1.00 17.51 428 VAL C N 1
ATOM 11222 C CA . VAL C 1 42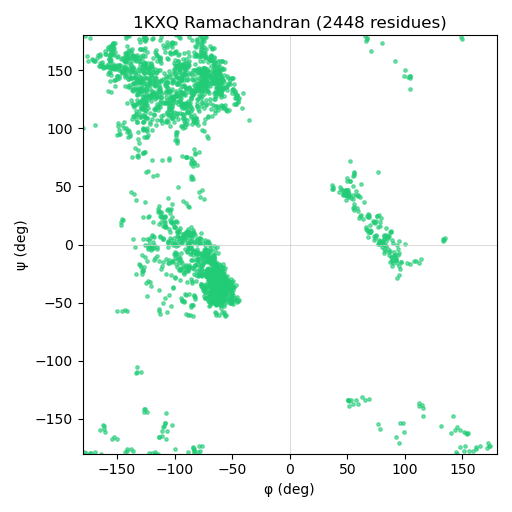8 ? 83.943 95.563 56.006 1.00 17.58 428 VAL C CA 1
ATOM 11223 C C . VAL C 1 428 ? 82.857 96.352 56.743 1.00 17.35 428 VAL C C 1
ATOM 11224 O O . VAL C 1 428 ? 81.669 96.106 56.542 1.00 17.22 428 VAL C O 1
ATOM 11228 N N . PHE C 1 429 ? 83.262 97.306 57.581 1.00 17.33 429 PHE C N 1
ATOM 11229 C CA . PHE C 1 429 ? 82.294 98.099 58.337 1.00 17.26 429 PHE C CA 1
ATOM 11230 C C . PHE C 1 429 ? 82.353 99.588 58.043 1.00 17.43 429 PHE C C 1
ATOM 11231 O O . PHE C 1 429 ? 83.435 100.145 57.858 1.00 17.39 429 PHE C O 1
ATOM 11239 N N . ASN C 1 430 ? 81.188 100.228 58.041 1.00 17.48 430 ASN C N 1
ATOM 11240 C CA . ASN C 1 430 ? 81.127 101.675 57.871 1.00 17.51 430 ASN C CA 1
ATOM 11241 C C . ASN C 1 430 ? 80.371 102.248 59.059 1.00 17.66 430 ASN C C 1
ATOM 11242 O O . ASN C 1 430 ? 79.137 102.247 59.067 1.00 17.49 430 ASN C O 1
ATOM 11247 N N . ASN C 1 431 ? 81.096 102.728 60.066 1.00 17.68 431 ASN C N 1
ATOM 11248 C CA . ASN C 1 431 ? 80.425 103.323 61.213 1.00 18.06 431 ASN C CA 1
ATOM 11249 C C . ASN C 1 431 ? 80.663 104.836 61.254 1.00 18.53 431 ASN C C 1
ATOM 11250 O O . ASN C 1 431 ? 80.575 105.464 62.304 1.00 18.42 431 ASN C O 1
ATOM 11255 N N . ASP C 1 432 ? 80.966 105.409 60.091 1.00 19.21 432 ASP C N 1
ATOM 11256 C CA . ASP C 1 432 ? 81.170 106.852 59.970 1.00 20.13 432 ASP C CA 1
ATOM 11257 C C . ASP C 1 432 ? 79.885 107.463 59.422 1.00 20.92 432 ASP C C 1
ATOM 11258 O O . ASP C 1 432 ? 79.016 106.752 58.904 1.00 21.37 432 ASP C O 1
ATOM 11263 N N . ASP C 1 433 ? 79.770 108.780 59.527 1.00 21.70 433 ASP C N 1
ATOM 11264 C CA . ASP C 1 433 ? 78.588 109.476 59.044 1.00 22.54 433 ASP C CA 1
ATOM 11265 C C . ASP C 1 433 ? 78.699 109.870 57.575 1.00 22.93 433 ASP C C 1
ATOM 11266 O O . ASP C 1 433 ? 78.180 110.903 57.166 1.00 23.21 433 ASP C O 1
ATOM 11271 N N . TRP C 1 434 ? 79.390 109.052 56.789 1.00 23.04 434 TRP C N 1
ATOM 11272 C CA . TRP C 1 434 ? 79.526 109.306 55.362 1.00 23.22 434 TRP C CA 1
ATOM 11273 C C . TRP C 1 434 ? 79.747 107.986 54.638 1.00 23.62 434 TRP C C 1
ATOM 11274 O O . TRP C 1 434 ? 80.027 106.956 55.265 1.00 23.26 434 TRP C O 1
ATOM 11285 N N . GLN C 1 435 ? 79.622 108.019 53.318 1.00 24.12 435 GLN C N 1
ATOM 11286 C CA . GLN C 1 435 ? 79.762 106.823 52.499 1.00 24.90 435 GLN C CA 1
ATOM 11287 C C . GLN C 1 435 ? 81.135 106.156 52.520 1.00 24.64 435 GLN C C 1
ATOM 11288 O O . GLN C 1 435 ? 82.176 106.816 52.591 1.00 24.64 435 GLN C O 1
ATOM 11294 N N . LEU C 1 436 ? 81.129 104.830 52.475 1.00 24.29 436 LEU C N 1
ATOM 11295 C CA . LEU C 1 436 ? 82.367 104.072 52.417 1.00 24.23 436 LEU C CA 1
ATOM 11296 C C . LEU C 1 436 ? 82.427 103.649 50.953 1.00 24.43 436 LEU C C 1
ATOM 11297 O O . LEU C 1 436 ? 81.463 103.088 50.427 1.00 24.26 436 LEU C O 1
ATOM 11302 N N . SER C 1 437 ? 83.540 103.944 50.298 1.00 24.69 437 SER C N 1
ATOM 11303 C CA . SER C 1 437 ? 83.724 103.622 48.884 1.00 25.20 437 SER C CA 1
ATOM 11304 C C . SER C 1 437 ? 85.204 103.334 48.686 1.00 25.48 437 SER C C 1
ATOM 11305 O O . SER C 1 437 ? 86.005 104.254 48.494 1.00 25.41 437 SER C O 1
ATOM 11308 N N . SER C 1 438 ? 85.566 102.056 48.738 1.00 25.55 438 SER C N 1
ATOM 11309 C CA . SER C 1 438 ? 86.959 101.665 48.605 1.00 25.80 438 SER C CA 1
ATOM 11310 C C . SER C 1 438 ? 87.165 100.291 47.988 1.00 25.85 438 SER C C 1
ATOM 11311 O O . SER C 1 438 ? 86.305 99.413 48.072 1.00 25.75 438 SER C O 1
ATOM 11314 N N . THR C 1 439 ? 88.329 100.117 47.380 1.00 25.80 439 THR C N 1
ATOM 11315 C CA . THR C 1 439 ? 88.705 98.845 46.796 1.00 25.94 439 THR C CA 1
ATOM 11316 C C . THR C 1 439 ? 89.670 98.245 47.808 1.00 25.88 439 THR C C 1
ATOM 11317 O O . THR C 1 439 ? 90.721 98.820 48.091 1.00 25.72 439 THR C O 1
ATOM 11321 N N . LEU C 1 440 ? 89.307 97.096 48.372 1.00 25.81 440 LEU C N 1
ATOM 11322 C CA . LEU C 1 440 ? 90.146 96.467 49.382 1.00 25.78 440 LEU C CA 1
ATOM 11323 C C . LEU C 1 440 ? 90.583 95.058 49.037 1.00 25.72 440 LEU C C 1
ATOM 11324 O O . LEU C 1 440 ? 89.892 94.337 48.322 1.00 25.60 440 LEU C O 1
ATOM 11329 N N . GLN C 1 441 ? 91.737 94.676 49.567 1.00 25.58 441 GLN C N 1
ATOM 11330 C CA . GLN C 1 441 ? 92.271 93.340 49.377 1.00 25.51 441 GLN C CA 1
ATOM 11331 C C . GLN C 1 441 ? 91.515 92.463 50.366 1.00 25.57 441 GLN C C 1
ATOM 11332 O O . GLN C 1 441 ? 91.626 92.653 51.584 1.00 25.58 441 GLN C O 1
ATOM 11338 N N . THR C 1 442 ? 90.752 91.507 49.846 1.00 25.66 442 THR C N 1
ATOM 11339 C CA . THR C 1 442 ? 89.959 90.624 50.690 1.00 25.53 442 THR C CA 1
ATOM 11340 C C . THR C 1 442 ? 90.712 89.386 51.143 1.00 25.60 442 THR C C 1
ATOM 11341 O O . THR C 1 442 ? 90.348 88.774 52.142 1.00 25.51 442 THR C O 1
ATOM 11345 N N . GLY C 1 443 ? 91.757 89.021 50.407 1.00 25.48 443 GLY C N 1
ATOM 11346 C CA . GLY C 1 443 ? 92.527 87.836 50.736 1.00 25.49 443 GLY C CA 1
ATOM 11347 C C . GLY C 1 443 ? 91.809 86.590 50.241 1.00 25.48 443 GLY C C 1
ATOM 11348 O O . GLY C 1 443 ? 92.280 85.470 50.424 1.00 25.51 443 GLY C O 1
ATOM 11349 N N . LEU C 1 444 ? 90.663 86.788 49.602 1.00 25.64 444 LEU C N 1
ATOM 11350 C CA . LEU C 1 444 ? 89.859 85.680 49.093 1.00 25.83 444 LEU C CA 1
ATOM 11351 C C . LEU C 1 444 ? 90.085 85.361 47.624 1.00 25.83 444 LEU C C 1
ATOM 11352 O O . LEU C 1 444 ? 90.492 86.222 46.842 1.00 25.71 444 LEU C O 1
ATOM 11357 N N . PRO C 1 445 ? 89.821 84.107 47.233 1.00 25.65 445 PRO C N 1
ATOM 11358 C CA . PRO C 1 445 ? 89.988 83.692 45.837 1.00 25.52 445 PRO C CA 1
ATOM 11359 C C . PRO C 1 445 ? 88.984 84.474 44.997 1.00 25.39 445 PRO C C 1
ATOM 11360 O O . PRO C 1 445 ? 87.901 84.809 45.478 1.00 25.27 445 PRO C O 1
ATOM 11364 N N . GLY C 1 446 ? 89.337 84.768 43.747 1.00 25.30 446 GLY C N 1
ATOM 11365 C CA . GLY C 1 446 ? 88.435 85.508 42.887 1.00 25.23 446 GLY C CA 1
ATOM 11366 C C . GLY C 1 446 ? 87.117 84.790 42.711 1.00 25.18 446 GLY C C 1
ATOM 11367 O O . GLY C 1 446 ? 87.059 83.558 42.788 1.00 25.30 446 GLY C O 1
ATOM 11368 N N . GLY C 1 447 ? 86.060 85.557 42.471 1.00 24.93 447 GLY C N 1
ATOM 11369 C CA . GLY C 1 447 ? 84.741 84.978 42.279 1.00 24.86 447 GLY C CA 1
ATOM 11370 C C . GLY C 1 447 ? 83.639 85.932 42.699 1.00 24.70 447 GLY C C 1
ATOM 11371 O O . GLY C 1 447 ? 83.916 87.068 43.070 1.00 24.90 447 GLY C O 1
ATOM 11372 N N . THR C 1 448 ? 82.388 85.486 42.616 1.00 24.35 448 THR C N 1
ATOM 11373 C CA . THR C 1 448 ? 81.250 86.306 43.024 1.00 24.01 448 THR C CA 1
ATOM 11374 C C . THR C 1 448 ? 80.761 85.727 44.344 1.00 23.56 448 THR C C 1
ATOM 11375 O O . THR C 1 448 ? 80.446 84.539 44.425 1.00 23.59 448 THR C O 1
ATOM 11379 N N . TYR C 1 449 ? 80.701 86.577 45.367 1.00 22.86 449 TYR C N 1
ATOM 11380 C CA . TYR C 1 449 ? 80.300 86.167 46.710 1.00 22.17 449 TYR C CA 1
ATOM 11381 C C . TYR C 1 449 ? 79.036 86.863 47.186 1.00 21.88 449 TYR C C 1
ATOM 11382 O O . TYR C 1 449 ? 78.830 88.043 46.930 1.00 21.79 449 TYR C O 1
ATOM 11391 N N . CYS C 1 450 ? 78.198 86.134 47.911 1.00 21.33 450 CYS C N 1
ATOM 11392 C CA . CYS C 1 450 ? 76.985 86.724 48.436 1.00 20.83 450 CYS C CA 1
ATOM 11393 C C . CYS C 1 450 ? 77.322 87.403 49.754 1.00 20.22 450 CYS C C 1
ATOM 11394 O O . CYS C 1 450 ? 78.008 86.810 50.585 1.00 19.68 450 CYS C O 1
ATOM 11397 N N . ASP C 1 451 ? 76.863 88.641 49.922 1.00 19.48 451 ASP C N 1
ATOM 11398 C CA . ASP C 1 451 ? 77.059 89.381 51.174 1.00 18.97 451 ASP C CA 1
ATOM 11399 C C . ASP C 1 451 ? 76.075 88.721 52.133 1.00 18.88 451 ASP C C 1
ATOM 11400 O O . ASP C 1 451 ? 74.866 88.772 51.911 1.00 18.85 451 ASP C O 1
ATOM 11405 N N . VAL C 1 452 ? 76.582 88.117 53.202 1.00 18.65 452 VAL C N 1
ATOM 11406 C CA . VAL C 1 452 ? 75.703 87.416 54.127 1.00 18.47 452 VAL C CA 1
ATOM 11407 C C . VAL C 1 452 ? 75.025 88.305 55.163 1.00 18.20 452 VAL C C 1
ATOM 11408 O O . VAL C 1 452 ? 74.285 87.821 56.010 1.00 18.17 452 VAL C O 1
ATOM 11412 N N . ILE C 1 453 ? 75.262 89.612 55.091 1.00 17.84 453 ILE C N 1
ATOM 11413 C CA . ILE C 1 453 ? 74.607 90.512 56.020 1.00 17.62 453 ILE C CA 1
ATOM 11414 C C . ILE C 1 453 ? 73.286 90.965 55.412 1.00 17.90 453 ILE C C 1
ATOM 11415 O O . ILE C 1 453 ? 72.252 90.998 56.090 1.00 17.66 453 ILE C O 1
ATOM 11420 N N . SER C 1 454 ? 73.317 91.295 54.123 1.00 18.29 454 SER C N 1
ATOM 11421 C CA . SER C 1 454 ? 72.119 91.740 53.419 1.00 18.72 454 SER C CA 1
ATOM 11422 C C . SER C 1 454 ? 71.283 90.577 52.892 1.00 19.20 454 SER C C 1
ATOM 11423 O O . SER C 1 454 ? 70.102 90.738 52.609 1.00 19.09 454 SER C O 1
ATOM 11426 N N . GLY C 1 455 ? 71.895 89.410 52.753 1.00 19.66 455 GLY C N 1
ATOM 11427 C CA . GLY C 1 455 ? 71.143 88.283 52.236 1.00 20.27 455 GLY C CA 1
ATOM 11428 C C . GLY C 1 455 ? 71.798 86.936 52.452 1.00 20.72 455 GLY C C 1
ATOM 11429 O O . GLY C 1 455 ? 72.655 86.777 53.326 1.00 20.37 455 GLY C O 1
ATOM 11430 N N . ASP C 1 456 ? 71.378 85.968 51.641 1.00 20.97 456 ASP C N 1
ATOM 11431 C CA . ASP C 1 456 ? 71.877 84.606 51.717 1.00 21.55 456 ASP C CA 1
ATOM 11432 C C . ASP C 1 456 ? 72.127 84.027 50.336 1.00 21.89 456 ASP C C 1
ATOM 11433 O O . ASP C 1 456 ? 71.625 84.534 49.329 1.00 21.88 456 ASP C O 1
ATOM 11438 N N . LYS C 1 457 ? 72.916 82.961 50.301 1.00 22.08 457 LYS C N 1
ATOM 11439 C CA . LYS C 1 457 ? 73.157 82.241 49.066 1.00 22.57 457 LYS C CA 1
ATOM 11440 C C . LYS C 1 457 ? 72.051 81.184 49.148 1.00 22.66 457 LYS C C 1
ATOM 11441 O O . LYS C 1 457 ? 72.009 80.409 50.096 1.00 22.63 457 LYS C O 1
ATOM 11447 N N . VAL C 1 458 ? 71.126 81.200 48.197 1.00 22.74 458 VAL C N 1
ATOM 11448 C CA . VAL C 1 458 ? 70.027 80.236 48.165 1.00 22.91 458 VAL C CA 1
ATOM 11449 C C . VAL C 1 458 ? 70.074 79.585 46.791 1.00 22.99 458 VAL C C 1
ATOM 11450 O O . VAL C 1 458 ? 69.868 80.238 45.771 1.00 22.54 458 VAL C O 1
ATOM 11454 N N . GLY C 1 459 ? 70.344 78.287 46.767 1.00 23.32 459 GLY C N 1
ATOM 11455 C CA . GLY C 1 459 ? 70.468 77.617 45.491 1.00 24.26 459 GLY C CA 1
ATOM 11456 C C . GLY C 1 459 ? 71.738 78.182 44.881 1.00 24.88 459 GLY C C 1
ATOM 11457 O O . GLY C 1 459 ? 72.762 78.292 45.562 1.00 24.73 459 GLY C O 1
ATOM 11458 N N . ASN C 1 460 ? 71.692 78.573 43.614 1.00 25.42 460 ASN C N 1
ATOM 11459 C CA . ASN C 1 460 ? 72.899 79.119 43.001 1.00 26.22 460 ASN C CA 1
ATOM 11460 C C . ASN C 1 460 ? 72.816 80.634 42.829 1.00 26.14 460 ASN C C 1
ATOM 11461 O O . ASN C 1 460 ? 73.410 81.197 41.910 1.00 26.25 460 ASN C O 1
ATOM 11466 N N . SER C 1 461 ? 72.098 81.301 43.727 1.00 25.89 461 SER C N 1
ATOM 11467 C CA . SER C 1 461 ? 71.964 82.745 43.637 1.00 25.70 461 SER C CA 1
ATOM 11468 C C . SER C 1 461 ? 72.095 83.408 44.996 1.00 25.28 461 SER C C 1
ATOM 11469 O O . SER C 1 461 ? 72.091 82.741 46.026 1.00 24.98 461 SER C O 1
ATOM 11472 N N . CYS C 1 462 ? 72.223 84.732 44.977 1.00 24.80 462 CYS C N 1
ATOM 11473 C CA . CYS C 1 462 ? 72.317 85.531 46.193 1.00 24.43 462 CYS C CA 1
ATOM 11474 C C . CYS C 1 462 ? 70.995 86.268 46.314 1.00 24.28 462 CYS C C 1
ATOM 11475 O O . CYS C 1 462 ? 70.416 86.661 45.303 1.00 24.47 462 CYS C O 1
ATOM 11478 N N . THR C 1 463 ? 70.520 86.473 47.537 1.00 23.96 463 THR C N 1
ATOM 11479 C CA . THR C 1 463 ? 69.269 87.192 47.736 1.00 23.67 463 THR C CA 1
ATOM 11480 C C . THR C 1 463 ? 69.534 88.656 48.070 1.00 23.74 463 THR C C 1
ATOM 11481 O O . THR C 1 463 ? 68.617 89.479 48.065 1.00 23.74 463 THR C O 1
ATOM 11485 N N . GLY C 1 464 ? 70.790 88.973 48.371 1.00 23.73 464 GLY C N 1
ATOM 11486 C CA . GLY C 1 464 ? 71.140 90.339 48.708 1.00 23.77 464 GLY C CA 1
ATOM 11487 C C . GLY C 1 464 ? 72.274 90.852 47.849 1.00 23.99 464 GLY C C 1
ATOM 11488 O O . GLY C 1 464 ? 72.386 90.512 46.670 1.00 23.65 464 GLY C O 1
ATOM 11489 N N . ILE C 1 465 ? 73.130 91.664 48.450 1.00 23.98 465 ILE C N 1
ATOM 11490 C CA . ILE C 1 465 ? 74.255 92.246 47.744 1.00 24.42 465 ILE C CA 1
ATOM 11491 C C . ILE C 1 465 ? 75.249 91.185 47.285 1.00 24.63 465 ILE C C 1
ATOM 11492 O O . ILE C 1 465 ? 75.453 90.175 47.957 1.00 24.42 465 ILE C O 1
ATOM 11497 N N . LYS C 1 466 ? 75.838 91.412 46.116 1.00 25.00 466 LYS C N 1
ATOM 11498 C CA . LYS C 1 466 ? 76.835 90.506 45.575 1.00 25.65 466 LYS C CA 1
ATOM 11499 C C . LYS C 1 466 ? 78.142 91.272 45.560 1.00 25.75 466 LYS C C 1
ATOM 11500 O O . LYS C 1 466 ? 78.167 92.462 45.246 1.00 25.79 466 LYS C O 1
ATOM 11506 N N . VAL C 1 467 ? 79.225 90.594 45.909 1.00 25.98 467 VAL C N 1
ATOM 11507 C CA . VAL C 1 467 ? 80.531 91.218 45.916 1.00 26.24 467 VAL C CA 1
ATOM 11508 C C . VAL C 1 467 ? 81.400 90.508 44.887 1.00 26.85 467 VAL C C 1
ATOM 11509 O O . VAL C 1 467 ? 81.549 89.281 44.922 1.00 26.71 467 VAL C O 1
ATOM 11513 N N . TYR C 1 468 ? 81.960 91.272 43.955 1.00 27.40 468 TYR C N 1
ATOM 11514 C CA . TYR C 1 468 ? 82.812 90.678 42.942 1.00 28.24 468 TYR C CA 1
ATOM 11515 C C . TYR C 1 468 ? 84.276 90.835 43.314 1.00 28.26 468 TYR C C 1
ATOM 11516 O O . TYR C 1 468 ? 84.797 91.950 43.356 1.00 28.32 468 TYR C O 1
ATOM 11525 N N . VAL C 1 469 ? 84.935 89.719 43.599 1.00 28.51 469 VAL C N 1
ATOM 11526 C CA . VAL C 1 469 ? 86.347 89.743 43.941 1.00 28.88 469 VAL C CA 1
ATOM 11527 C C . VAL C 1 469 ? 87.117 89.327 42.692 1.00 29.17 469 VAL C C 1
ATOM 11528 O O . VAL C 1 469 ? 86.857 88.274 42.105 1.00 29.05 469 VAL C O 1
ATOM 11532 N N . SER C 1 470 ? 88.066 90.155 42.281 1.00 29.52 470 SER C N 1
ATOM 11533 C CA . SER C 1 470 ? 88.837 89.845 41.089 1.00 29.82 470 SER C CA 1
ATOM 11534 C C . SER C 1 470 ? 89.928 88.839 41.412 1.00 29.80 470 SER C C 1
ATOM 11535 O O . SER C 1 470 ? 90.148 88.483 42.570 1.00 29.67 470 SER C O 1
ATOM 11538 N N . SER C 1 471 ? 90.599 88.374 40.370 1.00 29.78 471 SER C N 1
ATOM 11539 C CA . SER C 1 471 ? 91.667 87.397 40.500 1.00 29.85 471 SER C CA 1
ATOM 11540 C C . SER C 1 471 ? 92.704 87.760 41.555 1.00 29.72 471 SER C C 1
ATOM 11541 O O . SER C 1 471 ? 93.226 86.881 42.240 1.00 29.78 471 SER C O 1
ATOM 11544 N N . ASP C 1 472 ? 93.010 89.049 41.685 1.00 29.52 472 ASP C N 1
ATOM 11545 C CA . ASP C 1 472 ? 94.016 89.482 42.656 1.00 29.27 472 ASP C CA 1
ATOM 11546 C C . ASP C 1 472 ? 93.475 89.587 44.079 1.00 28.76 472 ASP C C 1
ATOM 11547 O O . ASP C 1 472 ? 94.189 90.000 44.989 1.00 28.79 472 ASP C O 1
ATOM 11552 N N . GLY C 1 473 ? 92.214 89.211 44.268 1.00 28.20 473 GLY C N 1
ATOM 11553 C CA . GLY C 1 473 ? 91.639 89.252 45.602 1.00 27.41 473 GLY C CA 1
ATOM 11554 C C . GLY C 1 473 ? 91.091 90.587 46.065 1.00 26.94 473 GLY C C 1
ATOM 11555 O O . GLY C 1 473 ? 90.653 90.711 47.211 1.00 26.72 473 GLY C O 1
ATOM 11556 N N . THR C 1 474 ? 91.114 91.593 45.196 1.00 26.42 474 THR C N 1
ATOM 11557 C CA . THR C 1 474 ? 90.589 92.899 45.573 1.00 25.97 474 THR C CA 1
ATOM 11558 C C . THR C 1 474 ? 89.130 93.009 45.166 1.00 25.67 474 THR C C 1
ATOM 11559 O O . THR C 1 474 ? 88.676 92.327 44.241 1.00 25.58 474 THR C O 1
ATOM 11563 N N . ALA C 1 475 ? 88.388 93.863 45.858 1.00 25.32 475 ALA C N 1
ATOM 11564 C CA . ALA C 1 475 ? 86.984 94.064 45.532 1.00 25.28 475 ALA C CA 1
ATOM 11565 C C . ALA C 1 475 ? 86.553 95.470 45.903 1.00 25.41 475 ALA C C 1
ATOM 11566 O O . ALA C 1 475 ? 87.092 96.068 46.830 1.00 25.45 475 ALA C O 1
ATOM 11568 N N . GLN C 1 476 ? 85.575 95.988 45.172 1.00 25.60 476 GLN C N 1
ATOM 11569 C CA . GLN C 1 476 ? 85.057 97.319 45.420 1.00 25.95 476 GLN C CA 1
ATOM 11570 C C . GLN C 1 476 ? 83.892 97.236 46.395 1.00 25.52 476 GLN C C 1
ATOM 11571 O O . GLN C 1 476 ? 82.956 96.455 46.212 1.00 25.52 476 GLN C O 1
ATOM 11577 N N . PHE C 1 477 ? 83.959 98.044 47.441 1.00 25.02 477 PHE C N 1
ATOM 11578 C CA . PHE C 1 477 ? 82.912 98.069 48.448 1.00 24.62 477 PHE C CA 1
ATOM 11579 C C . PHE C 1 477 ? 82.309 99.463 48.513 1.00 24.71 477 PHE C C 1
ATOM 11580 O O . PHE C 1 477 ? 83.031 100.461 48.563 1.00 24.99 477 PHE C O 1
ATOM 11588 N N . SER C 1 478 ? 80.984 99.525 48.491 1.00 24.92 478 SER C N 1
ATOM 11589 C CA . SER C 1 478 ? 80.256 100.790 48.555 1.00 25.28 478 SER C CA 1
ATOM 11590 C C . SER C 1 478 ? 79.156 100.636 49.583 1.00 25.21 478 SER C C 1
ATOM 11591 O O . SER C 1 478 ? 78.150 99.972 49.324 1.00 25.08 478 SER C O 1
ATOM 11594 N N . ILE C 1 479 ? 79.352 101.250 50.747 1.00 25.04 479 ILE C N 1
ATOM 11595 C CA . ILE C 1 479 ? 78.383 101.168 51.833 1.00 25.00 479 ILE C CA 1
ATOM 11596 C C . ILE C 1 479 ? 77.984 102.563 52.308 1.00 24.84 479 ILE C C 1
ATOM 11597 O O . ILE C 1 479 ? 78.826 103.330 52.773 1.00 24.62 479 ILE C O 1
ATOM 11602 N N . SER C 1 480 ? 76.699 102.877 52.190 1.00 24.63 480 SER C N 1
ATOM 11603 C CA . SER C 1 480 ? 76.180 104.164 52.619 1.00 24.37 480 SER C CA 1
ATOM 11604 C C . SER C 1 480 ? 76.010 104.166 54.130 1.00 24.10 480 SER C C 1
ATOM 11605 O O . SER C 1 480 ? 75.713 103.121 54.723 1.00 23.73 480 SER C O 1
ATOM 11608 N N . ASN C 1 481 ? 76.194 105.330 54.754 1.00 23.69 481 ASN C N 1
ATOM 11609 C CA . ASN C 1 481 ? 76.021 105.424 56.202 1.00 23.58 481 ASN C CA 1
ATOM 11610 C C . ASN C 1 481 ? 74.539 105.367 56.554 1.00 23.46 481 ASN C C 1
ATOM 11611 O O . ASN C 1 481 ? 74.180 105.257 57.724 1.00 23.30 481 ASN C O 1
ATOM 11616 N N . SER C 1 482 ? 73.677 105.432 55.542 1.00 23.45 482 SER C N 1
ATOM 11617 C CA . SER C 1 482 ? 72.239 105.345 55.787 1.00 23.61 482 SER C CA 1
ATOM 11618 C C . SER C 1 482 ? 71.731 103.923 55.528 1.00 23.33 482 SER C C 1
ATOM 11619 O O . SER C 1 482 ? 70.534 103.654 55.621 1.00 23.04 482 SER C O 1
ATOM 11622 N N . ALA C 1 483 ? 72.640 103.012 55.205 1.00 23.29 483 ALA C N 1
ATOM 11623 C CA . ALA C 1 483 ? 72.245 101.626 54.964 1.00 23.47 483 ALA C CA 1
ATOM 11624 C C . ALA C 1 483 ? 71.677 101.006 56.251 1.00 23.58 483 ALA C C 1
ATOM 11625 O O . ALA C 1 483 ? 72.116 101.318 57.359 1.00 23.52 483 ALA C O 1
ATOM 11627 N N . GLU C 1 484 ? 70.688 100.135 56.093 1.00 23.79 484 GLU C N 1
ATOM 11628 C CA . GLU C 1 484 ? 70.059 99.464 57.226 1.00 23.78 484 GLU C CA 1
ATOM 11629 C C . GLU C 1 484 ? 71.118 98.764 58.074 1.00 22.95 484 GLU C C 1
ATOM 11630 O O . GLU C 1 484 ? 71.105 98.871 59.297 1.00 23.00 484 GLU C O 1
ATOM 11636 N N . ASP C 1 485 ? 72.032 98.053 57.420 1.00 21.86 485 ASP C N 1
ATOM 11637 C CA . ASP C 1 485 ? 73.138 97.393 58.104 1.00 20.95 485 ASP C CA 1
ATOM 11638 C C . ASP C 1 485 ? 74.357 97.889 57.360 1.00 20.28 485 ASP C C 1
ATOM 11639 O O . ASP C 1 485 ? 74.629 97.462 56.239 1.00 20.37 485 ASP C O 1
ATOM 11644 N N . PRO C 1 486 ? 75.111 98.807 57.976 1.00 19.46 486 PRO C N 1
ATOM 11645 C CA . PRO C 1 486 ? 76.299 99.357 57.327 1.00 18.93 486 PRO C CA 1
ATOM 11646 C C . PRO C 1 486 ? 77.566 98.507 57.346 1.00 18.32 486 PRO C C 1
ATOM 11647 O O . PRO C 1 486 ? 78.650 99.004 57.633 1.00 18.17 486 PRO C O 1
ATOM 11651 N N . PHE C 1 487 ? 77.430 97.219 57.047 1.00 17.71 487 PHE C N 1
ATOM 11652 C CA . PHE C 1 487 ? 78.594 96.351 56.994 1.00 17.43 487 PHE C CA 1
ATOM 11653 C C . PHE C 1 487 ? 78.307 95.166 56.088 1.00 17.22 487 PHE C C 1
ATOM 11654 O O . PHE C 1 487 ? 77.150 94.785 55.897 1.00 17.19 487 PHE C O 1
ATOM 11662 N N . ILE C 1 488 ? 79.366 94.635 55.493 1.00 17.05 488 ILE C N 1
ATOM 11663 C CA . ILE C 1 488 ? 79.265 93.533 54.541 1.00 17.07 488 ILE C CA 1
ATOM 11664 C C . ILE C 1 488 ? 80.227 92.428 54.904 1.00 16.89 488 ILE C C 1
ATOM 11665 O O . ILE C 1 488 ? 81.329 92.683 55.375 1.00 16.30 488 ILE C O 1
ATOM 11670 N N . ALA C 1 489 ? 79.806 91.189 54.680 1.00 16.88 489 ALA C N 1
ATOM 11671 C CA . ALA C 1 489 ? 80.655 90.058 54.995 1.00 17.19 489 ALA C CA 1
ATOM 11672 C C . ALA C 1 489 ? 80.493 88.969 53.952 1.00 17.35 489 ALA C C 1
ATOM 11673 O O . ALA C 1 489 ? 79.373 88.651 53.551 1.00 17.45 489 ALA C O 1
ATOM 11675 N N . ILE C 1 490 ? 81.618 88.398 53.535 1.00 18.00 490 ILE C N 1
ATOM 11676 C CA . ILE C 1 490 ? 81.629 87.313 52.556 1.00 18.31 490 ILE C CA 1
ATOM 11677 C C . ILE C 1 490 ? 82.601 86.245 53.028 1.00 18.65 490 ILE C C 1
ATOM 11678 O O . ILE C 1 490 ? 83.542 86.526 53.764 1.00 18.64 490 ILE C O 1
ATOM 11683 N N . HIS C 1 491 ? 82.369 85.005 52.628 1.00 18.83 491 HIS C N 1
ATOM 11684 C CA . HIS C 1 491 ? 83.265 83.944 53.043 1.00 19.33 491 HIS C CA 1
ATOM 11685 C C . HIS C 1 491 ? 83.237 82.803 52.037 1.00 19.72 491 HIS C C 1
ATOM 11686 O O . HIS C 1 491 ? 82.418 82.796 51.118 1.00 19.58 491 HIS C O 1
ATOM 11693 N N . ALA C 1 492 ? 84.143 81.850 52.226 1.00 20.28 492 ALA C N 1
ATOM 11694 C CA . ALA C 1 492 ? 84.288 80.718 51.317 1.00 20.87 492 ALA C CA 1
ATOM 11695 C C . ALA C 1 492 ? 82.989 80.015 50.954 1.00 21.36 492 ALA C C 1
ATOM 11696 O O . ALA C 1 492 ? 82.813 79.579 49.813 1.00 21.32 492 ALA C O 1
ATOM 11698 N N . GLU C 1 493 ? 82.067 79.919 51.903 1.00 21.76 493 GLU C N 1
ATOM 11699 C CA . GLU C 1 493 ? 80.814 79.240 51.629 1.00 22.41 493 GLU C CA 1
ATOM 11700 C C . GLU C 1 493 ? 79.675 80.144 51.155 1.00 22.54 493 GLU C C 1
ATOM 11701 O O . GLU C 1 493 ? 78.534 79.699 51.046 1.00 22.84 493 GLU C O 1
ATOM 11707 N N . SER C 1 494 ? 79.978 81.407 50.863 1.00 22.64 494 SER C N 1
ATOM 11708 C CA . SER C 1 494 ? 78.951 82.316 50.358 1.00 23.06 494 SER C CA 1
ATOM 11709 C C . SER C 1 494 ? 79.262 82.605 48.885 1.00 23.31 494 SER C C 1
ATOM 11710 O O . SER C 1 494 ? 78.591 83.403 48.232 1.00 23.14 494 SER C O 1
ATOM 11713 N N . LYS C 1 495 ? 80.282 81.926 48.368 1.00 24.08 495 LYS C N 1
ATOM 11714 C CA . LYS C 1 495 ? 80.687 82.100 46.977 1.00 24.63 495 LYS C CA 1
ATOM 11715 C C . LYS C 1 495 ? 79.764 81.361 46.014 1.00 24.95 495 LYS C C 1
ATOM 11716 O O . LYS C 1 495 ? 79.369 80.225 46.264 1.00 25.15 495 LYS C O 1
ATOM 11722 N N . LEU C 1 496 ? 79.417 82.014 44.915 1.00 25.20 496 LEU C N 1
ATOM 11723 C CA . LEU C 1 496 ? 78.556 81.392 43.921 1.00 25.95 496 LEU C CA 1
ATOM 11724 C C . LEU C 1 496 ? 79.385 80.446 43.069 1.00 26.52 496 LEU C C 1
ATOM 11725 O O . LEU C 1 496 ? 80.619 80.638 43.000 1.00 26.25 496 LEU C O 1
ATOM 11731 N N . GLN D 1 1 ? 67.125 50.423 41.151 1.00 17.83 1 GLN D N 1
ATOM 11732 C CA . GLN D 1 1 ? 65.782 51.038 41.015 1.00 17.21 1 GLN D CA 1
ATOM 11733 C C . GLN D 1 1 ? 64.824 50.658 42.137 1.00 16.53 1 GLN D C 1
ATOM 11734 O O . GLN D 1 1 ? 63.842 51.353 42.364 1.00 16.00 1 GLN D O 1
ATOM 11740 N N . TYR D 1 2 ? 65.114 49.573 42.852 1.00 15.29 2 TYR D N 1
ATOM 11741 C CA . TYR D 1 2 ? 64.219 49.125 43.921 1.00 14.74 2 TYR D CA 1
ATOM 11742 C C . TYR D 1 2 ? 64.613 49.633 45.288 1.00 14.23 2 TYR D C 1
ATOM 11743 O O . TYR D 1 2 ? 63.800 49.659 46.210 1.00 13.85 2 TYR D O 1
ATOM 11752 N N . ALA D 1 3 ? 65.874 50.030 45.408 1.00 13.99 3 ALA D N 1
ATOM 11753 C CA . ALA D 1 3 ? 66.432 50.539 46.653 1.00 13.92 3 ALA D CA 1
ATOM 11754 C C . ALA D 1 3 ? 66.020 51.994 46.852 1.00 13.61 3 ALA D C 1
ATOM 11755 O O . ALA D 1 3 ? 66.262 52.826 45.990 1.00 13.31 3 ALA D O 1
ATOM 11757 N N . PRO D 1 4 ? 65.402 52.321 47.998 1.00 13.77 4 PRO D N 1
ATOM 11758 C CA . PRO D 1 4 ? 64.990 53.709 48.237 1.00 13.46 4 PRO D CA 1
ATOM 11759 C C . PRO D 1 4 ? 66.138 54.708 48.391 1.00 13.27 4 PRO D C 1
ATOM 11760 O O . PRO D 1 4 ? 65.938 55.901 48.202 1.00 12.90 4 PRO D O 1
ATOM 11764 N N . GLN D 1 5 ? 67.324 54.222 48.758 1.00 12.80 5 GLN D N 1
ATOM 11765 C CA . GLN D 1 5 ? 68.505 55.078 48.948 1.00 13.21 5 GLN D CA 1
ATOM 11766 C C . GLN D 1 5 ? 68.362 56.012 50.159 1.00 13.08 5 GLN D C 1
ATOM 11767 O O . GLN D 1 5 ? 68.959 57.087 50.220 1.00 12.55 5 GLN D O 1
ATOM 11773 N N . THR D 1 6 ? 67.556 55.587 51.122 1.00 13.33 6 THR D N 1
ATOM 11774 C CA . THR D 1 6 ? 67.369 56.345 52.353 1.00 13.85 6 THR D CA 1
ATOM 11775 C C . THR D 1 6 ? 68.540 56.028 53.274 1.00 14.25 6 THR D C 1
ATOM 11776 O O . THR D 1 6 ? 69.259 55.043 53.076 1.00 14.35 6 THR D O 1
ATOM 11780 N N . GLN D 1 7 ? 68.737 56.866 54.282 1.00 14.71 7 GLN D N 1
ATOM 11781 C CA . GLN D 1 7 ? 69.787 56.637 55.266 1.00 15.47 7 GLN D CA 1
ATOM 11782 C C . GLN D 1 7 ? 69.487 55.298 55.970 1.00 15.31 7 GLN D C 1
ATOM 11783 O O . GLN D 1 7 ? 68.330 54.909 56.100 1.00 14.44 7 GLN D O 1
ATOM 11789 N N . SER D 1 8 ? 70.515 54.588 56.429 1.00 15.02 8 SER D N 1
ATOM 11790 C CA . SER D 1 8 ? 70.268 53.325 57.117 1.00 15.31 8 SER D CA 1
ATOM 11791 C C . SER D 1 8 ? 69.422 53.598 58.355 1.00 14.94 8 SER D C 1
ATOM 11792 O O . SER D 1 8 ? 69.672 54.550 59.099 1.00 15.29 8 SER D O 1
ATOM 11795 N N . GLY D 1 9 ? 68.402 52.778 58.553 1.00 14.82 9 GLY D N 1
ATOM 11796 C CA . GLY D 1 9 ? 67.555 52.966 59.713 1.00 14.32 9 GLY D CA 1
ATOM 11797 C C . GLY D 1 9 ? 66.330 53.825 59.489 1.00 13.98 9 GLY D C 1
ATOM 11798 O O . GLY D 1 9 ? 65.566 54.050 60.434 1.00 14.44 9 GLY D O 1
ATOM 11799 N N . ARG D 1 10 ? 66.146 54.335 58.273 1.00 13.27 10 ARG D N 1
ATOM 11800 C CA . ARG D 1 10 ? 64.953 55.136 57.957 1.00 12.83 10 ARG D CA 1
ATOM 11801 C C . ARG D 1 10 ? 64.188 54.273 56.971 1.00 12.28 10 ARG D C 1
ATOM 11802 O O . ARG D 1 10 ? 64.749 53.787 55.988 1.00 13.12 10 ARG D O 1
ATOM 11810 N N . THR D 1 11 ? 62.897 54.096 57.217 1.00 11.42 11 THR D N 1
ATOM 11811 C CA . THR D 1 11 ? 62.122 53.144 56.425 1.00 10.57 11 THR D CA 1
ATOM 11812 C C . THR D 1 11 ? 60.817 53.588 55.750 1.00 10.25 11 THR D C 1
ATOM 11813 O O . THR D 1 11 ? 60.112 52.750 55.195 1.00 9.93 11 THR D O 1
ATOM 11817 N N . SER D 1 12 ? 60.479 54.870 55.826 1.00 9.88 12 SER D N 1
ATOM 11818 C CA . SER D 1 12 ? 59.252 55.376 55.187 1.00 9.71 12 SER D CA 1
ATOM 11819 C C . SER D 1 12 ? 59.490 56.688 54.455 1.00 9.99 12 SER D C 1
ATOM 11820 O O . SER D 1 12 ? 60.484 57.371 54.697 1.00 9.67 12 SER D O 1
ATOM 11823 N N . ILE D 1 13 ? 58.576 57.013 53.545 1.00 9.59 13 ILE D N 1
ATOM 11824 C CA . ILE D 1 13 ? 58.608 58.303 52.878 1.00 10.30 13 ILE D CA 1
ATOM 11825 C C . ILE D 1 13 ? 57.248 58.911 53.169 1.00 9.77 13 ILE D C 1
ATOM 11826 O O . ILE D 1 13 ? 56.301 58.198 53.519 1.00 9.47 13 ILE D O 1
ATOM 11831 N N . VAL D 1 14 ? 57.165 60.236 53.104 1.00 9.69 14 VAL D N 1
ATOM 11832 C CA . VAL D 1 14 ? 55.899 60.927 53.338 1.00 9.28 14 VAL D CA 1
ATOM 11833 C C . VAL D 1 14 ? 55.583 61.784 52.126 1.00 9.35 14 VAL D C 1
ATOM 11834 O O . VAL D 1 14 ? 56.471 62.433 51.576 1.00 9.05 14 VAL D O 1
ATOM 11838 N N . HIS D 1 15 ? 54.329 61.755 51.687 1.00 9.11 15 HIS D N 1
ATOM 11839 C CA . HIS D 1 15 ? 53.918 62.593 50.558 1.00 9.06 15 HIS D CA 1
ATOM 11840 C C . HIS D 1 15 ? 53.451 63.933 51.129 1.00 9.16 15 HIS D C 1
ATOM 11841 O O . HIS D 1 15 ? 52.377 63.999 51.724 1.00 9.38 15 HIS D O 1
ATOM 11848 N N . LEU D 1 16 ? 54.247 64.991 50.960 1.00 8.88 16 LEU D N 1
ATOM 11849 C CA . LEU D 1 16 ? 53.864 66.315 51.466 1.00 9.15 16 LEU D CA 1
ATOM 11850 C C . LEU D 1 16 ? 53.172 66.975 50.275 1.00 9.11 16 LEU D C 1
ATOM 11851 O O . LEU D 1 16 ? 53.728 67.806 49.546 1.00 9.37 16 LEU D O 1
ATOM 11856 N N . PHE D 1 17 ? 51.946 66.522 50.077 1.00 9.06 17 PHE D N 1
ATOM 11857 C CA . PHE D 1 17 ? 51.087 66.907 48.968 1.00 9.07 17 PHE D CA 1
ATOM 11858 C C . PHE D 1 17 ? 50.828 68.413 48.853 1.00 9.43 17 PHE D C 1
ATOM 11859 O O . PHE D 1 17 ? 50.244 69.020 49.744 1.00 9.20 17 PHE D O 1
ATOM 11867 N N . GLU D 1 18 ? 51.277 68.991 47.739 1.00 9.64 18 GLU D N 1
ATOM 11868 C CA . GLU D 1 18 ? 51.112 70.420 47.466 1.00 10.52 18 GLU D CA 1
ATOM 11869 C C . GLU D 1 18 ? 51.868 71.374 48.391 1.00 10.73 18 GLU D C 1
ATOM 11870 O O . GLU D 1 18 ? 51.593 72.569 48.403 1.00 11.05 18 GLU D O 1
ATOM 11876 N N . TRP D 1 19 ? 52.833 70.864 49.157 1.00 10.73 19 TRP D N 1
ATOM 11877 C CA . TRP D 1 19 ? 53.623 71.736 50.029 1.00 10.51 19 TRP D CA 1
ATOM 11878 C C . TRP D 1 19 ? 54.621 72.551 49.201 1.00 10.87 19 TRP D C 1
ATOM 11879 O O . TRP D 1 19 ? 55.081 72.105 48.143 1.00 10.66 19 TRP D O 1
ATOM 11890 N N . ARG D 1 20 ? 54.958 73.730 49.711 1.00 11.23 20 ARG D N 1
ATOM 11891 C CA . ARG D 1 20 ? 55.937 74.609 49.070 1.00 11.54 20 ARG D CA 1
ATOM 11892 C C . ARG D 1 20 ? 57.356 74.157 49.438 1.00 11.34 20 ARG D C 1
ATOM 11893 O O . ARG D 1 20 ? 57.590 73.605 50.522 1.00 11.34 20 ARG D O 1
ATOM 11901 N N . TRP D 1 21 ? 58.310 74.396 48.550 1.00 11.12 21 TRP D N 1
ATOM 11902 C CA . TRP D 1 21 ? 59.680 73.980 48.808 1.00 11.04 21 TRP D CA 1
ATOM 11903 C C . TRP D 1 21 ? 60.264 74.615 50.071 1.00 11.51 21 TRP D C 1
ATOM 11904 O O . TRP D 1 21 ? 61.010 73.970 50.792 1.00 11.52 21 TRP D O 1
ATOM 11915 N N . VAL D 1 22 ? 59.941 75.877 50.339 1.00 11.98 22 VAL D N 1
ATOM 11916 C CA . VAL D 1 22 ? 60.485 76.505 51.537 1.00 12.70 22 VAL D CA 1
ATOM 11917 C C . VAL D 1 22 ? 59.971 75.831 52.801 1.00 12.54 22 VAL D C 1
ATOM 11918 O O . VAL D 1 22 ? 60.706 75.708 53.784 1.00 13.00 22 VAL D O 1
ATOM 11922 N N . ASP D 1 23 ? 58.726 75.369 52.770 1.00 12.58 23 ASP D N 1
ATOM 11923 C CA . ASP D 1 23 ? 58.137 74.723 53.938 1.00 12.68 23 ASP D CA 1
ATOM 11924 C C . ASP D 1 23 ? 58.687 73.317 54.093 1.00 12.04 23 ASP D C 1
ATOM 11925 O O . ASP D 1 23 ? 58.900 72.844 55.215 1.00 11.99 23 ASP D O 1
ATOM 11930 N N . ILE D 1 24 ? 58.917 72.636 52.975 1.00 11.35 24 ILE D N 1
ATOM 11931 C CA . ILE D 1 24 ? 59.459 71.287 53.052 1.00 10.85 24 ILE D CA 1
ATOM 11932 C C . ILE D 1 24 ? 60.885 71.331 53.596 1.00 10.82 24 ILE D C 1
ATOM 11933 O O . ILE D 1 24 ? 61.246 70.516 54.442 1.00 10.73 24 ILE D O 1
ATOM 11938 N N . ALA D 1 25 ? 61.681 72.291 53.128 1.00 11.00 25 ALA D N 1
ATOM 11939 C CA . ALA D 1 25 ? 63.052 72.429 53.596 1.00 11.31 25 ALA D CA 1
ATOM 11940 C C . ALA D 1 25 ? 63.063 72.588 55.111 1.00 11.59 25 ALA D C 1
ATOM 11941 O O . ALA D 1 25 ? 63.825 71.923 55.803 1.00 11.50 25 ALA D O 1
ATOM 11943 N N . LEU D 1 26 ? 62.216 73.476 55.621 1.00 12.17 26 LEU D N 1
ATOM 11944 C CA . LEU D 1 26 ? 62.128 73.697 57.060 1.00 13.02 26 LEU D CA 1
ATOM 11945 C C . LEU D 1 26 ? 61.640 72.448 57.781 1.00 12.38 26 LEU D C 1
ATOM 11946 O O . LEU D 1 26 ? 62.152 72.091 58.838 1.00 12.38 26 LEU D O 1
ATOM 11951 N N . GLU D 1 27 ? 60.657 71.782 57.189 1.00 12.11 27 GLU D N 1
ATOM 11952 C CA . GLU D 1 27 ? 60.091 70.587 57.789 1.00 11.69 27 GLU D CA 1
ATOM 11953 C C . GLU D 1 27 ? 61.133 69.474 57.891 1.00 11.70 27 GLU D C 1
ATOM 11954 O O . GLU D 1 27 ? 61.125 68.691 58.841 1.00 11.21 27 GLU D O 1
ATOM 11960 N N . CYS D 1 28 ? 62.035 69.400 56.922 1.00 11.58 28 CYS D N 1
ATOM 11961 C CA . CYS D 1 28 ? 63.071 68.376 56.966 1.00 11.86 28 CYS D CA 1
ATOM 11962 C C . CYS D 1 28 ? 63.947 68.575 58.205 1.00 12.08 28 CYS D C 1
ATOM 11963 O O . CYS D 1 28 ? 64.251 67.639 58.949 1.00 11.98 28 CYS D O 1
ATOM 11966 N N . GLU D 1 29 ? 64.347 69.813 58.430 1.00 12.18 29 GLU D N 1
ATOM 11967 C CA . GLU D 1 29 ? 65.217 70.101 59.556 1.00 12.72 29 GLU D CA 1
ATOM 11968 C C . GLU D 1 29 ? 64.520 70.026 60.906 1.00 12.83 29 GLU D C 1
ATOM 11969 O O . GLU D 1 29 ? 65.026 69.402 61.833 1.00 13.04 29 GLU D O 1
ATOM 11975 N N . ARG D 1 30 ? 63.345 70.627 61.014 1.00 12.42 30 ARG D N 1
ATOM 11976 C CA . ARG D 1 30 ? 62.679 70.671 62.311 1.00 12.70 30 ARG D CA 1
ATOM 11977 C C . ARG D 1 30 ? 61.915 69.433 62.690 1.00 12.48 30 ARG D C 1
ATOM 11978 O O . ARG D 1 30 ? 61.614 69.237 63.861 1.00 12.76 30 ARG D O 1
ATOM 11986 N N . TYR D 1 31 ? 61.618 68.587 61.717 1.00 11.75 31 TYR D N 1
ATOM 11987 C CA . TYR D 1 31 ? 60.806 67.431 62.035 1.00 11.52 31 TYR D CA 1
ATOM 11988 C C . TYR D 1 31 ? 61.141 66.111 61.373 1.00 11.12 31 TYR D C 1
ATOM 11989 O O . TYR D 1 31 ? 61.400 65.128 62.060 1.00 11.27 31 TYR D O 1
ATOM 11998 N N . LEU D 1 32 ? 61.146 66.074 60.047 1.00 10.71 32 LEU D N 1
ATOM 11999 C CA . LEU D 1 32 ? 61.385 64.811 59.364 1.00 10.59 32 LEU D CA 1
ATOM 12000 C C . LEU D 1 32 ? 62.714 64.160 59.707 1.00 10.99 32 LEU D C 1
ATOM 12001 O O . LEU D 1 32 ? 62.786 62.944 59.911 1.00 10.87 32 LEU D O 1
ATOM 12006 N N . GLY D 1 33 ? 63.775 64.961 59.766 1.00 10.96 33 GLY D N 1
ATOM 12007 C CA . GLY D 1 33 ? 65.081 64.411 60.094 1.00 11.26 33 GLY D CA 1
ATOM 12008 C C . GLY D 1 33 ? 65.106 63.858 61.516 1.00 11.16 33 GLY D C 1
ATOM 12009 O O . GLY D 1 33 ? 65.380 62.683 61.722 1.00 11.46 33 GLY D O 1
ATOM 12010 N N . PRO D 1 34 ? 64.803 64.686 62.528 1.00 11.49 34 PRO D N 1
ATOM 12011 C CA . PRO D 1 34 ? 64.810 64.210 63.918 1.00 11.60 34 PRO D CA 1
ATOM 12012 C C . PRO D 1 34 ? 63.856 63.049 64.186 1.00 11.48 34 PRO D C 1
ATOM 12013 O O . PRO D 1 34 ? 64.137 62.196 65.026 1.00 11.93 34 PRO D O 1
ATOM 12017 N N . LYS D 1 35 ? 62.720 63.036 63.492 1.00 11.28 35 LYS D N 1
ATOM 12018 C CA . LYS D 1 35 ? 61.742 61.977 63.668 1.00 11.57 35 LYS D CA 1
ATOM 12019 C C . LYS D 1 35 ? 61.978 60.720 62.816 1.00 11.04 35 LYS D C 1
ATOM 12020 O O . LYS D 1 35 ? 61.119 59.835 62.737 1.00 10.90 35 LYS D O 1
ATOM 12026 N N . GLY D 1 36 ? 63.130 60.661 62.155 1.00 10.91 36 GLY D N 1
ATOM 12027 C CA . GLY D 1 36 ? 63.479 59.466 61.397 1.00 10.47 36 GLY D CA 1
ATOM 12028 C C . GLY D 1 36 ? 62.796 59.143 60.086 1.00 10.17 36 GLY D C 1
ATOM 12029 O O . GLY D 1 36 ? 62.829 57.982 59.643 1.00 10.03 36 GLY D O 1
ATOM 12030 N N . PHE D 1 37 ? 62.177 60.139 59.460 1.00 9.89 37 PHE D N 1
ATOM 12031 C CA . PHE D 1 37 ? 61.537 59.902 58.172 1.00 9.80 37 PHE D CA 1
ATOM 12032 C C . PHE D 1 37 ? 62.603 59.719 57.092 1.00 9.52 37 PHE D C 1
ATOM 12033 O O . PHE D 1 37 ? 63.619 60.436 57.060 1.00 9.42 37 PHE D O 1
ATOM 12041 N N . GLY D 1 38 ? 62.354 58.772 56.195 1.00 9.27 38 GLY D N 1
ATOM 12042 C CA . GLY D 1 38 ? 63.313 58.479 55.145 1.00 9.54 38 GLY D CA 1
ATOM 12043 C C . GLY D 1 38 ? 63.351 59.468 53.996 1.00 9.55 38 GLY D C 1
ATOM 12044 O O . GLY D 1 38 ? 64.409 59.716 53.421 1.00 9.56 38 GLY D O 1
ATOM 12045 N N . GLY D 1 39 ? 62.203 60.034 53.641 1.00 9.74 39 GLY D N 1
ATOM 12046 C CA . GLY D 1 39 ? 62.206 60.962 52.534 1.00 9.46 39 GLY D CA 1
ATOM 12047 C C . GLY D 1 39 ? 60.850 61.562 52.310 1.00 9.54 39 GLY D C 1
ATOM 12048 O O . GLY D 1 39 ? 59.888 61.245 53.016 1.00 9.09 39 GLY D O 1
ATOM 12049 N N . VAL D 1 40 ? 60.793 62.415 51.298 1.00 9.25 40 VAL D N 1
ATOM 12050 C CA . VAL D 1 40 ? 59.581 63.134 50.959 1.00 9.44 40 VAL D CA 1
ATOM 12051 C C . VAL D 1 40 ? 59.251 62.981 49.489 1.00 9.33 40 VAL D C 1
ATOM 12052 O O . VAL D 1 40 ? 60.121 63.132 48.639 1.00 9.80 40 VAL D O 1
ATOM 12056 N N . GLN D 1 41 ? 57.995 62.668 49.193 1.00 9.35 41 GLN D N 1
ATOM 12057 C CA . GLN D 1 41 ? 57.538 62.628 47.809 1.00 8.83 41 GLN D CA 1
ATOM 12058 C C . GLN D 1 41 ? 56.978 64.032 47.634 1.00 9.24 41 GLN D C 1
ATOM 12059 O O . GLN D 1 41 ? 56.080 64.441 48.375 1.00 9.29 41 GLN D O 1
ATOM 12065 N N . VAL D 1 42 ? 57.521 64.782 46.676 1.00 8.86 42 VAL D N 1
ATOM 12066 C CA . VAL D 1 42 ? 57.035 66.137 46.442 1.00 9.13 42 VAL D CA 1
ATOM 12067 C C . VAL D 1 42 ? 56.076 66.158 45.256 1.00 9.14 42 VAL D C 1
ATOM 12068 O O . VAL D 1 42 ? 56.067 65.240 44.438 1.00 9.12 42 VAL D O 1
ATOM 12072 N N . SER D 1 43 ? 55.233 67.183 45.188 1.00 9.13 43 SER D N 1
ATOM 12073 C CA . SER D 1 43 ? 54.311 67.336 44.062 1.00 9.41 43 SER D CA 1
ATOM 12074 C C . SER D 1 43 ? 55.165 67.665 42.827 1.00 9.62 43 SER D C 1
ATOM 12075 O O . SER D 1 43 ? 56.323 68.070 42.954 1.00 9.99 43 SER D O 1
ATOM 12078 N N . PRO D 1 44 ? 54.604 67.509 41.613 1.00 9.71 44 PRO D N 1
ATOM 12079 C CA . PRO D 1 44 ? 55.357 67.796 40.377 1.00 9.76 44 PRO D CA 1
ATOM 12080 C C . PRO D 1 44 ? 56.057 69.151 40.453 1.00 10.27 44 PRO D C 1
ATOM 12081 O O . PRO D 1 44 ? 55.409 70.171 40.633 1.00 9.94 44 PRO D O 1
ATOM 12085 N N . PRO D 1 45 ? 57.393 69.168 40.321 1.00 10.26 45 PRO D N 1
ATOM 12086 C CA . PRO D 1 45 ? 58.153 70.422 40.395 1.00 10.89 45 PRO D CA 1
ATOM 12087 C C . PRO D 1 45 ? 58.298 71.165 39.072 1.00 11.16 45 PRO D C 1
ATOM 12088 O O . PRO D 1 45 ? 58.880 72.256 39.030 1.00 11.85 45 PRO D O 1
ATOM 12092 N N . ASN D 1 46 ? 57.772 70.581 38.001 1.00 11.05 46 ASN D N 1
ATOM 12093 C CA . ASN D 1 46 ? 57.875 71.198 36.679 1.00 11.58 46 ASN D CA 1
ATOM 12094 C C . ASN D 1 46 ? 56.663 72.065 36.386 1.00 11.52 46 ASN D C 1
ATOM 12095 O O . ASN D 1 46 ? 55.566 71.818 36.879 1.00 11.13 46 ASN D O 1
ATOM 12100 N N . GLU D 1 47 ? 56.872 73.061 35.529 1.00 11.40 47 GLU D N 1
ATOM 12101 C CA . GLU D 1 47 ? 55.827 73.994 35.132 1.00 11.53 47 GLU D CA 1
ATOM 12102 C C . GLU D 1 47 ? 54.553 73.336 34.581 1.00 11.51 47 GLU D C 1
ATOM 12103 O O . GLU D 1 47 ? 54.619 72.426 33.737 1.00 11.46 47 GLU D O 1
ATOM 12109 N N . ASN D 1 48 ? 53.400 73.796 35.062 1.00 11.45 48 ASN D N 1
ATOM 12110 C CA . ASN D 1 48 ? 52.117 73.271 34.606 1.00 11.63 48 ASN D CA 1
ATOM 12111 C C . ASN D 1 48 ? 51.181 74.359 34.115 1.00 12.01 48 ASN D C 1
ATOM 12112 O O . ASN D 1 48 ? 51.430 75.553 34.299 1.00 12.09 48 ASN D O 1
ATOM 12117 N N . ILE D 1 49 ? 50.111 73.888 33.485 1.00 20.00 49 ILE D N 1
ATOM 12118 C CA . ILE D 1 49 ? 49.146 74.847 32.970 1.00 20.00 49 ILE D CA 1
ATOM 12119 C C . ILE D 1 49 ? 48.339 75.401 34.138 1.00 20.00 49 ILE D C 1
ATOM 12120 O O . ILE D 1 49 ? 48.049 74.688 35.104 1.00 20.00 49 ILE D O 1
ATOM 12125 N N . VAL D 1 50 ? 47.983 76.723 34.109 1.00 12.85 50 VAL D N 1
ATOM 12126 C CA . VAL D 1 50 ? 47.200 77.323 35.174 1.00 13.04 50 VAL D CA 1
ATOM 12127 C C . VAL D 1 50 ? 45.724 77.090 34.846 1.00 13.40 50 VAL D C 1
ATOM 12128 O O . VAL D 1 50 ? 45.242 77.463 33.765 1.00 13.60 50 VAL D O 1
ATOM 12132 N N . VAL D 1 51 ? 45.015 76.431 35.755 1.00 13.19 51 VAL D N 1
ATOM 12133 C CA . VAL D 1 51 ? 43.600 76.175 35.573 1.00 13.28 51 VAL D CA 1
ATOM 12134 C C . VAL D 1 51 ? 42.834 77.124 36.476 1.00 13.69 51 VAL D C 1
ATOM 12135 O O . VAL D 1 51 ? 43.031 77.122 37.691 1.00 12.93 51 VAL D O 1
ATOM 12139 N N . THR D 1 52 ? 41.964 77.942 35.877 1.00 14.09 52 THR D N 1
ATOM 12140 C CA . THR D 1 52 ? 41.179 78.912 36.638 1.00 14.54 52 THR D CA 1
ATOM 12141 C C . THR D 1 52 ? 39.713 78.523 36.755 1.00 14.48 52 THR D C 1
ATOM 12142 O O . THR D 1 52 ? 38.976 79.110 37.544 1.00 14.85 52 THR D O 1
ATOM 12146 N N . ASN D 1 53 ? 39.294 77.531 35.972 1.00 14.50 53 ASN D N 1
ATOM 12147 C CA . ASN D 1 53 ? 37.920 77.030 35.998 1.00 14.46 53 ASN D CA 1
ATOM 12148 C C . ASN D 1 53 ? 38.027 75.516 36.213 1.00 14.46 53 ASN D C 1
ATOM 12149 O O . ASN D 1 53 ? 38.167 74.754 35.257 1.00 14.05 53 ASN D O 1
ATOM 12154 N N . PRO D 1 54 ? 37.988 75.067 37.479 1.00 14.46 54 PRO D N 1
ATOM 12155 C CA . PRO D 1 54 ? 37.856 75.831 38.721 1.00 14.54 54 PRO D CA 1
ATOM 12156 C C . PRO D 1 54 ? 39.164 76.493 39.160 1.00 14.47 54 PRO D C 1
ATOM 12157 O O . PRO D 1 54 ? 40.208 76.337 38.522 1.00 14.37 54 PRO D O 1
ATOM 12161 N N . SER D 1 55 ? 39.105 77.208 40.274 1.00 14.52 55 SER D N 1
ATOM 12162 C CA . SER D 1 55 ? 40.243 77.971 40.759 1.00 15.13 55 SER D CA 1
ATOM 12163 C C . SER D 1 55 ? 41.439 77.240 41.347 1.00 14.52 55 SER D C 1
ATOM 12164 O O . SER D 1 55 ? 41.453 76.964 42.545 1.00 14.79 55 SER D O 1
ATOM 12167 N N . ARG D 1 56 ? 42.438 76.962 40.511 1.00 13.76 56 ARG D N 1
ATOM 12168 C CA . ARG D 1 56 ? 43.677 76.317 40.936 1.00 12.97 56 ARG D CA 1
ATOM 12169 C C . ARG D 1 56 ? 43.489 74.975 41.645 1.00 12.38 56 ARG D C 1
ATOM 12170 O O . ARG D 1 56 ? 43.862 74.799 42.807 1.00 11.93 56 ARG D O 1
ATOM 12178 N N . PRO D 1 57 ? 42.907 74.006 40.937 1.00 11.77 57 PRO D N 1
ATOM 12179 C CA . PRO D 1 57 ? 42.685 72.678 41.511 1.00 11.35 57 PRO D CA 1
ATOM 12180 C C . PRO D 1 57 ? 44.031 71.960 41.693 1.00 11.16 57 PRO D C 1
ATOM 12181 O O . PRO D 1 57 ? 45.025 72.306 41.053 1.00 10.91 57 PRO D O 1
ATOM 12185 N N . TRP D 1 58 ? 44.073 70.962 42.564 1.00 10.74 58 TRP D N 1
ATOM 12186 C CA . TRP D 1 58 ? 45.318 70.236 42.746 1.00 10.54 58 TRP D CA 1
ATOM 12187 C C . TRP D 1 58 ? 45.733 69.556 41.432 1.00 10.47 58 TRP D C 1
ATOM 12188 O O . TRP D 1 58 ? 46.927 69.459 41.113 1.00 10.50 58 TRP D O 1
ATOM 12199 N N . TRP D 1 59 ? 44.756 69.111 40.648 1.00 10.36 59 TRP D N 1
ATOM 12200 C CA . TRP D 1 59 ? 45.105 68.393 39.427 1.00 10.17 59 TRP D CA 1
ATOM 12201 C C . TRP D 1 59 ? 45.703 69.200 38.271 1.00 10.37 59 TRP D C 1
ATOM 12202 O O . TRP D 1 59 ? 46.135 68.626 37.271 1.00 10.17 59 TRP D O 1
ATOM 12213 N N . GLU D 1 60 ? 45.786 70.519 38.401 1.00 10.05 60 GLU D N 1
ATOM 12214 C CA . GLU D 1 60 ? 46.403 71.264 37.312 1.00 10.10 60 GLU D CA 1
ATOM 12215 C C . GLU D 1 60 ? 47.884 70.877 37.245 1.00 10.12 60 GLU D C 1
ATOM 12216 O O . GLU D 1 60 ? 48.516 70.990 36.188 1.00 10.57 60 GLU D O 1
ATOM 12222 N N . ARG D 1 61 ? 48.436 70.373 38.350 1.00 10.26 61 ARG D N 1
ATOM 12223 C CA . ARG D 1 61 ? 49.850 70.009 38.370 1.00 10.57 61 ARG D CA 1
ATOM 12224 C C . ARG D 1 61 ? 50.177 68.734 37.603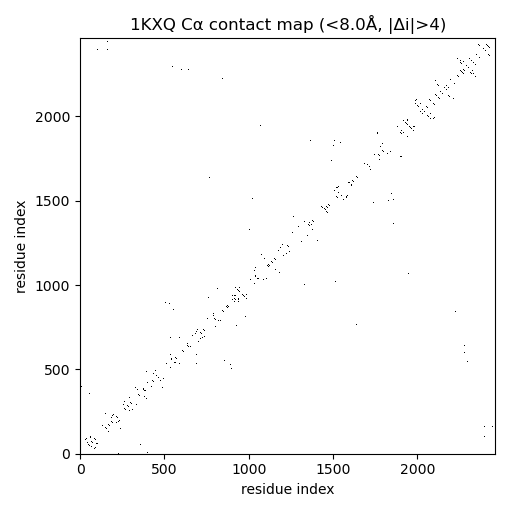 1.00 10.21 61 ARG D C 1
ATOM 12225 O O . ARG D 1 61 ? 51.346 68.378 37.467 1.00 10.01 61 ARG D O 1
ATOM 12233 N N . TYR D 1 62 ? 49.153 68.049 37.109 1.00 10.05 62 TYR D N 1
ATOM 12234 C CA . TYR D 1 62 ? 49.393 66.846 36.318 1.00 10.05 62 TYR D CA 1
ATOM 12235 C C . TYR D 1 62 ? 49.217 67.127 34.832 1.00 10.20 62 TYR D C 1
ATOM 12236 O O . TYR D 1 62 ? 49.025 66.221 34.022 1.00 10.06 62 TYR D O 1
ATOM 12245 N N . GLN D 1 63 ? 49.297 68.413 34.496 1.00 10.63 63 GLN D N 1
ATOM 12246 C CA . GLN D 1 63 ? 49.186 68.885 33.117 1.00 10.78 63 GLN D CA 1
ATOM 12247 C C . GLN D 1 63 ? 50.392 69.773 32.819 1.00 11.11 63 GLN D C 1
ATOM 12248 O O . GLN D 1 63 ? 50.302 71.004 32.846 1.00 11.32 63 GLN D O 1
ATOM 12254 N N . PRO D 1 64 ? 51.550 69.154 32.550 1.00 11.06 64 PRO D N 1
ATOM 12255 C CA . PRO D 1 64 ? 52.803 69.862 32.250 1.00 11.05 64 PRO D CA 1
ATOM 12256 C C . PRO D 1 64 ? 52.776 70.749 31.015 1.00 11.37 64 PRO D C 1
ATOM 12257 O O . PRO D 1 64 ? 52.062 70.471 30.059 1.00 10.65 64 PRO D O 1
ATOM 12261 N N . VAL D 1 65 ? 53.575 71.818 31.051 1.00 11.75 65 VAL D N 1
ATOM 12262 C CA . VAL D 1 65 ? 53.721 72.680 29.880 1.00 12.38 65 VAL D CA 1
ATOM 12263 C C . VAL D 1 65 ? 55.211 72.827 29.562 1.00 12.53 65 VAL D C 1
ATOM 12264 O O . VAL D 1 65 ? 55.575 73.192 28.447 1.00 13.04 65 VAL D O 1
ATOM 12268 N N . SER D 1 66 ? 56.071 72.533 30.537 1.00 12.47 66 SER D N 1
ATOM 12269 C CA . SER D 1 66 ? 57.512 72.550 30.319 1.00 12.60 66 SER D CA 1
ATOM 12270 C C . SER D 1 66 ? 58.207 71.799 31.447 1.00 12.67 66 SER D C 1
ATOM 12271 O O . SER D 1 66 ? 57.541 71.286 32.360 1.00 12.68 66 SER D O 1
ATOM 12274 N N . TYR D 1 67 ? 59.530 71.725 31.398 1.00 12.71 67 TYR D N 1
ATOM 12275 C CA . TYR D 1 67 ? 60.254 71.053 32.468 1.00 13.13 67 TYR D CA 1
ATOM 12276 C C . TYR D 1 67 ? 60.984 72.054 33.362 1.00 13.42 67 TYR D C 1
ATOM 12277 O O . TYR D 1 67 ? 61.849 71.673 34.149 1.00 13.41 67 TYR D O 1
ATOM 12286 N N . LYS D 1 68 ? 60.619 73.334 33.250 1.00 13.76 68 LYS D N 1
ATOM 12287 C CA . LYS D 1 68 ? 61.219 74.367 34.106 1.00 14.41 68 LYS D CA 1
ATOM 12288 C C . LYS D 1 68 ? 60.766 74.091 35.541 1.00 14.81 68 LYS D C 1
ATOM 12289 O O . LYS D 1 68 ? 59.606 73.765 35.778 1.00 14.30 68 LYS D O 1
ATOM 12295 N N . LEU D 1 69 ? 61.668 74.244 36.503 1.00 15.16 69 LEU D N 1
ATOM 12296 C CA . LEU D 1 69 ? 61.326 73.968 37.908 1.00 15.98 69 LEU D CA 1
ATOM 12297 C C . LEU D 1 69 ? 60.706 75.225 38.496 1.00 16.22 69 LEU D C 1
ATOM 12298 O O . LEU D 1 69 ? 61.315 75.930 39.302 1.00 16.83 69 LEU D O 1
ATOM 12303 N N . CYS D 1 70 ? 59.464 75.479 38.115 1.00 16.07 70 CYS D N 1
ATOM 12304 C CA . CYS D 1 70 ? 58.805 76.717 38.484 1.00 16.00 70 CYS D CA 1
ATOM 12305 C C . CYS D 1 70 ? 57.302 76.447 38.619 1.00 14.99 70 CYS D C 1
ATOM 12306 O O . CYS D 1 70 ? 56.576 76.346 37.623 1.00 14.64 70 CYS D O 1
ATOM 12309 N N . THR D 1 71 ? 56.853 76.332 39.871 1.00 13.63 71 THR D N 1
ATOM 12310 C CA . THR D 1 71 ? 55.466 75.992 40.192 1.00 12.94 71 THR D CA 1
ATOM 12311 C C . THR D 1 71 ? 54.961 76.768 41.388 1.00 12.65 71 THR D C 1
ATOM 12312 O O . THR D 1 71 ? 55.679 77.588 41.965 1.00 12.56 71 THR D O 1
ATOM 12316 N N . ARG D 1 72 ? 53.722 76.488 41.785 1.00 11.89 72 ARG D N 1
ATOM 12317 C CA . ARG D 1 72 ? 53.178 77.156 42.961 1.00 12.16 72 ARG D CA 1
ATOM 12318 C C . ARG D 1 72 ? 53.956 76.751 44.206 1.00 12.14 72 ARG D C 1
ATOM 12319 O O . ARG D 1 72 ? 53.881 77.426 45.233 1.00 11.71 72 ARG D O 1
ATOM 12327 N N . SER D 1 73 ? 54.704 75.648 44.121 1.00 12.10 73 SER D N 1
ATOM 12328 C CA . SER D 1 73 ? 55.512 75.219 45.263 1.00 12.14 73 SER D CA 1
ATOM 12329 C C . SER D 1 73 ? 56.802 76.034 45.378 1.00 12.36 73 SER D C 1
ATOM 12330 O O . SER D 1 73 ? 57.407 76.082 46.439 1.00 12.00 73 SER D O 1
ATOM 12333 N N . GLY D 1 74 ? 57.231 76.662 44.285 1.00 12.44 74 GLY D N 1
ATOM 12334 C CA . GLY D 1 74 ? 58.451 77.454 44.340 1.00 12.88 74 GLY D CA 1
ATOM 12335 C C . GLY D 1 74 ? 59.256 77.416 43.057 1.00 13.17 74 GLY D C 1
ATOM 12336 O O . GLY D 1 74 ? 58.873 76.749 42.090 1.00 13.04 74 GLY D O 1
ATOM 12337 N N . ASN D 1 75 ? 60.386 78.124 43.056 1.00 13.18 75 ASN D N 1
ATOM 12338 C CA . ASN D 1 75 ? 61.233 78.195 41.880 1.00 13.60 75 ASN D CA 1
ATOM 12339 C C . ASN D 1 75 ? 62.426 77.255 41.960 1.00 13.52 75 ASN D C 1
ATOM 12340 O O . ASN D 1 75 ? 62.558 76.464 42.892 1.00 13.08 75 ASN D O 1
ATOM 12345 N N . GLU D 1 76 ? 63.295 77.313 40.965 1.00 13.68 76 GLU D N 1
ATOM 12346 C CA . GLU D 1 76 ? 64.417 76.400 40.956 1.00 13.91 76 GLU D CA 1
ATOM 12347 C C . GLU D 1 76 ? 65.378 76.548 42.121 1.00 14.01 76 GLU D C 1
ATOM 12348 O O . GLU D 1 76 ? 65.845 75.555 42.660 1.00 14.07 76 GLU D O 1
ATOM 12354 N N . ASN D 1 77 ? 65.710 77.775 42.503 1.00 14.29 77 ASN D N 1
ATOM 12355 C CA . ASN D 1 77 ? 66.632 77.922 43.619 1.00 14.32 77 ASN D CA 1
ATOM 12356 C C . ASN D 1 77 ? 66.034 77.446 44.937 1.00 13.92 77 ASN D C 1
ATOM 12357 O O . ASN D 1 77 ? 66.751 76.923 45.782 1.00 13.60 77 ASN D O 1
ATOM 12362 N N . GLU D 1 78 ? 64.729 77.635 45.108 1.00 13.87 78 GLU D N 1
ATOM 12363 C CA . GLU D 1 78 ? 64.052 77.175 46.315 1.00 13.55 78 GLU D CA 1
ATOM 12364 C C . GLU D 1 78 ? 64.032 75.650 46.304 1.00 13.34 78 GLU D C 1
ATOM 12365 O O . GLU D 1 78 ? 64.193 75.018 47.349 1.00 12.87 78 GLU D O 1
ATOM 12371 N N . PHE D 1 79 ? 63.869 75.065 45.116 1.00 12.66 79 PHE D N 1
ATOM 12372 C CA . PHE D 1 79 ? 63.854 73.608 44.991 1.00 12.29 79 PHE D CA 1
ATOM 12373 C C . PHE D 1 79 ? 65.246 73.077 45.352 1.00 12.46 79 PHE D C 1
ATOM 12374 O O . PHE D 1 79 ? 65.384 72.102 46.104 1.00 12.16 79 PHE D O 1
ATOM 12382 N N . ARG D 1 80 ? 66.284 73.716 44.819 1.00 12.65 80 ARG D N 1
ATOM 12383 C CA . ARG D 1 80 ? 67.654 73.304 45.124 1.00 13.05 80 ARG D CA 1
ATOM 12384 C C . ARG D 1 80 ? 67.943 73.403 46.611 1.00 13.25 80 ARG D C 1
ATOM 12385 O O . ARG D 1 80 ? 68.544 72.501 47.198 1.00 13.42 80 ARG D O 1
ATOM 12393 N N . ASP D 1 81 ? 67.524 74.510 47.214 1.00 13.03 81 ASP D N 1
ATOM 12394 C CA . ASP D 1 81 ? 67.756 74.742 48.632 1.00 12.99 81 ASP D CA 1
ATOM 12395 C C . ASP D 1 81 ? 67.080 73.615 49.431 1.00 12.42 81 ASP D C 1
ATOM 12396 O O . ASP D 1 81 ? 67.636 73.095 50.383 1.00 12.49 81 ASP D O 1
ATOM 12401 N N . MET D 1 82 ? 65.873 73.250 49.024 1.00 12.22 82 MET D N 1
ATOM 12402 C CA . MET D 1 82 ? 65.134 72.192 49.699 1.00 11.91 82 MET D CA 1
ATOM 12403 C C . MET D 1 82 ? 65.873 70.860 49.617 1.00 11.83 82 MET D C 1
ATOM 12404 O O . MET D 1 82 ? 66.092 70.201 50.630 1.00 11.53 82 MET D O 1
ATOM 12409 N N . VAL D 1 83 ? 66.281 70.480 48.410 1.00 11.40 83 VAL D N 1
ATOM 12410 C CA . VAL D 1 83 ? 66.970 69.210 48.221 1.00 11.57 83 VAL D CA 1
ATOM 12411 C C . VAL D 1 83 ? 68.265 69.170 49.025 1.00 11.77 83 VAL D C 1
ATOM 12412 O O . VAL D 1 83 ? 68.591 68.158 49.651 1.00 11.16 83 VAL D O 1
ATOM 12416 N N . THR D 1 84 ? 68.997 70.277 49.017 1.00 12.00 84 THR D N 1
ATOM 12417 C CA . THR D 1 84 ? 70.247 70.329 49.755 1.00 12.37 84 THR D CA 1
ATOM 12418 C C . THR D 1 84 ? 70.028 70.220 51.264 1.00 11.98 84 THR D C 1
ATOM 12419 O O . THR D 1 84 ? 70.678 69.418 51.953 1.00 11.78 84 THR D O 1
ATOM 12423 N N . ARG D 1 85 ? 69.099 71.013 51.779 1.00 11.86 85 ARG D N 1
ATOM 12424 C CA . ARG D 1 85 ? 68.835 71.024 53.211 1.00 11.80 85 ARG D CA 1
ATOM 12425 C C . ARG D 1 85 ? 68.279 69.705 53.707 1.00 11.84 85 ARG D C 1
ATOM 12426 O O . ARG D 1 85 ? 68.651 69.220 54.785 1.00 12.02 85 ARG D O 1
ATOM 12434 N N . CYS D 1 86 ? 67.409 69.103 52.907 1.00 11.91 86 CYS D N 1
ATOM 12435 C CA . CYS D 1 86 ? 66.818 67.829 53.308 1.00 11.56 86 CYS D CA 1
ATOM 12436 C C . CYS D 1 86 ? 67.859 66.730 53.298 1.00 11.65 86 CYS D C 1
ATOM 12437 O O . CYS D 1 86 ? 67.989 65.986 54.275 1.00 11.46 86 CYS D O 1
ATOM 12440 N N . ASN D 1 87 ? 68.629 66.632 52.216 1.00 11.74 87 ASN D N 1
ATOM 12441 C CA . ASN D 1 87 ? 69.660 65.596 52.158 1.00 11.92 87 ASN D CA 1
ATOM 12442 C C . ASN D 1 87 ? 70.651 65.773 53.303 1.00 12.24 87 ASN D C 1
ATOM 12443 O O . ASN D 1 87 ? 71.173 64.795 53.840 1.00 12.21 87 ASN D O 1
ATOM 12448 N N . ASN D 1 88 ? 70.927 67.027 53.656 1.00 12.61 88 ASN D N 1
ATOM 12449 C CA . ASN D 1 88 ? 71.884 67.310 54.722 1.00 13.10 88 ASN D CA 1
ATOM 12450 C C . ASN D 1 88 ? 71.442 66.837 56.104 1.00 13.28 88 ASN D C 1
ATOM 12451 O O . ASN D 1 88 ? 72.277 66.682 57.007 1.00 13.17 88 ASN D O 1
ATOM 12456 N N . VAL D 1 89 ? 70.138 66.625 56.286 1.00 13.17 89 VAL D N 1
ATOM 12457 C CA . VAL D 1 89 ? 69.657 66.087 57.558 1.00 13.30 89 VAL D CA 1
ATOM 12458 C C . VAL D 1 89 ? 69.207 64.631 57.354 1.00 13.21 89 VAL D C 1
ATOM 12459 O O . VAL D 1 89 ? 68.504 64.057 58.175 1.00 13.41 89 VAL D O 1
ATOM 12463 N N . GLY D 1 90 ? 69.615 64.041 56.231 1.00 12.84 90 GLY D N 1
ATOM 12464 C CA . GLY D 1 90 ? 69.291 62.649 55.969 1.00 12.14 90 GLY D CA 1
ATOM 12465 C C . GLY D 1 90 ? 67.882 62.310 55.499 1.00 11.84 90 GLY D C 1
ATOM 12466 O O . GLY D 1 90 ? 67.411 61.193 55.712 1.00 12.02 90 GLY D O 1
ATOM 12467 N N . VAL D 1 91 ? 67.212 63.264 54.869 1.00 11.26 91 VAL D N 1
ATOM 12468 C CA . VAL D 1 91 ? 65.856 63.049 54.372 1.00 10.42 91 VAL D CA 1
ATOM 12469 C C . VAL D 1 91 ? 65.901 63.212 52.858 1.00 10.36 91 VAL D C 1
ATOM 12470 O O . VAL D 1 91 ? 66.205 64.301 52.363 1.00 9.91 91 VAL D O 1
ATOM 12474 N N . ARG D 1 92 ? 65.599 62.141 52.128 1.00 9.95 92 ARG D N 1
ATOM 12475 C CA . ARG D 1 92 ? 65.651 62.184 50.665 1.00 9.85 92 ARG D CA 1
ATOM 12476 C C . ARG D 1 92 ? 64.465 62.877 50.022 1.00 9.97 92 ARG D C 1
ATOM 12477 O O . ARG D 1 92 ? 63.424 63.079 50.653 1.00 9.91 92 ARG D O 1
ATOM 12485 N N . ILE D 1 93 ? 64.639 63.259 48.762 1.00 9.80 93 ILE D N 1
ATOM 12486 C CA . ILE D 1 93 ? 63.566 63.897 48.007 1.00 9.86 93 ILE D CA 1
ATOM 12487 C C . ILE D 1 93 ? 63.265 63.019 46.804 1.00 9.63 93 ILE D C 1
ATOM 12488 O O . ILE D 1 93 ? 64.181 62.586 46.090 1.00 9.10 93 ILE D O 1
ATOM 12493 N N . TYR D 1 94 ? 61.986 62.719 46.609 1.00 9.27 94 TYR D N 1
ATOM 12494 C CA . TYR D 1 94 ? 61.562 61.917 45.469 1.00 9.48 94 TYR D CA 1
ATOM 12495 C C . TYR D 1 94 ? 60.590 62.762 44.683 1.00 9.23 94 TYR D C 1
ATOM 12496 O O . TYR D 1 94 ? 59.623 63.285 45.237 1.00 9.25 94 TYR D O 1
ATOM 12505 N N . VAL D 1 95 ? 60.862 62.911 43.391 1.00 9.29 95 VAL D N 1
ATOM 12506 C CA . VAL D 1 95 ? 60.021 63.725 42.529 1.00 9.36 95 VAL D CA 1
ATOM 12507 C C . VAL D 1 95 ? 58.887 62.982 41.817 1.00 9.60 95 VAL D C 1
ATOM 12508 O O . VAL D 1 95 ? 59.060 61.871 41.299 1.00 9.17 95 VAL D O 1
ATOM 12512 N N . ASP D 1 96 ? 57.716 63.607 41.798 1.00 9.47 96 ASP D N 1
ATOM 12513 C CA . ASP D 1 96 ? 56.566 63.044 41.106 1.00 9.77 96 ASP D CA 1
ATOM 12514 C C . ASP D 1 96 ? 56.818 63.471 39.660 1.00 9.74 96 ASP D C 1
ATOM 12515 O O . ASP D 1 96 ? 56.683 64.650 39.320 1.00 9.34 96 ASP D O 1
ATOM 12520 N N . ALA D 1 97 ? 57.219 62.503 38.846 1.00 9.65 97 ALA D N 1
ATOM 12521 C CA . ALA D 1 97 ? 57.589 62.709 37.445 1.00 9.64 97 ALA D CA 1
ATOM 12522 C C . ALA D 1 97 ? 56.413 62.500 36.520 1.00 9.63 97 ALA D C 1
ATOM 12523 O O . ALA D 1 97 ? 55.964 61.372 36.324 1.00 9.12 97 ALA D O 1
ATOM 12525 N N . VAL D 1 98 ? 55.912 63.594 35.950 1.00 9.62 98 VAL D N 1
ATOM 12526 C CA . VAL D 1 98 ? 54.761 63.519 35.051 1.00 9.68 98 VAL D CA 1
ATOM 12527 C C . VAL D 1 98 ? 55.353 63.551 33.656 1.00 9.71 98 VAL D C 1
ATOM 12528 O O . VAL D 1 98 ? 55.655 64.610 33.105 1.00 9.73 98 VAL D O 1
ATOM 12532 N N . ILE D 1 99 ? 55.518 62.361 33.092 1.00 9.73 99 ILE D N 1
ATOM 12533 C CA . ILE D 1 99 ? 56.172 62.213 31.804 1.00 10.09 99 ILE D CA 1
ATOM 12534 C C . ILE D 1 99 ? 55.389 61.519 30.707 1.00 10.16 99 ILE D C 1
ATOM 12535 O O . ILE D 1 99 ? 55.881 61.393 29.591 1.00 10.08 99 ILE D O 1
ATOM 12540 N N . ASN D 1 100 ? 54.180 61.050 31.008 1.00 9.34 100 ASN D N 1
ATOM 12541 C CA . ASN D 1 100 ? 53.378 60.390 29.984 1.00 9.34 100 A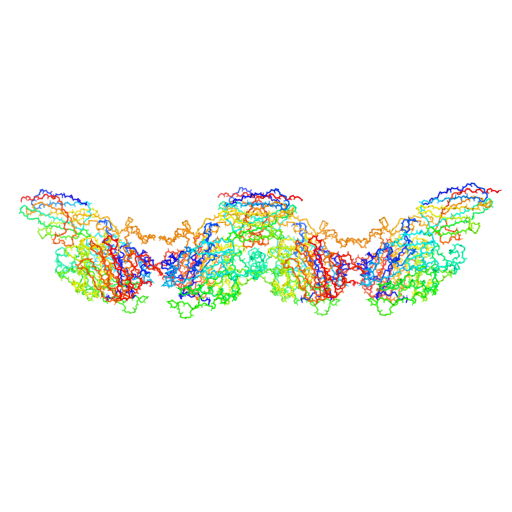SN D CA 1
ATOM 12542 C C . ASN D 1 100 ? 52.725 61.394 29.033 1.00 9.51 100 ASN D C 1
ATOM 12543 O O . ASN D 1 100 ? 52.430 61.078 27.867 1.00 9.83 100 ASN D O 1
ATOM 12548 N N . HIS D 1 101 ? 52.513 62.603 29.537 1.00 9.41 101 HIS D N 1
ATOM 12549 C CA . HIS D 1 101 ? 51.775 63.602 28.788 1.00 9.74 101 HIS D CA 1
ATOM 12550 C C . HIS D 1 101 ? 52.120 65.038 29.128 1.00 10.23 101 HIS D C 1
ATOM 12551 O O . HIS D 1 101 ? 52.874 65.312 30.059 1.00 9.71 101 HIS D O 1
ATOM 12558 N N . MET D 1 102 ? 51.572 65.951 28.332 1.00 10.76 102 MET D N 1
ATOM 12559 C CA . MET D 1 102 ? 51.707 67.369 28.608 1.00 11.62 102 MET D CA 1
ATOM 12560 C C . MET D 1 102 ? 50.298 67.766 29.082 1.00 12.22 102 MET D C 1
ATOM 12561 O O . MET D 1 102 ? 49.617 66.951 29.706 1.00 12.97 102 MET D O 1
ATOM 12566 N N . CYS D 1 103 ? 49.823 68.966 28.777 1.00 12.47 103 CYS D N 1
ATOM 12567 C CA . CYS D 1 103 ? 48.504 69.369 29.268 1.00 12.90 103 CYS D CA 1
ATOM 12568 C C . CYS D 1 103 ? 47.318 68.890 28.429 1.00 13.37 103 CYS D C 1
ATOM 12569 O O . CYS D 1 103 ? 47.484 68.200 27.421 1.00 12.94 103 CYS D O 1
ATOM 12572 N N . GLY D 1 104 ? 46.115 69.254 28.859 1.00 14.04 104 GLY D N 1
ATOM 12573 C CA . GLY D 1 104 ? 44.921 68.848 28.140 1.00 15.21 104 GLY D CA 1
ATOM 12574 C C . GLY D 1 104 ? 44.862 69.408 26.732 1.00 16.18 104 GLY D C 1
ATOM 12575 O O . GLY D 1 104 ? 45.283 70.544 26.482 1.00 15.88 104 GLY D O 1
ATOM 12576 N N . SER D 1 105 ? 44.329 68.611 25.814 1.00 17.15 105 SER D N 1
ATOM 12577 C CA . SER D 1 105 ? 44.219 69.005 24.420 1.00 18.47 105 SER D CA 1
ATOM 12578 C C . SER D 1 105 ? 43.346 70.245 24.258 1.00 19.00 105 SER D C 1
ATOM 12579 O O . SER D 1 105 ? 43.554 71.045 23.337 1.00 19.61 105 SER D O 1
ATOM 12582 N N . GLY D 1 106 ? 42.374 70.408 25.148 1.00 19.63 106 GLY D N 1
ATOM 12583 C CA . GLY D 1 106 ? 41.486 71.558 25.067 1.00 20.22 106 GLY D CA 1
ATOM 12584 C C . GLY D 1 106 ? 41.959 72.820 25.765 1.00 20.69 106 GLY D C 1
ATOM 12585 O O . GLY D 1 106 ? 41.246 73.825 25.776 1.00 21.22 106 GLY D O 1
ATOM 12586 N N . ALA D 1 107 ? 43.152 72.786 26.349 1.00 20.90 107 ALA D N 1
ATOM 12587 C CA . ALA D 1 107 ? 43.687 73.949 27.041 1.00 21.02 107 ALA D CA 1
ATOM 12588 C C . ALA D 1 107 ? 43.934 75.078 26.031 1.00 21.15 107 ALA D C 1
ATOM 12589 O O . ALA D 1 107 ? 44.268 74.833 24.882 1.00 21.08 107 ALA D O 1
ATOM 12591 N N . ALA D 1 108 ? 43.754 76.316 26.470 1.00 21.47 108 ALA D N 1
ATOM 12592 C CA . ALA D 1 108 ? 43.966 77.463 25.599 1.00 21.51 108 ALA D CA 1
ATOM 12593 C C . ALA D 1 108 ? 45.444 77.718 25.342 1.00 21.47 108 ALA D C 1
ATOM 12594 O O . ALA D 1 108 ? 46.297 77.412 26.178 1.00 21.64 108 ALA D O 1
ATOM 12596 N N . ALA D 1 109 ? 45.751 78.271 24.171 1.00 21.06 109 ALA D N 1
ATOM 12597 C CA . ALA D 1 109 ? 47.121 78.594 23.826 1.00 21.09 109 ALA D CA 1
ATOM 12598 C C . ALA D 1 109 ? 47.455 79.907 24.528 1.00 21.10 109 ALA D C 1
ATOM 12599 O O . ALA D 1 109 ? 46.581 80.755 24.714 1.00 21.43 109 ALA D O 1
ATOM 12601 N N . GLY D 1 110 ? 48.713 80.087 24.902 1.00 20.91 110 GLY D N 1
ATOM 12602 C CA . GLY D 1 110 ? 49.083 81.321 25.571 1.00 20.93 110 GLY D CA 1
ATOM 12603 C C . GLY D 1 110 ? 50.065 81.079 26.692 1.00 21.01 110 GLY D C 1
ATOM 12604 O O . GLY D 1 110 ? 50.683 80.014 26.762 1.00 20.63 110 GLY D O 1
ATOM 12605 N N . THR D 1 111 ? 50.192 82.055 27.586 1.00 20.80 111 THR D N 1
ATOM 12606 C CA . THR D 1 111 ? 51.131 81.936 28.688 1.00 20.88 111 THR D CA 1
ATOM 12607 C C . THR D 1 111 ? 50.491 81.811 30.078 1.00 20.26 111 THR D C 1
ATOM 12608 O O . THR D 1 111 ? 51.094 82.219 31.071 1.00 20.70 111 THR D O 1
ATOM 12612 N N . GLY D 1 112 ? 49.278 81.260 30.139 1.00 19.59 112 GLY D N 1
ATOM 12613 C CA . GLY D 1 112 ? 48.585 81.053 31.409 1.00 18.48 112 GLY D CA 1
ATOM 12614 C C . GLY D 1 112 ? 49.183 79.782 32.000 1.00 17.64 112 GLY D C 1
ATOM 12615 O O . GLY D 1 112 ? 48.537 78.732 32.091 1.00 17.19 112 GLY D O 1
ATOM 12616 N N . THR D 1 113 ? 50.441 79.910 32.389 1.00 16.92 113 THR D N 1
ATOM 12617 C CA . THR D 1 113 ? 51.239 78.805 32.908 1.00 16.20 113 THR D CA 1
ATOM 12618 C C . THR D 1 113 ? 51.959 79.232 34.185 1.00 16.12 113 THR D C 1
ATOM 12619 O O . THR D 1 113 ? 52.122 80.430 34.435 1.00 15.52 113 THR D O 1
ATOM 12623 N N . THR D 1 114 ? 52.420 78.270 34.983 1.00 15.76 114 THR D N 1
ATOM 12624 C CA . THR D 1 114 ? 53.050 78.632 36.254 1.00 15.95 114 THR D CA 1
ATOM 12625 C C . THR D 1 114 ? 54.377 79.375 36.164 1.00 16.58 114 THR D C 1
ATOM 12626 O O . THR D 1 114 ? 54.816 79.967 37.159 1.00 16.72 114 THR D O 1
ATOM 12630 N N . CYS D 1 115 ? 55.013 79.364 34.994 1.00 17.19 115 CYS D N 1
ATOM 12631 C CA . CYS D 1 115 ? 56.258 80.107 34.837 1.00 18.12 115 CYS D CA 1
ATOM 12632 C C . CYS D 1 115 ? 56.169 81.082 33.689 1.00 18.30 115 CYS D C 1
ATOM 12633 O O . CYS D 1 115 ? 57.166 81.705 33.341 1.00 18.63 115 CYS D O 1
ATOM 12636 N N . GLY D 1 116 ? 54.992 81.180 33.089 1.00 18.41 116 GLY D N 1
ATOM 12637 C CA . GLY D 1 116 ? 54.811 82.103 31.985 1.00 18.36 116 GLY D CA 1
ATOM 12638 C C . GLY D 1 116 ? 55.277 81.590 30.641 1.00 18.46 116 GLY D C 1
ATOM 12639 O O . GLY D 1 116 ? 55.317 82.354 29.677 1.00 18.83 116 GLY D O 1
ATOM 12640 N N . SER D 1 117 ? 55.658 80.317 30.566 1.00 18.08 117 SER D N 1
ATOM 12641 C CA . SER D 1 117 ? 56.070 79.734 29.297 1.00 17.85 117 SER D CA 1
ATOM 12642 C C . SER D 1 117 ? 54.859 79.729 28.379 1.00 17.67 117 SER D C 1
ATOM 12643 O O . SER D 1 117 ? 53.709 79.685 28.827 1.00 17.68 117 SER D O 1
ATOM 12646 N N . TYR D 1 118 ? 55.111 79.769 27.078 1.00 17.66 118 TYR D N 1
ATOM 12647 C CA . TYR D 1 118 ? 54.016 79.724 26.127 1.00 17.57 118 TYR D CA 1
ATOM 12648 C C . TYR D 1 118 ? 53.803 78.291 25.668 1.00 17.38 118 TYR D C 1
ATOM 12649 O O . TYR D 1 118 ? 54.723 77.483 25.656 1.00 17.21 118 TYR D O 1
ATOM 12658 N N . CYS D 1 119 ? 52.571 77.984 25.308 1.00 17.24 119 CYS D N 1
ATOM 12659 C CA . CYS D 1 119 ? 52.268 76.692 24.724 1.00 17.17 119 CYS D CA 1
ATOM 12660 C C . CYS D 1 119 ? 51.000 76.840 23.907 1.00 16.81 119 CYS D C 1
ATOM 12661 O O . CYS D 1 119 ? 50.186 77.733 24.147 1.00 17.19 119 CYS D O 1
ATOM 12664 N N . ASN D 1 120 ? 50.859 75.984 22.906 1.00 16.20 120 ASN D N 1
ATOM 12665 C CA . ASN D 1 120 ? 49.674 75.968 22.060 1.00 15.92 120 ASN D CA 1
ATOM 12666 C C . ASN D 1 120 ? 49.243 74.505 22.013 1.00 15.32 120 ASN D C 1
ATOM 12667 O O . ASN D 1 120 ? 49.626 73.754 21.115 1.00 15.05 120 ASN D O 1
ATOM 12672 N N . PRO D 1 121 ? 48.426 74.083 22.985 1.00 15.00 121 PRO D N 1
ATOM 12673 C CA . PRO D 1 121 ? 47.958 72.687 23.058 1.00 14.86 121 PRO D CA 1
ATOM 12674 C C . PRO D 1 121 ? 47.314 72.168 21.780 1.00 15.06 121 PRO D C 1
ATOM 12675 O O . PRO D 1 121 ? 47.564 71.033 21.354 1.00 14.80 121 PRO D O 1
ATOM 12679 N N . GLY D 1 122 ? 46.465 73.003 21.195 1.00 14.98 122 GLY D N 1
ATOM 12680 C CA . GLY D 1 122 ? 45.787 72.646 19.972 1.00 15.50 122 GLY D CA 1
ATOM 12681 C C . GLY D 1 122 ? 46.749 72.253 18.874 1.00 15.57 122 GLY D C 1
ATOM 12682 O O . GLY D 1 122 ? 46.446 71.335 18.108 1.00 16.26 122 GLY D O 1
ATOM 12683 N N . SER D 1 123 ? 47.898 72.921 18.764 1.00 15.46 123 SER D N 1
ATOM 12684 C CA . SER D 1 123 ? 48.838 72.538 17.700 1.00 15.63 123 SER D CA 1
ATOM 12685 C C . SER D 1 123 ? 50.073 71.830 18.249 1.00 15.96 123 SER D C 1
ATOM 12686 O O . SER D 1 123 ? 51.118 71.840 17.621 1.00 15.52 123 SER D O 1
ATOM 12689 N N . ARG D 1 124 ? 49.937 71.232 19.433 1.00 16.41 124 ARG D N 1
ATOM 12690 C CA . ARG D 1 124 ? 51.019 70.468 20.040 1.00 17.03 124 ARG D CA 1
ATOM 12691 C C . ARG D 1 124 ? 52.333 71.224 20.213 1.00 16.93 124 ARG D C 1
ATOM 12692 O O . ARG D 1 124 ? 53.411 70.622 20.142 1.00 16.97 124 ARG D O 1
ATOM 12700 N N . GLU D 1 125 ? 52.270 72.531 20.454 1.00 16.85 125 GLU D N 1
ATOM 12701 C CA . GLU D 1 125 ? 53.494 73.321 20.623 1.00 17.16 125 GLU D CA 1
ATOM 12702 C C . GLU D 1 125 ? 53.835 73.622 22.066 1.00 16.51 125 GLU D C 1
ATOM 12703 O O . GLU D 1 125 ? 53.051 74.265 22.769 1.00 16.35 125 GLU D O 1
ATOM 12709 N N . PHE D 1 126 ? 55.017 73.201 22.482 1.00 15.94 126 PHE D N 1
ATOM 12710 C CA . PHE D 1 126 ? 55.514 73.467 23.830 1.00 15.54 126 PHE D CA 1
ATOM 12711 C C . PHE D 1 126 ? 56.980 73.849 23.608 1.00 15.90 126 PHE D C 1
ATOM 12712 O O . PHE D 1 126 ? 57.893 73.082 23.875 1.00 15.99 126 PHE D O 1
ATOM 12720 N N . PRO D 1 127 ? 57.210 75.071 23.116 1.00 16.51 127 PRO D N 1
ATOM 12721 C CA . PRO D 1 127 ? 58.568 75.551 22.841 1.00 16.93 127 PRO D CA 1
ATOM 12722 C C . PRO D 1 127 ? 59.535 75.636 24.008 1.00 17.42 127 PRO D C 1
ATOM 12723 O O . PRO D 1 127 ? 60.749 75.654 23.805 1.00 17.73 127 PRO D O 1
ATOM 12727 N N . ALA D 1 128 ? 59.017 75.676 25.228 1.00 17.37 128 ALA D N 1
ATOM 12728 C CA . ALA D 1 128 ? 59.896 75.738 26.383 1.00 17.59 128 ALA D CA 1
ATOM 12729 C C . ALA D 1 128 ? 60.622 74.401 26.610 1.00 17.77 128 ALA D C 1
ATOM 12730 O O . ALA D 1 128 ? 61.593 74.343 27.367 1.00 18.25 128 ALA D O 1
ATOM 12732 N N . VAL D 1 129 ? 60.176 73.332 25.945 1.00 17.44 129 VAL D N 1
ATOM 12733 C CA . VAL D 1 129 ? 60.825 72.031 26.124 1.00 17.61 129 VAL D CA 1
ATOM 12734 C C . VAL D 1 129 ? 62.069 71.803 25.250 1.00 17.52 129 VAL D C 1
ATOM 12735 O O . VAL D 1 129 ? 63.179 71.626 25.775 1.00 18.08 129 VAL D O 1
ATOM 12739 N N . PRO D 1 130 ? 61.924 71.821 23.913 1.00 17.32 130 PRO D N 1
ATOM 12740 C CA . PRO D 1 130 ? 60.729 72.039 23.099 1.00 16.85 130 PRO D CA 1
ATOM 12741 C C . PRO D 1 130 ? 60.084 70.761 22.551 1.00 16.16 130 PRO D C 1
ATOM 12742 O O . PRO D 1 130 ? 60.767 69.770 22.269 1.00 16.11 130 PRO D O 1
ATOM 12746 N N . TYR D 1 131 ? 58.765 70.806 22.419 1.00 15.69 131 TYR D N 1
ATOM 12747 C CA . TYR D 1 131 ? 58.000 69.705 21.841 1.00 15.28 131 TYR D CA 1
ATOM 12748 C C . TYR D 1 131 ? 57.150 70.301 20.723 1.00 15.07 131 TYR D C 1
ATOM 12749 O O . TYR D 1 131 ? 56.737 71.455 20.807 1.00 15.11 131 TYR D O 1
ATOM 12758 N N . SER D 1 132 ? 56.906 69.506 19.683 1.00 15.07 132 SER D N 1
ATOM 12759 C CA . SER D 1 132 ? 56.065 69.896 18.556 1.00 15.28 132 SER D CA 1
ATOM 12760 C C . SER D 1 132 ? 55.145 68.705 18.231 1.00 15.13 132 SER D C 1
ATOM 12761 O O . SER D 1 132 ? 55.207 67.673 18.900 1.00 14.63 132 SER D O 1
ATOM 12764 N N . ALA D 1 133 ? 54.315 68.825 17.201 1.00 15.29 133 ALA D N 1
ATOM 12765 C CA . ALA D 1 133 ? 53.391 67.737 16.845 1.00 15.91 133 ALA D CA 1
ATOM 12766 C C . ALA D 1 133 ? 54.086 66.388 16.676 1.00 16.11 133 ALA D C 1
ATOM 12767 O O . ALA D 1 133 ? 53.497 65.352 16.962 1.00 15.56 133 ALA D O 1
ATOM 12769 N N . TRP D 1 134 ? 55.322 66.431 16.186 1.00 16.98 134 TRP D N 1
ATOM 12770 C CA . TRP D 1 134 ? 56.186 65.266 15.946 1.00 18.05 134 TRP D CA 1
ATOM 12771 C C . TRP D 1 134 ? 56.351 64.380 17.173 1.00 17.31 134 TRP D C 1
ATOM 12772 O O . TRP D 1 134 ? 56.580 63.167 17.076 1.00 17.26 134 TRP D O 1
ATOM 12783 N N . ASP D 1 135 ? 56.306 65.038 18.318 1.00 15.98 135 ASP D N 1
ATOM 12784 C CA . ASP D 1 135 ? 56.567 64.420 19.603 1.00 15.22 135 ASP D CA 1
ATOM 12785 C C . ASP D 1 135 ? 55.404 63.828 20.362 1.00 14.68 135 ASP D C 1
ATOM 12786 O O . ASP D 1 135 ? 55.570 63.427 21.520 1.00 14.28 135 ASP D O 1
ATOM 12791 N N . PHE D 1 136 ? 54.240 63.782 19.727 1.00 13.93 136 PHE D N 1
ATOM 12792 C CA . PHE D 1 136 ? 53.047 63.223 20.352 1.00 13.71 136 PHE D CA 1
ATOM 12793 C C . PHE D 1 136 ? 52.521 62.034 19.571 1.00 14.05 136 PHE D C 1
ATOM 12794 O O . PHE D 1 136 ? 52.791 61.877 18.378 1.00 13.83 136 PHE D O 1
ATOM 12802 N N . ASN D 1 137 ? 51.719 61.228 20.253 1.00 13.89 137 ASN D N 1
ATOM 12803 C CA . ASN D 1 137 ? 51.177 60.003 19.686 1.00 14.61 137 ASN D CA 1
ATOM 12804 C C . ASN D 1 137 ? 49.947 60.104 18.809 1.00 15.46 137 ASN D C 1
ATOM 12805 O O . ASN D 1 137 ? 49.382 59.075 18.449 1.00 15.42 137 ASN D O 1
ATOM 12810 N N . ASP D 1 138 ? 49.514 61.303 18.451 1.00 16.64 138 ASP D N 1
ATOM 12811 C CA . ASP D 1 138 ? 48.305 61.400 17.642 1.00 18.15 138 ASP D CA 1
ATOM 12812 C C . ASP D 1 138 ? 48.213 60.471 16.424 1.00 18.75 138 ASP D C 1
ATOM 12813 O O . ASP D 1 138 ? 47.181 59.830 16.214 1.00 19.17 138 ASP D O 1
ATOM 12818 N N . GLY D 1 139 ? 49.274 60.375 15.635 1.00 19.14 139 GLY D N 1
ATOM 12819 C CA . GLY D 1 139 ? 49.223 59.494 14.472 1.00 19.52 139 GLY D CA 1
ATOM 12820 C C . GLY D 1 139 ? 49.418 58.022 14.794 1.00 19.86 139 GLY D C 1
ATOM 12821 O O . GLY D 1 139 ? 49.491 57.180 13.892 1.00 19.80 139 GLY D O 1
ATOM 12822 N N . LYS D 1 140 ? 49.485 57.700 16.083 1.00 19.90 140 LYS D N 1
ATOM 12823 C CA . LYS D 1 140 ? 49.695 56.329 16.535 1.00 20.18 140 LYS D CA 1
ATOM 12824 C C . LYS D 1 140 ? 48.436 55.800 17.225 1.00 20.13 140 LYS D C 1
ATOM 12825 O O . LYS D 1 140 ? 48.232 54.598 17.328 1.00 19.93 140 LYS D O 1
ATOM 12831 N N . CYS D 1 141 ? 47.586 56.711 17.678 1.00 20.13 141 CYS D N 1
ATOM 12832 C CA . CYS D 1 141 ? 46.350 56.340 18.361 1.00 20.52 141 CYS D CA 1
ATOM 12833 C C . CYS D 1 141 ? 45.258 55.920 17.373 1.00 20.84 141 CYS D C 1
ATOM 12834 O O . CYS D 1 141 ? 44.932 56.648 16.421 1.00 20.80 141 CYS D O 1
ATOM 12837 N N . LYS D 1 142 ? 44.675 54.750 17.631 1.00 21.38 142 LYS D N 1
ATOM 12838 C CA . LYS D 1 142 ? 43.652 54.181 16.756 1.00 22.07 142 LYS D CA 1
ATOM 12839 C C . LYS D 1 142 ? 42.207 54.644 16.929 1.00 21.75 142 LYS D C 1
ATOM 12840 O O . LYS D 1 142 ? 41.323 54.139 16.232 1.00 22.22 142 LYS D O 1
ATOM 12846 N N . THR D 1 143 ? 41.942 55.579 17.834 1.00 20.96 143 THR D N 1
ATOM 12847 C CA . THR D 1 143 ? 40.564 56.018 18.047 1.00 20.29 143 THR D CA 1
ATOM 12848 C C . THR D 1 143 ? 40.204 57.333 17.379 1.00 20.37 143 THR D C 1
ATOM 12849 O O . THR D 1 143 ? 41.052 58.213 17.195 1.00 20.24 143 THR D O 1
ATOM 12853 N N . ALA D 1 144 ? 38.924 57.461 17.043 1.00 20.27 144 ALA D N 1
ATOM 12854 C CA . ALA D 1 144 ? 38.406 58.651 16.385 1.00 20.47 144 ALA D CA 1
ATOM 12855 C C . ALA D 1 144 ? 38.471 59.897 17.274 1.00 20.29 144 ALA D C 1
ATOM 12856 O O . ALA D 1 144 ? 38.761 60.994 16.790 1.00 20.71 144 ALA D O 1
ATOM 12858 N N . SER D 1 145 ? 38.209 59.723 18.568 1.00 19.81 145 SER D N 1
ATOM 12859 C CA . SER D 1 145 ? 38.218 60.833 19.518 1.00 19.10 145 SER D CA 1
ATOM 12860 C C . SER D 1 145 ? 39.618 61.223 19.978 1.00 18.54 145 SER D C 1
ATOM 12861 O O . SER D 1 145 ? 39.798 62.272 20.595 1.00 18.69 145 SER D O 1
ATOM 12864 N N . GLY D 1 146 ? 40.601 60.373 19.692 1.00 17.58 146 GLY D N 1
ATOM 12865 C CA . GLY D 1 146 ? 41.967 60.653 20.098 1.00 16.66 146 GLY D CA 1
ATOM 12866 C C . GLY D 1 146 ? 42.228 60.263 21.543 1.00 15.93 146 GLY D C 1
ATOM 12867 O O . GLY D 1 146 ? 43.365 60.304 22.002 1.00 15.46 146 GLY D O 1
ATOM 12868 N N . GLY D 1 147 ? 41.177 59.875 22.255 1.00 15.64 147 GLY D N 1
ATOM 12869 C CA . GLY D 1 147 ? 41.346 59.483 23.642 1.00 15.26 147 GLY D CA 1
ATOM 12870 C C . GLY D 1 147 ? 41.147 57.996 23.859 1.00 15.31 147 GLY D C 1
ATOM 12871 O O . GLY D 1 147 ? 40.750 57.264 22.946 1.00 15.19 147 GLY D O 1
ATOM 12872 N N . ILE D 1 148 ? 41.450 57.528 25.063 1.00 15.03 148 ILE D N 1
ATOM 12873 C CA . ILE D 1 148 ? 41.251 56.116 25.368 1.00 15.18 148 ILE D CA 1
ATOM 12874 C C . ILE D 1 148 ? 39.736 55.932 25.386 1.00 15.73 148 ILE D C 1
ATOM 12875 O O . ILE D 1 148 ? 39.031 56.656 26.093 1.00 16.09 148 ILE D O 1
ATOM 12880 N N . GLU D 1 149 ? 39.229 54.990 24.598 1.00 16.13 149 GLU D N 1
ATOM 12881 C CA . GLU D 1 149 ? 37.788 54.744 24.549 1.00 16.70 149 GLU D CA 1
ATOM 12882 C C . GLU D 1 149 ? 37.527 53.403 25.210 1.00 17.05 149 GLU D C 1
ATOM 12883 O O . GLU D 1 149 ? 36.681 53.299 26.100 1.00 17.31 149 GLU D O 1
ATOM 12889 N N . SER D 1 150 ? 38.269 52.381 24.798 1.00 17.21 150 SER D N 1
ATOM 12890 C CA . SER D 1 150 ? 38.147 51.073 25.440 1.00 17.47 150 SER D CA 1
ATOM 12891 C C . SER D 1 150 ? 39.380 50.924 26.319 1.00 17.65 150 SER D C 1
ATOM 12892 O O . SER D 1 150 ? 40.492 50.807 25.820 1.00 17.57 150 SER D O 1
ATOM 12895 N N . TYR D 1 151 ? 39.184 50.941 27.627 1.00 17.93 151 TYR D N 1
ATOM 12896 C CA . TYR D 1 151 ? 40.300 50.820 28.549 1.00 18.23 151 TYR D CA 1
ATOM 12897 C C . TYR D 1 151 ? 40.772 49.381 28.675 1.00 18.43 151 TYR D C 1
ATOM 12898 O O . TYR D 1 151 ? 41.632 49.077 29.499 1.00 18.74 151 TYR D O 1
ATOM 12907 N N . ASN D 1 152 ? 40.209 48.488 27.866 1.00 18.45 152 ASN D N 1
ATOM 12908 C CA . ASN D 1 152 ? 40.616 47.094 27.921 1.00 18.30 152 ASN D CA 1
ATOM 12909 C C . ASN D 1 152 ? 41.620 46.733 26.820 1.00 17.81 152 ASN D C 1
ATOM 12910 O O . ASN D 1 152 ? 42.113 45.603 26.759 1.00 17.77 152 ASN D O 1
ATOM 12915 N N . ASP D 1 153 ? 41.949 47.703 25.971 1.00 16.96 153 ASP D N 1
ATOM 12916 C CA . ASP D 1 153 ? 42.929 47.481 24.907 1.00 16.32 153 ASP D CA 1
ATOM 12917 C C . ASP D 1 153 ? 44.206 48.200 25.325 1.00 15.61 153 ASP D C 1
ATOM 12918 O O . ASP D 1 153 ? 44.235 49.426 25.381 1.00 15.38 153 ASP D O 1
ATOM 12923 N N . PRO D 1 154 ? 45.272 47.453 25.637 1.00 15.15 154 PRO D N 1
ATOM 12924 C CA . PRO D 1 154 ? 46.525 48.094 26.049 1.00 14.61 154 PRO D CA 1
ATOM 12925 C C . PRO D 1 154 ? 47.036 49.127 25.051 1.00 14.23 154 PRO D C 1
ATOM 12926 O O . PRO D 1 154 ? 47.623 50.131 25.447 1.00 13.62 154 PRO D O 1
ATOM 12930 N N . TYR D 1 155 ? 46.804 48.900 23.761 1.00 13.99 155 TYR D N 1
ATOM 12931 C CA . TYR D 1 155 ? 47.272 49.866 22.781 1.00 14.15 155 TYR D CA 1
ATOM 12932 C C . TYR D 1 155 ? 46.563 51.206 22.927 1.00 13.88 155 TYR D C 1
ATOM 12933 O O . TYR D 1 155 ? 47.196 52.250 22.778 1.00 14.15 155 TYR D O 1
ATOM 12942 N N . GLN D 1 156 ? 45.266 51.189 23.219 1.00 13.35 156 GLN D N 1
ATOM 12943 C CA . GLN D 1 156 ? 44.546 52.437 23.404 1.00 13.13 156 GLN D CA 1
ATOM 12944 C C . GLN D 1 156 ? 45.016 53.088 24.703 1.00 12.84 156 GLN D C 1
ATOM 12945 O O . GLN D 1 156 ? 45.284 54.285 24.746 1.00 12.58 156 GLN D O 1
ATOM 12951 N N . VAL D 1 157 ? 45.121 52.292 25.762 1.00 12.30 157 VAL D N 1
ATOM 12952 C CA . VAL D 1 157 ? 45.524 52.814 27.058 1.00 12.05 157 VAL D CA 1
ATOM 12953 C C . VAL D 1 157 ? 46.883 53.503 27.032 1.00 11.87 157 VAL D C 1
ATOM 12954 O O . VAL D 1 157 ? 47.105 54.494 27.730 1.00 11.73 157 VAL D O 1
ATOM 12958 N N . ARG D 1 158 ? 47.787 53.005 26.199 1.00 11.84 158 ARG D N 1
ATOM 12959 C CA . ARG D 1 158 ? 49.123 53.582 26.155 1.00 11.85 158 ARG D CA 1
ATOM 12960 C C . ARG D 1 158 ? 49.446 54.570 25.044 1.00 11.99 158 ARG D C 1
ATOM 12961 O O . ARG D 1 158 ? 50.300 55.438 25.217 1.00 11.56 158 ARG D O 1
ATOM 12969 N N . ASP D 1 159 ? 48.769 54.437 23.908 1.00 12.26 159 ASP D N 1
ATOM 12970 C CA . ASP D 1 159 ? 49.044 55.299 22.766 1.00 12.73 159 ASP D CA 1
ATOM 12971 C C . ASP D 1 159 ? 48.041 56.424 22.542 1.00 13.02 159 ASP D C 1
ATOM 12972 O O . ASP D 1 159 ? 48.317 57.337 21.774 1.00 12.95 159 ASP D O 1
ATOM 12977 N N . CYS D 1 160 ? 46.884 56.354 23.192 1.00 13.17 160 CYS D N 1
ATOM 12978 C CA . CYS D 1 160 ? 45.875 57.399 23.035 1.00 13.45 160 CYS D CA 1
ATOM 12979 C C . CYS D 1 160 ? 45.910 58.344 24.227 1.00 13.04 160 CYS D C 1
ATOM 12980 O O . CYS D 1 160 ? 46.638 58.106 25.193 1.00 12.66 160 CYS D O 1
ATOM 12983 N N . GLN D 1 161 ? 45.131 59.418 24.156 1.00 12.59 161 GLN D N 1
ATOM 12984 C CA . GLN D 1 161 ? 45.111 60.412 25.232 1.00 12.59 161 GLN D CA 1
ATOM 12985 C C . GLN D 1 161 ? 44.240 60.014 26.418 1.00 12.37 161 GLN D C 1
ATOM 12986 O O . GLN D 1 161 ? 43.069 59.705 26.237 1.00 12.10 161 GLN D O 1
ATOM 12992 N N . LEU D 1 162 ? 44.820 60.001 27.620 1.00 12.49 162 LEU D N 1
ATOM 12993 C CA . LEU D 1 162 ? 44.062 59.708 28.837 1.00 12.77 162 LEU D CA 1
ATOM 12994 C C . LEU D 1 162 ? 43.216 60.971 28.981 1.00 12.74 162 LEU D C 1
ATOM 12995 O O . LEU D 1 162 ? 43.747 62.038 29.313 1.00 12.04 162 LEU D O 1
ATOM 13000 N N . VAL D 1 163 ? 41.914 60.830 28.745 1.00 13.03 163 VAL D N 1
ATOM 13001 C CA . VAL D 1 163 ? 40.954 61.933 28.776 1.00 13.77 163 VAL D CA 1
ATOM 13002 C C . VAL D 1 163 ? 41.502 63.247 28.223 1.00 13.66 163 VAL D C 1
ATOM 13003 O O . VAL D 1 163 ? 41.362 64.304 28.830 1.00 13.75 163 VAL D O 1
ATOM 13007 N N . GLY D 1 164 ? 42.133 63.167 27.054 1.00 13.55 164 GLY D N 1
ATOM 13008 C CA . GLY D 1 164 ? 42.635 64.373 26.421 1.00 14.14 164 GLY D CA 1
ATOM 13009 C C . GLY D 1 164 ? 44.001 64.902 26.806 1.00 14.36 164 GLY D C 1
ATOM 13010 O O . GLY D 1 164 ? 44.422 65.928 26.268 1.00 14.70 164 GLY D O 1
ATOM 13011 N N . LEU D 1 165 ? 44.637 64.262 27.774 1.00 20.00 165 LEU D N 1
ATOM 13012 C CA . LEU D 1 165 ? 46.014 64.592 28.119 1.00 20.00 165 LEU D CA 1
ATOM 13013 C C . LEU D 1 165 ? 46.882 64.297 26.889 1.00 20.00 165 LEU D C 1
ATOM 13014 O O . LEU D 1 165 ? 46.993 63.144 26.474 1.00 20.00 165 LEU D O 1
ATOM 13019 N N . LEU D 1 166 ? 47.509 65.398 26.297 1.00 12.73 166 LEU D N 1
ATOM 13020 C CA . LEU D 1 166 ? 48.368 65.216 25.121 1.00 12.22 166 LEU D CA 1
ATOM 13021 C C . LEU D 1 166 ? 49.430 64.157 25.398 1.00 11.75 166 LEU D C 1
ATOM 13022 O O . LEU D 1 166 ? 50.313 64.355 26.226 1.00 11.28 166 LEU D O 1
ATOM 13027 N N . ASP D 1 167 ? 49.348 63.056 24.654 1.00 11.41 167 ASP D N 1
ATOM 13028 C CA . ASP D 1 167 ? 50.206 61.892 24.871 1.00 11.46 167 ASP D CA 1
ATOM 13029 C C . ASP D 1 167 ? 51.562 61.924 24.176 1.00 11.45 167 ASP D C 1
ATOM 13030 O O . ASP D 1 167 ? 51.647 61.897 22.955 1.00 10.97 167 ASP D O 1
ATOM 13035 N N . LEU D 1 168 ? 52.626 61.976 24.976 1.00 11.07 168 LEU D N 1
ATOM 13036 C CA . LEU D 1 168 ? 53.981 62.027 24.440 1.00 11.69 168 LEU D CA 1
ATOM 13037 C C . LEU D 1 168 ? 54.371 60.759 23.691 1.00 11.68 168 LEU D C 1
ATOM 13038 O O . LEU D 1 168 ? 53.993 59.651 24.087 1.00 11.80 168 LEU D O 1
ATOM 13043 N N . ALA D 1 169 ? 55.124 60.924 22.597 1.00 12.26 169 ALA D N 1
ATOM 13044 C CA . ALA D 1 169 ? 55.571 59.781 21.792 1.00 12.39 169 ALA D CA 1
ATOM 13045 C C . ALA D 1 169 ? 56.818 59.187 22.446 1.00 13.07 169 ALA D C 1
ATOM 13046 O O . ALA D 1 169 ? 57.954 59.407 22.004 1.00 12.64 169 ALA D O 1
ATOM 13048 N N . LEU D 1 170 ? 56.581 58.431 23.515 1.00 13.47 170 LEU D N 1
ATOM 13049 C CA . LEU D 1 170 ? 57.636 57.817 24.305 1.00 14.32 170 LEU D CA 1
ATOM 13050 C C . LEU D 1 170 ? 58.532 56.799 23.625 1.00 14.76 170 LEU D C 1
ATOM 13051 O O . LEU D 1 170 ? 59.510 56.361 24.223 1.00 14.21 170 LEU D O 1
ATOM 13056 N N . GLU D 1 171 ? 58.204 56.420 22.396 1.00 15.39 171 GLU D N 1
ATOM 13057 C CA . GLU D 1 171 ? 59.042 55.472 21.665 1.00 16.68 171 GLU D CA 1
ATOM 13058 C C . GLU D 1 171 ? 60.204 56.234 21.015 1.00 16.43 171 GLU D C 1
ATOM 13059 O O . GLU D 1 171 ? 61.237 55.654 20.709 1.00 16.25 171 GLU D O 1
ATOM 13065 N N . LYS D 1 172 ? 60.028 57.540 20.835 1.00 16.42 172 LYS D N 1
ATOM 13066 C CA . LYS D 1 172 ? 61.042 58.361 20.184 1.00 16.60 172 LYS D CA 1
ATOM 13067 C C . LYS D 1 172 ? 62.235 58.717 21.045 1.00 16.34 172 LYS D C 1
ATOM 13068 O O . LYS D 1 172 ? 62.081 59.163 22.179 1.00 15.82 172 LYS D O 1
ATOM 13074 N N . ASP D 1 173 ? 63.437 58.548 20.505 1.00 16.05 173 ASP D N 1
ATOM 13075 C CA . ASP D 1 173 ? 64.603 58.870 21.304 1.00 16.01 173 ASP D CA 1
ATOM 13076 C C . ASP D 1 173 ? 64.608 60.333 21.699 1.00 15.63 173 ASP D C 1
ATOM 13077 O O . ASP D 1 173 ? 65.069 60.686 22.782 1.00 15.20 173 ASP D O 1
ATOM 13082 N N . TYR D 1 174 ? 64.092 61.193 20.824 1.00 15.29 174 TYR D N 1
ATOM 13083 C CA . TYR D 1 174 ? 64.069 62.616 21.129 1.00 15.05 174 TYR D CA 1
ATOM 13084 C C . TYR D 1 174 ? 63.257 62.891 22.394 1.00 14.76 174 TYR D C 1
ATOM 13085 O O . TYR D 1 174 ? 63.695 63.638 23.263 1.00 14.54 174 TYR D O 1
ATOM 13094 N N . VAL D 1 175 ? 62.072 62.290 22.482 1.00 14.32 175 VAL D N 1
ATOM 13095 C CA . VAL D 1 175 ? 61.208 62.488 23.635 1.00 14.07 175 VAL D CA 1
ATOM 13096 C C . VAL D 1 175 ? 61.838 61.849 24.872 1.00 13.93 175 VAL D C 1
ATOM 13097 O O . VAL D 1 175 ? 61.859 62.453 25.946 1.00 13.27 175 VAL D O 1
ATOM 13101 N N . ARG D 1 176 ? 62.363 60.637 24.712 1.00 14.14 176 ARG D N 1
ATOM 13102 C CA . ARG D 1 176 ? 63.012 59.937 25.814 1.00 14.76 176 ARG D CA 1
ATOM 13103 C C . ARG D 1 176 ? 64.162 60.760 26.370 1.00 14.43 176 ARG D C 1
ATOM 13104 O O . ARG D 1 176 ? 64.380 60.810 27.586 1.00 13.98 176 ARG D O 1
ATOM 13112 N N . SER D 1 177 ? 64.897 61.408 25.473 1.00 14.10 177 SER D N 1
ATOM 13113 C CA . SER D 1 177 ? 66.020 62.232 25.889 1.00 14.34 177 SER D CA 1
ATOM 13114 C C . SER D 1 177 ? 65.583 63.530 26.558 1.00 14.34 177 SER D C 1
ATOM 13115 O O . SER D 1 177 ? 66.235 63.993 27.493 1.00 14.35 177 SER D O 1
ATOM 13118 N N . MET D 1 178 ? 64.492 64.126 26.086 1.00 14.54 178 MET D N 1
ATOM 13119 C CA . MET D 1 178 ? 64.007 65.365 26.685 1.00 15.05 178 MET D CA 1
ATOM 13120 C C . MET D 1 178 ? 63.592 65.069 28.136 1.00 14.04 178 MET D C 1
ATOM 13121 O O . MET D 1 178 ? 63.874 65.839 29.060 1.00 13.76 178 MET D O 1
ATOM 13126 N N . ILE D 1 179 ? 62.893 63.955 28.323 1.00 13.17 179 ILE D N 1
ATOM 13127 C CA . ILE D 1 179 ? 62.463 63.569 29.664 1.00 12.64 179 ILE D CA 1
ATOM 13128 C C . ILE D 1 179 ? 63.674 63.210 30.525 1.00 12.49 179 ILE D C 1
ATOM 13129 O O . ILE D 1 179 ? 63.766 63.620 31.685 1.00 12.49 179 ILE D O 1
ATOM 13134 N N . ALA D 1 180 ? 64.616 62.458 29.965 1.00 12.55 180 ALA D N 1
ATOM 13135 C CA . ALA D 1 180 ? 65.798 62.079 30.740 1.00 12.85 180 ALA D CA 1
ATOM 13136 C C . ALA D 1 180 ? 66.618 63.293 31.142 1.00 12.72 180 ALA D C 1
ATOM 13137 O O . ALA D 1 180 ? 67.191 63.328 32.228 1.00 12.95 180 ALA D O 1
ATOM 13139 N N . ASP D 1 181 ? 66.680 64.296 30.273 1.00 13.04 181 ASP D N 1
ATOM 13140 C CA . ASP D 1 181 ? 67.434 65.508 30.596 1.00 13.05 181 ASP D CA 1
ATOM 13141 C C . ASP D 1 181 ? 66.825 66.178 31.824 1.00 12.68 181 ASP D C 1
ATOM 13142 O O . ASP D 1 181 ? 67.534 66.693 32.696 1.00 12.50 181 ASP D O 1
ATOM 13147 N N . TYR D 1 182 ? 65.498 66.174 31.878 1.00 11.86 182 TYR D N 1
ATOM 13148 C CA . TYR D 1 182 ? 64.771 66.752 32.995 1.00 11.37 182 TYR D CA 1
ATOM 13149 C C . TYR D 1 182 ? 65.060 65.947 34.262 1.00 11.37 182 TYR D C 1
ATOM 13150 O O . TYR D 1 182 ? 65.426 66.511 35.296 1.00 11.38 182 TYR D O 1
ATOM 13159 N N . LEU D 1 183 ? 64.923 64.624 34.181 1.00 10.93 183 LEU D N 1
ATOM 13160 C CA . LEU D 1 183 ? 65.159 63.801 35.361 1.00 11.07 183 LEU D CA 1
ATOM 13161 C C . LEU D 1 183 ? 66.612 63.865 35.814 1.00 11.06 183 LEU D C 1
ATOM 13162 O O . LEU D 1 183 ? 66.898 63.852 37.015 1.00 10.20 183 LEU D O 1
ATOM 13167 N N . ASN D 1 184 ? 67.537 63.951 34.858 1.00 10.88 184 ASN D N 1
ATOM 13168 C CA . ASN D 1 184 ? 68.956 64.025 35.213 1.00 11.68 184 ASN D CA 1
ATOM 13169 C C . ASN D 1 184 ? 69.305 65.364 35.865 1.00 12.07 184 ASN D C 1
ATOM 13170 O O . ASN D 1 184 ? 70.195 65.447 36.718 1.00 11.93 184 ASN D O 1
ATOM 13175 N N . LYS D 1 185 ? 68.599 66.419 35.480 1.00 12.59 185 LYS D N 1
ATOM 13176 C CA . LYS D 1 185 ? 68.851 67.707 36.098 1.00 13.37 185 LYS D CA 1
ATOM 13177 C C . LYS D 1 185 ? 68.475 67.547 37.570 1.00 13.38 185 LYS D C 1
ATOM 13178 O O . LYS D 1 185 ? 69.170 68.035 38.462 1.00 13.27 185 LYS D O 1
ATOM 13184 N N . LEU D 1 186 ? 67.383 66.826 37.819 1.00 13.13 186 LEU D N 1
ATOM 13185 C CA . LEU D 1 186 ? 66.928 66.612 39.191 1.00 13.00 186 LEU D CA 1
ATOM 13186 C C . LEU D 1 186 ? 67.868 65.720 39.980 1.00 12.76 186 LEU D C 1
ATOM 13187 O O . LEU D 1 186 ? 68.162 65.994 41.145 1.00 12.49 186 LEU D O 1
ATOM 13192 N N . ILE D 1 187 ? 68.328 64.646 39.354 1.00 12.27 187 ILE D N 1
ATOM 13193 C CA . ILE D 1 187 ? 69.270 63.748 40.014 1.00 12.39 187 ILE D CA 1
ATOM 13194 C C . ILE D 1 187 ? 70.532 64.518 40.402 1.00 12.40 187 ILE D C 1
ATOM 13195 O O . ILE D 1 187 ? 71.030 64.412 41.529 1.00 12.10 187 ILE D O 1
ATOM 13200 N N . ASP D 1 188 ? 71.050 65.312 39.470 1.00 12.60 188 ASP D N 1
ATOM 13201 C CA . ASP D 1 188 ? 72.260 66.063 39.760 1.00 13.00 188 ASP D CA 1
ATOM 13202 C C . ASP D 1 188 ? 72.051 67.059 40.902 1.00 12.75 188 ASP D C 1
ATOM 13203 O O . ASP D 1 188 ? 72.967 67.309 41.685 1.00 12.75 188 ASP D O 1
ATOM 13208 N N . ILE D 1 189 ? 70.843 67.610 41.017 1.00 12.21 189 ILE D N 1
ATOM 13209 C CA . ILE D 1 189 ? 70.534 68.544 42.098 1.00 11.94 189 ILE D CA 1
ATOM 13210 C C . ILE D 1 189 ? 70.560 67.811 43.428 1.00 11.60 189 ILE D C 1
ATOM 13211 O O . ILE D 1 189 ? 70.871 68.403 44.476 1.00 11.16 189 ILE D O 1
ATOM 13216 N N . GLY D 1 190 ? 70.239 66.519 43.386 1.00 11.67 190 GLY D N 1
ATOM 13217 C CA . GLY D 1 190 ? 70.262 65.745 44.609 1.00 11.09 190 GLY D CA 1
ATOM 13218 C C . GLY D 1 190 ? 69.074 64.850 44.890 1.00 11.11 190 GLY D C 1
ATOM 13219 O O . GLY D 1 190 ? 69.034 64.218 45.941 1.00 10.89 190 GLY D O 1
ATOM 13220 N N . VAL D 1 191 ? 68.114 64.773 43.974 1.00 11.07 191 VAL D N 1
ATOM 13221 C CA . VAL D 1 191 ? 66.962 63.903 44.226 1.00 11.22 191 VAL D CA 1
ATOM 13222 C C . VAL D 1 191 ? 67.415 62.453 44.217 1.00 11.21 191 VAL D C 1
ATOM 13223 O O . VAL D 1 191 ? 68.366 62.089 43.523 1.00 11.13 191 VAL D O 1
ATOM 13227 N N . ALA D 1 192 ? 66.720 61.632 44.996 1.00 10.46 192 ALA D N 1
ATOM 13228 C CA . ALA D 1 192 ? 67.056 60.223 45.156 1.00 10.30 192 ALA D CA 1
ATOM 13229 C C . ALA D 1 192 ? 66.261 59.301 44.260 1.00 9.89 192 ALA D C 1
ATOM 13230 O O . ALA D 1 192 ? 66.626 58.140 44.077 1.00 9.89 192 ALA D O 1
ATOM 13232 N N . GLY D 1 193 ? 65.171 59.812 43.703 1.00 9.60 193 GLY D N 1
ATOM 13233 C CA . GLY D 1 193 ? 64.358 58.958 42.865 1.00 9.55 193 GLY D CA 1
ATOM 13234 C C . GLY D 1 193 ? 63.055 59.601 42.448 1.00 9.58 193 GLY D C 1
ATOM 13235 O O . GLY D 1 193 ? 62.817 60.770 42.718 1.00 9.64 193 GLY D O 1
ATOM 13236 N N . PHE D 1 194 ? 62.198 58.796 41.838 1.00 9.65 194 PHE D N 1
ATOM 13237 C CA . PHE D 1 194 ? 60.953 59.294 41.297 1.00 9.68 194 PHE D CA 1
ATOM 13238 C C . PHE D 1 194 ? 59.745 58.392 41.390 1.00 9.62 194 PHE D C 1
ATOM 13239 O O . PHE D 1 194 ? 59.850 57.166 41.398 1.00 9.55 194 PHE D O 1
ATOM 13247 N N . ARG D 1 195 ? 58.587 59.047 41.441 1.00 9.64 195 ARG D N 1
ATOM 13248 C CA . ARG D 1 195 ? 57.303 58.379 41.345 1.00 9.52 195 ARG D CA 1
ATOM 13249 C C . ARG D 1 195 ? 57.049 58.554 39.841 1.00 9.83 195 ARG D C 1
ATOM 13250 O O . ARG D 1 195 ? 57.103 59.683 39.338 1.00 10.35 195 ARG D O 1
ATOM 13258 N N . ILE D 1 196 ? 56.836 57.476 39.097 1.00 9.46 196 ILE D N 1
ATOM 13259 C CA . ILE D 1 196 ? 56.545 57.646 37.678 1.00 9.70 196 ILE D CA 1
ATOM 13260 C C . ILE D 1 196 ? 55.034 57.693 37.518 1.00 9.46 196 ILE D C 1
ATOM 13261 O O . ILE D 1 196 ? 54.350 56.677 37.582 1.00 9.16 196 ILE D O 1
ATOM 13266 N N . ASP D 1 197 ? 54.520 58.903 37.343 1.00 9.39 197 ASP D N 1
ATOM 13267 C CA . ASP D 1 197 ? 53.095 59.121 37.198 1.00 9.28 197 ASP D CA 1
ATOM 13268 C C . ASP D 1 197 ? 52.507 58.447 35.955 1.00 9.28 197 ASP D C 1
ATOM 13269 O O . ASP D 1 197 ? 53.167 58.376 34.926 1.00 8.99 197 ASP D O 1
ATOM 13274 N N . ALA D 1 198 ? 51.274 57.943 36.073 1.00 9.19 198 ALA D N 1
ATOM 13275 C CA . ALA D 1 198 ? 50.542 57.342 34.950 1.00 9.47 198 ALA D CA 1
ATOM 13276 C C . ALA D 1 198 ? 51.322 56.280 34.201 1.00 9.44 198 ALA D C 1
ATOM 13277 O O . ALA D 1 198 ? 51.269 56.223 32.969 1.00 9.86 198 ALA D O 1
ATOM 13279 N N . SER D 1 199 ? 52.024 55.429 34.936 1.00 9.50 199 SER D N 1
ATOM 13280 C CA . SER D 1 199 ? 52.825 54.403 34.294 1.00 9.38 199 SER D CA 1
ATOM 13281 C C . SER D 1 199 ? 51.999 53.407 33.477 1.00 9.83 199 SER D C 1
ATOM 13282 O O . SER D 1 199 ? 52.485 52.834 32.516 1.00 9.36 199 SER D O 1
ATOM 13285 N N . LYS D 1 200 ? 50.749 53.198 33.863 1.00 10.13 200 LYS D N 1
ATOM 13286 C CA . LYS D 1 200 ? 49.883 52.284 33.131 1.00 10.86 200 LYS D CA 1
ATOM 13287 C C . LYS D 1 200 ? 49.747 52.764 31.688 1.00 10.55 200 LYS D C 1
ATOM 13288 O O . LYS D 1 200 ? 49.582 51.974 30.760 1.00 10.38 200 LYS D O 1
ATOM 13294 N N . HIS D 1 201 ? 49.822 54.076 31.513 1.00 10.30 201 HIS D N 1
ATOM 13295 C CA . HIS D 1 201 ? 49.657 54.677 30.204 1.00 10.52 201 HIS D CA 1
ATOM 13296 C C . HIS D 1 201 ? 50.904 54.737 29.345 1.00 10.32 201 HIS D C 1
ATOM 13297 O O . HIS D 1 201 ? 50.910 55.346 28.266 1.00 10.42 201 HIS D O 1
ATOM 13304 N N . MET D 1 202 ? 51.956 54.084 29.828 1.00 10.34 202 MET D N 1
ATOM 13305 C CA . MET D 1 202 ? 53.196 53.997 29.072 1.00 10.65 202 MET D CA 1
ATOM 13306 C C . MET D 1 202 ? 53.602 52.539 28.928 1.00 10.72 202 MET D C 1
ATOM 13307 O O . MET D 1 202 ? 53.203 51.681 29.719 1.00 10.55 202 MET D O 1
ATOM 13312 N N . TRP D 1 203 ? 54.373 52.259 27.889 1.00 10.65 203 TRP D N 1
ATOM 13313 C CA . TRP D 1 203 ? 54.859 50.905 27.661 1.00 10.81 203 TRP D CA 1
ATOM 13314 C C . TRP D 1 203 ? 56.040 50.680 28.599 1.00 10.87 203 TRP D C 1
ATOM 13315 O O . TRP D 1 203 ? 56.912 51.529 28.719 1.00 10.79 203 TRP D O 1
ATOM 13326 N N . PRO D 1 204 ? 56.072 49.530 29.284 1.00 10.97 204 PRO D N 1
ATOM 13327 C CA . PRO D 1 204 ? 57.186 49.245 30.198 1.00 11.23 204 PRO D CA 1
ATOM 13328 C C . PRO D 1 204 ? 58.545 49.458 29.535 1.00 11.34 204 PRO D C 1
ATOM 13329 O O . PRO D 1 204 ? 59.480 49.941 30.167 1.00 11.82 204 PRO D O 1
ATOM 13333 N N . GLY D 1 205 ? 58.643 49.104 28.257 1.00 11.41 205 GLY D N 1
ATOM 13334 C CA . GLY D 1 205 ? 59.910 49.259 27.563 1.00 11.74 205 GLY D CA 1
ATOM 13335 C C . GLY D 1 205 ? 60.324 50.698 27.296 1.00 11.98 205 GLY D C 1
ATOM 13336 O O . GLY D 1 205 ? 61.520 50.997 27.190 1.00 12.37 205 GLY D O 1
ATOM 13337 N N . ASP D 1 206 ? 59.347 51.589 27.149 1.00 11.83 206 ASP D N 1
ATOM 13338 C CA . ASP D 1 206 ? 59.657 53.000 26.918 1.00 11.85 206 ASP D CA 1
ATOM 13339 C C . ASP D 1 206 ? 60.129 53.591 28.242 1.00 11.76 206 ASP D C 1
ATOM 13340 O O . ASP D 1 206 ? 61.027 54.423 28.278 1.00 11.91 206 ASP D O 1
ATOM 13345 N N . ILE D 1 207 ? 59.512 53.169 29.340 1.00 11.80 207 ILE D N 1
ATOM 13346 C CA . ILE D 1 207 ? 59.953 53.652 30.635 1.00 12.21 207 ILE D CA 1
ATOM 13347 C C . ILE D 1 207 ? 61.393 53.191 30.860 1.00 12.53 207 ILE D C 1
ATOM 13348 O O . ILE D 1 207 ? 62.232 53.956 31.325 1.00 12.21 207 ILE D O 1
ATOM 13353 N N . LYS D 1 208 ? 61.663 51.933 30.524 1.00 12.76 208 LYS D N 1
ATOM 13354 C CA . LYS D 1 208 ? 62.995 51.373 30.692 1.00 13.31 208 LYS D CA 1
ATOM 13355 C C . LYS D 1 208 ? 64.017 52.189 29.912 1.00 13.22 208 LYS D C 1
ATOM 13356 O O . LYS D 1 208 ? 65.097 52.516 30.432 1.00 13.20 208 LYS D O 1
ATOM 13362 N N . ALA D 1 209 ? 63.672 52.523 28.672 1.00 13.11 209 ALA D N 1
ATOM 13363 C CA . ALA D 1 209 ? 64.585 53.283 27.829 1.00 13.13 209 ALA D CA 1
ATOM 13364 C C . ALA D 1 209 ? 64.908 54.635 28.443 1.00 13.32 209 ALA D C 1
ATOM 13365 O O . ALA D 1 209 ? 66.052 55.095 28.357 1.00 13.66 209 ALA D O 1
ATOM 13367 N N . VAL D 1 210 ? 63.921 55.276 29.064 1.00 13.46 210 VAL D N 1
ATOM 13368 C CA . VAL D 1 210 ? 64.156 56.566 29.714 1.00 13.61 210 VAL D CA 1
ATOM 13369 C C . VAL D 1 210 ? 65.051 56.351 30.933 1.00 13.89 210 VAL D C 1
ATOM 13370 O O . VAL D 1 210 ? 66.076 57.013 31.098 1.00 14.14 210 VAL D O 1
ATOM 13374 N N . LEU D 1 211 ? 64.677 55.403 31.779 1.00 14.38 211 LEU D N 1
ATOM 13375 C CA . LEU D 1 211 ? 65.446 55.131 32.979 1.00 15.25 211 LEU D CA 1
ATOM 13376 C C . LEU D 1 211 ? 66.906 54.777 32.706 1.00 15.41 211 LEU D C 1
ATOM 13377 O O . LEU D 1 211 ? 67.799 55.162 33.471 1.00 15.37 211 LEU D O 1
ATOM 13382 N N . ASP D 1 212 ? 67.159 54.054 31.620 1.00 15.45 212 ASP D N 1
ATOM 13383 C CA . ASP D 1 212 ? 68.536 53.673 31.309 1.00 15.82 212 ASP D CA 1
ATOM 13384 C C . ASP D 1 212 ? 69.410 54.865 30.937 1.00 15.63 212 ASP D C 1
ATOM 13385 O O . ASP D 1 212 ? 70.634 54.742 30.862 1.00 15.60 212 ASP D O 1
ATOM 13390 N N . LYS D 1 213 ? 68.785 56.011 30.699 1.00 15.25 213 LYS D N 1
ATOM 13391 C CA . LYS D 1 213 ? 69.517 57.233 30.352 1.00 14.99 213 LYS D CA 1
ATOM 13392 C C . LYS D 1 213 ? 69.862 58.051 31.594 1.00 14.84 213 LYS D C 1
ATOM 13393 O O . LYS D 1 213 ? 70.548 59.075 31.509 1.00 14.59 213 LYS D O 1
ATOM 13399 N N . LEU D 1 214 ? 69.394 57.606 32.752 1.00 14.53 214 LEU D N 1
ATOM 13400 C CA . LEU D 1 214 ? 69.629 58.362 33.969 1.00 14.38 214 LEU D CA 1
ATOM 13401 C C . LEU D 1 214 ? 70.992 58.214 34.625 1.00 14.38 214 LEU D C 1
ATOM 13402 O O . LEU D 1 214 ? 71.591 57.143 34.639 1.00 14.57 214 LEU D O 1
ATOM 13407 N N . HIS D 1 215 ? 71.466 59.329 35.161 1.00 14.40 215 HIS D N 1
ATOM 13408 C CA . HIS D 1 215 ? 72.743 59.397 35.864 1.00 14.41 215 HIS D CA 1
ATOM 13409 C C . HIS D 1 215 ? 72.684 58.669 37.198 1.00 14.14 215 HIS D C 1
ATOM 13410 O O . HIS D 1 215 ? 71.614 58.458 37.751 1.00 13.90 215 HIS D O 1
ATOM 13417 N N . ASN D 1 216 ? 73.855 58.302 37.712 1.00 13.57 216 ASN D N 1
ATOM 13418 C CA . ASN D 1 216 ? 73.929 57.714 39.037 1.00 13.31 216 ASN D CA 1
ATOM 13419 C C . ASN D 1 216 ? 73.643 58.905 39.952 1.00 12.75 216 ASN D C 1
ATOM 13420 O O . ASN D 1 216 ? 73.780 60.065 39.547 1.00 12.74 216 ASN D O 1
ATOM 13425 N N . LEU D 1 217 ? 73.259 58.625 41.192 1.00 12.39 217 LEU D N 1
ATOM 13426 C CA . LEU D 1 217 ? 72.945 59.694 42.130 1.00 11.91 217 LEU D CA 1
ATOM 13427 C C . LEU D 1 217 ? 74.173 60.509 42.533 1.00 12.53 217 LEU D C 1
ATOM 13428 O O . LEU D 1 217 ? 75.324 60.054 42.409 1.00 12.89 217 LEU D O 1
ATOM 13433 N N . ASN D 1 218 ? 73.906 61.715 43.018 1.00 12.60 218 ASN D N 1
ATOM 13434 C CA . ASN D 1 218 ? 74.938 62.662 43.429 1.00 13.20 218 ASN D CA 1
ATOM 13435 C C . ASN D 1 218 ? 75.789 62.117 44.585 1.00 13.58 218 ASN D C 1
ATOM 13436 O O . ASN D 1 218 ? 75.279 61.866 45.676 1.00 13.00 218 ASN D O 1
ATOM 13441 N N . THR D 1 219 ? 77.093 61.959 44.359 1.00 13.96 219 THR D N 1
ATOM 13442 C CA . THR D 1 219 ? 77.966 61.406 45.393 1.00 14.72 219 THR D CA 1
ATOM 13443 C C . THR D 1 219 ? 78.239 62.288 46.607 1.00 15.13 219 THR D C 1
ATOM 13444 O O . THR D 1 219 ? 78.982 61.893 47.504 1.00 15.08 219 THR D O 1
ATOM 13448 N N . ASN D 1 220 ? 77.650 63.479 46.644 1.00 15.69 220 ASN D N 1
ATOM 13449 C CA . ASN D 1 220 ? 77.784 64.332 47.812 1.00 16.49 220 ASN D CA 1
ATOM 13450 C C . ASN D 1 220 ? 77.014 63.638 48.944 1.00 16.08 220 ASN D C 1
ATOM 13451 O O . ASN D 1 220 ? 77.346 63.788 50.120 1.00 15.92 220 ASN D O 1
ATOM 13456 N N . TRP D 1 221 ? 75.993 62.863 48.573 1.00 15.28 221 TRP D N 1
ATOM 13457 C CA . TRP D 1 221 ? 75.154 62.184 49.552 1.00 14.87 221 TRP D CA 1
ATOM 13458 C C . TRP D 1 221 ? 74.982 60.687 49.358 1.00 14.41 221 TRP D C 1
ATOM 13459 O O . TRP D 1 221 ? 74.684 59.979 50.322 1.00 14.44 221 TRP D O 1
ATOM 13470 N N . PHE D 1 222 ? 75.179 60.198 48.138 1.00 13.68 222 PHE D N 1
ATOM 13471 C CA . PHE D 1 222 ? 74.961 58.789 47.859 1.00 13.24 222 PHE D CA 1
ATOM 13472 C C . PHE D 1 222 ? 76.202 58.000 47.476 1.00 13.35 222 PHE D C 1
ATOM 13473 O O . PHE D 1 222 ? 77.133 58.540 46.892 1.00 13.43 222 PHE D O 1
ATOM 13481 N N . PRO D 1 223 ? 76.227 56.697 47.792 1.00 13.34 223 PRO D N 1
ATOM 13482 C CA . PRO D 1 223 ? 77.412 55.912 47.425 1.00 13.59 223 PRO D CA 1
ATOM 13483 C C . PRO D 1 223 ? 77.568 55.932 45.905 1.00 13.69 223 PRO D C 1
ATOM 13484 O O . PRO D 1 223 ? 76.587 56.018 45.170 1.00 13.71 223 PRO D O 1
ATOM 13488 N N . ALA D 1 224 ? 78.806 55.857 45.429 1.00 13.82 224 ALA D N 1
ATOM 13489 C CA . ALA D 1 224 ? 79.042 55.856 43.994 1.00 13.80 224 ALA D CA 1
ATOM 13490 C C . ALA D 1 224 ? 78.306 54.701 43.313 1.00 13.71 224 ALA D C 1
ATOM 13491 O O . ALA D 1 224 ? 78.224 53.585 43.843 1.00 13.66 224 ALA D O 1
ATOM 13493 N N . GLY D 1 225 ? 77.772 54.963 42.123 1.00 13.51 225 GLY D N 1
ATOM 13494 C CA . GLY D 1 225 ? 77.080 53.917 41.396 1.00 13.69 225 GLY D CA 1
ATOM 13495 C C . GLY D 1 225 ? 75.674 53.626 41.875 1.00 13.52 225 GLY D C 1
ATOM 13496 O O . GLY D 1 225 ? 75.114 52.579 41.561 1.00 13.79 225 GLY D O 1
ATOM 13497 N N . SER D 1 226 ? 75.104 54.540 42.652 1.00 13.32 226 SER D N 1
ATOM 13498 C CA . SER D 1 226 ? 73.739 54.375 43.143 1.00 13.13 226 SER D CA 1
ATOM 13499 C C . SER D 1 226 ? 72.758 54.784 42.059 1.00 13.28 226 SER D C 1
ATOM 13500 O O . SER D 1 226 ? 72.919 55.828 41.430 1.00 12.90 226 SER D O 1
ATOM 13503 N N . ARG D 1 227 ? 71.734 53.960 41.862 1.00 13.09 227 ARG D N 1
ATOM 13504 C CA . ARG D 1 227 ? 70.713 54.218 40.858 1.00 13.22 227 ARG D CA 1
ATOM 13505 C C . ARG D 1 227 ? 69.486 54.843 41.511 1.00 12.79 227 ARG D C 1
ATOM 13506 O O . ARG D 1 227 ? 69.152 54.539 42.661 1.00 12.58 227 ARG D O 1
ATOM 13514 N N . PRO D 1 228 ? 68.794 55.722 40.784 1.00 12.32 228 PRO D N 1
ATOM 13515 C CA . PRO D 1 228 ? 67.610 56.339 41.384 1.00 11.93 228 PRO D CA 1
ATOM 13516 C C . PRO D 1 228 ? 66.507 55.344 41.729 1.00 11.36 228 PRO D C 1
ATOM 13517 O O . PRO D 1 228 ? 66.266 54.379 41.003 1.00 11.40 228 PRO D O 1
ATOM 13521 N N . PHE D 1 229 ? 65.849 55.587 42.857 1.00 10.86 229 PHE D N 1
ATOM 13522 C CA . PHE D 1 229 ? 64.724 54.768 43.312 1.00 10.37 229 PHE D CA 1
ATOM 13523 C C . PHE D 1 229 ? 63.551 55.065 42.389 1.00 10.35 229 PHE D C 1
ATOM 13524 O O . PHE D 1 229 ? 63.223 56.232 42.144 1.00 9.82 229 PHE D O 1
ATOM 13532 N N . ILE D 1 230 ? 62.909 54.011 41.900 1.00 9.49 230 ILE D N 1
ATOM 13533 C CA . ILE D 1 230 ? 61.792 54.184 40.997 1.00 10.22 230 ILE D CA 1
ATOM 13534 C C . ILE D 1 230 ? 60.548 53.496 41.512 1.00 10.20 230 ILE D C 1
ATOM 13535 O O . ILE D 1 230 ? 60.587 52.304 41.810 1.00 10.37 230 ILE D O 1
ATOM 13540 N N . PHE D 1 231 ? 59.451 54.242 41.658 1.00 10.08 231 PHE D N 1
ATOM 13541 C CA . PHE D 1 231 ? 58.185 53.595 42.011 1.00 10.30 231 PHE D CA 1
ATOM 13542 C C . PHE D 1 231 ? 57.168 54.104 40.999 1.00 10.15 231 PHE D C 1
ATOM 13543 O O . PHE D 1 231 ? 56.912 55.296 40.883 1.00 10.47 231 PHE D O 1
ATOM 13551 N N . GLN D 1 232 ? 56.639 53.162 40.231 1.00 10.00 232 GLN D N 1
ATOM 13552 C CA . GLN D 1 232 ? 55.703 53.446 39.160 1.00 9.85 232 GLN D CA 1
ATOM 13553 C C . GLN D 1 232 ? 54.256 53.390 39.610 1.00 9.98 232 GLN D C 1
ATOM 13554 O O . GLN D 1 232 ? 53.835 52.424 40.252 1.00 9.41 232 GLN D O 1
ATOM 13560 N N . GLU D 1 233 ? 53.485 54.417 39.264 1.00 9.74 233 GLU D N 1
ATOM 13561 C CA . GLU D 1 233 ? 52.069 54.418 39.631 1.00 9.95 233 GLU D CA 1
ATOM 13562 C C . GLU D 1 233 ? 51.269 53.606 38.615 1.00 10.03 233 GLU D C 1
ATOM 13563 O O . GLU D 1 233 ? 51.040 54.048 37.482 1.00 9.94 233 GLU D O 1
ATOM 13569 N N . VAL D 1 234 ? 50.867 52.408 39.021 1.00 10.00 234 VAL D N 1
ATOM 13570 C CA . VAL D 1 234 ? 50.051 51.542 38.193 1.00 10.24 234 VAL D CA 1
ATOM 13571 C C . VAL D 1 234 ? 48.934 51.043 39.082 1.00 10.74 234 VAL D C 1
ATOM 13572 O O . VAL D 1 234 ? 49.198 50.446 40.124 1.00 10.50 234 VAL D O 1
ATOM 13576 N N . ILE D 1 235 ? 47.690 51.320 38.698 1.00 11.29 235 ILE D N 1
ATOM 13577 C CA . ILE D 1 235 ? 46.555 50.834 39.467 1.00 11.89 235 ILE D CA 1
ATOM 13578 C C . ILE D 1 235 ? 46.142 49.524 38.830 1.00 11.96 235 ILE D C 1
ATOM 13579 O O . ILE D 1 235 ? 45.681 49.500 37.681 1.00 11.57 235 ILE D O 1
ATOM 13584 N N . ASP D 1 236 ? 46.341 48.436 39.565 1.00 12.10 236 ASP D N 1
ATOM 13585 C CA . ASP D 1 236 ? 45.958 47.118 39.093 1.00 12.74 236 ASP D CA 1
ATOM 13586 C C . ASP D 1 236 ? 45.379 46.375 40.278 1.00 13.32 236 ASP D C 1
ATOM 13587 O O . ASP D 1 236 ? 46.110 45.846 41.099 1.00 12.81 236 ASP D O 1
ATOM 13592 N N . LEU D 1 237 ? 44.054 46.346 40.366 1.00 13.92 237 LEU D N 1
ATOM 13593 C CA . LEU D 1 237 ? 43.407 45.648 41.460 1.00 15.04 237 LEU D CA 1
ATOM 13594 C C . LEU D 1 237 ? 43.072 44.202 41.067 1.00 15.90 237 LEU D C 1
ATOM 13595 O O . LEU D 1 237 ? 42.371 43.498 41.790 1.00 16.14 237 LEU D O 1
ATOM 13600 N N . GLY D 1 238 ? 43.577 43.766 39.916 1.00 16.73 238 GLY D N 1
ATOM 13601 C CA . GLY D 1 238 ? 43.349 42.406 39.460 1.00 18.35 238 GLY D CA 1
ATOM 13602 C C . GLY D 1 238 ? 42.323 42.322 38.347 1.00 19.17 238 GLY D C 1
ATOM 13603 O O . GLY D 1 238 ? 41.374 43.106 38.304 1.00 19.20 238 GLY D O 1
ATOM 13604 N N . GLY D 1 239 ? 42.536 41.388 37.427 1.00 20.28 239 GLY D N 1
ATOM 13605 C CA . GLY D 1 239 ? 41.607 41.199 36.328 1.00 21.16 239 GLY D CA 1
ATOM 13606 C C . GLY D 1 239 ? 41.551 42.347 35.343 1.00 21.74 239 GLY D C 1
ATOM 13607 O O . GLY D 1 239 ? 40.541 42.545 34.661 1.00 22.04 239 GLY D O 1
ATOM 13608 N N . GLU D 1 240 ? 42.632 43.114 35.265 1.00 22.11 240 GLU D N 1
ATOM 13609 C CA . GLU D 1 240 ? 42.660 44.249 34.351 1.00 22.39 240 GLU D CA 1
ATOM 13610 C C . GLU D 1 240 ? 43.500 43.942 33.120 1.00 21.65 240 GLU D C 1
ATOM 13611 O O . GLU D 1 240 ? 44.259 42.976 33.100 1.00 21.42 240 GLU D O 1
ATOM 13617 N N . ALA D 1 241 ? 43.357 44.780 32.100 1.00 20.82 241 ALA D N 1
ATOM 13618 C CA . ALA D 1 241 ? 44.082 44.618 30.844 1.00 19.86 241 ALA D CA 1
ATOM 13619 C C . ALA D 1 241 ? 45.591 44.762 31.007 1.00 19.25 241 ALA D C 1
ATOM 13620 O O . ALA D 1 241 ? 46.363 44.163 30.264 1.00 19.36 241 ALA D O 1
ATOM 13622 N N . ILE D 1 242 ? 46.013 45.563 31.973 1.00 18.14 242 ILE D N 1
ATOM 13623 C CA . ILE D 1 242 ? 47.439 45.764 32.213 1.00 17.43 242 ILE D CA 1
ATOM 13624 C C . ILE D 1 242 ? 47.757 45.348 33.646 1.00 17.15 242 ILE D C 1
ATOM 13625 O O . ILE D 1 242 ? 47.045 45.708 34.568 1.00 17.13 242 ILE D O 1
ATOM 13630 N N . LYS D 1 243 ? 48.827 44.580 33.818 1.00 16.86 243 LYS D N 1
ATOM 13631 C CA . LYS D 1 243 ? 49.208 44.082 35.137 1.00 16.61 243 LYS D CA 1
ATOM 13632 C C . LYS D 1 243 ? 50.397 44.830 35.707 1.00 15.99 243 LYS D C 1
ATOM 13633 O O . LYS D 1 243 ? 51.315 45.201 34.980 1.00 15.38 243 LYS D O 1
ATOM 13639 N N . SER D 1 244 ? 50.399 45.038 37.016 1.00 15.09 244 SER D N 1
ATOM 13640 C CA . SER D 1 244 ? 51.531 45.745 37.605 1.00 14.88 244 SER D CA 1
ATOM 13641 C C . SER D 1 244 ? 52.845 44.980 37.365 1.00 14.04 244 SER D C 1
ATOM 13642 O O . SER D 1 244 ? 53.906 45.587 37.244 1.00 13.50 244 SER D O 1
ATOM 13645 N N . SER D 1 245 ? 52.770 43.655 37.278 1.00 13.43 245 SER D N 1
ATOM 13646 C CA . SER D 1 245 ? 53.969 42.852 37.068 1.00 13.23 245 SER D CA 1
ATOM 13647 C C . SER D 1 245 ? 54.696 43.199 35.760 1.00 13.13 245 SER D C 1
ATOM 13648 O O . SER D 1 245 ? 55.897 42.949 35.623 1.00 12.98 245 SER D O 1
ATOM 13651 N N . GLU D 1 246 ? 53.982 43.786 34.802 1.00 12.50 246 GLU D N 1
ATOM 13652 C CA . GLU D 1 246 ? 54.618 44.164 33.538 1.00 12.44 246 GLU D CA 1
ATOM 13653 C C . GLU D 1 246 ? 55.686 45.225 33.749 1.00 12.22 246 GLU D C 1
ATOM 13654 O O . GLU D 1 246 ? 56.528 45.437 32.875 1.00 12.19 246 GLU D O 1
ATOM 13660 N N . TYR D 1 247 ? 55.643 45.884 34.905 1.00 11.91 247 TYR D N 1
ATOM 13661 C CA . TYR D 1 247 ? 56.565 46.964 35.224 1.00 11.70 247 TYR D CA 1
ATOM 13662 C C . TYR D 1 247 ? 57.670 46.631 36.230 1.00 11.72 247 TYR D C 1
ATOM 13663 O O . TYR D 1 247 ? 58.491 47.493 36.567 1.00 11.82 247 TYR D O 1
ATOM 13672 N N . PHE D 1 248 ? 57.706 45.388 36.702 1.00 11.90 248 PHE D N 1
ATOM 13673 C CA . PHE D 1 248 ? 58.709 45.018 37.698 1.00 12.11 248 PHE D CA 1
ATOM 13674 C C . PHE D 1 248 ? 60.170 45.185 37.296 1.00 12.26 248 PHE D C 1
ATOM 13675 O O . PHE D 1 248 ? 61.035 45.349 38.158 1.00 11.87 248 PHE D O 1
ATOM 13683 N N . GLY D 1 249 ? 60.455 45.129 35.999 1.00 12.13 249 GLY D N 1
ATOM 13684 C CA . GLY D 1 249 ? 61.827 45.287 35.564 1.00 12.25 249 GLY D CA 1
ATOM 13685 C C . GLY D 1 249 ? 62.371 46.705 35.646 1.00 12.12 249 GLY D C 1
ATOM 13686 O O . GLY D 1 249 ? 63.579 46.908 35.560 1.00 12.48 249 GLY D O 1
ATOM 13687 N N . ASN D 1 250 ? 61.483 47.688 35.814 1.00 11.74 250 ASN D N 1
ATOM 13688 C CA . ASN D 1 250 ? 61.862 49.103 35.890 1.00 11.57 250 ASN D CA 1
ATOM 13689 C C . ASN D 1 250 ? 62.055 49.662 37.295 1.00 11.10 250 ASN D C 1
ATOM 13690 O O . ASN D 1 250 ? 62.722 50.667 37.467 1.00 11.13 250 ASN D O 1
ATOM 13695 N N . GLY D 1 251 ? 61.455 49.012 38.285 1.00 10.95 251 GLY D N 1
ATOM 13696 C CA . GLY D 1 251 ? 61.543 49.486 39.654 1.00 10.44 251 GLY D CA 1
ATOM 13697 C C . GLY D 1 251 ? 60.323 48.993 40.413 1.00 9.73 251 GLY D C 1
ATOM 13698 O O . GLY D 1 251 ? 59.637 48.068 39.962 1.00 9.66 251 GLY D O 1
ATOM 13699 N N . ARG D 1 252 ? 60.042 49.601 41.563 1.00 9.33 252 ARG D N 1
ATOM 13700 C CA . ARG D 1 252 ? 58.887 49.204 42.345 1.00 9.22 252 ARG D CA 1
ATOM 13701 C C . ARG D 1 252 ? 57.615 49.722 41.684 1.00 9.19 252 ARG D C 1
ATOM 13702 O O . ARG D 1 252 ? 57.657 50.558 40.763 1.00 9.66 252 ARG D O 1
ATOM 13710 N N . VAL D 1 253 ? 56.492 49.206 42.162 1.00 8.66 253 VAL D N 1
ATOM 13711 C CA . VAL D 1 253 ? 55.184 49.595 41.659 1.00 8.57 253 VAL D CA 1
ATOM 13712 C C . VAL D 1 253 ? 54.271 49.855 42.846 1.00 8.68 253 VAL D C 1
ATOM 13713 O O . VAL D 1 253 ? 54.361 49.175 43.875 1.00 8.79 253 VAL D O 1
ATOM 13717 N N . THR D 1 254 ? 53.406 50.851 42.702 1.00 8.46 254 THR D N 1
ATOM 13718 C CA . THR D 1 254 ? 52.420 51.149 43.732 1.00 8.48 254 THR D CA 1
ATOM 13719 C C . THR D 1 254 ? 51.485 49.944 43.825 1.00 8.38 254 THR D C 1
ATOM 13720 O O . THR D 1 254 ? 50.940 49.503 42.813 1.00 8.23 254 THR D O 1
ATOM 13724 N N . GLU D 1 255 ? 51.302 49.410 45.027 1.00 8.42 255 GLU D N 1
ATOM 13725 C CA . GLU D 1 255 ? 50.395 48.275 45.198 1.00 8.70 255 GLU D CA 1
ATOM 13726 C C . GLU D 1 255 ? 49.067 48.830 45.727 1.00 8.75 255 GLU D C 1
ATOM 13727 O O . GLU D 1 255 ? 48.848 48.953 46.936 1.00 8.93 255 GLU D O 1
ATOM 13733 N N . PHE D 1 256 ? 48.179 49.190 44.805 1.00 8.98 256 PHE D N 1
ATOM 13734 C CA . PHE D 1 256 ? 46.896 49.755 45.216 1.00 8.94 256 PHE D CA 1
ATOM 13735 C C . PHE D 1 256 ? 45.968 48.730 45.851 1.00 9.31 256 PHE D C 1
ATOM 13736 O O . PHE D 1 256 ? 44.983 49.098 46.485 1.00 9.57 256 PHE D O 1
ATOM 13744 N N . LYS D 1 257 ? 46.266 47.446 45.692 1.00 9.28 257 LYS D N 1
ATOM 13745 C CA . LYS D 1 257 ? 45.427 46.446 46.330 1.00 9.69 257 LYS D CA 1
ATOM 13746 C C . LYS D 1 257 ? 45.608 46.591 47.834 1.00 9.62 257 LYS D C 1
ATOM 13747 O O . LYS D 1 257 ? 44.716 46.260 48.605 1.00 9.70 257 LYS D O 1
ATOM 13753 N N . TYR D 1 258 ? 46.766 47.091 48.252 1.00 9.37 258 TYR D N 1
ATOM 13754 C CA . TYR D 1 258 ? 47.063 47.199 49.677 1.00 9.36 258 TYR D CA 1
ATOM 13755 C C . TYR D 1 258 ? 46.074 48.045 50.482 1.00 9.26 258 TYR D C 1
ATOM 13756 O O . TYR D 1 258 ? 45.473 47.556 51.430 1.00 9.34 258 TYR D O 1
ATOM 13765 N N . GLY D 1 259 ? 45.905 49.311 50.113 1.00 9.16 259 GLY D N 1
ATOM 13766 C CA . GLY D 1 259 ? 44.985 50.155 50.854 1.00 9.29 259 GLY D CA 1
ATOM 13767 C C . GLY D 1 259 ? 43.531 49.804 50.607 1.00 9.31 259 GLY D C 1
ATOM 13768 O O . GLY D 1 259 ? 42.668 50.020 51.470 1.00 9.56 259 GLY D O 1
ATOM 13769 N N . ALA D 1 260 ? 43.238 49.259 49.431 1.00 9.18 260 ALA D N 1
ATOM 13770 C CA . ALA D 1 260 ? 41.862 48.886 49.118 1.00 9.39 260 ALA D CA 1
ATOM 13771 C C . ALA D 1 260 ? 41.440 47.740 50.033 1.00 9.77 260 ALA D C 1
ATOM 13772 O O . ALA D 1 260 ? 40.371 47.769 50.656 1.00 9.78 260 ALA D O 1
ATOM 13774 N N . LYS D 1 261 ? 42.301 46.739 50.142 1.00 9.70 261 LYS D N 1
ATOM 13775 C CA . LYS D 1 261 ? 41.985 45.607 50.996 1.00 10.16 261 LYS D CA 1
ATOM 13776 C C . LYS D 1 261 ? 42.086 45.968 52.476 1.00 9.96 261 LYS D C 1
ATOM 13777 O O . LYS D 1 261 ? 41.248 45.555 53.265 1.00 9.84 261 LYS D O 1
ATOM 13783 N N . LEU D 1 262 ? 43.095 46.739 52.864 1.00 9.36 262 LEU D N 1
ATOM 13784 C CA . LEU D 1 262 ? 43.206 47.070 54.285 1.00 9.44 262 LEU D CA 1
ATOM 13785 C C . LEU D 1 262 ? 42.028 47.941 54.756 1.00 9.20 262 LEU D C 1
ATOM 13786 O O . LEU D 1 262 ? 41.520 47.761 55.866 1.00 9.05 262 LEU D O 1
ATOM 13791 N N . GLY D 1 263 ? 41.600 48.881 53.914 1.00 9.09 263 GLY D N 1
ATOM 13792 C CA . GLY D 1 263 ? 40.473 49.738 54.270 1.00 9.46 263 GLY D CA 1
ATOM 13793 C C . GLY D 1 263 ? 39.220 48.894 54.457 1.00 9.29 263 GLY D C 1
ATOM 13794 O O . GLY D 1 263 ? 38.437 49.092 55.391 1.00 9.57 263 GLY D O 1
ATOM 13795 N N . THR D 1 264 ? 39.024 47.945 53.551 1.00 9.00 264 THR D N 1
ATOM 13796 C CA . THR D 1 264 ? 37.874 47.057 53.628 1.00 9.38 264 THR D CA 1
ATOM 13797 C C . THR D 1 264 ? 37.923 46.282 54.943 1.00 9.58 264 THR D C 1
ATOM 13798 O O . THR D 1 264 ? 36.924 46.170 55.644 1.00 9.31 264 THR D O 1
ATOM 13802 N N . VAL D 1 265 ? 39.096 45.759 55.285 1.00 8.95 265 VAL D N 1
ATOM 13803 C CA . VAL D 1 265 ? 39.237 44.993 56.523 1.00 9.04 265 VAL D CA 1
ATOM 13804 C C . VAL D 1 265 ? 39.000 45.815 57.795 1.00 8.99 265 VAL D C 1
ATOM 13805 O O . VAL D 1 265 ? 38.245 45.400 58.686 1.00 8.61 265 VAL D O 1
ATOM 13809 N N . VAL D 1 266 ? 39.625 46.985 57.884 1.00 9.03 266 VAL D N 1
ATOM 13810 C CA . VAL D 1 266 ? 39.490 47.810 59.083 1.00 9.35 266 VAL D CA 1
ATOM 13811 C C . VAL D 1 266 ? 38.079 48.361 59.233 1.00 9.35 266 VAL D C 1
ATOM 13812 O O . VAL D 1 266 ? 37.595 48.577 60.348 1.00 9.41 266 VAL D O 1
ATOM 13816 N N . ARG D 1 267 ? 37.403 48.568 58.110 1.00 9.78 267 ARG D N 1
ATOM 13817 C CA . ARG D 1 267 ? 36.012 49.037 58.163 1.00 9.89 267 ARG D CA 1
ATOM 13818 C C . ARG D 1 267 ? 35.069 47.848 58.415 1.00 10.71 267 ARG D C 1
ATOM 13819 O O . ARG D 1 267 ? 33.868 48.035 58.629 1.00 10.47 267 ARG D O 1
ATOM 13827 N N . LYS D 1 268 ? 35.616 46.632 58.382 1.00 10.93 268 LYS D N 1
ATOM 13828 C CA . LYS D 1 268 ? 34.833 45.401 58.559 1.00 11.72 268 LYS D CA 1
ATOM 13829 C C . LYS D 1 268 ? 33.717 45.293 57.515 1.00 11.89 268 LYS D C 1
ATOM 13830 O O . LYS D 1 268 ? 32.576 44.933 57.807 1.00 12.65 268 LYS D O 1
ATOM 13836 N N . TRP D 1 269 ? 34.065 45.625 56.286 1.00 11.69 269 TRP D N 1
ATOM 13837 C CA . TRP D 1 269 ? 33.134 45.541 55.181 1.00 11.97 269 TRP D CA 1
ATOM 13838 C C . TRP D 1 269 ? 33.254 44.207 54.461 1.00 12.41 269 TRP D C 1
ATOM 13839 O O . TRP D 1 269 ? 34.300 43.539 54.502 1.00 12.32 269 TRP D O 1
ATOM 13850 N N . SER D 1 270 ? 32.165 43.829 53.802 1.00 12.67 270 SER D N 1
ATOM 13851 C CA . SER D 1 270 ? 32.111 42.611 53.011 1.00 13.26 270 SER D CA 1
ATOM 13852 C C . SER D 1 270 ? 32.707 41.371 53.659 1.00 12.95 270 SER D C 1
ATOM 13853 O O . SER D 1 270 ? 33.499 40.640 53.040 1.00 12.88 270 SER D O 1
ATOM 13856 N N . GLY D 1 271 ? 32.320 41.152 54.912 1.00 12.63 271 GLY D N 1
ATOM 13857 C CA . GLY D 1 271 ? 32.744 39.974 55.647 1.00 12.37 271 GLY D CA 1
ATOM 13858 C C . GLY D 1 271 ? 34.167 39.912 56.135 1.00 12.45 271 GLY D C 1
ATOM 13859 O O . GLY D 1 271 ? 34.573 38.915 56.730 1.00 11.91 271 GLY D O 1
ATOM 13860 N N . GLU D 1 272 ? 34.926 40.976 55.928 1.00 12.18 272 GLU D N 1
ATOM 13861 C CA . GLU D 1 272 ? 36.309 40.938 56.372 1.00 12.58 272 GLU D CA 1
ATOM 13862 C C . GLU D 1 272 ? 36.444 41.183 57.867 1.00 12.69 272 GLU D C 1
ATOM 13863 O O . GLU D 1 272 ? 35.624 41.881 58.487 1.00 12.43 272 GLU D O 1
ATOM 13869 N N . LYS D 1 273 ? 37.488 40.594 58.443 1.00 12.56 273 LYS D N 1
ATOM 13870 C CA . LYS D 1 273 ? 37.784 40.718 59.866 1.00 12.88 273 LYS D CA 1
ATOM 13871 C C . LYS D 1 273 ? 39.276 40.910 60.026 1.00 12.45 273 LYS D C 1
ATOM 13872 O O . LYS D 1 273 ? 40.061 40.409 59.226 1.00 11.75 273 LYS D O 1
ATOM 13878 N N . MET D 1 274 ? 39.677 41.614 61.078 1.00 12.17 274 MET D N 1
ATOM 13879 C CA . MET D 1 274 ? 41.097 41.850 61.262 1.00 12.34 274 MET D CA 1
ATOM 13880 C C . MET D 1 274 ? 41.905 40.567 61.473 1.00 11.86 274 MET D C 1
ATOM 13881 O O . MET D 1 274 ? 43.080 40.512 61.115 1.00 11.52 274 MET D O 1
ATOM 13886 N N . SER D 1 275 ? 41.290 39.544 62.060 1.00 11.45 275 SER D N 1
ATOM 13887 C CA . SER D 1 275 ? 41.989 38.284 62.285 1.00 11.41 275 SER D CA 1
ATOM 13888 C C . SER D 1 275 ? 42.404 37.620 60.963 1.00 11.21 275 SER D C 1
ATOM 13889 O O . SER D 1 275 ? 43.297 36.771 60.948 1.00 11.23 275 SER D O 1
ATOM 13892 N N . TYR D 1 276 ? 41.786 38.019 59.853 1.00 10.78 276 TYR D N 1
ATOM 13893 C CA . TYR D 1 276 ? 42.152 37.471 58.544 1.00 10.85 276 TYR D CA 1
ATOM 13894 C C . TYR D 1 276 ? 43.487 38.036 58.025 1.00 11.17 276 TYR D C 1
ATOM 13895 O O . TYR D 1 276 ? 44.029 37.549 57.017 1.00 11.38 276 TYR D O 1
ATOM 13904 N N . LEU D 1 277 ? 44.028 39.042 58.707 1.00 11.03 277 LEU D N 1
ATOM 13905 C CA . LEU D 1 277 ? 45.284 39.671 58.269 1.00 11.05 277 LEU D CA 1
ATOM 13906 C C . LEU D 1 277 ? 46.521 38.858 58.639 1.00 11.25 277 LEU D C 1
ATOM 13907 O O . LEU D 1 277 ? 47.654 39.263 58.366 1.00 11.23 277 LEU D O 1
ATOM 13912 N N . LYS D 1 278 ? 46.322 37.707 59.257 1.00 11.33 278 LYS D N 1
ATOM 13913 C CA . LYS D 1 278 ? 47.468 36.895 59.642 1.00 12.04 278 LYS D CA 1
ATOM 13914 C C . LYS D 1 278 ? 48.434 36.618 58.487 1.00 11.60 278 LYS D C 1
ATOM 13915 O O . LYS D 1 278 ? 49.660 36.623 58.671 1.00 11.90 278 LYS D O 1
ATOM 13921 N N . ASN D 1 279 ? 47.890 36.378 57.300 1.00 11.11 279 ASN D N 1
ATOM 13922 C CA . ASN D 1 279 ? 48.723 36.099 56.133 1.00 10.75 279 ASN D CA 1
ATOM 13923 C C . ASN D 1 279 ? 48.809 37.292 55.191 1.00 10.61 279 ASN D C 1
ATOM 13924 O O . ASN D 1 279 ? 49.014 37.144 53.983 1.00 9.73 279 ASN D O 1
ATOM 13929 N N . TRP D 1 280 ? 48.700 38.480 55.774 1.00 10.11 280 TRP D N 1
ATOM 13930 C CA . TRP D 1 280 ? 48.785 39.722 55.020 1.00 10.73 280 TRP D CA 1
ATOM 13931 C C . TRP D 1 280 ? 50.073 39.743 54.208 1.00 11.11 280 TRP D C 1
ATOM 13932 O O . TRP D 1 280 ? 51.129 39.277 54.667 1.00 11.37 280 TRP D O 1
ATOM 13943 N N . GLY D 1 281 ? 49.982 40.315 53.013 1.00 12.07 281 GLY D N 1
ATOM 13944 C CA . GLY D 1 281 ? 51.128 40.401 52.134 1.00 13.15 281 GLY D CA 1
ATOM 13945 C C . GLY D 1 281 ? 50.892 39.571 50.887 1.00 13.78 281 GLY D C 1
ATOM 13946 O O . GLY D 1 281 ? 49.809 39.570 50.309 1.00 13.34 281 GLY D O 1
ATOM 13947 N N . GLU D 1 282 ? 51.916 38.846 50.458 1.00 14.77 282 GLU D N 1
ATOM 13948 C CA . GLU D 1 282 ? 51.769 38.032 49.273 1.00 15.80 282 GLU D CA 1
ATOM 13949 C C . GLU D 1 282 ? 50.615 37.042 49.441 1.00 15.63 282 GLU D C 1
ATOM 13950 O O . GLU D 1 282 ? 49.996 36.632 48.466 1.00 15.95 282 GLU D O 1
ATOM 13956 N N . GLY D 1 283 ? 50.322 36.682 50.688 1.00 15.23 283 GLY D N 1
ATOM 13957 C CA . GLY D 1 283 ? 49.238 35.753 50.958 1.00 15.18 283 GLY D CA 1
ATOM 13958 C C . GLY D 1 283 ? 47.883 36.277 50.511 1.00 14.84 283 GLY D C 1
ATOM 13959 O O . GLY D 1 283 ? 46.947 35.500 50.274 1.00 15.43 283 GLY D O 1
ATOM 13960 N N . TRP D 1 284 ? 47.760 37.598 50.403 1.00 14.34 284 TRP D N 1
ATOM 13961 C CA . TRP D 1 284 ? 46.508 38.192 49.956 1.00 13.87 284 TRP D CA 1
ATOM 13962 C C . TRP D 1 284 ? 46.530 38.476 48.450 1.00 14.08 284 TRP D C 1
ATOM 13963 O O . TRP D 1 284 ? 45.670 39.187 47.933 1.00 14.98 284 TRP D O 1
ATOM 13974 N N . GLY D 1 285 ? 47.507 37.898 47.757 1.00 13.84 285 GLY D N 1
ATOM 13975 C CA . GLY D 1 285 ? 47.606 38.076 46.318 1.00 13.54 285 GLY D CA 1
ATOM 13976 C C . GLY D 1 285 ? 48.374 39.301 45.868 1.00 12.97 285 GLY D C 1
ATOM 13977 O O . GLY D 1 285 ? 48.361 39.643 44.683 1.00 13.35 285 GLY D O 1
ATOM 13978 N N . PHE D 1 286 ? 49.056 39.955 46.797 1.00 12.51 286 PHE D N 1
ATOM 13979 C CA . PHE D 1 286 ? 49.822 41.159 46.470 1.00 11.85 286 PHE D CA 1
ATOM 13980 C C . PHE D 1 286 ? 51.117 40.835 45.719 1.00 11.69 286 PHE D C 1
ATOM 13981 O O . PHE D 1 286 ? 51.575 39.683 45.682 1.00 12.07 286 PHE D O 1
ATOM 13989 N N . MET D 1 287 ? 51.709 41.856 45.113 1.00 11.28 287 MET D N 1
ATOM 13990 C CA . MET D 1 287 ? 52.964 41.694 44.392 1.00 10.77 287 MET D CA 1
ATOM 13991 C C . MET D 1 287 ? 54.074 41.371 45.403 1.00 10.68 287 MET D C 1
ATOM 13992 O O . MET D 1 287 ? 53.877 41.484 46.618 1.00 10.10 287 MET D O 1
ATOM 13997 N N . PRO D 1 288 ? 55.256 40.948 44.922 1.00 10.93 288 PRO D N 1
ATOM 13998 C CA . PRO D 1 288 ? 56.337 40.635 45.858 1.00 11.14 288 PRO D CA 1
ATOM 13999 C C . PRO D 1 288 ? 56.658 41.857 46.710 1.00 11.14 288 PRO D C 1
ATOM 14000 O O . PRO D 1 288 ? 56.659 42.985 46.208 1.00 11.06 288 PRO D O 1
ATOM 14004 N N . SER D 1 289 ? 56.945 41.639 47.987 1.00 11.30 289 SER D N 1
ATOM 14005 C CA . SER D 1 289 ? 57.258 42.745 48.885 1.00 11.46 289 SER D CA 1
ATOM 14006 C C . SER D 1 289 ? 58.367 43.647 48.350 1.00 11.84 289 SER D C 1
ATOM 14007 O O . SER D 1 289 ? 58.307 44.879 48.494 1.00 11.42 289 SER D O 1
ATOM 14010 N N . ASP D 1 290 ? 59.381 43.037 47.741 1.00 12.19 290 ASP D N 1
ATOM 14011 C CA . ASP D 1 290 ? 60.519 43.790 47.227 1.00 12.78 290 ASP D CA 1
ATOM 14012 C C . ASP D 1 290 ? 60.245 44.586 45.961 1.00 12.56 290 ASP D C 1
ATOM 14013 O O . ASP D 1 290 ? 61.151 45.195 45.396 1.00 12.98 290 ASP D O 1
ATOM 14018 N N . ARG D 1 291 ? 59.000 44.584 45.506 1.00 11.91 291 ARG D N 1
ATOM 14019 C CA . ARG D 1 291 ? 58.641 45.371 44.334 1.00 11.52 291 ARG D CA 1
ATOM 14020 C C . ARG D 1 291 ? 57.543 46.342 44.741 1.00 11.02 291 ARG D C 1
ATOM 14021 O O . ARG D 1 291 ? 57.125 47.169 43.938 1.00 10.85 291 ARG D O 1
ATOM 14029 N N . ALA D 1 292 ? 57.108 46.273 45.997 1.00 10.64 292 ALA D N 1
ATOM 14030 C CA . ALA D 1 292 ? 55.976 47.114 46.419 1.00 10.44 292 ALA D CA 1
ATOM 14031 C C . ALA D 1 292 ? 56.195 48.424 47.147 1.00 10.09 292 ALA D C 1
ATOM 14032 O O . ALA D 1 292 ? 57.043 48.543 48.037 1.00 10.24 292 ALA D O 1
ATOM 14034 N N . LEU D 1 293 ? 55.406 49.415 46.745 1.00 10.08 293 LEU D N 1
ATOM 14035 C CA . LEU D 1 293 ? 55.380 50.715 47.414 1.00 9.81 293 LEU D CA 1
ATOM 14036 C C . LEU D 1 293 ? 53.952 50.669 47.962 1.00 9.50 293 LEU D C 1
ATOM 14037 O O . LEU D 1 293 ? 52.986 50.593 47.185 1.00 9.19 293 LEU D O 1
ATOM 14042 N N . VAL D 1 294 ? 53.823 50.662 49.286 1.00 9.15 294 VAL D N 1
ATOM 14043 C CA . VAL D 1 294 ? 52.499 50.558 49.914 1.00 9.11 294 VAL D CA 1
ATOM 14044 C C . VAL D 1 294 ? 52.075 51.804 50.650 1.00 9.07 294 VAL D C 1
ATOM 14045 O O . VAL D 1 294 ? 52.899 52.630 51.012 1.00 8.92 294 VAL D O 1
ATOM 14049 N N . PHE D 1 295 ? 50.765 51.914 50.869 1.00 8.97 295 PHE D N 1
ATOM 14050 C CA . PHE D 1 295 ? 50.179 53.091 51.515 1.00 8.80 295 PHE D CA 1
ATOM 14051 C C . PHE D 1 295 ? 48.711 52.793 51.804 1.00 8.85 295 PHE D C 1
ATOM 14052 O O . PHE D 1 295 ? 48.131 51.917 51.175 1.00 8.69 295 PHE D O 1
ATOM 14060 N N . VAL D 1 296 ? 48.130 53.522 52.752 1.00 8.91 296 VAL D N 1
ATOM 14061 C CA . VAL D 1 296 ? 46.720 53.351 53.107 1.00 9.10 296 VAL D CA 1
ATOM 14062 C C . VAL D 1 296 ? 45.877 54.148 52.090 1.00 9.15 296 VAL D C 1
ATOM 14063 O O . VAL D 1 296 ? 44.895 53.635 51.531 1.00 8.83 296 VAL D O 1
ATOM 14067 N N . ASP D 1 297 ? 46.279 55.392 51.843 1.00 9.30 297 ASP D N 1
ATOM 14068 C CA . ASP D 1 297 ? 45.605 56.255 50.861 1.00 9.54 297 ASP D CA 1
ATOM 14069 C C . ASP D 1 297 ? 46.658 57.057 50.108 1.00 9.49 297 ASP D C 1
ATOM 14070 O O . ASP D 1 297 ? 47.792 57.159 50.566 1.00 9.01 297 ASP D O 1
ATOM 14075 N N . ASN D 1 298 ? 46.298 57.581 48.933 1.00 9.48 298 ASN D N 1
ATOM 14076 C CA . ASN D 1 298 ? 47.214 58.470 48.217 1.00 9.58 298 ASN D CA 1
ATOM 14077 C C . ASN D 1 298 ? 46.407 59.720 47.912 1.00 9.72 298 ASN D C 1
ATOM 14078 O O . ASN D 1 298 ? 45.216 59.787 48.241 1.00 9.16 298 ASN D O 1
ATOM 14083 N N . HIS D 1 299 ? 47.038 60.721 47.306 1.00 9.97 299 HIS D N 1
ATOM 14084 C CA . HIS D 1 299 ? 46.353 61.988 47.075 1.00 10.31 299 HIS D CA 1
ATOM 14085 C C . HIS D 1 299 ? 45.090 61.895 46.236 1.00 10.59 299 HIS D C 1
ATOM 14086 O O . HIS D 1 299 ? 44.159 62.699 46.400 1.00 10.73 299 HIS D O 1
ATOM 14093 N N . ASP D 1 300 ? 45.049 60.928 45.327 1.00 10.62 300 ASP D N 1
ATOM 14094 C CA . ASP D 1 300 ? 43.879 60.792 44.495 1.00 11.44 300 ASP D CA 1
ATOM 14095 C C . ASP D 1 300 ? 42.758 59.997 45.140 1.00 10.98 300 ASP D C 1
ATOM 14096 O O . ASP D 1 300 ? 41.622 60.473 45.220 1.00 10.95 300 ASP D O 1
ATOM 14101 N N . ASN D 1 301 ? 43.054 58.801 45.629 1.00 10.21 301 ASN D N 1
ATOM 14102 C CA . ASN D 1 301 ? 41.958 58.023 46.187 1.00 10.09 301 ASN D CA 1
ATOM 14103 C C . ASN D 1 301 ? 41.457 58.462 47.562 1.00 10.13 301 ASN D C 1
ATOM 14104 O O . ASN D 1 301 ? 40.413 58.000 48.019 1.00 10.12 301 ASN D O 1
ATOM 14109 N N . GLN D 1 302 ? 42.147 59.407 48.192 1.00 10.04 302 GLN D N 1
ATOM 14110 C CA . GLN D 1 302 ? 41.660 59.876 49.478 1.00 10.27 302 GLN D CA 1
ATOM 14111 C C . GLN D 1 302 ? 40.428 60.738 49.218 1.00 10.43 302 GLN D C 1
ATOM 14112 O O . GLN D 1 302 ? 39.707 61.101 50.148 1.00 10.79 302 GLN D O 1
ATOM 14118 N N . ARG D 1 303 ? 40.182 61.048 47.947 1.00 10.29 303 ARG D N 1
ATOM 14119 C CA . ARG D 1 303 ? 39.022 61.842 47.566 1.00 10.81 303 ARG D CA 1
ATOM 14120 C C . ARG D 1 303 ? 37.774 60.990 47.318 1.00 11.71 303 ARG D C 1
ATOM 14121 O O . ARG D 1 303 ? 36.689 61.507 47.025 1.00 11.91 303 ARG D O 1
ATOM 14129 N N . GLY D 1 304 ? 37.929 59.675 47.472 1.00 12.10 304 GLY D N 1
ATOM 14130 C CA . GLY D 1 304 ? 36.791 58.773 47.368 1.00 13.34 304 GLY D CA 1
ATOM 14131 C C . GLY D 1 304 ? 36.375 58.090 46.083 1.00 14.05 304 GLY D C 1
ATOM 14132 O O . GLY D 1 304 ? 35.552 57.162 46.115 1.00 14.19 304 GLY D O 1
ATOM 14133 N N . HIS D 1 305 ? 36.926 58.520 44.961 1.00 14.86 305 HIS D N 1
ATOM 14134 C CA . HIS D 1 305 ? 36.560 57.939 43.681 1.00 16.33 305 HIS D CA 1
ATOM 14135 C C . HIS D 1 305 ? 37.822 57.468 42.968 1.00 16.13 305 HIS D C 1
ATOM 14136 O O . HIS D 1 305 ? 37.946 57.571 41.749 1.00 16.87 305 HIS D O 1
ATOM 14143 N N . GLY D 1 306 ? 38.765 56.955 43.747 1.00 15.43 306 GLY D N 1
ATOM 14144 C CA . GLY D 1 306 ? 39.999 56.466 43.170 1.00 14.95 306 GLY D CA 1
ATOM 14145 C C . GLY D 1 306 ? 40.049 54.965 43.298 1.00 14.70 306 GLY D C 1
ATOM 14146 O O . GLY D 1 306 ? 39.014 54.320 43.488 1.00 14.36 306 GLY D O 1
ATOM 14147 N N . ALA D 1 307 ? 41.251 54.402 43.202 1.00 14.37 307 ALA D N 1
ATOM 14148 C CA . ALA D 1 307 ? 41.408 52.962 43.323 1.00 14.32 307 ALA D CA 1
ATOM 14149 C C . ALA D 1 307 ? 41.018 52.568 44.742 1.00 13.96 307 ALA D C 1
ATOM 14150 O O . ALA D 1 307 ? 41.656 53.001 45.710 1.00 14.18 307 ALA D O 1
ATOM 14152 N N . GLY D 1 308 ? 39.959 51.779 44.858 1.00 13.46 308 GLY D N 1
ATOM 14153 C CA . GLY D 1 308 ? 39.493 51.339 46.155 1.00 12.93 308 GLY D CA 1
ATOM 14154 C C . GLY D 1 308 ? 38.181 51.995 46.538 1.00 12.66 308 GLY D C 1
ATOM 14155 O O . GLY D 1 308 ? 37.527 51.583 47.488 1.00 12.44 308 GLY D O 1
ATOM 14156 N N . GLY D 1 309 ? 37.818 53.043 45.813 1.00 12.55 309 GLY D N 1
ATOM 14157 C CA . GLY D 1 309 ? 36.567 53.721 46.083 1.00 12.59 309 GLY D CA 1
ATOM 14158 C C . GLY D 1 309 ? 36.369 54.120 47.532 1.00 12.70 309 GLY D C 1
ATOM 14159 O O . GLY D 1 309 ? 37.274 54.637 48.184 1.00 12.24 309 GLY D O 1
ATOM 14160 N N . SER D 1 310 ? 35.173 53.857 48.041 1.00 12.74 310 SER D N 1
ATOM 14161 C CA . SER D 1 310 ? 34.818 54.226 49.401 1.00 13.10 310 SER D CA 1
ATOM 14162 C C . SER D 1 310 ? 35.521 53.448 50.506 1.00 12.30 310 SER D C 1
ATOM 14163 O O . SER D 1 310 ? 35.507 53.867 51.657 1.00 11.93 310 SER D O 1
ATOM 14166 N N . SER D 1 311 ? 36.145 52.325 50.165 1.00 11.74 311 SER D N 1
ATOM 14167 C CA . SER D 1 311 ? 36.830 51.547 51.188 1.00 11.25 311 SER D CA 1
ATOM 14168 C C . SER D 1 311 ? 38.102 52.229 51.670 1.00 10.73 311 SER D C 1
ATOM 14169 O O . SER D 1 311 ? 38.553 51.966 52.777 1.00 10.25 311 SER D O 1
ATOM 14172 N N . ILE D 1 312 ? 38.671 53.125 50.867 1.00 10.03 312 ILE D N 1
ATOM 14173 C CA . ILE D 1 312 ? 39.909 53.796 51.285 1.00 9.98 312 ILE D CA 1
ATOM 14174 C C . ILE D 1 312 ? 39.702 54.625 52.555 1.00 9.90 312 ILE D C 1
ATOM 14175 O O . ILE D 1 312 ? 38.749 55.405 52.649 1.00 9.84 312 ILE D O 1
ATOM 14180 N N . LEU D 1 313 ? 40.600 54.452 53.522 1.00 9.82 313 LEU D N 1
ATOM 14181 C CA . LEU D 1 313 ? 40.557 55.197 54.771 1.00 10.01 313 LEU D CA 1
ATOM 14182 C C . LEU D 1 313 ? 41.455 56.411 54.634 1.00 10.05 313 LEU D C 1
ATOM 14183 O O . LEU D 1 313 ? 42.524 56.340 54.019 1.00 10.42 313 LEU D O 1
ATOM 14188 N N . THR D 1 314 ? 41.009 57.516 55.226 1.00 9.96 314 THR D N 1
ATOM 14189 C CA . THR D 1 314 ? 41.699 58.797 55.153 1.00 9.72 314 THR D CA 1
ATOM 14190 C C . THR D 1 314 ? 41.604 59.541 56.468 1.00 10.07 314 THR D C 1
ATOM 14191 O O . THR D 1 314 ? 40.944 59.086 57.397 1.00 9.86 314 THR D O 1
ATOM 14195 N N . PHE D 1 315 ? 42.240 60.707 56.530 1.00 10.04 315 PHE D N 1
ATOM 14196 C CA . PHE D 1 315 ? 42.220 61.497 57.744 1.00 10.76 315 PHE D CA 1
ATOM 14197 C C . PHE D 1 315 ? 40.801 61.860 58.157 1.00 11.30 315 PHE D C 1
ATOM 14198 O O . PHE D 1 315 ? 40.575 62.185 59.326 1.00 11.48 315 PHE D O 1
ATOM 14206 N N . TRP D 1 316 ? 39.858 61.834 57.214 1.00 11.48 316 TRP D N 1
ATOM 14207 C CA . TRP D 1 316 ? 38.457 62.152 57.548 1.00 12.50 316 TRP D CA 1
ATOM 14208 C C . TRP D 1 316 ? 37.872 61.133 58.520 1.00 13.12 316 TRP D C 1
ATOM 14209 O O . TRP D 1 316 ? 36.863 61.400 59.167 1.00 13.81 316 TRP D O 1
ATOM 14220 N N . ASP D 1 317 ? 38.474 59.949 58.588 1.00 13.16 317 ASP D N 1
ATOM 14221 C CA . ASP D 1 317 ? 38.011 58.925 59.528 1.00 13.35 317 ASP D CA 1
ATOM 14222 C C . ASP D 1 317 ? 39.238 58.579 60.338 1.00 12.84 317 ASP D C 1
ATOM 14223 O O . ASP D 1 317 ? 39.709 57.440 60.358 1.00 12.89 317 ASP D O 1
ATOM 14228 N N . ALA D 1 318 ? 39.712 59.609 61.029 1.00 12.16 318 ALA D N 1
ATOM 14229 C CA . ALA D 1 318 ? 40.936 59.574 61.817 1.00 11.46 318 ALA D CA 1
ATOM 14230 C C . ALA D 1 318 ? 41.183 58.372 62.699 1.00 11.35 318 ALA D C 1
ATOM 14231 O O . ALA D 1 318 ? 42.271 57.807 62.673 1.00 10.89 318 ALA D O 1
ATOM 14233 N N . ARG D 1 319 ? 40.184 57.968 63.475 1.00 11.09 319 ARG D N 1
ATOM 14234 C CA . ARG D 1 319 ? 40.386 56.849 64.383 1.00 11.56 319 ARG D CA 1
ATOM 14235 C C . ARG D 1 319 ? 40.731 55.550 63.657 1.00 11.29 319 ARG D C 1
ATOM 14236 O O . ARG D 1 319 ? 41.733 54.905 63.974 1.00 11.35 319 ARG D O 1
ATOM 14244 N N . LEU D 1 320 ? 39.931 55.191 62.666 1.00 11.35 320 LEU D N 1
ATOM 14245 C CA . LEU D 1 320 ? 40.167 53.968 61.898 1.00 11.41 320 LEU D CA 1
ATOM 14246 C C . LEU D 1 320 ? 41.425 54.107 61.032 1.00 11.01 320 LEU D C 1
ATOM 14247 O O . LEU D 1 320 ? 42.167 53.145 60.823 1.00 11.18 320 LEU D O 1
ATOM 14252 N N . TYR D 1 321 ? 41.665 55.322 60.560 1.00 10.58 321 TYR D N 1
ATOM 14253 C CA . TYR D 1 321 ? 42.818 55.604 59.714 1.00 9.93 321 TYR D CA 1
ATOM 14254 C C . TYR D 1 321 ? 44.104 55.317 60.473 1.00 9.62 321 TYR D C 1
ATOM 14255 O O . TYR D 1 321 ? 45.021 54.687 59.947 1.00 9.00 321 TYR D O 1
ATOM 14264 N N . LYS D 1 322 ? 44.180 55.783 61.715 1.00 9.49 322 LYS D N 1
ATOM 14265 C CA . LYS D 1 322 ? 45.376 55.554 62.529 1.00 9.90 322 LYS D CA 1
ATOM 14266 C C . LYS D 1 322 ? 45.607 54.061 62.745 1.00 9.71 322 LYS D C 1
ATOM 14267 O O . LYS D 1 322 ? 46.750 53.613 62.788 1.00 10.03 322 LYS D O 1
ATOM 14273 N N . ILE D 1 323 ? 44.541 53.276 62.864 1.00 20.00 323 ILE D N 1
ATOM 14274 C CA . ILE D 1 323 ? 44.639 51.832 63.044 1.00 20.00 323 ILE D CA 1
ATOM 14275 C C . ILE D 1 323 ? 45.227 51.204 61.785 1.00 20.00 323 ILE D C 1
ATOM 14276 O O . ILE D 1 323 ? 46.114 50.352 61.859 1.00 20.00 323 ILE D O 1
ATOM 14281 N N . ALA D 1 324 ? 44.727 51.645 60.631 1.00 9.04 324 ALA D N 1
ATOM 14282 C CA . ALA D 1 324 ? 45.213 51.100 59.365 1.00 8.68 324 ALA D CA 1
ATOM 14283 C C . ALA D 1 324 ? 46.661 51.480 59.117 1.00 8.35 324 ALA D C 1
ATOM 14284 O O . ALA D 1 324 ? 47.455 50.643 58.733 1.00 7.85 324 ALA D O 1
ATOM 14286 N N . VAL D 1 325 ? 46.996 52.746 59.338 1.00 8.13 325 VAL D N 1
ATOM 14287 C CA . VAL D 1 325 ? 48.376 53.192 59.161 1.00 8.14 325 VAL D CA 1
ATOM 14288 C C . VAL D 1 325 ? 49.307 52.470 60.151 1.00 8.45 325 VAL D C 1
ATOM 14289 O O . VAL D 1 325 ? 50.428 52.109 59.804 1.00 8.37 325 VAL D O 1
ATOM 14293 N N . GLY D 1 326 ? 48.832 52.257 61.377 1.00 8.31 326 GLY D N 1
ATOM 14294 C CA . GLY D 1 326 ? 49.642 51.581 62.380 1.00 8.57 326 GLY D CA 1
ATOM 14295 C C . GLY D 1 326 ? 49.922 50.152 61.977 1.00 8.35 326 GLY D C 1
ATOM 14296 O O . GLY D 1 326 ? 51.048 49.662 62.147 1.00 8.81 326 GLY D O 1
ATOM 14297 N N . PHE D 1 327 ? 48.904 49.474 61.455 1.00 8.44 327 PHE D N 1
ATOM 14298 C CA . PHE D 1 327 ? 49.075 48.100 61.022 1.00 8.45 327 PHE D CA 1
ATOM 14299 C C . PHE D 1 327 ? 50.075 48.073 59.879 1.00 8.47 327 PHE D C 1
ATOM 14300 O O . PHE D 1 327 ? 51.001 47.257 59.869 1.00 8.11 327 PHE D O 1
ATOM 14308 N N . MET D 1 328 ? 49.900 48.979 58.922 1.00 8.25 328 MET D N 1
ATOM 14309 C CA . MET D 1 328 ? 50.827 49.025 57.798 1.00 8.16 328 MET D CA 1
ATOM 14310 C C . MET D 1 328 ? 52.274 49.279 58.238 1.00 8.22 328 MET D C 1
ATOM 14311 O O . MET D 1 328 ? 53.210 48.597 57.786 1.00 7.95 328 MET D O 1
ATOM 14316 N N . LEU D 1 329 ? 52.473 50.252 59.123 1.00 8.38 329 LEU D N 1
ATOM 14317 C CA . LEU D 1 329 ? 53.833 50.590 59.541 1.00 8.12 329 LEU D CA 1
ATOM 14318 C C . LEU D 1 329 ? 54.495 49.516 60.391 1.00 8.67 329 LEU D C 1
ATOM 14319 O O . LEU D 1 329 ? 55.721 49.441 60.461 1.00 8.80 329 LEU D O 1
ATOM 14324 N N . ALA D 1 330 ? 53.692 48.698 61.052 1.00 8.67 330 ALA D N 1
ATOM 14325 C CA . ALA D 1 330 ? 54.243 47.625 61.857 1.00 9.05 330 ALA D CA 1
ATOM 14326 C C . ALA D 1 330 ? 54.541 46.375 61.031 1.00 9.09 330 ALA D C 1
ATOM 14327 O O . ALA D 1 330 ? 55.468 45.640 61.355 1.00 8.89 330 ALA D O 1
ATOM 14329 N N . HIS D 1 331 ? 53.758 46.129 59.982 1.00 9.26 331 HIS D N 1
ATOM 14330 C CA . HIS D 1 331 ? 53.920 44.909 59.179 1.00 9.47 331 HIS D CA 1
ATOM 14331 C C . HIS D 1 331 ? 55.090 45.024 58.218 1.00 9.93 331 HIS D C 1
ATOM 14332 O O . HIS D 1 331 ? 55.241 46.038 57.541 1.00 9.91 331 HIS D O 1
ATOM 14339 N N . PRO D 1 332 ? 55.914 43.966 58.105 1.00 10.26 332 PRO D N 1
ATOM 14340 C CA . PRO D 1 332 ? 57.081 44.026 57.217 1.00 10.53 332 PRO D CA 1
ATOM 14341 C C . PRO D 1 332 ? 56.895 44.147 55.714 1.00 10.51 332 PRO D C 1
ATOM 14342 O O . PRO D 1 332 ? 57.851 44.478 54.999 1.00 11.04 332 PRO D O 1
ATOM 14346 N N . TYR D 1 333 ? 55.696 43.876 55.221 1.00 9.97 333 TYR D N 1
ATOM 14347 C CA . TYR D 1 333 ? 55.464 43.938 53.782 1.00 9.64 333 TYR D CA 1
ATOM 14348 C C . TYR D 1 333 ? 55.634 45.322 53.152 1.00 9.64 333 TYR D C 1
ATOM 14349 O O . TYR D 1 333 ? 55.098 46.309 53.649 1.00 9.16 333 TYR D O 1
ATOM 14358 N N . GLY D 1 334 ? 56.397 45.359 52.058 1.00 9.21 334 GLY D N 1
ATOM 14359 C CA . GLY D 1 334 ? 56.602 46.568 51.269 1.00 9.78 334 GLY D CA 1
ATOM 14360 C C . GLY D 1 334 ? 57.357 47.754 51.830 1.00 9.79 334 GLY D C 1
ATOM 14361 O O . GLY D 1 334 ? 57.784 47.752 52.987 1.00 9.84 334 GLY D O 1
ATOM 14362 N N . PHE D 1 335 ? 57.542 48.776 50.993 1.00 9.55 335 PHE D N 1
ATOM 14363 C CA . PHE D 1 335 ? 58.202 50.001 51.424 1.00 9.93 335 PHE D CA 1
ATOM 14364 C C . PHE D 1 335 ? 57.042 50.963 51.632 1.00 9.49 335 PHE D C 1
ATOM 14365 O O . PHE D 1 335 ? 56.242 51.193 50.721 1.00 9.48 335 PHE D O 1
ATOM 14373 N N . THR D 1 336 ? 56.977 51.540 52.820 1.00 9.29 336 THR D N 1
ATOM 14374 C CA . THR D 1 336 ? 55.847 52.383 53.208 1.00 8.69 336 THR D CA 1
ATOM 14375 C C . THR D 1 336 ? 55.858 53.872 52.937 1.00 9.08 336 THR D C 1
ATOM 14376 O O . THR D 1 336 ? 56.841 54.540 53.208 1.00 9.09 336 THR D O 1
ATOM 14380 N N . ARG D 1 337 ? 54.734 54.375 52.429 1.00 8.69 337 ARG D N 1
ATOM 14381 C CA . ARG D 1 337 ? 54.561 55.796 52.184 1.00 9.04 337 ARG D CA 1
ATOM 14382 C C . ARG D 1 337 ? 53.366 56.281 53.013 1.00 9.51 337 ARG D C 1
ATOM 14383 O O . ARG D 1 337 ? 52.267 55.700 52.962 1.00 9.87 337 ARG D O 1
ATOM 14391 N N . VAL D 1 338 ? 53.602 57.342 53.767 1.00 9.96 338 VAL D N 1
ATOM 14392 C CA . VAL D 1 338 ? 52.583 57.962 54.602 1.00 10.80 338 VAL D CA 1
ATOM 14393 C C . VAL D 1 338 ? 52.086 59.198 53.858 1.00 10.86 338 VAL D C 1
ATOM 14394 O O . VAL D 1 338 ? 52.871 59.917 53.227 1.00 10.39 338 VAL D O 1
ATOM 14398 N N . MET D 1 339 ? 50.778 59.427 53.930 1.00 11.03 339 MET D N 1
ATOM 14399 C CA . MET D 1 339 ? 50.145 60.572 53.281 1.00 11.55 339 MET D CA 1
ATOM 14400 C C . MET D 1 339 ? 50.118 61.795 54.215 1.00 11.62 339 MET D C 1
ATOM 14401 O O . MET D 1 339 ? 50.028 61.653 55.437 1.00 11.69 339 MET D O 1
ATOM 14406 N N . SER D 1 340 ? 50.250 62.991 53.654 1.00 11.28 340 SER D N 1
ATOM 14407 C CA . SER D 1 340 ? 50.143 64.216 54.459 1.00 11.10 340 SER D CA 1
ATOM 14408 C C . SER D 1 340 ? 49.260 65.104 53.583 1.00 10.96 340 SER D C 1
ATOM 14409 O O . SER D 1 340 ? 49.625 65.460 52.454 1.00 10.78 340 SER D O 1
ATOM 14412 N N . SER D 1 341 ? 48.117 65.486 54.142 1.00 10.42 341 SER D N 1
ATOM 14413 C CA . SER D 1 341 ? 47.067 66.166 53.392 1.00 10.59 341 SER D CA 1
ATOM 14414 C C . SER D 1 341 ? 46.686 67.554 53.843 1.00 10.62 341 SER D C 1
ATOM 14415 O O . SER D 1 341 ? 47.214 68.073 54.810 1.00 10.40 341 SER D O 1
ATOM 14418 N N . TYR D 1 342 ? 45.761 68.147 53.095 1.00 10.73 342 TYR D N 1
ATOM 14419 C CA . TYR D 1 342 ? 45.197 69.438 53.476 1.00 11.09 342 TYR D CA 1
ATOM 14420 C C . TYR D 1 342 ? 43.693 69.215 53.501 1.00 11.74 342 TYR D C 1
ATOM 14421 O O . TYR D 1 342 ? 43.182 68.306 52.841 1.00 10.94 342 TYR D O 1
ATOM 14430 N N . ARG D 1 343 ? 42.992 70.023 54.289 1.00 12.56 343 ARG D N 1
ATOM 14431 C CA . ARG D 1 343 ? 41.548 69.911 54.419 1.00 14.14 343 ARG D CA 1
ATOM 14432 C C . ARG D 1 343 ? 40.830 70.773 53.392 1.00 13.69 343 ARG D C 1
ATOM 14433 O O . ARG D 1 343 ? 41.357 71.780 52.939 1.00 13.84 343 ARG D O 1
ATOM 14441 N N . TRP D 1 344 ? 39.620 70.362 53.037 1.00 13.61 344 TRP D N 1
ATOM 14442 C CA . TRP D 1 344 ? 38.796 71.120 52.103 1.00 13.70 344 TRP D CA 1
ATOM 14443 C C . TRP D 1 344 ? 37.345 70.856 52.461 1.00 14.09 344 TRP D C 1
ATOM 14444 O O . TRP D 1 344 ? 37.034 69.890 53.147 1.00 14.03 344 TRP D O 1
ATOM 14455 N N . ALA D 1 345 ? 36.457 71.726 51.995 1.00 14.44 345 ALA D N 1
ATOM 14456 C CA . ALA D 1 345 ? 35.045 71.570 52.285 1.00 14.98 345 ALA D CA 1
ATOM 14457 C C . ALA D 1 345 ? 34.431 70.560 51.337 1.00 15.17 345 ALA D C 1
ATOM 14458 O O . ALA D 1 345 ? 34.273 70.829 50.152 1.00 15.16 345 ALA D O 1
ATOM 14460 N N . ARG D 1 346 ? 34.079 69.390 51.849 1.00 15.69 346 ARG D N 1
ATOM 14461 C CA . ARG D 1 346 ? 33.501 68.383 50.981 1.00 16.24 346 ARG D CA 1
ATOM 14462 C C . ARG D 1 346 ? 32.065 68.737 50.651 1.00 16.64 346 ARG D C 1
ATOM 14463 O O . ARG D 1 346 ? 31.380 69.396 51.431 1.00 16.78 346 ARG D O 1
ATOM 14471 N N . ASN D 1 347 ? 31.621 68.322 49.473 1.00 16.64 347 ASN D N 1
ATOM 14472 C CA . ASN D 1 347 ? 30.252 68.587 49.042 1.00 17.11 347 ASN D CA 1
ATOM 14473 C C . ASN D 1 347 ? 29.740 67.320 48.376 1.00 17.22 347 ASN D C 1
ATOM 14474 O O . ASN D 1 347 ? 29.977 67.078 47.190 1.00 16.84 347 ASN D O 1
ATOM 14479 N N . PHE D 1 348 ? 29.044 66.503 49.151 1.00 17.49 348 PHE D N 1
ATOM 14480 C CA . PHE D 1 348 ? 28.545 65.254 48.629 1.00 17.95 348 PHE D CA 1
ATOM 14481 C C . PHE D 1 348 ? 27.221 65.369 47.903 1.00 18.23 348 PHE D C 1
ATOM 14482 O O . PHE D 1 348 ? 26.277 65.998 48.375 1.00 18.59 348 PHE D O 1
ATOM 14490 N N . VAL D 1 349 ? 27.193 64.766 46.724 1.00 18.37 349 VAL D N 1
ATOM 14491 C CA . VAL D 1 349 ? 26.013 64.717 45.881 1.00 18.83 349 VAL D CA 1
ATOM 14492 C C . VAL D 1 349 ? 25.878 63.224 45.616 1.00 19.21 349 VAL D C 1
ATOM 14493 O O . VAL D 1 349 ? 26.719 62.615 44.949 1.00 19.01 349 VAL D O 1
ATOM 14497 N N . ASN D 1 350 ? 24.844 62.626 46.193 1.00 19.70 350 ASN D N 1
ATOM 14498 C CA . ASN D 1 350 ? 24.602 61.201 46.035 1.00 20.25 350 ASN D CA 1
ATOM 14499 C C . ASN D 1 350 ? 25.871 60.367 46.228 1.00 20.17 350 ASN D C 1
ATOM 14500 O O . ASN D 1 350 ? 26.180 59.493 45.421 1.00 20.67 350 ASN D O 1
ATOM 14505 N N . GLY D 1 351 ? 26.607 60.673 47.297 1.00 19.83 351 GLY D N 1
ATOM 14506 C CA . GLY D 1 351 ? 27.822 59.945 47.637 1.00 19.15 351 GLY D CA 1
ATOM 14507 C C . GLY D 1 351 ? 29.132 60.367 46.998 1.00 18.82 351 GLY D C 1
ATOM 14508 O O . GLY D 1 351 ? 30.194 59.883 47.397 1.00 18.84 351 GLY D O 1
ATOM 14509 N N . GLU D 1 352 ? 29.082 61.267 46.020 1.00 17.91 352 GLU D N 1
ATOM 14510 C CA . GLU D 1 352 ? 30.292 61.712 45.343 1.00 17.39 352 GLU D CA 1
ATOM 14511 C C . GLU D 1 352 ? 30.657 63.132 45.762 1.00 16.57 352 GLU D C 1
ATOM 14512 O O . GLU D 1 352 ? 29.811 64.026 45.781 1.00 16.37 352 GLU D O 1
ATOM 14518 N N . ASP D 1 353 ? 31.922 63.337 46.098 1.00 16.06 353 ASP D N 1
ATOM 14519 C CA . ASP D 1 353 ? 32.370 64.649 46.538 1.00 15.37 353 ASP D CA 1
ATOM 14520 C C . ASP D 1 353 ? 32.682 65.519 45.337 1.00 15.20 353 ASP D C 1
ATOM 14521 O O . ASP D 1 353 ? 33.693 65.324 44.672 1.00 15.36 353 ASP D O 1
ATOM 14526 N N . VAL D 1 354 ? 31.826 66.494 45.062 1.00 14.50 354 VAL D N 1
ATOM 14527 C CA . VAL D 1 354 ? 32.073 67.370 43.924 1.00 14.26 354 VAL D CA 1
ATOM 14528 C C . VAL D 1 354 ? 33.098 68.471 44.207 1.00 13.79 354 VAL D C 1
ATOM 14529 O O . VAL D 1 354 ? 33.494 69.203 43.303 1.00 13.21 354 VAL D O 1
ATOM 14533 N N . ASN D 1 355 ? 33.532 68.592 45.458 1.00 13.65 355 ASN D N 1
ATOM 14534 C CA . ASN D 1 355 ? 34.537 69.587 45.808 1.00 13.59 355 ASN D CA 1
ATOM 14535 C C . ASN D 1 355 ? 35.920 68.954 45.898 1.00 13.42 355 ASN D C 1
ATOM 14536 O O . ASN D 1 355 ? 36.862 69.556 46.419 1.00 13.25 355 ASN D O 1
ATOM 14541 N N . ASP D 1 356 ? 36.049 67.741 45.368 1.00 13.38 356 ASP D N 1
ATOM 14542 C CA . ASP D 1 356 ? 37.340 67.054 45.402 1.00 13.67 356 ASP D CA 1
ATOM 14543 C C . ASP D 1 356 ? 38.421 67.751 44.554 1.00 12.92 356 ASP D C 1
ATOM 14544 O O . ASP D 1 356 ? 39.589 67.388 44.616 1.00 12.57 356 ASP D O 1
ATOM 14549 N N . TRP D 1 357 ? 38.033 68.763 43.784 1.00 12.14 357 TRP D N 1
ATOM 14550 C CA . TRP D 1 357 ? 38.991 69.491 42.949 1.00 11.55 357 TRP D CA 1
ATOM 14551 C C . TRP D 1 357 ? 39.770 70.522 43.741 1.00 11.31 357 TRP D C 1
ATOM 14552 O O . TRP D 1 357 ? 40.866 70.924 43.354 1.00 10.83 357 TRP D O 1
ATOM 14563 N N . ILE D 1 358 ? 39.204 70.957 44.859 1.00 11.47 358 ILE D N 1
ATOM 14564 C CA . ILE D 1 358 ? 39.834 72.030 45.614 1.00 11.44 358 ILE D CA 1
ATOM 14565 C C . ILE D 1 358 ? 41.335 71.855 45.865 1.00 11.55 358 ILE D C 1
ATOM 14566 O O . ILE D 1 358 ? 41.793 70.788 46.280 1.00 11.60 358 ILE D O 1
ATOM 14571 N N . GLY D 1 359 ? 42.092 72.902 45.556 1.00 11.36 359 GLY D N 1
ATOM 14572 C CA . GLY D 1 359 ? 43.530 72.866 45.725 1.00 11.44 359 GLY D CA 1
ATOM 14573 C C . GLY D 1 359 ? 43.980 73.173 47.137 1.00 11.28 359 GLY D C 1
ATOM 14574 O O . GLY D 1 359 ? 43.158 73.351 48.042 1.00 11.01 359 GLY D O 1
ATOM 14575 N N . PRO D 1 360 ? 45.296 73.245 47.354 1.00 11.18 360 PRO D N 1
ATOM 14576 C CA . PRO D 1 360 ? 45.851 73.529 48.679 1.00 11.34 360 PRO D CA 1
ATOM 14577 C C . PRO D 1 360 ? 45.421 74.870 49.255 1.00 11.87 360 PRO D C 1
ATOM 14578 O O . PRO D 1 360 ? 45.014 75.766 48.517 1.00 11.75 360 PRO D O 1
ATOM 14582 N N . PRO D 1 361 ? 45.501 75.005 50.586 1.00 12.36 361 PRO D N 1
ATOM 14583 C CA . PRO D 1 361 ? 45.138 76.230 51.306 1.00 12.78 361 PRO D CA 1
ATOM 14584 C C . PRO D 1 361 ? 45.845 77.373 50.590 1.00 13.44 361 PRO D C 1
ATOM 14585 O O . PRO D 1 361 ? 47.033 77.285 50.275 1.00 12.95 361 PRO D O 1
ATOM 14589 N N . ASN D 1 362 ? 45.130 78.454 50.324 1.00 14.47 362 ASN D N 1
ATOM 14590 C CA . ASN D 1 362 ? 45.763 79.517 49.569 1.00 15.69 362 ASN D CA 1
ATOM 14591 C C . ASN D 1 362 ? 45.108 80.853 49.810 1.00 16.44 362 ASN D C 1
ATOM 14592 O O . ASN D 1 362 ? 43.978 80.918 50.293 1.00 16.70 362 ASN D O 1
ATOM 14597 N N . ASN D 1 363 ? 45.842 81.903 49.459 1.00 17.45 363 ASN D N 1
ATOM 14598 C CA . ASN D 1 363 ? 45.360 83.277 49.538 1.00 18.48 363 ASN D CA 1
ATOM 14599 C C . ASN D 1 363 ? 45.364 83.715 48.085 1.00 18.78 363 ASN D C 1
ATOM 14600 O O . ASN D 1 363 ? 46.426 83.980 47.509 1.00 18.85 363 ASN D O 1
ATOM 14605 N N . ASN D 1 364 ? 44.166 83.737 47.509 1.00 19.52 364 ASN D N 1
ATOM 14606 C CA . ASN D 1 364 ? 43.924 84.091 46.114 1.00 20.17 364 ASN D CA 1
ATOM 14607 C C . ASN D 1 364 ? 44.896 83.370 45.184 1.00 19.97 364 ASN D C 1
ATOM 14608 O O . ASN D 1 364 ? 45.501 83.973 44.295 1.00 19.99 364 ASN D O 1
ATOM 14613 N N . GLY D 1 365 ? 45.060 82.069 45.411 1.00 19.17 365 GLY D N 1
ATOM 14614 C CA . GLY D 1 365 ? 45.934 81.288 44.551 1.00 18.32 365 GLY D CA 1
ATOM 14615 C C . GLY D 1 365 ? 47.355 81.063 45.016 1.00 17.81 365 GLY D C 1
ATOM 14616 O O . GLY D 1 365 ? 48.050 80.211 44.466 1.00 17.36 365 GLY D O 1
ATOM 14617 N N . VAL D 1 366 ? 47.808 81.819 46.008 1.00 17.07 366 VAL D N 1
ATOM 14618 C CA . VAL D 1 366 ? 49.165 81.647 46.514 1.00 16.60 366 VAL D CA 1
ATOM 14619 C C . VAL D 1 366 ? 49.079 80.678 47.693 1.00 16.46 366 VAL D C 1
ATOM 14620 O O . VAL D 1 366 ? 48.380 80.940 48.670 1.00 16.05 366 VAL D O 1
ATOM 14624 N N . ILE D 1 367 ? 49.776 79.550 47.581 1.00 16.08 367 ILE D N 1
ATOM 14625 C CA . ILE D 1 367 ? 49.741 78.533 48.619 1.00 16.17 367 ILE D CA 1
ATOM 14626 C C . ILE D 1 367 ? 50.214 79.081 49.953 1.00 16.25 367 ILE D C 1
ATOM 14627 O O . ILE D 1 367 ? 51.246 79.761 50.024 1.00 16.01 367 ILE D O 1
ATOM 14632 N N . LYS D 1 368 ? 49.445 78.786 51.002 1.00 16.56 368 LYS D N 1
ATOM 14633 C CA . LYS D 1 368 ? 49.757 79.225 52.359 1.00 17.06 368 LYS D CA 1
ATOM 14634 C C . LYS D 1 368 ? 50.915 78.458 52.973 1.00 17.29 368 LYS D C 1
ATOM 14635 O O . LYS D 1 368 ? 51.175 77.288 52.645 1.00 17.43 368 LYS D O 1
ATOM 14641 N N . GLU D 1 369 ? 51.615 79.123 53.879 1.00 17.46 369 GLU D N 1
ATOM 14642 C CA . GLU D 1 369 ? 52.725 78.490 54.573 1.00 17.65 369 GLU D CA 1
ATOM 14643 C C . GLU D 1 369 ? 52.135 77.468 55.533 1.00 16.93 369 GLU D C 1
ATOM 14644 O O . GLU D 1 369 ? 50.968 77.557 55.931 1.00 16.23 369 GLU D O 1
ATOM 14650 N N . VAL D 1 370 ? 52.942 76.487 55.902 1.00 16.50 370 VAL D N 1
ATOM 14651 C CA . VAL D 1 370 ? 52.486 75.494 56.851 1.00 16.30 370 VAL D CA 1
ATOM 14652 C C . VAL D 1 370 ? 52.873 76.071 58.207 1.00 16.57 370 VAL D C 1
ATOM 14653 O O . VAL D 1 370 ? 54.050 76.327 58.465 1.00 16.99 370 VAL D O 1
ATOM 14657 N N . THR D 1 371 ? 51.887 76.317 59.058 1.00 16.53 371 THR D N 1
ATOM 14658 C CA . THR D 1 371 ? 52.168 76.829 60.387 1.00 16.69 371 THR D CA 1
ATOM 14659 C C . THR D 1 371 ? 52.211 75.653 61.360 1.00 16.61 371 THR D C 1
ATOM 14660 O O . THR D 1 371 ? 51.516 74.650 61.173 1.00 16.52 371 THR D O 1
ATOM 14664 N N . ILE D 1 372 ? 53.045 75.777 62.388 1.00 16.90 372 ILE D N 1
ATOM 14665 C CA . ILE D 1 372 ? 53.221 74.728 63.382 1.00 17.17 372 ILE D CA 1
ATOM 14666 C C . ILE D 1 372 ? 52.723 75.202 64.751 1.00 17.31 372 ILE D C 1
ATOM 14667 O O . ILE D 1 372 ? 53.130 76.256 65.236 1.00 16.88 372 ILE D O 1
ATOM 14672 N N . ASN D 1 373 ? 51.837 74.422 65.362 1.00 17.52 373 ASN D N 1
ATOM 14673 C CA . ASN D 1 373 ? 51.285 74.771 66.672 1.00 18.01 373 ASN D CA 1
ATOM 14674 C C . ASN D 1 373 ? 52.147 74.245 67.807 1.00 18.05 373 ASN D C 1
ATOM 14675 O O . ASN D 1 373 ? 53.012 73.393 67.614 1.00 17.88 373 ASN D O 1
ATOM 14680 N N . ALA D 1 374 ? 51.888 74.757 69.005 1.00 18.20 374 ALA D N 1
ATOM 14681 C CA . ALA D 1 374 ? 52.625 74.348 70.184 1.00 18.36 374 ALA D CA 1
ATOM 14682 C C . ALA D 1 374 ? 52.469 72.857 70.434 1.00 18.19 374 ALA D C 1
ATOM 14683 O O . ALA D 1 374 ? 53.387 72.224 70.950 1.00 18.15 374 ALA D O 1
ATOM 14685 N N . ASP D 1 375 ? 51.317 72.295 70.068 1.00 18.17 375 ASP D N 1
ATOM 14686 C CA . ASP D 1 375 ? 51.090 70.871 70.280 1.00 18.15 375 ASP D CA 1
ATOM 14687 C C . ASP D 1 375 ? 51.649 69.998 69.155 1.00 17.94 375 ASP D C 1
ATOM 14688 O O . ASP D 1 375 ? 51.422 68.793 69.120 1.00 17.69 375 ASP D O 1
ATOM 14693 N N . THR D 1 376 ? 52.414 70.640 68.275 1.00 17.47 376 THR D N 1
ATOM 14694 C CA . THR D 1 376 ? 53.091 70.039 67.125 1.00 17.27 376 THR D CA 1
ATOM 14695 C C . THR D 1 376 ? 52.201 69.677 65.939 1.00 17.16 376 THR D C 1
ATOM 14696 O O . THR D 1 376 ? 52.653 69.026 65.003 1.00 17.39 376 THR D O 1
ATOM 14700 N N . THR D 1 377 ? 50.936 70.082 65.975 1.00 17.23 377 THR D N 1
ATOM 14701 C CA . THR D 1 377 ? 50.067 69.836 64.826 1.00 17.28 377 THR D CA 1
ATOM 14702 C C . THR D 1 377 ? 50.276 71.057 63.924 1.00 16.88 377 THR D C 1
ATOM 14703 O O . THR D 1 377 ? 51.056 71.955 64.257 1.00 16.60 377 THR D O 1
ATOM 14707 N N . CYS D 1 378 ? 49.568 71.097 62.800 1.00 16.77 378 CYS D N 1
ATOM 14708 C CA . CYS D 1 378 ? 49.693 72.203 61.855 1.00 16.50 378 CYS D CA 1
ATOM 14709 C C . CYS D 1 378 ? 48.442 73.045 61.772 1.00 16.67 378 CYS D C 1
ATOM 14710 O O . CYS D 1 378 ? 47.348 72.590 62.101 1.00 16.91 378 CYS D O 1
ATOM 14713 N N . GLY D 1 379 ? 48.621 74.280 61.321 1.00 16.71 379 GLY D N 1
ATOM 14714 C CA . GLY D 1 379 ? 47.495 75.179 61.145 1.00 16.82 379 GLY D CA 1
ATOM 14715 C C . GLY D 1 379 ? 47.354 75.446 59.659 1.00 16.95 379 GLY D C 1
ATOM 14716 O O . GLY D 1 379 ? 47.937 74.725 58.847 1.00 16.88 379 GLY D O 1
ATOM 14717 N N . ASN D 1 380 ? 46.581 76.468 59.298 1.00 16.88 380 ASN D N 1
ATOM 14718 C CA . ASN D 1 380 ? 46.368 76.838 57.898 1.00 16.80 380 ASN D CA 1
ATOM 14719 C C . ASN D 1 380 ? 45.759 75.750 57.023 1.00 16.64 380 ASN D C 1
ATOM 14720 O O . ASN D 1 380 ? 45.991 75.710 55.810 1.00 16.66 380 ASN D O 1
ATOM 14725 N N . ASP D 1 381 ? 44.964 74.890 57.650 1.00 16.34 381 ASP D N 1
ATOM 14726 C CA . ASP D 1 381 ? 44.267 73.797 56.981 1.00 16.03 381 ASP D CA 1
ATOM 14727 C C . ASP D 1 381 ? 45.102 72.629 56.463 1.00 15.01 381 ASP D C 1
ATOM 14728 O O . ASP D 1 381 ? 44.602 71.791 55.703 1.00 14.42 381 ASP D O 1
ATOM 14733 N N . TRP D 1 382 ? 46.369 72.588 56.862 1.00 13.66 382 TRP D N 1
ATOM 14734 C CA . TRP D 1 382 ? 47.227 71.461 56.510 1.00 12.82 382 TRP D CA 1
ATOM 14735 C C . TRP D 1 382 ? 46.944 70.436 57.611 1.00 12.47 382 TRP D C 1
ATOM 14736 O O . TRP D 1 382 ? 47.031 70.750 58.811 1.00 12.15 382 TRP D O 1
ATOM 14747 N N . VAL D 1 383 ? 46.597 69.217 57.213 1.00 11.70 383 VAL D N 1
ATOM 14748 C CA . VAL D 1 383 ? 46.269 68.182 58.182 1.00 11.72 383 VAL D CA 1
ATOM 14749 C C . VAL D 1 383 ? 47.488 67.630 58.906 1.00 11.56 383 VAL D C 1
ATOM 14750 O O . VAL D 1 383 ? 47.419 67.310 60.092 1.00 11.38 383 VAL D O 1
ATOM 14754 N N . CYS D 1 384 ? 48.594 67.508 58.182 1.00 11.47 384 CYS D N 1
ATOM 14755 C CA . CYS D 1 384 ? 49.838 66.993 58.747 1.00 11.91 384 CYS D CA 1
ATOM 14756 C C . CYS D 1 384 ? 49.670 65.686 59.502 1.00 11.76 384 CYS D C 1
ATOM 14757 O O . CYS D 1 384 ? 50.056 65.596 60.672 1.00 11.53 384 CYS D O 1
ATOM 14760 N N . GLU D 1 385 ? 49.101 64.678 58.842 1.00 11.04 385 GLU D N 1
ATOM 14761 C CA . GLU D 1 385 ? 48.919 63.379 59.476 1.00 11.21 385 GLU D CA 1
ATOM 14762 C C . GLU D 1 385 ? 50.244 62.825 59.932 1.00 10.94 385 GLU D C 1
ATOM 14763 O O . GLU D 1 385 ? 50.295 62.098 60.918 1.00 10.76 385 GLU D O 1
ATOM 14769 N N . HIS D 1 386 ? 51.311 63.170 59.212 1.00 10.87 386 HIS D N 1
ATOM 14770 C CA . HIS D 1 386 ? 52.638 62.667 59.543 1.00 10.63 386 HIS D CA 1
ATOM 14771 C C . HIS D 1 386 ? 53.143 63.174 60.885 1.00 10.74 386 HIS D C 1
ATOM 14772 O O . HIS D 1 386 ? 54.136 62.660 61.411 1.00 10.86 386 HIS D O 1
ATOM 14779 N N . ARG D 1 387 ? 52.449 64.174 61.431 1.00 10.59 387 ARG D N 1
ATOM 14780 C CA . ARG D 1 387 ? 52.770 64.745 62.732 1.00 10.88 387 ARG D CA 1
ATOM 14781 C C . ARG D 1 387 ? 51.857 64.218 63.841 1.00 11.02 387 ARG D C 1
ATOM 14782 O O . ARG D 1 387 ? 52.095 64.490 65.008 1.00 11.62 387 ARG D O 1
ATOM 14790 N N . TRP D 1 388 ? 50.818 63.467 63.484 1.00 10.84 388 TRP D N 1
ATOM 14791 C CA . TRP D 1 388 ? 49.951 62.883 64.511 1.00 10.37 388 TRP D CA 1
ATOM 14792 C C . TRP D 1 388 ? 50.842 61.948 65.315 1.00 10.40 388 TRP D C 1
ATOM 14793 O O . TRP D 1 388 ? 51.587 61.148 64.740 1.00 10.04 388 TRP D O 1
ATOM 14804 N N . ARG D 1 389 ? 50.750 62.035 66.641 1.00 10.14 389 ARG D N 1
ATOM 14805 C CA . ARG D 1 389 ? 51.574 61.204 67.515 1.00 10.46 389 ARG D CA 1
ATOM 14806 C C . ARG D 1 389 ? 51.485 59.729 67.140 1.00 10.18 389 ARG D C 1
ATOM 14807 O O . ARG D 1 389 ? 52.505 59.036 67.066 1.00 9.23 389 ARG D O 1
ATOM 14815 N N . GLU D 1 390 ? 50.263 59.256 66.897 1.00 10.45 390 GLU D N 1
ATOM 14816 C CA . GLU D 1 390 ? 50.048 57.843 66.577 1.00 10.64 390 GLU D CA 1
ATOM 14817 C C . GLU D 1 390 ? 50.713 57.384 65.291 1.00 10.83 390 GLU D C 1
ATOM 14818 O O . GLU D 1 390 ? 50.999 56.191 65.127 1.00 10.81 390 GLU D O 1
ATOM 14824 N N . ILE D 1 391 ? 50.930 58.311 64.367 1.00 10.80 391 ILE D N 1
ATOM 14825 C CA . ILE D 1 391 ? 51.569 57.972 63.095 1.00 10.91 391 ILE D CA 1
ATOM 14826 C C . ILE D 1 391 ? 53.064 58.206 63.200 1.00 11.02 391 ILE D C 1
ATOM 14827 O O . ILE D 1 391 ? 53.873 57.352 62.826 1.00 10.23 391 ILE D O 1
ATOM 14832 N N . ARG D 1 392 ? 53.428 59.377 63.706 1.00 10.96 392 ARG D N 1
ATOM 14833 C CA . ARG D 1 392 ? 54.829 59.708 63.914 1.00 11.34 392 ARG D CA 1
ATOM 14834 C C . ARG D 1 392 ? 55.531 58.589 64.681 1.00 10.86 392 ARG D C 1
ATOM 14835 O O . ARG D 1 392 ? 56.611 58.121 64.290 1.00 10.28 392 ARG D O 1
ATOM 14843 N N . ASN D 1 393 ? 54.930 58.151 65.781 1.00 10.14 393 ASN D N 1
ATOM 14844 C CA . ASN D 1 393 ? 55.584 57.122 66.570 1.00 10.11 393 ASN D CA 1
ATOM 14845 C C . ASN D 1 393 ? 55.608 55.759 65.897 1.00 9.50 393 ASN D C 1
ATOM 14846 O O . ASN D 1 393 ? 56.459 54.928 66.218 1.00 9.63 393 ASN D O 1
ATOM 14851 N N . MET D 1 394 ? 54.701 55.519 64.953 1.00 9.35 394 MET D N 1
ATOM 14852 C CA . MET D 1 394 ? 54.725 54.243 64.248 1.00 9.14 394 MET D CA 1
ATOM 14853 C C . MET D 1 394 ? 55.773 54.295 63.129 1.00 8.82 394 MET D C 1
ATOM 14854 O O . MET D 1 394 ? 56.311 53.268 62.716 1.00 8.24 394 MET D O 1
ATOM 14859 N N . VAL D 1 395 ? 56.063 55.491 62.633 1.00 8.81 395 VAL D N 1
ATOM 14860 C CA . VAL D 1 395 ? 57.125 55.647 61.631 1.00 9.30 395 VAL D CA 1
ATOM 14861 C C . VAL D 1 395 ? 58.416 55.274 62.357 1.00 9.50 395 VAL D C 1
ATOM 14862 O O . VAL D 1 395 ? 59.272 54.565 61.817 1.00 9.05 395 VAL D O 1
ATOM 14866 N N . TRP D 1 396 ? 58.536 55.714 63.612 1.00 9.60 396 TRP D N 1
ATOM 14867 C CA . TRP D 1 396 ? 59.731 55.395 64.398 1.00 10.10 396 TRP D CA 1
ATOM 14868 C C . TRP D 1 396 ? 59.772 53.888 64.689 1.00 9.84 396 TRP D C 1
ATOM 14869 O O . TRP D 1 396 ? 60.824 53.249 64.597 1.00 9.28 396 TRP D O 1
ATOM 14880 N N . PHE D 1 397 ? 58.619 53.329 65.045 1.00 9.12 397 PHE D N 1
ATOM 14881 C CA . PHE D 1 397 ? 58.491 51.893 65.305 1.00 9.11 397 PHE D CA 1
ATOM 14882 C C . PHE D 1 397 ? 59.082 51.104 64.134 1.00 9.11 397 PHE D C 1
ATOM 14883 O O . PHE D 1 397 ? 59.903 50.199 64.327 1.00 8.99 397 PHE D O 1
ATOM 14891 N N . ARG D 1 398 ? 58.668 51.445 62.914 1.00 8.68 398 ARG D N 1
ATOM 14892 C CA . ARG D 1 398 ? 59.159 50.705 61.750 1.00 8.72 398 ARG D CA 1
ATOM 14893 C C . ARG D 1 398 ? 60.682 50.763 61.624 1.00 9.06 398 ARG D C 1
ATOM 14894 O O . ARG D 1 398 ? 61.307 49.780 61.217 1.00 9.05 398 ARG D O 1
ATOM 14902 N N . ASN D 1 399 ? 61.264 51.915 61.946 1.00 9.09 399 ASN D N 1
ATOM 14903 C CA . ASN D 1 399 ? 62.722 52.070 61.923 1.00 9.78 399 ASN D CA 1
ATOM 14904 C C . ASN D 1 399 ? 63.355 51.157 62.983 1.00 10.12 399 ASN D C 1
ATOM 14905 O O . ASN D 1 399 ? 64.321 50.437 62.715 1.00 10.32 399 ASN D O 1
ATOM 14910 N N . VAL D 1 400 ? 62.809 51.208 64.195 1.00 10.44 400 VAL D N 1
ATOM 14911 C CA . VAL D 1 400 ? 63.344 50.423 65.305 1.00 10.98 400 VAL D CA 1
ATOM 14912 C C . VAL D 1 400 ? 63.340 48.921 65.053 1.00 11.31 400 VAL D C 1
ATOM 14913 O O . VAL D 1 400 ? 64.290 48.218 65.437 1.00 11.30 400 VAL D O 1
ATOM 14917 N N . VAL D 1 401 ? 62.293 48.423 64.396 1.00 11.65 401 VAL D N 1
ATOM 14918 C CA . VAL D 1 401 ? 62.185 46.992 64.132 1.00 12.35 401 VAL D CA 1
ATOM 14919 C C . VAL D 1 401 ? 62.728 46.542 62.782 1.00 13.17 401 VAL D C 1
ATOM 14920 O O . VAL D 1 401 ? 62.663 45.368 62.452 1.00 13.33 401 VAL D O 1
ATOM 14924 N N . ASP D 1 402 ? 63.284 47.487 62.028 1.00 14.12 402 ASP D N 1
ATOM 14925 C CA . ASP D 1 402 ? 63.843 47.212 60.709 1.00 15.40 402 ASP D CA 1
ATOM 14926 C C . ASP D 1 402 ? 64.691 45.940 60.736 1.00 15.68 402 ASP D C 1
ATOM 14927 O O . ASP D 1 402 ? 65.623 45.829 61.537 1.00 16.03 402 ASP D O 1
ATOM 14932 N N . GLY D 1 403 ? 64.352 44.988 59.873 1.00 15.85 403 GLY D N 1
ATOM 14933 C CA . GLY D 1 403 ? 65.097 43.749 59.807 1.00 16.50 403 GLY D CA 1
ATOM 14934 C C . GLY D 1 403 ? 64.558 42.616 60.650 1.00 16.50 403 GLY D C 1
ATOM 14935 O O . GLY D 1 403 ? 64.938 41.457 60.441 1.00 17.43 403 GLY D O 1
ATOM 14936 N N . GLN D 1 404 ? 63.677 42.919 61.602 1.00 15.97 404 GLN D N 1
ATOM 14937 C CA . GLN D 1 404 ? 63.122 41.870 62.464 1.00 15.55 404 GLN D CA 1
ATOM 14938 C C . GLN D 1 404 ? 61.936 41.180 61.797 1.00 15.05 404 GLN D C 1
ATOM 14939 O O . GLN D 1 404 ? 61.112 41.829 61.157 1.00 14.64 404 GLN D O 1
ATOM 14945 N N . PRO D 1 405 ? 61.814 39.853 61.963 1.00 14.61 405 PRO D N 1
ATOM 14946 C CA . PRO D 1 405 ? 60.712 39.118 61.345 1.00 14.54 405 PRO D CA 1
ATOM 14947 C C . PRO D 1 405 ? 59.354 39.189 62.022 1.00 14.26 405 PRO D C 1
ATOM 14948 O O . PRO D 1 405 ? 59.253 39.366 63.229 1.00 14.48 405 PRO D O 1
ATOM 14952 N N . PHE D 1 406 ? 58.318 39.037 61.210 1.00 14.04 406 PHE D N 1
ATOM 14953 C CA . PHE D 1 406 ? 56.940 38.991 61.676 1.00 13.79 406 PHE D CA 1
ATOM 14954 C C . PHE D 1 406 ? 56.926 37.788 62.628 1.00 13.57 406 PHE D C 1
ATOM 14955 O O . PHE D 1 406 ? 57.382 36.692 62.267 1.00 13.63 406 PHE D O 1
ATOM 14963 N N . ALA D 1 407 ? 56.415 37.995 63.835 1.00 12.75 407 ALA D N 1
ATOM 14964 C CA . ALA D 1 407 ? 56.393 36.939 64.832 1.00 12.39 407 ALA D CA 1
ATOM 14965 C C . ALA D 1 407 ? 55.274 37.120 65.844 1.00 12.22 407 ALA D C 1
ATOM 14966 O O . ALA D 1 407 ? 54.640 38.166 65.900 1.00 11.39 407 ALA D O 1
ATOM 14968 N N . ASN D 1 408 ? 55.025 36.083 66.635 1.00 11.83 408 ASN D N 1
ATOM 14969 C CA . ASN D 1 408 ? 54.035 36.173 67.699 1.00 11.97 408 ASN D CA 1
ATOM 14970 C C . ASN D 1 408 ? 52.652 36.688 67.343 1.00 12.03 408 ASN D C 1
ATOM 14971 O O . ASN D 1 408 ? 52.062 37.475 68.085 1.00 11.97 408 ASN D O 1
ATOM 14976 N N . TRP D 1 409 ? 52.130 36.239 66.207 1.00 11.72 409 TRP D N 1
ATOM 14977 C CA . TRP D 1 409 ? 50.786 36.623 65.829 1.00 11.26 409 TRP D CA 1
ATOM 14978 C C . TRP D 1 409 ? 49.769 36.016 66.803 1.00 11.15 409 TRP D C 1
ATOM 14979 O O . TRP D 1 409 ? 49.915 34.860 67.239 1.00 10.79 409 TRP D O 1
ATOM 14990 N N . TRP D 1 410 ? 48.745 36.797 67.130 1.00 10.67 410 TRP D N 1
ATOM 14991 C CA . TRP D 1 410 ? 47.653 36.368 67.994 1.00 10.98 410 TRP D CA 1
ATOM 14992 C C . TRP D 1 410 ? 46.362 37.027 67.481 1.00 11.06 410 TRP D C 1
ATOM 14993 O O . TRP D 1 410 ? 46.392 38.115 66.907 1.00 10.52 410 TRP D O 1
ATOM 15004 N N . ASP D 1 411 ? 45.235 36.355 67.662 1.00 11.30 411 ASP D N 1
ATOM 15005 C CA . ASP D 1 411 ? 43.954 36.954 67.311 1.00 11.83 411 ASP D CA 1
ATOM 15006 C C . ASP D 1 411 ? 42.868 36.250 68.111 1.00 11.98 411 ASP D C 1
ATOM 15007 O O . ASP D 1 411 ? 43.077 35.135 68.627 1.00 12.16 411 ASP D O 1
ATOM 15012 N N . ASN D 1 412 ? 41.722 36.911 68.240 1.00 11.84 412 ASN D N 1
ATOM 15013 C CA . ASN D 1 412 ? 40.603 36.351 69.005 1.00 11.93 412 ASN D CA 1
ATOM 15014 C C . ASN D 1 412 ? 39.550 35.746 68.099 1.00 12.13 412 ASN D C 1
ATOM 15015 O O . ASN D 1 412 ? 38.419 35.496 68.530 1.00 12.34 412 ASN D O 1
ATOM 15020 N N . GLY D 1 413 ? 39.926 35.528 66.842 1.00 11.95 413 GLY D N 1
ATOM 15021 C CA . GLY D 1 413 ? 39.016 34.955 65.872 1.00 12.42 413 GLY D CA 1
ATOM 15022 C C . GLY D 1 413 ? 38.011 35.958 65.346 1.00 12.70 413 GLY D C 1
ATOM 15023 O O . GLY D 1 413 ? 37.128 35.598 64.569 1.00 13.49 413 GLY D O 1
ATOM 15024 N N . SER D 1 414 ? 38.139 37.212 65.770 1.00 12.44 414 SER D N 1
ATOM 15025 C CA . SER D 1 414 ? 37.223 38.263 65.342 1.00 12.22 414 SER D CA 1
ATOM 15026 C C . SER D 1 414 ? 38.049 39.447 64.845 1.00 11.79 414 SER D C 1
ATOM 15027 O O . SER D 1 414 ? 38.688 39.342 63.796 1.00 11.85 414 SER D O 1
ATOM 15030 N N . ASN D 1 415 ? 38.063 40.549 65.583 1.00 10.89 415 ASN D N 1
ATOM 15031 C CA . ASN D 1 415 ? 38.815 41.724 65.142 1.00 11.01 415 ASN D CA 1
ATOM 15032 C C . ASN D 1 415 ? 39.863 42.235 66.116 1.00 10.60 415 ASN D C 1
ATOM 15033 O O . ASN D 1 415 ? 40.215 43.419 66.098 1.00 10.52 415 ASN D O 1
ATOM 15038 N N . GLN D 1 416 ? 40.339 41.352 66.993 1.00 10.87 416 GLN D N 1
ATOM 15039 C CA . GLN D 1 416 ? 41.405 41.711 67.917 1.00 10.86 416 GLN D CA 1
ATOM 15040 C C . GLN D 1 416 ? 42.611 40.904 67.460 1.00 10.52 416 GLN D C 1
ATOM 15041 O O . GLN D 1 416 ? 42.528 39.695 67.324 1.00 10.35 416 GLN D O 1
ATOM 15047 N N . VAL D 1 417 ? 43.715 41.586 67.177 1.00 10.03 417 VAL D N 1
ATOM 15048 C CA . VAL D 1 417 ? 44.922 40.909 66.707 1.00 9.92 417 VAL D CA 1
ATOM 15049 C C . VAL D 1 417 ? 46.155 41.571 67.294 1.00 9.73 417 VAL D C 1
ATOM 15050 O O . VAL D 1 417 ? 46.096 42.679 67.815 1.00 9.54 417 VAL D O 1
ATOM 15054 N N . ALA D 1 418 ? 47.281 40.876 67.201 1.00 9.84 418 ALA D N 1
ATOM 15055 C CA . ALA D 1 418 ? 48.536 41.405 67.709 1.00 9.79 418 ALA D CA 1
ATOM 15056 C C . ALA D 1 418 ? 49.660 40.656 67.033 1.00 9.74 418 ALA D C 1
ATOM 15057 O O . ALA D 1 418 ? 49.482 39.532 66.599 1.00 10.14 418 ALA D O 1
ATOM 15059 N N . PHE D 1 419 ? 50.812 41.299 66.928 1.00 9.58 419 PHE D N 1
ATOM 15060 C CA . PHE D 1 419 ? 51.984 40.631 66.402 1.00 9.31 419 PHE D CA 1
ATOM 15061 C C . PHE D 1 419 ? 53.201 41.443 66.744 1.00 9.27 419 PHE D C 1
ATOM 15062 O O . PHE D 1 419 ? 53.108 42.615 67.122 1.00 9.11 419 PHE D O 1
ATOM 15070 N N . GLY D 1 420 ? 54.357 40.806 66.631 1.00 9.39 420 GLY D N 1
ATOM 15071 C CA . GLY D 1 420 ? 55.588 41.502 66.920 1.00 9.52 420 GLY D CA 1
ATOM 15072 C C . GLY D 1 420 ? 56.542 41.430 65.741 1.00 9.48 420 GLY D C 1
ATOM 15073 O O . GLY D 1 420 ? 56.259 40.817 64.706 1.00 9.20 420 GLY D O 1
ATOM 15074 N N . ARG D 1 421 ? 57.674 42.090 65.911 1.00 9.83 421 ARG D N 1
ATOM 15075 C CA . ARG D 1 421 ? 58.736 42.119 64.908 1.00 10.48 421 ARG D CA 1
ATOM 15076 C C . ARG D 1 421 ? 59.961 41.694 65.709 1.00 10.71 421 ARG D C 1
ATOM 15077 O O . ARG D 1 421 ? 60.543 42.492 66.459 1.00 10.87 421 ARG D O 1
ATOM 15085 N N . GLY D 1 422 ? 60.287 40.407 65.590 1.00 11.37 422 GLY D N 1
ATOM 15086 C CA . GLY D 1 422 ? 61.401 39.826 66.323 1.00 11.87 422 GLY D CA 1
ATOM 15087 C C . GLY D 1 422 ? 61.289 40.178 67.794 1.00 12.14 422 GLY D C 1
ATOM 15088 O O . GLY D 1 422 ? 60.211 40.081 68.391 1.00 11.93 422 GLY D O 1
ATOM 15089 N N . ASN D 1 423 ? 62.397 40.614 68.379 1.00 12.31 423 ASN D N 1
ATOM 15090 C CA . ASN D 1 423 ? 62.413 40.980 69.784 1.00 12.40 423 ASN D CA 1
ATOM 15091 C C . ASN D 1 423 ? 62.516 42.483 69.961 1.00 12.15 423 ASN D C 1
ATOM 15092 O O . ASN D 1 423 ? 62.966 42.964 71.000 1.00 11.72 423 ASN D O 1
ATOM 15097 N N . ARG D 1 424 ? 62.072 43.240 68.952 1.00 11.65 424 ARG D N 1
ATOM 15098 C CA . ARG D 1 424 ? 62.196 44.688 69.030 1.00 11.32 424 ARG D CA 1
ATOM 15099 C C . ARG D 1 424 ? 60.910 45.497 69.043 1.00 10.94 424 ARG D C 1
ATOM 15100 O O . ARG D 1 424 ? 60.940 46.692 69.329 1.00 10.10 424 ARG D O 1
ATOM 15108 N N . GLY D 1 425 ? 59.787 44.858 68.740 1.00 10.35 425 GLY D N 1
ATOM 15109 C CA . GLY D 1 425 ? 58.538 45.609 68.757 1.00 9.78 425 GLY D CA 1
ATOM 15110 C C . GLY D 1 425 ? 57.315 44.723 68.803 1.00 9.15 425 GLY D C 1
ATOM 15111 O O . GLY D 1 425 ? 57.355 43.582 68.359 1.00 8.82 425 GLY D O 1
ATOM 15112 N N . PHE D 1 426 ? 56.211 45.274 69.313 1.00 8.93 426 PHE D N 1
ATOM 15113 C CA . PHE D 1 426 ? 54.967 44.523 69.433 1.00 8.53 426 PHE D CA 1
ATOM 15114 C C . PHE D 1 426 ? 53.799 45.499 69.376 1.00 8.45 426 PHE D C 1
ATOM 15115 O O . PHE D 1 426 ? 53.874 46.610 69.911 1.00 7.85 426 PHE D O 1
ATOM 15123 N N . ILE D 1 427 ? 52.728 45.077 68.715 1.00 8.30 427 ILE D N 1
ATOM 15124 C CA . ILE D 1 427 ? 51.558 45.938 68.561 1.00 8.50 427 ILE D CA 1
ATOM 15125 C C . ILE D 1 427 ? 50.290 45.101 68.775 1.00 8.68 427 ILE D C 1
ATOM 15126 O O . ILE D 1 427 ? 50.220 43.934 68.378 1.00 8.36 427 ILE D O 1
ATOM 15131 N N . VAL D 1 428 ? 49.291 45.718 69.390 1.00 9.00 428 VAL D N 1
ATOM 15132 C CA . VAL D 1 428 ? 48.041 45.038 69.721 1.00 8.97 428 VAL D CA 1
ATOM 15133 C C . VAL D 1 428 ? 46.879 45.916 69.279 1.00 9.09 428 VAL D C 1
ATOM 15134 O O . VAL D 1 428 ? 46.841 47.092 69.615 1.00 9.16 428 VAL D O 1
ATOM 15138 N N . PHE D 1 429 ? 45.941 45.338 68.537 1.00 8.83 429 PHE D N 1
ATOM 15139 C CA . PHE D 1 429 ? 44.780 46.082 68.052 1.00 9.40 429 PHE D CA 1
ATOM 15140 C C . PHE D 1 429 ? 43.452 45.552 68.545 1.00 9.33 429 PHE D C 1
ATOM 15141 O O . PHE D 1 429 ? 43.235 44.355 68.560 1.00 9.39 429 PHE D O 1
ATOM 15149 N N . ASN D 1 430 ? 42.541 46.451 68.905 1.00 9.45 430 ASN D N 1
ATOM 15150 C CA . ASN D 1 430 ? 41.192 46.020 69.274 1.00 9.95 430 ASN D CA 1
ATOM 15151 C C . ASN D 1 430 ? 40.209 46.680 68.318 1.00 10.05 430 ASN D C 1
ATOM 15152 O O . ASN D 1 430 ? 39.848 47.846 68.514 1.00 10.25 430 ASN D O 1
ATOM 15157 N N . ASN D 1 431 ? 39.770 45.955 67.291 1.00 10.29 431 ASN D N 1
ATOM 15158 C CA . ASN D 1 431 ? 38.803 46.535 66.371 1.00 10.70 431 ASN D CA 1
ATOM 15159 C C . ASN D 1 431 ? 37.434 45.872 66.517 1.00 10.92 431 ASN D C 1
ATOM 15160 O O . ASN D 1 431 ? 36.622 45.881 65.593 1.00 10.77 431 ASN D O 1
ATOM 15165 N N . ASP D 1 432 ? 37.198 45.285 67.692 1.00 11.45 432 ASP D N 1
ATOM 15166 C CA . ASP D 1 432 ? 35.906 44.683 67.995 1.00 12.17 432 ASP D CA 1
ATOM 15167 C C . ASP D 1 432 ? 35.111 45.659 68.849 1.00 13.07 432 ASP D C 1
ATOM 15168 O O . ASP D 1 432 ? 35.654 46.615 69.402 1.00 12.95 432 ASP D O 1
ATOM 15173 N N . ASP D 1 433 ? 33.815 45.411 68.975 1.00 14.10 433 ASP D N 1
ATOM 15174 C CA . ASP D 1 433 ? 32.968 46.304 69.749 1.00 15.20 433 ASP D CA 1
ATOM 15175 C C . ASP D 1 433 ? 32.795 45.904 71.196 1.00 15.39 433 ASP D C 1
ATOM 15176 O O . ASP D 1 433 ? 31.713 46.071 71.778 1.00 15.75 433 ASP D O 1
ATOM 15181 N N . TRP D 1 434 ? 33.875 45.392 71.771 1.00 14.96 434 TRP D N 1
ATOM 15182 C CA . TRP D 1 434 ? 33.899 44.976 73.164 1.00 15.16 434 TRP D CA 1
ATOM 15183 C C . TRP D 1 434 ? 35.345 45.063 73.644 1.00 15.18 434 TRP D C 1
ATOM 15184 O O . TRP D 1 434 ? 36.269 45.252 72.851 1.00 14.64 434 TRP D O 1
ATOM 15195 N N . GLN D 1 435 ? 35.532 44.942 74.942 1.00 15.33 435 GLN D N 1
ATOM 15196 C CA . GLN D 1 435 ? 36.849 45.056 75.543 1.00 15.47 435 GLN D CA 1
ATOM 15197 C C . GLN D 1 435 ? 37.882 44.012 75.112 1.00 14.98 435 GLN D C 1
ATOM 15198 O O . GLN D 1 435 ? 37.546 42.851 74.891 1.00 14.75 435 GLN D O 1
ATOM 15204 N N . LEU D 1 436 ? 39.136 44.448 74.955 1.00 14.17 436 LEU D N 1
ATOM 15205 C CA . LEU D 1 436 ? 40.237 43.531 74.678 1.00 14.41 436 LEU D CA 1
ATOM 15206 C C . LEU D 1 436 ? 40.915 43.405 76.060 1.00 14.35 436 LEU D C 1
ATOM 15207 O O . LEU D 1 436 ? 41.257 44.404 76.700 1.00 14.02 436 LEU D O 1
ATOM 15212 N N . SER D 1 437 ? 41.061 42.177 76.540 1.00 14.78 437 SER D N 1
ATOM 15213 C CA . SER D 1 437 ? 41.678 41.935 77.839 1.00 15.37 437 SER D CA 1
ATOM 15214 C C . SER D 1 437 ? 42.395 40.594 77.730 1.00 15.39 437 SER D C 1
ATOM 15215 O O . SER D 1 437 ? 41.790 39.536 77.891 1.00 15.59 437 SER D O 1
ATOM 15218 N N . SER D 1 438 ? 43.686 40.633 77.423 1.00 15.47 438 SER D N 1
ATOM 15219 C CA . SER D 1 438 ? 44.445 39.398 77.261 1.00 15.58 438 SER D CA 1
ATOM 15220 C C . SER D 1 438 ? 45.886 39.561 77.677 1.00 15.39 438 SER D C 1
ATOM 15221 O O . SER D 1 438 ? 46.431 40.663 77.641 1.00 15.19 438 SER D O 1
ATOM 15224 N N . THR D 1 439 ? 46.507 38.453 78.061 1.00 14.77 439 THR D N 1
ATOM 15225 C CA . THR D 1 439 ? 47.922 38.458 78.402 1.00 14.50 439 THR D CA 1
ATOM 15226 C C . THR D 1 439 ? 48.528 37.792 77.170 1.00 13.92 439 THR D C 1
ATOM 15227 O O . THR D 1 439 ? 48.209 36.645 76.847 1.00 14.19 439 THR D O 1
ATOM 15231 N N . LEU D 1 440 ? 49.382 38.537 76.477 1.00 13.37 440 LEU D N 1
ATOM 15232 C CA . LEU D 1 440 ? 49.996 38.100 75.229 1.00 12.94 440 LEU D CA 1
ATOM 15233 C C . LEU D 1 440 ? 51.522 38.019 75.265 1.00 12.64 440 LEU D C 1
ATOM 15234 O O . LEU D 1 440 ? 52.178 38.764 75.994 1.00 12.30 440 LEU D O 1
ATOM 15239 N N . GLN D 1 441 ? 52.073 37.118 74.459 1.00 12.41 441 GLN D N 1
ATOM 15240 C CA . GLN D 1 441 ? 53.523 36.984 74.341 1.00 12.52 441 GLN D CA 1
ATOM 15241 C C . GLN D 1 441 ? 53.975 38.093 73.380 1.00 12.34 441 GLN D C 1
ATOM 15242 O O . GLN D 1 441 ? 53.563 38.107 72.221 1.00 12.65 441 GLN D O 1
ATOM 15248 N N . THR D 1 442 ? 54.825 39.001 73.859 1.00 11.99 442 THR D N 1
ATOM 15249 C CA . THR D 1 442 ? 55.291 40.139 73.055 1.00 12.07 442 THR D CA 1
ATOM 15250 C C . THR D 1 442 ? 56.593 39.908 72.311 1.00 12.40 442 THR D C 1
ATOM 15251 O O . THR D 1 442 ? 56.907 40.644 71.367 1.00 12.26 442 THR D O 1
ATOM 15255 N N . GLY D 1 443 ? 57.353 38.911 72.753 1.00 12.56 443 GLY D N 1
ATOM 15256 C CA . GLY D 1 443 ? 58.639 38.622 72.148 1.00 12.88 443 GLY D CA 1
ATOM 15257 C C . GLY D 1 443 ? 59.708 39.603 72.612 1.00 13.17 443 GLY D C 1
ATOM 15258 O O . GLY D 1 443 ? 60.858 39.519 72.187 1.00 12.98 443 GLY D O 1
ATOM 15259 N N . LEU D 1 444 ? 59.345 40.516 73.511 1.00 13.16 444 LEU D N 1
ATOM 15260 C CA . LEU D 1 444 ? 60.266 41.539 74.000 1.00 13.61 444 LEU D CA 1
ATOM 15261 C C . LEU D 1 444 ? 60.885 41.232 75.355 1.00 13.82 444 LEU D C 1
ATOM 15262 O O . LEU D 1 444 ? 60.305 40.508 76.165 1.00 13.78 444 LEU D O 1
ATOM 15267 N N . PRO D 1 445 ? 62.067 41.804 75.617 1.00 14.10 445 PRO D N 1
ATOM 15268 C CA . PRO D 1 445 ? 62.764 41.611 76.889 1.00 14.11 445 PRO D CA 1
ATOM 15269 C C . PRO D 1 445 ? 61.885 42.219 77.983 1.00 14.32 445 PRO D C 1
ATOM 15270 O O . PRO D 1 445 ? 61.193 43.223 77.758 1.00 13.95 445 PRO D O 1
ATOM 15274 N N . GLY D 1 446 ? 61.915 41.625 79.170 1.00 14.17 446 GLY D N 1
ATOM 15275 C CA . GLY D 1 446 ? 61.114 42.156 80.258 1.00 14.27 446 GLY D CA 1
ATOM 15276 C C . GLY D 1 446 ? 61.449 43.600 80.593 1.00 13.97 446 GLY D C 1
ATOM 15277 O O . GLY D 1 446 ? 62.587 44.055 80.410 1.00 14.23 446 GLY D O 1
ATOM 15278 N N . GLY D 1 447 ? 60.456 44.329 81.086 1.00 13.62 447 GLY D N 1
ATOM 15279 C CA . GLY D 1 447 ? 60.667 45.715 81.454 1.00 13.46 447 GLY D CA 1
ATOM 15280 C C . GLY D 1 447 ? 59.403 46.550 81.358 1.00 13.20 447 GLY D C 1
ATOM 15281 O O . GLY D 1 447 ? 58.323 46.018 81.119 1.00 13.36 447 GLY D O 1
ATOM 15282 N N . THR D 1 448 ? 59.539 47.856 81.551 1.00 12.82 448 THR D N 1
ATOM 15283 C CA . THR D 1 448 ? 58.402 48.767 81.483 1.00 13.12 448 THR D CA 1
ATOM 15284 C C . THR D 1 448 ? 58.540 49.505 80.169 1.00 12.84 448 THR D C 1
ATOM 15285 O O . THR D 1 448 ? 59.565 50.153 79.930 1.00 12.67 448 THR D O 1
ATOM 15289 N N . TYR D 1 449 ? 57.525 49.390 79.318 1.00 12.36 449 TYR D N 1
ATOM 15290 C CA . TYR D 1 449 ? 57.543 50.049 78.010 1.00 12.13 449 TYR D CA 1
ATOM 15291 C C . TYR D 1 449 ? 56.480 51.116 77.870 1.00 12.20 449 TYR D C 1
ATOM 15292 O O . TYR D 1 449 ? 55.349 50.944 78.313 1.00 12.10 449 TYR D O 1
ATOM 15301 N N . CYS D 1 450 ? 56.836 52.217 77.227 1.00 12.03 450 CYS D N 1
ATOM 15302 C CA . CYS D 1 450 ? 55.851 53.264 77.002 1.00 12.51 450 CYS D CA 1
ATOM 15303 C C . CYS D 1 450 ? 55.057 52.901 75.766 1.00 12.05 450 CYS D C 1
ATOM 15304 O O . CYS D 1 450 ? 55.643 52.530 74.746 1.00 11.53 450 CYS D O 1
ATOM 15307 N N . ASP D 1 451 ? 53.733 52.962 75.866 1.00 11.28 451 ASP D N 1
ATOM 15308 C CA . ASP D 1 451 ? 52.881 52.742 74.706 1.00 10.92 451 ASP D CA 1
ATOM 15309 C C . ASP D 1 451 ? 53.074 54.012 73.865 1.00 11.09 451 ASP D C 1
ATOM 15310 O O . ASP D 1 451 ? 52.770 55.108 74.324 1.00 11.38 451 ASP D O 1
ATOM 15315 N N . VAL D 1 452 ? 53.556 53.878 72.637 1.00 10.90 452 VAL D N 1
ATOM 15316 C CA . VAL D 1 452 ? 53.805 55.059 71.827 1.00 10.67 452 VAL D CA 1
ATOM 15317 C C . VAL D 1 452 ? 52.603 55.560 71.030 1.00 10.62 452 VAL D C 1
ATOM 15318 O O . VAL D 1 452 ? 52.722 56.481 70.230 1.00 9.98 452 VAL D O 1
ATOM 15322 N N . ILE D 1 453 ? 51.447 54.946 71.254 1.00 10.60 453 ILE D N 1
ATOM 15323 C CA . ILE D 1 453 ? 50.230 55.368 70.573 1.00 10.96 453 ILE D CA 1
ATOM 15324 C C . ILE D 1 453 ? 49.550 56.399 71.479 1.00 11.18 453 ILE D C 1
ATOM 15325 O O . ILE D 1 453 ? 49.188 57.488 71.033 1.00 11.46 453 ILE D O 1
ATOM 15330 N N . SER D 1 454 ? 49.404 56.070 72.766 1.00 11.87 454 SER D N 1
ATOM 15331 C CA . SER D 1 454 ? 48.776 57.007 73.708 1.00 11.90 454 SER D CA 1
ATOM 15332 C C . SER D 1 454 ? 49.728 58.067 74.252 1.00 12.37 454 SER D C 1
ATOM 15333 O O . SER D 1 454 ? 49.282 59.076 74.794 1.00 12.14 454 SER D O 1
ATOM 15336 N N . GLY D 1 455 ? 51.034 57.832 74.132 1.00 12.08 455 GLY D N 1
ATOM 15337 C CA . GLY D 1 455 ? 51.996 58.791 74.651 1.00 12.78 455 GLY D CA 1
ATOM 15338 C C . GLY D 1 455 ? 53.389 58.653 74.079 1.00 13.06 455 GLY D C 1
ATOM 15339 O O . GLY D 1 455 ? 53.578 58.132 72.982 1.00 12.50 455 GLY D O 1
ATOM 15340 N N . ASP D 1 456 ? 54.365 59.139 74.837 1.00 13.62 456 ASP D N 1
ATOM 15341 C CA . ASP D 1 456 ? 55.763 59.117 74.417 1.00 14.55 456 ASP D CA 1
ATOM 15342 C C . ASP D 1 456 ? 56.677 58.832 75.585 1.00 14.88 456 ASP D C 1
ATOM 15343 O O . ASP D 1 456 ? 56.286 58.972 76.746 1.00 15.23 456 ASP D O 1
ATOM 15348 N N . LYS D 1 457 ? 57.903 58.437 75.271 1.00 15.31 457 LYS D N 1
ATOM 15349 C CA . LYS D 1 457 ? 58.905 58.247 76.301 1.00 15.71 457 LYS D CA 1
ATOM 15350 C C . LYS D 1 457 ? 59.614 59.606 76.272 1.00 15.88 457 LYS D C 1
ATOM 15351 O O . LYS D 1 457 ? 60.130 60.025 75.229 1.00 16.03 457 LYS D O 1
ATOM 15357 N N . VAL D 1 458 ? 59.578 60.324 77.392 1.00 15.81 458 VAL D N 1
ATOM 15358 C CA . VAL D 1 458 ? 60.219 61.637 77.494 1.00 15.88 458 VAL D CA 1
ATOM 15359 C C . VAL D 1 458 ? 61.137 61.544 78.694 1.00 16.26 458 VAL D C 1
ATOM 15360 O O . VAL D 1 458 ? 60.672 61.416 79.826 1.00 15.83 458 VAL D O 1
ATOM 15364 N N . GLY D 1 459 ? 62.442 61.604 78.450 1.00 16.65 459 GLY D N 1
ATOM 15365 C CA . GLY D 1 459 ? 63.376 61.460 79.551 1.00 17.31 459 GLY D CA 1
ATOM 15366 C C . GLY D 1 459 ? 63.204 60.037 80.056 1.00 17.98 459 GLY D C 1
ATOM 15367 O O . GLY D 1 459 ? 63.148 59.103 79.252 1.00 17.90 459 GLY D O 1
ATOM 15368 N N . ASN D 1 460 ? 63.106 59.864 81.372 1.00 18.36 460 ASN D N 1
ATOM 15369 C CA . ASN D 1 460 ? 62.932 58.533 81.955 1.00 18.90 460 ASN D CA 1
ATOM 15370 C C . ASN D 1 460 ? 61.480 58.296 82.359 1.00 18.99 460 ASN D C 1
ATOM 15371 O O . ASN D 1 460 ? 61.213 57.614 83.348 1.00 19.67 460 ASN D O 1
ATOM 15376 N N . SER D 1 461 ? 60.545 58.843 81.593 1.00 18.65 461 SER D N 1
ATOM 15377 C CA . SER D 1 461 ? 59.129 58.703 81.905 1.00 18.70 461 SER D CA 1
ATOM 15378 C C . SER D 1 461 ? 58.287 58.429 80.666 1.00 18.24 461 SER D C 1
ATOM 15379 O O . SER D 1 461 ? 58.728 58.679 79.547 1.00 17.86 461 SER D O 1
ATOM 15382 N N . CYS D 1 462 ? 57.084 57.906 80.885 1.00 17.73 462 CYS D N 1
ATOM 15383 C CA . CYS D 1 462 ? 56.122 57.659 79.812 1.00 17.57 462 CYS D CA 1
ATOM 15384 C C . CYS D 1 462 ? 55.024 58.683 80.032 1.00 17.42 462 CYS D C 1
ATOM 15385 O O . CYS D 1 462 ? 54.662 58.955 81.170 1.00 17.71 462 CYS D O 1
ATOM 15388 N N . THR D 1 463 ? 54.463 59.232 78.966 1.00 16.83 463 THR D N 1
ATOM 15389 C CA . THR D 1 463 ? 53.402 60.207 79.140 1.00 16.45 463 THR D CA 1
ATOM 15390 C C . THR D 1 463 ? 52.026 59.588 78.944 1.00 16.40 463 THR D C 1
ATOM 15391 O O . THR D 1 463 ? 51.006 60.227 79.213 1.00 16.20 463 THR D O 1
ATOM 15395 N N . GLY D 1 464 ? 51.995 58.340 78.481 1.00 15.90 464 GLY D N 1
ATOM 15396 C CA . GLY D 1 464 ? 50.722 57.678 78.273 1.00 15.56 464 GLY D CA 1
ATOM 15397 C C . GLY D 1 464 ? 50.674 56.344 78.986 1.00 15.18 464 GLY D C 1
ATOM 15398 O O . GLY D 1 464 ? 51.181 56.204 80.102 1.00 15.14 464 GLY D O 1
ATOM 15399 N N . ILE D 1 465 ? 50.065 55.363 78.340 1.00 14.99 465 ILE D N 1
ATOM 15400 C CA . ILE D 1 465 ? 49.950 54.032 78.898 1.00 15.01 465 ILE D CA 1
ATOM 15401 C C . ILE D 1 465 ? 51.319 53.383 79.062 1.00 15.10 465 ILE D C 1
ATOM 15402 O O . ILE D 1 465 ? 52.217 53.588 78.244 1.00 14.76 465 ILE D O 1
ATOM 15407 N N . LYS D 1 466 ? 51.477 52.620 80.138 1.00 14.90 466 LYS D N 1
ATOM 15408 C CA . LYS D 1 466 ? 52.712 51.876 80.386 1.00 15.16 466 LYS D CA 1
ATOM 15409 C C . LYS D 1 466 ? 52.359 50.389 80.280 1.00 14.68 466 LYS D C 1
ATOM 15410 O O . LYS D 1 466 ? 51.307 49.952 80.759 1.00 14.53 466 LYS D O 1
ATOM 15416 N N . VAL D 1 467 ? 53.226 49.627 79.628 1.00 13.99 467 VAL D N 1
ATOM 15417 C CA . VAL D 1 467 ? 53.034 48.193 79.474 1.00 13.66 467 VAL D CA 1
ATOM 15418 C C . VAL D 1 467 ? 54.138 47.498 80.255 1.00 13.95 467 VAL D C 1
ATOM 15419 O O . VAL D 1 467 ? 55.316 47.788 80.075 1.00 13.72 467 VAL D O 1
ATOM 15423 N N . TYR D 1 468 ? 53.746 46.576 81.121 1.00 13.88 468 TYR D N 1
ATOM 15424 C CA . TYR D 1 468 ? 54.714 45.866 81.933 1.00 14.26 468 TYR D CA 1
ATOM 15425 C C . TYR D 1 468 ? 54.939 44.493 81.342 1.00 14.05 468 TYR D C 1
ATOM 15426 O O . TYR D 1 468 ? 54.072 43.628 81.395 1.00 14.08 468 TYR D O 1
ATOM 15435 N N . VAL D 1 469 ? 56.117 44.302 80.752 1.00 13.69 469 VAL D N 1
ATOM 15436 C CA . VAL D 1 469 ? 56.452 43.034 80.140 1.00 13.68 469 VAL D CA 1
ATOM 15437 C C . VAL D 1 469 ? 57.215 42.201 81.155 1.00 13.85 469 VAL D C 1
ATOM 15438 O O . VAL D 1 469 ? 58.210 42.665 81.721 1.00 13.88 469 VAL D O 1
ATOM 15442 N N . SER D 1 470 ? 56.737 40.984 81.400 1.00 13.83 470 SER D N 1
ATOM 15443 C CA . SER D 1 470 ? 57.393 40.104 82.365 1.00 14.39 470 SER D CA 1
ATOM 15444 C C . SER D 1 470 ? 58.664 39.508 81.787 1.00 14.47 470 SER D C 1
ATOM 15445 O O . SER D 1 470 ? 58.957 39.679 80.604 1.00 14.14 470 SER D O 1
ATOM 15448 N N . SER D 1 471 ? 59.416 38.797 82.621 1.00 14.67 471 SER D N 1
ATOM 15449 C CA . SER D 1 471 ? 60.665 38.212 82.178 1.00 15.14 471 SER D CA 1
ATOM 15450 C C . SER D 1 471 ? 60.464 37.178 81.081 1.00 15.20 471 SER D C 1
ATOM 15451 O O . SER D 1 471 ? 61.394 36.903 80.318 1.00 15.69 471 SER D O 1
ATOM 15454 N N . ASP D 1 472 ? 59.264 36.605 80.990 1.00 14.78 472 ASP D N 1
ATOM 15455 C CA . ASP D 1 472 ? 59.000 35.608 79.954 1.00 14.86 472 ASP D CA 1
ATOM 15456 C C . ASP D 1 472 ? 58.453 36.207 78.667 1.00 14.47 472 ASP D C 1
ATOM 15457 O O . ASP D 1 472 ? 58.096 35.476 77.737 1.00 14.59 472 ASP D O 1
ATOM 15462 N N . GLY D 1 473 ? 58.404 37.534 78.617 1.00 13.82 473 GLY D N 1
ATOM 15463 C CA . GLY D 1 473 ? 57.930 38.218 77.427 1.00 13.38 473 GLY D CA 1
ATOM 15464 C C . GLY D 1 473 ? 56.443 38.505 77.380 1.00 13.18 473 GLY D C 1
ATOM 15465 O O . GLY D 1 473 ? 55.980 39.197 76.470 1.00 12.77 473 GLY D O 1
ATOM 15466 N N . THR D 1 474 ? 55.681 38.011 78.348 1.00 12.85 474 THR D N 1
ATOM 15467 C CA . THR D 1 474 ? 54.239 38.260 78.322 1.00 12.63 474 THR D CA 1
ATOM 15468 C C . THR D 1 474 ? 53.858 39.556 79.024 1.00 12.73 474 THR D C 1
ATOM 15469 O O . THR D 1 474 ? 54.566 40.018 79.924 1.00 12.46 474 THR D O 1
ATOM 15473 N N . ALA D 1 475 ? 52.741 40.144 78.595 1.00 12.55 475 ALA D N 1
ATOM 15474 C CA . ALA D 1 475 ? 52.244 41.372 79.192 1.00 12.81 475 ALA D CA 1
ATOM 15475 C C . ALA D 1 475 ? 50.733 41.373 79.110 1.00 13.17 475 ALA D C 1
ATOM 15476 O O . ALA D 1 475 ? 50.152 40.792 78.186 1.00 12.61 475 ALA D O 1
ATOM 15478 N N . GLN D 1 476 ? 50.102 42.034 80.069 1.00 13.70 476 GLN D N 1
ATOM 15479 C CA . GLN D 1 476 ? 48.646 42.131 80.093 1.00 14.85 476 GLN D CA 1
ATOM 15480 C C . GLN D 1 476 ? 48.258 43.375 79.314 1.00 14.43 476 GLN D C 1
ATOM 15481 O O . GLN D 1 476 ? 48.861 44.425 79.487 1.00 14.32 476 GLN D O 1
ATOM 15487 N N . PHE D 1 477 ? 47.271 43.247 78.434 1.00 14.23 477 PHE D N 1
ATOM 15488 C CA . PHE D 1 477 ? 46.791 44.370 77.641 1.00 14.17 477 PHE D CA 1
ATOM 15489 C C . PHE D 1 477 ? 45.301 44.513 77.865 1.00 14.35 477 PHE D C 1
ATOM 15490 O O . PHE D 1 477 ? 44.571 43.527 77.822 1.00 14.53 477 PHE D O 1
ATOM 15498 N N . SER D 1 478 ? 44.860 45.742 78.093 1.00 14.74 478 SER D N 1
ATOM 15499 C CA . SER D 1 478 ? 43.445 46.023 78.298 1.00 15.22 478 SER D CA 1
ATOM 15500 C C . SER D 1 478 ? 43.152 47.233 77.437 1.00 14.84 478 SER D C 1
ATOM 15501 O O . SER D 1 478 ? 43.652 48.336 77.707 1.00 15.33 478 SER D O 1
ATOM 15504 N N . ILE D 1 479 ? 42.364 47.018 76.392 1.00 14.28 479 ILE D N 1
ATOM 15505 C CA . ILE D 1 479 ? 42.004 48.088 75.478 1.00 13.80 479 ILE D CA 1
ATOM 15506 C C . ILE D 1 479 ? 40.493 48.098 75.303 1.00 13.73 479 ILE D C 1
ATOM 15507 O O . ILE D 1 479 ? 39.906 47.132 74.794 1.00 12.82 479 ILE D O 1
ATOM 15512 N N . SER D 1 480 ? 39.877 49.196 75.715 1.00 13.89 480 SER D N 1
ATOM 15513 C CA . SER D 1 480 ? 38.432 49.368 75.584 1.00 14.29 480 SER D CA 1
ATOM 15514 C C . SER D 1 480 ? 38.072 49.693 74.132 1.00 14.40 480 SER D C 1
ATOM 15515 O O . SER D 1 480 ? 38.824 50.385 73.444 1.00 13.74 480 SER D O 1
ATOM 15518 N N . ASN D 1 481 ? 36.927 49.196 73.670 1.00 14.53 481 ASN D N 1
ATOM 15519 C CA . ASN D 1 481 ? 36.493 49.496 72.309 1.00 15.14 481 ASN D CA 1
ATOM 15520 C C . ASN D 1 481 ? 36.162 50.980 72.196 1.00 15.46 481 ASN D C 1
ATOM 15521 O O . ASN D 1 481 ? 35.984 51.505 71.095 1.00 15.71 481 ASN D O 1
ATOM 15526 N N . SER D 1 482 ? 36.092 51.677 73.322 1.00 15.85 482 SER D N 1
ATOM 15527 C CA . SER D 1 482 ? 35.810 53.102 73.240 1.00 16.42 482 SER D CA 1
ATOM 15528 C C . SER D 1 482 ? 37.055 53.950 73.495 1.00 16.21 482 SER D C 1
ATOM 15529 O O . SER D 1 482 ? 36.962 55.154 73.695 1.00 16.44 482 SER D O 1
ATOM 15532 N N . ALA D 1 483 ? 38.230 53.323 73.481 1.00 15.97 483 ALA D N 1
ATOM 15533 C CA . ALA D 1 483 ? 39.475 54.060 73.684 1.00 15.90 483 ALA D CA 1
ATOM 15534 C C . ALA D 1 483 ? 39.687 55.023 72.523 1.00 16.09 483 ALA D C 1
ATOM 15535 O O . ALA D 1 483 ? 39.299 54.725 71.402 1.00 15.81 483 ALA D O 1
ATOM 15537 N N . GLU D 1 484 ? 40.306 56.167 72.797 1.00 16.42 484 GLU D N 1
ATOM 15538 C CA . GLU D 1 484 ? 40.599 57.163 71.763 1.00 17.14 484 GLU D CA 1
ATOM 15539 C C . GLU D 1 484 ? 41.267 56.463 70.582 1.00 15.91 484 GLU D C 1
ATOM 15540 O O . GLU D 1 484 ? 40.853 56.619 69.442 1.00 15.67 484 GLU D O 1
ATOM 15546 N N . ASP D 1 485 ? 42.316 55.696 70.884 1.00 14.67 485 ASP D N 1
ATOM 15547 C CA . ASP D 1 485 ? 43.035 54.916 69.875 1.00 13.42 485 ASP D CA 1
ATOM 15548 C C . ASP D 1 485 ? 43.024 53.506 70.429 1.00 12.39 485 ASP D C 1
ATOM 15549 O O . ASP D 1 485 ? 43.694 53.213 71.426 1.00 12.42 485 ASP D O 1
ATOM 15554 N N . PRO D 1 486 ? 42.250 52.615 69.800 1.00 11.61 486 PRO D N 1
ATOM 15555 C CA . PRO D 1 486 ? 42.145 51.228 70.257 1.00 11.05 486 PRO D CA 1
ATOM 15556 C C . PRO D 1 486 ? 43.291 50.313 69.899 1.00 10.54 486 PRO D C 1
ATOM 15557 O O . PRO D 1 486 ? 43.070 49.173 69.514 1.00 10.40 486 PRO D O 1
ATOM 15561 N N . PHE D 1 487 ? 44.510 50.820 70.006 1.00 10.18 487 PHE D N 1
ATOM 15562 C CA . PHE D 1 487 ? 45.668 49.978 69.747 1.00 9.74 487 PHE D CA 1
ATOM 15563 C C . PHE D 1 487 ? 46.854 50.493 70.540 1.00 9.60 487 PHE D C 1
ATOM 15564 O O . PHE D 1 487 ? 46.924 51.680 70.877 1.00 9.19 487 PHE D O 1
ATOM 15572 N N . ILE D 1 488 ? 47.747 49.569 70.873 1.00 9.32 488 ILE D N 1
ATOM 15573 C CA . ILE D 1 488 ? 48.943 49.840 71.663 1.00 9.34 488 ILE D CA 1
ATOM 15574 C C . ILE D 1 488 ? 50.159 49.303 70.936 1.00 8.96 488 ILE D C 1
ATOM 15575 O O . ILE D 1 488 ? 50.094 48.235 70.344 1.00 8.95 488 ILE D O 1
ATOM 15580 N N . ALA D 1 489 ? 51.258 50.047 70.989 1.00 8.83 489 ALA D N 1
ATOM 15581 C CA . ALA D 1 489 ? 52.504 49.610 70.345 1.00 9.02 489 ALA D CA 1
ATOM 15582 C C . ALA D 1 489 ? 53.670 49.962 71.248 1.00 8.84 489 ALA D C 1
ATOM 15583 O O . ALA D 1 489 ? 53.716 51.042 71.808 1.00 9.13 489 ALA D O 1
ATOM 15585 N N . ILE D 1 490 ? 54.597 49.023 71.407 1.00 8.98 490 ILE D N 1
ATOM 15586 C CA . ILE D 1 490 ? 55.763 49.245 72.247 1.00 9.43 490 ILE D CA 1
ATOM 15587 C C . ILE D 1 490 ? 56.964 48.713 71.481 1.00 9.52 490 ILE D C 1
ATOM 15588 O O . ILE D 1 490 ? 56.824 47.829 70.646 1.00 8.86 490 ILE D O 1
ATOM 15593 N N . HIS D 1 491 ? 58.140 49.277 71.735 1.00 9.54 491 HIS D N 1
ATOM 15594 C CA . HIS D 1 491 ? 59.321 48.805 71.040 1.00 10.14 491 HIS D CA 1
ATOM 15595 C C . HIS D 1 491 ? 60.583 49.044 71.850 1.00 10.37 491 HIS D C 1
ATOM 15596 O O . HIS D 1 491 ? 60.562 49.691 72.887 1.00 10.14 491 HIS D O 1
ATOM 15603 N N . ALA D 1 492 ? 61.691 48.526 71.346 1.00 11.03 492 ALA D N 1
ATOM 15604 C CA . ALA D 1 492 ? 62.954 48.613 72.050 1.00 11.77 492 ALA D CA 1
ATOM 15605 C C . ALA D 1 492 ? 63.340 49.999 72.512 1.00 12.34 492 ALA D C 1
ATOM 15606 O O . ALA D 1 492 ? 63.950 50.154 73.577 1.00 12.71 492 ALA D O 1
ATOM 15608 N N . GLU D 1 493 ? 62.986 51.016 71.738 1.00 12.56 493 GLU D N 1
ATOM 15609 C CA . GLU D 1 493 ? 63.343 52.361 72.137 1.00 13.15 493 GLU D CA 1
ATOM 15610 C C . GLU D 1 493 ? 62.282 53.079 72.962 1.00 13.10 493 GLU D C 1
ATOM 15611 O O . GLU D 1 493 ? 62.418 54.269 73.236 1.00 13.80 493 GLU D O 1
ATOM 15617 N N . SER D 1 494 ? 61.222 52.368 73.356 1.00 12.62 494 SER D N 1
ATOM 15618 C CA . SER D 1 494 ? 60.229 52.989 74.229 1.00 12.68 494 SER D CA 1
ATOM 15619 C C . SER D 1 494 ? 60.315 52.360 75.614 1.00 13.05 494 SER D C 1
ATOM 15620 O O . SER D 1 494 ? 59.524 52.685 76.506 1.00 12.72 494 SER D O 1
ATOM 15623 N N . LYS D 1 495 ? 61.300 51.478 75.794 1.00 13.39 495 LYS D N 1
ATOM 15624 C CA . LYS D 1 495 ? 61.524 50.830 77.091 1.00 14.63 495 LYS D CA 1
ATOM 15625 C C . LYS D 1 495 ? 62.153 51.819 78.087 1.00 15.21 495 LYS D C 1
ATOM 15626 O O . LYS D 1 495 ? 63.075 52.571 77.749 1.00 15.41 495 LYS D O 1
ATOM 15632 N N . LEU D 1 496 ? 61.654 51.829 79.317 1.00 15.92 496 LEU D N 1
ATOM 15633 C CA . LEU D 1 496 ? 62.200 52.724 80.330 1.00 16.77 496 LEU D CA 1
ATOM 15634 C C . LEU D 1 496 ? 63.505 52.143 80.897 1.00 17.09 496 LEU D C 1
ATOM 15635 O O . LEU D 1 496 ? 63.704 50.914 80.802 1.00 17.40 496 LEU D O 1
ATOM 15641 N N . GLN E 2 1 ? 24.960 69.132 47.427 1.00 32.68 1 GLN E N 1
ATOM 15642 C CA . GLN E 2 1 ? 24.608 70.502 46.982 1.00 32.35 1 GLN E CA 1
ATOM 15643 C C . GLN E 2 1 ? 25.006 70.826 45.530 1.00 31.56 1 GLN E C 1
ATOM 15644 O O . GLN E 2 1 ? 26.128 71.258 45.271 1.00 31.30 1 GLN E O 1
ATOM 15650 N N . VAL E 2 2 ? 24.086 70.605 44.590 1.00 30.71 2 VAL E N 1
ATOM 15651 C CA . VAL E 2 2 ? 24.321 70.939 43.176 1.00 29.80 2 VAL E CA 1
ATOM 15652 C C . VAL E 2 2 ? 23.020 71.118 42.391 1.00 29.23 2 VAL E C 1
ATOM 15653 O O . VAL E 2 2 ? 22.110 70.295 42.477 1.00 28.89 2 VAL E O 1
ATOM 15657 N N . GLN E 2 3 ? 22.934 72.204 41.629 1.00 28.45 3 GLN E N 1
ATOM 15658 C CA . GLN E 2 3 ? 21.748 72.458 40.820 1.00 28.05 3 GLN E CA 1
ATOM 15659 C C . GLN E 2 3 ? 22.156 72.591 39.356 1.00 27.01 3 GLN E C 1
ATOM 15660 O O . GLN E 2 3 ? 23.261 73.033 39.050 1.00 26.51 3 GLN E O 1
ATOM 15666 N N . LEU E 2 4 ? 21.265 72.191 38.456 1.00 26.00 4 LEU E N 1
ATOM 15667 C CA . LEU E 2 4 ? 21.536 72.280 37.028 1.00 25.49 4 LEU E CA 1
ATOM 15668 C C . LEU E 2 4 ? 20.429 73.077 36.361 1.00 25.23 4 LEU E C 1
ATOM 15669 O O . LEU E 2 4 ? 19.252 72.819 36.590 1.00 25.35 4 LEU E O 1
ATOM 15674 N N . VAL E 2 5 ? 20.817 74.068 35.566 1.00 24.77 5 VAL E N 1
ATOM 15675 C CA . VAL E 2 5 ? 19.857 74.906 34.850 1.00 24.30 5 VAL E CA 1
ATOM 15676 C C . VAL E 2 5 ? 20.125 74.697 33.368 1.00 23.86 5 VAL E C 1
ATOM 15677 O O . VAL E 2 5 ? 21.177 75.078 32.863 1.00 23.37 5 VAL E O 1
ATOM 15681 N N . GLU E 2 6 ? 19.183 74.066 32.681 1.00 23.60 6 GLU E N 1
ATOM 15682 C CA . GLU E 2 6 ? 19.326 73.811 31.255 1.00 23.49 6 GLU E CA 1
ATOM 15683 C C . GLU E 2 6 ? 18.584 74.881 30.466 1.00 23.32 6 GLU E C 1
ATOM 15684 O O . GLU E 2 6 ? 17.476 75.266 30.830 1.00 23.06 6 GLU E O 1
ATOM 15690 N N . SER E 2 7 ? 19.197 75.338 29.375 1.00 23.20 7 SER E N 1
ATOM 15691 C CA . SER E 2 7 ? 18.613 76.379 28.532 1.00 23.25 7 SER E CA 1
ATOM 15692 C C . SER E 2 7 ? 18.859 76.118 27.051 1.00 22.93 7 SER E C 1
ATOM 15693 O O . SER E 2 7 ? 19.641 75.246 26.678 1.00 21.98 7 SER E O 1
ATOM 15696 N N . GLY E 2 8 ? 18.202 76.916 26.212 1.00 23.02 8 GLY E N 1
ATOM 15697 C CA . GLY E 2 8 ? 18.354 76.776 24.779 1.00 23.44 8 GLY E CA 1
ATOM 15698 C C . GLY E 2 8 ? 17.255 75.839 24.341 1.00 23.69 8 GLY E C 1
ATOM 15699 O O . GLY E 2 8 ? 16.323 75.573 25.093 1.00 24.19 8 GLY E O 1
ATOM 15700 N N . GLY E 2 9 ? 17.326 75.319 23.137 1.00 23.84 9 GLY E N 1
ATOM 15701 C CA . GLY E 2 9 ? 16.254 74.411 22.770 1.00 23.45 9 GLY E CA 1
ATOM 15702 C C . GLY E 2 9 ? 14.917 75.106 22.555 1.00 22.98 9 GLY E C 1
ATOM 15703 O O . GLY E 2 9 ? 14.702 76.270 22.938 1.00 22.49 9 GLY E O 1
ATOM 15704 N N . GLY E 2 10 ? 14.007 74.346 21.960 1.00 22.56 10 GLY E N 1
ATOM 15705 C CA . GLY E 2 10 ? 12.692 74.844 21.613 1.00 22.26 10 GLY E CA 1
ATOM 15706 C C . GLY E 2 10 ? 12.392 74.205 20.273 1.00 22.06 10 GLY E C 1
ATOM 15707 O O . GLY E 2 10 ? 12.856 73.097 20.017 1.00 21.18 10 GLY E O 1
ATOM 15708 N N . SER E 2 11 ? 11.653 74.905 19.411 1.00 22.12 11 SER E N 1
ATOM 15709 C CA . SER E 2 11 ? 11.284 74.384 18.096 1.00 22.70 11 SER E CA 1
ATOM 15710 C C . SER E 2 11 ? 12.057 75.080 16.985 1.00 22.79 11 SER E C 1
ATOM 15711 O O . SER E 2 11 ? 12.047 76.308 16.886 1.00 22.58 11 SER E O 1
ATOM 15714 N N . VAL E 2 12 ? 12.699 74.288 16.138 1.00 22.96 12 VAL E N 1
ATOM 15715 C CA . VAL E 2 12 ? 13.507 74.814 15.047 1.00 23.77 12 VAL E CA 1
ATOM 15716 C C . VAL E 2 12 ? 13.176 74.049 13.767 1.00 23.92 12 VAL E C 1
ATOM 15717 O O . VAL E 2 12 ? 12.599 72.961 13.819 1.00 23.95 12 VAL E O 1
ATOM 15721 N N . GLN E 2 13 ? 13.511 74.609 12.608 1.00 24.26 13 GLN E N 1
ATOM 15722 C CA . GLN E 2 13 ? 13.203 73.910 11.362 1.00 24.81 13 GLN E CA 1
ATOM 15723 C C . GLN E 2 13 ? 14.270 72.865 11.034 1.00 24.26 13 GLN E C 1
ATOM 15724 O O . GLN E 2 13 ? 15.432 73.027 11.398 1.00 24.13 13 GLN E O 1
ATOM 15730 N N . ALA E 2 14 ? 13.874 71.796 10.351 1.00 23.77 14 ALA E N 1
ATOM 15731 C CA . ALA E 2 14 ? 14.830 70.764 9.965 1.00 23.51 14 ALA E CA 1
ATOM 15732 C C . ALA E 2 14 ? 15.975 71.464 9.249 1.00 23.32 14 ALA E C 1
ATOM 15733 O O . ALA E 2 14 ? 15.756 72.384 8.456 1.00 23.27 14 ALA E O 1
ATOM 15735 N N . GLY E 2 15 ? 17.196 71.033 9.534 1.00 22.87 15 GLY E N 1
ATOM 15736 C CA . GLY E 2 15 ? 18.357 71.646 8.918 1.00 22.69 15 GLY E CA 1
ATOM 15737 C C . GLY E 2 15 ? 18.889 72.769 9.786 1.00 22.63 15 GLY E C 1
ATOM 15738 O O . GLY E 2 15 ? 20.001 73.255 9.579 1.00 22.58 15 GLY E O 1
ATOM 15739 N N . GLY E 2 16 ? 18.087 73.167 10.769 1.00 22.55 16 GLY E N 1
ATOM 15740 C CA . GLY E 2 16 ? 18.470 74.232 11.672 1.00 22.87 16 GLY E CA 1
ATOM 15741 C C . GLY E 2 16 ? 19.479 73.852 12.740 1.00 23.11 16 GLY E C 1
ATOM 15742 O O . GLY E 2 16 ? 20.031 72.739 12.756 1.00 23.08 16 GLY E O 1
ATOM 15743 N N . SER E 2 17 ? 19.719 74.799 13.638 1.00 23.28 17 SER E N 1
ATOM 15744 C CA . SER E 2 17 ? 20.665 74.610 14.728 1.00 23.50 17 SER E CA 1
ATOM 15745 C C . SER E 2 17 ? 20.115 75.121 16.048 1.00 23.42 17 SER E C 1
ATOM 15746 O O . SER E 2 17 ? 19.158 75.897 16.095 1.00 23.59 17 SER E O 1
ATOM 15749 N N . LEU E 2 18 ? 20.735 74.661 17.125 1.00 23.03 18 LEU E N 1
ATOM 15750 C CA . LEU E 2 18 ? 20.377 75.058 18.477 1.00 22.72 18 LEU E CA 1
ATOM 15751 C C . LEU E 2 18 ? 21.634 74.942 19.306 1.00 22.36 18 LEU E C 1
ATOM 15752 O O . LEU E 2 18 ? 22.541 74.174 18.976 1.00 21.85 18 LEU E O 1
ATOM 15757 N N . SER E 2 19 ? 21.697 75.721 20.373 1.00 22.00 19 SER E N 1
ATOM 15758 C CA . SER E 2 19 ? 22.831 75.638 21.269 1.00 22.01 19 SER E CA 1
ATOM 15759 C C . SER E 2 19 ? 22.232 75.478 22.656 1.00 21.27 19 SER E C 1
ATOM 15760 O O . SER E 2 19 ? 21.607 76.393 23.194 1.00 21.19 19 SER E O 1
ATOM 15763 N N . LEU E 2 20 ? 22.391 74.283 23.207 1.00 20.59 20 LEU E N 1
ATOM 15764 C CA . LEU E 2 20 ? 21.869 73.987 24.524 1.00 20.06 20 LEU E CA 1
ATOM 15765 C C . LEU E 2 20 ? 22.908 74.364 25.554 1.00 19.85 20 LEU E C 1
ATOM 15766 O O . LEU E 2 20 ? 24.104 74.192 25.336 1.00 20.02 20 LEU E O 1
ATOM 15771 N N . SER E 2 21 ? 22.444 74.888 26.678 1.00 19.46 21 SER E N 1
ATOM 15772 C CA . SER E 2 21 ? 23.342 75.273 27.741 1.00 19.16 21 SER E CA 1
ATOM 15773 C C . SER E 2 21 ? 22.988 74.546 29.028 1.00 19.01 21 SER E C 1
ATOM 15774 O O . SER E 2 21 ? 21.821 74.380 29.364 1.00 18.39 21 SER E O 1
ATOM 15777 N N . CYS E 2 22 ? 24.013 74.102 29.741 1.00 18.77 22 CYS E N 1
ATOM 15778 C CA . CYS E 2 22 ? 23.810 73.444 31.020 1.00 19.16 22 CYS E CA 1
ATOM 15779 C C . CYS E 2 22 ? 24.637 74.255 32.000 1.00 18.58 22 CYS E C 1
ATOM 15780 O O . CYS E 2 22 ? 25.865 74.190 31.966 1.00 18.31 22 CYS E O 1
ATOM 15783 N N . ALA E 2 23 ? 23.971 75.003 32.867 1.00 17.95 23 ALA E N 1
ATOM 15784 C CA . ALA E 2 23 ? 24.662 75.823 33.844 1.00 17.77 23 ALA E CA 1
ATOM 15785 C C . ALA E 2 23 ? 24.609 75.144 35.210 1.00 17.53 23 ALA E C 1
ATOM 15786 O O . ALA E 2 23 ? 23.553 75.060 35.838 1.00 17.56 23 ALA E O 1
ATOM 15788 N N . ALA E 2 24 ? 25.750 74.636 35.659 1.00 17.08 24 ALA E N 1
ATOM 15789 C CA . ALA E 2 24 ? 25.819 73.972 36.961 1.00 16.94 24 ALA E CA 1
ATOM 15790 C C . ALA E 2 24 ? 26.191 74.974 38.049 1.00 16.57 24 ALA E C 1
ATOM 15791 O O . ALA E 2 24 ? 26.859 75.982 37.790 1.00 16.83 24 ALA E O 1
ATOM 15793 N N . SER E 2 25 ? 25.757 74.697 39.273 1.00 16.22 25 SER E N 1
ATOM 15794 C CA . SER E 2 25 ? 26.056 75.571 40.399 1.00 16.13 25 SER E CA 1
ATOM 15795 C C . SER E 2 25 ? 27.443 75.306 40.979 1.00 16.00 25 SER E C 1
ATOM 15796 O O . SER E 2 25 ? 27.892 76.026 41.869 1.00 15.76 25 SER E O 1
ATOM 15799 N N . THR E 2 26 ? 28.123 74.279 40.480 1.00 15.95 26 THR E N 1
ATOM 15800 C CA . THR E 2 26 ? 29.441 73.965 41.017 1.00 15.83 26 THR E CA 1
ATOM 15801 C C . THR E 2 26 ? 30.233 73.127 40.008 1.00 15.39 26 THR E C 1
ATOM 15802 O O . THR E 2 26 ? 29.664 72.567 39.068 1.00 15.48 26 THR E O 1
ATOM 15806 N N . TYR E 2 27 ? 31.543 73.042 40.202 1.00 15.03 27 TYR E N 1
ATOM 15807 C CA . TYR E 2 27 ? 32.381 72.267 39.298 1.00 14.57 27 TYR E CA 1
ATOM 15808 C C . TYR E 2 27 ? 32.257 70.759 39.506 1.00 14.68 27 TYR E C 1
ATOM 15809 O O . TYR E 2 27 ? 32.141 70.288 40.640 1.00 14.92 27 TYR E O 1
ATOM 15818 N N . THR E 2 28 ? 32.252 70.018 38.401 1.00 14.50 28 THR E N 1
ATOM 15819 C CA . THR E 2 28 ? 32.233 68.550 38.430 1.00 14.13 28 THR E CA 1
ATOM 15820 C C . THR E 2 28 ? 33.148 68.131 37.284 1.00 13.92 28 THR E C 1
ATOM 15821 O O . THR E 2 28 ? 33.284 68.861 36.298 1.00 13.35 28 THR E O 1
ATOM 15825 N N . ASP E 2 29 ? 33.792 66.970 37.405 1.00 13.54 29 ASP E N 1
ATOM 15826 C CA . ASP E 2 29 ? 34.740 66.550 36.377 1.00 13.61 29 ASP E CA 1
ATOM 15827 C C . ASP E 2 29 ? 34.147 66.170 35.033 1.00 13.33 29 ASP E C 1
ATOM 15828 O O . ASP E 2 29 ? 34.785 66.339 33.994 1.00 13.00 29 ASP E O 1
ATOM 15833 N N . THR E 2 30 ? 32.942 65.627 35.052 1.00 13.08 30 THR E N 1
ATOM 15834 C CA . THR E 2 30 ? 32.335 65.178 33.820 1.00 13.22 30 THR E CA 1
ATOM 15835 C C . THR E 2 30 ? 30.931 65.728 33.679 1.00 13.44 30 THR E C 1
ATOM 15836 O O . THR E 2 30 ? 30.191 65.809 34.648 1.00 13.65 30 THR E O 1
ATOM 15840 N N . VAL E 2 31 ? 30.577 66.138 32.468 1.00 13.13 31 VAL E N 1
ATOM 15841 C CA . VAL E 2 31 ? 29.226 66.625 32.236 1.00 13.55 31 VAL E CA 1
ATOM 15842 C C . VAL E 2 31 ? 28.787 66.009 30.934 1.00 13.59 31 VAL E C 1
ATOM 15843 O O . VAL E 2 31 ? 29.521 66.023 29.950 1.00 13.57 31 VAL E O 1
ATOM 15847 N N . GLY E 2 32 ? 27.594 65.439 30.929 1.00 13.76 32 GLY E N 1
ATOM 15848 C CA . GLY E 2 32 ? 27.126 64.815 29.716 1.00 14.37 32 GLY E CA 1
ATOM 15849 C C . GLY E 2 32 ? 25.728 65.253 29.353 1.00 14.82 32 GLY E C 1
ATOM 15850 O O . GLY E 2 32 ? 24.971 65.745 30.190 1.00 14.65 32 GLY E O 1
ATOM 15851 N N . TRP E 2 33 ? 25.418 65.096 28.073 1.00 15.20 33 TRP E N 1
ATOM 15852 C CA . TRP E 2 33 ? 24.105 65.404 27.545 1.00 15.69 33 TRP E CA 1
ATOM 15853 C C . TRP E 2 33 ? 23.532 64.082 27.090 1.00 15.99 33 TRP E C 1
ATOM 15854 O O . TRP E 2 33 ? 24.208 63.301 26.416 1.00 15.92 33 TRP E O 1
ATOM 15865 N N . PHE E 2 34 ? 22.287 63.834 27.465 1.00 16.39 34 PHE E N 1
ATOM 15866 C CA . PHE E 2 34 ? 21.591 62.622 27.063 1.00 17.17 34 PHE E CA 1
ATOM 15867 C C . PHE E 2 34 ? 20.284 63.059 26.434 1.00 17.79 34 PHE E C 1
ATOM 15868 O O . PHE E 2 34 ? 19.876 64.214 26.561 1.00 17.71 34 PHE E O 1
ATOM 15876 N N . ARG E 2 35 ? 19.616 62.136 25.766 1.00 18.68 35 ARG E N 1
ATOM 15877 C CA . ARG E 2 35 ? 18.337 62.483 25.188 1.00 19.95 35 ARG E CA 1
ATOM 15878 C C . ARG E 2 35 ? 17.419 61.281 25.198 1.00 21.08 35 ARG E C 1
ATOM 15879 O O . ARG E 2 35 ? 17.860 60.130 25.232 1.00 20.91 35 ARG E O 1
ATOM 15887 N N . GLN E 2 36 ? 16.130 61.566 25.208 1.00 22.28 36 GLN E N 1
ATOM 15888 C CA . GLN E 2 36 ? 15.129 60.524 25.196 1.00 24.07 36 GLN E CA 1
ATOM 15889 C C . GLN E 2 36 ? 14.140 60.956 24.119 1.00 24.54 36 GLN E C 1
ATOM 15890 O O . GLN E 2 36 ? 13.389 61.902 24.303 1.00 24.14 36 GLN E O 1
ATOM 15896 N N . ALA E 2 37 ? 14.205 60.281 22.975 1.00 25.45 37 ALA E N 1
ATOM 15897 C CA . ALA E 2 37 ? 13.328 60.559 21.841 1.00 26.41 37 ALA E CA 1
ATOM 15898 C C . ALA E 2 37 ? 12.045 59.747 22.015 1.00 27.28 37 ALA E C 1
ATOM 15899 O O . ALA E 2 37 ? 12.038 58.727 22.712 1.00 27.23 37 ALA E O 1
ATOM 15901 N N . PRO E 2 38 ? 10.945 60.178 21.372 1.00 28.09 38 PRO E N 1
ATOM 15902 C CA . PRO E 2 38 ? 9.660 59.476 21.480 1.00 28.96 38 PRO E CA 1
ATOM 15903 C C . PRO E 2 38 ? 9.727 57.961 21.295 1.00 29.62 38 PRO E C 1
ATOM 15904 O O . PRO E 2 38 ? 10.245 57.469 20.288 1.00 29.80 38 PRO E O 1
ATOM 15908 N N . GLY E 2 39 ? 9.198 57.236 22.280 1.00 30.32 39 GLY E N 1
ATOM 15909 C CA . GLY E 2 39 ? 9.182 55.785 22.224 1.00 31.19 39 GLY E CA 1
ATOM 15910 C C . GLY E 2 39 ? 10.567 55.171 22.177 1.00 31.71 39 GLY E C 1
ATOM 15911 O O . GLY E 2 39 ? 10.865 54.344 21.311 1.00 32.02 39 GLY E O 1
ATOM 15912 N N . LYS E 2 40 ? 11.420 55.566 23.114 1.00 31.99 40 LYS E N 1
ATOM 15913 C CA . LYS E 2 40 ? 12.777 55.046 23.148 1.00 31.97 40 LYS E CA 1
ATOM 15914 C C . LYS E 2 40 ? 13.412 55.360 24.495 1.00 31.76 40 LYS E C 1
ATOM 15915 O O . LYS E 2 40 ? 13.007 56.303 25.172 1.00 31.86 40 LYS E O 1
ATOM 15921 N N . GLU E 2 41 ? 14.383 54.550 24.905 1.00 31.42 41 GLU E N 1
ATOM 15922 C CA . GLU E 2 41 ? 15.053 54.788 26.178 1.00 31.09 41 GLU E CA 1
ATOM 15923 C C . GLU E 2 41 ? 16.050 55.916 26.039 1.00 30.16 41 GLU E C 1
ATOM 15924 O O . GLU E 2 41 ? 16.462 56.262 24.934 1.00 29.93 41 GLU E O 1
ATOM 15930 N N . ARG E 2 42 ? 16.440 56.465 27.181 1.00 29.30 42 ARG E N 1
ATOM 15931 C CA . ARG E 2 42 ? 17.398 57.560 27.238 1.00 28.41 42 ARG E CA 1
ATOM 15932 C C . ARG E 2 42 ? 18.739 57.093 26.676 1.00 27.51 42 ARG E C 1
ATOM 15933 O O . ARG E 2 42 ? 19.181 55.971 26.938 1.00 27.33 42 ARG E O 1
ATOM 15941 N N . GLU E 2 43 ? 19.393 57.951 25.903 1.00 26.10 43 GLU E N 1
ATOM 15942 C CA . GLU E 2 43 ? 20.672 57.579 25.326 1.00 24.83 43 GLU E CA 1
ATOM 15943 C C . GLU E 2 43 ? 21.690 58.700 25.473 1.00 23.39 43 GLU E C 1
ATOM 15944 O O . GLU E 2 43 ? 21.333 59.879 25.467 1.00 22.66 43 GLU E O 1
ATOM 15950 N N . GLY E 2 44 ? 22.959 58.329 25.621 1.00 21.62 44 GLY E N 1
ATOM 15951 C CA . GLY E 2 44 ? 23.991 59.338 25.742 1.00 20.09 44 GLY E CA 1
ATOM 15952 C C . GLY E 2 44 ? 24.189 59.994 24.392 1.00 19.00 44 GLY E C 1
ATOM 15953 O O . GLY E 2 44 ? 24.071 59.332 23.365 1.00 18.56 44 GLY E O 1
ATOM 15954 N N . VAL E 2 45 ? 24.488 61.288 24.398 1.00 17.98 45 VAL E N 1
ATOM 15955 C CA . VAL E 2 45 ? 24.708 62.043 23.172 1.00 17.22 45 VAL E CA 1
ATOM 15956 C C . VAL E 2 45 ? 26.164 62.493 23.094 1.00 16.77 45 VAL E C 1
ATOM 15957 O O . VAL E 2 45 ? 26.876 62.185 22.130 1.00 16.71 45 VAL E O 1
ATOM 15961 N N . ALA E 2 46 ? 26.603 63.222 24.117 1.00 16.14 46 ALA E N 1
ATOM 15962 C CA . ALA E 2 46 ? 27.971 63.715 24.162 1.00 15.38 46 ALA E CA 1
ATOM 15963 C C . ALA E 2 46 ? 28.378 64.007 25.596 1.00 15.05 46 ALA E C 1
ATOM 15964 O O . ALA E 2 46 ? 27.544 64.381 26.428 1.00 14.71 46 ALA E O 1
ATOM 15966 N N . ALA E 2 47 ? 29.663 63.830 25.888 1.00 14.35 47 ALA E N 1
ATOM 15967 C CA . ALA E 2 47 ? 30.161 64.101 27.231 1.00 13.97 47 ALA E CA 1
ATOM 15968 C C . ALA E 2 47 ? 31.495 64.825 27.173 1.00 13.74 47 ALA E C 1
ATOM 15969 O O . ALA E 2 47 ? 32.245 64.695 26.202 1.00 13.49 47 ALA E O 1
ATOM 15971 N N . ILE E 2 48 ? 31.786 65.595 28.214 1.00 13.17 48 ILE E N 1
ATOM 15972 C CA . ILE E 2 48 ? 33.033 66.320 28.269 1.00 13.39 48 ILE E CA 1
ATOM 15973 C C . ILE E 2 48 ? 33.699 66.133 29.627 1.00 12.81 48 ILE E C 1
ATOM 15974 O O . ILE E 2 48 ? 33.037 66.122 30.670 1.00 12.57 48 ILE E O 1
ATOM 15979 N N . TYR E 2 49 ? 35.012 65.943 29.599 1.00 12.40 49 TYR E N 1
ATOM 15980 C CA . TYR E 2 49 ? 35.786 65.803 30.822 1.00 12.12 49 TYR E CA 1
ATOM 15981 C C . TYR E 2 49 ? 36.356 67.207 31.061 1.00 11.78 49 TYR E C 1
ATOM 15982 O O . TYR E 2 49 ? 37.249 67.669 30.352 1.00 11.35 49 TYR E O 1
ATOM 15991 N N . ARG E 2 50 ? 35.825 67.878 32.073 1.00 11.60 50 ARG E N 1
ATOM 15992 C CA . ARG E 2 50 ? 36.178 69.259 32.344 1.00 11.52 50 ARG E CA 1
ATOM 15993 C C . ARG E 2 50 ? 37.603 69.600 32.739 1.00 11.47 50 ARG E C 1
ATOM 15994 O O . ARG E 2 50 ? 38.015 70.772 32.680 1.00 11.43 50 ARG E O 1
ATOM 16002 N N . ARG E 2 51 ? 38.395 68.602 33.113 1.00 11.67 51 ARG E N 1
ATOM 16003 C CA . ARG E 2 51 ? 39.779 68.916 33.462 1.00 12.18 51 ARG E CA 1
ATOM 16004 C C . ARG E 2 51 ? 40.612 69.257 32.238 1.00 12.59 51 ARG E C 1
ATOM 16005 O O . ARG E 2 51 ? 41.609 69.965 32.345 1.00 12.54 51 ARG E O 1
ATOM 16013 N N . THR E 2 52 ? 40.192 68.758 31.082 1.00 12.90 52 THR E N 1
ATOM 16014 C CA . THR E 2 52 ? 40.947 68.936 29.856 1.00 13.33 52 THR E CA 1
ATOM 16015 C C . THR E 2 52 ? 40.169 69.432 28.649 1.00 13.45 52 THR E C 1
ATOM 16016 O O . THR E 2 52 ? 40.777 69.857 27.672 1.00 13.44 52 THR E O 1
ATOM 16020 N N . GLY E 2 53 ? 38.849 69.334 28.690 1.00 13.56 53 GLY E N 1
ATOM 16021 C CA . GLY E 2 53 ? 38.067 69.753 27.540 1.00 13.92 53 GLY E CA 1
ATOM 16022 C C . GLY E 2 53 ? 37.861 68.598 26.569 1.00 14.12 53 GLY E C 1
ATOM 16023 O O . GLY E 2 53 ? 37.255 68.762 25.514 1.00 14.04 53 GLY E O 1
ATOM 16024 N N . TYR E 2 54 ? 38.374 67.416 26.911 1.00 14.21 54 TYR E N 1
ATOM 16025 C CA . TYR E 2 54 ? 38.204 66.250 26.048 1.00 14.74 54 TYR E CA 1
ATOM 16026 C C . TYR E 2 54 ? 36.729 65.889 25.914 1.00 15.02 54 TYR E C 1
ATOM 16027 O O . TYR E 2 54 ? 36.003 65.864 26.902 1.00 14.58 54 TYR E O 1
ATOM 16036 N N . THR E 2 55 ? 36.285 65.608 24.691 1.00 15.59 55 THR E N 1
ATOM 16037 C CA . THR E 2 55 ? 34.888 65.231 24.487 1.00 16.59 55 THR E CA 1
ATOM 16038 C C . THR E 2 55 ? 34.752 63.898 23.753 1.00 17.05 55 THR E C 1
ATOM 16039 O O . THR E 2 55 ? 35.646 63.471 23.011 1.00 17.00 55 THR E O 1
ATOM 16043 N N . TYR E 2 56 ? 33.623 63.244 23.984 1.00 17.74 56 TYR E N 1
ATOM 16044 C CA . TYR E 2 56 ? 33.301 61.983 23.345 1.00 18.64 56 TYR E CA 1
ATOM 16045 C C . TYR E 2 56 ? 31.852 62.098 22.869 1.00 19.28 56 TYR E C 1
ATOM 16046 O O . TYR E 2 56 ? 30.986 62.569 23.611 1.00 18.83 56 TYR E O 1
ATOM 16055 N N . SER E 2 57 ? 31.599 61.669 21.636 1.00 20.04 57 SER E N 1
ATOM 16056 C CA . SER E 2 57 ? 30.263 61.751 21.048 1.00 21.31 57 SER E CA 1
ATOM 16057 C C . SER E 2 57 ? 29.728 60.394 20.642 1.00 22.00 57 SER E C 1
ATOM 16058 O O . SER E 2 57 ? 30.486 59.524 20.201 1.00 21.83 57 SER E O 1
ATOM 16061 N N . ALA E 2 58 ? 28.416 60.221 20.774 1.00 22.88 58 ALA E N 1
ATOM 16062 C CA . ALA E 2 58 ? 27.776 58.974 20.384 1.00 24.31 58 ALA E CA 1
ATOM 16063 C C . ALA E 2 58 ? 27.795 58.931 18.859 1.00 25.44 58 ALA E C 1
ATOM 16064 O O . ALA E 2 58 ? 27.777 59.971 18.200 1.00 25.16 58 ALA E O 1
ATOM 16066 N N . ASP E 2 59 ? 27.836 57.726 18.307 1.00 27.33 59 ASP E N 1
ATOM 16067 C CA . ASP E 2 59 ? 27.863 57.541 16.857 1.00 29.13 59 ASP E CA 1
ATOM 16068 C C . ASP E 2 59 ? 26.744 58.242 16.104 1.00 29.90 59 ASP E C 1
ATOM 16069 O O . ASP E 2 59 ? 26.927 58.671 14.963 1.00 29.96 59 ASP E O 1
ATOM 16074 N N . SER E 2 60 ? 25.590 58.371 16.741 1.00 30.73 60 SER E N 1
ATOM 16075 C CA . SER E 2 60 ? 24.438 59.002 16.106 1.00 31.70 60 SER E CA 1
ATOM 16076 C C . SER E 2 60 ? 24.508 60.525 15.974 1.00 32.20 60 SER E C 1
ATOM 16077 O O . SER E 2 60 ? 23.683 61.130 15.282 1.00 32.30 60 SER E O 1
ATOM 16080 N N . VAL E 2 61 ? 25.485 61.155 16.617 1.00 32.63 61 VAL E N 1
ATOM 16081 C CA . VAL E 2 61 ? 25.563 62.606 16.557 1.00 33.23 61 VAL E CA 1
ATOM 16082 C C . VAL E 2 61 ? 26.936 63.189 16.289 1.00 33.69 61 VAL E C 1
ATOM 16083 O O . VAL E 2 61 ? 27.085 64.414 16.188 1.00 34.05 61 VAL E O 1
ATOM 16087 N N . LYS E 2 62 ? 27.948 62.337 16.180 1.00 33.91 62 LYS E N 1
ATOM 16088 C CA . LYS E 2 62 ? 29.279 62.853 15.920 1.00 33.91 62 LYS E CA 1
ATOM 16089 C C . LYS E 2 62 ? 29.302 63.613 14.589 1.00 33.64 62 LYS E C 1
ATOM 16090 O O . LYS E 2 62 ? 28.647 63.232 13.608 1.00 33.63 62 LYS E O 1
ATOM 16096 N N . GLY E 2 63 ? 30.042 64.714 14.581 1.00 33.26 63 GLY E N 1
ATOM 16097 C CA . GLY E 2 63 ? 30.144 65.520 13.386 1.00 32.53 63 GLY E CA 1
ATOM 16098 C C . GLY E 2 63 ? 29.120 66.635 13.349 1.00 31.91 63 GLY E C 1
ATOM 16099 O O . GLY E 2 63 ? 29.376 67.688 12.768 1.00 32.32 63 GLY E O 1
ATOM 16100 N N . ARG E 2 64 ? 27.969 66.422 13.980 1.00 30.96 64 ARG E N 1
ATOM 16101 C CA . ARG E 2 64 ? 26.918 67.435 13.965 1.00 29.93 64 ARG E CA 1
ATOM 16102 C C . ARG E 2 64 ? 26.826 68.259 15.239 1.00 29.05 64 ARG E C 1
ATOM 16103 O O . ARG E 2 64 ? 26.544 69.454 15.185 1.00 28.97 64 ARG E O 1
ATOM 16111 N N . PHE E 2 65 ? 27.059 67.617 16.381 1.00 28.06 65 PHE E N 1
ATOM 16112 C CA . PHE E 2 65 ? 26.985 68.298 17.667 1.00 26.81 65 PHE E CA 1
ATOM 16113 C C . PHE E 2 65 ? 28.365 68.530 18.249 1.00 26.15 65 PHE E C 1
ATOM 16114 O O . PHE E 2 65 ? 29.229 67.661 18.180 1.00 26.13 65 PHE E O 1
ATOM 16122 N N . THR E 2 66 ? 28.568 69.703 18.828 1.00 25.22 66 THR E N 1
ATOM 16123 C CA . THR E 2 66 ? 29.850 70.031 19.433 1.00 24.32 66 THR E CA 1
ATOM 16124 C C . THR E 2 66 ? 29.654 70.481 20.873 1.00 23.20 66 THR E C 1
ATOM 16125 O O . THR E 2 66 ? 28.962 71.469 21.147 1.00 23.26 66 THR E O 1
ATOM 16129 N N . LEU E 2 67 ? 30.271 69.749 21.794 1.00 21.77 67 LEU E N 1
ATOM 16130 C CA . LEU E 2 67 ? 30.169 70.064 23.212 1.00 20.16 67 LEU E CA 1
ATOM 16131 C C . LEU E 2 67 ? 31.401 70.838 23.672 1.00 19.42 67 LEU E C 1
ATOM 16132 O O . LEU E 2 67 ? 32.534 70.441 23.389 1.00 19.14 67 LEU E O 1
ATOM 16137 N N . SER E 2 68 ? 31.184 71.954 24.359 1.00 18.30 68 SER E N 1
ATOM 16138 C CA . SER E 2 68 ? 32.303 72.751 24.852 1.00 17.87 68 SER E CA 1
ATOM 16139 C C . SER E 2 68 ? 31.997 73.280 26.240 1.00 17.55 68 SER E C 1
ATOM 16140 O O . SER E 2 68 ? 30.849 73.230 26.692 1.00 17.02 68 SER E O 1
ATOM 16143 N N . GLN E 2 69 ? 33.023 73.778 26.923 1.00 17.21 69 GLN E N 1
ATOM 16144 C CA . GLN E 2 69 ? 32.826 74.332 28.254 1.00 16.92 69 GLN E CA 1
ATOM 16145 C C . GLN E 2 69 ? 33.242 75.791 28.287 1.00 16.98 69 GLN E C 1
ATOM 16146 O O . GLN E 2 69 ? 34.164 76.211 27.586 1.00 16.87 69 GLN E O 1
ATOM 16152 N N . ASP E 2 70 ? 32.530 76.563 29.096 1.00 17.03 70 ASP E N 1
ATOM 16153 C CA . ASP E 2 70 ? 32.796 77.988 29.266 1.00 17.31 70 ASP E CA 1
ATOM 16154 C C . ASP E 2 70 ? 34.198 78.195 29.836 1.00 17.43 70 ASP E C 1
ATOM 16155 O O . ASP E 2 70 ? 34.678 77.382 30.628 1.00 17.17 70 ASP E O 1
ATOM 16160 N N . ASN E 2 71 ? 34.856 79.289 29.458 1.00 18.02 71 ASN E N 1
ATOM 16161 C CA . ASN E 2 71 ? 36.200 79.534 29.968 1.00 18.56 71 ASN E CA 1
ATOM 16162 C C . ASN E 2 71 ? 36.216 79.882 31.452 1.00 18.56 71 ASN E C 1
ATOM 16163 O O . ASN E 2 71 ? 37.214 79.632 32.123 1.00 18.39 71 ASN E O 1
ATOM 16168 N N . ASN E 2 72 ? 35.116 80.443 31.960 1.00 18.46 72 ASN E N 1
ATOM 16169 C CA . ASN E 2 72 ? 35.053 80.874 33.356 1.00 18.67 72 ASN E CA 1
ATOM 16170 C C . ASN E 2 72 ? 33.992 80.240 34.241 1.00 18.33 72 ASN E C 1
ATOM 16171 O O . ASN E 2 72 ? 34.216 80.044 35.440 1.00 18.24 72 ASN E O 1
ATOM 16176 N N . LYS E 2 73 ? 32.827 79.963 33.661 1.00 17.95 73 LYS E N 1
ATOM 16177 C CA . LYS E 2 73 ? 31.712 79.408 34.414 1.00 17.65 73 LYS E CA 1
ATOM 16178 C C . LYS E 2 73 ? 31.572 77.897 34.350 1.00 16.98 73 LYS E C 1
ATOM 16179 O O . LYS E 2 73 ? 32.138 77.244 33.479 1.00 16.66 73 LYS E O 1
ATOM 16185 N N . ASN E 2 74 ? 30.792 77.360 35.283 1.00 16.09 74 ASN E N 1
ATOM 16186 C CA . ASN E 2 74 ? 30.542 75.925 35.332 1.00 15.84 74 ASN E CA 1
ATOM 16187 C C . ASN E 2 74 ? 29.376 75.600 34.406 1.00 15.57 74 ASN E C 1
ATOM 16188 O O . ASN E 2 74 ? 28.372 75.003 34.798 1.00 15.35 74 ASN E O 1
ATOM 16193 N N . THR E 2 75 ? 29.547 76.000 33.154 1.00 15.41 75 THR E N 1
ATOM 16194 C CA . THR E 2 75 ? 28.534 75.817 32.131 1.00 15.39 75 THR E CA 1
ATOM 16195 C C . THR E 2 75 ? 29.115 75.158 30.893 1.00 15.35 75 THR E C 1
ATOM 16196 O O . THR E 2 75 ? 30.228 75.485 30.479 1.00 15.32 75 THR E O 1
ATOM 16200 N N . VAL E 2 76 ? 28.369 74.224 30.315 1.00 15.76 76 VAL E N 1
ATOM 16201 C CA . VAL E 2 76 ? 28.797 73.561 29.090 1.00 16.31 76 VAL E CA 1
ATOM 16202 C C . VAL E 2 76 ? 27.746 73.840 28.033 1.00 16.63 76 VAL E C 1
ATOM 16203 O O . VAL E 2 76 ? 26.574 74.060 28.348 1.00 17.04 76 VAL E O 1
ATOM 16207 N N . TYR E 2 77 ? 28.177 73.819 26.780 1.00 16.80 77 TYR E N 1
ATOM 16208 C CA . TYR E 2 77 ? 27.306 74.116 25.664 1.00 17.21 77 TYR E CA 1
ATOM 16209 C C . TYR E 2 77 ? 27.303 72.998 24.643 1.00 17.40 77 TYR E C 1
ATOM 16210 O O . TYR E 2 77 ? 28.356 72.486 24.259 1.00 17.44 77 TYR E O 1
ATOM 16219 N N . LEU E 2 78 ? 26.113 72.612 24.204 1.00 17.91 78 LEU E N 1
ATOM 16220 C CA . LEU E 2 78 ? 26.000 71.592 23.179 1.00 18.42 78 LEU E CA 1
ATOM 16221 C C . LEU E 2 78 ? 25.490 72.289 21.918 1.00 19.15 78 LEU E C 1
ATOM 16222 O O . LEU E 2 78 ? 24.320 72.664 21.844 1.00 18.86 78 LEU E O 1
ATOM 16227 N N . GLN E 2 79 ? 26.382 72.503 20.953 1.00 20.26 79 GLN E N 1
ATOM 16228 C CA . GLN E 2 79 ? 26.007 73.134 19.686 1.00 21.36 79 GLN E CA 1
ATOM 16229 C C . GLN E 2 79 ? 25.495 72.017 18.786 1.00 21.61 79 GLN E C 1
ATOM 16230 O O . GLN E 2 79 ? 26.215 71.073 18.474 1.00 21.89 79 GLN E O 1
ATOM 16236 N N . MET E 2 80 ? 24.233 72.121 18.393 1.00 21.90 80 MET E N 1
ATOM 16237 C CA . MET E 2 80 ? 23.596 71.112 17.565 1.00 22.18 80 MET E CA 1
ATOM 16238 C C . MET E 2 80 ? 23.311 71.670 16.175 1.00 22.29 80 MET E C 1
ATOM 16239 O O . MET E 2 80 ? 22.456 72.535 16.023 1.00 22.35 80 MET E O 1
ATOM 16244 N N . ASN E 2 81 ? 24.025 71.179 15.169 1.00 22.35 81 ASN E N 1
ATOM 16245 C CA . ASN E 2 81 ? 23.804 71.646 13.806 1.00 22.20 81 ASN E CA 1
ATOM 16246 C C . ASN E 2 81 ? 23.131 70.590 12.944 1.00 21.95 81 ASN E C 1
ATOM 16247 O O . ASN E 2 81 ? 23.001 69.428 13.339 1.00 21.70 81 ASN E O 1
ATOM 16252 N N . SER E 2 82 ? 22.687 71.011 11.762 1.00 21.71 82 SER E N 1
ATOM 16253 C CA . SER E 2 82 ? 22.026 70.122 10.809 1.00 21.61 82 SER E CA 1
ATOM 16254 C C . SER E 2 82 ? 20.999 69.198 11.464 1.00 21.66 82 SER E C 1
ATOM 16255 O O . SER E 2 82 ? 20.978 67.989 11.225 1.00 21.38 82 SER E O 1
ATOM 16258 N N . LEU E 2 83 ? 20.125 69.791 12.270 1.00 21.85 83 LEU E N 1
ATOM 16259 C CA . LEU E 2 83 ? 19.094 69.042 12.969 1.00 22.33 83 LEU E CA 1
ATOM 16260 C C . LEU E 2 83 ? 18.072 68.368 12.048 1.00 22.92 83 LEU E C 1
ATOM 16261 O O . LEU E 2 83 ? 17.707 68.904 11.005 1.00 22.89 83 LEU E O 1
ATOM 16266 N N . LYS E 2 84 ? 17.624 67.177 12.432 1.00 23.48 84 LYS E N 1
ATOM 16267 C CA . LYS E 2 84 ? 16.615 66.456 11.662 1.00 24.16 84 LYS E CA 1
ATOM 16268 C C . LYS E 2 84 ? 15.484 66.054 12.604 1.00 24.00 84 LYS E C 1
ATOM 16269 O O . LYS E 2 84 ? 15.660 66.027 13.818 1.00 23.87 84 LYS E O 1
ATOM 16275 N N . PRO E 2 85 ? 14.295 65.753 12.062 1.00 24.11 85 PRO E N 1
ATOM 16276 C CA . PRO E 2 85 ? 13.189 65.371 12.943 1.00 24.14 85 PRO E CA 1
ATOM 16277 C C . PRO E 2 85 ? 13.516 64.261 13.950 1.00 24.18 85 PRO E C 1
ATOM 16278 O O . PRO E 2 85 ? 12.947 64.236 15.045 1.00 24.18 85 PRO E O 1
ATOM 16282 N N . GLU E 2 86 ? 14.440 63.370 13.593 1.00 24.18 86 GLU E N 1
ATOM 16283 C CA . GLU E 2 86 ? 14.840 62.278 14.476 1.00 24.39 86 GLU E CA 1
ATOM 16284 C C . GLU E 2 86 ? 15.521 62.769 15.743 1.00 23.80 86 GLU E C 1
ATOM 16285 O O . GLU E 2 86 ? 15.656 62.013 16.699 1.00 23.78 86 GLU E O 1
ATOM 16291 N N . ASP E 2 87 ? 15.963 64.023 15.746 1.00 22.92 87 ASP E N 1
ATOM 16292 C CA . ASP E 2 87 ? 16.631 64.592 16.914 1.00 22.20 87 ASP E CA 1
ATOM 16293 C C . ASP E 2 87 ? 15.634 65.117 17.940 1.00 21.50 87 ASP E C 1
ATOM 16294 O O . ASP E 2 87 ? 16.013 65.481 19.052 1.00 21.50 87 ASP E O 1
ATOM 16299 N N . THR E 2 88 ? 14.362 65.153 17.562 1.00 20.63 88 THR E N 1
ATOM 16300 C CA . THR E 2 88 ? 13.316 65.636 18.446 1.00 19.93 88 THR E CA 1
ATOM 16301 C C . THR E 2 88 ? 13.242 64.808 19.726 1.00 19.67 88 THR E C 1
ATOM 16302 O O . THR E 2 88 ? 13.195 63.582 19.682 1.00 19.65 88 THR E O 1
ATOM 16306 N N . GLY E 2 89 ? 13.233 65.485 20.865 1.00 18.88 89 GLY E N 1
ATOM 16307 C CA . GLY E 2 89 ? 13.141 64.770 22.120 1.00 18.45 89 GLY E CA 1
ATOM 16308 C C . GLY E 2 89 ? 13.509 65.653 23.279 1.00 18.09 89 GLY E C 1
ATOM 16309 O O . GLY E 2 89 ? 13.709 66.857 23.117 1.00 17.67 89 GLY E O 1
ATOM 16310 N N . ILE E 2 90 ? 13.596 65.055 24.460 1.00 17.78 90 ILE E N 1
ATOM 16311 C CA . ILE E 2 90 ? 13.972 65.802 25.644 1.00 17.40 90 ILE E CA 1
ATOM 16312 C C . ILE E 2 90 ? 15.460 65.581 25.891 1.00 17.23 90 ILE E C 1
ATOM 16313 O O . ILE E 2 90 ? 15.927 64.448 25.933 1.00 16.81 90 ILE E O 1
ATOM 16318 N N . TYR E 2 91 ? 16.201 66.670 26.033 1.00 16.95 91 TYR E N 1
ATOM 16319 C CA . TYR E 2 91 ? 17.634 66.581 26.269 1.00 17.00 91 TYR E CA 1
ATOM 16320 C C . TYR E 2 91 ? 17.950 66.882 27.729 1.00 17.00 91 TYR E C 1
ATOM 16321 O O . TYR E 2 91 ? 17.488 67.885 28.274 1.00 16.87 91 TYR E O 1
ATOM 16330 N N . TYR E 2 92 ? 18.740 66.008 28.355 1.00 17.11 92 TYR E N 1
ATOM 16331 C CA . TYR E 2 92 ? 19.106 66.152 29.764 1.00 17.37 92 TYR E CA 1
ATOM 16332 C C . TYR E 2 92 ? 20.581 66.349 29.968 1.00 17.57 92 TYR E C 1
ATOM 16333 O O . TYR E 2 92 ? 21.392 65.711 29.307 1.00 17.55 92 TYR E O 1
ATOM 16342 N N . CYS E 2 93 ? 20.916 67.224 30.904 1.00 17.50 93 CYS E N 1
ATOM 16343 C CA . CYS E 2 93 ? 22.300 67.468 31.276 1.00 17.91 93 CYS E CA 1
ATOM 16344 C C . CYS E 2 93 ? 22.513 66.636 32.546 1.00 17.23 93 CYS E C 1
ATOM 16345 O O . CYS E 2 93 ? 21.593 66.502 33.355 1.00 17.15 93 CYS E O 1
ATOM 16348 N N . ALA E 2 94 ? 23.708 66.077 32.719 1.00 16.31 94 ALA E N 1
ATOM 16349 C CA . ALA E 2 94 ? 24.009 65.278 33.906 1.00 15.56 94 ALA E CA 1
ATOM 16350 C C . ALA E 2 94 ? 25.447 65.516 34.345 1.00 14.97 94 ALA E C 1
ATOM 16351 O O . ALA E 2 94 ? 26.336 65.685 33.508 1.00 14.40 94 ALA E O 1
ATOM 16353 N N . THR E 2 95 ? 25.677 65.526 35.655 1.00 14.61 95 THR E N 1
ATOM 16354 C CA . THR E 2 95 ? 27.030 65.721 36.170 1.00 14.24 95 THR E CA 1
ATOM 16355 C C . THR E 2 95 ? 27.548 64.385 36.716 1.00 14.18 95 THR E C 1
ATOM 16356 O O . THR E 2 95 ? 26.800 63.629 37.330 1.00 14.11 95 THR E O 1
ATOM 16360 N N . GLY E 2 96 ? 28.821 64.102 36.468 1.00 14.06 96 GLY E N 1
ATOM 16361 C CA . GLY E 2 96 ? 29.434 62.865 36.940 1.00 13.88 96 GLY E CA 1
ATOM 16362 C C . GLY E 2 96 ? 30.931 63.064 37.145 1.00 14.05 96 GLY E C 1
ATOM 16363 O O . GLY E 2 96 ? 31.410 64.202 37.203 1.00 13.49 96 GLY E O 1
ATOM 16364 N N . ASN E 2 97 ? 31.677 61.968 37.284 1.00 13.76 97 ASN E N 1
ATOM 16365 C CA . ASN E 2 97 ? 33.118 62.092 37.461 1.00 14.35 97 ASN E CA 1
ATOM 16366 C C . ASN E 2 97 ? 33.910 60.955 36.835 1.00 14.41 97 ASN E C 1
ATOM 16367 O O . ASN E 2 97 ? 35.092 60.780 37.122 1.00 14.42 97 ASN E O 1
ATOM 16372 N N . SER E 2 98 ? 33.268 60.211 35.942 1.00 14.74 98 SER E N 1
ATOM 16373 C CA . SER E 2 98 ? 33.932 59.096 35.270 1.00 15.30 98 SER E CA 1
ATOM 16374 C C . SER E 2 98 ? 34.955 59.572 34.243 1.00 15.60 98 SER E C 1
ATOM 16375 O O . SER E 2 98 ? 34.799 60.645 33.649 1.00 15.33 98 SER E O 1
ATOM 16378 N N . VAL E 2 99 ? 36.021 58.796 34.052 1.00 16.06 99 VAL E N 1
ATOM 16379 C CA . VAL E 2 99 ? 37.004 59.128 33.018 1.00 16.71 99 VAL E CA 1
ATOM 16380 C C . VAL E 2 99 ? 36.750 58.210 31.825 1.00 17.34 99 VAL E C 1
ATOM 16381 O O . VAL E 2 99 ? 37.469 58.253 30.818 1.00 17.99 99 VAL E O 1
ATOM 16385 N N . ARG E 2 100 ? 35.727 57.371 31.944 1.00 17.64 100 ARG E N 1
ATOM 16386 C CA . ARG E 2 100 ? 35.368 56.454 30.864 1.00 18.09 100 ARG E CA 1
ATOM 16387 C C . ARG E 2 100 ? 34.116 57.000 30.191 1.00 17.91 100 ARG E C 1
ATOM 16388 O O . ARG E 2 100 ? 33.018 56.466 30.335 1.00 17.57 100 ARG E O 1
ATOM 16396 N N . LEU E 2 101 ? 34.298 58.077 29.438 1.00 17.70 101 LEU E N 1
ATOM 16397 C CA . LEU E 2 101 ? 33.173 58.719 28.784 1.00 17.59 101 LEU E CA 1
ATOM 16398 C C . LEU E 2 101 ? 32.344 57.824 27.867 1.00 17.54 101 LEU E C 1
ATOM 16399 O O . LEU E 2 101 ? 31.129 57.982 27.797 1.00 17.45 101 LEU E O 1
ATOM 16404 N N . ALA E 2 102 ? 32.982 56.888 27.169 1.00 17.49 102 ALA E N 1
ATOM 16405 C CA . ALA E 2 102 ? 32.247 56.009 26.256 1.00 17.57 102 ALA E CA 1
ATOM 16406 C C . ALA E 2 102 ? 31.280 55.043 26.954 1.00 17.76 102 ALA E C 1
ATOM 16407 O O . ALA E 2 102 ? 30.457 54.413 26.299 1.00 17.68 102 ALA E O 1
ATOM 16409 N N . SER E 2 103 ? 31.372 54.935 28.276 1.00 17.53 103 SER E N 1
ATOM 16410 C CA . SER E 2 103 ? 30.505 54.024 29.026 1.00 17.86 103 SER E CA 1
ATOM 16411 C C . SER E 2 103 ? 29.213 54.695 29.498 1.00 17.81 103 SER E C 1
ATOM 16412 O O . SER E 2 103 ? 28.241 54.023 29.841 1.00 17.69 103 SER E O 1
ATOM 16415 N N . TRP E 2 104 ? 29.210 56.025 29.520 1.00 17.99 104 TRP E N 1
ATOM 16416 C CA . TRP E 2 104 ? 28.046 56.790 29.960 1.00 18.42 104 TRP E CA 1
ATOM 16417 C C . TRP E 2 104 ? 27.699 56.495 31.419 1.00 18.52 104 TRP E C 1
ATOM 16418 O O . TRP E 2 104 ? 26.559 56.655 31.850 1.00 18.86 104 TRP E O 1
ATOM 16429 N N . GLU E 2 105 ? 28.688 56.069 32.191 1.00 18.65 105 GLU E N 1
ATOM 16430 C CA . GLU E 2 105 ? 28.441 55.766 33.599 1.00 18.72 105 GLU E CA 1
ATOM 16431 C C . GLU E 2 105 ? 29.026 56.823 34.525 1.00 18.11 105 GLU E C 1
ATOM 16432 O O . GLU E 2 105 ? 29.749 57.717 34.092 1.00 17.52 105 GLU E O 1
ATOM 16438 N N . GLY E 2 106 ? 28.707 56.711 35.811 1.00 17.38 106 GLY E N 1
ATOM 16439 C CA . GLY E 2 106 ? 29.265 57.634 36.780 1.00 16.81 106 GLY E CA 1
ATOM 16440 C C . GLY E 2 106 ? 28.546 58.950 36.999 1.00 16.48 106 GLY E C 1
ATOM 16441 O O . GLY E 2 106 ? 29.064 59.811 37.705 1.00 16.24 106 GLY E O 1
ATOM 16442 N N . TYR E 2 107 ? 27.374 59.123 36.403 1.00 16.36 107 TYR E N 1
ATOM 16443 C CA . TYR E 2 107 ? 26.641 60.364 36.605 1.00 16.50 107 TYR E CA 1
ATOM 16444 C C . TYR E 2 107 ? 25.894 60.296 37.921 1.00 16.89 107 TYR E C 1
ATOM 16445 O O . TYR E 2 107 ? 25.230 59.304 38.225 1.00 17.27 107 TYR E O 1
ATOM 16454 N N . PHE E 2 108 ? 25.993 61.363 38.700 1.00 17.35 108 PHE E N 1
ATOM 16455 C CA . PHE E 2 108 ? 25.366 61.376 40.004 1.00 17.59 108 PHE E CA 1
ATOM 16456 C C . PHE E 2 108 ? 24.298 62.442 40.213 1.00 18.07 108 PHE E C 1
ATOM 16457 O O . PHE E 2 108 ? 23.746 62.557 41.297 1.00 18.10 108 PHE E O 1
ATOM 16465 N N . TYR E 2 109 ? 24.002 63.231 39.187 1.00 18.20 109 TYR E N 1
ATOM 16466 C CA . TYR E 2 109 ? 22.933 64.225 39.313 1.00 18.48 109 TYR E CA 1
ATOM 16467 C C . TYR E 2 109 ? 22.409 64.545 37.929 1.00 18.51 109 TYR E C 1
ATOM 16468 O O . TYR E 2 109 ? 23.186 64.663 36.983 1.00 18.06 109 TYR E O 1
ATOM 16477 N N . TRP E 2 110 ? 21.094 64.709 37.821 1.00 18.64 110 TRP E N 1
ATOM 16478 C CA . TRP E 2 110 ? 20.460 64.961 36.529 1.00 19.21 110 TRP E CA 1
ATOM 16479 C C . TRP E 2 110 ? 19.591 66.201 36.435 1.00 19.46 110 TRP E C 1
ATOM 16480 O O . TRP E 2 110 ? 18.884 66.548 37.382 1.00 19.42 110 TRP E O 1
ATOM 16491 N N . GLY E 2 111 ? 19.635 66.850 35.275 1.00 19.55 111 GLY E N 1
ATOM 16492 C CA . GLY E 2 111 ? 18.807 68.019 35.045 1.00 20.12 111 GLY E CA 1
ATOM 16493 C C . GLY E 2 111 ? 17.381 67.573 34.753 1.00 20.72 111 GLY E C 1
ATOM 16494 O O . GLY E 2 111 ? 17.130 66.387 34.516 1.00 20.36 111 GLY E O 1
ATOM 16495 N N . GLN E 2 112 ? 16.444 68.518 34.756 1.00 21.23 112 GLN E N 1
ATOM 16496 C CA . GLN E 2 112 ? 15.052 68.173 34.514 1.00 21.99 112 GLN E CA 1
ATOM 16497 C C . GLN E 2 112 ? 14.702 67.924 33.056 1.00 21.60 112 GLN E C 1
ATOM 16498 O O . GLN E 2 112 ? 13.643 67.377 32.757 1.00 21.20 112 GLN E O 1
ATOM 16504 N N . GLY E 2 113 ? 15.591 68.319 32.150 1.00 21.11 113 GLY E N 1
ATOM 16505 C CA . GLY E 2 113 ? 15.334 68.098 30.738 1.00 20.87 113 GLY E CA 1
ATOM 16506 C C . GLY E 2 113 ? 14.814 69.329 30.023 1.00 20.73 113 GLY E C 1
ATOM 16507 O O . GLY E 2 113 ? 14.138 70.174 30.610 1.00 20.64 113 GLY E O 1
ATOM 16508 N N . THR E 2 114 ? 15.130 69.411 28.737 1.00 20.44 114 THR E N 1
ATOM 16509 C CA . THR E 2 114 ? 14.730 70.538 27.905 1.00 20.72 114 THR E CA 1
ATOM 16510 C C . THR E 2 114 ? 14.222 69.980 26.585 1.00 19.93 114 THR E C 1
ATOM 16511 O O . THR E 2 114 ? 14.854 69.115 25.989 1.00 19.65 114 THR E O 1
ATOM 16515 N N . GLN E 2 115 ? 13.085 70.489 26.123 1.00 19.46 115 GLN E N 1
ATOM 16516 C CA . GLN E 2 115 ? 12.507 70.022 24.880 1.00 19.21 115 GLN E CA 1
ATOM 16517 C C . GLN E 2 115 ? 13.159 70.596 23.630 1.00 18.96 115 GLN E C 1
ATOM 16518 O O . GLN E 2 115 ? 13.399 71.801 23.527 1.00 18.72 115 GLN E O 1
ATOM 16524 N N . VAL E 2 116 ? 13.448 69.712 22.683 1.00 18.59 116 VAL E N 1
ATOM 16525 C CA . VAL E 2 116 ? 14.002 70.112 21.399 1.00 18.57 116 VAL E CA 1
ATOM 16526 C C . VAL E 2 116 ? 13.049 69.507 20.382 1.00 18.76 116 VAL E C 1
ATOM 16527 O O . VAL E 2 116 ? 12.801 68.303 20.381 1.00 18.26 116 VAL E O 1
ATOM 16531 N N . THR E 2 117 ? 12.484 70.352 19.530 1.00 19.04 117 THR E N 1
ATOM 16532 C CA . THR E 2 117 ? 11.549 69.870 18.528 1.00 19.59 117 THR E CA 1
ATOM 16533 C C . THR E 2 117 ? 11.998 70.338 17.148 1.00 20.27 117 THR E C 1
ATOM 16534 O O . THR E 2 117 ? 12.174 71.535 16.919 1.00 19.77 117 THR E O 1
ATOM 16538 N N . VAL E 2 118 ? 12.200 69.389 16.240 1.00 21.05 118 VAL E N 1
ATOM 16539 C CA . VAL E 2 118 ? 12.626 69.707 14.887 1.00 22.57 118 VAL E CA 1
ATOM 16540 C C . VAL E 2 118 ? 11.525 69.375 13.890 1.00 24.14 118 VAL E C 1
ATOM 16541 O O . VAL E 2 118 ? 11.086 68.231 13.791 1.00 23.86 118 VAL E O 1
ATOM 16545 N N . SER E 2 119 ? 11.109 70.381 13.131 1.00 26.06 119 SER E N 1
ATOM 16546 C CA . SER E 2 119 ? 10.030 70.227 12.159 1.00 27.87 119 SER E CA 1
ATOM 16547 C C . SER E 2 119 ? 10.442 69.679 10.796 1.00 28.91 119 SER E C 1
ATOM 16548 O O . SER E 2 119 ? 11.595 69.312 10.576 1.00 29.92 119 SER E O 1
ATOM 16551 N N . SER E 2 120 ? 9.465 69.637 9.890 1.00 29.87 120 SER E N 1
ATOM 16552 C CA . SER E 2 120 ? 9.634 69.160 8.516 1.00 31.51 120 SER E CA 1
ATOM 16553 C C . SER E 2 120 ? 9.881 67.662 8.481 1.00 32.63 120 SER E C 1
ATOM 16554 O O . SER E 2 120 ? 10.008 67.065 9.574 1.00 33.07 120 SER E O 1
ATOM 16557 N N . GLN F 2 1 ? 59.232 107.749 86.360 1.00 34.86 1 GLN F N 1
ATOM 16558 C CA . GLN F 2 1 ? 58.147 107.244 87.246 1.00 34.53 1 GLN F CA 1
ATOM 16559 C C . GLN F 2 1 ? 58.724 106.387 88.371 1.00 33.77 1 GLN F C 1
ATOM 16560 O O . GLN F 2 1 ? 59.154 105.249 88.166 1.00 33.49 1 GLN F O 1
ATOM 16566 N N . VAL F 2 2 ? 58.731 106.977 89.560 1.00 32.87 2 VAL F N 1
ATOM 16567 C CA . VAL F 2 2 ? 59.195 106.345 90.788 1.00 31.51 2 VAL F CA 1
ATOM 16568 C C . VAL F 2 2 ? 59.007 107.405 91.868 1.00 30.33 2 VAL F C 1
ATOM 16569 O O . VAL F 2 2 ? 59.796 108.350 91.988 1.00 30.04 2 VAL F O 1
ATOM 16573 N N . GLN F 2 3 ? 57.908 107.240 92.603 1.00 28.77 3 GLN F N 1
ATOM 16574 C CA . GLN F 2 3 ? 57.460 108.132 93.676 1.00 27.39 3 GLN F CA 1
ATOM 16575 C C . GLN F 2 3 ? 57.721 107.435 94.988 1.00 25.71 3 GLN F C 1
ATOM 16576 O O . GLN F 2 3 ? 57.838 106.215 95.034 1.00 24.83 3 GLN F O 1
ATOM 16582 N N . LEU F 2 4 ? 57.752 108.225 96.051 1.00 23.70 4 LEU F N 1
ATOM 16583 C CA . LEU F 2 4 ? 57.925 107.720 97.397 1.00 22.16 4 LEU F CA 1
ATOM 16584 C C . LEU F 2 4 ? 56.983 108.532 98.266 1.00 20.90 4 LEU F C 1
ATOM 16585 O O . LEU F 2 4 ? 56.747 109.716 98.001 1.00 20.55 4 LEU F O 1
ATOM 16590 N N . VAL F 2 5 ? 56.418 107.881 99.272 1.00 19.31 5 VAL F N 1
ATOM 16591 C CA . VAL F 2 5 ? 55.571 108.545 100.249 1.00 18.14 5 VAL F CA 1
ATOM 16592 C C . VAL F 2 5 ? 55.995 107.986 101.596 1.00 17.39 5 VAL F C 1
ATOM 16593 O O . VAL F 2 5 ? 55.953 106.772 101.806 1.00 16.80 5 VAL F O 1
ATOM 16597 N N . GLU F 2 6 ? 56.421 108.868 102.495 1.00 16.67 6 GLU F N 1
ATOM 16598 C CA . GLU F 2 6 ? 56.850 108.462 103.831 1.00 16.32 6 GLU F CA 1
ATOM 16599 C C . GLU F 2 6 ? 55.692 108.577 104.816 1.00 16.47 6 GLU F C 1
ATOM 16600 O O . GLU F 2 6 ? 54.842 109.455 104.682 1.00 16.02 6 GLU F O 1
ATOM 16606 N N . SER F 2 7 ? 55.662 107.695 105.806 1.00 16.45 7 SER F N 1
ATOM 16607 C CA . SER F 2 7 ? 54.615 107.726 106.827 1.00 16.85 7 SER F CA 1
ATOM 16608 C C . SER F 2 7 ? 55.262 107.329 108.139 1.00 16.94 7 SER F C 1
ATOM 16609 O O . SER F 2 7 ? 56.342 106.746 108.146 1.00 16.42 7 SER F O 1
ATOM 16612 N N . GLY F 2 8 ? 54.600 107.657 109.246 1.00 17.15 8 GLY F N 1
ATOM 16613 C CA . GLY F 2 8 ? 55.115 107.283 110.551 1.00 18.02 8 GLY F CA 1
ATOM 16614 C C . GLY F 2 8 ? 55.915 108.359 111.244 1.00 18.53 8 GLY F C 1
ATOM 16615 O O . GLY F 2 8 ? 55.724 109.546 111.003 1.00 18.70 8 GLY F O 1
ATOM 16616 N N . GLY F 2 9 ? 56.822 107.941 112.116 1.00 19.16 9 GLY F N 1
ATOM 16617 C CA . GLY F 2 9 ? 57.623 108.912 112.827 1.00 19.75 9 GLY F CA 1
ATOM 16618 C C . GLY F 2 9 ? 56.765 109.507 113.919 1.00 20.24 9 GLY F C 1
ATOM 16619 O O . GLY F 2 9 ? 55.802 108.880 114.365 1.00 20.62 9 GLY F O 1
ATOM 16620 N N . GLY F 2 10 ? 57.085 110.724 114.332 1.00 20.07 10 GLY F N 1
ATOM 16621 C CA . GLY F 2 10 ? 56.319 111.347 115.390 1.00 20.19 10 GLY F CA 1
ATOM 16622 C C . GLY F 2 10 ? 57.180 111.568 116.613 1.00 20.35 10 GLY F C 1
ATOM 16623 O O . GLY F 2 10 ? 58.392 111.787 116.503 1.00 19.97 10 GLY F O 1
ATOM 16624 N N . SER F 2 11 ? 56.557 111.491 117.783 1.00 20.60 11 SER F N 1
ATOM 16625 C CA . SER F 2 11 ? 57.253 111.715 119.042 1.00 21.22 11 SER F CA 1
ATOM 16626 C C . SER F 2 11 ? 57.135 110.542 119.993 1.00 21.26 11 SER F C 1
ATOM 16627 O O . SER F 2 11 ? 56.125 109.848 120.023 1.00 21.24 11 SER F O 1
ATOM 16630 N N . VAL F 2 12 ? 58.175 110.344 120.792 1.00 21.58 12 VAL F N 1
ATOM 16631 C CA . VAL F 2 12 ? 58.177 109.275 121.769 1.00 21.91 12 VAL F CA 1
ATOM 16632 C C . VAL F 2 12 ? 59.164 109.618 122.880 1.00 22.24 12 VAL F C 1
ATOM 16633 O O . VAL F 2 12 ? 60.037 110.468 122.707 1.00 21.91 12 VAL F O 1
ATOM 16637 N N . GLN F 2 13 ? 58.998 108.976 124.029 1.00 22.70 13 GLN F N 1
ATOM 16638 C CA . GLN F 2 13 ? 59.893 109.188 125.156 1.00 23.45 13 GLN F CA 1
ATOM 16639 C C . GLN F 2 13 ? 61.099 108.261 124.986 1.00 22.95 13 GLN F C 1
ATOM 16640 O O . GLN F 2 13 ? 60.972 107.166 124.437 1.00 22.62 13 GLN F O 1
ATOM 16646 N N . ALA F 2 14 ? 62.264 108.703 125.452 1.00 22.34 14 ALA F N 1
ATOM 16647 C CA . ALA F 2 14 ? 63.475 107.894 125.349 1.00 22.12 14 ALA F CA 1
ATOM 16648 C C . ALA F 2 14 ? 63.198 106.477 125.841 1.00 21.78 14 ALA F C 1
ATOM 16649 O O . ALA F 2 14 ? 62.524 106.281 126.855 1.00 21.78 14 ALA F O 1
ATOM 16651 N N . GLY F 2 15 ? 63.733 105.501 125.112 1.00 21.52 15 GLY F N 1
ATOM 16652 C CA . GLY F 2 15 ? 63.534 104.103 125.453 1.00 21.20 15 GLY F CA 1
ATOM 16653 C C . GLY F 2 15 ? 62.372 103.503 124.679 1.00 20.94 15 GLY F C 1
ATOM 16654 O O . GLY F 2 15 ? 62.261 102.278 124.561 1.00 20.93 15 GLY F O 1
ATOM 16655 N N . GLY F 2 16 ? 61.512 104.371 124.147 1.00 20.64 16 GLY F N 1
ATOM 16656 C CA . GLY F 2 16 ? 60.351 103.921 123.398 1.00 20.32 16 GLY F CA 1
ATOM 16657 C C . GLY F 2 16 ? 60.619 103.494 121.965 1.00 20.21 16 GLY F C 1
ATOM 16658 O O . GLY F 2 16 ? 61.763 103.425 121.531 1.00 19.94 16 GLY F O 1
ATOM 16659 N N . SER F 2 17 ? 59.545 103.210 121.230 1.00 20.30 17 SER F N 1
ATOM 16660 C CA . SER F 2 17 ? 59.655 102.771 119.837 1.00 20.49 17 SER F CA 1
ATOM 16661 C C . SER F 2 17 ? 58.745 103.567 118.913 1.00 20.39 17 SER F C 1
ATOM 16662 O O . SER F 2 17 ? 57.727 104.097 119.336 1.00 20.26 17 SER F O 1
ATOM 16665 N N . LEU F 2 18 ? 59.127 103.620 117.643 1.00 20.39 18 LEU F N 1
ATOM 16666 C CA . LEU F 2 18 ? 58.371 104.311 116.603 1.00 20.38 18 LEU F CA 1
ATOM 16667 C C . LEU F 2 18 ? 58.711 103.593 115.310 1.00 20.23 18 LEU F C 1
ATOM 16668 O O . LEU F 2 18 ? 59.780 102.994 115.192 1.00 20.05 18 LEU F O 1
ATOM 16673 N N . SER F 2 19 ? 57.808 103.639 114.339 1.00 20.12 19 SER F N 1
ATOM 16674 C CA . SER F 2 19 ? 58.089 102.992 113.066 1.00 19.96 19 SER F CA 1
ATOM 16675 C C . SER F 2 19 ? 57.909 103.988 111.942 1.00 19.53 19 SER F C 1
ATOM 16676 O O . SER F 2 19 ? 57.051 104.871 112.008 1.00 19.51 19 SER F O 1
ATOM 16679 N N . LEU F 2 20 ? 58.754 103.861 110.930 1.00 18.57 20 LEU F N 1
ATOM 16680 C CA . LEU F 2 20 ? 58.673 104.700 109.751 1.00 18.05 20 LEU F CA 1
ATOM 16681 C C . LEU F 2 20 ? 58.356 103.768 108.600 1.00 17.70 20 LEU F C 1
ATOM 16682 O O . LEU F 2 20 ? 58.773 102.607 108.582 1.00 17.20 20 LEU F O 1
ATOM 16687 N N . SER F 2 21 ? 57.611 104.279 107.634 1.00 16.98 21 SER F N 1
ATOM 16688 C CA . SER F 2 21 ? 57.253 103.497 106.479 1.00 17.14 21 SER F CA 1
ATOM 16689 C C . SER F 2 21 ? 57.568 104.274 105.208 1.00 16.51 21 SER F C 1
ATOM 16690 O O . SER F 2 21 ? 57.435 105.493 105.168 1.00 15.93 21 SER F O 1
ATOM 16693 N N . CYS F 2 22 ? 57.998 103.568 104.170 1.00 15.83 22 CYS F N 1
ATOM 16694 C CA . CYS F 2 22 ? 58.293 104.210 102.905 1.00 15.64 22 CYS F CA 1
ATOM 16695 C C . CYS F 2 22 ? 57.588 103.421 101.822 1.00 15.19 22 CYS F C 1
ATOM 16696 O O . CYS F 2 22 ? 57.915 102.253 101.581 1.00 14.88 22 CYS F O 1
ATOM 16699 N N . ALA F 2 23 ? 56.621 104.048 101.164 1.00 14.55 23 ALA F N 1
ATOM 16700 C CA . ALA F 2 23 ? 55.901 103.364 100.095 1.00 14.19 23 ALA F CA 1
ATOM 16701 C C . ALA F 2 23 ? 56.321 103.891 98.726 1.00 14.01 23 ALA F C 1
ATOM 16702 O O . ALA F 2 23 ? 56.057 105.041 98.393 1.00 13.88 23 ALA F O 1
ATOM 16704 N N . ALA F 2 24 ? 56.980 103.040 97.943 1.00 13.71 24 ALA F N 1
ATOM 16705 C CA . ALA F 2 24 ? 57.440 103.407 96.609 1.00 13.58 24 ALA F CA 1
ATOM 16706 C C . ALA F 2 24 ? 56.379 103.030 95.578 1.00 13.56 24 ALA F C 1
ATOM 16707 O O . ALA F 2 24 ? 55.603 102.094 95.782 1.00 13.09 24 ALA F O 1
ATOM 16709 N N . SER F 2 25 ? 56.353 103.772 94.475 1.00 13.43 25 SER F N 1
ATOM 16710 C CA . SER F 2 25 ? 55.381 103.560 93.405 1.00 13.91 25 SER F CA 1
ATOM 16711 C C . SER F 2 25 ? 55.709 102.370 92.516 1.00 13.96 25 SER F C 1
ATOM 16712 O O . SER F 2 25 ? 54.870 101.942 91.705 1.00 14.14 25 SER F O 1
ATOM 16715 N N . THR F 2 26 ? 56.915 101.828 92.660 1.00 13.90 26 THR F N 1
ATOM 16716 C CA . THR F 2 26 ? 57.318 100.709 91.816 1.00 13.83 26 THR F CA 1
ATOM 16717 C C . THR F 2 26 ? 58.476 99.991 92.486 1.00 13.64 26 THR F C 1
ATOM 16718 O O . THR F 2 26 ? 59.056 100.497 93.452 1.00 13.36 26 THR F O 1
ATOM 16722 N N . TYR F 2 27 ? 58.787 98.795 91.997 1.00 13.21 27 TYR F N 1
ATOM 16723 C CA . TYR F 2 27 ? 59.889 98.044 92.563 1.00 12.83 27 TYR F CA 1
ATOM 16724 C C . TYR F 2 27 ? 61.266 98.638 92.230 1.00 12.96 27 TYR F C 1
ATOM 16725 O O . TYR F 2 27 ? 61.530 99.059 91.098 1.00 13.08 27 TYR F O 1
ATOM 16734 N N . THR F 2 28 ? 62.137 98.689 93.231 1.00 12.62 28 THR F N 1
ATOM 16735 C CA . THR F 2 28 ? 63.522 99.120 93.016 1.00 12.50 28 THR F CA 1
ATOM 16736 C C . THR F 2 28 ? 64.353 98.170 93.864 1.00 12.18 28 THR F C 1
ATOM 16737 O O . THR F 2 28 ? 63.881 97.669 94.880 1.00 11.92 28 THR F O 1
ATOM 16741 N N . ASP F 2 29 ? 65.593 97.921 93.463 1.00 12.31 29 ASP F N 1
ATOM 16742 C CA . ASP F 2 29 ? 66.424 96.969 94.205 1.00 12.09 29 ASP F CA 1
ATOM 16743 C C . ASP F 2 29 ? 66.880 97.405 95.586 1.00 12.33 29 ASP F C 1
ATOM 16744 O O . ASP F 2 29 ? 67.038 96.577 96.473 1.00 11.91 29 ASP F O 1
ATOM 16749 N N . THR F 2 30 ? 67.105 98.702 95.759 1.00 11.79 30 THR F N 1
ATOM 16750 C CA . THR F 2 30 ? 67.620 99.185 97.020 1.00 12.11 30 THR F CA 1
ATOM 16751 C C . THR F 2 30 ? 66.814 100.327 97.600 1.00 12.12 30 THR F C 1
ATOM 16752 O O . THR F 2 30 ? 66.415 101.246 96.886 1.00 12.37 30 THR F O 1
ATOM 16756 N N . VAL F 2 31 ? 66.541 100.250 98.895 1.00 11.64 31 VAL F N 1
ATOM 16757 C CA . VAL F 2 31 ? 65.813 101.326 99.559 1.00 11.67 31 VAL F CA 1
ATOM 16758 C C . VAL F 2 31 ? 66.541 101.623 100.857 1.00 12.02 31 VAL F C 1
ATOM 16759 O O . VAL F 2 31 ? 66.898 100.715 101.605 1.00 11.59 31 VAL F O 1
ATOM 16763 N N . GLY F 2 32 ? 66.764 102.900 101.133 1.00 12.06 32 GLY F N 1
ATOM 16764 C CA . GLY F 2 32 ? 67.466 103.236 102.349 1.00 12.86 32 GLY F CA 1
ATOM 16765 C C . GLY F 2 32 ? 66.860 104.394 103.099 1.00 13.40 32 GLY F C 1
ATOM 16766 O O . GLY F 2 32 ? 66.055 105.153 102.559 1.00 13.10 32 GLY F O 1
ATOM 16767 N N . TRP F 2 33 ? 67.244 104.496 104.365 1.00 13.75 33 TRP F N 1
ATOM 16768 C CA . TRP F 2 33 ? 66.812 105.576 105.224 1.00 14.58 33 TRP F CA 1
ATOM 16769 C C . TRP F 2 33 ? 68.061 106.335 105.615 1.00 15.06 33 TRP F C 1
ATOM 16770 O O . TRP F 2 33 ? 69.100 105.731 105.927 1.00 14.88 33 TRP F O 1
ATOM 16781 N N . PHE F 2 34 ? 67.956 107.658 105.580 1.00 15.61 34 PHE F N 1
ATOM 16782 C CA . PHE F 2 34 ? 69.049 108.558 105.956 1.00 16.92 34 PHE F CA 1
ATOM 16783 C C . PHE F 2 34 ? 68.460 109.502 106.989 1.00 18.09 34 PHE F C 1
ATOM 16784 O O . PHE F 2 34 ? 67.244 109.599 107.109 1.00 17.67 34 PHE F O 1
ATOM 16792 N N . ARG F 2 35 ? 69.303 110.187 107.747 1.00 19.54 35 ARG F N 1
ATOM 16793 C CA . ARG F 2 35 ? 68.767 111.124 108.717 1.00 21.65 35 ARG F CA 1
ATOM 16794 C C . ARG F 2 35 ? 69.641 112.351 108.844 1.00 23.26 35 ARG F C 1
ATOM 16795 O O . ARG F 2 35 ? 70.819 112.331 108.497 1.00 23.22 35 ARG F O 1
ATOM 16803 N N . GLN F 2 36 ? 69.034 113.426 109.333 1.00 25.23 36 GLN F N 1
ATOM 16804 C CA . GLN F 2 36 ? 69.725 114.694 109.514 1.00 27.56 36 GLN F CA 1
ATOM 16805 C C . GLN F 2 36 ? 69.357 115.172 110.914 1.00 28.58 36 GLN F C 1
ATOM 16806 O O . GLN F 2 36 ? 68.193 115.495 111.188 1.00 28.44 36 GLN F O 1
ATOM 16812 N N . ALA F 2 37 ? 70.344 115.183 111.806 1.00 29.97 37 ALA F N 1
ATOM 16813 C CA . ALA F 2 37 ? 70.142 115.600 113.197 1.00 31.39 37 ALA F CA 1
ATOM 16814 C C . ALA F 2 37 ? 70.451 117.087 113.367 1.00 32.32 37 ALA F C 1
ATOM 16815 O O . ALA F 2 37 ? 71.361 117.614 112.723 1.00 32.62 37 ALA F O 1
ATOM 16817 N N . PRO F 2 38 ? 69.710 117.779 114.256 1.00 33.28 38 PRO F N 1
ATOM 16818 C CA . PRO F 2 38 ? 69.913 119.215 114.495 1.00 33.90 38 PRO F CA 1
ATOM 16819 C C . PRO F 2 38 ? 71.365 119.686 114.410 1.00 34.40 38 PRO F C 1
ATOM 16820 O O . PRO F 2 38 ? 72.166 119.401 115.302 1.00 34.63 38 PRO F O 1
ATOM 16824 N N . GLY F 2 39 ? 71.680 120.403 113.328 1.00 34.87 39 GLY F N 1
ATOM 16825 C CA . GLY F 2 39 ? 73.023 120.920 113.112 1.00 35.30 39 GLY F CA 1
ATOM 16826 C C . GLY F 2 39 ? 74.017 119.868 112.649 1.00 35.52 39 GLY F C 1
ATOM 16827 O O . GLY F 2 39 ? 75.006 119.593 113.342 1.00 35.79 39 GLY F O 1
ATOM 16828 N N . LYS F 2 40 ? 73.772 119.287 111.477 1.00 35.49 40 LYS F N 1
ATOM 16829 C CA . LYS F 2 40 ? 74.652 118.247 110.950 1.00 35.34 40 LYS F CA 1
ATOM 16830 C C . LYS F 2 40 ? 74.234 117.799 109.551 1.00 34.99 40 LYS F C 1
ATOM 16831 O O . LYS F 2 40 ? 73.107 118.044 109.122 1.00 35.00 40 LYS F O 1
ATOM 16837 N N . GLU F 2 41 ? 75.145 117.137 108.842 1.00 34.61 41 GLU F N 1
ATOM 16838 C CA . GLU F 2 41 ? 74.844 116.662 107.497 1.00 34.04 41 GLU F CA 1
ATOM 16839 C C . GLU F 2 41 ? 74.102 115.328 107.507 1.00 33.11 41 GLU F C 1
ATOM 16840 O O . GLU F 2 41 ? 74.101 114.598 108.509 1.00 32.95 41 GLU F O 1
ATOM 16846 N N . ARG F 2 42 ? 73.473 115.028 106.373 1.00 32.09 42 ARG F N 1
ATOM 16847 C CA . ARG F 2 42 ? 72.711 113.798 106.192 1.00 30.73 42 ARG F CA 1
ATOM 16848 C C . ARG F 2 42 ? 73.643 112.597 106.394 1.00 29.49 42 ARG F C 1
ATOM 16849 O O . ARG F 2 42 ? 74.822 112.647 106.039 1.00 29.60 42 ARG F O 1
ATOM 16857 N N . GLU F 2 43 ? 73.130 111.530 106.993 1.00 27.65 43 GLU F N 1
ATOM 16858 C CA . GLU F 2 43 ? 73.945 110.339 107.219 1.00 25.82 43 GLU F CA 1
ATOM 16859 C C . GLU F 2 43 ? 73.086 109.100 107.009 1.00 23.82 43 GLU F C 1
ATOM 16860 O O . GLU F 2 43 ? 71.898 109.110 107.320 1.00 23.26 43 GLU F O 1
ATOM 16866 N N . GLY F 2 44 ? 73.691 108.033 106.496 1.00 21.94 44 GLY F N 1
ATOM 16867 C CA . GLY F 2 44 ? 72.945 106.807 106.283 1.00 19.56 44 GLY F CA 1
ATOM 16868 C C . GLY F 2 44 ? 72.538 106.156 107.593 1.00 18.11 44 GLY F C 1
ATOM 16869 O O . GLY F 2 44 ? 73.286 106.190 108.581 1.00 17.56 44 GLY F O 1
ATOM 16870 N N . VAL F 2 45 ? 71.352 105.558 107.613 1.00 16.59 45 VAL F N 1
ATOM 16871 C CA . VAL F 2 45 ? 70.860 104.890 108.810 1.00 15.81 45 VAL F CA 1
ATOM 16872 C C . VAL F 2 45 ? 70.760 103.375 108.573 1.00 15.16 45 VAL F C 1
ATOM 16873 O O . VAL F 2 45 ? 71.337 102.589 109.317 1.00 15.17 45 VAL F O 1
ATOM 16877 N N . ALA F 2 46 ? 70.028 102.976 107.540 1.00 14.49 46 ALA F N 1
ATOM 16878 C CA . ALA F 2 46 ? 69.886 101.558 107.214 1.00 13.68 46 ALA F CA 1
ATOM 16879 C C . ALA F 2 46 ? 69.434 101.443 105.779 1.00 13.34 46 ALA F C 1
ATOM 16880 O O . ALA F 2 46 ? 68.782 102.344 105.258 1.00 13.06 46 ALA F O 1
ATOM 16882 N N . ALA F 2 47 ? 69.779 100.330 105.143 1.00 12.55 47 ALA F N 1
ATOM 16883 C CA . ALA F 2 47 ? 69.385 100.106 103.759 1.00 11.98 47 ALA F CA 1
ATOM 16884 C C . ALA F 2 47 ? 69.037 98.632 103.582 1.00 11.80 47 ALA F C 1
ATOM 16885 O O . ALA F 2 47 ? 69.542 97.768 104.306 1.00 11.49 47 ALA F O 1
ATOM 16887 N N . ILE F 2 48 ? 68.160 98.357 102.625 1.00 11.31 48 ILE F N 1
ATOM 16888 C CA . ILE F 2 48 ? 67.766 96.985 102.356 1.00 11.07 48 ILE F CA 1
ATOM 16889 C C . ILE F 2 48 ? 67.857 96.714 100.865 1.00 11.17 48 ILE F C 1
ATOM 16890 O O . ILE F 2 48 ? 67.563 97.589 100.041 1.00 11.24 48 ILE F O 1
ATOM 16895 N N . TYR F 2 49 ? 68.319 95.512 100.525 1.00 11.08 49 TYR F N 1
ATOM 16896 C CA . TYR F 2 49 ? 68.415 95.081 99.137 1.00 10.85 49 TYR F CA 1
ATOM 16897 C C . TYR F 2 49 ? 67.196 94.182 98.987 1.00 10.87 49 TYR F C 1
ATOM 16898 O O . TYR F 2 49 ? 67.129 93.087 99.551 1.00 10.31 49 TYR F O 1
ATOM 16907 N N . ARG F 2 50 ? 66.237 94.661 98.209 1.00 11.00 50 ARG F N 1
ATOM 16908 C CA . ARG F 2 50 ? 64.961 93.984 98.069 1.00 11.32 50 ARG F CA 1
ATOM 16909 C C . ARG F 2 50 ? 64.917 92.628 97.387 1.00 11.47 50 ARG F C 1
ATOM 16910 O O . ARG F 2 50 ? 63.922 91.911 97.512 1.00 11.47 50 ARG F O 1
ATOM 16918 N N . ARG F 2 51 ? 65.979 92.258 96.681 1.00 11.08 51 ARG F N 1
ATOM 16919 C CA . ARG F 2 51 ? 65.987 90.950 96.031 1.00 11.39 51 ARG F CA 1
ATOM 16920 C C . ARG F 2 51 ? 66.093 89.840 97.063 1.00 11.36 51 ARG F C 1
ATOM 16921 O O . ARG F 2 51 ? 65.619 88.733 96.824 1.00 11.40 51 ARG F O 1
ATOM 16929 N N . THR F 2 52 ? 66.700 90.151 98.209 1.00 11.48 52 THR F N 1
ATOM 16930 C CA . THR F 2 52 ? 66.954 89.160 99.249 1.00 11.55 52 THR F CA 1
ATOM 16931 C C . THR F 2 52 ? 66.492 89.486 100.667 1.00 11.52 52 THR F C 1
ATOM 16932 O O . THR F 2 52 ? 66.333 88.585 101.484 1.00 11.72 52 THR F O 1
ATOM 16936 N N . GLY F 2 53 ? 66.330 90.771 100.965 1.00 11.77 53 GLY F N 1
ATOM 16937 C CA . GLY F 2 53 ? 65.959 91.181 102.307 1.00 11.68 53 GLY F CA 1
ATOM 16938 C C . GLY F 2 53 ? 67.203 91.529 103.114 1.00 11.83 53 GLY F C 1
ATOM 16939 O O . GLY F 2 53 ? 67.114 91.825 104.310 1.00 12.03 53 GLY F O 1
ATOM 16940 N N . TYR F 2 54 ? 68.365 91.467 102.468 1.00 11.70 54 TYR F N 1
ATOM 16941 C CA . TYR F 2 54 ? 69.634 91.793 103.125 1.00 12.04 54 TYR F CA 1
ATOM 16942 C C . TYR F 2 54 ? 69.599 93.227 103.614 1.00 11.97 54 TYR F C 1
ATOM 16943 O O . TYR F 2 54 ? 69.178 94.106 102.879 1.00 11.53 54 TYR F O 1
ATOM 16952 N N . THR F 2 55 ? 70.052 93.470 104.842 1.00 12.17 55 THR F N 1
ATOM 16953 C CA . THR F 2 55 ? 70.077 94.826 105.364 1.00 12.95 55 THR F CA 1
ATOM 16954 C C . THR F 2 55 ? 71.451 95.206 105.870 1.00 13.03 55 THR F C 1
ATOM 16955 O O . THR F 2 55 ? 72.224 94.357 106.311 1.00 13.00 55 THR F O 1
ATOM 16959 N N . TYR F 2 56 ? 71.752 96.495 105.796 1.00 13.16 56 TYR F N 1
ATOM 16960 C CA . TYR F 2 56 ? 73.020 97.033 106.276 1.00 13.88 56 TYR F CA 1
ATOM 16961 C C . TYR F 2 56 ? 72.630 98.208 107.149 1.00 14.66 56 TYR F C 1
ATOM 16962 O O . TYR F 2 56 ? 71.774 99.010 106.767 1.00 14.17 56 TYR F O 1
ATOM 16971 N N . SER F 2 57 ? 73.246 98.317 108.317 1.00 15.16 57 SER F N 1
ATOM 16972 C CA . SER F 2 57 ? 72.914 99.405 109.222 1.00 16.28 57 SER F CA 1
ATOM 16973 C C . SER F 2 57 ? 74.130 100.181 109.693 1.00 16.81 57 SER F C 1
ATOM 16974 O O . SER F 2 57 ? 75.241 99.652 109.757 1.00 16.75 57 SER F O 1
ATOM 16977 N N . ALA F 2 58 ? 73.918 101.447 110.023 1.00 17.38 58 ALA F N 1
ATOM 16978 C CA . ALA F 2 58 ? 74.997 102.263 110.565 1.00 18.49 58 ALA F CA 1
ATOM 16979 C C . ALA F 2 58 ? 75.245 101.663 111.954 1.00 19.13 58 ALA F C 1
ATOM 16980 O O . ALA F 2 58 ? 74.305 101.190 112.600 1.00 18.93 58 ALA F O 1
ATOM 16982 N N . ASP F 2 59 ? 76.498 101.665 112.407 1.00 20.34 59 ASP F N 1
ATOM 16983 C CA . ASP F 2 59 ? 76.828 101.094 113.716 1.00 21.39 59 ASP F CA 1
ATOM 16984 C C . ASP F 2 59 ? 76.023 101.712 114.849 1.00 21.71 59 ASP F C 1
ATOM 16985 O O . ASP F 2 59 ? 75.703 101.041 115.826 1.00 21.96 59 ASP F O 1
ATOM 16990 N N . SER F 2 60 ? 75.699 102.991 114.711 1.00 22.05 60 SER F N 1
ATOM 16991 C CA . SER F 2 60 ? 74.958 103.711 115.736 1.00 22.59 60 SER F CA 1
ATOM 16992 C C . SER F 2 60 ? 73.551 103.185 116.021 1.00 22.64 60 SER F C 1
ATOM 16993 O O . SER F 2 60 ? 73.019 103.393 117.116 1.00 22.82 60 SER F O 1
ATOM 16996 N N . VAL F 2 61 ? 72.949 102.503 115.054 1.00 22.53 61 VAL F N 1
ATOM 16997 C CA . VAL F 2 61 ? 71.600 101.994 115.260 1.00 22.72 61 VAL F CA 1
ATOM 16998 C C . VAL F 2 61 ? 71.468 100.482 115.183 1.00 23.10 61 VAL F C 1
ATOM 16999 O O . VAL F 2 61 ? 70.385 99.940 115.404 1.00 22.94 61 VAL F O 1
ATOM 17003 N N . LYS F 2 62 ? 72.555 99.783 114.878 1.00 23.54 62 LYS F N 1
ATOM 17004 C CA . LYS F 2 62 ? 72.454 98.333 114.790 1.00 23.97 62 LYS F CA 1
ATOM 17005 C C . LYS F 2 62 ? 72.013 97.775 116.127 1.00 23.55 62 LYS F C 1
ATOM 17006 O O . LYS F 2 62 ? 72.472 98.215 117.184 1.00 23.58 62 LYS F O 1
ATOM 17012 N N . GLY F 2 63 ? 71.104 96.814 116.064 1.00 23.14 63 GLY F N 1
ATOM 17013 C CA . GLY F 2 63 ? 70.579 96.196 117.262 1.00 22.70 63 GLY F CA 1
ATOM 17014 C C . GLY F 2 63 ? 69.359 96.934 117.773 1.00 22.28 63 GLY F C 1
ATOM 17015 O O . GLY F 2 63 ? 68.610 96.401 118.592 1.00 22.51 63 GLY F O 1
ATOM 17016 N N . ARG F 2 64 ? 69.146 98.156 117.292 1.00 21.62 64 ARG F N 1
ATOM 17017 C CA . ARG F 2 64 ? 68.010 98.947 117.747 1.00 21.24 64 ARG F CA 1
ATOM 17018 C C . ARG F 2 64 ? 66.974 99.188 116.654 1.00 20.39 64 ARG F C 1
ATOM 17019 O O . ARG F 2 64 ? 65.776 99.159 116.914 1.00 20.07 64 ARG F O 1
ATOM 17027 N N . PHE F 2 65 ? 67.447 99.433 115.438 1.00 19.79 65 PHE F N 1
ATOM 17028 C CA . PHE F 2 65 ? 66.548 99.676 114.304 1.00 19.13 65 PHE F CA 1
ATOM 17029 C C . PHE F 2 65 ? 66.550 98.480 113.374 1.00 18.73 65 PHE F C 1
ATOM 17030 O O . PHE F 2 65 ? 67.610 97.944 113.049 1.00 18.89 65 PHE F O 1
ATOM 17038 N N . THR F 2 66 ? 65.369 98.082 112.927 1.00 18.28 66 THR F N 1
ATOM 17039 C CA . THR F 2 66 ? 65.250 96.960 112.002 1.00 17.86 66 THR F CA 1
ATOM 17040 C C . THR F 2 66 ? 64.495 97.412 110.765 1.00 17.24 66 THR F C 1
ATOM 17041 O O . THR F 2 66 ? 63.410 97.977 110.862 1.00 16.92 66 THR F O 1
ATOM 17045 N N . LEU F 2 67 ? 65.087 97.166 109.604 1.00 16.12 67 LEU F N 1
ATOM 17046 C CA . LEU F 2 67 ? 64.475 97.545 108.342 1.00 15.41 67 LEU F CA 1
ATOM 17047 C C . LEU F 2 67 ? 64.001 96.269 107.668 1.00 15.00 67 LEU F C 1
ATOM 17048 O O . LEU F 2 67 ? 64.748 95.299 107.574 1.00 15.17 67 LEU F O 1
ATOM 17053 N N . SER F 2 68 ? 62.751 96.260 107.216 1.00 14.43 68 SER F N 1
ATOM 17054 C CA . SER F 2 68 ? 62.194 95.081 106.557 1.00 13.95 68 SER F CA 1
ATOM 17055 C C . SER F 2 68 ? 61.352 95.553 105.382 1.00 14.00 68 SER F C 1
ATOM 17056 O O . SER F 2 68 ? 61.065 96.747 105.275 1.00 13.63 68 SER F O 1
ATOM 17059 N N . GLN F 2 69 ? 60.977 94.623 104.506 1.00 13.74 69 GLN F N 1
ATOM 17060 C CA . GLN F 2 69 ? 60.134 94.946 103.360 1.00 13.85 69 GLN F CA 1
ATOM 17061 C C . GLN F 2 69 ? 58.812 94.174 103.421 1.00 13.87 69 GLN F C 1
ATOM 17062 O O . GLN F 2 69 ? 58.739 93.065 103.950 1.00 13.69 69 GLN F O 1
ATOM 17068 N N . ASP F 2 70 ? 57.757 94.783 102.890 1.00 13.93 70 ASP F N 1
ATOM 17069 C CA . ASP F 2 70 ? 56.440 94.176 102.858 1.00 14.22 70 ASP F CA 1
ATOM 17070 C C . ASP F 2 70 ? 56.463 92.907 101.996 1.00 14.62 70 ASP F C 1
ATOM 17071 O O . ASP F 2 70 ? 57.225 92.802 101.030 1.00 14.17 70 ASP F O 1
ATOM 17076 N N . ASN F 2 71 ? 55.612 91.944 102.336 1.00 14.93 71 ASN F N 1
ATOM 17077 C CA . ASN F 2 71 ? 55.557 90.720 101.559 1.00 15.78 71 ASN F CA 1
ATOM 17078 C C . ASN F 2 71 ? 54.993 90.932 100.170 1.00 15.97 71 ASN F C 1
ATOM 17079 O O . ASN F 2 71 ? 55.315 90.187 99.258 1.00 15.69 71 ASN F O 1
ATOM 17084 N N . ASN F 2 72 ? 54.144 91.942 100.006 1.00 16.11 72 ASN F N 1
ATOM 17085 C CA . ASN F 2 72 ? 53.490 92.146 98.718 1.00 16.85 72 ASN F CA 1
ATOM 17086 C C . ASN F 2 72 ? 53.637 93.506 98.069 1.00 16.65 72 ASN F C 1
ATOM 17087 O O . ASN F 2 72 ? 53.655 93.603 96.838 1.00 16.85 72 ASN F O 1
ATOM 17092 N N . LYS F 2 73 ? 53.707 94.546 98.895 1.00 16.49 73 LYS F N 1
ATOM 17093 C CA . LYS F 2 73 ? 53.809 95.920 98.419 1.00 16.30 73 LYS F CA 1
ATOM 17094 C C . LYS F 2 73 ? 55.252 96.413 98.291 1.00 15.74 73 LYS F C 1
ATOM 17095 O O . LYS F 2 73 ? 56.163 95.864 98.916 1.00 15.02 73 LYS F O 1
ATOM 17101 N N . ASN F 2 74 ? 55.442 97.464 97.495 1.00 15.03 74 ASN F N 1
ATOM 17102 C CA . ASN F 2 74 ? 56.755 98.075 97.320 1.00 14.32 74 ASN F CA 1
ATOM 17103 C C . ASN F 2 74 ? 56.956 99.050 98.477 1.00 13.79 74 ASN F C 1
ATOM 17104 O O . ASN F 2 74 ? 57.229 100.232 98.289 1.00 13.47 74 ASN F O 1
ATOM 17109 N N . THR F 2 75 ? 56.851 98.522 99.689 1.00 13.48 75 THR F N 1
ATOM 17110 C CA . THR F 2 75 ? 56.952 99.325 100.900 1.00 13.11 75 THR F CA 1
ATOM 17111 C C . THR F 2 75 ? 57.935 98.727 101.885 1.00 13.42 75 THR F C 1
ATOM 17112 O O . THR F 2 75 ? 58.007 97.510 102.011 1.00 13.19 75 THR F O 1
ATOM 17116 N N . VAL F 2 76 ? 58.698 99.581 102.563 1.00 13.39 76 VAL F N 1
ATOM 17117 C CA . VAL F 2 76 ? 59.652 99.114 103.564 1.00 13.50 76 VAL F CA 1
ATOM 17118 C C . VAL F 2 76 ? 59.344 99.771 104.895 1.00 13.73 76 VAL F C 1
ATOM 17119 O O . VAL F 2 76 ? 58.787 100.873 104.948 1.00 13.88 76 VAL F O 1
ATOM 17123 N N . TYR F 2 77 ? 59.697 99.077 105.967 1.00 13.50 77 TYR F N 1
ATOM 17124 C CA . TYR F 2 77 ? 59.422 99.531 107.320 1.00 13.94 77 TYR F CA 1
ATOM 17125 C C . TYR F 2 77 ? 60.664 99.639 108.156 1.00 13.99 77 TYR F C 1
ATOM 17126 O O . TYR F 2 77 ? 61.431 98.679 108.246 1.00 13.89 77 TYR F O 1
ATOM 17135 N N . LEU F 2 78 ? 60.866 100.801 108.770 1.00 14.16 78 LEU F N 1
ATOM 17136 C CA . LEU F 2 78 ? 61.999 100.980 109.664 1.00 14.48 78 LEU F CA 1
ATOM 17137 C C . LEU F 2 78 ? 61.438 100.973 111.082 1.00 14.99 78 LEU F C 1
ATOM 17138 O O . LEU F 2 78 ? 60.794 101.927 111.515 1.00 14.19 78 LEU F O 1
ATOM 17143 N N . GLN F 2 79 ? 61.661 99.875 111.800 1.00 15.58 79 GLN F N 1
ATOM 17144 C CA . GLN F 2 79 ? 61.188 99.758 113.178 1.00 16.71 79 GLN F CA 1
ATOM 17145 C C . GLN F 2 79 ? 62.296 100.275 114.073 1.00 17.05 79 GLN F C 1
ATOM 17146 O O . GLN F 2 79 ? 63.394 99.722 114.093 1.00 16.85 79 GLN F O 1
ATOM 17152 N N . MET F 2 80 ? 62.011 101.346 114.804 1.00 17.48 80 MET F N 1
ATOM 17153 C CA . MET F 2 80 ? 63.004 101.941 115.680 1.00 18.40 80 MET F CA 1
ATOM 17154 C C . MET F 2 80 ? 62.707 101.684 117.148 1.00 18.68 80 MET F C 1
ATOM 17155 O O . MET F 2 80 ? 61.794 102.280 117.718 1.00 18.72 80 MET F O 1
ATOM 17160 N N . ASN F 2 81 ? 63.474 100.792 117.768 1.00 18.93 81 ASN F N 1
ATOM 17161 C CA . ASN F 2 81 ? 63.274 100.512 119.186 1.00 18.98 81 ASN F CA 1
ATOM 17162 C C . ASN F 2 81 ? 64.395 101.130 120.002 1.00 18.96 81 ASN F C 1
ATOM 17163 O O . ASN F 2 81 ? 65.383 101.617 119.448 1.00 18.42 81 ASN F O 1
ATOM 17168 N N . SER F 2 82 ? 64.227 101.120 121.321 1.00 19.00 82 SER F N 1
ATOM 17169 C CA . SER F 2 82 ? 65.241 101.651 122.227 1.00 19.09 82 SER F CA 1
ATOM 17170 C C . SER F 2 82 ? 65.726 103.023 121.772 1.00 19.30 82 SER F C 1
ATOM 17171 O O . SER F 2 82 ? 66.921 103.317 121.794 1.00 19.30 82 SER F O 1
ATOM 17174 N N . LEU F 2 83 ? 64.788 103.866 121.360 1.00 19.32 83 LEU F N 1
ATOM 17175 C CA . LEU F 2 83 ? 65.131 105.201 120.886 1.00 19.72 83 LEU F CA 1
ATOM 17176 C C . LEU F 2 83 ? 65.759 106.086 121.955 1.00 20.06 83 LEU F C 1
ATOM 17177 O O . LEU F 2 83 ? 65.471 105.946 123.142 1.00 20.13 83 LEU F O 1
ATOM 17182 N N . LYS F 2 84 ? 66.631 106.991 121.530 1.00 20.35 84 LYS F N 1
ATOM 17183 C CA . LYS F 2 84 ? 67.248 107.924 122.464 1.00 21.02 84 LYS F CA 1
ATOM 17184 C C . LYS F 2 84 ? 67.265 109.332 121.877 1.00 20.64 84 LYS F C 1
ATOM 17185 O O . LYS F 2 84 ? 67.086 109.515 120.677 1.00 20.23 84 LYS F O 1
ATOM 17191 N N . PRO F 2 85 ? 67.457 110.350 122.725 1.00 20.47 85 PRO F N 1
ATOM 17192 C CA . PRO F 2 85 ? 67.475 111.721 122.210 1.00 20.28 85 PRO F CA 1
ATOM 17193 C C . PRO F 2 85 ? 68.397 111.959 121.016 1.00 20.20 85 PRO F C 1
ATOM 17194 O O . PRO F 2 85 ? 68.091 112.768 120.143 1.00 19.77 85 PRO F O 1
ATOM 17198 N N . GLU F 2 86 ? 69.514 111.244 120.956 1.00 20.19 86 GLU F N 1
ATOM 17199 C CA . GLU F 2 86 ? 70.418 111.422 119.835 1.00 20.20 86 GLU F CA 1
ATOM 17200 C C . GLU F 2 86 ? 69.807 110.968 118.504 1.00 19.47 86 GLU F C 1
ATOM 17201 O O . GLU F 2 86 ? 70.357 111.250 117.440 1.00 19.35 86 GLU F O 1
ATOM 17207 N N . ASP F 2 87 ? 68.668 110.280 118.558 1.00 18.46 87 ASP F N 1
ATOM 17208 C CA . ASP F 2 87 ? 68.009 109.824 117.336 1.00 17.78 87 ASP F CA 1
ATOM 17209 C C . ASP F 2 87 ? 67.034 110.871 116.798 1.00 17.42 87 ASP F C 1
ATOM 17210 O O . ASP F 2 87 ? 66.468 110.702 115.724 1.00 17.15 87 ASP F O 1
ATOM 17215 N N . THR F 2 88 ? 66.826 111.943 117.550 1.00 16.87 88 THR F N 1
ATOM 17216 C CA . THR F 2 88 ? 65.928 113.000 117.097 1.00 16.60 88 THR F CA 1
ATOM 17217 C C . THR F 2 88 ? 66.453 113.607 115.803 1.00 16.34 88 THR F C 1
ATOM 17218 O O . THR F 2 88 ? 67.646 113.912 115.676 1.00 16.24 88 THR F O 1
ATOM 17222 N N . GLY F 2 89 ? 65.563 113.782 114.831 1.00 15.59 89 GLY F N 1
ATOM 17223 C CA . GLY F 2 89 ? 65.984 114.358 113.573 1.00 15.21 89 GLY F CA 1
ATOM 17224 C C . GLY F 2 89 ? 64.997 114.080 112.466 1.00 14.46 89 GLY F C 1
ATOM 17225 O O . GLY F 2 89 ? 63.919 113.533 112.705 1.00 14.57 89 GLY F O 1
ATOM 17226 N N . ILE F 2 90 ? 65.365 114.475 111.255 1.00 14.34 90 ILE F N 1
ATOM 17227 C CA . ILE F 2 90 ? 64.520 114.255 110.092 1.00 14.17 90 ILE F CA 1
ATOM 17228 C C . ILE F 2 90 ? 65.051 113.037 109.352 1.00 14.12 90 ILE F C 1
ATOM 17229 O O . ILE F 2 90 ? 66.235 112.968 109.026 1.00 13.82 90 ILE F O 1
ATOM 17234 N N . TYR F 2 91 ? 64.159 112.092 109.083 1.00 14.09 91 TYR F N 1
ATOM 17235 C CA . TYR F 2 91 ? 64.521 110.858 108.395 1.00 14.37 91 TYR F CA 1
ATOM 17236 C C . TYR F 2 91 ? 63.994 110.867 106.967 1.00 14.46 91 TYR F C 1
ATOM 17237 O O . TYR F 2 91 ? 62.830 111.180 106.731 1.00 14.37 91 TYR F O 1
ATOM 17246 N N . TYR F 2 92 ? 64.861 110.520 106.022 1.00 14.33 92 TYR F N 1
ATOM 17247 C CA . TYR F 2 92 ? 64.500 110.505 104.610 1.00 14.57 92 TYR F CA 1
ATOM 17248 C C . TYR F 2 92 ? 64.606 109.122 104.010 1.00 14.95 92 TYR F C 1
ATOM 17249 O O . TYR F 2 92 ? 65.585 108.405 104.255 1.00 14.26 92 TYR F O 1
ATOM 17258 N N . CYS F 2 93 ? 63.608 108.765 103.207 1.00 14.81 93 CYS F N 1
ATOM 17259 C CA . CYS F 2 93 ? 63.625 107.495 102.496 1.00 15.38 93 CYS F CA 1
ATOM 17260 C C . CYS F 2 93 ? 64.281 107.791 101.146 1.00 15.09 93 CYS F C 1
ATOM 17261 O O . CYS F 2 93 ? 64.197 108.907 100.641 1.00 14.80 93 CYS F O 1
ATOM 17264 N N . ALA F 2 94 ? 64.938 106.805 100.557 1.00 14.35 94 ALA F N 1
ATOM 17265 C CA . ALA F 2 94 ? 65.564 107.010 99.261 1.00 14.23 94 ALA F CA 1
ATOM 17266 C C . ALA F 2 94 ? 65.565 105.684 98.508 1.00 14.27 94 ALA F C 1
ATOM 17267 O O . ALA F 2 94 ? 65.695 104.627 99.119 1.00 13.77 94 ALA F O 1
ATOM 17269 N N . THR F 2 95 ? 65.408 105.737 97.189 1.00 14.57 95 THR F N 1
ATOM 17270 C CA . THR F 2 95 ? 65.418 104.518 96.380 1.00 15.06 95 THR F CA 1
ATOM 17271 C C . THR F 2 95 ? 66.598 104.549 95.420 1.00 15.06 95 THR F C 1
ATOM 17272 O O . THR F 2 95 ? 66.972 105.608 94.916 1.00 14.84 95 THR F O 1
ATOM 17276 N N . GLY F 2 96 ? 67.180 103.375 95.184 1.00 15.01 96 GLY F N 1
ATOM 17277 C CA . GLY F 2 96 ? 68.318 103.260 94.289 1.00 14.97 96 GLY F CA 1
ATOM 17278 C C . GLY F 2 96 ? 68.447 101.818 93.847 1.00 15.02 96 GLY F C 1
ATOM 17279 O O . GLY F 2 96 ? 67.488 101.056 93.958 1.00 14.79 96 GLY F O 1
ATOM 17280 N N . ASN F 2 97 ? 69.621 101.436 93.352 1.00 15.04 97 ASN F N 1
ATOM 17281 C CA . ASN F 2 97 ? 69.823 100.058 92.913 1.00 15.38 97 ASN F CA 1
ATOM 17282 C C . ASN F 2 97 ? 71.241 99.562 93.165 1.00 15.36 97 ASN F C 1
ATOM 17283 O O . ASN F 2 97 ? 71.698 98.602 92.550 1.00 15.30 97 ASN F O 1
ATOM 17288 N N . SER F 2 98 ? 71.931 100.200 94.091 1.00 15.45 98 SER F N 1
ATOM 17289 C CA . SER F 2 98 ? 73.294 99.794 94.396 1.00 15.83 98 SER F CA 1
ATOM 17290 C C . SER F 2 98 ? 73.359 98.454 95.111 1.00 16.39 98 SER F C 1
ATOM 17291 O O . SER F 2 98 ? 72.466 98.126 95.899 1.00 15.93 98 SER F O 1
ATOM 17294 N N . VAL F 2 99 ? 74.411 97.677 94.828 1.00 16.84 99 VAL F N 1
ATOM 17295 C CA . VAL F 2 99 ? 74.625 96.400 95.501 1.00 17.86 99 VAL F CA 1
ATOM 17296 C C . VAL F 2 99 ? 75.737 96.584 96.537 1.00 18.20 99 VAL F C 1
ATOM 17297 O O . VAL F 2 99 ? 76.257 95.616 97.102 1.00 19.07 99 VAL F O 1
ATOM 17301 N N . ARG F 2 100 ? 76.116 97.836 96.774 1.00 18.12 100 ARG F N 1
ATOM 17302 C CA . ARG F 2 100 ? 77.156 98.155 97.747 1.00 17.91 100 ARG F CA 1
ATOM 17303 C C . ARG F 2 100 ? 76.502 99.039 98.791 1.00 17.19 100 ARG F C 1
ATOM 17304 O O . ARG F 2 100 ? 76.743 100.245 98.860 1.00 16.55 100 ARG F O 1
ATOM 17312 N N . LEU F 2 101 ? 75.659 98.424 99.611 1.00 16.21 101 LEU F N 1
ATOM 17313 C CA . LEU F 2 101 ? 74.925 99.169 100.622 1.00 15.80 101 LEU F CA 1
ATOM 17314 C C . LEU F 2 101 ? 75.780 99.970 101.605 1.00 15.45 101 LEU F C 1
ATOM 17315 O O . LEU F 2 101 ? 75.359 101.029 102.061 1.00 15.29 101 LEU F O 1
ATOM 17320 N N . ALA F 2 102 ? 76.965 99.463 101.946 1.00 15.16 102 ALA F N 1
ATOM 17321 C CA . ALA F 2 102 ? 77.830 100.171 102.887 1.00 15.22 102 ALA F CA 1
ATOM 17322 C C . ALA F 2 102 ? 78.340 101.505 102.345 1.00 15.45 102 ALA F C 1
ATOM 17323 O O . ALA F 2 102 ? 78.799 102.350 103.120 1.00 15.66 102 ALA F O 1
ATOM 17325 N N . SER F 2 103 ? 78.257 101.700 101.027 1.00 15.56 103 SER F N 1
ATOM 17326 C CA . SER F 2 103 ? 78.718 102.942 100.404 1.00 15.79 103 SER F CA 1
ATOM 17327 C C . SER F 2 103 ? 77.682 104.057 100.444 1.00 16.05 103 SER F C 1
ATOM 17328 O O . SER F 2 103 ? 78.025 105.227 100.285 1.00 15.80 103 SER F O 1
ATOM 17331 N N . TRP F 2 104 ? 76.418 103.688 100.639 1.00 15.95 104 TRP F N 1
ATOM 17332 C CA . TRP F 2 104 ? 75.303 104.640 100.671 1.00 16.37 104 TRP F CA 1
ATOM 17333 C C . TRP F 2 104 ? 75.163 105.390 99.350 1.00 16.82 104 TRP F C 1
ATOM 17334 O O . TRP F 2 104 ? 74.606 106.483 99.305 1.00 17.23 104 TRP F O 1
ATOM 17345 N N . GLU F 2 105 ? 75.653 104.799 98.271 1.00 17.07 105 GLU F N 1
ATOM 17346 C CA . GLU F 2 105 ? 75.585 105.440 96.965 1.00 17.54 105 GLU F CA 1
ATOM 17347 C C . GLU F 2 105 ? 74.544 104.784 96.083 1.00 17.00 105 GLU F C 1
ATOM 17348 O O . GLU F 2 105 ? 73.959 103.769 96.456 1.00 16.63 105 GLU F O 1
ATOM 17354 N N . GLY F 2 106 ? 74.328 105.371 94.909 1.00 16.73 106 GLY F N 1
ATOM 17355 C CA . GLY F 2 106 ? 73.393 104.809 93.958 1.00 16.43 106 GLY F CA 1
ATOM 17356 C C . GLY F 2 106 ? 71.934 105.184 94.118 1.00 16.26 106 GLY F C 1
ATOM 17357 O O . GLY F 2 106 ? 71.085 104.643 93.414 1.00 16.11 106 GLY F O 1
ATOM 17358 N N . TYR F 2 107 ? 71.624 106.087 95.037 1.00 16.02 107 TYR F N 1
ATOM 17359 C CA . TYR F 2 107 ? 70.232 106.488 95.212 1.00 15.93 107 TYR F CA 1
ATOM 17360 C C . TYR F 2 107 ? 69.842 107.529 94.177 1.00 16.39 107 TYR F C 1
ATOM 17361 O O . TYR F 2 107 ? 70.575 108.489 93.957 1.00 16.53 107 TYR F O 1
ATOM 17370 N N . PHE F 2 108 ? 68.692 107.324 93.534 1.00 16.56 108 PHE F N 1
ATOM 17371 C CA . PHE F 2 108 ? 68.226 108.239 92.498 1.00 17.23 108 PHE F CA 1
ATOM 17372 C C . PHE F 2 108 ? 66.931 109.001 92.773 1.00 17.47 108 PHE F C 1
ATOM 17373 O O . PHE F 2 108 ? 66.486 109.804 91.942 1.00 17.68 108 PHE F O 1
ATOM 17381 N N . TYR F 2 109 ? 66.298 108.748 93.910 1.00 17.30 109 TYR F N 1
ATOM 17382 C CA . TYR F 2 109 ? 65.111 109.529 94.267 1.00 17.24 109 TYR F CA 1
ATOM 17383 C C . TYR F 2 109 ? 64.979 109.579 95.780 1.00 17.04 109 TYR F C 1
ATOM 17384 O O . TYR F 2 109 ? 65.241 108.599 96.476 1.00 16.48 109 TYR F O 1
ATOM 17393 N N . TRP F 2 110 ? 64.559 110.738 96.274 1.00 16.73 110 TRP F N 1
ATOM 17394 C CA . TRP F 2 110 ? 64.449 110.985 97.701 1.00 16.88 110 TRP F CA 1
ATOM 17395 C C . TRP F 2 110 ? 63.089 111.395 98.214 1.00 16.89 110 TRP F C 1
ATOM 17396 O O . TRP F 2 110 ? 62.337 112.078 97.521 1.00 16.81 110 TRP F O 1
ATOM 17407 N N . GLY F 2 111 ? 62.805 110.982 99.444 1.00 16.76 111 GLY F N 1
ATOM 17408 C CA . GLY F 2 111 ? 61.568 111.357 100.100 1.00 16.75 111 GLY F CA 1
ATOM 17409 C C . GLY F 2 111 ? 61.728 112.753 100.685 1.00 16.86 111 GLY F C 1
ATOM 17410 O O . GLY F 2 111 ? 62.831 113.307 100.760 1.00 16.52 111 GLY F O 1
ATOM 17411 N N . GLN F 2 112 ? 60.620 113.327 101.131 1.00 17.16 112 GLN F N 1
ATOM 17412 C CA . GLN F 2 112 ? 60.629 114.678 101.666 1.00 17.66 112 GLN F CA 1
ATOM 17413 C C . GLN F 2 112 ? 61.155 114.862 103.082 1.00 17.17 112 GLN F C 1
ATOM 17414 O O . GLN F 2 112 ? 61.494 115.981 103.487 1.00 17.09 112 GLN F O 1
ATOM 17420 N N . GLY F 2 113 ? 61.204 113.779 103.843 1.00 16.56 113 GLY F N 1
ATOM 17421 C CA . GLY F 2 113 ? 61.700 113.873 105.207 1.00 16.11 113 GLY F CA 1
ATOM 17422 C C . GLY F 2 113 ? 60.586 113.811 106.230 1.00 16.22 113 GLY F C 1
ATOM 17423 O O . GLY F 2 113 ? 59.568 114.494 106.083 1.00 15.77 113 GLY F O 1
ATOM 17424 N N . THR F 2 114 ? 60.791 113.003 107.269 1.00 16.04 114 THR F N 1
ATOM 17425 C CA . THR F 2 114 ? 59.817 112.809 108.341 1.00 16.13 114 THR F CA 1
ATOM 17426 C C . THR F 2 114 ? 60.465 113.068 109.699 1.00 16.05 114 THR F C 1
ATOM 17427 O O . THR F 2 114 ? 61.489 112.473 110.016 1.00 15.58 114 THR F O 1
ATOM 17431 N N . GLN F 2 115 ? 59.859 113.932 110.513 1.00 15.72 115 GLN F N 1
ATOM 17432 C CA . GLN F 2 115 ? 60.416 114.242 111.827 1.00 15.70 115 GLN F CA 1
ATOM 17433 C C . GLN F 2 115 ? 60.209 113.147 112.864 1.00 15.63 115 GLN F C 1
ATOM 17434 O O . GLN F 2 115 ? 59.131 112.561 112.954 1.00 15.31 115 GLN F O 1
ATOM 17440 N N . VAL F 2 116 ? 61.262 112.870 113.626 1.00 15.32 116 VAL F N 1
ATOM 17441 C CA . VAL F 2 116 ? 61.222 111.905 114.723 1.00 15.71 116 VAL F CA 1
ATOM 17442 C C . VAL F 2 116 ? 61.800 112.667 115.911 1.00 15.92 116 VAL F C 1
ATOM 17443 O O . VAL F 2 116 ? 62.903 113.194 115.831 1.00 15.87 116 VAL F O 1
ATOM 17447 N N . THR F 2 117 ? 61.037 112.751 116.997 1.00 16.21 117 THR F N 1
ATOM 17448 C CA . THR F 2 117 ? 61.487 113.476 118.178 1.00 17.03 117 THR F CA 1
ATOM 17449 C C . THR F 2 117 ? 61.461 112.557 119.388 1.00 17.67 117 THR F C 1
ATOM 17450 O O . THR F 2 117 ? 60.410 112.043 119.755 1.00 17.79 117 THR F O 1
ATOM 17454 N N . VAL F 2 118 ? 62.627 112.364 119.998 1.00 18.20 118 VAL F N 1
ATOM 17455 C CA . VAL F 2 118 ? 62.775 111.504 121.168 1.00 19.43 118 VAL F CA 1
ATOM 17456 C C . VAL F 2 118 ? 63.108 112.356 122.391 1.00 20.27 118 VAL F C 1
ATOM 17457 O O . VAL F 2 118 ? 64.225 112.852 122.515 1.00 20.06 118 VAL F O 1
ATOM 17461 N N . SER F 2 119 ? 62.137 112.502 123.291 1.00 21.71 119 SER F N 1
ATOM 17462 C CA . SER F 2 119 ? 62.304 113.307 124.506 1.00 22.77 119 SER F CA 1
ATOM 17463 C C . SER F 2 119 ? 63.144 112.588 125.552 1.00 23.61 119 SER F C 1
ATOM 17464 O O . SER F 2 119 ? 63.013 111.381 125.721 1.00 24.19 119 SER F O 1
ATOM 17467 N N . SER F 2 120 ? 63.986 113.342 126.257 1.00 24.37 120 SER F N 1
ATOM 17468 C CA . SER F 2 120 ? 64.855 112.799 127.305 1.00 25.99 120 SER F CA 1
ATOM 17469 C C . SER F 2 120 ? 64.160 112.741 128.670 1.00 27.17 120 SER F C 1
ATOM 17470 O O . SER F 2 120 ? 64.506 113.556 129.562 1.00 27.90 120 SER F O 1
ATOM 17473 N N . GLN G 2 1 ? 6.621 46.826 39.526 1.00 36.53 1 GLN G N 1
ATOM 17474 C CA . GLN G 2 1 ? 5.560 46.513 40.529 1.00 36.55 1 GLN G CA 1
ATOM 17475 C C . GLN G 2 1 ? 6.145 45.793 41.752 1.00 36.14 1 GLN G C 1
ATOM 17476 O O . GLN G 2 1 ? 6.501 44.618 41.682 1.00 36.01 1 GLN G O 1
ATOM 17482 N N . VAL G 2 2 ? 6.244 46.511 42.871 1.00 35.78 2 VAL G N 1
ATOM 17483 C CA . VAL G 2 2 ? 6.774 45.936 44.110 1.00 35.23 2 VAL G CA 1
ATOM 17484 C C . VAL G 2 2 ? 6.542 46.847 45.314 1.00 34.66 2 VAL G C 1
ATOM 17485 O O . VAL G 2 2 ? 7.247 47.841 45.499 1.00 34.79 2 VAL G O 1
ATOM 17489 N N . GLN G 2 3 ? 5.557 46.509 46.139 1.00 33.70 3 GLN G N 1
ATOM 17490 C CA . GLN G 2 3 ? 5.282 47.327 47.310 1.00 32.72 3 GLN G CA 1
ATOM 17491 C C . GLN G 2 3 ? 5.748 46.660 48.590 1.00 31.79 3 GLN G C 1
ATOM 17492 O O . GLN G 2 3 ? 5.607 45.442 48.767 1.00 31.49 3 GLN G O 1
ATOM 17498 N N . LEU G 2 4 ? 6.309 47.478 49.475 1.00 30.48 4 LEU G N 1
ATOM 17499 C CA . LEU G 2 4 ? 6.818 47.010 50.749 1.00 29.30 4 LEU G CA 1
ATOM 17500 C C . LEU G 2 4 ? 6.003 47.614 51.881 1.00 28.54 4 LEU G C 1
ATOM 17501 O O . LEU G 2 4 ? 5.747 48.818 51.903 1.00 28.69 4 LEU G O 1
ATOM 17506 N N . VAL G 2 5 ? 5.572 46.771 52.807 1.00 27.49 5 VAL G N 1
ATOM 17507 C CA . VAL G 2 5 ? 4.814 47.250 53.950 1.00 26.37 5 VAL G CA 1
ATOM 17508 C C . VAL G 2 5 ? 5.609 46.926 55.198 1.00 25.69 5 VAL G C 1
ATOM 17509 O O . VAL G 2 5 ? 5.786 45.758 55.546 1.00 25.34 5 VAL G O 1
ATOM 17513 N N . GLU G 2 6 ? 6.111 47.973 55.843 1.00 24.77 6 GLU G N 1
ATOM 17514 C CA . GLU G 2 6 ? 6.876 47.842 57.069 1.00 24.41 6 GLU G CA 1
ATOM 17515 C C . GLU G 2 6 ? 5.909 47.973 58.240 1.00 24.28 6 GLU G C 1
ATOM 17516 O O . GLU G 2 6 ? 5.119 48.914 58.286 1.00 24.12 6 GLU G O 1
ATOM 17522 N N . SER G 2 7 ? 5.977 47.039 59.184 1.00 24.18 7 SER G N 1
ATOM 17523 C CA . SER G 2 7 ? 5.095 47.073 60.345 1.00 24.46 7 SER G CA 1
ATOM 17524 C C . SER G 2 7 ? 5.839 46.692 61.609 1.00 24.75 7 SER G C 1
ATOM 17525 O O . SER G 2 7 ? 6.849 45.997 61.561 1.00 24.12 7 SER G O 1
ATOM 17528 N N . GLY G 2 8 ? 5.309 47.140 62.743 1.00 25.08 8 GLY G N 1
ATOM 17529 C CA . GLY G 2 8 ? 5.938 46.870 64.018 1.00 25.88 8 GLY G CA 1
ATOM 17530 C C . GLY G 2 8 ? 6.748 48.088 64.413 1.00 26.27 8 GLY G C 1
ATOM 17531 O O . GLY G 2 8 ? 6.464 49.212 63.991 1.00 26.68 8 GLY G O 1
ATOM 17532 N N . GLY G 2 9 ? 7.779 47.872 65.209 1.00 26.74 9 GLY G N 1
ATOM 17533 C CA . GLY G 2 9 ? 8.596 48.990 65.627 1.00 26.97 9 GLY G CA 1
ATOM 17534 C C . GLY G 2 9 ? 7.925 49.766 66.734 1.00 27.17 9 GLY G C 1
ATOM 17535 O O . GLY G 2 9 ? 7.045 49.242 67.417 1.00 27.49 9 GLY G O 1
ATOM 17536 N N . GLY G 2 10 ? 8.329 51.019 66.898 1.00 27.17 10 GLY G N 1
ATOM 17537 C CA . GLY G 2 10 ? 7.769 51.848 67.944 1.00 27.22 10 GLY G CA 1
ATOM 17538 C C . GLY G 2 10 ? 8.681 51.894 69.155 1.00 27.36 10 GLY G C 1
ATOM 17539 O O . GLY G 2 10 ? 9.868 51.573 69.068 1.00 26.86 10 GLY G O 1
ATOM 17540 N N . SER G 2 11 ? 8.115 52.281 70.295 1.00 27.57 11 SER G N 1
ATOM 17541 C CA . SER G 2 11 ? 8.875 52.390 71.536 1.00 27.74 11 SER G CA 1
ATOM 17542 C C . SER G 2 11 ? 8.862 51.103 72.350 1.00 27.62 11 SER G C 1
ATOM 17543 O O . SER G 2 11 ? 7.912 50.317 72.302 1.00 27.68 11 SER G O 1
ATOM 17546 N N . VAL G 2 12 ? 9.930 50.890 73.105 1.00 27.34 12 VAL G N 1
ATOM 17547 C CA . VAL G 2 12 ? 10.042 49.707 73.935 1.00 27.19 12 VAL G CA 1
ATOM 17548 C C . VAL G 2 12 ? 11.115 49.952 74.979 1.00 26.99 12 VAL G C 1
ATOM 17549 O O . VAL G 2 12 ? 12.047 50.731 74.757 1.00 27.12 12 VAL G O 1
ATOM 17553 N N . GLN G 2 13 ? 10.987 49.294 76.123 1.00 26.87 13 GLN G N 1
ATOM 17554 C CA . GLN G 2 13 ? 11.970 49.462 77.179 1.00 26.68 13 GLN G CA 1
ATOM 17555 C C . GLN G 2 13 ? 13.185 48.571 76.918 1.00 25.83 13 GLN G C 1
ATOM 17556 O O . GLN G 2 13 ? 13.054 47.479 76.357 1.00 25.61 13 GLN G O 1
ATOM 17562 N N . ALA G 2 14 ? 14.359 49.057 77.314 1.00 24.70 14 ALA G N 1
ATOM 17563 C CA . ALA G 2 14 ? 15.604 48.316 77.153 1.00 23.97 14 ALA G CA 1
ATOM 17564 C C . ALA G 2 14 ? 15.435 46.923 77.754 1.00 23.52 14 ALA G C 1
ATOM 17565 O O . ALA G 2 14 ? 14.785 46.762 78.789 1.00 23.43 14 ALA G O 1
ATOM 17567 N N . GLY G 2 15 ? 16.019 45.921 77.098 1.00 22.70 15 GLY G N 1
ATOM 17568 C CA . GLY G 2 15 ? 15.906 44.552 77.569 1.00 22.11 15 GLY G CA 1
ATOM 17569 C C . GLY G 2 15 ? 14.671 43.898 76.973 1.00 21.69 15 GLY G C 1
ATOM 17570 O O . GLY G 2 15 ? 14.516 42.676 77.020 1.00 21.17 15 GLY G O 1
ATOM 17571 N N . GLY G 2 16 ? 13.798 44.732 76.406 1.00 21.43 16 GLY G N 1
ATOM 17572 C CA . GLY G 2 16 ? 12.568 44.252 75.801 1.00 21.53 16 GLY G CA 1
ATOM 17573 C C . GLY G 2 16 ? 12.742 43.781 74.368 1.00 21.63 16 GLY G C 1
ATOM 17574 O O . GLY G 2 16 ? 13.857 43.749 73.848 1.00 21.26 16 GLY G O 1
ATOM 17575 N N . SER G 2 17 ? 11.630 43.439 73.731 1.00 21.83 17 SER G N 1
ATOM 17576 C CA . SER G 2 17 ? 11.654 42.936 72.364 1.00 22.53 17 SER G CA 1
ATOM 17577 C C . SER G 2 17 ? 10.609 43.595 71.486 1.00 22.77 17 SER G C 1
ATOM 17578 O O . SER G 2 17 ? 9.610 44.127 71.967 1.00 22.74 17 SER G O 1
ATOM 17581 N N . LEU G 2 18 ? 10.860 43.549 70.184 1.00 22.99 18 LEU G N 1
ATOM 17582 C CA . LEU G 2 18 ? 9.961 44.092 69.178 1.00 23.48 18 LEU G CA 1
ATOM 17583 C C . LEU G 2 18 ? 10.122 43.184 67.980 1.00 23.54 18 LEU G C 1
ATOM 17584 O O . LEU G 2 18 ? 11.124 42.487 67.858 1.00 23.40 18 LEU G O 1
ATOM 17589 N N . SER G 2 19 ? 9.144 43.193 67.092 1.00 23.65 19 SER G N 1
ATOM 17590 C CA . SER G 2 19 ? 9.230 42.352 65.917 1.00 23.83 19 SER G CA 1
ATOM 17591 C C . SER G 2 19 ? 8.780 43.132 64.702 1.00 23.43 19 SER G C 1
ATOM 17592 O O . SER G 2 19 ? 7.593 43.419 64.552 1.00 24.03 19 SER G O 1
ATOM 17595 N N . LEU G 2 20 ? 9.732 43.491 63.844 1.00 22.31 20 LEU G N 1
ATOM 17596 C CA . LEU G 2 20 ? 9.403 44.233 62.641 1.00 21.46 20 LEU G CA 1
ATOM 17597 C C . LEU G 2 20 ? 9.045 43.255 61.541 1.00 20.93 20 LEU G C 1
ATOM 17598 O O . LEU G 2 20 ? 9.581 42.152 61.467 1.00 20.68 20 LEU G O 1
ATOM 17603 N N . SER G 2 21 ? 8.134 43.669 60.680 1.00 20.18 21 SER G N 1
ATOM 17604 C CA . SER G 2 21 ? 7.715 42.832 59.575 1.00 19.90 21 SER G CA 1
ATOM 17605 C C . SER G 2 21 ? 7.795 43.614 58.277 1.00 19.39 21 SER G C 1
ATOM 17606 O O . SER G 2 21 ? 7.500 44.806 58.239 1.00 19.08 21 SER G O 1
ATOM 17609 N N . CYS G 2 22 ? 8.225 42.945 57.215 1.00 19.06 22 CYS G N 1
ATOM 17610 C CA . CYS G 2 22 ? 8.298 43.576 55.914 1.00 19.06 22 CYS G CA 1
ATOM 17611 C C . CYS G 2 22 ? 7.511 42.667 55.002 1.00 18.58 22 CYS G C 1
ATOM 17612 O O . CYS G 2 22 ? 7.934 41.548 54.704 1.00 17.61 22 CYS G O 1
ATOM 17615 N N . ALA G 2 23 ? 6.352 43.151 54.576 1.00 18.06 23 ALA G N 1
ATOM 17616 C CA . ALA G 2 23 ? 5.491 42.391 53.692 1.00 18.00 23 ALA G CA 1
ATOM 17617 C C . ALA G 2 23 ? 5.637 42.943 52.285 1.00 17.70 23 ALA G C 1
ATOM 17618 O O . ALA G 2 23 ? 5.222 44.070 52.002 1.00 17.84 23 ALA G O 1
ATOM 17620 N N . ALA G 2 24 ? 6.242 42.151 51.403 1.00 17.33 24 ALA G N 1
ATOM 17621 C CA . ALA G 2 24 ? 6.434 42.558 50.017 1.00 16.82 24 ALA G CA 1
ATOM 17622 C C . ALA G 2 24 ? 5.313 41.984 49.151 1.00 16.66 24 ALA G C 1
ATOM 17623 O O . ALA G 2 24 ? 4.690 40.988 49.499 1.00 16.60 24 ALA G O 1
ATOM 17625 N N . SER G 2 25 ? 5.050 42.633 48.025 1.00 16.55 25 SER G N 1
ATOM 17626 C CA . SER G 2 25 ? 3.985 42.194 47.131 1.00 16.52 25 SER G CA 1
ATOM 17627 C C . SER G 2 25 ? 4.483 41.179 46.125 1.00 16.19 25 SER G C 1
ATOM 17628 O O . SER G 2 25 ? 3.705 40.654 45.333 1.00 16.00 25 SER G O 1
ATOM 17631 N N . THR G 2 26 ? 5.783 40.903 46.143 1.00 15.79 26 THR G N 1
ATOM 17632 C CA . THR G 2 26 ? 6.331 39.981 45.156 1.00 15.58 26 THR G CA 1
ATOM 17633 C C . THR G 2 26 ? 7.618 39.358 45.690 1.00 15.06 26 THR G C 1
ATOM 17634 O O . THR G 2 26 ? 8.241 39.889 46.609 1.00 14.94 26 THR G O 1
ATOM 17638 N N . TYR G 2 27 ? 8.014 38.235 45.108 1.00 14.06 27 TYR G N 1
ATOM 17639 C CA . TYR G 2 27 ? 9.228 37.579 45.547 1.00 13.53 27 TYR G CA 1
ATOM 17640 C C . TYR G 2 27 ? 10.498 38.276 45.043 1.00 13.27 27 TYR G C 1
ATOM 17641 O O . TYR G 2 27 ? 10.557 38.735 43.906 1.00 13.21 27 TYR G O 1
ATOM 17650 N N . THR G 2 28 ? 11.500 38.368 45.919 1.00 12.85 28 THR G N 1
ATOM 17651 C CA . THR G 2 28 ? 12.817 38.908 45.562 1.00 12.51 28 THR G CA 1
ATOM 17652 C C . THR G 2 28 ? 13.792 37.978 46.264 1.00 12.22 28 THR G C 1
ATOM 17653 O O . THR G 2 28 ? 13.470 37.438 47.321 1.00 11.95 28 THR G O 1
ATOM 17657 N N . ASP G 2 29 ? 14.970 37.771 45.674 1.00 12.04 29 ASP G N 1
ATOM 17658 C CA . ASP G 2 29 ? 15.932 36.838 46.251 1.00 11.79 29 ASP G CA 1
ATOM 17659 C C . ASP G 2 29 ? 16.525 37.242 47.581 1.00 11.48 29 ASP G C 1
ATOM 17660 O O . ASP G 2 29 ? 16.833 36.384 48.407 1.00 11.32 29 ASP G O 1
ATOM 17665 N N . THR G 2 30 ? 16.688 38.538 47.788 1.00 11.07 30 THR G N 1
ATOM 17666 C CA . THR G 2 30 ? 17.311 39.015 48.998 1.00 11.18 30 THR G CA 1
ATOM 17667 C C . THR G 2 30 ? 16.485 40.104 49.648 1.00 11.27 30 THR G C 1
ATOM 17668 O O . THR G 2 30 ? 15.992 40.985 48.969 1.00 11.72 30 THR G O 1
ATOM 17672 N N . VAL G 2 31 ? 16.284 40.002 50.952 1.00 11.11 31 VAL G N 1
ATOM 17673 C CA . VAL G 2 31 ? 15.556 41.051 51.655 1.00 11.10 31 VAL G CA 1
ATOM 17674 C C . VAL G 2 31 ? 16.408 41.382 52.852 1.00 11.04 31 VAL G C 1
ATOM 17675 O O . VAL G 2 31 ? 16.878 40.492 53.573 1.00 10.99 31 VAL G O 1
ATOM 17679 N N . GLY G 2 32 ? 16.618 42.670 53.067 1.00 11.16 32 GLY G N 1
ATOM 17680 C CA . GLY G 2 32 ? 17.440 43.082 54.178 1.00 11.43 32 GLY G CA 1
ATOM 17681 C C . GLY G 2 32 ? 16.838 44.219 54.973 1.00 11.92 32 GLY G C 1
ATOM 17682 O O . GLY G 2 32 ? 15.958 44.947 54.502 1.00 11.67 32 GLY G O 1
ATOM 17683 N N . TRP G 2 33 ? 17.304 44.330 56.207 1.00 11.75 33 TRP G N 1
ATOM 17684 C CA . TRP G 2 33 ? 16.896 45.398 57.089 1.00 12.16 33 TRP G CA 1
ATOM 17685 C C . TRP G 2 33 ? 18.129 46.248 57.321 1.00 12.24 33 TRP G C 1
ATOM 17686 O O . TRP G 2 33 ? 19.226 45.722 57.531 1.00 11.60 33 TRP G O 1
ATOM 17697 N N . PHE G 2 34 ? 17.935 47.558 57.245 1.00 12.33 34 PHE G N 1
ATOM 17698 C CA . PHE G 2 34 ? 18.993 48.529 57.483 1.00 13.07 34 PHE G CA 1
ATOM 17699 C C . PHE G 2 34 ? 18.465 49.472 58.559 1.00 13.63 34 PHE G C 1
ATOM 17700 O O . PHE G 2 34 ? 17.260 49.532 58.816 1.00 13.23 34 PHE G O 1
ATOM 17708 N N . ARG G 2 35 ? 19.364 50.207 59.189 1.00 14.58 35 ARG G N 1
ATOM 17709 C CA . ARG G 2 35 ? 18.929 51.180 60.178 1.00 15.98 35 ARG G CA 1
ATOM 17710 C C . ARG G 2 35 ? 19.825 52.403 60.112 1.00 17.41 35 ARG G C 1
ATOM 17711 O O . ARG G 2 35 ? 20.997 52.323 59.742 1.00 17.06 35 ARG G O 1
ATOM 17719 N N . GLN G 2 36 ? 19.242 53.538 60.459 1.00 19.14 36 GLN G N 1
ATOM 17720 C CA . GLN G 2 36 ? 19.967 54.791 60.472 1.00 21.96 36 GLN G CA 1
ATOM 17721 C C . GLN G 2 36 ? 19.788 55.309 61.890 1.00 22.99 36 GLN G C 1
ATOM 17722 O O . GLN G 2 36 ? 18.689 55.696 62.286 1.00 22.81 36 GLN G O 1
ATOM 17728 N N . ALA G 2 37 ? 20.869 55.264 62.664 1.00 24.72 37 ALA G N 1
ATOM 17729 C CA . ALA G 2 37 ? 20.841 55.726 64.049 1.00 26.48 37 ALA G CA 1
ATOM 17730 C C . ALA G 2 37 ? 21.158 57.212 64.065 1.00 27.84 37 ALA G C 1
ATOM 17731 O O . ALA G 2 37 ? 21.798 57.726 63.142 1.00 28.14 37 ALA G O 1
ATOM 17733 N N . PRO G 2 38 ? 20.715 57.925 65.113 1.00 29.13 38 PRO G N 1
ATOM 17734 C CA . PRO G 2 38 ? 20.953 59.364 65.234 1.00 30.04 38 PRO G CA 1
ATOM 17735 C C . PRO G 2 38 ? 22.350 59.790 64.794 1.00 30.88 38 PRO G C 1
ATOM 17736 O O . PRO G 2 38 ? 23.353 59.200 65.212 1.00 31.10 38 PRO G O 1
ATOM 17740 N N . GLY G 2 39 ? 22.396 60.810 63.937 1.00 31.59 39 GLY G N 1
ATOM 17741 C CA . GLY G 2 39 ? 23.652 61.332 63.435 1.00 32.27 39 GLY G CA 1
ATOM 17742 C C . GLY G 2 39 ? 24.585 60.268 62.892 1.00 32.69 39 GLY G C 1
ATOM 17743 O O . GLY G 2 39 ? 25.731 60.155 63.331 1.00 33.20 39 GLY G O 1
ATOM 17744 N N . LYS G 2 40 ? 24.111 59.499 61.918 1.00 32.74 40 LYS G N 1
ATOM 17745 C CA . LYS G 2 40 ? 24.924 58.436 61.352 1.00 32.48 40 LYS G CA 1
ATOM 17746 C C . LYS G 2 40 ? 24.324 57.926 60.044 1.00 31.99 40 LYS G C 1
ATOM 17747 O O . LYS G 2 40 ? 23.116 58.024 59.816 1.00 32.00 40 LYS G O 1
ATOM 17753 N N . GLU G 2 41 ? 25.174 57.394 59.174 1.00 31.34 41 GLU G N 1
ATOM 17754 C CA . GLU G 2 41 ? 24.721 56.867 57.893 1.00 30.51 41 GLU G CA 1
ATOM 17755 C C . GLU G 2 41 ? 24.014 55.513 58.037 1.00 29.27 41 GLU G C 1
ATOM 17756 O O . GLU G 2 41 ? 24.297 54.747 58.955 1.00 29.30 41 GLU G O 1
ATOM 17762 N N . ARG G 2 42 ? 23.097 55.239 57.115 1.00 27.79 42 ARG G N 1
ATOM 17763 C CA . ARG G 2 42 ? 22.328 53.992 57.078 1.00 26.13 42 ARG G CA 1
ATOM 17764 C C . ARG G 2 42 ? 23.290 52.793 57.058 1.00 24.88 42 ARG G C 1
ATOM 17765 O O . ARG G 2 42 ? 24.272 52.805 56.316 1.00 24.85 42 ARG G O 1
ATOM 17773 N N . GLU G 2 43 ? 23.009 51.767 57.863 1.00 22.78 43 GLU G N 1
ATOM 17774 C CA . GLU G 2 43 ? 23.867 50.581 57.949 1.00 21.21 43 GLU G CA 1
ATOM 17775 C C . GLU G 2 43 ? 23.056 49.280 57.936 1.00 19.28 43 GLU G C 1
ATOM 17776 O O . GLU G 2 43 ? 21.939 49.233 58.436 1.00 18.06 43 GLU G O 1
ATOM 17782 N N . GLY G 2 44 ? 23.637 48.222 57.376 1.00 17.52 44 GLY G N 1
ATOM 17783 C CA . GLY G 2 44 ? 22.955 46.943 57.339 1.00 16.10 44 GLY G CA 1
ATOM 17784 C C . GLY G 2 44 ? 22.788 46.341 58.730 1.00 15.24 44 GLY G C 1
ATOM 17785 O O . GLY G 2 44 ? 23.674 46.460 59.593 1.00 15.05 44 GLY G O 1
ATOM 17786 N N . VAL G 2 45 ? 21.644 45.693 58.945 1.00 13.96 45 VAL G N 1
ATOM 17787 C CA . VAL G 2 45 ? 21.325 45.062 60.220 1.00 12.89 45 VAL G CA 1
ATOM 17788 C C . VAL G 2 45 ? 21.277 43.547 60.045 1.00 12.27 45 VAL G C 1
ATOM 17789 O O . VAL G 2 45 ? 22.039 42.814 60.668 1.00 11.80 45 VAL G O 1
ATOM 17793 N N . ALA G 2 46 ? 20.393 43.090 59.168 1.00 11.54 46 ALA G N 1
ATOM 17794 C CA . ALA G 2 46 ? 20.242 41.668 58.903 1.00 11.46 46 ALA G CA 1
ATOM 17795 C C . ALA G 2 46 ? 19.661 41.465 57.518 1.00 11.23 46 ALA G C 1
ATOM 17796 O O . ALA G 2 46 ? 18.853 42.261 57.064 1.00 11.43 46 ALA G O 1
ATOM 17798 N N . ALA G 2 47 ? 20.081 40.397 56.845 1.00 10.94 47 ALA G N 1
ATOM 17799 C CA . ALA G 2 47 ? 19.574 40.109 55.503 1.00 10.45 47 ALA G CA 1
ATOM 17800 C C . ALA G 2 47 ? 19.289 38.629 55.374 1.00 10.37 47 ALA G C 1
ATOM 17801 O O . ALA G 2 47 ? 19.874 37.816 56.086 1.00 9.83 47 ALA G O 1
ATOM 17803 N N . ILE G 2 48 ? 18.392 38.286 54.464 1.00 10.04 48 ILE G N 1
ATOM 17804 C CA . ILE G 2 48 ? 18.043 36.894 54.267 1.00 10.68 48 ILE G CA 1
ATOM 17805 C C . ILE G 2 48 ? 17.989 36.597 52.778 1.00 10.66 48 ILE G C 1
ATOM 17806 O O . ILE G 2 48 ? 17.535 37.432 51.982 1.00 10.30 48 ILE G O 1
ATOM 17811 N N . TYR G 2 49 ? 18.514 35.436 52.394 1.00 10.25 49 TYR G N 1
ATOM 17812 C CA . TYR G 2 49 ? 18.504 35.010 50.991 1.00 10.38 49 TYR G CA 1
ATOM 17813 C C . TYR G 2 49 ? 17.315 34.058 50.931 1.00 10.61 49 TYR G C 1
ATOM 17814 O O . TYR G 2 49 ? 17.326 32.965 51.505 1.00 10.56 49 TYR G O 1
ATOM 17823 N N . ARG G 2 50 ? 16.276 34.513 50.242 1.00 10.62 50 ARG G N 1
ATOM 17824 C CA . ARG G 2 50 ? 15.028 33.784 50.210 1.00 10.86 50 ARG G CA 1
ATOM 17825 C C . ARG G 2 50 ? 14.960 32.444 49.508 1.00 10.89 50 ARG G C 1
ATOM 17826 O O . ARG G 2 50 ? 14.008 31.682 49.718 1.00 10.65 50 ARG G O 1
ATOM 17834 N N . ARG G 2 51 ? 15.971 32.116 48.711 1.00 10.80 51 ARG G N 1
ATOM 17835 C CA . ARG G 2 51 ? 15.961 30.814 48.051 1.00 10.80 51 ARG G CA 1
ATOM 17836 C C . ARG G 2 51 ? 16.251 29.698 49.038 1.00 11.13 51 ARG G C 1
ATOM 17837 O O . ARG G 2 51 ? 15.827 28.546 48.843 1.00 11.22 51 ARG G O 1
ATOM 17845 N N . THR G 2 52 ? 16.939 30.044 50.121 1.00 10.91 52 THR G N 1
ATOM 17846 C CA . THR G 2 52 ? 17.357 29.054 51.095 1.00 11.32 52 THR G CA 1
ATOM 17847 C C . THR G 2 52 ? 17.051 29.332 52.553 1.00 11.50 52 THR G C 1
ATOM 17848 O O . THR G 2 52 ? 17.093 28.411 53.356 1.00 11.76 52 THR G O 1
ATOM 17852 N N . GLY G 2 53 ? 16.764 30.586 52.894 1.00 11.48 53 GLY G N 1
ATOM 17853 C CA . GLY G 2 53 ? 16.539 30.937 54.288 1.00 11.81 53 GLY G CA 1
ATOM 17854 C C . GLY G 2 53 ? 17.861 31.328 54.973 1.00 11.97 53 GLY G C 1
ATOM 17855 O O . GLY G 2 53 ? 17.910 31.580 56.181 1.00 12.17 53 GLY G O 1
ATOM 17856 N N . TYR G 2 54 ? 18.948 31.363 54.206 1.00 11.87 54 TYR G N 1
ATOM 17857 C CA . TYR G 2 54 ? 20.243 31.745 54.765 1.00 11.88 54 TYR G CA 1
ATOM 17858 C C . TYR G 2 54 ? 20.204 33.192 55.258 1.00 11.94 54 TYR G C 1
ATOM 17859 O O . TYR G 2 54 ? 19.695 34.068 54.552 1.00 11.32 54 TYR G O 1
ATOM 17868 N N . THR G 2 55 ? 20.746 33.438 56.452 1.00 12.05 55 THR G N 1
ATOM 17869 C CA . THR G 2 55 ? 20.768 34.788 57.007 1.00 12.70 55 THR G CA 1
ATOM 17870 C C . THR G 2 55 ? 22.171 35.241 57.364 1.00 12.58 55 THR G C 1
ATOM 17871 O O . THR G 2 55 ? 23.044 34.433 57.686 1.00 12.42 55 THR G O 1
ATOM 17875 N N . TYR G 2 56 ? 22.366 36.551 57.304 1.00 12.40 56 TYR G N 1
ATOM 17876 C CA . TYR G 2 56 ? 23.631 37.170 57.660 1.00 12.35 56 TYR G CA 1
ATOM 17877 C C . TYR G 2 56 ? 23.259 38.400 58.481 1.00 12.51 56 TYR G C 1
ATOM 17878 O O . TYR G 2 56 ? 22.365 39.162 58.106 1.00 12.14 56 TYR G O 1
ATOM 17887 N N . SER G 2 57 ? 23.929 38.581 59.611 1.00 12.46 57 SER G N 1
ATOM 17888 C CA . SER G 2 57 ? 23.640 39.722 60.476 1.00 13.35 57 SER G CA 1
ATOM 17889 C C . SER G 2 57 ? 24.889 40.492 60.836 1.00 13.30 57 SER G C 1
ATOM 17890 O O . SER G 2 57 ? 25.974 39.914 60.949 1.00 13.09 57 SER G O 1
ATOM 17893 N N . ALA G 2 58 ? 24.719 41.794 61.037 1.00 13.34 58 ALA G N 1
ATOM 17894 C CA . ALA G 2 58 ? 25.817 42.665 61.436 1.00 13.65 58 ALA G CA 1
ATOM 17895 C C . ALA G 2 58 ? 26.274 42.248 62.842 1.00 14.42 58 ALA G C 1
ATOM 17896 O O . ALA G 2 58 ? 25.495 41.718 63.636 1.00 13.88 58 ALA G O 1
ATOM 17898 N N . ASP G 2 59 ? 27.536 42.492 63.154 1.00 15.27 59 ASP G N 1
ATOM 17899 C CA . ASP G 2 59 ? 28.062 42.099 64.459 1.00 16.37 59 ASP G CA 1
ATOM 17900 C C . ASP G 2 59 ? 27.265 42.632 65.627 1.00 16.47 59 ASP G C 1
ATOM 17901 O O . ASP G 2 59 ? 27.170 41.979 66.663 1.00 16.44 59 ASP G O 1
ATOM 17906 N N . SER G 2 60 ? 26.709 43.823 65.457 1.00 16.68 60 SER G N 1
ATOM 17907 C CA . SER G 2 60 ? 25.942 44.479 66.510 1.00 17.14 60 SER G CA 1
ATOM 17908 C C . SER G 2 60 ? 24.710 43.720 66.953 1.00 16.87 60 SER G C 1
ATOM 17909 O O . SER G 2 60 ? 24.318 43.773 68.118 1.00 17.41 60 SER G O 1
ATOM 17912 N N . VAL G 2 61 ? 24.083 43.022 66.023 1.00 16.53 61 VAL G N 1
ATOM 17913 C CA . VAL G 2 61 ? 22.850 42.335 66.360 1.00 16.28 61 VAL G CA 1
ATOM 17914 C C . VAL G 2 61 ? 22.857 40.821 66.212 1.00 16.61 61 VAL G C 1
ATOM 17915 O O . VAL G 2 61 ? 21.865 40.175 66.530 1.00 16.76 61 VAL G O 1
ATOM 17919 N N . LYS G 2 62 ? 23.957 40.246 65.735 1.00 16.87 62 LYS G N 1
ATOM 17920 C CA . LYS G 2 62 ? 24.000 38.803 65.572 1.00 17.17 62 LYS G CA 1
ATOM 17921 C C . LYS G 2 62 ? 23.796 38.166 66.942 1.00 17.19 62 LYS G C 1
ATOM 17922 O O . LYS G 2 62 ? 24.308 38.661 67.945 1.00 17.38 62 LYS G O 1
ATOM 17928 N N . GLY G 2 63 ? 23.010 37.098 66.983 1.00 17.36 63 GLY G N 1
ATOM 17929 C CA . GLY G 2 63 ? 22.770 36.431 68.254 1.00 17.54 63 GLY G CA 1
ATOM 17930 C C . GLY G 2 63 ? 21.773 37.160 69.147 1.00 17.92 63 GLY G C 1
ATOM 17931 O O . GLY G 2 63 ? 21.500 36.709 70.263 1.00 17.72 63 GLY G O 1
ATOM 17932 N N . ARG G 2 64 ? 21.235 38.280 68.666 1.00 17.92 64 ARG G N 1
ATOM 17933 C CA . ARG G 2 64 ? 20.251 39.072 69.410 1.00 18.35 64 ARG G CA 1
ATOM 17934 C C . ARG G 2 64 ? 18.985 39.229 68.575 1.00 17.94 64 ARG G C 1
ATOM 17935 O O . ARG G 2 64 ? 17.877 39.107 69.092 1.00 18.09 64 ARG G O 1
ATOM 17943 N N . PHE G 2 65 ? 19.154 39.531 67.289 1.00 17.31 65 PHE G N 1
ATOM 17944 C CA . PHE G 2 65 ? 18.018 39.675 66.371 1.00 16.79 65 PHE G CA 1
ATOM 17945 C C . PHE G 2 65 ? 17.977 38.433 65.492 1.00 16.79 65 PHE G C 1
ATOM 17946 O O . PHE G 2 65 ? 19.012 37.845 65.199 1.00 16.88 65 PHE G O 1
ATOM 17954 N N . THR G 2 66 ? 16.786 38.044 65.066 1.00 16.35 66 THR G N 1
ATOM 17955 C CA . THR G 2 66 ? 16.637 36.881 64.201 1.00 16.50 66 THR G CA 1
ATOM 17956 C C . THR G 2 66 ? 15.721 37.266 63.044 1.00 15.82 66 THR G C 1
ATOM 17957 O O . THR G 2 66 ? 14.611 37.748 63.259 1.00 15.55 66 THR G O 1
ATOM 17961 N N . LEU G 2 67 ? 16.203 37.078 61.816 1.00 15.19 67 LEU G N 1
ATOM 17962 C CA . LEU G 2 67 ? 15.425 37.397 60.627 1.00 14.80 67 LEU G CA 1
ATOM 17963 C C . LEU G 2 67 ? 14.938 36.088 60.020 1.00 14.63 67 LEU G C 1
ATOM 17964 O O . LEU G 2 67 ? 15.706 35.141 59.875 1.00 14.20 67 LEU G O 1
ATOM 17969 N N . SER G 2 68 ? 13.655 36.021 59.689 1.00 14.43 68 SER G N 1
ATOM 17970 C CA . SER G 2 68 ? 13.113 34.793 59.101 1.00 14.81 68 SER G CA 1
ATOM 17971 C C . SER G 2 68 ? 12.117 35.161 58.016 1.00 14.83 68 SER G C 1
ATOM 17972 O O . SER G 2 68 ? 11.694 36.305 57.939 1.00 14.67 68 SER G O 1
ATOM 17975 N N . GLN G 2 69 ? 11.777 34.197 57.164 1.00 15.12 69 GLN G N 1
ATOM 17976 C CA . GLN G 2 69 ? 10.795 34.428 56.108 1.00 15.42 69 GLN G CA 1
ATOM 17977 C C . GLN G 2 69 ? 9.556 33.560 56.330 1.00 15.78 69 GLN G C 1
ATOM 17978 O O . GLN G 2 69 ? 9.629 32.451 56.867 1.00 16.06 69 GLN G O 1
ATOM 17984 N N . ASP G 2 70 ? 8.416 34.087 55.919 1.00 16.24 70 ASP G N 1
ATOM 17985 C CA . ASP G 2 70 ? 7.151 33.385 56.053 1.00 17.20 70 ASP G CA 1
ATOM 17986 C C . ASP G 2 70 ? 7.193 32.138 55.178 1.00 17.82 70 ASP G C 1
ATOM 17987 O O . ASP G 2 70 ? 7.827 32.145 54.121 1.00 17.74 70 ASP G O 1
ATOM 17992 N N . ASN G 2 71 ? 6.518 31.070 55.603 1.00 18.41 71 ASN G N 1
ATOM 17993 C CA . ASN G 2 71 ? 6.502 29.845 54.810 1.00 19.28 71 ASN G CA 1
ATOM 17994 C C . ASN G 2 71 ? 5.737 30.007 53.502 1.00 19.23 71 ASN G C 1
ATOM 17995 O O . ASN G 2 71 ? 6.019 29.310 52.536 1.00 19.07 71 ASN G O 1
ATOM 18000 N N . ASN G 2 72 ? 4.771 30.917 53.462 1.00 19.43 72 ASN G N 1
ATOM 18001 C CA . ASN G 2 72 ? 3.961 31.065 52.254 1.00 19.83 72 ASN G CA 1
ATOM 18002 C C . ASN G 2 72 ? 3.916 32.439 51.597 1.00 19.52 72 ASN G C 1
ATOM 18003 O O . ASN G 2 72 ? 3.776 32.543 50.373 1.00 19.73 72 ASN G O 1
ATOM 18008 N N . LYS G 2 73 ? 4.023 33.492 52.400 1.00 19.10 73 LYS G N 1
ATOM 18009 C CA . LYS G 2 73 ? 3.949 34.851 51.888 1.00 18.17 73 LYS G CA 1
ATOM 18010 C C . LYS G 2 73 ? 5.325 35.456 51.653 1.00 17.36 73 LYS G C 1
ATOM 18011 O O . LYS G 2 73 ? 6.320 34.961 52.182 1.00 16.64 73 LYS G O 1
ATOM 18017 N N . ASN G 2 74 ? 5.355 36.532 50.873 1.00 16.21 74 ASN G N 1
ATOM 18018 C CA . ASN G 2 74 ? 6.587 37.261 50.598 1.00 15.81 74 ASN G CA 1
ATOM 18019 C C . ASN G 2 74 ? 6.781 38.257 51.729 1.00 15.10 74 ASN G C 1
ATOM 18020 O O . ASN G 2 74 ? 6.875 39.460 51.514 1.00 15.39 74 ASN G O 1
ATOM 18025 N N . THR G 2 75 ? 6.856 37.727 52.942 1.00 15.06 75 THR G N 1
ATOM 18026 C CA . THR G 2 75 ? 7.002 38.559 54.124 1.00 14.58 75 THR G CA 1
ATOM 18027 C C . THR G 2 75 ? 8.141 38.047 54.980 1.00 14.44 75 THR G C 1
ATOM 18028 O O . THR G 2 75 ? 8.300 36.839 55.129 1.00 14.03 75 THR G O 1
ATOM 18032 N N . VAL G 2 76 ? 8.922 38.963 55.544 1.00 14.17 76 VAL G N 1
ATOM 18033 C CA . VAL G 2 76 ? 10.020 38.574 56.421 1.00 14.82 76 VAL G CA 1
ATOM 18034 C C . VAL G 2 76 ? 9.802 39.192 57.789 1.00 15.15 76 VAL G C 1
ATOM 18035 O O . VAL G 2 76 ? 9.117 40.206 57.927 1.00 15.64 76 VAL G O 1
ATOM 18039 N N . TYR G 2 77 ? 10.391 38.574 58.800 1.00 15.31 77 TYR G N 1
ATOM 18040 C CA . TYR G 2 77 ? 10.203 39.030 60.168 1.00 15.81 77 TYR G CA 1
ATOM 18041 C C . TYR G 2 77 ? 11.513 39.254 60.868 1.00 15.65 77 TYR G C 1
ATOM 18042 O O . TYR G 2 77 ? 12.354 38.363 60.874 1.00 15.50 77 TYR G O 1
ATOM 18051 N N . LEU G 2 78 ? 11.684 40.437 61.454 1.00 16.05 78 LEU G N 1
ATOM 18052 C CA . LEU G 2 78 ? 12.902 40.720 62.201 1.00 16.39 78 LEU G CA 1
ATOM 18053 C C . LEU G 2 78 ? 12.517 40.716 63.678 1.00 16.97 78 LEU G C 1
ATOM 18054 O O . LEU G 2 78 ? 11.879 41.660 64.150 1.00 17.08 78 LEU G O 1
ATOM 18059 N N . GLN G 2 79 ? 12.892 39.660 64.388 1.00 17.63 79 GLN G N 1
ATOM 18060 C CA . GLN G 2 79 ? 12.590 39.552 65.816 1.00 18.73 79 GLN G CA 1
ATOM 18061 C C . GLN G 2 79 ? 13.762 40.189 66.531 1.00 18.90 79 GLN G C 1
ATOM 18062 O O . GLN G 2 79 ? 14.877 39.684 66.477 1.00 18.76 79 GLN G O 1
ATOM 18068 N N . MET G 2 80 ? 13.499 41.308 67.192 1.00 19.43 80 MET G N 1
ATOM 18069 C CA . MET G 2 80 ? 14.535 42.050 67.887 1.00 20.15 80 MET G CA 1
ATOM 18070 C C . MET G 2 80 ? 14.461 41.834 69.388 1.00 20.02 80 MET G C 1
ATOM 18071 O O . MET G 2 80 ? 13.634 42.436 70.077 1.00 19.84 80 MET G O 1
ATOM 18076 N N . ASN G 2 81 ? 15.335 40.986 69.902 1.00 19.98 81 ASN G N 1
ATOM 18077 C CA . ASN G 2 81 ? 15.333 40.717 71.329 1.00 19.94 81 ASN G CA 1
ATOM 18078 C C . ASN G 2 81 ? 16.475 41.428 72.022 1.00 19.63 81 ASN G C 1
ATOM 18079 O O . ASN G 2 81 ? 17.404 41.908 71.374 1.00 19.12 81 ASN G O 1
ATOM 18084 N N . SER G 2 82 ? 16.384 41.516 73.346 1.00 19.34 82 SER G N 1
ATOM 18085 C CA . SER G 2 82 ? 17.430 42.132 74.147 1.00 19.20 82 SER G CA 1
ATOM 18086 C C . SER G 2 82 ? 17.833 43.497 73.609 1.00 18.94 82 SER G C 1
ATOM 18087 O O . SER G 2 82 ? 19.020 43.815 73.482 1.00 18.63 82 SER G O 1
ATOM 18090 N N . LEU G 2 83 ? 16.837 44.314 73.310 1.00 18.59 83 LEU G N 1
ATOM 18091 C CA . LEU G 2 83 ? 17.088 45.644 72.760 1.00 18.71 83 LEU G CA 1
ATOM 18092 C C . LEU G 2 83 ? 17.799 46.585 73.716 1.00 18.95 83 LEU G C 1
ATOM 18093 O O . LEU G 2 83 ? 17.657 46.488 74.934 1.00 18.73 83 LEU G O 1
ATOM 18098 N N . LYS G 2 84 ? 18.580 47.499 73.157 1.00 19.21 84 LYS G N 1
ATOM 18099 C CA . LYS G 2 84 ? 19.276 48.470 73.982 1.00 19.89 84 LYS G CA 1
ATOM 18100 C C . LYS G 2 84 ? 19.187 49.828 73.314 1.00 19.70 84 LYS G C 1
ATOM 18101 O O . LYS G 2 84 ? 18.836 49.922 72.137 1.00 19.16 84 LYS G O 1
ATOM 18107 N N . PRO G 2 85 ? 19.483 50.903 74.059 1.00 19.78 85 PRO G N 1
ATOM 18108 C CA . PRO G 2 85 ? 19.410 52.245 73.479 1.00 19.68 85 PRO G CA 1
ATOM 18109 C C . PRO G 2 85 ? 20.156 52.434 72.169 1.00 19.55 85 PRO G C 1
ATOM 18110 O O . PRO G 2 85 ? 19.721 53.198 71.313 1.00 19.55 85 PRO G O 1
ATOM 18114 N N . GLU G 2 86 ? 21.260 51.723 72.000 1.00 19.30 86 GLU G N 1
ATOM 18115 C CA . GLU G 2 86 ? 22.042 51.831 70.789 1.00 19.25 86 GLU G CA 1
ATOM 18116 C C . GLU G 2 86 ? 21.279 51.310 69.576 1.00 18.16 86 GLU G C 1
ATOM 18117 O O . GLU G 2 86 ? 21.656 51.590 68.444 1.00 17.97 86 GLU G O 1
ATOM 18123 N N . ASP G 2 87 ? 20.201 50.567 69.812 1.00 17.23 87 ASP G N 1
ATOM 18124 C CA . ASP G 2 87 ? 19.408 50.041 68.702 1.00 16.58 87 ASP G CA 1
ATOM 18125 C C . ASP G 2 87 ? 18.391 51.068 68.209 1.00 16.20 87 ASP G C 1
ATOM 18126 O O . ASP G 2 87 ? 17.718 50.848 67.206 1.00 16.02 87 ASP G O 1
ATOM 18131 N N . THR G 2 88 ? 18.283 52.195 68.902 1.00 15.94 88 THR G N 1
ATOM 18132 C CA . THR G 2 88 ? 17.331 53.226 68.496 1.00 15.85 88 THR G CA 1
ATOM 18133 C C . THR G 2 88 ? 17.675 53.812 67.127 1.00 15.87 88 THR G C 1
ATOM 18134 O O . THR G 2 88 ? 18.836 54.112 66.850 1.00 16.13 88 THR G O 1
ATOM 18138 N N . GLY G 2 89 ? 16.662 53.956 66.273 1.00 15.31 89 GLY G N 1
ATOM 18139 C CA . GLY G 2 89 ? 16.884 54.527 64.955 1.00 14.75 89 GLY G CA 1
ATOM 18140 C C . GLY G 2 89 ? 15.757 54.212 63.990 1.00 14.35 89 GLY G C 1
ATOM 18141 O O . GLY G 2 89 ? 14.748 53.631 64.380 1.00 14.11 89 GLY G O 1
ATOM 18142 N N . ILE G 2 90 ? 15.915 54.619 62.735 1.00 13.94 90 ILE G N 1
ATOM 18143 C CA . ILE G 2 90 ? 14.906 54.320 61.738 1.00 13.84 90 ILE G CA 1
ATOM 18144 C C . ILE G 2 90 ? 15.350 53.039 61.039 1.00 13.62 90 ILE G C 1
ATOM 18145 O O . ILE G 2 90 ? 16.502 52.927 60.596 1.00 13.07 90 ILE G O 1
ATOM 18150 N N . TYR G 2 91 ? 14.442 52.077 60.961 1.00 13.18 91 TYR G N 1
ATOM 18151 C CA . TYR G 2 91 ? 14.729 50.797 60.321 1.00 13.47 91 TYR G CA 1
ATOM 18152 C C . TYR G 2 91 ? 14.060 50.735 58.955 1.00 13.74 91 TYR G C 1
ATOM 18153 O O . TYR G 2 91 ? 12.886 51.069 58.818 1.00 14.00 91 TYR G O 1
ATOM 18162 N N . TYR G 2 92 ? 14.813 50.318 57.944 1.00 13.79 92 TYR G N 1
ATOM 18163 C CA . TYR G 2 92 ? 14.283 50.237 56.582 1.00 14.28 92 TYR G CA 1
ATOM 18164 C C . TYR G 2 92 ? 14.371 48.834 56.031 1.00 14.70 92 TYR G C 1
ATOM 18165 O O . TYR G 2 92 ? 15.387 48.169 56.211 1.00 14.62 92 TYR G O 1
ATOM 18174 N N . CYS G 2 93 ? 13.325 48.415 55.326 1.00 15.06 93 CYS G N 1
ATOM 18175 C CA . CYS G 2 93 ? 13.312 47.116 54.663 1.00 15.93 93 CYS G CA 1
ATOM 18176 C C . CYS G 2 93 ? 13.839 47.420 53.249 1.00 14.83 93 CYS G C 1
ATOM 18177 O O . CYS G 2 93 ? 13.645 48.525 52.746 1.00 14.85 93 CYS G O 1
ATOM 18180 N N . ALA G 2 94 ? 14.523 46.465 52.620 1.00 14.03 94 ALA G N 1
ATOM 18181 C CA . ALA G 2 94 ? 15.014 46.668 51.253 1.00 13.12 94 ALA G CA 1
ATOM 18182 C C . ALA G 2 94 ? 15.018 45.338 50.512 1.00 12.71 94 ALA G C 1
ATOM 18183 O O . ALA G 2 94 ? 15.293 44.299 51.106 1.00 12.33 94 ALA G O 1
ATOM 18185 N N . THR G 2 95 ? 14.692 45.379 49.220 1.00 12.43 95 THR G N 1
ATOM 18186 C CA . THR G 2 95 ? 14.668 44.184 48.382 1.00 12.40 95 THR G CA 1
ATOM 18187 C C . THR G 2 95 ? 15.848 44.237 47.416 1.00 12.17 95 THR G C 1
ATOM 18188 O O . THR G 2 95 ? 16.166 45.294 46.883 1.00 12.12 95 THR G O 1
ATOM 18192 N N . GLY G 2 96 ? 16.507 43.097 47.214 1.00 12.01 96 GLY G N 1
ATOM 18193 C CA . GLY G 2 96 ? 17.646 43.037 46.309 1.00 11.97 96 GLY G CA 1
ATOM 18194 C C . GLY G 2 96 ? 17.831 41.633 45.758 1.00 11.98 96 GLY G C 1
ATOM 18195 O O . GLY G 2 96 ? 16.940 40.792 45.894 1.00 11.64 96 GLY G O 1
ATOM 18196 N N . ASN G 2 97 ? 18.978 41.366 45.131 1.00 11.78 97 ASN G N 1
ATOM 18197 C CA . ASN G 2 97 ? 19.222 40.027 44.601 1.00 12.28 97 ASN G CA 1
ATOM 18198 C C . ASN G 2 97 ? 20.667 39.562 44.696 1.00 12.33 97 ASN G C 1
ATOM 18199 O O . ASN G 2 97 ? 21.076 38.638 43.998 1.00 12.35 97 ASN G O 1
ATOM 18204 N N . SER G 2 98 ? 21.428 40.178 45.588 1.00 12.75 98 SER G N 1
ATOM 18205 C CA . SER G 2 98 ? 22.827 39.805 45.768 1.00 13.25 98 SER G CA 1
ATOM 18206 C C . SER G 2 98 ? 22.962 38.496 46.537 1.00 13.90 98 SER G C 1
ATOM 18207 O O . SER G 2 98 ? 22.130 38.204 47.400 1.00 13.48 98 SER G O 1
ATOM 18210 N N . VAL G 2 99 ? 23.987 37.705 46.206 1.00 14.42 99 VAL G N 1
ATOM 18211 C CA . VAL G 2 99 ? 24.260 36.474 46.950 1.00 15.51 99 VAL G CA 1
ATOM 18212 C C . VAL G 2 99 ? 25.397 36.769 47.936 1.00 15.66 99 VAL G C 1
ATOM 18213 O O . VAL G 2 99 ? 25.837 35.890 48.687 1.00 16.42 99 VAL G O 1
ATOM 18217 N N . ARG G 2 100 ? 25.876 38.014 47.937 1.00 15.42 100 ARG G N 1
ATOM 18218 C CA . ARG G 2 100 ? 26.940 38.424 48.844 1.00 15.32 100 ARG G CA 1
ATOM 18219 C C . ARG G 2 100 ? 26.287 39.269 49.926 1.00 14.51 100 ARG G C 1
ATOM 18220 O O . ARG G 2 100 ? 26.403 40.490 49.957 1.00 14.11 100 ARG G O 1
ATOM 18228 N N . LEU G 2 101 ? 25.576 38.595 50.821 1.00 14.04 101 LEU G N 1
ATOM 18229 C CA . LEU G 2 101 ? 24.876 39.305 51.882 1.00 13.84 101 LEU G CA 1
ATOM 18230 C C . LEU G 2 101 ? 25.737 40.189 52.777 1.00 13.66 101 LEU G C 1
ATOM 18231 O O . LEU G 2 101 ? 25.270 41.228 53.240 1.00 13.23 101 LEU G O 1
ATOM 18236 N N . ALA G 2 102 ? 26.979 39.781 53.033 1.00 13.50 102 ALA G N 1
ATOM 18237 C CA . ALA G 2 102 ? 27.855 40.561 53.898 1.00 13.87 102 ALA G CA 1
ATOM 18238 C C . ALA G 2 102 ? 28.290 41.888 53.283 1.00 14.04 102 ALA G C 1
ATOM 18239 O O . ALA G 2 102 ? 28.823 42.738 53.977 1.00 13.91 102 ALA G O 1
ATOM 18241 N N . SER G 2 103 ? 28.044 42.063 51.989 1.00 14.49 103 SER G N 1
ATOM 18242 C CA . SER G 2 103 ? 28.420 43.296 51.285 1.00 14.68 103 SER G CA 1
ATOM 18243 C C . SER G 2 103 ? 27.340 44.379 51.371 1.00 14.74 103 SER G C 1
ATOM 18244 O O . SER G 2 103 ? 27.620 45.554 51.151 1.00 14.31 103 SER G O 1
ATOM 18247 N N . TRP G 2 104 ? 26.113 43.966 51.689 1.00 14.54 104 TRP G N 1
ATOM 18248 C CA . TRP G 2 104 ? 24.966 44.866 51.783 1.00 14.79 104 TRP G CA 1
ATOM 18249 C C . TRP G 2 104 ? 24.701 45.571 50.454 1.00 15.01 104 TRP G C 1
ATOM 18250 O O . TRP G 2 104 ? 24.073 46.631 50.409 1.00 15.25 104 TRP G O 1
ATOM 18261 N N . GLU G 2 105 ? 25.166 44.972 49.369 1.00 15.13 105 GLU G N 1
ATOM 18262 C CA . GLU G 2 105 ? 24.954 45.561 48.051 1.00 15.61 105 GLU G CA 1
ATOM 18263 C C . GLU G 2 105 ? 23.862 44.848 47.281 1.00 14.83 105 GLU G C 1
ATOM 18264 O O . GLU G 2 105 ? 23.331 43.830 47.722 1.00 14.20 105 GLU G O 1
ATOM 18270 N N . GLY G 2 106 ? 23.521 45.405 46.126 1.00 14.38 106 GLY G N 1
ATOM 18271 C CA . GLY G 2 106 ? 22.529 44.784 45.283 1.00 14.03 106 GLY G CA 1
ATOM 18272 C C . GLY G 2 106 ? 21.076 45.066 45.592 1.00 13.92 106 GLY G C 1
ATOM 18273 O O . GLY G 2 106 ? 20.208 44.426 45.007 1.00 13.42 106 GLY G O 1
ATOM 18274 N N . TYR G 2 107 ? 20.792 45.995 46.503 1.00 13.57 107 TYR G N 1
ATOM 18275 C CA . TYR G 2 107 ? 19.392 46.294 46.799 1.00 13.48 107 TYR G CA 1
ATOM 18276 C C . TYR G 2 107 ? 18.861 47.251 45.753 1.00 13.68 107 TYR G C 1
ATOM 18277 O O . TYR G 2 107 ? 19.538 48.203 45.393 1.00 13.89 107 TYR G O 1
ATOM 18286 N N . PHE G 2 108 ? 17.648 46.984 45.273 1.00 13.87 108 PHE G N 1
ATOM 18287 C CA . PHE G 2 108 ? 17.049 47.797 44.218 1.00 14.26 108 PHE G CA 1
ATOM 18288 C C . PHE G 2 108 ? 15.760 48.518 44.583 1.00 14.20 108 PHE G C 1
ATOM 18289 O O . PHE G 2 108 ? 15.174 49.209 43.752 1.00 14.54 108 PHE G O 1
ATOM 18297 N N . TYR G 2 109 ? 15.282 48.343 45.808 1.00 13.99 109 TYR G N 1
ATOM 18298 C CA . TYR G 2 109 ? 14.084 49.085 46.219 1.00 13.84 109 TYR G CA 1
ATOM 18299 C C . TYR G 2 109 ? 14.054 49.157 47.728 1.00 13.85 109 TYR G C 1
ATOM 18300 O O . TYR G 2 109 ? 14.506 48.235 48.404 1.00 13.42 109 TYR G O 1
ATOM 18309 N N . TRP G 2 110 ? 13.522 50.260 48.248 1.00 13.84 110 TRP G N 1
ATOM 18310 C CA . TRP G 2 110 ? 13.505 50.492 49.688 1.00 14.08 110 TRP G CA 1
ATOM 18311 C C . TRP G 2 110 ? 12.171 50.853 50.302 1.00 14.10 110 TRP G C 1
ATOM 18312 O O . TRP G 2 110 ? 11.326 51.467 49.656 1.00 14.03 110 TRP G O 1
ATOM 18323 N N . GLY G 2 111 ? 12.002 50.477 51.568 1.00 13.91 111 GLY G N 1
ATOM 18324 C CA . GLY G 2 111 ? 10.800 50.831 52.302 1.00 14.02 111 GLY G CA 1
ATOM 18325 C C . GLY G 2 111 ? 11.024 52.244 52.814 1.00 13.93 111 GLY G C 1
ATOM 18326 O O . GLY G 2 111 ? 12.155 52.744 52.806 1.00 13.70 111 GLY G O 1
ATOM 18327 N N . GLN G 2 112 ? 9.969 52.918 53.265 1.00 13.53 112 GLN G N 1
ATOM 18328 C CA . GLN G 2 112 ? 10.149 54.290 53.718 1.00 13.49 112 GLN G CA 1
ATOM 18329 C C . GLN G 2 112 ? 10.721 54.439 55.118 1.00 13.60 112 GLN G C 1
ATOM 18330 O O . GLN G 2 112 ? 11.123 55.536 55.504 1.00 13.47 112 GLN G O 1
ATOM 18336 N N . GLY G 2 113 ? 10.755 53.335 55.863 1.00 13.80 113 GLY G N 1
ATOM 18337 C CA . GLY G 2 113 ? 11.346 53.349 57.189 1.00 14.15 113 GLY G CA 1
ATOM 18338 C C . GLY G 2 113 ? 10.394 53.459 58.357 1.00 14.60 113 GLY G C 1
ATOM 18339 O O . GLY G 2 113 ? 9.361 54.138 58.269 1.00 14.17 113 GLY G O 1
ATOM 18340 N N . THR G 2 114 ? 10.751 52.780 59.447 1.00 14.61 114 THR G N 1
ATOM 18341 C CA . THR G 2 114 ? 9.948 52.797 60.667 1.00 15.42 114 THR G CA 1
ATOM 18342 C C . THR G 2 114 ? 10.841 53.073 61.864 1.00 15.31 114 THR G C 1
ATOM 18343 O O . THR G 2 114 ? 11.910 52.479 62.011 1.00 14.88 114 THR G O 1
ATOM 18347 N N . GLN G 2 115 ? 10.396 53.979 62.726 1.00 15.58 115 GLN G N 1
ATOM 18348 C CA . GLN G 2 115 ? 11.163 54.334 63.910 1.00 16.05 115 GLN G CA 1
ATOM 18349 C C . GLN G 2 115 ? 11.065 53.283 65.012 1.00 16.03 115 GLN G C 1
ATOM 18350 O O . GLN G 2 115 ? 9.996 52.739 65.283 1.00 16.10 115 GLN G O 1
ATOM 18356 N N . VAL G 2 116 ? 12.207 52.992 65.623 1.00 16.18 116 VAL G N 1
ATOM 18357 C CA . VAL G 2 116 ? 12.292 52.079 66.754 1.00 16.53 116 VAL G CA 1
ATOM 18358 C C . VAL G 2 116 ? 13.008 52.904 67.820 1.00 16.83 116 VAL G C 1
ATOM 18359 O O . VAL G 2 116 ? 14.073 53.472 67.568 1.00 16.71 116 VAL G O 1
ATOM 18363 N N . THR G 2 117 ? 12.405 53.000 69.000 1.00 17.66 117 THR G N 1
ATOM 18364 C CA . THR G 2 117 ? 12.996 53.782 70.079 1.00 18.46 117 THR G CA 1
ATOM 18365 C C . THR G 2 117 ? 13.097 52.938 71.332 1.00 18.99 117 THR G C 1
ATOM 18366 O O . THR G 2 117 ? 12.086 52.494 71.880 1.00 19.14 117 THR G O 1
ATOM 18370 N N . VAL G 2 118 ? 14.328 52.718 71.778 1.00 19.56 118 VAL G N 1
ATOM 18371 C CA . VAL G 2 118 ? 14.586 51.923 72.968 1.00 20.66 118 VAL G CA 1
ATOM 18372 C C . VAL G 2 118 ? 14.902 52.879 74.111 1.00 21.88 118 VAL G C 1
ATOM 18373 O O . VAL G 2 118 ? 15.933 53.554 74.100 1.00 21.58 118 VAL G O 1
ATOM 18377 N N . SER G 2 119 ? 14.019 52.925 75.101 1.00 23.52 119 SER G N 1
ATOM 18378 C CA . SER G 2 119 ? 14.212 53.824 76.231 1.00 25.10 119 SER G CA 1
ATOM 18379 C C . SER G 2 119 ? 15.152 53.255 77.284 1.00 26.21 119 SER G C 1
ATOM 18380 O O . SER G 2 119 ? 15.530 52.079 77.222 1.00 27.15 119 SER G O 1
ATOM 18383 N N . SER G 2 120 ? 15.511 54.120 78.236 1.00 27.04 120 SER G N 1
ATOM 18384 C CA . SER G 2 120 ? 16.397 53.850 79.373 1.00 28.53 120 SER G CA 1
ATOM 18385 C C . SER G 2 120 ? 17.810 54.411 79.180 1.00 29.46 120 SER G C 1
ATOM 18386 O O . SER G 2 120 ? 18.208 54.707 78.028 1.00 29.80 120 SER G O 1
ATOM 18389 N N . GLN H 2 1 ? -28.292 9.602 -1.827 1.00 31.50 1 GLN H N 1
ATOM 18390 C CA . GLN H 2 1 ? -28.605 10.958 -2.331 1.00 31.10 1 GLN H CA 1
ATOM 18391 C C . GLN H 2 1 ? -28.235 11.160 -3.803 1.00 30.29 1 GLN H C 1
ATOM 18392 O O . GLN H 2 1 ? -27.155 11.639 -4.111 1.00 29.99 1 GLN H O 1
ATOM 18398 N N . VAL H 2 2 ? -29.128 10.771 -4.709 1.00 29.31 2 VAL H N 1
ATOM 18399 C CA . VAL H 2 2 ? -28.895 11.000 -6.133 1.00 28.45 2 VAL H CA 1
ATOM 18400 C C . VAL H 2 2 ? -30.204 11.054 -6.913 1.00 27.67 2 VAL H C 1
ATOM 18401 O O . VAL H 2 2 ? -31.073 10.196 -6.756 1.00 27.37 2 VAL H O 1
ATOM 18405 N N . GLN H 2 3 ? -30.347 12.087 -7.736 1.00 26.73 3 GLN H N 1
ATOM 18406 C CA . GLN H 2 3 ? -31.532 12.237 -8.558 1.00 25.94 3 GLN H CA 1
ATOM 18407 C C . GLN H 2 3 ? -31.095 12.389 -10.015 1.00 24.75 3 GLN H C 1
ATOM 18408 O O . GLN H 2 3 ? -30.017 12.918 -10.310 1.00 24.11 3 GLN H O 1
ATOM 18414 N N . LEU H 2 4 ? -31.932 11.904 -10.921 1.00 23.48 4 LEU H N 1
ATOM 18415 C CA . LEU H 2 4 ? -31.659 11.986 -12.344 1.00 22.46 4 LEU H CA 1
ATOM 18416 C C . LEU H 2 4 ? -32.850 12.630 -13.042 1.00 22.25 4 LEU H C 1
ATOM 18417 O O . LEU H 2 4 ? -34.000 12.341 -12.709 1.00 21.86 4 LEU H O 1
ATOM 18422 N N . VAL H 2 5 ? -32.573 13.509 -13.997 1.00 21.73 5 VAL H N 1
ATOM 18423 C CA . VAL H 2 5 ? -33.637 14.134 -14.769 1.00 21.82 5 VAL H CA 1
ATOM 18424 C C . VAL H 2 5 ? -33.342 13.825 -16.230 1.00 22.00 5 VAL H C 1
ATOM 18425 O O . VAL H 2 5 ? -32.303 14.215 -16.759 1.00 21.85 5 VAL H O 1
ATOM 18429 N N . GLU H 2 6 ? -34.251 13.092 -16.865 1.00 22.39 6 GLU H N 1
ATOM 18430 C CA . GLU H 2 6 ? -34.119 12.725 -18.267 1.00 22.95 6 GLU H CA 1
ATOM 18431 C C . GLU H 2 6 ? -34.968 13.673 -19.104 1.00 23.40 6 GLU H C 1
ATOM 18432 O O . GLU H 2 6 ? -36.129 13.916 -18.783 1.00 23.36 6 GLU H O 1
ATOM 18438 N N . SER H 2 7 ? -34.376 14.201 -20.169 1.00 23.91 7 SER H N 1
ATOM 18439 C CA . SER H 2 7 ? -35.053 15.139 -21.061 1.00 24.66 7 SER H CA 1
ATOM 18440 C C . SER H 2 7 ? -34.816 14.714 -22.505 1.00 25.10 7 SER H C 1
ATOM 18441 O O . SER H 2 7 ? -33.904 13.936 -22.804 1.00 24.46 7 SER H O 1
ATOM 18444 N N . GLY H 2 8 ? -35.637 15.242 -23.407 1.00 25.78 8 GLY H N 1
ATOM 18445 C CA . GLY H 2 8 ? -35.494 14.907 -24.802 1.00 27.07 8 GLY H CA 1
ATOM 18446 C C . GLY H 2 8 ? -36.441 13.774 -25.102 1.00 27.92 8 GLY H C 1
ATOM 18447 O O . GLY H 2 8 ? -37.275 13.409 -24.274 1.00 28.39 8 GLY H O 1
ATOM 18448 N N . GLY H 2 9 ? -36.324 13.200 -26.283 1.00 28.68 9 GLY H N 1
ATOM 18449 C CA . GLY H 2 9 ? -37.215 12.108 -26.603 1.00 29.35 9 GLY H CA 1
ATOM 18450 C C . GLY H 2 9 ? -38.552 12.665 -27.039 1.00 29.74 9 GLY H C 1
ATOM 18451 O O . GLY H 2 9 ? -38.800 13.871 -26.957 1.00 29.88 9 GLY H O 1
ATOM 18452 N N . GLY H 2 10 ? -39.416 11.775 -27.489 1.00 30.00 10 GLY H N 1
ATOM 18453 C CA . GLY H 2 10 ? -40.716 12.179 -27.964 1.00 30.50 10 GLY H CA 1
ATOM 18454 C C . GLY H 2 10 ? -40.915 11.511 -29.303 1.00 30.94 10 GLY H C 1
ATOM 18455 O O . GLY H 2 10 ? -40.275 10.498 -29.596 1.00 30.57 10 GLY H O 1
ATOM 18456 N N . SER H 2 11 ? -41.782 12.087 -30.127 1.00 31.36 11 SER H N 1
ATOM 18457 C CA . SER H 2 11 ? -42.072 11.529 -31.437 1.00 31.97 11 SER H CA 1
ATOM 18458 C C . SER H 2 11 ? -41.233 12.153 -32.542 1.00 32.21 11 SER H C 1
ATOM 18459 O O . SER H 2 11 ? -40.964 13.359 -32.543 1.00 32.18 11 SER H O 1
ATOM 18462 N N . VAL H 2 12 ? -40.823 11.315 -33.483 1.00 32.34 12 VAL H N 1
ATOM 18463 C CA . VAL H 2 12 ? -40.039 11.775 -34.604 1.00 32.72 12 VAL H CA 1
ATOM 18464 C C . VAL H 2 12 ? -40.244 10.833 -35.774 1.00 32.91 12 VAL H C 1
ATOM 18465 O O . VAL H 2 12 ? -40.539 9.647 -35.599 1.00 32.72 12 VAL H O 1
ATOM 18469 N N . GLN H 2 13 ? -40.098 11.383 -36.970 1.00 33.26 13 GLN H N 1
ATOM 18470 C CA . GLN H 2 13 ? -40.256 10.625 -38.193 1.00 33.64 13 GLN H CA 1
ATOM 18471 C C . GLN H 2 13 ? -39.009 9.779 -38.455 1.00 33.53 13 GLN H C 1
ATOM 18472 O O . GLN H 2 13 ? -37.900 10.159 -38.088 1.00 33.54 13 GLN H O 1
ATOM 18478 N N . ALA H 2 14 ? -39.202 8.632 -39.097 1.00 33.42 14 ALA H N 1
ATOM 18479 C CA . ALA H 2 14 ? -38.098 7.741 -39.431 1.00 33.22 14 ALA H CA 1
ATOM 18480 C C . ALA H 2 14 ? -37.004 8.526 -40.153 1.00 33.07 14 ALA H C 1
ATOM 18481 O O . ALA H 2 14 ? -37.292 9.360 -41.019 1.00 33.13 14 ALA H O 1
ATOM 18483 N N . GLY H 2 15 ? -35.751 8.251 -39.791 1.00 32.75 15 GLY H N 1
ATOM 18484 C CA . GLY H 2 15 ? -34.627 8.947 -40.394 1.00 32.27 15 GLY H CA 1
ATOM 18485 C C . GLY H 2 15 ? -34.306 10.219 -39.635 1.00 31.86 15 GLY H C 1
ATOM 18486 O O . GLY H 2 15 ? -33.269 10.844 -39.856 1.00 31.92 15 GLY H O 1
ATOM 18487 N N . GLY H 2 16 ? -35.204 10.597 -38.731 1.00 31.54 16 GLY H N 1
ATOM 18488 C CA . GLY H 2 16 ? -35.007 11.798 -37.937 1.00 31.15 16 GLY H CA 1
ATOM 18489 C C . GLY H 2 16 ? -34.035 11.633 -36.780 1.00 30.85 16 GLY H C 1
ATOM 18490 O O . GLY H 2 16 ? -33.444 10.566 -36.578 1.00 30.82 16 GLY H O 1
ATOM 18491 N N . SER H 2 17 ? -33.870 12.702 -36.015 1.00 30.53 17 SER H N 1
ATOM 18492 C CA . SER H 2 17 ? -32.962 12.687 -34.882 1.00 30.12 17 SER H CA 1
ATOM 18493 C C . SER H 2 17 ? -33.607 13.231 -33.618 1.00 29.82 17 SER H C 1
ATOM 18494 O O . SER H 2 17 ? -34.608 13.943 -33.667 1.00 29.84 17 SER H O 1
ATOM 18497 N N . LEU H 2 18 ? -33.011 12.876 -32.486 1.00 29.13 18 LEU H N 1
ATOM 18498 C CA . LEU H 2 18 ? -33.446 13.321 -31.172 1.00 28.56 18 LEU H CA 1
ATOM 18499 C C . LEU H 2 18 ? -32.184 13.404 -30.326 1.00 28.15 18 LEU H C 1
ATOM 18500 O O . LEU H 2 18 ? -31.200 12.714 -30.605 1.00 27.97 18 LEU H O 1
ATOM 18505 N N . SER H 2 19 ? -32.206 14.254 -29.307 1.00 27.56 19 SER H N 1
ATOM 18506 C CA . SER H 2 19 ? -31.065 14.386 -28.417 1.00 27.00 19 SER H CA 1
ATOM 18507 C C . SER H 2 19 ? -31.570 14.246 -26.991 1.00 26.22 19 SER H C 1
ATOM 18508 O O . SER H 2 19 ? -32.318 15.099 -26.486 1.00 26.35 19 SER H O 1
ATOM 18511 N N . LEU H 2 20 ? -31.179 13.150 -26.350 1.00 24.78 20 LEU H N 1
ATOM 18512 C CA . LEU H 2 20 ? -31.595 12.893 -24.988 1.00 23.49 20 LEU H CA 1
ATOM 18513 C C . LEU H 2 20 ? -30.591 13.498 -24.026 1.00 22.70 20 LEU H C 1
ATOM 18514 O O . LEU H 2 20 ? -29.407 13.644 -24.336 1.00 22.49 20 LEU H O 1
ATOM 18519 N N . SER H 2 21 ? -31.078 13.840 -22.847 1.00 21.77 21 SER H N 1
ATOM 18520 C CA . SER H 2 21 ? -30.233 14.426 -21.834 1.00 21.17 21 SER H CA 1
ATOM 18521 C C . SER H 2 21 ? -30.479 13.743 -20.495 1.00 20.37 21 SER H C 1
ATOM 18522 O O . SER H 2 21 ? -31.612 13.401 -20.159 1.00 19.83 21 SER H O 1
ATOM 18525 N N . CYS H 2 22 ? -29.408 13.526 -19.742 1.00 19.40 22 CYS H N 1
ATOM 18526 C CA . CYS H 2 22 ? -29.533 12.940 -18.424 1.00 18.96 22 CYS H CA 1
ATOM 18527 C C . CYS H 2 22 ? -28.745 13.836 -17.495 1.00 18.34 22 CYS H C 1
ATOM 18528 O O . CYS H 2 22 ? -27.514 13.868 -17.564 1.00 18.05 22 CYS H O 1
ATOM 18531 N N . ALA H 2 23 ? -29.447 14.571 -16.638 1.00 17.29 23 ALA H N 1
ATOM 18532 C CA . ALA H 2 23 ? -28.797 15.463 -15.696 1.00 16.52 23 ALA H CA 1
ATOM 18533 C C . ALA H 2 23 ? -28.840 14.856 -14.301 1.00 16.29 23 ALA H C 1
ATOM 18534 O O . ALA H 2 23 ? -29.915 14.653 -13.723 1.00 15.62 23 ALA H O 1
ATOM 18536 N N . ALA H 2 24 ? -27.660 14.562 -13.761 1.00 15.47 24 ALA H N 1
ATOM 18537 C CA . ALA H 2 24 ? -27.557 13.980 -12.430 1.00 15.13 24 ALA H CA 1
ATOM 18538 C C . ALA H 2 24 ? -27.258 15.047 -11.386 1.00 14.80 24 ALA H C 1
ATOM 18539 O O . ALA H 2 24 ? -26.661 16.077 -11.687 1.00 14.65 24 ALA H O 1
ATOM 18541 N N . SER H 2 25 ? -27.671 14.781 -10.149 1.00 14.43 25 SER H N 1
ATOM 18542 C CA . SER H 2 25 ? -27.465 15.711 -9.052 1.00 14.19 25 SER H CA 1
ATOM 18543 C C . SER H 2 25 ? -26.068 15.618 -8.461 1.00 13.46 25 SER H C 1
ATOM 18544 O O . SER H 2 25 ? -25.698 16.413 -7.589 1.00 13.07 25 SER H O 1
ATOM 18547 N N . THR H 2 26 ? -25.292 14.648 -8.935 1.00 13.17 26 THR H N 1
ATOM 18548 C CA . THR H 2 26 ? -23.957 14.454 -8.393 1.00 12.90 26 THR H CA 1
ATOM 18549 C C . THR H 2 26 ? -23.101 13.649 -9.364 1.00 12.44 26 THR H C 1
ATOM 18550 O O . THR H 2 26 ? -23.607 13.020 -10.289 1.00 11.96 26 THR H O 1
ATOM 18554 N N . TYR H 2 27 ? -21.794 13.675 -9.149 1.00 12.11 27 TYR H N 1
ATOM 18555 C CA . TYR H 2 27 ? -20.888 12.947 -10.027 1.00 12.00 27 TYR H CA 1
ATOM 18556 C C . TYR H 2 27 ? -20.885 11.432 -9.778 1.00 11.78 27 TYR H C 1
ATOM 18557 O O . TYR H 2 27 ? -20.965 10.981 -8.637 1.00 11.93 27 TYR H O 1
ATOM 18566 N N . THR H 2 28 ? -20.830 10.654 -10.856 1.00 11.68 28 THR H N 1
ATOM 18567 C CA . THR H 2 28 ? -20.716 9.192 -10.763 1.00 11.53 28 THR H CA 1
ATOM 18568 C C . THR H 2 28 ? -19.765 8.814 -11.896 1.00 11.46 28 THR H C 1
ATOM 18569 O O . THR H 2 28 ? -19.725 9.492 -12.917 1.00 11.08 28 THR H O 1
ATOM 18573 N N . ASP H 2 29 ? -18.997 7.745 -11.727 1.00 11.66 29 ASP H N 1
ATOM 18574 C CA . ASP H 2 29 ? -18.037 7.371 -12.763 1.00 11.82 29 ASP H CA 1
ATOM 18575 C C . ASP H 2 29 ? -18.604 6.879 -14.089 1.00 11.70 29 ASP H C 1
ATOM 18576 O O . ASP H 2 29 ? -18.023 7.118 -15.150 1.00 11.41 29 ASP H O 1
ATOM 18581 N N . THR H 2 30 ? -19.720 6.163 -14.038 1.00 11.42 30 THR H N 1
ATOM 18582 C CA . THR H 2 30 ? -20.268 5.611 -15.253 1.00 11.95 30 THR H CA 1
ATOM 18583 C C . THR H 2 30 ? -21.723 6.002 -15.419 1.00 12.11 30 THR H C 1
ATOM 18584 O O . THR H 2 30 ? -22.485 5.992 -14.457 1.00 12.24 30 THR H O 1
ATOM 18588 N N . VAL H 2 31 ? -22.089 6.396 -16.631 1.00 12.20 31 VAL H N 1
ATOM 18589 C CA . VAL H 2 31 ? -23.476 6.745 -16.889 1.00 12.60 31 VAL H CA 1
ATOM 18590 C C . VAL H 2 31 ? -23.850 6.029 -18.161 1.00 13.01 31 VAL H C 1
ATOM 18591 O O . VAL H 2 31 ? -23.129 6.092 -19.158 1.00 13.23 31 VAL H O 1
ATOM 18595 N N . GLY H 2 32 ? -24.956 5.299 -18.122 1.00 13.49 32 GLY H N 1
ATOM 18596 C CA . GLY H 2 32 ? -25.352 4.566 -19.306 1.00 14.33 32 GLY H CA 1
ATOM 18597 C C . GLY H 2 32 ? -26.794 4.789 -19.702 1.00 14.98 32 GLY H C 1
ATOM 18598 O O . GLY H 2 32 ? -27.611 5.212 -18.886 1.00 15.06 32 GLY H O 1
ATOM 18599 N N . TRP H 2 33 ? -27.081 4.538 -20.972 1.00 15.52 33 TRP H N 1
ATOM 18600 C CA . TRP H 2 33 ? -28.433 4.651 -21.491 1.00 16.33 33 TRP H CA 1
ATOM 18601 C C . TRP H 2 33 ? -28.886 3.258 -21.855 1.00 16.80 33 TRP H C 1
ATOM 18602 O O . TRP H 2 33 ? -28.142 2.490 -22.470 1.00 16.49 33 TRP H O 1
ATOM 18613 N N . PHE H 2 34 ? -30.110 2.935 -21.450 1.00 17.84 34 PHE H N 1
ATOM 18614 C CA . PHE H 2 34 ? -30.701 1.643 -21.747 1.00 19.08 34 PHE H CA 1
ATOM 18615 C C . PHE H 2 34 ? -32.057 1.922 -22.346 1.00 19.93 34 PHE H C 1
ATOM 18616 O O . PHE H 2 34 ? -32.585 3.017 -22.193 1.00 20.17 34 PHE H O 1
ATOM 18624 N N . ARG H 2 35 ? -32.619 0.931 -23.020 1.00 21.23 35 ARG H N 1
ATOM 18625 C CA . ARG H 2 35 ? -33.946 1.099 -23.587 1.00 22.61 35 ARG H CA 1
ATOM 18626 C C . ARG H 2 35 ? -34.723 -0.199 -23.489 1.00 24.03 35 ARG H C 1
ATOM 18627 O O . ARG H 2 35 ? -34.147 -1.288 -23.452 1.00 23.93 35 ARG H O 1
ATOM 18635 N N . GLN H 2 36 ? -36.039 -0.069 -23.412 1.00 25.78 36 GLN H N 1
ATOM 18636 C CA . GLN H 2 36 ? -36.913 -1.227 -23.348 1.00 27.85 36 GLN H CA 1
ATOM 18637 C C . GLN H 2 36 ? -37.913 -1.001 -24.462 1.00 28.81 36 GLN H C 1
ATOM 18638 O O . GLN H 2 36 ? -38.782 -0.138 -24.354 1.00 28.87 36 GLN H O 1
ATOM 18644 N N . ALA H 2 37 ? -37.743 -1.753 -25.546 1.00 30.03 37 ALA H N 1
ATOM 18645 C CA . ALA H 2 37 ? -38.596 -1.665 -26.724 1.00 31.37 37 ALA H CA 1
ATOM 18646 C C . ALA H 2 37 ? -39.855 -2.482 -26.511 1.00 32.34 37 ALA H C 1
ATOM 18647 O O . ALA H 2 37 ? -39.863 -3.428 -25.720 1.00 32.54 37 ALA H O 1
ATOM 18649 N N . PRO H 2 38 ? -40.940 -2.133 -27.225 1.00 33.40 38 PRO H N 1
ATOM 18650 C CA . PRO H 2 38 ? -42.214 -2.849 -27.100 1.00 34.14 38 PRO H CA 1
ATOM 18651 C C . PRO H 2 38 ? -42.055 -4.365 -27.011 1.00 34.72 38 PRO H C 1
ATOM 18652 O O . PRO H 2 38 ? -41.549 -5.002 -27.942 1.00 35.08 38 PRO H O 1
ATOM 18656 N N . GLY H 2 39 ? -42.482 -4.933 -25.883 1.00 35.21 39 GLY H N 1
ATOM 18657 C CA . GLY H 2 39 ? -42.391 -6.370 -25.690 1.00 35.77 39 GLY H CA 1
ATOM 18658 C C . GLY H 2 39 ? -41.001 -6.930 -25.938 1.00 36.19 39 GLY H C 1
ATOM 18659 O O . GLY H 2 39 ? -40.755 -7.616 -26.939 1.00 36.52 39 GLY H O 1
ATOM 18660 N N . LYS H 2 40 ? -40.088 -6.636 -25.018 1.00 36.23 40 LYS H N 1
ATOM 18661 C CA . LYS H 2 40 ? -38.711 -7.103 -25.115 1.00 36.20 40 LYS H CA 1
ATOM 18662 C C . LYS H 2 40 ? -37.978 -6.681 -23.841 1.00 35.85 40 LYS H C 1
ATOM 18663 O O . LYS H 2 40 ? -38.409 -5.756 -23.149 1.00 36.02 40 LYS H O 1
ATOM 18669 N N . GLU H 2 41 ? -36.883 -7.363 -23.518 1.00 35.43 41 GLU H N 1
ATOM 18670 C CA . GLU H 2 41 ? -36.127 -7.023 -22.317 1.00 34.79 41 GLU H CA 1
ATOM 18671 C C . GLU H 2 41 ? -35.302 -5.759 -22.500 1.00 33.85 41 GLU H C 1
ATOM 18672 O O . GLU H 2 41 ? -34.988 -5.365 -23.621 1.00 33.83 41 GLU H O 1
ATOM 18678 N N . ARG H 2 42 ? -34.958 -5.131 -21.381 1.00 32.78 42 ARG H N 1
ATOM 18679 C CA . ARG H 2 42 ? -34.161 -3.911 -21.394 1.00 31.60 42 ARG H CA 1
ATOM 18680 C C . ARG H 2 42 ? -32.825 -4.212 -22.079 1.00 30.47 42 ARG H C 1
ATOM 18681 O O . ARG H 2 42 ? -32.284 -5.309 -21.929 1.00 30.42 42 ARG H O 1
ATOM 18689 N N . GLU H 2 43 ? -32.299 -3.252 -22.837 1.00 28.97 43 GLU H N 1
ATOM 18690 C CA . GLU H 2 43 ? -31.031 -3.450 -23.539 1.00 27.35 43 GLU H CA 1
ATOM 18691 C C . GLU H 2 43 ? -30.105 -2.234 -23.434 1.00 25.74 43 GLU H C 1
ATOM 18692 O O . GLU H 2 43 ? -30.549 -1.090 -23.524 1.00 25.21 43 GLU H O 1
ATOM 18698 N N . GLY H 2 44 ? -28.814 -2.492 -23.241 1.00 24.00 44 GLY H N 1
ATOM 18699 C CA . GLY H 2 44 ? -27.857 -1.407 -23.151 1.00 22.07 44 GLY H CA 1
ATOM 18700 C C . GLY H 2 44 ? -27.690 -0.725 -24.497 1.00 20.76 44 GLY H C 1
ATOM 18701 O O . GLY H 2 44 ? -27.599 -1.379 -25.539 1.00 20.51 44 GLY H O 1
ATOM 18702 N N . VAL H 2 45 ? -27.653 0.601 -24.480 1.00 19.52 45 VAL H N 1
ATOM 18703 C CA . VAL H 2 45 ? -27.500 1.379 -25.699 1.00 18.40 45 VAL H CA 1
ATOM 18704 C C . VAL H 2 45 ? -26.093 1.984 -25.792 1.00 17.50 45 VAL H C 1
ATOM 18705 O O . VAL H 2 45 ? -25.347 1.712 -26.732 1.00 17.08 45 VAL H O 1
ATOM 18709 N N . ALA H 2 46 ? -25.728 2.779 -24.792 1.00 16.62 46 ALA H N 1
ATOM 18710 C CA . ALA H 2 46 ? -24.413 3.425 -24.771 1.00 15.80 46 ALA H CA 1
ATOM 18711 C C . ALA H 2 46 ? -24.057 3.795 -23.348 1.00 15.24 46 ALA H C 1
ATOM 18712 O O . ALA H 2 46 ? -24.933 4.018 -22.515 1.00 15.28 46 ALA H O 1
ATOM 18714 N N . ALA H 2 47 ? -22.762 3.861 -23.073 1.00 14.31 47 ALA H N 1
ATOM 18715 C CA . ALA H 2 47 ? -22.306 4.209 -21.739 1.00 13.32 47 ALA H CA 1
ATOM 18716 C C . ALA H 2 47 ? -21.028 5.017 -21.868 1.00 12.99 47 ALA H C 1
ATOM 18717 O O . ALA H 2 47 ? -20.289 4.871 -22.840 1.00 12.17 47 ALA H O 1
ATOM 18719 N N . ILE H 2 48 ? -20.790 5.877 -20.887 1.00 12.33 48 ILE H N 1
ATOM 18720 C CA . ILE H 2 48 ? -19.611 6.722 -20.887 1.00 12.06 48 ILE H CA 1
ATOM 18721 C C . ILE H 2 48 ? -18.938 6.662 -19.518 1.00 11.68 48 ILE H C 1
ATOM 18722 O O . ILE H 2 48 ? -19.608 6.613 -18.481 1.00 11.44 48 ILE H O 1
ATOM 18727 N N . TYR H 2 49 ? -17.609 6.613 -19.528 1.00 10.86 49 TYR H N 1
ATOM 18728 C CA . TYR H 2 49 ? -16.848 6.589 -18.287 1.00 10.44 49 TYR H CA 1
ATOM 18729 C C . TYR H 2 49 ? -16.427 8.036 -18.079 1.00 10.22 49 TYR H C 1
ATOM 18730 O O . TYR H 2 49 ? -15.608 8.577 -18.821 1.00 10.09 49 TYR H O 1
ATOM 18739 N N . ARG H 2 50 ? -16.985 8.657 -17.048 1.00 9.76 50 ARG H N 1
ATOM 18740 C CA . ARG H 2 50 ? -16.778 10.067 -16.807 1.00 10.09 50 ARG H CA 1
ATOM 18741 C C . ARG H 2 50 ? -15.403 10.578 -16.397 1.00 10.10 50 ARG H C 1
ATOM 18742 O O . ARG H 2 50 ? -15.154 11.786 -16.391 1.00 10.17 50 ARG H O 1
ATOM 18750 N N . ARG H 2 51 ? -14.493 9.679 -16.070 1.00 9.93 51 ARG H N 1
ATOM 18751 C CA . ARG H 2 51 ? -13.161 10.146 -15.695 1.00 10.12 51 ARG H CA 1
ATOM 18752 C C . ARG H 2 51 ? -12.359 10.541 -16.921 1.00 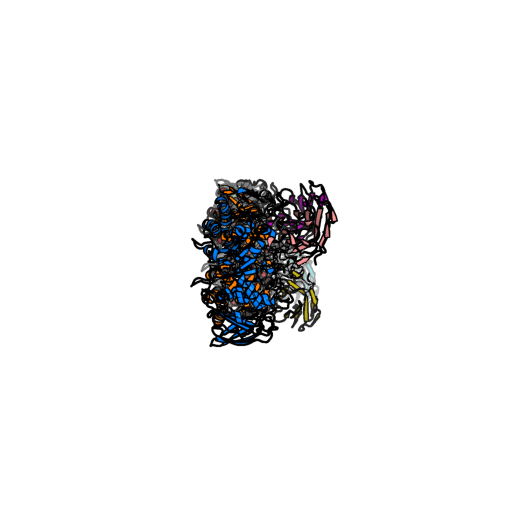10.51 51 ARG H C 1
ATOM 18753 O O . ARG H 2 51 ? -11.407 11.308 -16.813 1.00 10.37 51 ARG H O 1
ATOM 18761 N N . THR H 2 52 ? -12.764 10.027 -18.078 1.00 10.96 52 THR H N 1
ATOM 18762 C CA . THR H 2 52 ? -12.019 10.248 -19.304 1.00 11.64 52 THR H CA 1
ATOM 18763 C C . THR H 2 52 ? -12.832 10.646 -20.523 1.00 11.97 52 THR H C 1
ATOM 18764 O O . THR H 2 52 ? -12.292 11.246 -21.440 1.00 12.58 52 THR H O 1
ATOM 18768 N N . GLY H 2 53 ? -14.106 10.273 -20.560 1.00 12.32 53 GLY H N 1
ATOM 18769 C CA . GLY H 2 53 ? -14.922 10.577 -21.723 1.00 12.42 53 GLY H CA 1
ATOM 18770 C C . GLY H 2 53 ? -15.051 9.367 -22.634 1.00 12.60 53 GLY H C 1
ATOM 18771 O O . GLY H 2 53 ? -15.694 9.428 -23.693 1.00 12.46 53 GLY H O 1
ATOM 18772 N N . TYR H 2 54 ? -14.432 8.257 -22.231 1.00 12.55 54 TYR H N 1
ATOM 18773 C CA . TYR H 2 54 ? -14.488 7.028 -23.013 1.00 13.14 54 TYR H CA 1
ATOM 18774 C C . TYR H 2 54 ? -15.917 6.529 -23.163 1.00 13.58 54 TYR H C 1
ATOM 18775 O O . TYR H 2 54 ? -16.668 6.478 -22.186 1.00 13.13 54 TYR H O 1
ATOM 18784 N N . THR H 2 55 ? -16.290 6.135 -24.374 1.00 14.32 55 THR H N 1
ATOM 18785 C CA . THR H 2 55 ? -17.638 5.636 -24.586 1.00 15.32 55 THR H CA 1
ATOM 18786 C C . THR H 2 55 ? -17.699 4.271 -25.213 1.00 16.02 55 THR H C 1
ATOM 18787 O O . THR H 2 55 ? -16.811 3.876 -25.958 1.00 16.01 55 THR H O 1
ATOM 18791 N N . TYR H 2 56 ? -18.769 3.555 -24.898 1.00 16.66 56 TYR H N 1
ATOM 18792 C CA . TYR H 2 56 ? -18.993 2.240 -25.457 1.00 17.55 56 TYR H CA 1
ATOM 18793 C C . TYR H 2 56 ? -20.427 2.224 -25.953 1.00 18.21 56 TYR H C 1
ATOM 18794 O O . TYR H 2 56 ? -21.349 2.649 -25.250 1.00 17.84 56 TYR H O 1
ATOM 18803 N N . SER H 2 57 ? -20.607 1.724 -27.166 1.00 18.85 57 SER H N 1
ATOM 18804 C CA . SER H 2 57 ? -21.927 1.672 -27.769 1.00 20.22 57 SER H CA 1
ATOM 18805 C C . SER H 2 57 ? -22.277 0.276 -28.258 1.00 20.88 57 SER H C 1
ATOM 18806 O O . SER H 2 57 ? -21.422 -0.455 -28.763 1.00 20.86 57 SER H O 1
ATOM 18809 N N . ALA H 2 58 ? -23.545 -0.086 -28.095 1.00 21.98 58 ALA H N 1
ATOM 18810 C CA . ALA H 2 58 ? -24.039 -1.377 -28.546 1.00 23.33 58 ALA H CA 1
ATOM 18811 C C . ALA H 2 58 ? -23.922 -1.431 -30.072 1.00 24.41 58 ALA H C 1
ATOM 18812 O O . ALA H 2 58 ? -24.103 -0.425 -30.754 1.00 24.33 58 ALA H O 1
ATOM 18814 N N . ASP H 2 59 ? -23.603 -2.599 -30.615 1.00 26.03 59 ASP H N 1
ATOM 18815 C CA . ASP H 2 59 ? -23.480 -2.724 -32.066 1.00 27.65 59 ASP H CA 1
ATOM 18816 C C . ASP H 2 59 ? -24.728 -2.186 -32.769 1.00 28.21 59 ASP H C 1
ATOM 18817 O O . ASP H 2 59 ? -24.632 -1.539 -33.807 1.00 28.46 59 ASP H O 1
ATOM 18822 N N . SER H 2 60 ? -25.891 -2.436 -32.175 1.00 28.92 60 SER H N 1
ATOM 18823 C CA . SER H 2 60 ? -27.177 -2.009 -32.738 1.00 29.78 60 SER H CA 1
ATOM 18824 C C . SER H 2 60 ? -27.338 -0.516 -33.029 1.00 30.07 60 SER H C 1
ATOM 18825 O O . SER H 2 60 ? -28.204 -0.134 -33.813 1.00 30.32 60 SER H O 1
ATOM 18828 N N . VAL H 2 61 ? -26.527 0.334 -32.410 1.00 30.33 61 VAL H N 1
ATOM 18829 C CA . VAL H 2 61 ? -26.675 1.759 -32.660 1.00 30.72 61 VAL H CA 1
ATOM 18830 C C . VAL H 2 61 ? -25.373 2.514 -32.874 1.00 30.99 61 VAL H C 1
ATOM 18831 O O . VAL H 2 61 ? -25.387 3.737 -33.018 1.00 31.09 61 VAL H O 1
ATOM 18835 N N . LYS H 2 62 ? -24.245 1.812 -32.907 1.00 31.31 62 LYS H N 1
ATOM 18836 C CA . LYS H 2 62 ? -22.983 2.520 -33.084 1.00 31.48 62 LYS H CA 1
ATOM 18837 C C . LYS H 2 62 ? -22.916 3.206 -34.435 1.00 31.19 62 LYS H C 1
ATOM 18838 O O . LYS H 2 62 ? -23.320 2.648 -35.456 1.00 31.68 62 LYS H O 1
ATOM 18844 N N . GLY H 2 63 ? -22.420 4.438 -34.419 1.00 30.67 63 GLY H N 1
ATOM 18845 C CA . GLY H 2 63 ? -22.317 5.221 -35.632 1.00 29.75 63 GLY H CA 1
ATOM 18846 C C . GLY H 2 63 ? -23.524 6.122 -35.786 1.00 28.94 63 GLY H C 1
ATOM 18847 O O . GLY H 2 63 ? -23.445 7.173 -36.420 1.00 29.37 63 GLY H O 1
ATOM 18848 N N . ARG H 2 64 ? -24.643 5.720 -35.193 1.00 27.99 64 ARG H N 1
ATOM 18849 C CA . ARG H 2 64 ? -25.881 6.492 -35.270 1.00 26.74 64 ARG H CA 1
ATOM 18850 C C . ARG H 2 64 ? -26.122 7.286 -33.990 1.00 25.75 64 ARG H C 1
ATOM 18851 O O . ARG H 2 64 ? -26.621 8.411 -34.027 1.00 25.42 64 ARG H O 1
ATOM 18859 N N . PHE H 2 65 ? -25.777 6.682 -32.856 1.00 24.59 65 PHE H N 1
ATOM 18860 C CA . PHE H 2 65 ? -25.956 7.317 -31.553 1.00 23.51 65 PHE H CA 1
ATOM 18861 C C . PHE H 2 65 ? -24.593 7.710 -30.983 1.00 22.82 65 PHE H C 1
ATOM 18862 O O . PHE H 2 65 ? -23.634 6.942 -31.063 1.00 22.94 65 PHE H O 1
ATOM 18870 N N . THR H 2 66 ? -24.514 8.905 -30.410 1.00 21.61 66 THR H N 1
ATOM 18871 C CA . THR H 2 66 ? -23.272 9.392 -29.830 1.00 20.64 66 THR H CA 1
ATOM 18872 C C . THR H 2 66 ? -23.523 9.931 -28.438 1.00 19.61 66 THR H C 1
ATOM 18873 O O . THR H 2 66 ? -24.334 10.837 -28.247 1.00 19.12 66 THR H O 1
ATOM 18877 N N . LEU H 2 67 ? -22.810 9.367 -27.468 1.00 18.56 67 LEU H N 1
ATOM 18878 C CA . LEU H 2 67 ? -22.939 9.773 -26.074 1.00 17.65 67 LEU H CA 1
ATOM 18879 C C . LEU H 2 67 ? -21.769 10.670 -25.683 1.00 17.02 67 LEU H C 1
ATOM 18880 O O . LEU H 2 67 ? -20.621 10.384 -26.018 1.00 16.88 67 LEU H O 1
ATOM 18885 N N . SER H 2 68 ? -22.067 11.775 -25.011 1.00 16.13 68 SER H N 1
ATOM 18886 C CA . SER H 2 68 ? -21.026 12.687 -24.573 1.00 15.71 68 SER H CA 1
ATOM 18887 C C . SER H 2 68 ? -21.373 13.223 -23.193 1.00 15.16 68 SER H C 1
ATOM 18888 O O . SER H 2 68 ? -22.523 13.093 -22.734 1.00 14.89 68 SER H O 1
ATOM 18891 N N . GLN H 2 69 ? -20.382 13.801 -22.517 1.00 14.63 69 GLN H N 1
ATOM 18892 C CA . GLN H 2 69 ? -20.608 14.385 -21.200 1.00 14.19 69 GLN H CA 1
ATOM 18893 C C . GLN H 2 69 ? -20.305 15.877 -21.220 1.00 14.11 69 GLN H C 1
ATOM 18894 O O . GLN H 2 69 ? -19.445 16.348 -21.976 1.00 13.93 69 GLN H O 1
ATOM 18900 N N . ASP H 2 70 ? -21.024 16.620 -20.388 1.00 14.10 70 ASP H N 1
ATOM 18901 C CA . ASP H 2 70 ? -20.822 18.058 -20.275 1.00 14.57 70 ASP H CA 1
ATOM 18902 C C . ASP H 2 70 ? -19.450 18.325 -19.651 1.00 15.21 70 ASP H C 1
ATOM 18903 O O . ASP H 2 70 ? -18.987 17.569 -18.798 1.00 14.86 70 ASP H O 1
ATOM 18908 N N . ASN H 2 71 ? -18.795 19.404 -20.053 1.00 15.59 71 ASN H N 1
ATOM 18909 C CA . ASN H 2 71 ? -17.485 19.682 -19.478 1.00 16.45 71 ASN H CA 1
ATOM 18910 C C . ASN H 2 71 ? -17.540 20.247 -18.082 1.00 16.44 71 ASN H C 1
ATOM 18911 O O . ASN H 2 71 ? -16.548 20.186 -17.363 1.00 16.22 71 ASN H O 1
ATOM 18916 N N . ASN H 2 72 ? -18.695 20.778 -17.687 1.00 16.56 72 ASN H N 1
ATOM 18917 C CA . ASN H 2 72 ? -18.815 21.385 -16.373 1.00 17.08 72 ASN H CA 1
ATOM 18918 C C . ASN H 2 72 ? -19.878 20.786 -15.452 1.00 17.12 72 ASN H C 1
ATOM 18919 O O . ASN H 2 72 ? -19.697 20.757 -14.236 1.00 17.72 72 ASN H O 1
ATOM 18924 N N . LYS H 2 73 ? -20.963 20.295 -16.031 1.00 16.56 73 LYS H N 1
ATOM 18925 C CA . LYS H 2 73 ? -22.060 19.738 -15.243 1.00 16.19 73 LYS H CA 1
ATOM 18926 C C . LYS H 2 73 ? -22.093 18.211 -15.233 1.00 15.52 73 LYS H C 1
ATOM 18927 O O . LYS H 2 73 ? -21.477 17.564 -16.070 1.00 14.97 73 LYS H O 1
ATOM 18933 N N . ASN H 2 74 ? -22.837 17.653 -14.282 1.00 14.75 74 ASN H N 1
ATOM 18934 C CA . ASN H 2 74 ? -22.994 16.201 -14.178 1.00 14.38 74 ASN H CA 1
ATOM 18935 C C . ASN H 2 74 ? -24.127 15.768 -15.102 1.00 14.41 74 ASN H C 1
ATOM 18936 O O . ASN H 2 74 ? -25.101 15.140 -14.682 1.00 14.13 74 ASN H O 1
ATOM 18941 N N . THR H 2 75 ? -23.966 16.092 -16.381 1.00 14.26 75 THR H N 1
ATOM 18942 C CA . THR H 2 75 ? -24.976 15.798 -17.390 1.00 14.64 75 THR H CA 1
ATOM 18943 C C . THR H 2 75 ? -24.364 15.133 -18.613 1.00 14.68 75 THR H C 1
ATOM 18944 O O . THR H 2 75 ? -23.265 15.503 -19.036 1.00 14.71 75 THR H O 1
ATOM 18948 N N . VAL H 2 76 ? -25.071 14.156 -19.177 1.00 14.63 76 VAL H N 1
ATOM 18949 C CA . VAL H 2 76 ? -24.611 13.477 -20.382 1.00 15.08 76 VAL H CA 1
ATOM 18950 C C . VAL H 2 76 ? -25.668 13.669 -21.461 1.00 15.55 76 VAL H C 1
ATOM 18951 O O . VAL H 2 76 ? -26.852 13.887 -21.164 1.00 15.55 76 VAL H O 1
ATOM 18955 N N . TYR H 2 77 ? -25.225 13.585 -22.709 1.00 15.81 77 TYR H N 1
ATOM 18956 C CA . TYR H 2 77 ? -26.085 13.809 -23.860 1.00 16.47 77 TYR H CA 1
ATOM 18957 C C . TYR H 2 77 ? -26.005 12.666 -24.838 1.00 16.97 77 TYR H C 1
ATOM 18958 O O . TYR H 2 77 ? -24.910 12.227 -25.201 1.00 16.60 77 TYR H O 1
ATOM 18967 N N . LEU H 2 78 ? -27.162 12.197 -25.286 1.00 17.67 78 LEU H N 1
ATOM 18968 C CA . LEU H 2 78 ? -27.198 11.123 -26.262 1.00 18.70 78 LEU H CA 1
ATOM 18969 C C . LEU H 2 78 ? -27.813 11.666 -27.550 1.00 19.61 78 LEU H C 1
ATOM 18970 O O . LEU H 2 78 ? -29.015 11.934 -27.612 1.00 19.59 78 LEU H O 1
ATOM 18975 N N . GLN H 2 79 ? -26.970 11.862 -28.558 1.00 20.72 79 GLN H N 1
ATOM 18976 C CA . GLN H 2 79 ? -27.429 12.349 -29.854 1.00 22.14 79 GLN H CA 1
ATOM 18977 C C . GLN H 2 79 ? -27.847 11.126 -30.643 1.00 22.72 79 GLN H C 1
ATOM 18978 O O . GLN H 2 79 ? -27.033 10.246 -30.893 1.00 22.72 79 GLN H O 1
ATOM 18984 N N . MET H 2 80 ? -29.119 11.072 -31.022 1.00 23.61 80 MET H N 1
ATOM 18985 C CA . MET H 2 80 ? -29.652 9.937 -31.762 1.00 24.71 80 MET H CA 1
ATOM 18986 C C . MET H 2 80 ? -30.017 10.309 -33.184 1.00 25.22 80 MET H C 1
ATOM 18987 O O . MET H 2 80 ? -31.021 10.981 -33.418 1.00 25.47 80 MET H O 1
ATOM 18992 N N . ASN H 2 81 ? -29.210 9.853 -34.130 1.00 25.84 81 ASN H N 1
ATOM 18993 C CA . ASN H 2 81 ? -29.464 10.151 -35.530 1.00 26.41 81 ASN H CA 1
ATOM 18994 C C . ASN H 2 81 ? -29.944 8.931 -36.293 1.00 26.67 81 ASN H C 1
ATOM 18995 O O . ASN H 2 81 ? -29.850 7.804 -35.808 1.00 26.47 81 ASN H O 1
ATOM 19000 N N . SER H 2 82 ? -30.474 9.171 -37.489 1.00 27.08 82 SER H N 1
ATOM 19001 C CA . SER H 2 82 ? -30.938 8.095 -38.346 1.00 27.46 82 SER H CA 1
ATOM 19002 C C . SER H 2 82 ? -31.860 7.135 -37.607 1.00 27.55 82 SER H C 1
ATOM 19003 O O . SER H 2 82 ? -31.731 5.920 -37.730 1.00 27.50 82 SER H O 1
ATOM 19006 N N . LEU H 2 83 ? -32.793 7.683 -36.843 1.00 27.86 83 LEU H N 1
ATOM 19007 C CA . LEU H 2 83 ? -33.718 6.852 -36.091 1.00 28.31 83 LEU H CA 1
ATOM 19008 C C . LEU H 2 83 ? -34.589 5.974 -36.976 1.00 28.90 83 LEU H C 1
ATOM 19009 O O . LEU H 2 83 ? -34.846 6.289 -38.144 1.00 28.96 83 LEU H O 1
ATOM 19014 N N . LYS H 2 84 ? -35.029 4.857 -36.410 1.00 29.34 84 LYS H N 1
ATOM 19015 C CA . LYS H 2 84 ? -35.890 3.930 -37.120 1.00 29.85 84 LYS H CA 1
ATOM 19016 C C . LYS H 2 84 ? -36.869 3.300 -36.144 1.00 29.95 84 LYS H C 1
ATOM 19017 O O . LYS H 2 84 ? -36.652 3.319 -34.928 1.00 29.76 84 LYS H O 1
ATOM 19023 N N . PRO H 2 85 ? -37.972 2.740 -36.663 1.00 29.89 85 PRO H N 1
ATOM 19024 C CA . PRO H 2 85 ? -38.983 2.111 -35.809 1.00 29.97 85 PRO H CA 1
ATOM 19025 C C . PRO H 2 85 ? -38.441 1.166 -34.736 1.00 29.91 85 PRO H C 1
ATOM 19026 O O . PRO H 2 85 ? -38.979 1.102 -33.628 1.00 30.17 85 PRO H O 1
ATOM 19030 N N . GLU H 2 86 ? -37.369 0.450 -35.053 1.00 29.79 86 GLU H N 1
ATOM 19031 C CA . GLU H 2 86 ? -36.783 -0.479 -34.098 1.00 29.60 86 GLU H CA 1
ATOM 19032 C C . GLU H 2 86 ? -36.175 0.245 -32.894 1.00 28.84 86 GLU H C 1
ATOM 19033 O O . GLU H 2 86 ? -35.779 -0.390 -31.917 1.00 28.86 86 GLU H O 1
ATOM 19039 N N . ASP H 2 87 ? -36.092 1.570 -32.966 1.00 27.77 87 ASP H N 1
ATOM 19040 C CA . ASP H 2 87 ? -35.518 2.344 -31.872 1.00 26.74 87 ASP H CA 1
ATOM 19041 C C . ASP H 2 87 ? -36.568 2.853 -30.901 1.00 26.27 87 ASP H C 1
ATOM 19042 O O . ASP H 2 87 ? -36.238 3.424 -29.864 1.00 26.02 87 ASP H O 1
ATOM 19047 N N . THR H 2 88 ? -37.835 2.660 -31.245 1.00 25.64 88 THR H N 1
ATOM 19048 C CA . THR H 2 88 ? -38.918 3.097 -30.387 1.00 25.05 88 THR H CA 1
ATOM 19049 C C . THR H 2 88 ? -38.850 2.360 -29.059 1.00 24.51 88 THR H C 1
ATOM 19050 O O . THR H 2 88 ? -38.597 1.159 -29.022 1.00 24.62 88 THR H O 1
ATOM 19054 N N . GLY H 2 89 ? -39.076 3.085 -27.971 1.00 23.82 89 GLY H N 1
ATOM 19055 C CA . GLY H 2 89 ? -39.049 2.459 -26.663 1.00 22.92 89 GLY H CA 1
ATOM 19056 C C . GLY H 2 89 ? -38.831 3.469 -25.566 1.00 22.23 89 GLY H C 1
ATOM 19057 O O . GLY H 2 89 ? -38.762 4.668 -25.820 1.00 22.03 89 GLY H O 1
ATOM 19058 N N . ILE H 2 90 ? -38.737 2.990 -24.335 1.00 21.45 90 ILE H N 1
ATOM 19059 C CA . ILE H 2 90 ? -38.504 3.883 -23.218 1.00 20.98 90 ILE H CA 1
ATOM 19060 C C . ILE H 2 90 ? -37.014 3.848 -22.937 1.00 20.47 90 ILE H C 1
ATOM 19061 O O . ILE H 2 90 ? -36.443 2.780 -22.715 1.00 19.96 90 ILE H O 1
ATOM 19066 N N . TYR H 2 91 ? -36.390 5.019 -22.976 1.00 19.91 91 TYR H N 1
ATOM 19067 C CA . TYR H 2 91 ? -34.961 5.119 -22.731 1.00 19.60 91 TYR H CA 1
ATOM 19068 C C . TYR H 2 91 ? -34.709 5.558 -21.300 1.00 19.27 91 TYR H C 1
ATOM 19069 O O . TYR H 2 91 ? -35.272 6.549 -20.823 1.00 19.01 91 TYR H O 1
ATOM 19078 N N . TYR H 2 92 ? -33.857 4.801 -20.615 1.00 19.21 92 TYR H N 1
ATOM 19079 C CA . TYR H 2 92 ? -33.533 5.058 -19.224 1.00 19.05 92 TYR H CA 1
ATOM 19080 C C . TYR H 2 92 ? -32.083 5.415 -19.020 1.00 18.61 92 TYR H C 1
ATOM 19081 O O . TYR H 2 92 ? -31.192 4.787 -19.599 1.00 18.70 92 TYR H O 1
ATOM 19090 N N . CYS H 2 93 ? -31.855 6.413 -18.183 1.00 17.71 93 CYS H N 1
ATOM 19091 C CA . CYS H 2 93 ? -30.501 6.799 -17.827 1.00 17.18 93 CYS H CA 1
ATOM 19092 C C . CYS H 2 93 ? -30.201 6.049 -16.524 1.00 16.39 93 CYS H C 1
ATOM 19093 O O . CYS H 2 93 ? -31.097 5.839 -15.695 1.00 16.05 93 CYS H O 1
ATOM 19096 N N . ALA H 2 94 ? -28.953 5.624 -16.350 1.00 15.16 94 ALA H N 1
ATOM 19097 C CA . ALA H 2 94 ? -28.568 4.928 -15.136 1.00 14.47 94 ALA H CA 1
ATOM 19098 C C . ALA H 2 94 ? -27.154 5.330 -14.722 1.00 14.03 94 ALA H C 1
ATOM 19099 O O . ALA H 2 94 ? -26.303 5.605 -15.576 1.00 13.17 94 ALA H O 1
ATOM 19101 N N . THR H 2 95 ? -26.913 5.383 -13.413 1.00 13.28 95 THR H N 1
ATOM 19102 C CA . THR H 2 95 ? -25.585 5.728 -12.912 1.00 12.85 95 THR H CA 1
ATOM 19103 C C . THR H 2 95 ? -24.928 4.489 -12.338 1.00 12.70 95 THR H C 1
ATOM 19104 O O . THR H 2 95 ? -25.575 3.678 -11.682 1.00 12.29 95 THR H O 1
ATOM 19108 N N . GLY H 2 96 ? -23.637 4.342 -12.603 1.00 12.15 96 GLY H N 1
ATOM 19109 C CA . GLY H 2 96 ? -22.924 3.186 -12.107 1.00 12.10 96 GLY H CA 1
ATOM 19110 C C . GLY H 2 96 ? -21.476 3.544 -11.869 1.00 12.09 96 GLY H C 1
ATOM 19111 O O . GLY H 2 96 ? -21.117 4.730 -11.856 1.00 11.65 96 GLY H O 1
ATOM 19112 N N . ASN H 2 97 ? -20.647 2.526 -11.664 1.00 12.38 97 ASN H N 1
ATOM 19113 C CA . ASN H 2 97 ? -19.224 2.759 -11.448 1.00 13.31 97 ASN H CA 1
ATOM 19114 C C . ASN H 2 97 ? -18.335 1.648 -12.012 1.00 13.82 97 ASN H C 1
ATOM 19115 O O . ASN H 2 97 ? -17.176 1.516 -11.624 1.00 13.91 97 ASN H O 1
ATOM 19120 N N . SER H 2 98 ? -18.880 0.863 -12.933 1.00 14.24 98 SER H N 1
ATOM 19121 C CA . SER H 2 98 ? -18.107 -0.211 -13.565 1.00 14.85 98 SER H CA 1
ATOM 19122 C C . SER H 2 98 ? -17.080 0.334 -14.565 1.00 15.22 98 SER H C 1
ATOM 19123 O O . SER H 2 98 ? -17.322 1.366 -15.185 1.00 14.98 98 SER H O 1
ATOM 19126 N N . VAL H 2 99 ? -15.930 -0.344 -14.710 1.00 15.44 99 VAL H N 1
ATOM 19127 C CA . VAL H 2 99 ? -14.934 0.057 -15.707 1.00 16.14 99 VAL H CA 1
ATOM 19128 C C . VAL H 2 99 ? -15.051 -0.917 -16.881 1.00 16.40 99 VAL H C 1
ATOM 19129 O O . VAL H 2 99 ? -14.278 -0.859 -17.841 1.00 16.80 99 VAL H O 1
ATOM 19133 N N . ARG H 2 100 ? -16.028 -1.811 -16.805 1.00 16.51 100 ARG H N 1
ATOM 19134 C CA . ARG H 2 100 ? -16.232 -2.781 -17.875 1.00 16.83 100 ARG H CA 1
ATOM 19135 C C . ARG H 2 100 ? -17.534 -2.413 -18.554 1.00 16.57 100 ARG H C 1
ATOM 19136 O O . ARG H 2 100 ? -18.558 -3.089 -18.393 1.00 16.32 100 ARG H O 1
ATOM 19144 N N . LEU H 2 101 ? -17.484 -1.318 -19.306 1.00 16.40 101 LEU H N 1
ATOM 19145 C CA . LEU H 2 101 ? -18.661 -0.804 -19.984 1.00 16.56 101 LEU H CA 1
ATOM 19146 C C . LEU H 2 101 ? -19.383 -1.755 -20.929 1.00 16.54 101 LEU H C 1
ATOM 19147 O O . LEU H 2 101 ? -20.609 -1.704 -21.025 1.00 16.64 101 LEU H O 1
ATOM 19152 N N . ALA H 2 102 ? -18.650 -2.626 -21.615 1.00 16.56 102 ALA H N 1
ATOM 19153 C CA . ALA H 2 102 ? -19.300 -3.550 -22.549 1.00 16.72 102 ALA H CA 1
ATOM 19154 C C . ALA H 2 102 ? -20.115 -4.639 -21.840 1.00 16.72 102 ALA H C 1
ATOM 19155 O O . ALA H 2 102 ? -20.866 -5.353 -22.482 1.00 17.26 102 ALA H O 1
ATOM 19157 N N . SER H 2 103 ? -19.972 -4.758 -20.524 1.00 16.76 103 SER H N 1
ATOM 19158 C CA . SER H 2 103 ? -20.704 -5.777 -19.758 1.00 17.10 103 SER H CA 1
ATOM 19159 C C . SER H 2 103 ? -22.048 -5.266 -19.252 1.00 17.11 103 SER H C 1
ATOM 19160 O O . SER H 2 103 ? -22.912 -6.055 -18.865 1.00 16.91 103 SER H O 1
ATOM 19163 N N . TRP H 2 104 ? -22.203 -3.944 -19.241 1.00 17.37 104 TRP H N 1
ATOM 19164 C CA . TRP H 2 104 ? -23.419 -3.275 -18.768 1.00 18.02 104 TRP H CA 1
ATOM 19165 C C . TRP H 2 104 ? -23.696 -3.502 -17.298 1.00 18.47 104 TRP H C 1
ATOM 19166 O O . TRP H 2 104 ? -24.833 -3.355 -16.843 1.00 18.81 104 TRP H O 1
ATOM 19177 N N . GLU H 2 105 ? -22.669 -3.850 -16.542 1.00 18.79 105 GLU H N 1
ATOM 19178 C CA . GLU H 2 105 ? -22.875 -4.093 -15.128 1.00 19.34 105 GLU H CA 1
ATOM 19179 C C . GLU H 2 105 ? -22.484 -2.917 -14.256 1.00 18.68 105 GLU H C 1
ATOM 19180 O O . GLU H 2 105 ? -21.949 -1.920 -14.737 1.00 18.26 105 GLU H O 1
ATOM 19186 N N . GLY H 2 106 ? -22.781 -3.047 -12.965 1.00 18.00 106 GLY H N 1
ATOM 19187 C CA . GLY H 2 106 ? -22.414 -2.013 -12.023 1.00 17.25 106 GLY H CA 1
ATOM 19188 C C . GLY H 2 106 ? -23.338 -0.823 -11.859 1.00 16.52 106 GLY H C 1
ATOM 19189 O O . GLY H 2 106 ? -22.978 0.119 -11.154 1.00 16.38 106 GLY H O 1
ATOM 19190 N N . TYR H 2 107 ? -24.513 -0.833 -12.480 1.00 15.92 107 TYR H N 1
ATOM 19191 C CA . TYR H 2 107 ? -25.402 0.312 -12.314 1.00 15.42 107 TYR H CA 1
ATOM 19192 C C . TYR H 2 107 ? -26.161 0.180 -11.005 1.00 15.67 107 TYR H C 1
ATOM 19193 O O . TYR H 2 107 ? -26.599 -0.916 -10.643 1.00 16.08 107 TYR H O 1
ATOM 19202 N N . PHE H 2 108 ? -26.304 1.297 -10.296 1.00 15.77 108 PHE H N 1
ATOM 19203 C CA . PHE H 2 108 ? -26.945 1.303 -8.983 1.00 16.26 108 PHE H CA 1
ATOM 19204 C C . PHE H 2 108 ? -28.109 2.273 -8.791 1.00 16.82 108 PHE H C 1
ATOM 19205 O O . PHE H 2 108 ? -28.697 2.338 -7.706 1.00 17.02 108 PHE H O 1
ATOM 19213 N N . TYR H 2 109 ? -28.429 3.038 -9.823 1.00 17.12 109 TYR H N 1
ATOM 19214 C CA . TYR H 2 109 ? -29.554 3.959 -9.750 1.00 17.53 109 TYR H CA 1
ATOM 19215 C C . TYR H 2 109 ? -30.101 4.150 -11.151 1.00 17.80 109 TYR H C 1
ATOM 19216 O O . TYR H 2 109 ? -29.342 4.319 -12.102 1.00 17.10 109 TYR H O 1
ATOM 19225 N N . TRP H 2 110 ? -31.423 4.123 -11.271 1.00 18.30 110 TRP H N 1
ATOM 19226 C CA . TRP H 2 110 ? -32.067 4.259 -12.565 1.00 19.21 110 TRP H CA 1
ATOM 19227 C C . TRP H 2 110 ? -33.042 5.414 -12.630 1.00 19.83 110 TRP H C 1
ATOM 19228 O O . TRP H 2 110 ? -33.737 5.700 -11.657 1.00 19.89 110 TRP H O 1
ATOM 19239 N N . GLY H 2 111 ? -33.086 6.074 -13.783 1.00 20.53 111 GLY H N 1
ATOM 19240 C CA . GLY H 2 111 ? -34.000 7.189 -13.964 1.00 21.54 111 GLY H CA 1
ATOM 19241 C C . GLY H 2 111 ? -35.393 6.670 -14.270 1.00 22.51 111 GLY H C 1
ATOM 19242 O O . GLY H 2 111 ? -35.591 5.457 -14.390 1.00 22.18 111 GLY H O 1
ATOM 19243 N N . GLN H 2 112 ? -36.358 7.575 -14.399 1.00 23.38 112 GLN H N 1
ATOM 19244 C CA . GLN H 2 112 ? -37.729 7.163 -14.689 1.00 24.56 112 GLN H CA 1
ATOM 19245 C C . GLN H 2 112 ? -37.956 6.832 -16.157 1.00 24.47 112 GLN H C 1
ATOM 19246 O O . GLN H 2 112 ? -38.942 6.189 -16.503 1.00 24.64 112 GLN H O 1
ATOM 19252 N N . GLY H 2 113 ? -37.043 7.264 -17.018 1.00 24.36 113 GLY H N 1
ATOM 19253 C CA . GLY H 2 113 ? -37.168 6.965 -18.433 1.00 24.39 113 GLY H CA 1
ATOM 19254 C C . GLY H 2 113 ? -37.907 7.999 -19.252 1.00 24.57 113 GLY H C 1
ATOM 19255 O O . GLY H 2 113 ? -38.686 8.789 -18.721 1.00 24.59 113 GLY H O 1
ATOM 19256 N N . THR H 2 114 ? -37.649 8.000 -20.553 1.00 24.69 114 THR H N 1
ATOM 19257 C CA . THR H 2 114 ? -38.307 8.929 -21.459 1.00 24.96 114 THR H CA 1
ATOM 19258 C C . THR H 2 114 ? -38.716 8.154 -22.693 1.00 24.84 114 THR H C 1
ATOM 19259 O O . THR H 2 114 ? -37.962 7.330 -23.201 1.00 24.52 114 THR H O 1
ATOM 19263 N N . GLN H 2 115 ? -39.920 8.421 -23.176 1.00 24.82 115 GLN H N 1
ATOM 19264 C CA . GLN H 2 115 ? -40.427 7.725 -24.342 1.00 25.01 115 GLN H CA 1
ATOM 19265 C C . GLN H 2 115 ? -39.859 8.267 -25.638 1.00 25.00 115 GLN H C 1
ATOM 19266 O O . GLN H 2 115 ? -39.773 9.474 -25.839 1.00 24.99 115 GLN H O 1
ATOM 19272 N N . VAL H 2 116 ? -39.463 7.349 -26.507 1.00 25.10 116 VAL H N 1
ATOM 19273 C CA . VAL H 2 116 ? -38.954 7.682 -27.824 1.00 25.31 116 VAL H CA 1
ATOM 19274 C C . VAL H 2 116 ? -39.793 6.840 -28.774 1.00 25.91 116 VAL H C 1
ATOM 19275 O O . VAL H 2 116 ? -39.870 5.619 -28.631 1.00 25.49 116 VAL H O 1
ATOM 19279 N N . THR H 2 117 ? -40.432 7.503 -29.730 1.00 26.65 117 THR H N 1
ATOM 19280 C CA . THR H 2 117 ? -41.278 6.826 -30.707 1.00 27.49 117 THR H CA 1
ATOM 19281 C C . THR H 2 117 ? -40.873 7.264 -32.115 1.00 28.13 117 THR H C 1
ATOM 19282 O O . THR H 2 117 ? -40.904 8.450 -32.428 1.00 28.24 117 THR H O 1
ATOM 19286 N N . VAL H 2 118 ? -40.486 6.308 -32.955 1.00 28.94 118 VAL H N 1
ATOM 19287 C CA . VAL H 2 118 ? -40.076 6.615 -34.324 1.00 30.14 118 VAL H CA 1
ATOM 19288 C C . VAL H 2 118 ? -41.170 6.169 -35.301 1.00 31.14 118 VAL H C 1
ATOM 19289 O O . VAL H 2 118 ? -41.438 4.975 -35.444 1.00 30.99 118 VAL H O 1
ATOM 19293 N N . SER H 2 119 ? -41.792 7.146 -35.962 1.00 32.56 119 SER H N 1
ATOM 19294 C CA . SER H 2 119 ? -42.881 6.911 -36.914 1.00 33.44 119 SER H CA 1
ATOM 19295 C C . SER H 2 119 ? -42.429 6.469 -38.308 1.00 33.92 119 SER H C 1
ATOM 19296 O O . SER H 2 119 ? -41.236 6.421 -38.599 1.00 35.01 119 SER H O 1
ATOM 19299 N N . SER H 2 120 ? -43.402 6.162 -39.168 1.00 34.27 120 SER H N 1
ATOM 19300 C CA . SER H 2 120 ? -43.138 5.726 -40.544 1.00 35.25 120 SER H CA 1
ATOM 19301 C C . SER H 2 120 ? -42.127 4.587 -40.557 1.00 36.10 120 SER H C 1
ATOM 19302 O O . SER H 2 120 ? -42.000 3.919 -39.507 1.00 36.04 120 SER H O 1
#

Solvent-accessible surface area: 82342 Å² total; per-residue (Å²): 44,64,52,30,38,16,74,119,37,34,14,2,0,0,0,0,2,1,0,65,0,53,8,0,0,56,0,0,7,53,10,0,8,34,42,6,0,0,0,0,0,0,2,0,0,1,0,0,9,41,18,94,21,10,75,45,0,9,4,0,1,23,5,0,0,0,16,107,4,16,10,33,3,10,73,63,34,57,0,72,30,0,0,54,47,0,4,101,37,3,0,10,0,0,0,0,0,0,0,1,2,0,0,0,26,51,23,86,56,21,84,44,12,31,52,41,16,98,0,25,0,52,60,42,76,0,74,41,19,71,4,52,57,197,3,9,6,68,86,73,23,159,22,84,34,23,0,5,50,43,14,103,41,53,120,26,0,7,9,1,16,27,9,0,18,0,3,1,1,6,76,59,88,92,0,53,34,31,0,3,91,4,0,16,69,0,0,71,19,0,0,0,0,0,3,0,11,6,0,15,18,3,71,29,48,16,0,87,18,0,3,96,73,7,86,74,3,33,96,120,65,9,104,90,55,13,72,0,0,0,0,0,28,0,49,11,73,43,93,47,35,0,113,12,62,70,0,40,53,5,0,28,0,2,3,7,31,0,2,14,84,0,0,28,0,1,49,76,104,110,58,52,72,1,11,104,0,122,78,12,0,95,54,51,56,12,14,59,33,81,57,0,0,0,2,2,3,4,9,54,5,7,10,32,68,23,16,26,22,79,10,7,0,7,18,72,49,36,89,46,2,28,0,0,2,0,2,1,0,0,9,46,5,10,15,0,7,3,5,0,0,0,141,13,71,100,21,102,10,126,66,16,2,1,26,9,44,44,7,0,12,62,84,160,16,96,12,53,70,7,41,56,68,75,97,59,64,18,19,51,62,6,28,1,0,0,13,54,88,16,1,41,12,0,1,92,0,11,24,12,0,75,74,48,87,71,29,60,41,62,44,51,45,18,11,7,0,0,1,0,9,16,84,79,0,2,0,0,0,2,9,7,112,130,103,0,69,27,88,10,72,0,26,6,70,30,21,48,1,1,0,7,2,40,2,43,79,38,16,114,36,15,88,24,96,116,6,145,0,30,113,98,4,38,3,92,6,71,15,49,57,97,20,120,12,0,0,10,0,0,6,35,84,1,71,88,50,67,53,29,39,21,88,116,39,32,13,2,0,0,1,0,2,0,0,59,0,39,4,0,0,60,0,0,14,38,9,0,11,35,42,6,1,0,0,0,0,0,1,1,0,0,0,0,12,39,17,92,20,10,72,41,0,8,5,0,2,25,6,0,0,0,16,93,3,13,12,32,4,10,69,64,33,48,0,88,32,0,0,57,48,0,5,98,48,2,0,13,0,0,0,0,1,0,0,1,2,0,0,0,31,51,24,84,51,21,84,47,12,29,40,43,14,90,0,34,0,51,45,47,74,0,78,43,21,71,5,49,61,196,5,12,8,64,90,78,25,127,13,84,34,21,0,6,9,4,10,74,32,40,125,1,0,10,8,1,12,29,8,0,16,0,5,1,2,8,75,64,91,87,0,53,30,30,0,2,90,4,3,13,65,0,0,77,12,0,0,0,0,1,3,3,10,9,0,23,17,2,73,27,49,17,0,87,19,0,6,94,73,7,92,75,4,30,94,116,60,7,99,90,53,8,77,0,0,0,0,0,27,1,60,11,68,29,52,45,37,2,125,9,61,71,0,43,55,6,0,22,0,2,3,5,30,0,2,14,58,0,0,27,0,1,47,73,101,46,8,13,47,1,12,58,0,121,81,12,0,96,54,45,54,11,13,59,32,83,54,0,0,0,2,3,2,3,8,51,2,6,13,34,62,18,13,28,24,78,12,7,0,9,15,69,65,35,86,51,2,27,0,0,4,0,2,1,0,0,10,47,6,8,17,0,6,4,4,0,0,0,113,12,75,101,22,107,12,120,57,45,8,5,27,9,41,39,5,0,13,55,89,158,12,95,14,56,72,6,43,58,64,68,99,49,64,17,18,54,63,5,20,2,0,0,15,55,85,18,0,37,15,0,2,93,0,11,25,14,0,81,73,48,86,68,30,61,40,60,42,52,54,18,6,6,0,0,0,0,10,16,82,77,0,2,0,0,0,2,12,7,98,118,109,0,74,26,86,11,69,0,26,5,71,24,19,45,2,0,1,7,1,30,1,37,67,31,20,96,34,14,85,24,78,119,5,162,1,36,115,93,3,37,4,92,2,68,5,49,58,96,20,109,8,2,1,8,0,0,6,36,87,1,78,82,53,66,53,27,40,21,87,114,39,28,16,2,0,0,1,0,2,1,0,62,0,52,6,0,1,51,0,0,8,34,8,0,10,36,46,6,0,0,0,0,0,0,2,1,0,1,0,1,9,40,19,90,21,10,74,39,0,9,6,0,2,24,6,0,0,0,15,100,3,13,10,33,4,10,72,64,45,52,0,58,34,0,0,51,47,0,6,101,43,3,0,17,0,0,0,0,1,0,0,2,2,0,0,0,26,52,25,85,56,20,82,44,12,30,52,42,11,95,0,35,0,51,59,45,73,0,73,35,19,69,2,54,60,200,3,10,7,68,88,72,21,150,21,85,32,21,0,6,47,47,29,116,44,45,123,21,1,10,9,1,12,31,11,0,16,0,4,2,1,6,75,57,88,91,0,51,32,33,0,3,90,4,4,13,65,0,0,76,11,0,0,0,0,3,4,4,10,7,0,30,19,3,74,28,49,18,0,84,22,0,6,95,74,10,92,72,4,33,96,123,65,8,98,92,57,9,72,0,0,1,0,0,28,1,43,9,67,39,88,57,38,3,111,8,63,73,0,38,57,6,0,28,0,2,2,6,27,0,2,13,84,0,0,28,0,1,46,73,103,108,60,48,82,1,13,99,0,122,79,12,0,96,55,49,53,11,14,61,34,84,58,0,0,0,2,3,2,5,8,54,3,6,8,23,72,22,16,26,24,77,12,6,0,8,14,71,49,36,85,49,3,28,0,0,3,1,1,1,0,0,10,50,5,10,16,0,7,4,5,0,0,0,115,12,70,100,26,101,13,134,61,15,1,2,24,7,42,41,5,0,12,59,88,163,11,98,13,55,58,6,46,64,68,72,98,45,57,18,19,51,59,6,20,1,0,0,12,48,82,18,1,32,13,0,2,89,1,13,27,15,0,81,73,50,87,67,32,60,43,62,44,51,52,20,14,6,0,0,1,0,8,16,81,81,0,0,0,0,0,2,9,8,116,131,103,0,67,27,84,11,71,1,24,6,69,26,19,46,2,1,1,8,0,36,1,37,74,42,22,96,33,14,83,23,85,119,7,151,2,30,115,92,4,35,4,96,5,76,5,47,57,96,21,120,11,1,2,9,0,2,5,35,94,2,73,86,46,62,50,26,38,26,79,115,38,41,14,0,0,0,0,0,2,1,1,64,1,48,6,0,0,56,0,0,9,30,8,0,6,36,44,4,0,0,0,0,0,0,1,0,0,0,0,1,12,40,20,88,20,10,76,45,0,9,5,0,4,24,6,0,0,0,25,95,4,26,15,35,4,13,73,50,35,60,0,69,33,0,0,52,48,0,5,99,42,2,0,16,0,0,0,0,0,0,0,1,2,0,0,0,29,50,25,82,53,22,81,48,12,30,51,42,7,87,0,35,0,53,64,43,70,0,75,36,22,71,6,46,59,206,6,10,7,64,90,73,22,126,13,96,38,20,0,7,13,4,14,82,40,40,111,2,0,10,8,2,13,30,8,0,16,0,5,1,1,8,95,69,88,88,0,50,29,30,0,3,89,7,0,15,80,0,0,72,15,0,0,0,0,0,4,0,11,9,0,25,17,2,59,26,49,11,0,86,22,0,1,94,75,9,86,74,3,36,92,117,59,7,101,91,50,12,74,0,0,0,0,0,28,0,44,12,71,28,52,55,36,2,125,10,59,72,0,42,56,5,0,29,0,2,3,6,42,0,2,12,57,0,0,25,0,1,49,64,103,44,5,10,26,0,12,50,0,122,81,12,0,95,55,46,49,12,13,60,34,80,57,0,0,0,2,4,2,3,8,52,3,7,17,35,89,20,15,20,24,77,12,7,0,9,17,69,65,37,87,48,2,22,0,0,4,0,0,1,0,0,11,48,5,11,17,0,6,4,4,0,0,0,144,14,72,100,21,102,10,124,59,47,11,5,24,21,40,40,6,0,13,56,88,143,13,100,7,55,56,4,45,69,69,72,98,46,49,17,19,52,66,6,25,1,0,0,11,45,65,13,1,34,13,0,0,90,0,15,20,13,0,80,71,49,86,65,30,60,40,66,47,55,54,14,0,7,0,0,0,0,11,15,84,79,0,1,0,0,0,2,10,5,93,114,88,0,77,26,88,8,72,0,25,6,70,28,27,35,1,0,0,8,1,43,2,35,73,29,16,93,39,16,86,27,92,96,6,137,8,61,118,94,4,34,3,94,6,70,13,36,57,95,30,129,14,2,0,6,0,0,6,36,88,2,74,83,150,13,107,23,78,29,54,40,25,31,100,31,132,32,56,19,54,32,60,0,24,2,34,17,53,23,4,3,8,0,4,0,0,12,18,59,16,107,89,116,140,120,40,12,1,1,0,1,7,6,51,8,23,11,46,31,31,16,77,61,0,102,86,44,8,84,11,52,46,32,128,116,136,41,10,2,74,0,63,0,57,70,3,86,61,113,1,28,4,58,0,31,0,0,0,0,15,15,52,96,8,8,22,62,118,38,34,19,75,86,8,176,25,22,88,0,48,7,57,118,149,19,95,19,81,30,61,50,15,34,87,32,132,40,56,23,56,31,56,0,24,2,40,16,37,23,5,3,4,0,5,0,0,14,16,56,23,109,83,112,133,110,53,12,1,0,0,2,6,7,44,7,20,9,45,38,27,21,107,63,0,101,90,35,9,83,8,50,46,26,126,117,132,41,12,2,72,0,66,0,56,63,2,87,57,122,2,27,2,59,0,24,0,0,0,0,22,18,60,109,5,29,48,60,118,37,32,28,90,86,9,170,24,21,87,0,50,5,64,123,134,20,110,27,75,34,53,48,15,32,93,27,133,33,60,23,53,31,60,1,23,2,34,17,45,19,5,3,5,0,4,0,0,14,13,55,16,103,91,111,138,107,47,10,1,0,0,2,6,7,44,7,22,11,46,28,23,20,46,47,0,76,89,45,7,85,8,50,45,28,126,117,139,36,12,2,78,0,68,0,56,68,3,89,63,113,1,26,2,56,0,21,0,0,0,0,25,19,56,85,5,6,22,57,118,38,32,17,91,84,8,178,24,31,85,0,51,7,59,125,148,14,109,23,84,29,54,37,22,29,98,28,128,36,56,20,52,31,67,1,24,2,36,18,51,22,4,3,5,0,5,0,0,13,11,61,14,102,85,115,138,108,37,12,1,0,0,0,7,7,46,8,25,11,45,31,24,16,107,62,1,95,83,40,5,82,8,52,44,33,123,122,137,40,12,2,80,0,66,0,59,62,3,78,69,109,1,22,2,58,0,31,0,0,0,0,23,18,56,90,4,26,48,60,114,36,31,22,69,88,11,174,21,27,82,0,54,8,56,115

InterPro domains:
  IPR006046 Alpha amylase [PR00110] (73-90)
  IPR006046 Alpha amylase [PR00110] (105-116)
  IPR006046 Alpha amylase [PR00110] (206-217)
  IPR006046 Alpha amylase [PR00110] (244-262)
  IPR006046 Alpha amylase [PR00110] (305-317)
  IPR006047 Glycosyl hydrolase family 13, catalytic domain [PF00128] (84-217)
  IPR006047 Glycosyl hydrolase family 13, catalytic domain [SM00642] (26-413)
  IPR006048 Alpha-amylase/branching enzyme, C-terminal all beta [PF02806] (425-507)
  IPR013780 Glycosyl hydrolase, all-beta [G3DSA:2.60.40.1180] (419-511)
  IPR017853 Glycoside hydrolase superfamily [SSF51445] (17-414)
  IPR031319 Alpha-amylase, C-terminal domain [SM00632] (422-510)

B-factor: mean 17.8, std 6.61, range [5.16, 47.04]

Foldseek 3Di:
DLDQQFPALAFAEAELQPAALLQLLVCLVPPCLVLRHRAYEYQAQAKFAQDVVPHRFSCRSLAALALARFALSHHDVSNLSSQVSNLVSRYAYAYAQNQFFHHFLPRDFAQNMRVRATAHSVQGARPNLGDGNVQFLQVPADDPVQADDDLQPLRRLQRGHPNRGTGGPLVDVVSLVSSLVSVQVVQQSAHQAYEHPSPSRHQLVSLVSSQVSHDAHHVVRGPPPHGHAYEYEDDDLDDGNDDQVSNQVPHAYEFLVLLLVLLCALVCHPPHFQLVCPVPAVVVVTDAQSRYEYENDDLPCVQACDRNGPSRDDCVNVQSRLVSLLVVLFDPGHRYYYYWAFDDDFDDDPRHTPCSRDHAQDDSNNHDRWDADPVRATDSRTGGPCSQQSNSVSSSLSSQLPPFCWAFWDDPVGHWIKIEGAQWKIKIADSDQFKDWDKGQHNYAFAKFAFRNQFAADPPDTPGDIWGQHHRRITIDIFGNPDSHRMTMTGPVRGD/DLDQQFDALFFEEAELQPAALQLLLVCLPPPCLVLRHRAYEYQAQAKFAQDVVPHRFSPRSLAALALARFALSHHPVSNLSSQVSNLVSRYAYAYAQNQFFHHALPRDFAQNMRVSFTAHSVQQARPRLGTGPVQFLQVQADDPVQAQDPQQDLSRLQRGHDNRGTGGPLVDPVSLVSSLVSVQVVQQSAHQAYEHPSCSNHQLVSLQSSQVSHDAHHPVRGDPPHRHAYEYEDQDLDPGNDDPVSNLVPHAYEFLVLLLVLLCQLVCHPPHFQLVCPVPACSVVTDHLSRYEYENDELPCVQACDRNGPSRDDVVNVQSRLVSLLVVLFDPGHRYYYYWAFDDDFDDDPRHTPCSRHHAQDDSNNHDRWDADPVGATDSRGGGPCSQQSNSVSSSLSSQLPPFCWAQWDDPVGHWIKIHGAQFKIKTADSDQFKDKDKGQHNYAFAKFAFRNQFACDDNDTPGDIWGAHRRRITIDIAGNPDSHRMTMTGPVRGD/DLDQQFPALFFEEAEQQPAALLQLLVCLVPPCLVLRHRAYEYQAQAKFAQDVVPHRFSPRSLAALALARFALSHHPVSNLSSQVSNLVSRYAYAYAQNQFFHHFLPGDFAQRMRVRATAHSVQQARPNLGDGDVQFLQVVADDPVQADDDQLDLSRLQRGHPNRGGGGPLVDPVSLVSSLVSVQVVQQSFHQAYEHPSVSRHQLVSLVVSQVSHDAHHVVRGPPPHGHAYEYEDQDLDPGNDDPVSNQVPHAYEFLVLLLVLLCQLVCHPNHFQLVCPVPAVVVVTDAQSRYEYENDELPCVQACDRNGPSRDDCVNVQSRLVSLLVVLFDPGHRYYYYWAFDDDFDDDPRHTPCSRDHAQDDSNNHDRWAADPVGATDSRTGGPCRQQSNSVSSVVSSQLPPFDWAQWDDPVGHWIKIHGAQFKIKTADSDQFKDWDKGQHNYAFAKFAFSNQFACDDNRTPGDIWGQHRRRITIDIFGNPDSHGMTMTGPVRGD/DLDQQFDALFFEEAEQQPAALLQLLVCLVPPCLVLRHRAYEYQAQAKFAQDVVPHRFSVRSLAALALARFALNHHDVSNLSSQVSNLVSRYAYAYAQNQFFHHFLPDDFAQNMRVRFTAHSVQQARPNLGTGPVFFLQVVADDPVQAQDDQLDLSRLARGHPNRGGGTPLVDPVSLVSSLVSVQVVQQSAHQAYEHPSCSNHQLVSLVSSQVSHDAHDPVRGDPPHGHAYEYEDQDLDPGNDDQVSNQVPHAYEFLVLLLVLLCALVCHPPHAQLVCPVPAVSVVTDALSRYEYENDELPCVQQPDRNHPSRDDCVNVQSRLVSLLVVLFAPGHRYYYYWAFDDDFDDDPRHTPCSRHHAQDDSNNHDRWAADPVGATDSRTGGPCRQQSNSVSSSVSSQLPPFCWAQWDDPVGHWIKIHGAQFKIKTADSDQFKDWDKGQHNYAFAKFAFSNQFACDPPDTPGDIWGADRRRITIDIAGNPDSHRMTMTGPVRGD/DKAWDKDWADEDEQQAKIKIKIAMPDAFQKKFKWWAFPPGDIGTAKMAGVVPQDMDGDPVQPPAWDWGADPPGNMIMIIGGNHHQRVWTWMKMFGAHDPPGVVVDGTDDIHPTDTHGYHD/DKDKDKDKADEDAAQAKIKIKIAIPDAAQKKFKWWDDDPGDIGTAKMAGVVPQDMDGDPVQPVFWDKGADPPGNMIMIIGGNHDQRPWTWMKMFGAHDPCVVVVDGTDDIDDTDTHGYHD/DKDWDWDKADEDAAQAKIKIKIFMPDDFQKKFKWWAAPPGDIGTAKMAGPVPQDIDGDPVCVVAWDKGADPPGNMIMIIGGRHDQRPWGWMKMFGAHDPPVVVVDGTDDIDPTDTHGYDD/DKAKDKDKADEDEAQAKIKIKIAMPDAFQKKFKWWDADPHDIGTAKMAGPVPFDMDGDPVQPPQWDKGADPPGNMIMIIGGRDDQRPWGWMKMFGAHDPCVVVVDGTDDIHPTDTHGYHD

Secondary structure (DSSP, 8-state):
--S--SPTT--EEEEETT--HHHHHHHIIIIITTTT--EEEEPP-S-BBPPTTTTS-GGGGGSBS-S-S-BTTB-HHHHHHHHHHHHHTT-EEEEEE--SEEEETTSPSBS-BTT---BBGGGTBBTTTTB-GGGBGGGT---TTSB---TT-HHHHHHSBBTTEEEB-TTSHHHHHHHHHHHHHHHHHT--EEEETTGGGS-HHHHHHHHTTPPPPPTTTS-TTPPPEEEE-----SS-SS-GGGGTTTSEEE-HHHHHHHHHHHTT-TT--GGGGGG-SGGGTPPPGGGEEE-S--TTGGGSSSTTGGG---GGGHHHHHHHHHHHHHS-SSEEEEEE-B-----EETTEETTTT--SSEETTEEPP--B-TTS-B-TTB--GGGSHHHHHHHHHHHHHTTPPEEEEEE-SSSEEEEEETTTEEEEEE-SSS-EEEEEE--SPSEEEE-TTT--EETTEESS-EEEE-TTSEEEEEE-TTSSS-EEEEETTSB-/-----PSTT--EEEEETT--HHHHHHHIIIIITTTT--EEEEP--S-BBPPTTTTS-GGGGGSBS---S-BTTB-HHHHHHHHHHHHTTT-EEEEEE--SEEEETTSPSBS-BTT---BBGGGTBBTTTTB-GGGBSGGG---TTSB---TT-HHHHHHSBBTTEEEB-TTSHHHHHHHHHHHHHHHHHT--EEEETTGGGS-HHHHHHHHTTPPPPPTTTS-TTPPPEEEE-----SSSSS-GGGGTTTSEEE-HHHHHHHHHHHTT-TT--GGGGGG-SGGGTPPPGGGEEE-S--TTGGGSSSTTGGG---GGGHHHHHHHHHHHHHS-SSEEEEEE-B-----EETTEETTTT--SSEETTEEPP--B-TTS-B-TTB--GGGSHHHHHHHHHHHHTTTPPEEEEEE-SSSEEEEEETTTEEEEEE-SSS-EEEEEE--SPSEEEE-TTT--EETTEESS-EEEE-TTSEEEEEE-TTSSS-EEEEEGGGB-/--S--PSTT--EEEEETT--HHHHHHHIIIIITTTT--EEEEPP-S-BBPPTTTTS-GGGGGSBS---S-BTTB-HHHHHHHHHHHHHTT-EEEEEE--SEEEETTSPSBS-BTT---BBGGGTBBTTTTB-GGGBGGGT---TTSB---TT-HHHHHHSBBTTEEEB-TTSHHHHHHHHHHHHHHHHHT--EEEETTGGGS-HHHHHHHHTTPPPPPTTTS-TTPPPEEEE-----SS-SS-GGGGTTTSEEE-HHHHHHHHHHHHT-TT--GGGGGG-SGGGTPPPGGGEEE-S--TTGGGSSSTTGGG---GGGHHHHHHHHHHHHHS-SSEEEEEE-B-----EETTEETTTT--SSEETTEEPPPPB-TTS-B-TTB--GGGSHHHHHHHHHHHHTTTPPEEEEEE-SSSEEEEEETTTEEEEEE-SSS-EEEEEE--SPSEEEE-TTT--EETTEESS-EEEE-TTSEEEEEE-TTSSS-EEEEEGGGB-/-----PPTT--EEEEETT--HHHHHHHIIIIITTTT--EEEEPP-S-BB--TTTTS-GGGGGSBS---S-BTTB-HHHHHHHHHHHHHTT-EEEEEE--SEEEETTPPSBS-BTT---BBGGGTBBTTTTB-GGGBSTTT---SSSB---TT-HHHHHHSBBTTEEEB-TTSHHHHHHHHHHHHHHHHHT--EEEETTGGGS-HHHHHHHHTTPPPPPTTTS-TTPPPEEEE-----SS-SS-GGGGTTTSEEE-HHHHHHHHHHHTT-TT--GGGGGG-SGGGTPPPGGGEEE-S--TTGGGSSSTTGGG---GGGHHHHHHHHHHHHHS-SSEEEEEE-B-----EETTEETTTT--SSEETTEEPPPPB-TTS-B-TTB--GGGSHHHHHHHHHHHHTTTPPEEEEEE-SSSEEEEEETTTEEEEEE-SSS-EEEEEE--SPSEEEE-TTT--EETTEESS-EEEE-TTSEEEEEE-TTSSS-EEEEEGGGB-/---EEEE---EE-TT--EEEEEEESS--SEEEEEEE-TTS--EEEEEEETTTTEEEE-TTTTTTEEEEE-SSSSEEEEEE-S--GGG-EEEEEEEE--S-GGGT--EEEE---EEEEE--/---EEEEE-EEEETT--EEEEEEESS--SEEEEEEE-SSS--EEEEEEETTTTEEEE-TTTTTTEEEEE-SSSSEEEEEE-S--GGG-EEEEEEEE--S-GGGT--EEEE---EEEEEE-/---EEEE--EEEETT--EEEEEEESS--SEEEEEEE-TTS--EEEEEEETTTTEEEE-TTTTTTEEEEE-SSSSEEEEEE-S--GGG-EEEEEEEE--S-GGGT--EEEE---EEEEEE-/---EEEE--EEEETT--EEEEEEESS--SEEEEEEE-SSS--EEEEEEETTTTEEEE-GGGBTTEEEEE-SSSSEEEEEE-S--GGG-EEEEEEEE--S-GGGT--EEEE---EEEEEE-

Radius of gyration: 59.77 Å; Cα contacts (8 Å, |Δi|>4): 6297; chains: 8; bounding box: 140×144×168 Å